Protein 1E69 (pdb70)

GO terms:
  GO:0042802 identical protein binding (F, IPI)

Radius of gyration: 83.84 Å; Cα contacts (8 Å, |Δi|>4): 3403; chains: 6; bounding box: 179×105×239 Å

Foldseek 3Di:
DAWAKKWWDFFQLAPHIAIDGFDLFEEEEEEDPQCLVCSRVQLQLVLAAHVQNGGAPAWPPGHTDQWIKMKIWGADPNRIWIKIWIQGPVGDIFIDIPRHTDDSVVVPVVFDLACTRPNHPQEDELVVLVCVLVPDCQLQVQLQVLLCLLQVHWGWGDCIWTAHHVGDIDHLVPDDPQVVLSSSVSNSLSCCVNRPHQEHEYSASCPSPDPVSLLSVLSSSLVSSVPHHYYYYYHDPSNCVSHPWYWYWDRDTSHIHIDTDDD/DAWAKKWWDQFAQAPHIDIDGFDLFEEEEEEDDPQCSVSRVQLQLVLAAHPCNRGACDFPPGHRDQKIKMKIWDADPVRIWIKIWIAGPVGDIFIDIPRHTDDSVVVPVVFDLACTRPNHPLEDELVVLVCVLVPDPQLQVQLQVLLCLLQVGWGWGDCIWTAHHVGDIDHLVPDDQQVVLSSSVSSSLSCCVNRPHQEHEYEASCPSPDPVSLLSVLSSSLVSSVPHHYYYYYNDPSNCVSHPFYKYWYADRSHIDIDTDDD/DAWAKKWWDQFAQAPHIAIDGFDLFEEEEEEDDVLPSVSRVQLQQVLAAHPCNRGAPDFPPGHTDQKIKMKIWGADPVRIWIKIWIAGPVGDIFIDIPRHTDDSVVVCVVFDLACTRPNHPQEDELVVLVCVLVPPCQLQVQLQVLLCLLQVHWGWGDCIWTAHHVGDIDHLVPDDQQVVLSSSVSSSLSCCVNRPHQEHEYEASCPSPDPVSLLSVLSSSLVSSVPHHYYYYYNDPSNCVSHPFYWYKDSDISHIHIDGDDD/DAWAKKWWDFFFQAPHIAIDGFDLFEEEEEEDCQCLVPSRVQLQLVLAARPCNRGAPAWPPGHTDQKIKMKIWGADPVRIWIKIWIAGPVGDIFIDIPRHTDDSVVVPVVFDLACTRPNHPLEDELVVLVCVLVPDCQLQVQLQVLLCLLQVHWGWGDCIWTAHHVGDIDHLVPDDPQVVLSSSVSNSLSCCVNRPHQEHEYSASCPSPDPVSLLSVLSSSLVSSVPHHYYYYYNDPSNCVSHPWYWYWDRDTSHIHIDTDDD/DAWAKKWWDQFAQAPHIAIDGFDLFEEEEEEDDQLCSVSRVQLQLVLAARPQNRGACAFPPGHTDQWIKMKIWDADPVRIWIKIWIAGPVGDIFIDIPRHTDDSVVVPVVFDLACTRPNHPLEDELVVLVCVLVPDCQQQVQLQVLLCLLQVGWGWGDCIWTAHHVGDIDHLVPDDPQVVLSSSVSNSLSCCVNRPHQEHEYEASCPSPDPVSLLSVLSSSLVSSVPHHYYYYYHDPSNCVSHPFYWYWDRDGSHIHIDGDDD/DAWAKKWWDQFEQAPHIAIDGFDLFEEEEEEDDVLCSVSRVQLQLVLAARPQNRGACAFPPGHGDQKIKMKIWGADPVRIWIKIWIAGPVGDIFIDIPRHTDDSVVVCVVFDLACTRPNHPLEDELVVLVCVLVPDVQLQVQLQVLLCLLQVHWGWGDCIWTAHHVGDIDHLVPDDPQVVLSSSVSSSLSCCVNRPHQEHEYEASCPSPDPVSLLSVLSSSLVSSVPHHYYYYYHDPSNCVSHPWYWYWGSDTVHIHIDGDDD

Nearest PDB structures (foldseek):
  1e69-assembly5_E  TM=1.002E+00  e=5.168E-57  Thermotoga maritima
  5xns-assembly1_A  TM=8.286E-01  e=1.081E-27  Pyrococcus furiosus DSM 3638
  8rok-assembly2_C  TM=8.533E-01  e=7.118E-23  Homo sapiens
  8roi-assembly1_A  TM=8.419E-01  e=3.276E-22  Homo sapiens
  5xei-assembly1_A  TM=7.764E-01  e=2.590E-22  Pyrococcus yayanosii CH1

Sequence (1578 aa):
MRLKKLYLKGFKSFGRPSLIGFSDRVTAIVGPNGSGKSNIIDAIKWVFGEKFDMIFAGSENLPPAGSAYVELVFEENGEEITVARELKRTGENTYYLNGSPVRLKDIRDRFAGTGLGVDFYSIVGQGQIDRIVNAYQRVNESFNRFISLLFFGGEGRLEISIRKPGRRDQKLSLLSGGEKALVGLALLFALMEIKPSPFYVLDEVDSPLDDYNAERFKRLLKENSKHTQFIVITHNKIVMEAADLLHGVTMVNGVSAIVPVEVMRLKKLYLKGFKSFGRPSLIGFSDRVTAIVGPNGSGKSNIIDAIKWVFGEKFDMIFAGSENLPPAGSAYVELVFEENGEEITVARELKRTGENTYYLNGSPVRLKDIRDRFAGTGLGVDFYSIVGQGQIDRIVNAYQRVNESFNRFISLLFFGGEGRLEISIRKPGRRDQKLSLLSGGEKALVGLALLFALMEIKPSPFYVLDEVDSPLDDYNAERFKRLLKENSKHTQFIVITHNKIVMEAADLLHGVTMVNGVSAIVPVEVMRLKKLYLKGFKSFGRPSLIGFSDRVTAIVGPNGSGKSNIIDAIKWVFGEKFDMIFAGSENLPPAGSAYVELVFEENGEEITVARELKRTGENTYYLNGSPVRLKDIRDRFAGTGLGVDFYSIVGQGQIDRIVNAYQRVNESFNRFISLLFFGGEGRLEISIRKPGRRDQKLSLLSGGEKALVGLALLFALMEIKPSPFYVLDEVDSPLDDYNAERFKRLLKENSKHTQFIVITHNKIVMEAADLLHGVTMVNGVSAIVPVEVMRLKKLYLKGFKSFGRPSLIGFSDRVTAIVGPNGSGKSNIIDAIKWVFGEKFDMIFAGSENLPPAGSAYVELVFEENGEEITVARELKRTGENTYYLNGSPVRLKDIRDRFAGTGLGVDFYSIVGQGQIDRIVNAYQRVNESFNRFISLLFFGGEGRLEISIRKPGRRDQKLSLLSGGEKALVGLALLFALMEIKPSPFYVLDEVDSPLDDYNAERFKRLLKENSKHTQFIVITHNKIVMEAADLLHGVTMVNGVSAIVPVEVMRLKKLYLKGFKSFGRPSLIGFSDRVTAIVGPNGSGKSNIIDAIKWVFGEKFDMIFAGSENLPPAGSAYVELVFEENGEEITVARELKRTGENTYYLNGSPVRLKDIRDRFAGTGLGVDFYSIVGQGQIDRIVNAYQRVNESFNRFISLLFFGGEGRLEISIRKPGRRDQKLSLLSGGEKALVGLALLFALMEIKPSPFYVLDEVDSPLDDYNAERFKRLLKENSKHTQFIVITHNKIVMEAADLLHGVTMVNGVSAIVPVEVMRLKKLYLKGFKSFGRPSLIGFSDRVTAIVGPNGSGKSNIIDAIKWVFGEKFDMIFAGSENLPPAGSAYVELVFEENGEEITVARELKRTGENTYYLNGSPVRLKDIRDRFAGTGLGVDFYSIVGQGQIDRIVNAYQRVNESFNRFISLLFFGGEGRLEISIRKPGRRDQKLSLLSGGEKALVGLALLFALMEIKPSPFYVLDEVDSPLDDYNAERFKRLLKENSKHTQFIVITHNKIVMEAADLLHGVTMVNGVSAIVPVEV

Organism: Thermotoga maritima (strain ATCC 43589 / DSM 3109 / JCM 10099 / NBRC 100826 / MSB8) (NCBI:txid243274)

Secondary structure (DSSP, 8-state):
-EEEEEEEESBTTB-S-EEEE--SSEEEEE--TTT-STHHHHHHHHTS----TTB---BTTBPPPSEEEEEEEEESSS-EEEEEEEEETTS-EEEEETTEEE-HHHHHHHTTTSSTTTT--SEEEHHHHHHHHT--HHHHHHHHHHHHHHHTS-EEE---EEE-TTS---BGGGS-HHHHHHHHHHHHHHHTTTS--SEEEEES--SS--HHHHHHHHHHHHHHTTTSEEEEE---TTGGGG-SEEEEEEESSS-EEEEE---/-EEEEEEEESBTTB-S-EEEE--SSEEEEE--SSTTHHHHHHHHHHTS---GGGB---BTTBPPPSEEEEEEEEESSS-EEEEEEEEETTS-EEEEETTEEE-HHHHHHHTTTSSTTTT-TTEEEHHHHHHHHT--HHHHHHHHHHHHHHHTS-EEE---EEE-TTS---BGGGS-HHHHHHHHHHHHHHHTTTS--SEEEEES--TT--HHHHHHHHHHHHHHTTTSEEEEE---TTGGGT-SEEEEEEESSS-EEE-----/-EEEEEEESSBTTB-S-EEEE--SSEEEEE--STT-THHHHHHHHHTS----TTB----SS----SEEEEEEEEESSS-EEEEEEEEETTS-EEEEETTEEE-HHHHHHHTTTSSTTTT-TTEEEHHHHHHHHT--TTHHHHHHHHHHHHHTS-EEE---EEE-TTS---BGGGS-HHHHHHHHHHHHHHHTTTS--SEEEEES--SS--HHHHHHHHHHHHHHTTTSEEEEE---TTGGGT-SEEEEE---SS---EE----/-EEEEEEEESBTTB-S-EEEE--SSEEEEE--TTTTSTHHHHHHHHTS----TTB---BTTBPPPSEEEEEEEEESSS-EEEEEEEEETTS-EEEEETTEEE-HHHHHHHTTTSSTTTT-TTEEEHHHHHHHHT--HHHHHHHHHHHHHHHTS-EEE---EEE-TTS---BGGGS-HHHHHHHHHHHHHHHTTTS--SEEEEES--TT--HHHHHHHHHHHHHHTTTSEEEEE---TTGGGT-SEEEEEEESSS-EEEEE---/-EEEEEEEESBTTB-S-EEEE--SSEEEEE--STT-TTHHHHHHHHTS---GGGB---BTTBPPPSEEEEEEEEESSS-EEEEEEEEETTS-EEEEETTEEE-HHHHHHHTTTSSTTTT-TTEEEHHHHHHHHT--HHHHHHHHHHHHHHHTS-EEE---EEE-TTS---BGGGS-HHHHHHHHHHHHHHHTTTS--SEEEEES--SS--HHHHHHHHHHHHHHTTTSEEEEE---TTGGGT-SEEEEEE--SSS-EE-----/-EEEEEEEESBTTB-S-EEEE--SSEEEEE--GGG-HHHHHHHHHHTS----TTB----SS-PPPSEEEEEEEEESSS-EEEEEEEEETTS-EEEEETTEEE-HHHHHHHTTTSSTTTT-TTEEEHHHHHHHHT--HHHHHHHHHHHHHHHTS-EEE---EEE-TTS---BGGGS-HHHHHHHHHHHHHHHTTTS--SEEEEES--SS--HHHHHHHHHHHHHHTTTSEEEEE---TTGGGT-SEEEEEE--SSS-EE-----

InterPro domains:
  IPR003395 RecF/RecN/SMC, N-terminal [PF02463] (3-1155)
  IPR010935 SMCs flexible hinge [PF06470] (513-629)
  IPR010935 SMCs flexible hinge [SM00968] (514-630)
  IPR011890 Structural maintenance of chromosomes protein, prokaryotic [MF_01894] (1-1166)
  IPR011890 Structural maintenance of chromosomes protein, prokaryotic [TIGR02168] (2-1164)
  IPR024704 Structural maintenance of chromosomes protein [PIRSF005719] (1-1166)
  IPR027417 P-loop containing nucleoside triphosphate hydrolase [G3DSA:3.40.50.300] (1-192)
  IPR027417 P-loop containing nucleoside triphosphate hydrolase [G3DSA:3.40.50.300] (985-1170)
  IPR027417 P-loop containing nucleoside triphosphate hydrolase [SSF52540] (1-270)
  IPR027417 P-loop containing nucleoside triphosphate hydrolase [SSF52540] (941-1167)
  IPR036277 SMCs flexible hinge superfamily [SSF75553] (476-679)

CATH classification: 3.40.50.300

B-factor: mean 73.91, std 15.18, range [25.63, 126.7]

Structure (mmCIF, N/CA/C/O backbone):
data_1E69
#
_entry.id   1E69
#
_cell.length_a   134.000
_cell.length_b   49.190
_cell.length_c   233.880
_cell.angle_alpha   90.00
_cell.angle_beta   94.63
_cell.angle_gamma   90.00
#
_symmetry.space_group_name_H-M   'P 1 21 1'
#
loop_
_atom_site.group_PDB
_atom_site.id
_atom_site.type_symbol
_atom_site.label_atom_id
_atom_site.label_alt_id
_atom_site.label_comp_id
_atom_site.label_asym_id
_atom_site.label_entity_id
_atom_site.label_seq_id
_atom_site.pdbx_PDB_ins_code
_atom_site.Cartn_x
_atom_site.Cartn_y
_atom_site.Cartn_z
_atom_site.occupancy
_atom_site.B_iso_or_equiv
_atom_site.auth_seq_id
_atom_site.auth_comp_id
_atom_site.auth_asym_id
_atom_site.auth_atom_id
_atom_site.pdbx_PDB_model_num
ATOM 1 N N . MET A 1 1 ? 18.071 37.094 13.743 1.00 68.95 1 MET A N 1
ATOM 2 C CA . MET A 1 1 ? 17.843 36.048 12.701 1.00 68.59 1 MET A CA 1
ATOM 3 C C . MET A 1 1 ? 16.626 35.193 13.009 1.00 68.00 1 MET A C 1
ATOM 4 O O . MET A 1 1 ? 16.447 34.730 14.133 1.00 67.33 1 MET A O 1
ATOM 9 N N . ARG A 1 2 ? 15.795 34.973 11.996 1.00 67.67 2 ARG A N 1
ATOM 10 C CA . ARG A 1 2 ? 14.596 34.169 12.171 1.00 66.29 2 ARG A CA 1
ATOM 11 C C . ARG A 1 2 ? 14.437 33.066 11.137 1.00 63.82 2 ARG A C 1
ATOM 12 O O . ARG A 1 2 ? 14.968 33.148 10.024 1.00 64.28 2 ARG A O 1
ATOM 20 N N . LEU A 1 3 ? 13.704 32.028 11.524 1.00 60.17 3 LEU A N 1
ATOM 21 C CA . LEU A 1 3 ? 13.418 30.920 10.629 1.00 56.98 3 LEU A CA 1
ATOM 22 C C . LEU A 1 3 ? 12.212 31.451 9.878 1.00 55.93 3 LEU A C 1
ATOM 23 O O . LEU A 1 3 ? 11.241 31.870 10.500 1.00 56.37 3 LEU A O 1
ATOM 28 N N . LYS A 1 4 ? 12.265 31.452 8.555 1.00 55.15 4 LYS A N 1
ATOM 29 C CA . LYS A 1 4 ? 11.145 31.972 7.788 1.00 55.56 4 LYS A CA 1
ATOM 30 C C . LYS A 1 4 ? 10.321 30.961 7.011 1.00 54.06 4 LYS A C 1
ATOM 31 O O . LYS A 1 4 ? 9.098 31.098 6.917 1.00 52.93 4 LYS A O 1
ATOM 37 N N . LYS A 1 5 ? 10.982 29.953 6.450 1.00 53.03 5 LYS A N 1
ATOM 38 C CA . LYS A 1 5 ? 10.276 28.933 5.694 1.00 51.82 5 LYS A CA 1
ATOM 39 C C . LYS A 1 5 ? 10.881 27.541 5.777 1.00 50.35 5 LYS A C 1
ATOM 40 O O . LYS A 1 5 ? 12.096 27.392 5.844 1.00 51.52 5 LYS A O 1
ATOM 46 N N . LEU A 1 6 ? 10.015 26.528 5.768 1.00 48.63 6 LEU A N 1
ATOM 47 C CA . LEU A 1 6 ? 10.421 25.117 5.791 1.00 45.83 6 LEU A CA 1
ATOM 48 C C . LEU A 1 6 ? 9.833 24.485 4.524 1.00 43.82 6 LEU A C 1
ATOM 49 O O . LEU A 1 6 ? 8.675 24.707 4.205 1.00 42.84 6 LEU A O 1
ATOM 54 N N . TYR A 1 7 ? 10.627 23.708 3.798 1.00 43.67 7 TYR A N 1
ATOM 55 C CA . TYR A 1 7 ? 10.145 23.036 2.587 1.00 43.05 7 TYR A CA 1
ATOM 56 C C . TYR A 1 7 ? 10.428 21.533 2.611 1.00 43.35 7 TYR A C 1
ATOM 57 O O . TYR A 1 7 ? 11.574 21.116 2.667 1.00 42.52 7 TYR A O 1
ATOM 66 N N . LEU A 1 8 ? 9.375 20.727 2.567 1.00 45.02 8 LEU A N 1
ATOM 67 C CA . LEU A 1 8 ? 9.512 19.279 2.586 1.00 46.38 8 LEU A CA 1
ATOM 68 C C . LEU A 1 8 ? 9.143 18.691 1.237 1.00 47.81 8 LEU A C 1
ATOM 69 O O . LEU A 1 8 ? 8.383 19.269 0.474 1.00 48.41 8 LEU A O 1
ATOM 74 N N . LYS A 1 9 ? 9.679 17.521 0.946 1.00 49.94 9 LYS A N 1
ATOM 75 C CA . LYS A 1 9 ? 9.393 16.840 -0.314 1.00 49.21 9 LYS A CA 1
ATOM 76 C C . LYS A 1 9 ? 10.083 15.476 -0.363 1.00 47.46 9 LYS A C 1
ATOM 77 O O . LYS A 1 9 ? 11.239 15.365 -0.751 1.00 45.44 9 LYS A O 1
ATOM 83 N N . GLY A 1 10 ? 9.363 14.442 0.053 1.00 47.47 10 GLY A N 1
ATOM 84 C CA . GLY A 1 10 ? 9.928 13.109 0.059 1.00 47.77 10 GLY A CA 1
ATOM 85 C C . GLY A 1 10 ? 10.578 12.750 1.380 1.00 47.52 10 GLY A C 1
ATOM 86 O O . GLY A 1 10 ? 11.333 11.770 1.446 1.00 48.82 10 GLY A O 1
ATOM 87 N N . PHE A 1 11 ? 10.287 13.529 2.423 1.00 44.70 11 PHE A N 1
ATOM 88 C CA . PHE A 1 11 ? 10.857 13.277 3.729 1.00 42.99 11 PHE A CA 1
ATOM 89 C C . PHE A 1 11 ? 9.848 12.614 4.638 1.00 44.44 11 PHE A C 1
ATOM 90 O O . PHE A 1 11 ? 8.829 13.214 4.982 1.00 45.81 11 PHE A O 1
ATOM 98 N N . LYS A 1 12 ? 10.151 11.383 5.043 1.00 44.04 12 LYS A N 1
ATOM 99 C CA . LYS A 1 12 ? 9.279 10.629 5.929 1.00 43.90 12 LYS A CA 1
ATOM 100 C C . LYS A 1 12 ? 7.823 10.696 5.464 1.00 43.38 12 LYS A C 1
ATOM 101 O O . LYS A 1 12 ? 7.559 10.542 4.280 1.00 42.48 12 LYS A O 1
ATOM 107 N N . SER A 1 13 ? 6.881 10.937 6.367 1.00 44.57 13 SER A N 1
ATOM 108 C CA . SER A 1 13 ? 5.461 10.956 5.981 1.00 45.79 13 SER A CA 1
ATOM 109 C C . SER A 1 13 ? 5.006 12.022 4.983 1.00 45.93 13 SER A C 1
ATOM 110 O O . SER A 1 13 ? 3.857 12.024 4.557 1.00 44.72 13 SER A O 1
ATOM 113 N N . PHE A 1 14 ? 5.891 12.934 4.605 1.00 47.58 14 PHE A N 1
ATOM 114 C CA . PHE A 1 14 ? 5.518 14.001 3.664 1.00 47.88 14 PHE A CA 1
ATOM 115 C C . PHE A 1 14 ? 5.845 13.624 2.231 1.00 49.41 14 PHE A C 1
ATOM 116 O O . PHE A 1 14 ? 6.913 13.942 1.706 1.00 48.62 14 PHE A O 1
ATOM 124 N N . GLY A 1 15 ? 4.906 12.952 1.590 1.00 51.40 15 GLY A N 1
ATOM 125 C CA . GLY A 1 15 ? 5.132 12.515 0.228 1.00 52.83 15 GLY A CA 1
ATOM 126 C C . GLY A 1 15 ? 4.976 13.609 -0.794 1.00 53.70 15 GLY A C 1
ATOM 127 O O . GLY A 1 15 ? 5.689 13.638 -1.788 1.00 53.81 15 GLY A O 1
ATOM 128 N N . ARG A 1 16 ? 4.034 14.511 -0.561 1.00 55.23 16 ARG A N 1
ATOM 129 C CA . ARG A 1 16 ? 3.802 15.607 -1.493 1.00 56.18 16 ARG A CA 1
ATOM 130 C C . ARG A 1 16 ? 4.529 16.842 -0.978 1.00 56.12 16 ARG A C 1
ATOM 131 O O . ARG A 1 16 ? 4.667 17.021 0.241 1.00 58.30 16 ARG A O 1
ATOM 139 N N . PRO A 1 17 ? 4.993 17.718 -1.900 1.00 53.71 17 PRO A N 1
ATOM 140 C CA . PRO A 1 17 ? 5.724 18.969 -1.647 1.00 50.81 17 PRO A CA 1
ATOM 141 C C . PRO A 1 17 ? 5.011 19.848 -0.656 1.00 48.81 17 PRO A C 1
ATOM 142 O O . PRO A 1 17 ? 3.933 20.309 -0.953 1.00 50.04 17 PRO A O 1
ATOM 146 N N . SER A 1 18 ? 5.603 20.088 0.507 1.00 46.73 18 SER A N 1
ATOM 147 C CA . SER A 1 18 ? 4.963 20.926 1.510 1.00 44.57 18 SER A CA 1
ATOM 148 C C . SER A 1 18 ? 5.748 22.207 1.758 1.00 42.62 18 SER A C 1
ATOM 149 O O . SER A 1 18 ? 6.959 22.224 1.639 1.00 40.06 18 SER A O 1
ATOM 152 N N . LEU A 1 19 ? 5.048 23.283 2.099 1.00 42.41 19 LEU A N 1
ATOM 153 C CA . LEU A 1 19 ? 5.698 24.562 2.359 1.00 42.02 19 LEU A CA 1
ATOM 154 C C . LEU A 1 19 ? 5.078 25.271 3.553 1.00 43.47 19 LEU A C 1
ATOM 155 O O . LEU A 1 19 ? 3.926 25.681 3.498 1.00 44.63 19 LEU A O 1
ATOM 160 N N . ILE A 1 20 ? 5.849 25.419 4.625 1.00 45.03 20 ILE A N 1
ATOM 161 C CA . ILE A 1 20 ? 5.384 26.079 5.846 1.00 46.44 20 ILE A CA 1
ATOM 162 C C . ILE A 1 20 ? 6.018 27.464 6.076 1.00 44.98 20 ILE A C 1
ATOM 163 O O . ILE A 1 20 ? 7.184 27.689 5.793 1.00 44.02 20 ILE A O 1
ATOM 168 N N . GLY A 1 21 ? 5.235 28.388 6.599 1.00 44.70 21 GLY A N 1
ATOM 169 C CA . GLY A 1 21 ? 5.758 29.696 6.903 1.00 45.58 21 GLY A CA 1
ATOM 170 C C . GLY A 1 21 ? 5.775 29.829 8.416 1.00 46.33 21 GLY A C 1
ATOM 171 O O . GLY A 1 21 ? 5.043 29.123 9.106 1.00 46.30 21 GLY A O 1
ATOM 172 N N . PHE A 1 22 ? 6.596 30.730 8.945 1.00 47.26 22 PHE A N 1
ATOM 173 C CA . PHE A 1 22 ? 6.671 30.916 10.391 1.00 47.85 22 PHE A CA 1
ATOM 174 C C . PHE A 1 22 ? 6.499 32.365 10.834 1.00 49.13 22 PHE A C 1
ATOM 175 O O . PHE A 1 22 ? 6.987 33.290 10.184 1.00 49.38 22 PHE A O 1
ATOM 183 N N . SER A 1 23 ? 5.814 32.552 11.953 1.00 50.87 23 SER A N 1
ATOM 184 C CA . SER A 1 23 ? 5.618 33.884 12.499 1.00 54.55 23 SER A CA 1
ATOM 185 C C . SER A 1 23 ? 6.921 34.368 13.157 1.00 56.59 23 SER A C 1
ATOM 186 O O . SER A 1 23 ? 7.770 33.560 13.545 1.00 57.81 23 SER A O 1
ATOM 189 N N . ASP A 1 24 ? 7.088 35.679 13.276 1.00 58.46 24 ASP A N 1
ATOM 190 C CA . ASP A 1 24 ? 8.289 36.223 13.894 1.00 60.41 24 ASP A CA 1
ATOM 191 C C . ASP A 1 24 ? 8.231 35.922 15.379 1.00 59.42 24 ASP A C 1
ATOM 192 O O . ASP A 1 24 ? 9.229 36.053 16.102 1.00 58.65 24 ASP A O 1
ATOM 197 N N . ARG A 1 25 ? 7.046 35.529 15.828 1.00 57.97 25 ARG A N 1
ATOM 198 C CA . ARG A 1 25 ? 6.836 35.202 17.227 1.00 57.37 25 ARG A CA 1
ATOM 199 C C . ARG A 1 25 ? 6.483 33.738 17.456 1.00 55.42 25 ARG A C 1
ATOM 200 O O . ARG A 1 25 ? 7.273 32.838 17.182 1.00 54.99 25 ARG A O 1
ATOM 208 N N . VAL A 1 26 ? 5.284 33.508 17.964 1.00 54.65 26 VAL A N 1
ATOM 209 C CA . VAL A 1 26 ? 4.806 32.154 18.237 1.00 53.88 26 VAL A CA 1
ATOM 210 C C . VAL A 1 26 ? 4.098 31.524 17.036 1.00 53.75 26 VAL A C 1
ATOM 211 O O . VAL A 1 26 ? 3.165 32.095 16.474 1.00 54.28 26 VAL A O 1
ATOM 215 N N . THR A 1 27 ? 4.555 30.351 16.628 1.00 53.32 27 THR A N 1
ATOM 216 C CA . THR A 1 27 ? 3.926 29.643 15.517 1.00 52.62 27 THR A CA 1
ATOM 217 C C . THR A 1 27 ? 3.527 28.322 16.132 1.00 52.36 27 THR A C 1
ATOM 218 O O . THR A 1 27 ? 4.343 27.668 16.764 1.00 53.00 27 THR A O 1
ATOM 222 N N . ALA A 1 28 ? 2.275 27.930 15.974 1.00 51.95 28 ALA A N 1
ATOM 223 C CA . ALA A 1 28 ? 1.821 26.689 16.575 1.00 51.06 28 ALA A CA 1
ATOM 224 C C . ALA A 1 28 ? 1.479 25.621 15.565 1.00 51.09 28 ALA A C 1
ATOM 225 O O . ALA A 1 28 ? 0.717 25.860 14.641 1.00 52.47 28 ALA A O 1
ATOM 227 N N . ILE A 1 29 ? 2.044 24.436 15.758 1.00 51.14 29 ILE A N 1
ATOM 228 C CA . ILE A 1 29 ? 1.802 23.289 14.885 1.00 50.66 29 ILE A CA 1
ATOM 229 C C . ILE A 1 29 ? 0.852 22.321 15.607 1.00 50.64 29 ILE A C 1
ATOM 230 O O . ILE A 1 29 ? 1.224 21.656 16.559 1.00 50.10 29 ILE A O 1
ATOM 235 N N . VAL A 1 30 ? -0.383 22.260 15.132 1.00 50.60 30 VAL A N 1
ATOM 236 C CA . VAL A 1 30 ? -1.400 21.442 15.745 1.00 51.44 30 VAL A CA 1
ATOM 237 C C . VAL A 1 30 ? -1.857 20.301 14.843 1.00 51.91 30 VAL A C 1
ATOM 238 O O . VAL A 1 30 ? -1.706 20.361 13.632 1.00 51.76 30 VAL A O 1
ATOM 242 N N . GLY A 1 31 ? -2.426 19.258 15.437 1.00 53.05 31 GLY A N 1
ATOM 243 C CA . GLY A 1 31 ? -2.901 18.146 14.642 1.00 53.68 31 GLY A CA 1
ATOM 244 C C . GLY A 1 31 ? -3.083 16.863 15.427 1.00 55.61 31 GLY A C 1
ATOM 245 O O . GLY A 1 31 ? -2.500 16.729 16.505 1.00 57.53 31 GLY A O 1
ATOM 246 N N . PRO A 1 32 ? -3.896 15.909 14.920 1.00 55.38 32 PRO A N 1
ATOM 247 C CA . PRO A 1 32 ? -4.194 14.609 15.521 1.00 55.55 32 PRO A CA 1
ATOM 248 C C . PRO A 1 32 ? -2.942 13.800 15.771 1.00 56.11 32 PRO A C 1
ATOM 249 O O . PRO A 1 32 ? -1.844 14.162 15.333 1.00 57.28 32 PRO A O 1
ATOM 253 N N . ASN A 1 33 ? -3.139 12.666 16.426 1.00 55.48 33 ASN A N 1
ATOM 254 C CA . ASN A 1 33 ? -2.063 11.755 16.749 1.00 55.55 33 ASN A CA 1
ATOM 255 C C . ASN A 1 33 ? -1.656 10.970 15.504 1.00 53.66 33 ASN A C 1
ATOM 256 O O . ASN A 1 33 ? -0.589 10.362 15.450 1.00 51.21 33 ASN A O 1
ATOM 261 N N . GLY A 1 34 ? -2.530 10.988 14.503 1.00 54.33 34 GLY A N 1
ATOM 262 C CA . GLY A 1 34 ? -2.259 10.294 13.248 1.00 54.50 34 GLY A CA 1
ATOM 263 C C . GLY A 1 34 ? -0.862 10.668 12.771 1.00 52.93 34 GLY A C 1
ATOM 264 O O . GLY A 1 34 ? -0.072 9.821 12.329 1.00 52.55 34 GLY A O 1
ATOM 265 N N . SER A 1 35 ? -0.559 11.960 12.830 1.00 50.32 35 SER A N 1
ATOM 266 C CA . SER A 1 35 ? 0.762 12.370 12.457 1.00 47.12 35 SER A CA 1
ATOM 267 C C . SER A 1 35 ? 1.686 12.478 13.735 1.00 46.72 35 SER A C 1
ATOM 268 O O . SER A 1 35 ? 2.895 12.198 13.636 1.00 46.58 35 SER A O 1
ATOM 271 N N . GLY A 1 36 ? 1.121 12.789 14.923 1.00 42.20 36 GLY A N 1
ATOM 272 C CA . GLY A 1 36 ? 1.944 12.945 16.098 1.00 34.04 36 GLY A CA 1
ATOM 273 C C . GLY A 1 36 ? 2.993 13.605 15.276 1.00 34.46 36 GLY A C 1
ATOM 274 O O . GLY A 1 36 ? 4.026 13.001 15.086 1.00 33.57 36 GLY A O 1
ATOM 275 N N . LYS A 1 37 ? 2.649 14.777 14.693 1.00 38.14 37 LYS A N 1
ATOM 276 C CA . LYS A 1 37 ? 3.458 15.666 13.745 1.00 38.71 37 LYS A CA 1
ATOM 277 C C . LYS A 1 37 ? 4.944 16.018 13.963 1.00 39.94 37 LYS A C 1
ATOM 278 O O . LYS A 1 37 ? 5.458 17.023 13.459 1.00 37.00 37 LYS A O 1
ATOM 284 N N . SER A 1 38 ? 5.608 15.162 14.721 1.00 41.74 38 SER A N 1
ATOM 285 C CA . SER A 1 38 ? 6.998 15.276 15.038 1.00 42.52 38 SER A CA 1
ATOM 286 C C . SER A 1 38 ? 7.845 15.338 13.776 1.00 44.07 38 SER A C 1
ATOM 287 O O . SER A 1 38 ? 8.961 15.854 13.798 1.00 44.34 38 SER A O 1
ATOM 290 N N . ASN A 1 39 ? 7.318 14.836 12.670 1.00 45.79 39 ASN A N 1
ATOM 291 C CA . ASN A 1 39 ? 8.125 14.779 11.468 1.00 47.48 39 ASN A CA 1
ATOM 292 C C . ASN A 1 39 ? 8.674 16.086 10.976 1.00 48.10 39 ASN A C 1
ATOM 293 O O . ASN A 1 39 ? 9.699 16.116 10.286 1.00 47.15 39 ASN A O 1
ATOM 298 N N . ILE A 1 40 ? 8.008 17.173 11.351 1.00 50.00 40 ILE A N 1
ATOM 299 C CA . ILE A 1 40 ? 8.449 18.508 10.958 1.00 50.33 40 ILE A CA 1
ATOM 300 C C . ILE A 1 40 ? 9.698 18.901 11.756 1.00 51.19 40 ILE A C 1
ATOM 301 O O . ILE A 1 40 ? 10.635 19.458 11.194 1.00 51.49 40 ILE A O 1
ATOM 306 N N . ILE A 1 41 ? 9.724 18.605 13.054 1.00 51.84 41 ILE A N 1
ATOM 307 C CA . ILE A 1 41 ? 10.908 18.898 13.853 1.00 52.24 41 ILE A CA 1
ATOM 308 C C . ILE A 1 41 ? 12.055 17.987 13.365 1.00 51.97 41 ILE A C 1
ATOM 309 O O . ILE A 1 41 ? 13.197 18.429 13.240 1.00 52.55 41 ILE A O 1
ATOM 314 N N . ASP A 1 42 ? 11.749 16.721 13.090 1.00 51.49 42 ASP A N 1
ATOM 315 C CA . ASP A 1 42 ? 12.761 15.783 12.610 1.00 51.36 42 ASP A CA 1
ATOM 316 C C . ASP A 1 42 ? 13.452 16.320 11.368 1.00 50.60 42 ASP A C 1
ATOM 317 O O . ASP A 1 42 ? 14.670 16.224 11.234 1.00 51.86 42 ASP A O 1
ATOM 322 N N . ALA A 1 43 ? 12.668 16.879 10.453 1.00 49.86 43 ALA A N 1
ATOM 323 C CA . ALA A 1 43 ? 13.210 17.451 9.220 1.00 48.83 43 ALA A CA 1
ATOM 324 C C . ALA A 1 43 ? 14.229 18.561 9.516 1.00 49.35 43 ALA A C 1
ATOM 325 O O . ALA A 1 43 ? 15.273 18.633 8.866 1.00 49.09 43 ALA A O 1
ATOM 327 N N . ILE A 1 44 ? 13.916 19.419 10.491 1.00 49.34 44 ILE A N 1
ATOM 328 C CA . ILE A 1 44 ? 14.798 20.504 10.896 1.00 49.07 44 ILE A CA 1
ATOM 329 C C . ILE A 1 44 ? 16.154 19.961 11.373 1.00 50.30 44 ILE A C 1
ATOM 330 O O . ILE A 1 44 ? 17.207 20.458 10.961 1.00 50.47 44 ILE A O 1
ATOM 335 N N . LYS A 1 45 ? 16.132 18.938 12.225 1.00 50.84 45 LYS A N 1
ATOM 336 C CA . LYS A 1 45 ? 17.362 18.345 12.723 1.00 51.85 45 LYS A CA 1
ATOM 337 C C . LYS A 1 45 ? 18.109 17.632 11.593 1.00 53.36 45 LYS A C 1
ATOM 338 O O . LYS A 1 45 ? 19.339 17.711 11.491 1.00 54.12 45 LYS A O 1
ATOM 344 N N . TRP A 1 46 ? 17.356 16.958 10.730 1.00 54.27 46 TRP A N 1
ATOM 345 C CA . TRP A 1 46 ? 17.926 16.233 9.600 1.00 55.07 46 TRP A CA 1
ATOM 346 C C . TRP A 1 46 ? 18.722 17.145 8.660 1.00 56.88 46 TRP A C 1
ATOM 347 O O . TRP A 1 46 ? 19.820 16.790 8.225 1.00 56.27 46 TRP A O 1
ATOM 358 N N . VAL A 1 47 ? 18.168 18.319 8.346 1.00 59.07 47 VAL A N 1
ATOM 359 C CA . VAL A 1 47 ? 18.826 19.244 7.421 1.00 60.05 47 VAL A CA 1
ATOM 360 C C . VAL A 1 47 ? 20.154 19.729 7.977 1.00 60.97 47 VAL A C 1
ATOM 361 O O . VAL A 1 47 ? 20.977 20.259 7.237 1.00 60.39 47 VAL A O 1
ATOM 365 N N . PHE A 1 48 ? 20.351 19.551 9.282 1.00 62.56 48 PHE A N 1
ATOM 366 C CA . PHE A 1 48 ? 21.609 19.921 9.920 1.00 64.58 48 PHE A CA 1
ATOM 367 C C . PHE A 1 48 ? 22.312 18.597 10.190 1.00 67.97 48 PHE A C 1
ATOM 368 O O . PHE A 1 48 ? 22.485 17.777 9.285 1.00 69.97 48 PHE A O 1
ATOM 376 N N . GLY A 1 49 ? 22.696 18.358 11.431 1.00 71.02 49 GLY A N 1
ATOM 377 C CA . GLY A 1 49 ? 23.377 17.113 11.734 1.00 73.96 49 GLY A CA 1
ATOM 378 C C . GLY A 1 49 ? 22.489 15.880 11.798 1.00 75.45 49 GLY A C 1
ATOM 379 O O . GLY A 1 49 ? 22.448 15.095 10.859 1.00 74.28 49 GLY A O 1
ATOM 380 N N . GLU A 1 50 ? 21.788 15.731 12.923 1.00 78.22 50 GLU A N 1
ATOM 381 C CA . GLU A 1 50 ? 20.900 14.604 13.224 1.00 80.44 50 GLU A CA 1
ATOM 382 C C . GLU A 1 50 ? 20.083 14.017 12.092 1.00 80.52 50 GLU A C 1
ATOM 383 O O . GLU A 1 50 ? 19.444 12.973 12.268 1.00 80.54 50 GLU A O 1
ATOM 389 N N . LYS A 1 61 ? 18.259 1.907 6.030 1.00 86.27 61 LYS A N 1
ATOM 390 C CA . LYS A 1 61 ? 18.861 3.247 6.024 1.00 86.46 61 LYS A CA 1
ATOM 391 C C . LYS A 1 61 ? 18.019 4.319 5.339 1.00 86.77 61 LYS A C 1
ATOM 392 O O . LYS A 1 61 ? 17.872 5.432 5.846 1.00 87.42 61 LYS A O 1
ATOM 398 N N . PHE A 1 62 ? 17.516 3.986 4.155 1.00 86.26 62 PHE A N 1
ATOM 399 C CA . PHE A 1 62 ? 16.691 4.891 3.364 1.00 84.95 62 PHE A CA 1
ATOM 400 C C . PHE A 1 62 ? 15.275 5.095 3.915 1.00 84.08 62 PHE A C 1
ATOM 401 O O . PHE A 1 62 ? 14.420 5.693 3.252 1.00 84.20 62 PHE A O 1
ATOM 409 N N . ASP A 1 63 ? 15.030 4.592 5.122 1.00 82.30 63 ASP A N 1
ATOM 410 C CA . ASP A 1 63 ? 13.723 4.712 5.759 1.00 79.90 63 ASP A CA 1
ATOM 411 C C . ASP A 1 63 ? 13.410 6.184 6.079 1.00 76.39 63 ASP A C 1
ATOM 412 O O . ASP A 1 63 ? 12.453 6.514 6.798 1.00 75.12 63 ASP A O 1
ATOM 417 N N . MET A 1 64 ? 14.225 7.067 5.514 1.00 72.37 64 MET A N 1
ATOM 418 C CA . MET A 1 64 ? 14.054 8.494 5.711 1.00 68.83 64 MET A CA 1
ATOM 419 C C . MET A 1 64 ? 13.444 9.100 4.439 1.00 65.81 64 MET A C 1
ATOM 420 O O . MET A 1 64 ? 13.115 10.288 4.399 1.00 65.80 64 MET A O 1
ATOM 425 N N . ILE A 1 65 ? 13.270 8.256 3.419 1.00 61.16 65 ILE A N 1
ATOM 426 C CA . ILE A 1 65 ? 12.708 8.654 2.128 1.00 55.83 65 ILE A CA 1
ATOM 427 C C . ILE A 1 65 ? 11.322 8.043 1.887 1.00 53.81 65 ILE A C 1
ATOM 428 O O . ILE A 1 65 ? 11.128 6.842 2.077 1.00 53.78 65 ILE A O 1
ATOM 433 N N . PHE A 1 66 ? 10.377 8.875 1.450 1.00 51.73 66 PHE A N 1
ATOM 434 C CA . PHE A 1 66 ? 8.985 8.462 1.164 1.00 49.74 66 PHE A CA 1
ATOM 435 C C . PHE A 1 66 ? 8.877 7.122 0.428 1.00 49.24 66 PHE A C 1
ATOM 436 O O . PHE A 1 66 ? 9.436 6.932 -0.666 1.00 47.12 66 PHE A O 1
ATOM 444 N N . ALA A 1 67 ? 8.115 6.222 1.049 1.00 49.35 67 ALA A N 1
ATOM 445 C CA . ALA A 1 67 ? 7.903 4.853 0.582 1.00 50.38 67 ALA A CA 1
ATOM 446 C C . ALA A 1 67 ? 6.895 4.585 -0.558 1.00 51.23 67 ALA A C 1
ATOM 447 O O . ALA A 1 67 ? 6.999 3.562 -1.250 1.00 52.58 67 ALA A O 1
ATOM 449 N N . GLY A 1 68 ? 5.926 5.477 -0.755 1.00 49.90 68 GLY A N 1
ATOM 450 C CA . GLY A 1 68 ? 4.940 5.257 -1.794 1.00 46.61 68 GLY A CA 1
ATOM 451 C C . GLY A 1 68 ? 3.560 5.423 -1.195 1.00 45.45 68 GLY A C 1
ATOM 452 O O . GLY A 1 68 ? 3.384 5.279 0.018 1.00 43.91 68 GLY A O 1
ATOM 453 N N . SER A 1 69 ? 2.581 5.706 -2.058 1.00 44.78 69 SER A N 1
ATOM 454 C CA . SER A 1 69 ? 1.189 5.955 -1.663 1.00 42.18 69 SER A CA 1
ATOM 455 C C . SER A 1 69 ? 0.270 5.114 -2.521 1.00 39.48 69 SER A C 1
ATOM 456 O O . SER A 1 69 ? 0.718 4.342 -3.359 1.00 35.96 69 SER A O 1
ATOM 459 N N . GLU A 1 70 ? -1.025 5.295 -2.302 1.00 39.39 70 GLU A N 1
ATOM 460 C CA . GLU A 1 70 ? -2.052 4.609 -3.068 1.00 40.81 70 GLU A CA 1
ATOM 461 C C . GLU A 1 70 ? -1.986 5.064 -4.524 1.00 40.26 70 GLU A C 1
ATOM 462 O O . GLU A 1 70 ? -2.567 4.436 -5.400 1.00 37.99 70 GLU A O 1
ATOM 468 N N . ASN A 1 71 ? -1.276 6.170 -4.763 1.00 41.96 71 ASN A N 1
ATOM 469 C CA . ASN A 1 71 ? -1.139 6.770 -6.100 1.00 42.49 71 ASN A CA 1
ATOM 470 C C . ASN A 1 71 ? 0.040 7.734 -6.216 1.00 42.15 71 ASN A C 1
ATOM 471 O O . ASN A 1 71 ? -0.062 8.779 -6.875 1.00 40.88 71 ASN A O 1
ATOM 476 N N . LEU A 1 72 ? 1.131 7.388 -5.537 1.00 43.06 72 LEU A N 1
ATOM 477 C CA . LEU A 1 72 ? 2.383 8.152 -5.551 1.00 42.60 72 LEU A CA 1
ATOM 478 C C . LEU A 1 72 ? 3.458 7.101 -5.411 1.00 43.42 72 LEU A C 1
ATOM 479 O O . LEU A 1 72 ? 3.463 6.326 -4.445 1.00 43.72 72 LEU A O 1
ATOM 484 N N . PRO A 1 73 ? 4.376 7.042 -6.373 1.00 43.48 73 PRO A N 1
ATOM 485 C CA . PRO A 1 73 ? 5.453 6.053 -6.301 1.00 44.32 73 PRO A CA 1
ATOM 486 C C . PRO A 1 73 ? 6.448 6.421 -5.205 1.00 45.75 73 PRO A C 1
ATOM 487 O O . PRO A 1 73 ? 6.441 7.566 -4.711 1.00 46.48 73 PRO A O 1
ATOM 491 N N . PRO A 1 74 ? 7.290 5.454 -4.773 1.00 46.42 74 PRO A N 1
ATOM 492 C CA . PRO A 1 74 ? 8.235 5.878 -3.738 1.00 46.30 74 PRO A CA 1
ATOM 493 C C . PRO A 1 74 ? 9.049 7.064 -4.314 1.00 46.59 74 PRO A C 1
ATOM 494 O O . PRO A 1 74 ? 9.231 7.201 -5.549 1.00 43.92 74 PRO A O 1
ATOM 498 N N . ALA A 1 75 ? 9.499 7.938 -3.423 1.00 45.77 75 ALA A N 1
ATOM 499 C CA . ALA A 1 75 ? 10.238 9.095 -3.868 1.00 45.73 75 ALA A CA 1
ATOM 500 C C . ALA A 1 75 ? 11.671 8.754 -4.220 1.00 45.45 75 ALA A C 1
ATOM 501 O O . ALA A 1 75 ? 12.285 7.855 -3.637 1.00 45.96 75 ALA A O 1
ATOM 503 N N . GLY A 1 76 ? 12.205 9.470 -5.193 1.00 44.83 76 GLY A N 1
ATOM 504 C CA . GLY A 1 76 ? 13.568 9.215 -5.573 1.00 45.66 76 GLY A CA 1
ATOM 505 C C . GLY A 1 76 ? 14.534 9.737 -4.530 1.00 47.23 76 GLY A C 1
ATOM 506 O O . GLY A 1 76 ? 15.700 9.330 -4.531 1.00 47.15 76 GLY A O 1
ATOM 507 N N . SER A 1 77 ? 14.057 10.607 -3.630 1.00 49.07 77 SER A N 1
ATOM 508 C CA . SER A 1 77 ? 14.917 11.208 -2.607 1.00 49.08 77 SER A CA 1
ATOM 509 C C . SER A 1 77 ? 14.148 11.995 -1.563 1.00 50.33 77 SER A C 1
ATOM 510 O O . SER A 1 77 ? 12.968 12.300 -1.743 1.00 51.08 77 SER A O 1
ATOM 513 N N . ALA A 1 78 ? 14.841 12.327 -0.476 1.00 50.60 78 ALA A N 1
ATOM 514 C CA . ALA A 1 78 ? 14.271 13.135 0.593 1.00 50.42 78 ALA A CA 1
ATOM 515 C C . ALA A 1 78 ? 14.893 14.521 0.381 1.00 50.45 78 ALA A C 1
ATOM 516 O O . ALA A 1 78 ? 16.090 14.626 0.153 1.00 51.47 78 ALA A O 1
ATOM 518 N N . TYR A 1 79 ? 14.091 15.578 0.426 1.00 50.01 79 TYR A N 1
ATOM 519 C CA . TYR A 1 79 ? 14.625 16.923 0.240 1.00 48.43 79 TYR A CA 1
ATOM 520 C C . TYR A 1 79 ? 14.016 17.876 1.255 1.00 48.43 79 TYR A C 1
ATOM 521 O O . TYR A 1 79 ? 12.789 18.020 1.325 1.00 48.07 79 TYR A O 1
ATOM 530 N N . VAL A 1 80 ? 14.876 18.513 2.050 1.00 47.96 80 VAL A N 1
ATOM 531 C CA . VAL A 1 80 ? 14.432 19.471 3.070 1.00 46.77 80 VAL A CA 1
ATOM 532 C C . VAL A 1 80 ? 15.182 20.786 2.896 1.00 46.05 80 VAL A C 1
ATOM 533 O O . VAL A 1 80 ? 16.366 20.793 2.574 1.00 45.35 80 VAL A O 1
ATOM 537 N N . GLU A 1 81 ? 14.483 21.898 3.103 1.00 46.56 81 GLU A N 1
ATOM 538 C CA . GLU A 1 81 ? 15.090 23.214 2.953 1.00 45.61 81 GLU A CA 1
ATOM 539 C C . GLU A 1 81 ? 14.563 24.277 3.909 1.00 45.57 81 GLU A C 1
ATOM 540 O O . GLU A 1 81 ? 13.349 24.475 4.040 1.00 45.04 81 GLU A O 1
ATOM 546 N N . LEU A 1 82 ? 15.495 24.957 4.572 1.00 45.90 82 LEU A N 1
ATOM 547 C CA . LEU A 1 82 ? 15.168 26.023 5.519 1.00 47.10 82 LEU A CA 1
ATOM 548 C C . LEU A 1 82 ? 15.601 27.390 4.982 1.00 47.93 82 LEU A C 1
ATOM 549 O O . LEU A 1 82 ? 16.628 27.502 4.305 1.00 48.00 82 LEU A O 1
ATOM 554 N N . VAL A 1 83 ? 14.819 28.427 5.274 1.00 48.60 83 VAL A N 1
ATOM 555 C CA . VAL A 1 83 ? 15.160 29.764 4.824 1.00 49.66 83 VAL A CA 1
ATOM 556 C C . VAL A 1 83 ? 15.115 30.717 5.986 1.00 51.08 83 VAL A C 1
ATOM 557 O O . VAL A 1 83 ? 14.045 30.995 6.504 1.00 51.26 83 VAL A O 1
ATOM 561 N N . PHE A 1 84 ? 16.283 31.191 6.410 1.00 53.83 84 PHE A N 1
ATOM 562 C CA . PHE A 1 84 ? 16.378 32.150 7.507 1.00 56.76 84 PHE A CA 1
ATOM 563 C C . PHE A 1 84 ? 16.573 33.535 6.902 1.00 60.52 84 PHE A C 1
ATOM 564 O O . PHE A 1 84 ? 16.830 33.664 5.705 1.00 60.42 84 PHE A O 1
ATOM 572 N N . GLU A 1 85 ? 16.435 34.566 7.731 1.00 65.85 85 GLU A N 1
ATOM 573 C CA . GLU A 1 85 ? 16.663 35.934 7.286 1.00 71.64 85 GLU A CA 1
ATOM 574 C C . GLU A 1 85 ? 17.458 36.667 8.368 1.00 73.21 85 GLU A C 1
ATOM 575 O O . GLU A 1 85 ? 17.075 36.679 9.542 1.00 71.27 85 GLU A O 1
ATOM 581 N N . GLU A 1 86 ? 18.598 37.229 7.955 1.00 75.80 86 GLU A N 1
ATOM 582 C CA . GLU A 1 86 ? 19.512 37.953 8.839 1.00 77.84 86 GLU A CA 1
ATOM 583 C C . GLU A 1 86 ? 19.111 39.427 8.900 1.00 79.37 86 GLU A C 1
ATOM 584 O O . GLU A 1 86 ? 18.114 39.780 9.536 1.00 80.55 86 GLU A O 1
ATOM 590 N N . ASN A 1 87 ? 19.886 40.284 8.242 1.00 79.96 87 ASN A N 1
ATOM 591 C CA . ASN A 1 87 ? 19.596 41.714 8.209 1.00 80.44 87 ASN A CA 1
ATOM 592 C C . ASN A 1 87 ? 18.962 41.968 6.863 1.00 80.53 87 ASN A C 1
ATOM 593 O O . ASN A 1 87 ? 19.624 42.444 5.942 1.00 81.47 87 ASN A O 1
ATOM 598 N N . GLY A 1 88 ? 17.681 41.640 6.744 1.00 80.39 88 GLY A N 1
ATOM 599 C CA . GLY A 1 88 ? 17.007 41.811 5.469 1.00 80.64 88 GLY A CA 1
ATOM 600 C C . GLY A 1 88 ? 17.642 40.872 4.449 1.00 79.92 88 GLY A C 1
ATOM 601 O O . GLY A 1 88 ? 17.374 40.947 3.247 1.00 80.05 88 GLY A O 1
ATOM 602 N N . GLU A 1 89 ? 18.501 39.989 4.950 1.00 78.77 89 GLU A N 1
ATOM 603 C CA . GLU A 1 89 ? 19.196 39.010 4.135 1.00 77.46 89 GLU A CA 1
ATOM 604 C C . GLU A 1 89 ? 18.553 37.638 4.271 1.00 76.22 89 GLU A C 1
ATOM 605 O O . GLU A 1 89 ? 17.853 37.371 5.243 1.00 76.22 89 GLU A O 1
ATOM 611 N N . GLU A 1 90 ? 18.788 36.770 3.292 1.00 74.08 90 GLU A N 1
ATOM 612 C CA . GLU A 1 90 ? 18.236 35.427 3.321 1.00 70.87 90 GLU A CA 1
ATOM 613 C C . GLU A 1 90 ? 19.346 34.393 3.299 1.00 68.42 90 GLU A C 1
ATOM 614 O O . GLU A 1 90 ? 20.241 34.446 2.467 1.00 67.90 90 GLU A O 1
ATOM 620 N N . ILE A 1 91 ? 19.284 33.459 4.237 1.00 66.14 91 ILE A N 1
ATOM 621 C CA . ILE A 1 91 ? 20.256 32.383 4.326 1.00 63.39 91 ILE A CA 1
ATOM 622 C C . ILE A 1 91 ? 19.464 31.127 4.028 1.00 61.15 91 ILE A C 1
ATOM 623 O O . ILE A 1 91 ? 18.480 30.855 4.706 1.00 59.83 91 ILE A O 1
ATOM 628 N N . THR A 1 92 ? 19.873 30.365 3.021 1.00 59.99 92 THR A N 1
ATOM 629 C CA . THR A 1 92 ? 19.147 29.146 2.677 1.00 58.21 92 THR A CA 1
ATOM 630 C C . THR A 1 92 ? 20.002 27.915 2.919 1.00 56.48 92 THR A C 1
ATOM 631 O O . THR A 1 92 ? 21.118 27.819 2.404 1.00 55.04 92 THR A O 1
ATOM 635 N N . VAL A 1 93 ? 19.475 26.984 3.713 1.00 55.20 93 VAL A N 1
ATOM 636 C CA . VAL A 1 93 ? 20.158 25.716 4.015 1.00 53.56 93 VAL A CA 1
ATOM 637 C C . VAL A 1 93 ? 19.299 24.559 3.493 1.00 53.29 93 VAL A C 1
ATOM 638 O O . VAL A 1 93 ? 18.079 24.547 3.706 1.00 53.93 93 VAL A O 1
ATOM 642 N N . ALA A 1 94 ? 19.921 23.599 2.807 1.00 52.39 94 ALA A N 1
ATOM 643 C CA . ALA A 1 94 ? 19.177 22.464 2.257 1.00 51.97 94 ALA A CA 1
ATOM 644 C C . ALA A 1 94 ? 19.979 21.191 2.229 1.00 51.51 94 ALA A C 1
ATOM 645 O O . ALA A 1 94 ? 21.199 21.228 2.200 1.00 51.44 94 ALA A O 1
ATOM 647 N N . ARG A 1 95 ? 19.283 20.060 2.236 1.00 51.99 95 ARG A N 1
ATOM 648 C CA . ARG A 1 95 ? 19.939 18.752 2.185 1.00 51.68 95 ARG A CA 1
ATOM 649 C C . ARG A 1 95 ? 19.136 17.759 1.347 1.00 52.93 95 ARG A C 1
ATOM 650 O O . ARG A 1 95 ? 17.910 17.673 1.467 1.00 52.46 95 ARG A O 1
ATOM 658 N N . GLU A 1 96 ? 19.828 17.001 0.502 1.00 54.82 96 GLU A N 1
ATOM 659 C CA . GLU A 1 96 ? 19.148 16.019 -0.338 1.00 56.41 96 GLU A CA 1
ATOM 660 C C . GLU A 1 96 ? 19.796 14.638 -0.355 1.00 55.54 96 GLU A C 1
ATOM 661 O O . GLU A 1 96 ? 20.912 14.493 -0.832 1.00 55.66 96 GLU A O 1
ATOM 667 N N . LEU A 1 97 ? 19.081 13.633 0.148 1.00 55.27 97 LEU A N 1
ATOM 668 C CA . LEU A 1 97 ? 19.568 12.258 0.172 1.00 54.64 97 LEU A CA 1
ATOM 669 C C . LEU A 1 97 ? 18.836 11.463 -0.904 1.00 55.01 97 LEU A C 1
ATOM 670 O O . LEU A 1 97 ? 17.626 11.256 -0.796 1.00 54.34 97 LEU A O 1
ATOM 675 N N . LYS A 1 98 ? 19.557 11.017 -1.933 1.00 55.94 98 LYS A N 1
ATOM 676 C CA . LYS A 1 98 ? 18.950 10.239 -3.017 1.00 57.58 98 LYS A CA 1
ATOM 677 C C . LYS A 1 98 ? 18.928 8.752 -2.699 1.00 60.93 98 LYS A C 1
ATOM 678 O O . LYS A 1 98 ? 19.714 8.273 -1.868 1.00 61.77 98 LYS A O 1
ATOM 684 N N . ARG A 1 99 ? 18.017 8.021 -3.346 1.00 63.86 99 ARG A N 1
ATOM 685 C CA . ARG A 1 99 ? 17.903 6.576 -3.123 1.00 65.97 99 ARG A CA 1
ATOM 686 C C . ARG A 1 99 ? 19.184 5.902 -3.593 1.00 67.71 99 ARG A C 1
ATOM 687 O O . ARG A 1 99 ? 19.568 4.858 -3.069 1.00 69.41 99 ARG A O 1
ATOM 695 N N . THR A 1 100 ? 19.848 6.508 -4.575 1.00 68.58 100 THR A N 1
ATOM 696 C CA . THR A 1 100 ? 21.103 5.970 -5.094 1.00 69.36 100 THR A CA 1
ATOM 697 C C . THR A 1 100 ? 22.152 5.909 -3.971 1.00 70.88 100 THR A C 1
ATOM 698 O O . THR A 1 100 ? 23.048 5.058 -3.992 1.00 72.41 100 THR A O 1
ATOM 702 N N . GLY A 1 101 ? 22.025 6.798 -2.986 1.00 71.13 101 GLY A N 1
ATOM 703 C CA . GLY A 1 101 ? 22.957 6.824 -1.869 1.00 71.19 101 GLY A CA 1
ATOM 704 C C . GLY A 1 101 ? 23.644 8.170 -1.736 1.00 71.34 101 GLY A C 1
ATOM 705 O O . GLY A 1 101 ? 24.196 8.499 -0.685 1.00 71.97 101 GLY A O 1
ATOM 706 N N . GLU A 1 102 ? 23.581 8.950 -2.810 1.00 70.97 102 GLU A N 1
ATOM 707 C CA . GLU A 1 102 ? 24.192 10.269 -2.894 1.00 70.90 102 GLU A CA 1
ATOM 708 C C . GLU A 1 102 ? 23.577 11.332 -1.974 1.00 69.84 102 GLU A C 1
ATOM 709 O O . GLU A 1 102 ? 22.524 11.883 -2.280 1.00 71.14 102 GLU A O 1
ATOM 715 N N . ASN A 1 103 ? 24.237 11.621 -0.852 1.00 67.78 103 ASN A N 1
ATOM 716 C CA . ASN A 1 103 ? 23.778 12.646 0.099 1.00 65.47 103 ASN A CA 1
ATOM 717 C C . ASN A 1 103 ? 24.519 13.976 -0.149 1.00 63.28 103 ASN A C 1
ATOM 718 O O . ASN A 1 103 ? 25.707 13.980 -0.440 1.00 64.46 103 ASN A O 1
ATOM 723 N N . THR A 1 104 ? 23.832 15.107 -0.030 1.00 60.80 104 THR A N 1
ATOM 724 C CA . THR A 1 104 ? 24.483 16.392 -0.295 1.00 58.30 104 THR A CA 1
ATOM 725 C C . THR A 1 104 ? 23.831 17.615 0.383 1.00 56.80 104 THR A C 1
ATOM 726 O O . THR A 1 104 ? 22.604 17.711 0.458 1.00 56.29 104 THR A O 1
ATOM 730 N N . TYR A 1 105 ? 24.668 18.530 0.891 1.00 55.30 105 TYR A N 1
ATOM 731 C CA . TYR A 1 105 ? 24.206 19.748 1.573 1.00 54.01 105 TYR A CA 1
ATOM 732 C C . TYR A 1 105 ? 24.376 20.975 0.709 1.00 54.69 105 TYR A C 1
ATOM 733 O O . TYR A 1 105 ? 25.218 21.002 -0.173 1.00 55.53 105 TYR A O 1
ATOM 742 N N . TYR A 1 106 ? 23.576 21.999 0.973 1.00 56.16 106 TYR A N 1
ATOM 743 C CA . TYR A 1 106 ? 23.633 23.230 0.202 1.00 56.70 106 TYR A CA 1
ATOM 744 C C . TYR A 1 106 ? 23.534 24.445 1.119 1.00 56.81 106 TYR A C 1
ATOM 745 O O . TYR A 1 106 ? 22.911 24.411 2.186 1.00 54.23 106 TYR A O 1
ATOM 754 N N . LEU A 1 107 ? 24.159 25.528 0.682 1.00 58.52 107 LEU A N 1
ATOM 755 C CA . LEU A 1 107 ? 24.125 26.786 1.410 1.00 58.97 107 LEU A CA 1
ATOM 756 C C . LEU A 1 107 ? 24.051 27.869 0.343 1.00 59.46 107 LEU A C 1
ATOM 757 O O . LEU A 1 107 ? 24.999 28.093 -0.405 1.00 59.45 107 LEU A O 1
ATOM 762 N N . ASN A 1 108 ? 22.889 28.505 0.261 1.00 60.50 108 ASN A N 1
ATOM 763 C CA . ASN A 1 108 ? 22.628 29.549 -0.717 1.00 60.77 108 ASN A CA 1
ATOM 764 C C . ASN A 1 108 ? 22.846 29.122 -2.158 1.00 61.08 108 ASN A C 1
ATOM 765 O O . ASN A 1 108 ? 23.402 29.858 -2.959 1.00 59.38 108 ASN A O 1
ATOM 770 N N . GLY A 1 109 ? 22.390 27.915 -2.470 1.00 62.88 109 GLY A N 1
ATOM 771 C CA . GLY A 1 109 ? 22.488 27.406 -3.822 1.00 64.58 109 GLY A CA 1
ATOM 772 C C . GLY A 1 109 ? 23.775 26.710 -4.189 1.00 65.22 109 GLY A C 1
ATOM 773 O O . GLY A 1 109 ? 23.907 26.203 -5.313 1.00 66.58 109 GLY A O 1
ATOM 774 N N . SER A 1 110 ? 24.726 26.666 -3.260 1.00 64.95 110 SER A N 1
ATOM 775 C CA . SER A 1 110 ? 26.000 26.021 -3.558 1.00 64.97 110 SER A CA 1
ATOM 776 C C . SER A 1 110 ? 26.273 24.769 -2.760 1.00 64.34 110 SER A C 1
ATOM 777 O O . SER A 1 110 ? 26.175 24.777 -1.535 1.00 63.32 110 SER A O 1
ATOM 780 N N . PRO A 1 111 ? 26.617 23.663 -3.449 1.00 64.17 111 PRO A N 1
ATOM 781 C CA . PRO A 1 111 ? 26.893 22.431 -2.715 1.00 64.47 111 PRO A CA 1
ATOM 782 C C . PRO A 1 111 ? 27.973 22.762 -1.712 1.00 65.22 111 PRO A C 1
ATOM 783 O O . PRO A 1 111 ? 28.886 23.527 -2.011 1.00 66.48 111 PRO A O 1
ATOM 787 N N . VAL A 1 112 ? 27.870 22.210 -0.516 1.00 65.45 112 VAL A N 1
ATOM 788 C CA . VAL A 1 112 ? 28.856 22.519 0.486 1.00 65.34 112 VAL A CA 1
ATOM 789 C C . VAL A 1 112 ? 28.958 21.421 1.531 1.00 66.25 112 VAL A C 1
ATOM 790 O O . VAL A 1 112 ? 28.070 20.588 1.671 1.00 64.63 112 VAL A O 1
ATOM 794 N N . ARG A 1 113 ? 30.077 21.427 2.242 1.00 69.21 113 ARG A N 1
ATOM 795 C CA . ARG A 1 113 ? 30.394 20.460 3.285 1.00 71.85 113 ARG A CA 1
ATOM 796 C C . ARG A 1 113 ? 29.473 20.694 4.479 1.00 70.62 113 ARG A C 1
ATOM 797 O O . ARG A 1 113 ? 29.076 21.824 4.725 1.00 69.85 113 ARG A O 1
ATOM 805 N N . LEU A 1 114 ? 29.133 19.641 5.221 1.00 70.16 114 LEU A N 1
ATOM 806 C CA . LEU A 1 114 ? 28.246 19.807 6.377 1.00 70.62 114 LEU A CA 1
ATOM 807 C C . LEU A 1 114 ? 28.861 20.797 7.365 1.00 72.20 114 LEU A C 1
ATOM 808 O O . LEU A 1 114 ? 28.171 21.653 7.921 1.00 72.33 114 LEU A O 1
ATOM 813 N N . LYS A 1 115 ? 30.164 20.673 7.583 1.00 73.80 115 LYS A N 1
ATOM 814 C CA . LYS A 1 115 ? 30.850 21.554 8.508 1.00 75.23 115 LYS A CA 1
ATOM 815 C C . LYS A 1 115 ? 30.552 23.019 8.197 1.00 75.69 115 LYS A C 1
ATOM 816 O O . LYS A 1 115 ? 30.396 23.828 9.109 1.00 75.54 115 LYS A O 1
ATOM 822 N N . ASP A 1 116 ? 30.478 23.357 6.911 1.00 75.89 116 ASP A N 1
ATOM 823 C CA . ASP A 1 116 ? 30.192 24.729 6.490 1.00 75.15 116 ASP A CA 1
ATOM 824 C C . ASP A 1 116 ? 28.833 25.226 6.983 1.00 73.98 116 ASP A C 1
ATOM 825 O O . ASP A 1 116 ? 28.681 26.405 7.298 1.00 72.78 116 ASP A O 1
ATOM 830 N N . ILE A 1 117 ? 27.849 24.325 7.036 1.00 73.17 117 ILE A N 1
ATOM 831 C CA . ILE A 1 117 ? 26.510 24.666 7.506 1.00 71.86 117 ILE A CA 1
ATOM 832 C C . ILE A 1 117 ? 26.612 24.964 8.996 1.00 71.88 117 ILE A C 1
ATOM 833 O O . ILE A 1 117 ? 26.154 26.003 9.456 1.00 71.76 117 ILE A O 1
ATOM 838 N N . ARG A 1 118 ? 27.228 24.052 9.743 1.00 72.42 118 ARG A N 1
ATOM 839 C CA . ARG A 1 118 ? 27.402 24.224 11.186 1.00 72.84 118 ARG A CA 1
ATOM 840 C C . ARG A 1 118 ? 28.071 25.546 11.534 1.00 72.63 118 ARG A C 1
ATOM 841 O O . ARG A 1 118 ? 27.643 26.257 12.443 1.00 71.85 118 ARG A O 1
ATOM 849 N N . ASP A 1 119 ? 29.142 25.854 10.814 1.00 72.82 119 ASP A N 1
ATOM 850 C CA . ASP A 1 119 ? 29.882 27.080 11.036 1.00 73.20 119 ASP A CA 1
ATOM 851 C C . ASP A 1 119 ? 28.997 28.310 10.846 1.00 72.07 119 ASP A C 1
ATOM 852 O O . ASP A 1 119 ? 28.992 29.209 11.688 1.00 72.35 119 ASP A O 1
ATOM 857 N N . ARG A 1 120 ? 28.239 28.347 9.752 1.00 70.35 120 ARG A N 1
ATOM 858 C CA . ARG A 1 120 ? 27.360 29.485 9.477 1.00 67.46 120 ARG A CA 1
ATOM 859 C C . ARG A 1 120 ? 26.357 29.756 10.595 1.00 66.49 120 ARG A C 1
ATOM 860 O O . ARG A 1 120 ? 25.830 30.856 10.700 1.00 65.77 120 ARG A O 1
ATOM 868 N N . PHE A 1 121 ? 26.087 28.749 11.421 1.00 65.90 121 PHE A N 1
ATOM 869 C CA . PHE A 1 121 ? 25.158 28.898 12.532 1.00 66.25 121 PHE A CA 1
ATOM 870 C C . PHE A 1 121 ? 25.887 28.597 13.837 1.00 69.19 121 PHE A C 1
ATOM 871 O O . PHE A 1 121 ? 25.614 27.601 14.505 1.00 70.42 121 PHE A O 1
ATOM 879 N N . ALA A 1 122 ? 26.812 29.483 14.194 1.00 71.76 122 ALA A N 1
ATOM 880 C CA . ALA A 1 122 ? 27.640 29.345 15.391 1.00 73.07 122 ALA A CA 1
ATOM 881 C C . ALA A 1 122 ? 26.925 29.280 16.745 1.00 74.03 122 ALA A C 1
ATOM 882 O O . ALA A 1 122 ? 26.727 28.202 17.305 1.00 72.83 122 ALA A O 1
ATOM 884 N N . GLY A 1 123 ? 26.558 30.441 17.279 1.00 75.22 123 GLY A N 1
ATOM 885 C CA . GLY A 1 123 ? 25.905 30.486 18.580 1.00 76.85 123 GLY A CA 1
ATOM 886 C C . GLY A 1 123 ? 24.451 30.044 18.614 1.00 77.77 123 GLY A C 1
ATOM 887 O O . GLY A 1 123 ? 23.569 30.784 19.079 1.00 78.71 123 GLY A O 1
ATOM 888 N N . THR A 1 124 ? 24.204 28.830 18.127 1.00 77.41 124 THR A N 1
ATOM 889 C CA . THR A 1 124 ? 22.865 28.249 18.070 1.00 75.67 124 THR A CA 1
ATOM 890 C C . THR A 1 124 ? 23.045 26.763 18.294 1.00 75.86 124 THR A C 1
ATOM 891 O O . THR A 1 124 ? 24.109 26.220 18.011 1.00 76.95 124 THR A O 1
ATOM 895 N N . GLY A 1 125 ? 22.027 26.092 18.806 1.00 75.73 125 GLY A N 1
ATOM 896 C CA . GLY A 1 125 ? 22.180 24.660 19.027 1.00 76.22 125 GLY A CA 1
ATOM 897 C C . GLY A 1 125 ? 22.291 23.894 17.716 1.00 76.10 125 GLY A C 1
ATOM 898 O O . GLY A 1 125 ? 22.834 22.786 17.641 1.00 74.50 125 GLY A O 1
ATOM 899 N N . LEU A 1 126 ? 21.767 24.520 16.669 1.00 76.51 126 LEU A N 1
ATOM 900 C CA . LEU A 1 126 ? 21.735 23.956 15.335 1.00 76.03 126 LEU A CA 1
ATOM 901 C C . LEU A 1 126 ? 23.041 23.310 14.910 1.00 76.47 126 LEU A C 1
ATOM 902 O O . LEU A 1 126 ? 24.088 23.946 14.932 1.00 78.01 126 LEU A O 1
ATOM 907 N N . GLY A 1 127 ? 22.966 22.038 14.532 1.00 76.63 127 GLY A N 1
ATOM 908 C CA . GLY A 1 127 ? 24.149 21.317 14.094 1.00 77.49 127 GLY A CA 1
ATOM 909 C C . GLY A 1 127 ? 24.787 20.410 15.135 1.00 77.86 127 GLY A C 1
ATOM 910 O O . GLY A 1 127 ? 24.996 19.213 14.889 1.00 77.38 127 GLY A O 1
ATOM 911 N N . VAL A 1 128 ? 25.094 20.978 16.300 1.00 78.45 128 VAL A N 1
ATOM 912 C CA . VAL A 1 128 ? 25.728 20.226 17.379 1.00 78.94 128 VAL A CA 1
ATOM 913 C C . VAL A 1 128 ? 24.762 19.467 18.302 1.00 78.65 128 VAL A C 1
ATOM 914 O O . VAL A 1 128 ? 24.292 18.376 17.957 1.00 77.47 128 VAL A O 1
ATOM 918 N N . ASP A 1 129 ? 24.463 20.049 19.462 1.00 78.98 129 ASP A N 1
ATOM 919 C CA . ASP A 1 129 ? 23.592 19.413 20.452 1.00 79.04 129 ASP A CA 1
ATOM 920 C C . ASP A 1 129 ? 22.101 19.744 20.388 1.00 77.56 129 ASP A C 1
ATOM 921 O O . ASP A 1 129 ? 21.284 19.058 21.012 1.00 76.86 129 ASP A O 1
ATOM 926 N N . PHE A 1 130 ? 21.743 20.783 19.639 1.00 76.02 130 PHE A N 1
ATOM 927 C CA . PHE A 1 130 ? 20.339 21.181 19.505 1.00 74.31 130 PHE A CA 1
ATOM 928 C C . PHE A 1 130 ? 19.650 21.489 20.838 1.00 73.30 130 PHE A C 1
ATOM 929 O O . PHE A 1 130 ? 18.734 20.779 21.240 1.00 72.78 130 PHE A O 1
ATOM 937 N N . TYR A 1 131 ? 20.072 22.541 21.527 1.00 72.59 131 TYR A N 1
ATOM 938 C CA . TYR A 1 131 ? 19.434 22.877 22.794 1.00 70.52 131 TYR A CA 1
ATOM 939 C C . TYR A 1 131 ? 18.195 23.726 22.517 1.00 70.26 131 TYR A C 1
ATOM 940 O O . TYR A 1 131 ? 17.422 24.024 23.420 1.00 69.10 131 TYR A O 1
ATOM 949 N N . SER A 1 132 ? 18.011 24.091 21.249 1.00 70.30 132 SER A N 1
ATOM 950 C CA . SER A 1 132 ? 16.879 24.905 20.817 1.00 69.35 132 SER A CA 1
ATOM 951 C C . SER A 1 132 ? 15.605 24.070 20.772 1.00 68.61 132 SER A C 1
ATOM 952 O O . SER A 1 132 ? 14.514 24.603 20.929 1.00 68.54 132 SER A O 1
ATOM 955 N N . ILE A 1 133 ? 15.752 22.765 20.539 1.00 67.78 133 ILE A N 1
ATOM 956 C CA . ILE A 1 133 ? 14.618 21.836 20.490 1.00 66.51 133 ILE A CA 1
ATOM 957 C C . ILE A 1 133 ? 14.465 21.241 21.895 1.00 66.17 133 ILE A C 1
ATOM 958 O O . ILE A 1 133 ? 15.277 20.429 22.325 1.00 65.77 133 ILE A O 1
ATOM 963 N N . VAL A 1 134 ? 13.414 21.637 22.598 1.00 66.24 134 VAL A N 1
ATOM 964 C CA . VAL A 1 134 ? 13.183 21.185 23.964 1.00 66.71 134 VAL A CA 1
ATOM 965 C C . VAL A 1 134 ? 11.876 20.430 24.159 1.00 67.61 134 VAL A C 1
ATOM 966 O O . VAL A 1 134 ? 10.827 20.867 23.718 1.00 68.08 134 VAL A O 1
ATOM 970 N N . GLY A 1 135 ? 11.944 19.299 24.841 1.00 68.88 135 GLY A N 1
ATOM 971 C CA . GLY A 1 135 ? 10.749 18.524 25.090 1.00 71.23 135 GLY A CA 1
ATOM 972 C C . GLY A 1 135 ? 10.511 18.360 26.576 1.00 73.64 135 GLY A C 1
ATOM 973 O O . GLY A 1 135 ? 11.325 18.806 27.385 1.00 74.91 135 GLY A O 1
ATOM 974 N N . GLN A 1 136 ? 9.400 17.719 26.935 1.00 75.57 136 GLN A N 1
ATOM 975 C CA . GLN A 1 136 ? 9.038 17.487 28.336 1.00 77.06 136 GLN A CA 1
ATOM 976 C C . GLN A 1 136 ? 10.197 16.882 29.119 1.00 77.86 136 GLN A C 1
ATOM 977 O O . GLN A 1 136 ? 10.338 17.113 30.315 1.00 76.42 136 GLN A O 1
ATOM 983 N N . GLY A 1 137 ? 11.022 16.106 28.423 1.00 79.97 137 GLY A N 1
ATOM 984 C CA . GLY A 1 137 ? 12.166 15.477 29.050 1.00 82.20 137 GLY A CA 1
ATOM 985 C C . GLY A 1 137 ? 13.153 16.497 29.573 1.00 83.53 137 GLY A C 1
ATOM 986 O O . GLY A 1 137 ? 13.371 16.580 30.775 1.00 83.52 137 GLY A O 1
ATOM 987 N N . GLN A 1 138 ? 13.742 17.276 28.672 1.00 85.72 138 GLN A N 1
ATOM 988 C CA . GLN A 1 138 ? 14.724 18.287 29.049 1.00 88.67 138 GLN A CA 1
ATOM 989 C C . GLN A 1 138 ? 14.224 19.215 30.147 1.00 89.85 138 GLN A C 1
ATOM 990 O O . GLN A 1 138 ? 15.010 19.708 30.954 1.00 90.13 138 GLN A O 1
ATOM 996 N N . ILE A 1 139 ? 12.922 19.468 30.169 1.00 91.24 139 ILE A N 1
ATOM 997 C CA . ILE A 1 139 ? 12.353 20.331 31.191 1.00 92.60 139 ILE A CA 1
ATOM 998 C C . ILE A 1 139 ? 12.630 19.704 32.549 1.00 95.04 139 ILE A C 1
ATOM 999 O O . ILE A 1 139 ? 13.122 20.372 33.456 1.00 95.28 139 ILE A O 1
ATOM 1004 N N . ASP A 1 140 ? 12.333 18.410 32.673 1.00 97.94 140 ASP A N 1
ATOM 1005 C CA . ASP A 1 140 ? 12.529 17.674 33.923 1.00 100.33 140 ASP A CA 1
ATOM 1006 C C . ASP A 1 140 ? 13.995 17.509 34.301 1.00 101.27 140 ASP A C 1
ATOM 1007 O O . ASP A 1 140 ? 14.352 17.623 35.466 1.00 101.20 140 ASP A O 1
ATOM 1012 N N . ARG A 1 141 ? 14.841 17.241 33.314 1.00 102.88 141 ARG A N 1
ATOM 1013 C CA . ARG A 1 141 ? 16.265 17.064 33.563 1.00 104.78 141 ARG A CA 1
ATOM 1014 C C . ARG A 1 141 ? 17.009 18.366 33.859 1.00 105.99 141 ARG A C 1
ATOM 1015 O O . ARG A 1 141 ? 18.168 18.329 34.263 1.00 107.27 141 ARG A O 1
ATOM 1023 N N . ILE A 1 142 ? 16.357 19.510 33.654 1.00 106.98 142 ILE A N 1
ATOM 1024 C CA . ILE A 1 142 ? 16.976 20.809 33.936 1.00 107.49 142 ILE A CA 1
ATOM 1025 C C . ILE A 1 142 ? 16.539 21.235 35.333 1.00 108.00 142 ILE A C 1
ATOM 1026 O O . ILE A 1 142 ? 17.255 21.941 36.031 1.00 107.82 142 ILE A O 1
ATOM 1031 N N . VAL A 1 143 ? 15.354 20.792 35.732 1.00 109.06 143 VAL A N 1
ATOM 1032 C CA . VAL A 1 143 ? 14.821 21.100 37.050 1.00 111.08 143 VAL A CA 1
ATOM 1033 C C . VAL A 1 143 ? 15.458 20.184 38.093 1.00 113.18 143 VAL A C 1
ATOM 1034 O O . VAL A 1 143 ? 15.369 20.445 39.292 1.00 113.42 143 VAL A O 1
ATOM 1038 N N . ASN A 1 144 ? 16.105 19.114 37.632 1.00 115.41 144 ASN A N 1
ATOM 1039 C CA . ASN A 1 144 ? 16.752 18.149 38.529 1.00 117.27 144 ASN A CA 1
ATOM 1040 C C . ASN A 1 144 ? 18.252 17.989 38.271 1.00 118.13 144 ASN A C 1
ATOM 1041 O O . ASN A 1 144 ? 18.826 16.935 38.556 1.00 118.70 144 ASN A O 1
ATOM 1046 N N . ALA A 1 145 ? 18.879 19.036 37.736 1.00 118.81 145 ALA A N 1
ATOM 1047 C CA . ALA A 1 145 ? 20.310 19.020 37.436 1.00 119.11 145 ALA A CA 1
ATOM 1048 C C . ALA A 1 145 ? 21.094 19.756 38.517 1.00 119.44 145 ALA A C 1
ATOM 1049 O O . ALA A 1 145 ? 22.202 19.356 38.876 1.00 120.04 145 ALA A O 1
ATOM 1051 N N . TYR A 1 167 ? 25.484 34.519 34.375 1.00 105.14 1023 TYR A N 1
ATOM 1052 C CA . TYR A 1 167 ? 24.831 33.879 35.509 1.00 106.33 1023 TYR A CA 1
ATOM 1053 C C . TYR A 1 167 ? 23.878 34.834 36.204 1.00 105.77 1023 TYR A C 1
ATOM 1054 O O . TYR A 1 167 ? 22.706 34.520 36.392 1.00 106.59 1023 TYR A O 1
ATOM 1063 N N . GLN A 1 168 ? 24.386 35.991 36.615 1.00 104.94 1024 GLN A N 1
ATOM 1064 C CA . GLN A 1 168 ? 23.543 36.973 37.288 1.00 103.33 1024 GLN A CA 1
ATOM 1065 C C . GLN A 1 168 ? 22.406 37.333 36.342 1.00 100.96 1024 GLN A C 1
ATOM 1066 O O . GLN A 1 168 ? 21.292 37.595 36.778 1.00 101.07 1024 GLN A O 1
ATOM 1072 N N . ARG A 1 169 ? 22.700 37.342 35.044 1.00 97.86 1025 ARG A N 1
ATOM 1073 C CA . ARG A 1 169 ? 21.703 37.653 34.024 1.00 94.23 1025 ARG A CA 1
ATOM 1074 C C . ARG A 1 169 ? 20.587 36.606 34.075 1.00 90.17 1025 ARG A C 1
ATOM 1075 O O . ARG A 1 169 ? 19.413 36.931 33.897 1.00 89.33 1025 ARG A O 1
ATOM 1083 N N . VAL A 1 170 ? 20.964 35.350 34.307 1.00 85.05 1026 VAL A N 1
ATOM 1084 C CA . VAL A 1 170 ? 20.004 34.258 34.389 1.00 80.47 1026 VAL A CA 1
ATOM 1085 C C . VAL A 1 170 ? 19.190 34.326 35.670 1.00 80.93 1026 VAL A C 1
ATOM 1086 O O . VAL A 1 170 ? 17.968 34.367 35.625 1.00 80.88 1026 VAL A O 1
ATOM 1090 N N . ASN A 1 171 ? 19.868 34.345 36.812 1.00 81.81 1027 ASN A N 1
ATOM 1091 C CA . ASN A 1 171 ? 19.187 34.395 38.105 1.00 82.20 1027 ASN A CA 1
ATOM 1092 C C . ASN A 1 171 ? 18.228 35.567 38.148 1.00 81.06 1027 ASN A C 1
ATOM 1093 O O . ASN A 1 171 ? 17.158 35.514 38.745 1.00 80.50 1027 ASN A O 1
ATOM 1098 N N . GLU A 1 172 ? 18.642 36.632 37.498 1.00 80.64 1028 GLU A N 1
ATOM 1099 C CA . GLU A 1 172 ? 17.882 37.860 37.451 1.00 80.89 1028 GLU A CA 1
ATOM 1100 C C . GLU A 1 172 ? 16.649 37.736 36.558 1.00 79.45 1028 GLU A C 1
ATOM 1101 O O . GLU A 1 172 ? 15.595 38.298 36.863 1.00 79.83 1028 GLU A O 1
ATOM 1107 N N . SER A 1 173 ? 16.784 37.001 35.454 1.00 77.31 1029 SER A N 1
ATOM 1108 C CA . SER A 1 173 ? 15.671 36.790 34.526 1.00 73.66 1029 SER A CA 1
ATOM 1109 C C . SER A 1 173 ? 14.678 35.824 35.123 1.00 71.00 1029 SER A C 1
ATOM 1110 O O . SER A 1 173 ? 13.480 36.009 34.987 1.00 70.56 1029 SER A O 1
ATOM 1113 N N . PHE A 1 174 ? 15.184 34.788 35.778 1.00 68.71 1030 PHE A N 1
ATOM 1114 C CA . PHE A 1 174 ? 14.328 33.800 36.404 1.00 66.67 1030 PHE A CA 1
ATOM 1115 C C . PHE A 1 174 ? 13.359 34.496 37.337 1.00 67.48 1030 PHE A C 1
ATOM 1116 O O . PHE A 1 174 ? 12.197 34.107 37.430 1.00 67.97 1030 PHE A O 1
ATOM 1124 N N . ASN A 1 175 ? 13.839 35.530 38.029 1.00 67.73 1031 ASN A N 1
ATOM 1125 C CA . ASN A 1 175 ? 12.997 36.269 38.963 1.00 67.77 1031 ASN A CA 1
ATOM 1126 C C . ASN A 1 175 ? 11.885 37.000 38.229 1.00 67.07 1031 ASN A C 1
ATOM 1127 O O . ASN A 1 175 ? 10.706 36.869 38.563 1.00 66.78 1031 ASN A O 1
ATOM 1132 N N . ARG A 1 176 ? 12.264 37.770 37.221 1.00 66.35 1032 ARG A N 1
ATOM 1133 C CA . ARG A 1 176 ? 11.291 38.529 36.457 1.00 66.09 1032 ARG A CA 1
ATOM 1134 C C . ARG A 1 176 ? 10.135 37.651 35.954 1.00 64.12 1032 ARG A C 1
ATOM 1135 O O . ARG A 1 176 ? 8.971 38.035 36.041 1.00 62.89 1032 ARG A O 1
ATOM 1143 N N . PHE A 1 177 ? 10.468 36.469 35.442 1.00 62.16 1033 PHE A N 1
ATOM 1144 C CA . PHE A 1 177 ? 9.483 35.530 34.924 1.00 60.19 1033 PHE A CA 1
ATOM 1145 C C . PHE A 1 177 ? 8.570 34.955 35.983 1.00 60.75 1033 PHE A C 1
ATOM 1146 O O . PHE A 1 177 ? 7.390 34.755 35.721 1.00 62.33 1033 PHE A O 1
ATOM 1154 N N . ILE A 1 178 ? 9.105 34.673 37.169 1.00 61.34 1034 ILE A N 1
ATOM 1155 C CA . ILE A 1 178 ? 8.293 34.121 38.256 1.00 60.85 1034 ILE A CA 1
ATOM 1156 C C . ILE A 1 178 ? 7.277 35.166 38.728 1.00 61.16 1034 ILE A C 1
ATOM 1157 O O . ILE A 1 178 ? 6.145 34.826 39.074 1.00 60.49 1034 ILE A O 1
ATOM 1162 N N . SER A 1 179 ? 7.683 36.436 38.736 1.00 62.64 1035 SER A N 1
ATOM 1163 C CA . SER A 1 179 ? 6.787 37.530 39.131 1.00 65.52 1035 SER A CA 1
ATOM 1164 C C . SER A 1 179 ? 5.665 37.648 38.107 1.00 66.43 1035 SER A C 1
ATOM 1165 O O . SER A 1 179 ? 4.487 37.791 38.463 1.00 66.98 1035 SER A O 1
ATOM 1168 N N . LEU A 1 180 ? 6.046 37.604 36.829 1.00 66.38 1036 LEU A N 1
ATOM 1169 C CA . LEU A 1 180 ? 5.090 37.684 35.732 1.00 64.64 1036 LEU A CA 1
ATOM 1170 C C . LEU A 1 180 ? 4.068 36.559 35.874 1.00 64.51 1036 LEU A C 1
ATOM 1171 O O . LEU A 1 180 ? 2.863 36.776 35.723 1.00 64.55 1036 LEU A O 1
ATOM 1176 N N . LEU A 1 181 ? 4.559 35.362 36.187 1.00 63.44 1037 LEU A N 1
ATOM 1177 C CA . LEU A 1 181 ? 3.699 34.203 36.353 1.00 63.46 1037 LEU A CA 1
ATOM 1178 C C . LEU A 1 181 ? 2.673 34.330 37.477 1.00 64.27 1037 LEU A C 1
ATOM 1179 O O . LEU A 1 181 ? 1.494 34.019 37.273 1.00 65.25 1037 LEU A O 1
ATOM 1184 N N . PHE A 1 182 ? 3.100 34.795 38.652 1.00 64.87 1038 PHE A N 1
ATOM 1185 C CA . PHE A 1 182 ? 2.182 34.902 39.792 1.00 65.53 1038 PHE A CA 1
ATOM 1186 C C . PHE A 1 182 ? 1.717 36.308 40.155 1.00 66.39 1038 PHE A C 1
ATOM 1187 O O . PHE A 1 182 ? 1.079 36.509 41.201 1.00 66.14 1038 PHE A O 1
ATOM 1195 N N . PHE A 1 183 ? 2.026 37.273 39.293 1.00 67.10 1039 PHE A N 1
ATOM 1196 C CA . PHE A 1 183 ? 1.641 38.666 39.516 1.00 67.54 1039 PHE A CA 1
ATOM 1197 C C . PHE A 1 183 ? 2.258 39.304 40.747 1.00 68.30 1039 PHE A C 1
ATOM 1198 O O . PHE A 1 183 ? 1.555 40.003 41.468 1.00 67.29 1039 PHE A O 1
ATOM 1206 N N . GLY A 1 184 ? 3.544 39.061 41.010 1.00 69.67 1040 GLY A N 1
ATOM 1207 C CA . GLY A 1 184 ? 4.152 39.702 42.164 1.00 71.00 1040 GLY A CA 1
ATOM 1208 C C . GLY A 1 184 ? 5.229 39.074 43.041 1.00 72.04 1040 GLY A C 1
ATOM 1209 O O . GLY A 1 184 ? 6.003 39.802 43.683 1.00 73.76 1040 GLY A O 1
ATOM 1210 N N . GLY A 1 185 ? 5.306 37.754 43.097 1.00 71.34 1041 GLY A N 1
ATOM 1211 C CA . GLY A 1 185 ? 6.305 37.143 43.964 1.00 70.62 1041 GLY A CA 1
ATOM 1212 C C . GLY A 1 185 ? 7.775 37.392 43.663 1.00 69.65 1041 GLY A C 1
ATOM 1213 O O . GLY A 1 185 ? 8.182 38.494 43.288 1.00 68.40 1041 GLY A O 1
ATOM 1214 N N . GLU A 1 186 ? 8.575 36.349 43.872 1.00 69.97 1042 GLU A N 1
ATOM 1215 C CA . GLU A 1 186 ? 10.011 36.375 43.609 1.00 70.32 1042 GLU A CA 1
ATOM 1216 C C . GLU A 1 186 ? 10.487 34.956 43.333 1.00 70.29 1042 GLU A C 1
ATOM 1217 O O . GLU A 1 186 ? 9.850 33.979 43.741 1.00 70.76 1042 GLU A O 1
ATOM 1223 N N . GLY A 1 187 ? 11.621 34.857 42.654 1.00 69.94 1043 GLY A N 1
ATOM 1224 C CA . GLY A 1 187 ? 12.191 33.569 42.336 1.00 70.96 1043 GLY A CA 1
ATOM 1225 C C . GLY A 1 187 ? 13.670 33.614 42.646 1.00 72.08 1043 GLY A C 1
ATOM 1226 O O . GLY A 1 187 ? 14.337 34.602 42.352 1.00 71.22 1043 GLY A O 1
ATOM 1227 N N . ARG A 1 188 ? 14.195 32.550 43.237 1.00 73.86 1044 ARG A N 1
ATOM 1228 C CA . ARG A 1 188 ? 15.604 32.523 43.578 1.00 75.81 1044 ARG A CA 1
ATOM 1229 C C . ARG A 1 188 ? 16.324 31.249 43.143 1.00 75.47 1044 ARG A C 1
ATOM 1230 O O . ARG A 1 188 ? 15.768 30.142 43.203 1.00 75.44 1044 ARG A O 1
ATOM 1238 N N . LEU A 1 189 ? 17.566 31.432 42.697 1.00 74.48 1045 LEU A N 1
ATOM 1239 C CA . LEU A 1 189 ? 18.429 30.343 42.263 1.00 73.99 1045 LEU A CA 1
ATOM 1240 C C . LEU A 1 189 ? 19.749 30.373 43.049 1.00 74.20 1045 LEU A C 1
ATOM 1241 O O . LEU A 1 189 ? 20.008 29.522 43.908 1.00 74.85 1045 LEU A O 1
ATOM 1246 N N . GLU A 1 204 ? 18.991 24.555 43.721 1.00 92.05 1060 GLU A N 1
ATOM 1247 C CA . GLU A 1 204 ? 17.856 24.835 44.601 1.00 92.20 1060 GLU A CA 1
ATOM 1248 C C . GLU A 1 204 ? 17.015 26.040 44.180 1.00 89.70 1060 GLU A C 1
ATOM 1249 O O . GLU A 1 204 ? 17.536 27.130 43.928 1.00 88.92 1060 GLU A O 1
ATOM 1255 N N . ILE A 1 205 ? 15.704 25.839 44.138 1.00 86.54 1061 ILE A N 1
ATOM 1256 C CA . ILE A 1 205 ? 14.793 26.886 43.732 1.00 83.66 1061 ILE A CA 1
ATOM 1257 C C . ILE A 1 205 ? 13.845 27.296 44.853 1.00 82.62 1061 ILE A C 1
ATOM 1258 O O . ILE A 1 205 ? 13.309 26.449 45.586 1.00 82.46 1061 ILE A O 1
ATOM 1263 N N . SER A 1 206 ? 13.663 28.611 44.979 1.00 80.51 1062 SER A N 1
ATOM 1264 C CA . SER A 1 206 ? 12.774 29.204 45.978 1.00 79.07 1062 SER A CA 1
ATOM 1265 C C . SER A 1 206 ? 11.762 30.081 45.264 1.00 77.03 1062 SER A C 1
ATOM 1266 O O . SER A 1 206 ? 12.136 30.907 44.442 1.00 77.24 1062 SER A O 1
ATOM 1269 N N . ILE A 1 207 ? 10.486 29.909 45.583 1.00 74.65 1063 ILE A N 1
ATOM 1270 C CA . ILE A 1 207 ? 9.442 30.698 44.955 1.00 71.87 1063 ILE A CA 1
ATOM 1271 C C . ILE A 1 207 ? 8.555 31.320 46.005 1.00 70.02 1063 ILE A C 1
ATOM 1272 O O . ILE A 1 207 ? 7.884 30.624 46.756 1.00 70.30 1063 ILE A O 1
ATOM 1277 N N . ARG A 1 208 ? 8.556 32.642 46.059 1.00 68.35 1064 ARG A N 1
ATOM 1278 C CA . ARG A 1 208 ? 7.732 33.340 47.027 1.00 68.61 1064 ARG A CA 1
ATOM 1279 C C . ARG A 1 208 ? 6.553 34.035 46.352 1.00 69.59 1064 ARG A C 1
ATOM 1280 O O . ARG A 1 208 ? 6.749 35.008 45.636 1.00 68.50 1064 ARG A O 1
ATOM 1288 N N . LYS A 1 209 ? 5.335 33.535 46.576 1.00 71.73 1065 LYS A N 1
ATOM 1289 C CA . LYS A 1 209 ? 4.130 34.132 45.987 1.00 73.14 1065 LYS A CA 1
ATOM 1290 C C . LYS A 1 209 ? 3.847 35.480 46.650 1.00 74.67 1065 LYS A C 1
ATOM 1291 O O . LYS A 1 209 ? 4.240 35.700 47.781 1.00 74.37 1065 LYS A O 1
ATOM 1297 N N . PRO A 1 210 ? 3.147 36.393 45.959 1.00 76.75 1066 PRO A N 1
ATOM 1298 C CA . PRO A 1 210 ? 2.817 37.728 46.481 1.00 77.96 1066 PRO A CA 1
ATOM 1299 C C . PRO A 1 210 ? 2.480 37.892 47.973 1.00 79.35 1066 PRO A C 1
ATOM 1300 O O . PRO A 1 210 ? 3.358 38.196 48.775 1.00 79.55 1066 PRO A O 1
ATOM 1304 N N . GLY A 1 211 ? 1.228 37.716 48.371 1.00 80.67 1067 GLY A N 1
ATOM 1305 C CA . GLY A 1 211 ? 0.931 37.891 49.788 1.00 81.89 1067 GLY A CA 1
ATOM 1306 C C . GLY A 1 211 ? 1.547 36.847 50.722 1.00 82.13 1067 GLY A C 1
ATOM 1307 O O . GLY A 1 211 ? 1.287 36.827 51.923 1.00 80.85 1067 GLY A O 1
ATOM 1308 N N . ARG A 1 212 ? 2.389 35.979 50.184 1.00 83.08 1068 ARG A N 1
ATOM 1309 C CA . ARG A 1 212 ? 2.959 34.930 51.004 1.00 84.50 1068 ARG A CA 1
ATOM 1310 C C . ARG A 1 212 ? 4.421 35.064 51.426 1.00 84.73 1068 ARG A C 1
ATOM 1311 O O . ARG A 1 212 ? 5.063 36.093 51.248 1.00 83.20 1068 ARG A O 1
ATOM 1319 N N . ARG A 1 213 ? 4.926 33.980 51.995 1.00 86.04 1069 ARG A N 1
ATOM 1320 C CA . ARG A 1 213 ? 6.284 33.891 52.494 1.00 87.71 1069 ARG A CA 1
ATOM 1321 C C . ARG A 1 213 ? 7.114 32.947 51.616 1.00 87.89 1069 ARG A C 1
ATOM 1322 O O . ARG A 1 213 ? 6.552 32.188 50.831 1.00 89.28 1069 ARG A O 1
ATOM 1330 N N . ASP A 1 214 ? 8.439 32.978 51.750 1.00 87.35 1070 ASP A N 1
ATOM 1331 C CA . ASP A 1 214 ? 9.308 32.120 50.940 1.00 86.65 1070 ASP A CA 1
ATOM 1332 C C . ASP A 1 214 ? 8.849 30.662 50.922 1.00 86.14 1070 ASP A C 1
ATOM 1333 O O . ASP A 1 214 ? 8.128 30.220 51.815 1.00 86.19 1070 ASP A O 1
ATOM 1338 N N . GLN A 1 215 ? 9.280 29.911 49.913 1.00 85.34 1071 GLN A N 1
ATOM 1339 C CA . GLN A 1 215 ? 8.851 28.525 49.779 1.00 85.44 1071 GLN A CA 1
ATOM 1340 C C . GLN A 1 215 ? 9.827 27.721 48.928 1.00 85.99 1071 GLN A C 1
ATOM 1341 O O . GLN A 1 215 ? 10.474 28.265 48.037 1.00 85.96 1071 GLN A O 1
ATOM 1347 N N . LYS A 1 216 ? 9.926 26.424 49.198 1.00 87.04 1072 LYS A N 1
ATOM 1348 C CA . LYS A 1 216 ? 10.815 25.543 48.437 1.00 87.91 1072 LYS A CA 1
ATOM 1349 C C . LYS A 1 216 ? 10.030 24.837 47.319 1.00 87.61 1072 LYS A C 1
ATOM 1350 O O . LYS A 1 216 ? 8.929 24.312 47.553 1.00 87.92 1072 LYS A O 1
ATOM 1356 N N . LEU A 1 217 ? 10.602 24.821 46.113 1.00 86.15 1073 LEU A N 1
ATOM 1357 C CA . LEU A 1 217 ? 9.965 24.197 44.951 1.00 84.68 1073 LEU A CA 1
ATOM 1358 C C . LEU A 1 217 ? 9.332 22.854 45.303 1.00 84.08 1073 LEU A C 1
ATOM 1359 O O . LEU A 1 217 ? 8.273 22.485 44.786 1.00 83.73 1073 LEU A O 1
ATOM 1364 N N . SER A 1 218 ? 10.003 22.145 46.202 1.00 83.55 1074 SER A N 1
ATOM 1365 C CA . SER A 1 218 ? 9.583 20.845 46.697 1.00 83.26 1074 SER A CA 1
ATOM 1366 C C . SER A 1 218 ? 8.091 20.739 47.044 1.00 82.66 1074 SER A C 1
ATOM 1367 O O . SER A 1 218 ? 7.376 19.902 46.489 1.00 82.09 1074 SER A O 1
ATOM 1370 N N . LEU A 1 219 ? 7.624 21.582 47.958 1.00 82.53 1075 LEU A N 1
ATOM 1371 C CA . LEU A 1 219 ? 6.224 21.540 48.363 1.00 83.41 1075 LEU A CA 1
ATOM 1372 C C . LEU A 1 219 ? 5.311 22.465 47.562 1.00 83.14 1075 LEU A C 1
ATOM 1373 O O . LEU A 1 219 ? 4.382 23.081 48.091 1.00 82.31 1075 LEU A O 1
ATOM 1378 N N . LEU A 1 220 ? 5.576 22.543 46.268 1.00 83.18 1076 LEU A N 1
ATOM 1379 C CA . LEU A 1 220 ? 4.771 23.364 45.385 1.00 83.52 1076 LEU A CA 1
ATOM 1380 C C . LEU A 1 220 ? 3.842 22.430 44.581 1.00 84.11 1076 LEU A C 1
ATOM 1381 O O . LEU A 1 220 ? 4.086 21.216 44.504 1.00 84.80 1076 LEU A O 1
ATOM 1386 N N . SER A 1 221 ? 2.776 22.985 44.004 1.00 83.55 1077 SER A N 1
ATOM 1387 C CA . SER A 1 221 ? 1.831 22.202 43.207 1.00 83.12 1077 SER A CA 1
ATOM 1388 C C . SER A 1 221 ? 2.541 21.431 42.095 1.00 83.23 1077 SER A C 1
ATOM 1389 O O . SER A 1 221 ? 3.683 21.728 41.761 1.00 83.90 1077 SER A O 1
ATOM 1392 N N . GLY A 1 222 ? 1.869 20.443 41.515 1.00 82.86 1078 GLY A N 1
ATOM 1393 C CA . GLY A 1 222 ? 2.485 19.682 40.442 1.00 81.23 1078 GLY A CA 1
ATOM 1394 C C . GLY A 1 222 ? 2.517 20.503 39.170 1.00 80.46 1078 GLY A C 1
ATOM 1395 O O . GLY A 1 222 ? 3.554 20.603 38.514 1.00 79.21 1078 GLY A O 1
ATOM 1396 N N . GLY A 1 223 ? 1.373 21.095 38.830 1.00 80.40 1079 GLY A N 1
ATOM 1397 C CA . GLY A 1 223 ? 1.277 21.917 37.635 1.00 79.97 1079 GLY A CA 1
ATOM 1398 C C . GLY A 1 223 ? 2.059 23.207 37.781 1.00 78.85 1079 GLY A C 1
ATOM 1399 O O . GLY A 1 223 ? 2.508 23.809 36.794 1.00 78.50 1079 GLY A O 1
ATOM 1400 N N . GLU A 1 224 ? 2.220 23.636 39.028 1.00 77.62 1080 GLU A N 1
ATOM 1401 C CA . GLU A 1 224 ? 2.965 24.848 39.313 1.00 76.53 1080 GLU A CA 1
ATOM 1402 C C . GLU A 1 224 ? 4.460 24.584 39.111 1.00 75.04 1080 GLU A C 1
ATOM 1403 O O . GLU A 1 224 ? 5.170 25.411 38.545 1.00 75.02 1080 GLU A O 1
ATOM 1409 N N . LYS A 1 225 ? 4.932 23.426 39.554 1.00 73.43 1081 LYS A N 1
ATOM 1410 C CA . LYS A 1 225 ? 6.341 23.075 39.376 1.00 72.55 1081 LYS A CA 1
ATOM 1411 C C . LYS A 1 225 ? 6.690 23.133 37.891 1.00 70.81 1081 LYS A C 1
ATOM 1412 O O . LYS A 1 225 ? 7.784 23.555 37.505 1.00 68.34 1081 LYS A O 1
ATOM 1418 N N . ALA A 1 226 ? 5.746 22.682 37.068 1.00 69.97 1082 ALA A N 1
ATOM 1419 C CA . ALA A 1 226 ? 5.915 22.664 35.620 1.00 68.43 1082 ALA A CA 1
ATOM 1420 C C . ALA A 1 226 ? 6.150 24.082 35.123 1.00 67.13 1082 ALA A C 1
ATOM 1421 O O . ALA A 1 226 ? 7.047 24.337 34.317 1.00 66.79 1082 ALA A O 1
ATOM 1423 N N . LEU A 1 227 ? 5.328 24.998 35.619 1.00 65.51 1083 LEU A N 1
ATOM 1424 C CA . LEU A 1 227 ? 5.419 26.401 35.257 1.00 64.17 1083 LEU A CA 1
ATOM 1425 C C . LEU A 1 227 ? 6.808 26.950 35.557 1.00 63.33 1083 LEU A C 1
ATOM 1426 O O . LEU A 1 227 ? 7.490 27.471 34.680 1.00 63.48 1083 LEU A O 1
ATOM 1431 N N . VAL A 1 228 ? 7.236 26.830 36.804 1.00 62.70 1084 VAL A N 1
ATOM 1432 C CA . VAL A 1 228 ? 8.554 27.331 37.172 1.00 61.39 1084 VAL A CA 1
ATOM 1433 C C . VAL A 1 228 ? 9.664 26.641 36.364 1.00 60.53 1084 VAL A C 1
ATOM 1434 O O . VAL A 1 228 ? 10.705 27.239 36.097 1.00 60.14 1084 VAL A O 1
ATOM 1438 N N . GLY A 1 229 ? 9.437 25.396 35.959 1.00 60.01 1085 GLY A N 1
ATOM 1439 C CA . GLY A 1 229 ? 10.441 24.707 35.169 1.00 59.43 1085 GLY A CA 1
ATOM 1440 C C . GLY A 1 229 ? 10.595 25.442 33.854 1.00 59.02 1085 GLY A C 1
ATOM 1441 O O . GLY A 1 229 ? 11.707 25.734 33.412 1.00 58.55 1085 GLY A O 1
ATOM 1442 N N . LEU A 1 230 ? 9.459 25.743 33.230 1.00 58.75 1086 LEU A N 1
ATOM 1443 C CA . LEU A 1 230 ? 9.440 26.470 31.968 1.00 58.55 1086 LEU A CA 1
ATOM 1444 C C . LEU A 1 230 ? 10.090 27.843 32.149 1.00 59.18 1086 LEU A C 1
ATOM 1445 O O . LEU A 1 230 ? 10.782 28.347 31.257 1.00 58.19 1086 LEU A O 1
ATOM 1450 N N . ALA A 1 231 ? 9.858 28.443 33.313 1.00 59.69 1087 ALA A N 1
ATOM 1451 C CA . ALA A 1 231 ? 10.427 29.744 33.626 1.00 59.24 1087 ALA A CA 1
ATOM 1452 C C . ALA A 1 231 ? 11.968 29.653 33.648 1.00 59.21 1087 ALA A C 1
ATOM 1453 O O . ALA A 1 231 ? 12.669 30.567 33.195 1.00 57.74 1087 ALA A O 1
ATOM 1455 N N . LEU A 1 232 ? 12.488 28.537 34.159 1.00 59.27 1088 LEU A N 1
ATOM 1456 C CA . LEU A 1 232 ? 13.928 28.338 34.231 1.00 59.21 1088 LEU A CA 1
ATOM 1457 C C . LEU A 1 232 ? 14.488 28.212 32.827 1.00 59.29 1088 LEU A C 1
ATOM 1458 O O . LEU A 1 232 ? 15.484 28.838 32.494 1.00 57.91 1088 LEU A O 1
ATOM 1463 N N . LEU A 1 233 ? 13.840 27.393 32.006 1.00 60.64 1089 LEU A N 1
ATOM 1464 C CA . LEU A 1 233 ? 14.289 27.190 30.636 1.00 61.83 1089 LEU A CA 1
ATOM 1465 C C . LEU A 1 233 ? 14.385 28.538 29.919 1.00 61.89 1089 LEU A C 1
ATOM 1466 O O . LEU A 1 233 ? 15.374 28.828 29.250 1.00 61.43 1089 LEU A O 1
ATOM 1471 N N . PHE A 1 234 ? 13.353 29.358 30.062 1.00 62.41 1090 PHE A N 1
ATOM 1472 C CA . PHE A 1 234 ? 13.333 30.666 29.425 1.00 63.64 1090 PHE A CA 1
ATOM 1473 C C . PHE A 1 234 ? 14.459 31.554 29.929 1.00 64.22 1090 PHE A C 1
ATOM 1474 O O . PHE A 1 234 ? 15.027 32.347 29.174 1.00 63.17 1090 PHE A O 1
ATOM 1482 N N . ALA A 1 235 ? 14.779 31.425 31.213 1.00 65.73 1091 ALA A N 1
ATOM 1483 C CA . ALA A 1 235 ? 15.845 32.221 31.810 1.00 65.69 1091 ALA A CA 1
ATOM 1484 C C . ALA A 1 235 ? 17.206 31.797 31.265 1.00 65.93 1091 ALA A C 1
ATOM 1485 O O . ALA A 1 235 ? 18.031 32.645 30.928 1.00 64.71 1091 ALA A O 1
ATOM 1487 N N . LEU A 1 236 ? 17.426 30.484 31.171 1.00 67.09 1092 LEU A N 1
ATOM 1488 C CA . LEU A 1 236 ? 18.682 29.930 30.665 1.00 68.00 1092 LEU A CA 1
ATOM 1489 C C . LEU A 1 236 ? 18.961 30.304 29.214 1.00 69.78 1092 LEU A C 1
ATOM 1490 O O . LEU A 1 236 ? 20.085 30.158 28.739 1.00 69.65 1092 LEU A O 1
ATOM 1495 N N . MET A 1 237 ? 17.938 30.780 28.509 1.00 72.05 1093 MET A N 1
ATOM 1496 C CA . MET A 1 237 ? 18.101 31.189 27.117 1.00 74.45 1093 MET A CA 1
ATOM 1497 C C . MET A 1 237 ? 19.051 32.385 27.049 1.00 76.80 1093 MET A C 1
ATOM 1498 O O . MET A 1 237 ? 19.406 32.857 25.961 1.00 77.24 1093 MET A O 1
ATOM 1503 N N . GLU A 1 238 ? 19.458 32.870 28.218 1.00 78.85 1094 GLU A N 1
ATOM 1504 C CA . GLU A 1 238 ? 20.350 34.017 28.296 1.00 81.09 1094 GLU A CA 1
ATOM 1505 C C . GLU A 1 238 ? 21.769 33.611 27.947 1.00 80.60 1094 GLU A C 1
ATOM 1506 O O . GLU A 1 238 ? 22.573 34.429 27.503 1.00 80.53 1094 GLU A O 1
ATOM 1512 N N . ILE A 1 239 ? 22.066 32.336 28.159 1.00 79.72 1095 ILE A N 1
ATOM 1513 C CA . ILE A 1 239 ? 23.384 31.806 27.872 1.00 79.09 1095 ILE A CA 1
ATOM 1514 C C . ILE A 1 239 ? 23.279 30.694 26.831 1.00 79.12 1095 ILE A C 1
ATOM 1515 O O . ILE A 1 239 ? 24.257 30.026 26.504 1.00 79.06 1095 ILE A O 1
ATOM 1520 N N . LYS A 1 240 ? 22.069 30.506 26.320 1.00 79.55 1096 LYS A N 1
ATOM 1521 C CA . LYS A 1 240 ? 21.793 29.517 25.285 1.00 80.16 1096 LYS A CA 1
ATOM 1522 C C . LYS A 1 240 ? 21.053 30.229 24.152 1.00 79.91 1096 LYS A C 1
ATOM 1523 O O . LYS A 1 240 ? 19.923 29.879 23.830 1.00 79.11 1096 LYS A O 1
ATOM 1529 N N . PRO A 1 241 ? 21.678 31.249 23.544 1.00 80.18 1097 PRO A N 1
ATOM 1530 C CA . PRO A 1 241 ? 21.041 31.989 22.449 1.00 79.91 1097 PRO A CA 1
ATOM 1531 C C . PRO A 1 241 ? 20.712 31.118 21.245 1.00 79.10 1097 PRO A C 1
ATOM 1532 O O . PRO A 1 241 ? 21.341 30.080 21.026 1.00 80.61 1097 PRO A O 1
ATOM 1536 N N . SER A 1 242 ? 19.725 31.549 20.465 1.00 76.49 1098 SER A N 1
ATOM 1537 C CA . SER A 1 242 ? 19.315 30.816 19.270 1.00 73.45 1098 SER A CA 1
ATOM 1538 C C . SER A 1 242 ? 18.215 31.591 18.547 1.00 71.29 1098 SER A C 1
ATOM 1539 O O . SER A 1 242 ? 17.404 32.266 19.188 1.00 72.41 1098 SER A O 1
ATOM 1542 N N . PRO A 1 243 ? 18.174 31.511 17.204 1.00 68.39 1099 PRO A N 1
ATOM 1543 C CA . PRO A 1 243 ? 17.153 32.226 16.435 1.00 66.07 1099 PRO A CA 1
ATOM 1544 C C . PRO A 1 243 ? 15.749 31.837 16.857 1.00 64.29 1099 PRO A C 1
ATOM 1545 O O . PRO A 1 243 ? 14.898 32.691 17.096 1.00 64.89 1099 PRO A O 1
ATOM 1549 N N . PHE A 1 244 ? 15.514 30.539 16.967 1.00 62.45 1100 PHE A N 1
ATOM 1550 C CA . PHE A 1 244 ? 14.209 30.038 17.374 1.00 59.75 1100 PHE A CA 1
ATOM 1551 C C . PHE A 1 244 ? 14.334 28.915 18.389 1.00 58.93 1100 PHE A C 1
ATOM 1552 O O . PHE A 1 244 ? 15.397 28.313 18.541 1.00 59.79 1100 PHE A O 1
ATOM 1560 N N . TYR A 1 245 ? 13.238 28.644 19.083 1.00 57.73 1101 TYR A N 1
ATOM 1561 C CA . TYR A 1 245 ? 13.176 27.588 20.085 1.00 56.94 1101 TYR A CA 1
ATOM 1562 C C . TYR A 1 245 ? 11.938 26.758 19.791 1.00 55.94 1101 TYR A C 1
ATOM 1563 O O . TYR A 1 245 ? 10.907 27.297 19.415 1.00 56.21 1101 TYR A O 1
ATOM 1572 N N . VAL A 1 246 ? 12.038 25.447 19.950 1.00 55.19 1102 VAL A N 1
ATOM 1573 C CA . VAL A 1 246 ? 10.905 24.566 19.686 1.00 53.94 1102 VAL A CA 1
ATOM 1574 C C . VAL A 1 246 ? 10.422 23.958 20.995 1.00 53.65 1102 VAL A C 1
ATOM 1575 O O . VAL A 1 246 ? 11.193 23.336 21.709 1.00 53.77 1102 VAL A O 1
ATOM 1579 N N . LEU A 1 247 ? 9.150 24.157 21.317 1.00 53.60 1103 LEU A N 1
ATOM 1580 C CA . LEU A 1 247 ? 8.583 23.610 22.537 1.00 54.33 1103 LEU A CA 1
ATOM 1581 C C . LEU A 1 247 ? 7.665 22.465 22.141 1.00 56.43 1103 LEU A C 1
ATOM 1582 O O . LEU A 1 247 ? 6.555 22.674 21.678 1.00 55.90 1103 LEU A O 1
ATOM 1587 N N . ASP A 1 248 ? 8.162 21.249 22.327 1.00 60.05 1104 ASP A N 1
ATOM 1588 C CA . ASP A 1 248 ? 7.463 20.026 21.968 1.00 63.32 1104 ASP A CA 1
ATOM 1589 C C . ASP A 1 248 ? 6.607 19.440 23.088 1.00 65.53 1104 ASP A C 1
ATOM 1590 O O . ASP A 1 248 ? 7.105 18.741 23.965 1.00 64.88 1104 ASP A O 1
ATOM 1595 N N . GLU A 1 249 ? 5.311 19.730 23.043 1.00 69.23 1105 GLU A N 1
ATOM 1596 C CA . GLU A 1 249 ? 4.348 19.227 24.024 1.00 71.93 1105 GLU A CA 1
ATOM 1597 C C . GLU A 1 249 ? 4.775 19.452 25.474 1.00 72.96 1105 GLU A C 1
ATOM 1598 O O . GLU A 1 249 ? 4.891 18.505 26.250 1.00 73.83 1105 GLU A O 1
ATOM 1604 N N . VAL A 1 250 ? 4.978 20.711 25.845 1.00 73.54 1106 VAL A N 1
ATOM 1605 C CA . VAL A 1 250 ? 5.419 21.040 27.193 1.00 73.21 1106 VAL A CA 1
ATOM 1606 C C . VAL A 1 250 ? 4.313 21.578 28.082 1.00 72.98 1106 VAL A C 1
ATOM 1607 O O . VAL A 1 250 ? 4.583 22.242 29.067 1.00 71.79 1106 VAL A O 1
ATOM 1611 N N . ASP A 1 251 ? 3.071 21.279 27.740 1.00 74.34 1107 ASP A N 1
ATOM 1612 C CA . ASP A 1 251 ? 1.942 21.773 28.507 1.00 76.15 1107 ASP A CA 1
ATOM 1613 C C . ASP A 1 251 ? 1.062 20.664 29.041 1.00 76.69 1107 ASP A C 1
ATOM 1614 O O . ASP A 1 251 ? -0.090 20.898 29.396 1.00 76.60 1107 ASP A O 1
ATOM 1619 N N . SER A 1 252 ? 1.595 19.454 29.097 1.00 77.81 1108 SER A N 1
ATOM 1620 C CA . SER A 1 252 ? 0.813 18.332 29.596 1.00 78.59 1108 SER A CA 1
ATOM 1621 C C . SER A 1 252 ? 0.365 18.599 31.030 1.00 77.76 1108 SER A C 1
ATOM 1622 O O . SER A 1 252 ? -0.829 18.727 31.300 1.00 77.64 1108 SER A O 1
ATOM 1625 N N . PRO A 1 253 ? 1.319 18.715 31.965 1.00 77.07 1109 PRO A N 1
ATOM 1626 C CA . PRO A 1 253 ? 0.989 18.967 33.372 1.00 76.86 1109 PRO A CA 1
ATOM 1627 C C . PRO A 1 253 ? 0.238 20.258 33.674 1.00 77.02 1109 PRO A C 1
ATOM 1628 O O . PRO A 1 253 ? -0.201 20.470 34.795 1.00 76.66 1109 PRO A O 1
ATOM 1632 N N . LEU A 1 254 ? 0.083 21.115 32.673 1.00 78.04 1110 LEU A N 1
ATOM 1633 C CA . LEU A 1 254 ? -0.616 22.384 32.849 1.00 78.57 1110 LEU A CA 1
ATOM 1634 C C . LEU A 1 254 ? -2.118 22.273 32.669 1.00 79.91 1110 LEU A C 1
ATOM 1635 O O . LEU A 1 254 ? -2.601 21.832 31.629 1.00 80.56 1110 LEU A O 1
ATOM 1640 N N . ASP A 1 255 ? -2.859 22.676 33.688 1.00 81.89 1111 ASP A N 1
ATOM 1641 C CA . ASP A 1 255 ? -4.314 22.655 33.617 1.00 84.36 1111 ASP A CA 1
ATOM 1642 C C . ASP A 1 255 ? -4.746 23.992 33.025 1.00 85.00 1111 ASP A C 1
ATOM 1643 O O . ASP A 1 255 ? -3.901 24.815 32.677 1.00 85.98 1111 ASP A O 1
ATOM 1648 N N . ASP A 1 256 ? -6.048 24.222 32.918 1.00 85.04 1112 ASP A N 1
ATOM 1649 C CA . ASP A 1 256 ? -6.523 25.467 32.339 1.00 85.72 1112 ASP A CA 1
ATOM 1650 C C . ASP A 1 256 ? -6.002 26.754 32.981 1.00 85.89 1112 ASP A C 1
ATOM 1651 O O . ASP A 1 256 ? -5.666 27.707 32.274 1.00 85.62 1112 ASP A O 1
ATOM 1656 N N . TYR A 1 257 ? -5.926 26.792 34.308 1.00 86.63 1113 TYR A N 1
ATOM 1657 C CA . TYR A 1 257 ? -5.454 27.996 34.991 1.00 86.84 1113 TYR A CA 1
ATOM 1658 C C . TYR A 1 257 ? -3.973 28.243 34.736 1.00 85.70 1113 TYR A C 1
ATOM 1659 O O . TYR A 1 257 ? -3.567 29.355 34.385 1.00 85.40 1113 TYR A O 1
ATOM 1668 N N . ASN A 1 258 ? -3.166 27.206 34.927 1.00 83.79 1114 ASN A N 1
ATOM 1669 C CA . ASN A 1 258 ? -1.738 27.321 34.706 1.00 81.67 1114 ASN A CA 1
ATOM 1670 C C . ASN A 1 258 ? -1.440 27.576 33.236 1.00 80.35 1114 ASN A C 1
ATOM 1671 O O . ASN A 1 258 ? -0.512 28.307 32.903 1.00 79.90 1114 ASN A O 1
ATOM 1676 N N . ALA A 1 259 ? -2.232 26.971 32.359 1.00 79.27 1115 ALA A N 1
ATOM 1677 C CA . ALA A 1 259 ? -2.056 27.155 30.928 1.00 77.67 1115 ALA A CA 1
ATOM 1678 C C . ALA A 1 259 ? -2.177 28.637 30.607 1.00 77.17 1115 ALA A C 1
ATOM 1679 O O . ALA A 1 259 ? -1.402 29.174 29.825 1.00 77.02 1115 ALA A O 1
ATOM 1681 N N . GLU A 1 260 ? -3.143 29.308 31.220 1.00 76.79 1116 GLU A N 1
ATOM 1682 C CA . GLU A 1 260 ? -3.318 30.727 30.965 1.00 76.55 1116 GLU A CA 1
ATOM 1683 C C . GLU A 1 260 ? -2.076 31.512 31.387 1.00 75.14 1116 GLU A C 1
ATOM 1684 O O . GLU A 1 260 ? -1.787 32.573 30.844 1.00 75.39 1116 GLU A O 1
ATOM 1690 N N . ARG A 1 261 ? -1.347 30.995 32.367 1.00 73.45 1117 ARG A N 1
ATOM 1691 C CA . ARG A 1 261 ? -0.141 31.659 32.826 1.00 71.39 1117 ARG A CA 1
ATOM 1692 C C . ARG A 1 261 ? 0.984 31.403 31.839 1.00 69.41 1117 ARG A C 1
ATOM 1693 O O . ARG A 1 261 ? 1.748 32.305 31.509 1.00 69.58 1117 ARG A O 1
ATOM 1701 N N . PHE A 1 262 ? 1.095 30.165 31.373 1.00 66.63 1118 PHE A N 1
ATOM 1702 C CA . PHE A 1 262 ? 2.133 29.830 30.419 1.00 64.32 1118 PHE A CA 1
ATOM 1703 C C . PHE A 1 262 ? 1.922 30.701 29.187 1.00 64.63 1118 PHE A C 1
ATOM 1704 O O . PHE A 1 262 ? 2.880 31.159 28.555 1.00 65.02 1118 PHE A O 1
ATOM 1712 N N . LYS A 1 263 ? 0.657 30.950 28.866 1.00 64.07 1119 LYS A N 1
ATOM 1713 C CA . LYS A 1 263 ? 0.305 31.763 27.710 1.00 63.64 1119 LYS A CA 1
ATOM 1714 C C . LYS A 1 263 ? 0.832 33.194 27.846 1.00 63.78 1119 LYS A C 1
ATOM 1715 O O . LYS A 1 263 ? 1.347 33.769 26.883 1.00 63.80 1119 LYS A O 1
ATOM 1721 N N . ARG A 1 264 ? 0.702 33.762 29.044 1.00 63.55 1120 ARG A N 1
ATOM 1722 C CA . ARG A 1 264 ? 1.150 35.123 29.307 1.00 63.19 1120 ARG A CA 1
ATOM 1723 C C . ARG A 1 264 ? 2.687 35.204 29.281 1.00 63.00 1120 ARG A C 1
ATOM 1724 O O . ARG A 1 264 ? 3.257 36.214 28.846 1.00 62.14 1120 ARG A O 1
ATOM 1732 N N . LEU A 1 265 ? 3.350 34.131 29.716 1.00 62.73 1121 LEU A N 1
ATOM 1733 C CA . LEU A 1 265 ? 4.808 34.085 29.738 1.00 62.61 1121 LEU A CA 1
ATOM 1734 C C . LEU A 1 265 ? 5.327 33.975 28.308 1.00 63.19 1121 LEU A C 1
ATOM 1735 O O . LEU A 1 265 ? 6.247 34.696 27.916 1.00 63.88 1121 LEU A O 1
ATOM 1740 N N . LEU A 1 266 ? 4.736 33.067 27.536 1.00 63.09 1122 LEU A N 1
ATOM 1741 C CA . LEU A 1 266 ? 5.128 32.865 26.147 1.00 63.04 1122 LEU A CA 1
ATOM 1742 C C . LEU A 1 266 ? 5.089 34.169 25.354 1.00 64.34 1122 LEU A C 1
ATOM 1743 O O . LEU A 1 266 ? 6.021 34.482 24.614 1.00 65.08 1122 LEU A O 1
ATOM 1748 N N . LYS A 1 267 ? 4.014 34.934 25.504 1.00 65.67 1123 LYS A N 1
ATOM 1749 C CA . LYS A 1 267 ? 3.892 36.194 24.784 1.00 67.28 1123 LYS A CA 1
ATOM 1750 C C . LYS A 1 267 ? 4.930 37.231 25.173 1.00 67.09 1123 LYS A C 1
ATOM 1751 O O . LYS A 1 267 ? 5.254 38.102 24.377 1.00 66.79 1123 LYS A O 1
ATOM 1757 N N . GLU A 1 268 ? 5.452 37.150 26.391 1.00 68.08 1124 GLU A N 1
ATOM 1758 C CA . GLU A 1 268 ? 6.469 38.101 26.813 1.00 68.96 1124 GLU A CA 1
ATOM 1759 C C . GLU A 1 268 ? 7.797 37.761 26.157 1.00 68.27 1124 GLU A C 1
ATOM 1760 O O . GLU A 1 268 ? 8.480 38.640 25.651 1.00 68.43 1124 GLU A O 1
ATOM 1766 N N . ASN A 1 269 ? 8.157 36.483 26.153 1.00 67.99 1125 ASN A N 1
ATOM 1767 C CA . ASN A 1 269 ? 9.411 36.057 25.540 1.00 67.78 1125 ASN A CA 1
ATOM 1768 C C . ASN A 1 269 ? 9.402 36.181 24.024 1.00 66.85 1125 ASN A C 1
ATOM 1769 O O . ASN A 1 269 ? 10.412 36.545 23.420 1.00 66.70 1125 ASN A O 1
ATOM 1774 N N . SER A 1 270 ? 8.262 35.875 23.417 1.00 66.26 1126 SER A N 1
ATOM 1775 C CA . SER A 1 270 ? 8.121 35.928 21.968 1.00 66.51 1126 SER A CA 1
ATOM 1776 C C . SER A 1 270 ? 8.468 37.285 21.373 1.00 67.51 1126 SER A C 1
ATOM 1777 O O . SER A 1 270 ? 8.550 37.422 20.155 1.00 67.41 1126 SER A O 1
ATOM 1780 N N . LYS A 1 271 ? 8.675 38.283 22.230 1.00 69.10 1127 LYS A N 1
ATOM 1781 C CA . LYS A 1 271 ? 9.014 39.626 21.779 1.00 70.44 1127 LYS A CA 1
ATOM 1782 C C . LYS A 1 271 ? 10.446 39.733 21.275 1.00 71.67 1127 LYS A C 1
ATOM 1783 O O . LYS A 1 271 ? 10.750 40.596 20.454 1.00 72.25 1127 LYS A O 1
ATOM 1789 N N . HIS A 1 272 ? 11.329 38.862 21.756 1.00 72.91 1128 HIS A N 1
ATOM 1790 C CA . HIS A 1 272 ? 12.721 38.919 21.324 1.00 74.18 1128 HIS A CA 1
ATOM 1791 C C . HIS A 1 272 ? 13.291 37.588 20.841 1.00 72.25 1128 HIS A C 1
ATOM 1792 O O . HIS A 1 272 ? 14.419 37.528 20.346 1.00 72.95 1128 HIS A O 1
ATOM 1799 N N . THR A 1 273 ? 12.501 36.528 20.979 1.00 69.06 1129 THR A N 1
ATOM 1800 C CA . THR A 1 273 ? 12.891 35.198 20.526 1.00 66.32 1129 THR A CA 1
ATOM 1801 C C . THR A 1 273 ? 11.651 34.605 19.892 1.00 63.30 1129 THR A C 1
ATOM 1802 O O . THR A 1 273 ? 10.546 34.894 20.347 1.00 62.42 1129 THR A O 1
ATOM 1806 N N . GLN A 1 274 ? 11.815 33.796 18.843 1.00 60.15 1130 GLN A N 1
ATOM 1807 C CA . GLN A 1 274 ? 10.649 33.199 18.196 1.00 57.19 1130 GLN A CA 1
ATOM 1808 C C . GLN A 1 274 ? 10.485 31.753 18.617 1.00 55.21 1130 GLN A C 1
ATOM 1809 O O . GLN A 1 274 ? 11.459 31.042 18.771 1.00 55.76 1130 GLN A O 1
ATOM 1815 N N . PHE A 1 275 ? 9.244 31.329 18.827 1.00 53.60 1131 PHE A N 1
ATOM 1816 C CA . PHE A 1 275 ? 8.965 29.963 19.247 1.00 51.88 1131 PHE A CA 1
ATOM 1817 C C . PHE A 1 275 ? 8.046 29.183 18.306 1.00 51.48 1131 PHE A C 1
ATOM 1818 O O . PHE A 1 275 ? 7.052 29.719 17.804 1.00 51.68 1131 PHE A O 1
ATOM 1826 N N . ILE A 1 276 ? 8.394 27.915 18.077 1.00 49.49 1132 ILE A N 1
ATOM 1827 C CA . ILE A 1 276 ? 7.602 26.994 17.263 1.00 46.79 1132 ILE A CA 1
ATOM 1828 C C . ILE A 1 276 ? 7.040 26.019 18.312 1.00 47.25 1132 ILE A C 1
ATOM 1829 O O . ILE A 1 276 ? 7.748 25.165 18.819 1.00 47.81 1132 ILE A O 1
ATOM 1834 N N . VAL A 1 277 ? 5.770 26.170 18.654 1.00 47.67 1133 VAL A N 1
ATOM 1835 C CA . VAL A 1 277 ? 5.135 25.348 19.680 1.00 48.34 1133 VAL A CA 1
ATOM 1836 C C . VAL A 1 277 ? 4.245 24.285 19.114 1.00 49.98 1133 VAL A C 1
ATOM 1837 O O . VAL A 1 277 ? 3.319 24.583 18.393 1.00 51.73 1133 VAL A O 1
ATOM 1841 N N . ILE A 1 278 ? 4.510 23.038 19.448 1.00 52.53 1134 ILE A N 1
ATOM 1842 C CA . ILE A 1 278 ? 3.650 21.965 18.979 1.00 55.85 1134 ILE A CA 1
ATOM 1843 C C . ILE A 1 278 ? 2.865 21.480 20.193 1.00 57.94 1134 ILE A C 1
ATOM 1844 O O . ILE A 1 278 ? 3.392 20.843 21.080 1.00 58.35 1134 ILE A O 1
ATOM 1849 N N . THR A 1 279 ? 1.589 21.832 20.226 1.00 61.83 1135 THR A N 1
ATOM 1850 C CA . THR A 1 279 ? 0.702 21.494 21.327 1.00 64.43 1135 THR A CA 1
ATOM 1851 C C . THR A 1 279 ? -0.686 21.146 20.830 1.00 67.39 1135 THR A C 1
ATOM 1852 O O . THR A 1 279 ? -1.044 21.441 19.694 1.00 68.48 1135 THR A O 1
ATOM 1856 N N . HIS A 1 280 ? -1.472 20.513 21.687 1.00 70.32 1136 HIS A N 1
ATOM 1857 C CA . HIS A 1 280 ? -2.837 20.177 21.335 1.00 73.35 1136 HIS A CA 1
ATOM 1858 C C . HIS A 1 280 ? -3.739 20.777 22.414 1.00 73.36 1136 HIS A C 1
ATOM 1859 O O . HIS A 1 280 ? -4.888 20.388 22.579 1.00 72.83 1136 HIS A O 1
ATOM 1866 N N . ASN A 1 281 ? -3.183 21.740 23.141 1.00 74.41 1137 ASN A N 1
ATOM 1867 C CA . ASN A 1 281 ? -3.875 22.462 24.212 1.00 75.10 1137 ASN A CA 1
ATOM 1868 C C . ASN A 1 281 ? -4.497 23.745 23.647 1.00 74.91 1137 ASN A C 1
ATOM 1869 O O . ASN A 1 281 ? -3.787 24.656 23.208 1.00 75.50 1137 ASN A O 1
ATOM 1874 N N . LYS A 1 282 ? -5.818 23.829 23.681 1.00 74.41 1138 LYS A N 1
ATOM 1875 C CA . LYS A 1 282 ? -6.502 24.984 23.125 1.00 74.96 1138 LYS A CA 1
ATOM 1876 C C . LYS A 1 282 ? -6.159 26.357 23.720 1.00 74.44 1138 LYS A C 1
ATOM 1877 O O . LYS A 1 282 ? -6.282 27.376 23.040 1.00 73.96 1138 LYS A O 1
ATOM 1883 N N . ILE A 1 283 ? -5.710 26.393 24.971 1.00 74.52 1139 ILE A N 1
ATOM 1884 C CA . ILE A 1 283 ? -5.358 27.666 25.602 1.00 73.68 1139 ILE A CA 1
ATOM 1885 C C . ILE A 1 283 ? -4.022 28.172 25.066 1.00 73.49 1139 ILE A C 1
ATOM 1886 O O . ILE A 1 283 ? -3.869 29.366 24.796 1.00 73.82 1139 ILE A O 1
ATOM 1891 N N . VAL A 1 284 ? -3.059 27.261 24.932 1.00 72.15 1140 VAL A N 1
ATOM 1892 C CA . VAL A 1 284 ? -1.736 27.612 24.444 1.00 71.08 1140 VAL A CA 1
ATOM 1893 C C . VAL A 1 284 ? -1.831 28.118 23.009 1.00 72.09 1140 VAL A C 1
ATOM 1894 O O . VAL A 1 284 ? -1.189 29.111 22.648 1.00 73.97 1140 VAL A O 1
ATOM 1898 N N . MET A 1 285 ? -2.646 27.453 22.197 1.00 71.72 1141 MET A N 1
ATOM 1899 C CA . MET A 1 285 ? -2.813 27.840 20.799 1.00 72.22 1141 MET A CA 1
ATOM 1900 C C . MET A 1 285 ? -3.221 29.298 20.650 1.00 73.75 1141 MET A C 1
ATOM 1901 O O . MET A 1 285 ? -3.102 29.880 19.578 1.00 73.39 1141 MET A O 1
ATOM 1906 N N . GLU A 1 286 ? -3.694 29.880 21.744 1.00 76.11 1142 GLU A N 1
ATOM 1907 C CA . GLU A 1 286 ? -4.115 31.274 21.786 1.00 77.86 1142 GLU A CA 1
ATOM 1908 C C . GLU A 1 286 ? -2.946 32.229 21.580 1.00 76.73 1142 GLU A C 1
ATOM 1909 O O . GLU A 1 286 ? -3.093 33.282 20.963 1.00 77.25 1142 GLU A O 1
ATOM 1915 N N . ALA A 1 287 ? -1.789 31.861 22.115 1.00 75.22 1143 ALA A N 1
ATOM 1916 C CA . ALA A 1 287 ? -0.604 32.694 22.019 1.00 74.00 1143 ALA A CA 1
ATOM 1917 C C . ALA A 1 287 ? -0.041 32.720 20.614 1.00 72.62 1143 ALA A C 1
ATOM 1918 O O . ALA A 1 287 ? 0.720 33.623 20.262 1.00 73.18 1143 ALA A O 1
ATOM 1920 N N . ALA A 1 288 ? -0.422 31.729 19.817 1.00 70.16 1144 ALA A N 1
ATOM 1921 C CA . ALA A 1 288 ? 0.056 31.622 18.446 1.00 68.33 1144 ALA A CA 1
ATOM 1922 C C . ALA A 1 288 ? -0.414 32.755 17.547 1.00 66.82 1144 ALA A C 1
ATOM 1923 O O . ALA A 1 288 ? -1.551 33.183 17.640 1.00 67.07 1144 ALA A O 1
ATOM 1925 N N . ASP A 1 289 ? 0.466 33.222 16.668 1.00 65.56 1145 ASP A N 1
ATOM 1926 C CA . ASP A 1 289 ? 0.144 34.301 15.744 1.00 64.90 1145 ASP A CA 1
ATOM 1927 C C . ASP A 1 289 ? -0.111 33.695 14.384 1.00 62.89 1145 ASP A C 1
ATOM 1928 O O . ASP A 1 289 ? -0.684 34.331 13.510 1.00 63.20 1145 ASP A O 1
ATOM 1933 N N . LEU A 1 290 ? 0.338 32.456 14.221 1.00 60.67 1146 LEU A N 1
ATOM 1934 C CA . LEU A 1 290 ? 0.168 31.691 12.989 1.00 57.94 1146 LEU A CA 1
ATOM 1935 C C . LEU A 1 290 ? -0.070 30.239 13.427 1.00 58.10 1146 LEU A C 1
ATOM 1936 O O . LEU A 1 290 ? 0.675 29.691 14.237 1.00 58.07 1146 LEU A O 1
ATOM 1941 N N . LEU A 1 291 ? -1.119 29.621 12.902 1.00 58.09 1147 LEU A N 1
ATOM 1942 C CA . LEU A 1 291 ? -1.443 28.252 13.264 1.00 57.08 1147 LEU A CA 1
ATOM 1943 C C . LEU A 1 291 ? -1.379 27.343 12.056 1.00 56.38 1147 LEU A C 1
ATOM 1944 O O . LEU A 1 291 ? -1.835 27.709 10.986 1.00 57.16 1147 LEU A O 1
ATOM 1949 N N . HIS A 1 292 ? -0.820 26.153 12.230 1.00 55.83 1148 HIS A N 1
ATOM 1950 C CA . HIS A 1 292 ? -0.710 25.183 11.143 1.00 54.78 1148 HIS A CA 1
ATOM 1951 C C . HIS A 1 292 ? -1.311 23.862 11.577 1.00 54.31 1148 HIS A C 1
ATOM 1952 O O . HIS A 1 292 ? -1.031 23.383 12.671 1.00 54.94 1148 HIS A O 1
ATOM 1959 N N . GLY A 1 293 ? -2.131 23.269 10.717 1.00 53.29 1149 GLY A N 1
ATOM 1960 C CA . GLY A 1 293 ? -2.732 21.995 11.042 1.00 50.78 1149 GLY A CA 1
ATOM 1961 C C . GLY A 1 293 ? -2.172 20.898 10.173 1.00 49.93 1149 GLY A C 1
ATOM 1962 O O . GLY A 1 293 ? -2.027 21.066 8.968 1.00 49.06 1149 GLY A O 1
ATOM 1963 N N . VAL A 1 294 ? -1.831 19.772 10.783 1.00 50.90 1150 VAL A N 1
ATOM 1964 C CA . VAL A 1 294 ? -1.307 18.641 10.017 1.00 51.92 1150 VAL A CA 1
ATOM 1965 C C . VAL A 1 294 ? -2.241 17.447 10.083 1.00 49.75 1150 VAL A C 1
ATOM 1966 O O . VAL A 1 294 ? -2.828 17.147 11.123 1.00 48.36 1150 VAL A O 1
ATOM 1970 N N . THR A 1 295 ? -2.383 16.807 8.923 1.00 48.79 1151 THR A N 1
ATOM 1971 C CA . THR A 1 295 ? -3.228 15.628 8.713 1.00 47.52 1151 THR A CA 1
ATOM 1972 C C . THR A 1 295 ? -2.576 14.657 7.732 1.00 46.28 1151 THR A C 1
ATOM 1973 O O . THR A 1 295 ? -1.869 15.063 6.820 1.00 46.37 1151 THR A O 1
ATOM 1977 N N . MET A 1 296 ? -2.827 13.374 7.923 1.00 46.50 1152 MET A N 1
ATOM 1978 C CA . MET A 1 296 ? -2.256 12.341 7.060 1.00 48.56 1152 MET A CA 1
ATOM 1979 C C . MET A 1 296 ? -3.396 11.551 6.479 1.00 48.86 1152 MET A C 1
ATOM 1980 O O . MET A 1 296 ? -4.131 10.925 7.235 1.00 49.09 1152 MET A O 1
ATOM 1985 N N . VAL A 1 297 ? -3.557 11.569 5.155 1.00 49.61 1153 VAL A N 1
ATOM 1986 C CA . VAL A 1 297 ? -4.658 10.831 4.551 1.00 50.38 1153 VAL A CA 1
ATOM 1987 C C . VAL A 1 297 ? -4.236 9.416 4.215 1.00 52.58 1153 VAL A C 1
ATOM 1988 O O . VAL A 1 297 ? -4.734 8.467 4.821 1.00 54.87 1153 VAL A O 1
ATOM 1992 N N . ASN A 1 298 ? -3.343 9.223 3.263 1.00 53.93 1154 ASN A N 1
ATOM 1993 C CA . ASN A 1 298 ? -2.940 7.853 3.047 1.00 56.51 1154 ASN A CA 1
ATOM 1994 C C . ASN A 1 298 ? -1.716 7.702 3.943 1.00 55.84 1154 ASN A C 1
ATOM 1995 O O . ASN A 1 298 ? -1.815 7.505 5.156 1.00 55.88 1154 ASN A O 1
ATOM 2000 N N . GLY A 1 299 ? -0.552 7.796 3.333 1.00 55.37 1155 GLY A N 1
ATOM 2001 C CA . GLY A 1 299 ? 0.676 7.715 4.086 1.00 54.39 1155 GLY A CA 1
ATOM 2002 C C . GLY A 1 299 ? 1.276 9.080 3.857 1.00 53.58 1155 GLY A C 1
ATOM 2003 O O . GLY A 1 299 ? 2.418 9.342 4.215 1.00 55.32 1155 GLY A O 1
ATOM 2004 N N . VAL A 1 300 ? 0.484 9.944 3.228 1.00 50.92 1156 VAL A N 1
ATOM 2005 C CA . VAL A 1 300 ? 0.889 11.302 2.925 1.00 48.53 1156 VAL A CA 1
ATOM 2006 C C . VAL A 1 300 ? 0.324 12.287 3.950 1.00 47.67 1156 VAL A C 1
ATOM 2007 O O . VAL A 1 300 ? -0.850 12.214 4.326 1.00 46.99 1156 VAL A O 1
ATOM 2011 N N . SER A 1 301 ? 1.168 13.208 4.401 1.00 46.72 1157 SER A N 1
ATOM 2012 C CA . SER A 1 301 ? 0.757 14.221 5.376 1.00 45.64 1157 SER A CA 1
ATOM 2013 C C . SER A 1 301 ? 0.574 15.583 4.667 1.00 45.50 1157 SER A C 1
ATOM 2014 O O . SER A 1 301 ? 1.080 15.792 3.557 1.00 45.84 1157 SER A O 1
ATOM 2017 N N . ALA A 1 302 ? -0.144 16.501 5.306 1.00 44.43 1158 ALA A N 1
ATOM 2018 C CA . ALA A 1 302 ? -0.359 17.813 4.731 1.00 45.68 1158 ALA A CA 1
ATOM 2019 C C . ALA A 1 302 ? -0.496 18.903 5.806 1.00 48.06 1158 ALA A C 1
ATOM 2020 O O . ALA A 1 302 ? -1.091 18.671 6.864 1.00 48.64 1158 ALA A O 1
ATOM 2022 N N . ILE A 1 303 ? 0.065 20.087 5.527 1.00 49.14 1159 ILE A N 1
ATOM 2023 C CA . ILE A 1 303 ? 0.026 21.220 6.453 1.00 48.97 1159 ILE A CA 1
ATOM 2024 C C . ILE A 1 303 ? -0.770 22.355 5.829 1.00 50.86 1159 ILE A C 1
ATOM 2025 O O . ILE A 1 303 ? -0.523 22.765 4.698 1.00 51.85 1159 ILE A O 1
ATOM 2030 N N . VAL A 1 304 ? -1.692 22.906 6.594 1.00 52.78 1160 VAL A N 1
ATOM 2031 C CA . VAL A 1 304 ? -2.517 23.985 6.098 1.00 54.19 1160 VAL A CA 1
ATOM 2032 C C . VAL A 1 304 ? -2.842 24.990 7.192 1.00 56.70 1160 VAL A C 1
ATOM 2033 O O . VAL A 1 304 ? -3.561 24.668 8.145 1.00 56.88 1160 VAL A O 1
ATOM 2037 N N . PRO A 1 305 ? -2.292 26.212 7.091 1.00 58.09 1161 PRO A N 1
ATOM 2038 C CA . PRO A 1 305 ? -2.594 27.222 8.111 1.00 60.07 1161 PRO A CA 1
ATOM 2039 C C . PRO A 1 305 ? -4.116 27.336 8.278 1.00 63.57 1161 PRO A C 1
ATOM 2040 O O . PRO A 1 305 ? -4.834 27.612 7.313 1.00 62.78 1161 PRO A O 1
ATOM 2044 N N . VAL A 1 306 ? -4.590 27.087 9.499 1.00 68.29 1162 VAL A N 1
ATOM 2045 C CA . VAL A 1 306 ? -6.013 27.123 9.820 1.00 74.03 1162 VAL A CA 1
ATOM 2046 C C . VAL A 1 306 ? -6.323 28.300 10.700 1.00 79.18 1162 VAL A C 1
ATOM 2047 O O . VAL A 1 306 ? -5.442 29.104 10.979 1.00 78.64 1162 VAL A O 1
ATOM 2051 N N . GLU A 1 307 ? -7.565 28.391 11.171 1.00 87.58 1163 GLU A N 1
ATOM 2052 C CA . GLU A 1 307 ? -7.912 29.528 12.004 1.00 95.62 1163 GLU A CA 1
ATOM 2053 C C . GLU A 1 307 ? -8.585 29.188 13.337 1.00 98.86 1163 GLU A C 1
ATOM 2054 O O . GLU A 1 307 ? -9.561 28.440 13.384 1.00 100.12 1163 GLU A O 1
ATOM 2060 N N . VAL A 1 308 ? -8.059 29.750 14.423 1.00 102.19 1164 VAL A N 1
ATOM 2061 C CA . VAL A 1 308 ? -8.615 29.511 15.755 1.00 105.56 1164 VAL A CA 1
ATOM 2062 C C . VAL A 1 308 ? -10.031 30.102 15.883 1.00 106.74 1164 VAL A C 1
ATOM 2063 O O . VAL A 1 308 ? -10.396 30.974 15.062 1.00 106.93 1164 VAL A O 1
ATOM 2067 N N . MET B 1 1 ? -11.576 48.777 49.693 1.00 71.12 1 MET B N 1
ATOM 2068 C CA . MET B 1 1 ? -10.172 48.300 49.552 1.00 70.74 1 MET B CA 1
ATOM 2069 C C . MET B 1 1 ? -9.451 48.265 50.892 1.00 70.53 1 MET B C 1
ATOM 2070 O O . MET B 1 1 ? -9.538 49.195 51.685 1.00 71.18 1 MET B O 1
ATOM 2075 N N . ARG B 1 2 ? -8.725 47.189 51.139 1.00 69.79 2 ARG B N 1
ATOM 2076 C CA . ARG B 1 2 ? -8.012 47.056 52.391 1.00 69.63 2 ARG B CA 1
ATOM 2077 C C . ARG B 1 2 ? -6.556 46.671 52.208 1.00 68.21 2 ARG B C 1
ATOM 2078 O O . ARG B 1 2 ? -6.168 46.081 51.201 1.00 67.15 2 ARG B O 1
ATOM 2086 N N . LEU B 1 3 ? -5.750 47.022 53.204 1.00 66.72 3 LEU B N 1
ATOM 2087 C CA . LEU B 1 3 ? -4.342 46.675 53.213 1.00 64.33 3 LEU B CA 1
ATOM 2088 C C . LEU B 1 3 ? -4.392 45.274 53.818 1.00 63.98 3 LEU B C 1
ATOM 2089 O O . LEU B 1 3 ? -4.983 45.080 54.889 1.00 63.41 3 LEU B O 1
ATOM 2094 N N . LYS B 1 4 ? -3.803 44.297 53.138 1.00 62.99 4 LYS B N 1
ATOM 2095 C CA . LYS B 1 4 ? -3.843 42.933 53.643 1.00 61.88 4 LYS B CA 1
ATOM 2096 C C . LYS B 1 4 ? -2.535 42.360 54.140 1.00 60.55 4 LYS B C 1
ATOM 2097 O O . LYS B 1 4 ? -2.529 41.589 55.113 1.00 60.16 4 LYS B O 1
ATOM 2103 N N . LYS B 1 5 ? -1.432 42.723 53.483 1.00 58.23 5 LYS B N 1
ATOM 2104 C CA . LYS B 1 5 ? -0.126 42.223 53.885 1.00 56.15 5 LYS B CA 1
ATOM 2105 C C . LYS B 1 5 ? 1.019 43.191 53.627 1.00 55.97 5 LYS B C 1
ATOM 2106 O O . LYS B 1 5 ? 1.004 43.936 52.642 1.00 56.29 5 LYS B O 1
ATOM 2112 N N . LEU B 1 6 ? 2.003 43.175 54.536 1.00 55.20 6 LEU B N 1
ATOM 2113 C CA . LEU B 1 6 ? 3.213 44.005 54.454 1.00 52.42 6 LEU B CA 1
ATOM 2114 C C . LEU B 1 6 ? 4.373 43.021 54.485 1.00 52.36 6 LEU B C 1
ATOM 2115 O O . LEU B 1 6 ? 4.354 42.081 55.274 1.00 53.57 6 LEU B O 1
ATOM 2120 N N . TYR B 1 7 ? 5.366 43.215 53.622 1.00 52.09 7 TYR B N 1
ATOM 2121 C CA . TYR B 1 7 ? 6.529 42.331 53.588 1.00 51.27 7 TYR B CA 1
ATOM 2122 C C . TYR B 1 7 ? 7.806 43.148 53.596 1.00 51.86 7 TYR B C 1
ATOM 2123 O O . TYR B 1 7 ? 8.028 43.988 52.723 1.00 51.07 7 TYR B O 1
ATOM 2132 N N . LEU B 1 8 ? 8.643 42.889 54.593 1.00 53.04 8 LEU B N 1
ATOM 2133 C CA . LEU B 1 8 ? 9.913 43.582 54.741 1.00 53.76 8 LEU B CA 1
ATOM 2134 C C . LEU B 1 8 ? 11.073 42.640 54.506 1.00 55.02 8 LEU B C 1
ATOM 2135 O O . LEU B 1 8 ? 10.949 41.432 54.721 1.00 56.00 8 LEU B O 1
ATOM 2140 N N . LYS B 1 9 ? 12.204 43.195 54.082 1.00 55.87 9 LYS B N 1
ATOM 2141 C CA . LYS B 1 9 ? 13.399 42.395 53.831 1.00 56.62 9 LYS B CA 1
ATOM 2142 C C . LYS B 1 9 ? 14.565 43.302 53.453 1.00 56.99 9 LYS B C 1
ATOM 2143 O O . LYS B 1 9 ? 14.726 43.680 52.283 1.00 57.92 9 LYS B O 1
ATOM 2149 N N . GLY B 1 10 ? 15.363 43.664 54.458 1.00 56.01 10 GLY B N 1
ATOM 2150 C CA . GLY B 1 10 ? 16.517 44.509 54.224 1.00 53.90 10 GLY B CA 1
ATOM 2151 C C . GLY B 1 10 ? 16.168 45.971 54.333 1.00 53.20 10 GLY B C 1
ATOM 2152 O O . GLY B 1 10 ? 16.905 46.828 53.838 1.00 53.98 10 GLY B O 1
ATOM 2153 N N . PHE B 1 11 ? 15.043 46.268 54.974 1.00 51.57 11 PHE B N 1
ATOM 2154 C CA . PHE B 1 11 ? 14.629 47.659 55.124 1.00 51.35 11 PHE B CA 1
ATOM 2155 C C . PHE B 1 11 ? 14.859 48.131 56.545 1.00 52.60 11 PHE B C 1
ATOM 2156 O O . PHE B 1 11 ? 14.217 47.639 57.488 1.00 54.04 11 PHE B O 1
ATOM 2164 N N . LYS B 1 12 ? 15.761 49.100 56.689 1.00 52.41 12 LYS B N 1
ATOM 2165 C CA . LYS B 1 12 ? 16.100 49.649 57.996 1.00 51.54 12 LYS B CA 1
ATOM 2166 C C . LYS B 1 12 ? 16.365 48.546 59.025 1.00 51.90 12 LYS B C 1
ATOM 2167 O O . LYS B 1 12 ? 17.074 47.574 58.729 1.00 52.26 12 LYS B O 1
ATOM 2173 N N . SER B 1 13 ? 15.788 48.656 60.214 1.00 51.94 13 SER B N 1
ATOM 2174 C CA . SER B 1 13 ? 16.067 47.656 61.241 1.00 53.47 13 SER B CA 1
ATOM 2175 C C . SER B 1 13 ? 15.627 46.218 60.992 1.00 53.57 13 SER B C 1
ATOM 2176 O O . SER B 1 13 ? 15.914 45.337 61.812 1.00 52.78 13 SER B O 1
ATOM 2179 N N . PHE B 1 14 ? 14.935 45.973 59.883 1.00 54.56 14 PHE B N 1
ATOM 2180 C CA . PHE B 1 14 ? 14.464 44.619 59.575 1.00 55.54 14 PHE B CA 1
ATOM 2181 C C . PHE B 1 14 ? 15.431 43.883 58.659 1.00 56.53 14 PHE B C 1
ATOM 2182 O O . PHE B 1 14 ? 15.339 43.975 57.431 1.00 58.49 14 PHE B O 1
ATOM 2190 N N . GLY B 1 15 ? 16.352 43.148 59.267 1.00 56.82 15 GLY B N 1
ATOM 2191 C CA . GLY B 1 15 ? 17.350 42.439 58.494 1.00 57.98 15 GLY B CA 1
ATOM 2192 C C . GLY B 1 15 ? 16.862 41.122 57.963 1.00 58.78 15 GLY B C 1
ATOM 2193 O O . GLY B 1 15 ? 17.287 40.692 56.902 1.00 58.53 15 GLY B O 1
ATOM 2194 N N . ARG B 1 16 ? 15.974 40.474 58.706 1.00 60.79 16 ARG B N 1
ATOM 2195 C CA . ARG B 1 16 ? 15.431 39.185 58.289 1.00 62.34 16 ARG B CA 1
ATOM 2196 C C . ARG B 1 16 ? 14.051 39.409 57.688 1.00 62.41 16 ARG B C 1
ATOM 2197 O O . ARG B 1 16 ? 13.340 40.340 58.088 1.00 62.04 16 ARG B O 1
ATOM 2205 N N . PRO B 1 17 ? 13.658 38.557 56.715 1.00 62.13 17 PRO B N 1
ATOM 2206 C CA . PRO B 1 17 ? 12.378 38.600 55.999 1.00 60.88 17 PRO B CA 1
ATOM 2207 C C . PRO B 1 17 ? 11.197 38.600 56.944 1.00 60.39 17 PRO B C 1
ATOM 2208 O O . PRO B 1 17 ? 10.965 37.605 57.635 1.00 59.92 17 PRO B O 1
ATOM 2212 N N . SER B 1 18 ? 10.446 39.700 56.968 1.00 59.51 18 SER B N 1
ATOM 2213 C CA . SER B 1 18 ? 9.284 39.802 57.847 1.00 59.29 18 SER B CA 1
ATOM 2214 C C . SER B 1 18 ? 7.963 39.867 57.091 1.00 58.34 18 SER B C 1
ATOM 2215 O O . SER B 1 18 ? 7.880 40.468 56.017 1.00 57.83 18 SER B O 1
ATOM 2218 N N . LEU B 1 19 ? 6.927 39.260 57.666 1.00 57.54 19 LEU B N 1
ATOM 2219 C CA . LEU B 1 19 ? 5.615 39.229 57.028 1.00 57.36 19 LEU B CA 1
ATOM 2220 C C . LEU B 1 19 ? 4.498 39.538 58.018 1.00 57.69 19 LEU B C 1
ATOM 2221 O O . LEU B 1 19 ? 4.243 38.761 58.935 1.00 57.52 19 LEU B O 1
ATOM 2226 N N . ILE B 1 20 ? 3.826 40.670 57.817 1.00 58.68 20 ILE B N 1
ATOM 2227 C CA . ILE B 1 20 ? 2.717 41.093 58.678 1.00 59.61 20 ILE B CA 1
ATOM 2228 C C . ILE B 1 20 ? 1.334 41.004 57.996 1.00 60.28 20 ILE B C 1
ATOM 2229 O O . ILE B 1 20 ? 1.186 41.319 56.814 1.00 59.71 20 ILE B O 1
ATOM 2234 N N . GLY B 1 21 ? 0.330 40.573 58.754 1.00 60.49 21 GLY B N 1
ATOM 2235 C CA . GLY B 1 21 ? -1.017 40.505 58.225 1.00 61.08 21 GLY B CA 1
ATOM 2236 C C . GLY B 1 21 ? -1.821 41.607 58.907 1.00 62.09 21 GLY B C 1
ATOM 2237 O O . GLY B 1 21 ? -1.450 42.076 59.984 1.00 62.10 21 GLY B O 1
ATOM 2238 N N . PHE B 1 22 ? -2.922 42.033 58.300 1.00 62.53 22 PHE B N 1
ATOM 2239 C CA . PHE B 1 22 ? -3.745 43.081 58.898 1.00 63.13 22 PHE B CA 1
ATOM 2240 C C . PHE B 1 22 ? -5.225 42.708 58.996 1.00 65.22 22 PHE B C 1
ATOM 2241 O O . PHE B 1 22 ? -5.794 42.068 58.098 1.00 65.40 22 PHE B O 1
ATOM 2249 N N . SER B 1 23 ? -5.849 43.130 60.090 1.00 66.98 23 SER B N 1
ATOM 2250 C CA . SER B 1 23 ? -7.268 42.877 60.298 1.00 68.40 23 SER B CA 1
ATOM 2251 C C . SER B 1 23 ? -8.064 43.834 59.424 1.00 68.76 23 SER B C 1
ATOM 2252 O O . SER B 1 23 ? -7.576 44.900 59.047 1.00 67.44 23 SER B O 1
ATOM 2255 N N . ASP B 1 24 ? -9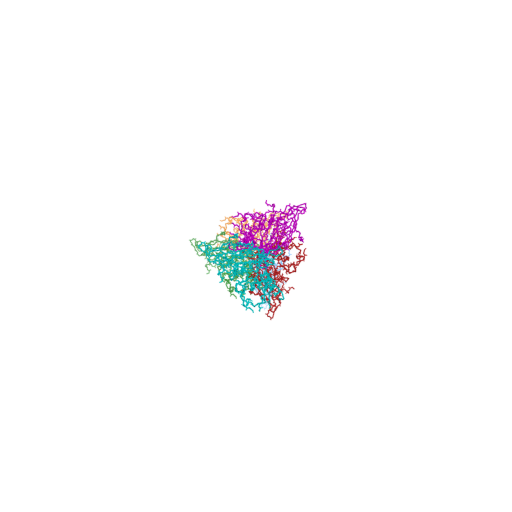.291 43.451 59.107 1.00 70.09 24 ASP B N 1
ATOM 2256 C CA . ASP B 1 24 ? -10.149 44.299 58.291 1.00 71.78 24 ASP B CA 1
ATOM 2257 C C . ASP B 1 24 ? -10.541 45.505 59.115 1.00 71.07 24 ASP B C 1
ATOM 2258 O O . ASP B 1 24 ? -11.041 46.499 58.594 1.00 69.70 24 ASP B O 1
ATOM 2263 N N . ARG B 1 25 ? -10.314 45.400 60.418 1.00 71.19 25 ARG B N 1
ATOM 2264 C CA . ARG B 1 25 ? -10.641 46.478 61.333 1.00 71.31 25 ARG B CA 1
ATOM 2265 C C . ARG B 1 25 ? -9.416 47.057 62.016 1.00 70.55 25 ARG B C 1
ATOM 2266 O O . ARG B 1 25 ? -8.535 47.618 61.369 1.00 71.32 25 ARG B O 1
ATOM 2274 N N . VAL B 1 26 ? -9.361 46.912 63.334 1.00 69.32 26 VAL B N 1
ATOM 2275 C CA . VAL B 1 26 ? -8.247 47.439 64.104 1.00 68.01 26 VAL B CA 1
ATOM 2276 C C . VAL B 1 26 ? -7.102 46.449 64.248 1.00 66.91 26 VAL B C 1
ATOM 2277 O O . VAL B 1 26 ? -7.298 45.313 64.691 1.00 65.47 26 VAL B O 1
ATOM 2281 N N . THR B 1 27 ? -5.908 46.890 63.859 1.00 66.15 27 THR B N 1
ATOM 2282 C CA . THR B 1 27 ? -4.710 46.070 63.982 1.00 65.08 27 THR B CA 1
ATOM 2283 C C . THR B 1 27 ? -3.789 46.923 64.838 1.00 64.53 27 THR B C 1
ATOM 2284 O O . THR B 1 27 ? -3.552 48.092 64.519 1.00 63.32 27 THR B O 1
ATOM 2288 N N . ALA B 1 28 ? -3.288 46.350 65.928 1.00 64.55 28 ALA B N 1
ATOM 2289 C CA . ALA B 1 28 ? -2.397 47.079 66.821 1.00 63.97 28 ALA B CA 1
ATOM 2290 C C . ALA B 1 28 ? -0.963 46.567 66.788 1.00 64.73 28 ALA B C 1
ATOM 2291 O O . ALA B 1 28 ? -0.699 45.360 66.930 1.00 64.64 28 ALA B O 1
ATOM 2293 N N . ILE B 1 29 ? -0.041 47.503 66.592 1.00 65.60 29 ILE B N 1
ATOM 2294 C CA . ILE B 1 29 ? 1.381 47.194 66.567 1.00 66.51 29 ILE B CA 1
ATOM 2295 C C . ILE B 1 29 ? 1.972 47.676 67.893 1.00 67.53 29 ILE B C 1
ATOM 2296 O O . ILE B 1 29 ? 2.044 48.876 68.161 1.00 66.78 29 ILE B O 1
ATOM 2301 N N . VAL B 1 30 ? 2.381 46.723 68.721 1.00 68.47 30 VAL B N 1
ATOM 2302 C CA . VAL B 1 30 ? 2.915 47.027 70.036 1.00 70.29 30 VAL B CA 1
ATOM 2303 C C . VAL B 1 30 ? 4.367 46.604 70.201 1.00 71.76 30 VAL B C 1
ATOM 2304 O O . VAL B 1 30 ? 4.848 45.717 69.491 1.00 72.50 30 VAL B O 1
ATOM 2308 N N . GLY B 1 31 ? 5.060 47.229 71.150 1.00 72.77 31 GLY B N 1
ATOM 2309 C CA . GLY B 1 31 ? 6.440 46.859 71.402 1.00 73.90 31 GLY B CA 1
ATOM 2310 C C . GLY B 1 31 ? 7.254 47.900 72.147 1.00 75.00 31 GLY B C 1
ATOM 2311 O O . GLY B 1 31 ? 6.877 49.076 72.160 1.00 74.01 31 GLY B O 1
ATOM 2312 N N . PRO B 1 32 ? 8.377 47.487 72.788 1.00 76.06 32 PRO B N 1
ATOM 2313 C CA . PRO B 1 32 ? 9.308 48.326 73.555 1.00 76.53 32 PRO B CA 1
ATOM 2314 C C . PRO B 1 32 ? 9.740 49.553 72.765 1.00 78.16 32 PRO B C 1
ATOM 2315 O O . PRO B 1 32 ? 9.477 49.640 71.566 1.00 80.04 32 PRO B O 1
ATOM 2319 N N . ASN B 1 33 ? 10.430 50.482 73.422 1.00 79.71 33 ASN B N 1
ATOM 2320 C CA . ASN B 1 33 ? 10.864 51.721 72.772 1.00 82.03 33 ASN B CA 1
ATOM 2321 C C . ASN B 1 33 ? 11.741 51.560 71.513 1.00 82.31 33 ASN B C 1
ATOM 2322 O O . ASN B 1 33 ? 11.442 52.150 70.455 1.00 82.24 33 ASN B O 1
ATOM 2327 N N . GLY B 1 34 ? 12.822 50.784 71.619 1.00 81.68 34 GLY B N 1
ATOM 2328 C CA . GLY B 1 34 ? 13.679 50.579 70.459 1.00 80.86 34 GLY B CA 1
ATOM 2329 C C . GLY B 1 34 ? 12.862 49.893 69.383 1.00 80.38 34 GLY B C 1
ATOM 2330 O O . GLY B 1 34 ? 12.141 50.558 68.624 1.00 80.69 34 GLY B O 1
ATOM 2331 N N . SER B 1 35 ? 12.977 48.563 69.341 1.00 79.45 35 SER B N 1
ATOM 2332 C CA . SER B 1 35 ? 12.243 47.689 68.414 1.00 77.81 35 SER B CA 1
ATOM 2333 C C . SER B 1 35 ? 12.134 48.111 66.942 1.00 76.59 35 SER B C 1
ATOM 2334 O O . SER B 1 35 ? 12.529 47.356 66.053 1.00 75.95 35 SER B O 1
ATOM 2337 N N . GLY B 1 36 ? 11.575 49.296 66.688 1.00 75.16 36 GLY B N 1
ATOM 2338 C CA . GLY B 1 36 ? 11.429 49.775 65.322 1.00 72.48 36 GLY B CA 1
ATOM 2339 C C . GLY B 1 36 ? 10.002 49.635 64.822 1.00 71.14 36 GLY B C 1
ATOM 2340 O O . GLY B 1 36 ? 9.771 49.376 63.635 1.00 70.29 36 GLY B O 1
ATOM 2341 N N . LYS B 1 37 ? 9.047 49.781 65.741 1.00 69.81 37 LYS B N 1
ATOM 2342 C CA . LYS B 1 37 ? 7.622 49.697 65.417 1.00 68.15 37 LYS B CA 1
ATOM 2343 C C . LYS B 1 37 ? 7.327 50.765 64.345 1.00 68.49 37 LYS B C 1
ATOM 2344 O O . LYS B 1 37 ? 6.583 50.527 63.383 1.00 69.01 37 LYS B O 1
ATOM 2350 N N . SER B 1 38 ? 7.940 51.935 64.511 1.00 68.67 38 SER B N 1
ATOM 2351 C CA . SER B 1 38 ? 7.759 53.047 63.584 1.00 68.61 38 SER B CA 1
ATOM 2352 C C . SER B 1 38 ? 8.421 52.788 62.239 1.00 67.55 38 SER B C 1
ATOM 2353 O O . SER B 1 38 ? 8.088 53.449 61.260 1.00 67.60 38 SER B O 1
ATOM 2356 N N . ASN B 1 39 ? 9.378 51.860 62.194 1.00 66.35 39 ASN B N 1
ATOM 2357 C CA . ASN B 1 39 ? 10.033 51.529 60.928 1.00 64.90 39 ASN B CA 1
ATOM 2358 C C . ASN B 1 39 ? 9.021 50.883 59.991 1.00 64.02 39 ASN B C 1
ATOM 2359 O O . ASN B 1 39 ? 9.179 50.932 58.766 1.00 63.18 39 ASN B O 1
ATOM 2364 N N . ILE B 1 40 ? 7.978 50.286 60.573 1.00 62.90 40 ILE B N 1
ATOM 2365 C CA . ILE B 1 40 ? 6.926 49.656 59.787 1.00 61.00 40 ILE B CA 1
ATOM 2366 C C . ILE B 1 40 ? 6.122 50.722 59.022 1.00 60.92 40 ILE B C 1
ATOM 2367 O O . ILE B 1 40 ? 5.837 50.551 57.843 1.00 60.90 40 ILE B O 1
ATOM 2372 N N . ILE B 1 41 ? 5.769 51.825 59.675 1.00 60.67 41 ILE B N 1
ATOM 2373 C CA . ILE B 1 41 ? 5.056 52.896 58.986 1.00 60.75 41 ILE B CA 1
ATOM 2374 C C . ILE B 1 41 ? 5.996 53.492 57.923 1.00 61.46 41 ILE B C 1
ATOM 2375 O O . ILE B 1 41 ? 5.579 53.781 56.808 1.00 61.20 41 ILE B O 1
ATOM 2380 N N . ASP B 1 42 ? 7.267 53.671 58.272 1.00 63.02 42 ASP B N 1
ATOM 2381 C CA . ASP B 1 42 ? 8.242 54.228 57.338 1.00 63.70 42 ASP B CA 1
ATOM 2382 C C . ASP B 1 42 ? 8.273 53.415 56.057 1.00 62.46 42 ASP B C 1
ATOM 2383 O O . ASP B 1 42 ? 8.327 53.972 54.958 1.00 61.53 42 ASP B O 1
ATOM 2388 N N . ALA B 1 43 ? 8.244 52.095 56.209 1.00 61.13 43 ALA B N 1
ATOM 2389 C CA . ALA B 1 43 ? 8.265 51.203 55.064 1.00 60.09 43 ALA B CA 1
ATOM 2390 C C . ALA B 1 43 ? 7.084 51.494 54.151 1.00 59.93 43 ALA B C 1
ATOM 2391 O O . ALA B 1 43 ? 7.238 51.538 52.942 1.00 61.47 43 ALA B O 1
ATOM 2393 N N . ILE B 1 44 ? 5.910 51.701 54.736 1.00 59.96 44 ILE B N 1
ATOM 2394 C CA . ILE B 1 44 ? 4.698 51.993 53.975 1.00 59.94 44 ILE B CA 1
ATOM 2395 C C . ILE B 1 44 ? 4.851 53.263 53.132 1.00 61.89 44 ILE B C 1
ATOM 2396 O O . ILE B 1 44 ? 4.497 53.281 51.948 1.00 63.03 44 ILE B O 1
ATOM 2401 N N . LYS B 1 45 ? 5.379 54.326 53.729 1.00 62.82 45 LYS B N 1
ATOM 2402 C CA . LYS B 1 45 ? 5.576 55.569 52.991 1.00 63.53 45 LYS B CA 1
ATOM 2403 C C . LYS B 1 45 ? 6.680 55.399 51.940 1.00 63.75 45 LYS B C 1
ATOM 2404 O O . LYS B 1 45 ? 6.593 55.948 50.840 1.00 63.46 45 LYS B O 1
ATOM 2410 N N . TRP B 1 46 ? 7.710 54.626 52.280 1.00 63.92 46 TRP B N 1
ATOM 2411 C CA . TRP B 1 46 ? 8.829 54.380 51.369 1.00 64.64 46 TRP B CA 1
ATOM 2412 C C . TRP B 1 46 ? 8.384 53.694 50.069 1.00 65.74 46 TRP B C 1
ATOM 2413 O O . TRP B 1 46 ? 8.803 54.086 48.973 1.00 65.85 46 TRP B O 1
ATOM 2424 N N . VAL B 1 47 ? 7.538 52.671 50.193 1.00 66.60 47 VAL B N 1
ATOM 2425 C CA . VAL B 1 47 ? 7.072 51.922 49.026 1.00 67.18 47 VAL B CA 1
ATOM 2426 C C . VAL B 1 47 ? 6.272 52.802 48.074 1.00 67.52 47 VAL B C 1
ATOM 2427 O O . VAL B 1 47 ? 6.040 52.427 46.931 1.00 66.77 47 VAL B O 1
ATOM 2431 N N . PHE B 1 48 ? 5.835 53.961 48.559 1.00 68.65 48 PHE B N 1
ATOM 2432 C CA . PHE B 1 48 ? 5.131 54.920 47.719 1.00 70.26 48 PHE B CA 1
ATOM 2433 C C . PHE B 1 48 ? 6.142 56.056 47.468 1.00 73.20 48 PHE B C 1
ATOM 2434 O O . PHE B 1 48 ? 7.270 55.809 47.016 1.00 72.84 48 PHE B O 1
ATOM 2442 N N . GLY B 1 49 ? 5.755 57.290 47.776 1.00 76.24 49 GLY B N 1
ATOM 2443 C CA . GLY B 1 49 ? 6.659 58.413 47.570 1.00 79.52 49 GLY B CA 1
ATOM 2444 C C . GLY B 1 49 ? 7.792 58.534 48.585 1.00 81.44 49 GLY B C 1
ATOM 2445 O O . GLY B 1 49 ? 8.923 58.139 48.306 1.00 81.71 49 GLY B O 1
ATOM 2446 N N . GLU B 1 50 ? 7.472 59.080 49.759 1.00 83.15 50 GLU B N 1
ATOM 2447 C CA . GLU B 1 50 ? 8.413 59.314 50.862 1.00 85.17 50 GLU B CA 1
ATOM 2448 C C . GLU B 1 50 ? 9.513 58.295 51.109 1.00 84.97 50 GLU B C 1
ATOM 2449 O O . GLU B 1 50 ? 10.416 58.552 51.910 1.00 84.59 50 GLU B O 1
ATOM 2455 N N . LYS B 1 61 ? 22.795 57.892 51.291 1.00 89.09 61 LYS B N 1
ATOM 2456 C CA . LYS B 1 61 ? 21.632 57.426 50.531 1.00 88.95 61 LYS B CA 1
ATOM 2457 C C . LYS B 1 61 ? 21.169 56.009 50.874 1.00 89.03 61 LYS B C 1
ATOM 2458 O O . LYS B 1 61 ? 20.041 55.803 51.338 1.00 89.48 61 LYS B O 1
ATOM 2464 N N . PHE B 1 62 ? 22.038 55.033 50.631 1.00 88.44 62 PHE B N 1
ATOM 2465 C CA . PHE B 1 62 ? 21.714 53.641 50.904 1.00 88.00 62 PHE B CA 1
ATOM 2466 C C . PHE B 1 62 ? 21.635 53.323 52.397 1.00 87.43 62 PHE B C 1
ATOM 2467 O O . PHE B 1 62 ? 21.751 52.160 52.792 1.00 87.53 62 PHE B O 1
ATOM 2475 N N . ASP B 1 63 ? 21.444 54.352 53.227 1.00 86.58 63 ASP B N 1
ATOM 2476 C CA . ASP B 1 63 ? 21.328 54.158 54.679 1.00 84.74 63 ASP B CA 1
ATOM 2477 C C . ASP B 1 63 ? 19.892 53.771 55.060 1.00 81.72 63 ASP B C 1
ATOM 2478 O O . ASP B 1 63 ? 19.606 53.447 56.218 1.00 80.48 63 ASP B O 1
ATOM 2483 N N . MET B 1 64 ? 19.002 53.814 54.067 1.00 78.11 64 MET B N 1
ATOM 2484 C CA . MET B 1 64 ? 17.609 53.425 54.246 1.00 74.47 64 MET B CA 1
ATOM 2485 C C . MET B 1 64 ? 17.604 51.896 54.158 1.00 72.17 64 MET B C 1
ATOM 2486 O O . MET B 1 64 ? 16.654 51.231 54.564 1.00 71.11 64 MET B O 1
ATOM 2491 N N . ILE B 1 65 ? 18.693 51.359 53.613 1.00 69.76 65 ILE B N 1
ATOM 2492 C CA . ILE B 1 65 ? 18.885 49.928 53.479 1.00 67.72 65 ILE B CA 1
ATOM 2493 C C . ILE B 1 65 ? 19.598 49.421 54.728 1.00 68.25 65 ILE B C 1
ATOM 2494 O O . ILE B 1 65 ? 20.610 49.993 55.157 1.00 67.96 65 ILE B O 1
ATOM 2499 N N . PHE B 1 66 ? 19.064 48.343 55.297 1.00 68.34 66 PHE B N 1
ATOM 2500 C CA . PHE B 1 66 ? 19.634 47.678 56.470 1.00 67.81 66 PHE B CA 1
ATOM 2501 C C . PHE B 1 66 ? 21.150 47.601 56.320 1.00 68.53 66 PHE B C 1
ATOM 2502 O O . PHE B 1 66 ? 21.659 47.084 55.313 1.00 68.67 66 PHE B O 1
ATOM 2510 N N . ALA B 1 67 ? 21.865 48.100 57.328 1.00 68.82 67 ALA B N 1
ATOM 2511 C CA . ALA B 1 67 ? 23.322 48.110 57.298 1.00 67.74 67 ALA B CA 1
ATOM 2512 C C . ALA B 1 67 ? 24.004 46.927 57.975 1.00 67.25 67 ALA B C 1
ATOM 2513 O O . ALA B 1 67 ? 25.130 46.601 57.633 1.00 68.13 67 ALA B O 1
ATOM 2515 N N . GLY B 1 68 ? 23.358 46.280 58.932 1.00 66.89 68 GLY B N 1
ATOM 2516 C CA . GLY B 1 68 ? 24.028 45.148 59.541 1.00 68.11 68 GLY B CA 1
ATOM 2517 C C . GLY B 1 68 ? 23.751 44.850 61.005 1.00 69.24 68 GLY B C 1
ATOM 2518 O O . GLY B 1 68 ? 23.193 45.668 61.754 1.00 69.76 68 GLY B O 1
ATOM 2519 N N . SER B 1 69 ? 24.151 43.648 61.408 1.00 69.19 69 SER B N 1
ATOM 2520 C CA . SER B 1 69 ? 23.971 43.189 62.773 1.00 69.50 69 SER B CA 1
ATOM 2521 C C . SER B 1 69 ? 25.226 42.456 63.222 1.00 70.13 69 SER B C 1
ATOM 2522 O O . SER B 1 69 ? 26.131 42.202 62.425 1.00 69.59 69 SER B O 1
ATOM 2525 N N . GLU B 1 70 ? 25.261 42.126 64.508 1.00 71.09 70 GLU B N 1
ATOM 2526 C CA . GLU B 1 70 ? 26.361 41.400 65.122 1.00 71.93 70 GLU B CA 1
ATOM 2527 C C . GLU B 1 70 ? 26.674 40.115 64.323 1.00 70.69 70 GLU B C 1
ATOM 2528 O O . GLU B 1 70 ? 27.725 39.492 64.497 1.00 70.43 70 GLU B O 1
ATOM 2534 N N . ASN B 1 71 ? 25.759 39.724 63.441 1.00 69.43 71 ASN B N 1
ATOM 2535 C CA . ASN B 1 71 ? 25.965 38.549 62.589 1.00 68.28 71 ASN B CA 1
ATOM 2536 C C . ASN B 1 71 ? 24.962 38.466 61.425 1.00 66.62 71 ASN B C 1
ATOM 2537 O O . ASN B 1 71 ? 24.336 37.432 61.176 1.00 65.66 71 ASN B O 1
ATOM 2542 N N . LEU B 1 72 ? 24.825 39.591 60.730 1.00 64.93 72 LEU B N 1
ATOM 2543 C CA . LEU B 1 72 ? 23.965 39.722 59.566 1.00 63.20 72 LEU B CA 1
ATOM 2544 C C . LEU B 1 72 ? 24.657 40.718 58.675 1.00 62.75 72 LEU B C 1
ATOM 2545 O O . LEU B 1 72 ? 24.654 41.928 58.943 1.00 62.99 72 LEU B O 1
ATOM 2550 N N . PRO B 1 73 ? 25.283 40.229 57.603 1.00 61.95 73 PRO B N 1
ATOM 2551 C CA . PRO B 1 73 ? 25.976 41.147 56.694 1.00 62.27 73 PRO B CA 1
ATOM 2552 C C . PRO B 1 73 ? 25.062 42.253 56.175 1.00 62.67 73 PRO B C 1
ATOM 2553 O O . PRO B 1 73 ? 23.838 42.109 56.168 1.00 63.47 73 PRO B O 1
ATOM 2557 N N . PRO B 1 74 ? 25.634 43.391 55.764 1.00 63.04 74 PRO B N 1
ATOM 2558 C CA . PRO B 1 74 ? 24.693 44.398 55.271 1.00 63.95 74 PRO B CA 1
ATOM 2559 C C . PRO B 1 74 ? 23.848 43.837 54.115 1.00 64.89 74 PRO B C 1
ATOM 2560 O O . PRO B 1 74 ? 24.350 43.152 53.210 1.00 64.80 74 PRO B O 1
ATOM 2564 N N . ALA B 1 75 ? 22.549 44.105 54.183 1.00 65.69 75 ALA B N 1
ATOM 2565 C CA . ALA B 1 75 ? 21.610 43.648 53.171 1.00 65.32 75 ALA B CA 1
ATOM 2566 C C . ALA B 1 75 ? 22.014 44.193 51.804 1.00 64.77 75 ALA B C 1
ATOM 2567 O O . ALA B 1 75 ? 22.503 45.334 51.699 1.00 64.85 75 ALA B O 1
ATOM 2569 N N . GLY B 1 76 ? 21.804 43.373 50.771 1.00 63.11 76 GLY B N 1
ATOM 2570 C CA . GLY B 1 76 ? 22.141 43.769 49.414 1.00 61.84 76 GLY B CA 1
ATOM 2571 C C . GLY B 1 76 ? 21.242 44.872 48.886 1.00 61.14 76 GLY B C 1
ATOM 2572 O O . GLY B 1 76 ? 21.668 45.758 48.124 1.00 60.73 76 GLY B O 1
ATOM 2573 N N . SER B 1 77 ? 19.988 44.826 49.319 1.00 61.11 77 SER B N 1
ATOM 2574 C CA . SER B 1 77 ? 18.975 45.797 48.915 1.00 60.13 77 SER B CA 1
ATOM 2575 C C . SER B 1 77 ? 17.854 45.862 49.933 1.00 59.07 77 SER B C 1
ATOM 2576 O O . SER B 1 77 ? 17.708 44.976 50.778 1.00 58.54 77 SER B O 1
ATOM 2579 N N . ALA B 1 78 ? 17.057 46.918 49.829 1.00 58.60 78 ALA B N 1
ATOM 2580 C CA . ALA B 1 78 ? 15.902 47.102 50.695 1.00 58.74 78 ALA B CA 1
ATOM 2581 C C . ALA B 1 78 ? 14.724 46.681 49.825 1.00 58.58 78 ALA B C 1
ATOM 2582 O O . ALA B 1 78 ? 14.638 47.091 48.668 1.00 59.21 78 ALA B O 1
ATOM 2584 N N . TYR B 1 79 ? 13.831 45.857 50.357 1.00 57.87 79 TYR B N 1
ATOM 2585 C CA . TYR B 1 79 ? 12.684 45.407 49.572 1.00 58.62 79 TYR B CA 1
ATOM 2586 C C . TYR B 1 79 ? 11.413 45.479 50.413 1.00 58.52 79 TYR B C 1
ATOM 2587 O O . TYR B 1 79 ? 11.329 44.867 51.490 1.00 59.45 79 TYR B O 1
ATOM 2596 N N . VAL B 1 80 ? 10.428 46.228 49.932 1.00 57.07 80 VAL B N 1
ATOM 2597 C CA . VAL B 1 80 ? 9.171 46.356 50.658 1.00 56.14 80 VAL B CA 1
ATOM 2598 C C . VAL B 1 80 ? 8.022 46.028 49.716 1.00 56.51 80 VAL B C 1
ATOM 2599 O O . VAL B 1 80 ? 8.078 46.346 48.530 1.00 56.97 80 VAL B O 1
ATOM 2603 N N . GLU B 1 81 ? 6.981 45.390 50.245 1.00 56.73 81 GLU B N 1
ATOM 2604 C CA . GLU B 1 81 ? 5.829 45.023 49.432 1.00 56.17 81 GLU B CA 1
ATOM 2605 C C . GLU B 1 81 ? 4.490 45.031 50.169 1.00 55.44 81 GLU B C 1
ATOM 2606 O O . GLU B 1 81 ? 4.343 44.445 51.237 1.00 55.53 81 GLU B O 1
ATOM 2612 N N . LEU B 1 82 ? 3.510 45.695 49.572 1.00 54.89 82 LEU B N 1
ATOM 2613 C CA . LEU B 1 82 ? 2.175 45.769 50.138 1.00 54.07 82 LEU B CA 1
ATOM 2614 C C . LEU B 1 82 ? 1.186 44.994 49.263 1.00 54.70 82 LEU B C 1
ATOM 2615 O O . LEU B 1 82 ? 1.342 44.923 48.044 1.00 53.59 82 LEU B O 1
ATOM 2620 N N . VAL B 1 83 ? 0.171 44.410 49.886 1.00 55.79 83 VAL B N 1
ATOM 2621 C CA . VAL B 1 83 ? -0.833 43.681 49.132 1.00 57.50 83 VAL B CA 1
ATOM 2622 C C . VAL B 1 83 ? -2.216 44.118 49.569 1.00 59.52 83 VAL B C 1
ATOM 2623 O O . VAL B 1 83 ? -2.629 43.836 50.696 1.00 59.71 83 VAL B O 1
ATOM 2627 N N . PHE B 1 84 ? -2.913 44.827 48.680 1.00 61.89 84 PHE B N 1
ATOM 2628 C CA . PHE B 1 84 ? -4.269 45.288 48.952 1.00 64.84 84 PHE B CA 1
ATOM 2629 C C . PHE B 1 84 ? -5.233 44.333 48.260 1.00 68.06 84 PHE B C 1
ATOM 2630 O O . PHE B 1 84 ? -4.829 43.496 47.453 1.00 67.14 84 PHE B O 1
ATOM 2638 N N . GLU B 1 85 ? -6.511 44.460 48.593 1.00 73.36 85 GLU B N 1
ATOM 2639 C CA . GLU B 1 85 ? -7.550 43.660 47.955 1.00 77.77 85 GLU B CA 1
ATOM 2640 C C . GLU B 1 85 ? -8.745 44.579 47.663 1.00 78.23 85 GLU B C 1
ATOM 2641 O O . GLU B 1 85 ? -9.236 45.292 48.543 1.00 77.11 85 GLU B O 1
ATOM 2647 N N . GLU B 1 86 ? -9.157 44.591 46.396 1.00 79.61 86 GLU B N 1
ATOM 2648 C CA . GLU B 1 86 ? -10.261 45.417 45.923 1.00 81.16 86 GLU B CA 1
ATOM 2649 C C . GLU B 1 86 ? -11.566 44.635 46.032 1.00 82.54 86 GLU B C 1
ATOM 2650 O O . GLU B 1 86 ? -12.109 44.446 47.124 1.00 84.41 86 GLU B O 1
ATOM 2656 N N . ASN B 1 87 ? -12.077 44.180 44.899 1.00 83.00 87 ASN B N 1
ATOM 2657 C CA . ASN B 1 87 ? -13.314 43.424 44.905 1.00 83.55 87 ASN B CA 1
ATOM 2658 C C . ASN B 1 87 ? -12.890 41.982 44.761 1.00 83.30 87 ASN B C 1
ATOM 2659 O O . ASN B 1 87 ? -12.941 41.426 43.670 1.00 84.31 87 ASN B O 1
ATOM 2664 N N . GLY B 1 88 ? -12.457 41.378 45.860 1.00 82.30 88 GLY B N 1
ATOM 2665 C CA . GLY B 1 88 ? -12.002 40.002 45.795 1.00 81.63 88 GLY B CA 1
ATOM 2666 C C . GLY B 1 88 ? -10.752 39.959 44.938 1.00 81.26 88 GLY B C 1
ATOM 2667 O O . GLY B 1 88 ? -10.233 38.894 44.609 1.00 81.23 88 GLY B O 1
ATOM 2668 N N . GLU B 1 89 ? -10.269 41.143 44.576 1.00 81.15 89 GLU B N 1
ATOM 2669 C CA . GLU B 1 89 ? -9.074 41.289 43.757 1.00 81.47 89 GLU B CA 1
ATOM 2670 C C . GLU B 1 89 ? -7.850 41.609 44.606 1.00 80.35 89 GLU B C 1
ATOM 2671 O O . GLU B 1 89 ? -7.984 42.070 45.739 1.00 81.80 89 GLU B O 1
ATOM 2677 N N . GLU B 1 90 ? -6.658 41.370 44.065 1.00 77.45 90 GLU B N 1
ATOM 2678 C CA . GLU B 1 90 ? -5.434 41.682 44.794 1.00 74.44 90 GLU B CA 1
ATOM 2679 C C . GLU B 1 90 ? -4.569 42.660 44.028 1.00 72.15 90 GLU B C 1
ATOM 2680 O O . GLU B 1 90 ? -4.257 42.443 42.865 1.00 71.80 90 GLU B O 1
ATOM 2686 N N . ILE B 1 91 ? -4.191 43.747 44.686 1.00 70.30 91 ILE B N 1
ATOM 2687 C CA . ILE B 1 91 ? -3.340 44.761 44.073 1.00 68.51 91 ILE B CA 1
ATOM 2688 C C . ILE B 1 91 ? -2.031 44.680 44.837 1.00 67.40 91 ILE B C 1
ATOM 2689 O O . ILE B 1 91 ? -2.026 44.816 46.060 1.00 67.93 91 ILE B O 1
ATOM 2694 N N . THR B 1 92 ? -0.928 44.451 44.128 1.00 65.80 92 THR B N 1
ATOM 2695 C CA . THR B 1 92 ? 0.381 44.339 44.773 1.00 62.49 92 THR B CA 1
ATOM 2696 C C . THR B 1 92 ? 1.327 45.471 44.374 1.00 61.10 92 THR B C 1
ATOM 2697 O O . THR B 1 92 ? 1.598 45.691 43.194 1.00 60.07 92 THR B O 1
ATOM 2701 N N . VAL B 1 93 ? 1.816 46.190 45.377 1.00 60.18 93 VAL B N 1
ATOM 2702 C CA . VAL B 1 93 ? 2.748 47.280 45.158 1.00 59.83 93 VAL B CA 1
ATOM 2703 C C . VAL B 1 93 ? 4.072 46.927 45.845 1.00 59.11 93 VAL B C 1
ATOM 2704 O O . VAL B 1 93 ? 4.080 46.436 46.972 1.00 58.63 93 VAL B O 1
ATOM 2708 N N . ALA B 1 94 ? 5.189 47.160 45.159 1.00 58.40 94 ALA B N 1
ATOM 2709 C CA . ALA B 1 94 ? 6.496 46.856 45.724 1.00 57.48 94 ALA B CA 1
ATOM 2710 C C . ALA B 1 94 ? 7.584 47.787 45.210 1.00 57.82 94 ALA B C 1
ATOM 2711 O O . ALA B 1 94 ? 7.474 48.354 44.120 1.00 57.98 94 ALA B O 1
ATOM 2713 N N . ARG B 1 95 ? 8.634 47.941 46.013 1.00 58.11 95 ARG B N 1
ATOM 2714 C CA . ARG B 1 95 ? 9.763 48.779 45.647 1.00 57.93 95 ARG B CA 1
ATOM 2715 C C . ARG B 1 95 ? 11.075 48.144 46.097 1.00 58.72 95 ARG B C 1
ATOM 2716 O O . ARG B 1 95 ? 11.169 47.616 47.211 1.00 58.32 95 ARG B O 1
ATOM 2724 N N . GLU B 1 96 ? 12.084 48.185 45.227 1.00 60.25 96 GLU B N 1
ATOM 2725 C CA . GLU B 1 96 ? 13.391 47.626 45.566 1.00 62.24 96 GLU B CA 1
ATOM 2726 C C . GLU B 1 96 ? 14.572 48.547 45.237 1.00 62.75 96 GLU B C 1
ATOM 2727 O O . GLU B 1 96 ? 14.806 48.881 44.072 1.00 63.10 96 GLU B O 1
ATOM 2733 N N . LEU B 1 97 ? 15.316 48.947 46.269 1.00 63.40 97 LEU B N 1
ATOM 2734 C CA . LEU B 1 97 ? 16.483 49.816 46.098 1.00 63.64 97 LEU B CA 1
ATOM 2735 C C . LEU B 1 97 ? 17.728 48.968 46.330 1.00 64.15 97 LEU B C 1
ATOM 2736 O O . LEU B 1 97 ? 17.948 48.485 47.439 1.00 64.67 97 LEU B O 1
ATOM 2741 N N . LYS B 1 98 ? 18.535 48.779 45.293 1.00 64.87 98 LYS B N 1
ATOM 2742 C CA . LYS B 1 98 ? 19.749 47.979 45.426 1.00 67.01 98 LYS B CA 1
ATOM 2743 C C . LYS B 1 98 ? 20.934 48.825 45.860 1.00 69.34 98 LYS B C 1
ATOM 2744 O O . LYS B 1 98 ? 20.945 50.046 45.657 1.00 70.42 98 LYS B O 1
ATOM 2750 N N . ARG B 1 99 ? 21.931 48.179 46.467 1.00 71.19 99 ARG B N 1
ATOM 2751 C CA . ARG B 1 99 ? 23.133 48.889 46.909 1.00 72.60 99 ARG B CA 1
ATOM 2752 C C . ARG B 1 99 ? 23.843 49.496 45.686 1.00 73.71 99 ARG B C 1
ATOM 2753 O O . ARG B 1 99 ? 24.484 50.545 45.781 1.00 73.54 99 ARG B O 1
ATOM 2761 N N . THR B 1 100 ? 23.713 48.832 44.539 1.00 74.81 100 THR B N 1
ATOM 2762 C CA . THR B 1 100 ? 24.326 49.308 43.307 1.00 76.55 100 THR B CA 1
ATOM 2763 C C . THR B 1 100 ? 23.800 50.714 42.962 1.00 78.07 100 THR B C 1
ATOM 2764 O O . THR B 1 100 ? 24.509 51.508 42.328 1.00 79.60 100 THR B O 1
ATOM 2768 N N . GLY B 1 101 ? 22.567 51.014 43.391 1.00 78.15 101 GLY B N 1
ATOM 2769 C CA . GLY B 1 101 ? 21.956 52.316 43.131 1.00 77.38 101 GLY B CA 1
ATOM 2770 C C . GLY B 1 101 ? 20.646 52.204 42.367 1.00 76.92 101 GLY B C 1
ATOM 2771 O O . GLY B 1 101 ? 19.838 53.138 42.333 1.00 76.17 101 GLY B O 1
ATOM 2772 N N . GLU B 1 102 ? 20.448 51.035 41.765 1.00 76.74 102 GLU B N 1
ATOM 2773 C CA . GLU B 1 102 ? 19.273 50.712 40.968 1.00 77.19 102 GLU B CA 1
ATOM 2774 C C . GLU B 1 102 ? 17.951 50.621 41.753 1.00 76.30 102 GLU B C 1
ATOM 2775 O O . GLU B 1 102 ? 17.666 49.615 42.408 1.00 75.88 102 GLU B O 1
ATOM 2781 N N . ASN B 1 103 ? 17.142 51.678 41.670 1.00 75.53 103 ASN B N 1
ATOM 2782 C CA . ASN B 1 103 ? 15.835 51.737 42.349 1.00 73.44 103 ASN B CA 1
ATOM 2783 C C . ASN B 1 103 ? 14.722 51.353 41.362 1.00 70.48 103 ASN B C 1
ATOM 2784 O O . ASN B 1 103 ? 14.770 51.723 40.191 1.00 69.96 103 ASN B O 1
ATOM 2789 N N . THR B 1 104 ? 13.715 50.624 41.827 1.00 67.48 104 THR B N 1
ATOM 2790 C CA . THR B 1 104 ? 12.639 50.204 40.929 1.00 64.64 104 THR B CA 1
ATOM 2791 C C . THR B 1 104 ? 11.294 49.863 41.616 1.00 63.86 104 THR B C 1
ATOM 2792 O O . THR B 1 104 ? 11.255 49.220 42.674 1.00 63.66 104 THR B O 1
ATOM 2796 N N . TYR B 1 105 ? 10.193 50.311 41.008 1.00 62.50 105 TYR B N 1
ATOM 2797 C CA . TYR B 1 105 ? 8.854 50.059 41.540 1.00 61.30 105 TYR B CA 1
ATOM 2798 C C . TYR B 1 105 ? 8.145 48.960 40.755 1.00 62.04 105 TYR B C 1
ATOM 2799 O O . TYR B 1 105 ? 8.462 48.709 39.596 1.00 61.40 105 TYR B O 1
ATOM 2808 N N . TYR B 1 106 ? 7.178 48.309 41.393 1.00 63.42 106 TYR B N 1
ATOM 2809 C CA . TYR B 1 106 ? 6.414 47.240 40.752 1.00 64.50 106 TYR B CA 1
ATOM 2810 C C . TYR B 1 106 ? 4.921 47.350 41.044 1.00 64.60 106 TYR B C 1
ATOM 2811 O O . TYR B 1 106 ? 4.506 47.839 42.097 1.00 64.80 106 TYR B O 1
ATOM 2820 N N . LEU B 1 107 ? 4.115 46.886 40.102 1.00 64.51 107 LEU B N 1
ATOM 2821 C CA . LEU B 1 107 ? 2.677 46.897 40.277 1.00 64.15 107 LEU B CA 1
ATOM 2822 C C . LEU B 1 107 ? 2.205 45.594 39.655 1.00 63.78 107 LEU B C 1
ATOM 2823 O O . LEU B 1 107 ? 2.290 45.399 38.445 1.00 62.31 107 LEU B O 1
ATOM 2828 N N . ASN B 1 108 ? 1.750 44.692 40.516 1.00 64.18 108 ASN B N 1
ATOM 2829 C CA . ASN B 1 108 ? 1.277 43.380 40.114 1.00 64.91 108 ASN B CA 1
ATOM 2830 C C . ASN B 1 108 ? 2.284 42.573 39.322 1.00 66.01 108 ASN B C 1
ATOM 2831 O O . ASN B 1 108 ? 1.939 41.909 38.356 1.00 67.24 108 ASN B O 1
ATOM 2836 N N . GLY B 1 109 ? 3.538 42.634 39.747 1.00 66.78 109 GLY B N 1
ATOM 2837 C CA . GLY B 1 109 ? 4.584 41.873 39.095 1.00 66.84 109 GLY B CA 1
ATOM 2838 C C . GLY B 1 109 ? 5.282 42.554 37.938 1.00 67.56 109 GLY B C 1
ATOM 2839 O O . GLY B 1 109 ? 6.239 42.003 37.391 1.00 68.61 109 GLY B O 1
ATOM 2840 N N . SER B 1 110 ? 4.840 43.749 37.564 1.00 67.19 110 SER B N 1
ATOM 2841 C CA . SER B 1 110 ? 5.470 44.418 36.436 1.00 67.16 110 SER B CA 1
ATOM 2842 C C . SER B 1 110 ? 6.183 45.700 36.806 1.00 66.59 110 SER B C 1
ATOM 2843 O O . SER B 1 110 ? 5.629 46.548 37.505 1.00 67.09 110 SER B O 1
ATOM 2846 N N . PRO B 1 111 ? 7.433 45.856 36.350 1.00 65.88 111 PRO B N 1
ATOM 2847 C CA . PRO B 1 111 ? 8.167 47.079 36.668 1.00 65.99 111 PRO B CA 1
ATOM 2848 C C . PRO B 1 111 ? 7.342 48.242 36.159 1.00 66.50 111 PRO B C 1
ATOM 2849 O O . PRO B 1 111 ? 6.740 48.166 35.096 1.00 66.56 111 PRO B O 1
ATOM 2853 N N . VAL B 1 112 ? 7.292 49.317 36.921 1.00 67.67 112 VAL B N 1
ATOM 2854 C CA . VAL B 1 112 ? 6.486 50.434 36.502 1.00 69.52 112 VAL B CA 1
ATOM 2855 C C . VAL B 1 112 ? 6.965 51.747 37.097 1.00 71.80 112 VAL B C 1
ATOM 2856 O O . VAL B 1 112 ? 7.681 51.762 38.091 1.00 72.73 112 VAL B O 1
ATOM 2860 N N . ARG B 1 113 ? 6.568 52.844 36.464 1.00 74.55 113 ARG B N 1
ATOM 2861 C CA . ARG B 1 113 ? 6.933 54.191 36.878 1.00 77.90 113 ARG B CA 1
ATOM 2862 C C . ARG B 1 113 ? 6.268 54.513 38.228 1.00 77.67 113 ARG B C 1
ATOM 2863 O O . ARG B 1 113 ? 5.183 54.006 38.512 1.00 77.81 113 ARG B O 1
ATOM 2871 N N . LEU B 1 114 ? 6.905 55.339 39.060 1.00 77.31 114 LEU B N 1
ATOM 2872 C CA . LEU B 1 114 ? 6.316 55.667 40.361 1.00 77.54 114 LEU B CA 1
ATOM 2873 C C . LEU B 1 114 ? 4.942 56.293 40.146 1.00 78.66 114 LEU B C 1
ATOM 2874 O O . LEU B 1 114 ? 3.984 55.976 40.859 1.00 77.66 114 LEU B O 1
ATOM 2879 N N . LYS B 1 115 ? 4.854 57.180 39.155 1.00 80.66 115 LYS B N 1
ATOM 2880 C CA . LYS B 1 115 ? 3.599 57.858 38.854 1.00 82.08 115 LYS B CA 1
ATOM 2881 C C . LYS B 1 115 ? 2.461 56.838 38.698 1.00 82.00 115 LYS B C 1
ATOM 2882 O O . LYS B 1 115 ? 1.332 57.084 39.122 1.00 82.86 115 LYS B O 1
ATOM 2888 N N . ASP B 1 116 ? 2.764 55.693 38.099 1.00 80.74 116 ASP B N 1
ATOM 2889 C CA . ASP B 1 116 ? 1.763 54.658 37.903 1.00 79.87 116 ASP B CA 1
ATOM 2890 C C . ASP B 1 116 ? 1.206 54.134 39.220 1.00 78.94 116 ASP B C 1
ATOM 2891 O O . ASP B 1 116 ? 0.029 53.785 39.306 1.00 79.49 116 ASP B O 1
ATOM 2896 N N . ILE B 1 117 ? 2.054 54.066 40.242 1.00 77.89 117 ILE B N 1
ATOM 2897 C CA . ILE B 1 117 ? 1.619 53.595 41.553 1.00 76.51 117 ILE B CA 1
ATOM 2898 C C . ILE B 1 117 ? 0.667 54.637 42.125 1.00 76.29 117 ILE B C 1
ATOM 2899 O O . ILE B 1 117 ? -0.437 54.299 42.563 1.00 74.90 117 ILE B O 1
ATOM 2904 N N . ARG B 1 118 ? 1.103 55.900 42.101 1.00 76.97 118 ARG B N 1
ATOM 2905 C CA . ARG B 1 118 ? 0.308 57.021 42.613 1.00 78.48 118 ARG B CA 1
ATOM 2906 C C . ARG B 1 118 ? -1.083 57.079 42.003 1.00 78.79 118 ARG B C 1
ATOM 2907 O O . ARG B 1 118 ? -2.080 57.293 42.710 1.00 79.95 118 ARG B O 1
ATOM 2915 N N . ASP B 1 119 ? -1.133 56.910 40.683 1.00 78.33 119 ASP B N 1
ATOM 2916 C CA . ASP B 1 119 ? -2.384 56.939 39.942 1.00 77.68 119 ASP B CA 1
ATOM 2917 C C . ASP B 1 119 ? -3.320 55.822 40.393 1.00 76.51 119 ASP B C 1
ATOM 2918 O O . ASP B 1 119 ? -4.495 56.070 40.661 1.00 76.78 119 ASP B O 1
ATOM 2923 N N . ARG B 1 120 ? -2.801 54.602 40.501 1.00 74.56 120 ARG B N 1
ATOM 2924 C CA . ARG B 1 120 ? -3.621 53.475 40.924 1.00 72.64 120 ARG B CA 1
ATOM 2925 C C . ARG B 1 120 ? -4.297 53.711 42.282 1.00 72.93 120 ARG B C 1
ATOM 2926 O O . ARG B 1 120 ? -5.311 53.085 42.589 1.00 73.37 120 ARG B O 1
ATOM 2934 N N . PHE B 1 121 ? -3.740 54.606 43.094 1.00 72.57 121 PHE B N 1
ATOM 2935 C CA . PHE B 1 121 ? -4.315 54.918 44.403 1.00 72.58 121 PHE B CA 1
ATOM 2936 C C . PHE B 1 121 ? -4.693 56.409 44.465 1.00 74.20 121 PHE B C 1
ATOM 2937 O O . PHE B 1 121 ? -4.075 57.204 45.186 1.00 74.79 121 PHE B O 1
ATOM 2945 N N . ALA B 1 122 ? -5.729 56.764 43.706 1.00 75.38 122 ALA B N 1
ATOM 2946 C CA . ALA B 1 122 ? -6.204 58.138 43.600 1.00 76.74 122 ALA B CA 1
ATOM 2947 C C . ALA B 1 122 ? -6.701 58.806 44.882 1.00 78.15 122 ALA B C 1
ATOM 2948 O O . ALA B 1 122 ? -5.973 59.576 45.520 1.00 78.47 122 ALA B O 1
ATOM 2950 N N . GLY B 1 123 ? -7.946 58.523 45.248 1.00 79.34 123 GLY B N 1
ATOM 2951 C CA . GLY B 1 123 ? -8.528 59.138 46.432 1.00 80.94 123 GLY B CA 1
ATOM 2952 C C . GLY B 1 123 ? -8.024 58.627 47.764 1.00 82.09 123 GLY B C 1
ATOM 2953 O O . GLY B 1 123 ? -8.819 58.226 48.624 1.00 82.72 123 GLY B O 1
ATOM 2954 N N . THR B 1 124 ? -6.705 58.653 47.939 1.00 82.66 124 THR B N 1
ATOM 2955 C CA . THR B 1 124 ? -6.063 58.185 49.166 1.00 82.49 124 THR B CA 1
ATOM 2956 C C . THR B 1 124 ? -4.856 59.079 49.377 1.00 82.60 124 THR B C 1
ATOM 2957 O O . THR B 1 124 ? -4.352 59.660 48.416 1.00 82.74 124 THR B O 1
ATOM 2961 N N . GLY B 1 125 ? -4.395 59.197 50.620 1.00 82.76 125 GLY B N 1
ATOM 2962 C CA . GLY B 1 125 ? -3.235 60.037 50.880 1.00 83.68 125 GLY B CA 1
ATOM 2963 C C . GLY B 1 125 ? -1.973 59.443 50.276 1.00 83.44 125 GLY B C 1
ATOM 2964 O O . GLY B 1 125 ? -1.000 60.148 49.968 1.00 83.24 125 GLY B O 1
ATOM 2965 N N . LEU B 1 126 ? -2.015 58.127 50.096 1.00 82.72 126 LEU B N 1
ATOM 2966 C CA . LEU B 1 126 ? -0.912 57.360 49.551 1.00 81.90 126 LEU B CA 1
ATOM 2967 C C . LEU B 1 126 ? -0.256 57.976 48.322 1.00 82.08 126 LEU B C 1
ATOM 2968 O O . LEU B 1 126 ? -0.913 58.234 47.311 1.00 81.51 126 LEU B O 1
ATOM 2973 N N . GLY B 1 127 ? 1.049 58.212 48.431 1.00 82.62 127 GLY B N 1
ATOM 2974 C CA . GLY B 1 127 ? 1.806 58.787 47.333 1.00 83.55 127 GLY B CA 1
ATOM 2975 C C . GLY B 1 127 ? 2.106 60.272 47.459 1.00 84.20 127 GLY B C 1
ATOM 2976 O O . GLY B 1 127 ? 3.268 60.698 47.381 1.00 83.78 127 GLY B O 1
ATOM 2977 N N . VAL B 1 128 ? 1.056 61.063 47.658 1.00 84.62 128 VAL B N 1
ATOM 2978 C CA . VAL B 1 128 ? 1.195 62.510 47.773 1.00 84.92 128 VAL B CA 1
ATOM 2979 C C . VAL B 1 128 ? 1.520 63.029 49.180 1.00 85.21 128 VAL B C 1
ATOM 2980 O O . VAL B 1 128 ? 2.675 62.975 49.615 1.00 85.29 128 VAL B O 1
ATOM 2984 N N . ASP B 1 129 ? 0.503 63.519 49.888 1.00 85.51 129 ASP B N 1
ATOM 2985 C CA . ASP B 1 129 ? 0.682 64.085 51.224 1.00 85.49 129 ASP B CA 1
ATOM 2986 C C . ASP B 1 129 ? 0.509 63.131 52.410 1.00 84.40 129 ASP B C 1
ATOM 2987 O O . ASP B 1 129 ? 0.864 63.476 53.534 1.00 84.76 129 ASP B O 1
ATOM 2992 N N . PHE B 1 130 ? -0.029 61.941 52.171 1.00 83.16 130 PHE B N 1
ATOM 2993 C CA . PHE B 1 130 ? -0.215 60.961 53.248 1.00 81.84 130 PHE B CA 1
ATOM 2994 C C . PHE B 1 130 ? -1.027 61.479 54.430 1.00 80.93 130 PHE B C 1
ATOM 2995 O O . PHE B 1 130 ? -0.496 61.612 55.540 1.00 80.94 130 PHE B O 1
ATOM 3003 N N . TYR B 1 131 ? -2.304 61.771 54.212 1.00 79.60 131 TYR B N 1
ATOM 3004 C CA . TYR B 1 131 ? -3.124 62.249 55.312 1.00 78.35 131 TYR B CA 1
ATOM 3005 C C . TYR B 1 131 ? -3.659 61.048 56.098 1.00 78.63 131 TYR B C 1
ATOM 3006 O O . TYR B 1 131 ? -4.263 61.206 57.158 1.00 79.12 131 TYR B O 1
ATOM 3015 N N . SER B 1 132 ? -3.399 59.847 55.581 1.00 78.37 132 SER B N 1
ATOM 3016 C CA . SER B 1 132 ? -3.835 58.602 56.214 1.00 77.59 132 SER B CA 1
ATOM 3017 C C . SER B 1 132 ? -2.975 58.285 57.437 1.00 77.00 132 SER B C 1
ATOM 3018 O O . SER B 1 132 ? -3.428 57.603 58.364 1.00 77.08 132 SER B O 1
ATOM 3021 N N . ILE B 1 133 ? -1.728 58.763 57.423 1.00 75.98 133 ILE B N 1
ATOM 3022 C CA . ILE B 1 133 ? -0.798 58.545 58.533 1.00 74.51 133 ILE B CA 1
ATOM 3023 C C . ILE B 1 133 ? -0.929 59.772 59.426 1.00 74.05 133 ILE B C 1
ATOM 3024 O O . ILE B 1 133 ? -0.555 60.871 59.036 1.00 73.11 133 ILE B O 1
ATOM 3029 N N . VAL B 1 134 ? -1.476 59.580 60.618 1.00 74.67 134 VAL B N 1
ATOM 3030 C CA . VAL B 1 134 ? -1.677 60.680 61.553 1.00 75.32 134 VAL B CA 1
ATOM 3031 C C . VAL B 1 134 ? -1.003 60.465 62.910 1.00 76.95 134 VAL B C 1
ATOM 3032 O O . VAL B 1 134 ? -1.118 59.397 63.525 1.00 77.15 134 VAL B O 1
ATOM 3036 N N . GLY B 1 135 ? -0.311 61.500 63.378 1.00 78.64 135 GLY B N 1
ATOM 3037 C CA . GLY B 1 135 ? 0.366 61.423 64.660 1.00 80.36 135 GLY B CA 1
ATOM 3038 C C . GLY B 1 135 ? -0.128 62.496 65.613 1.00 81.44 135 GLY B C 1
ATOM 3039 O O . GLY B 1 135 ? -0.945 63.343 65.238 1.00 80.61 135 GLY B O 1
ATOM 3040 N N . GLN B 1 136 ? 0.371 62.455 66.847 1.00 82.97 136 GLN B N 1
ATOM 3041 C CA . GLN B 1 136 ? -0.002 63.416 67.881 1.00 84.18 136 GLN B CA 1
ATOM 3042 C C . GLN B 1 136 ? 0.096 64.850 67.368 1.00 84.85 136 GLN B C 1
ATOM 3043 O O . GLN B 1 136 ? -0.652 65.727 67.793 1.00 83.92 136 GLN B O 1
ATOM 3049 N N . GLY B 1 137 ? 1.027 65.075 66.447 1.00 86.76 137 GLY B N 1
ATOM 3050 C CA . GLY B 1 137 ? 1.210 66.398 65.883 1.00 88.49 137 GLY B CA 1
ATOM 3051 C C . GLY B 1 137 ? -0.004 66.881 65.113 1.00 90.18 137 GLY B C 1
ATOM 3052 O O . GLY B 1 137 ? -0.631 67.863 65.503 1.00 89.50 137 GLY B O 1
ATOM 3053 N N . GLN B 1 138 ? -0.337 66.187 64.023 1.00 92.83 138 GLN B N 1
ATOM 3054 C CA . GLN B 1 138 ? -1.484 66.546 63.177 1.00 94.87 138 GLN B CA 1
ATOM 3055 C C . GLN B 1 138 ? -2.760 66.721 63.988 1.00 95.81 138 GLN B C 1
ATOM 3056 O O . GLN B 1 138 ? -3.612 67.534 63.631 1.00 95.28 138 GLN B O 1
ATOM 3062 N N . ILE B 1 139 ? -2.898 65.950 65.065 1.00 97.20 139 ILE B N 1
ATOM 3063 C CA . ILE B 1 139 ? -4.075 66.055 65.919 1.00 98.58 139 ILE B CA 1
ATOM 3064 C C . ILE B 1 139 ? -4.157 67.483 66.455 1.00 100.14 139 ILE B C 1
ATOM 3065 O O . ILE B 1 139 ? -5.201 68.135 66.366 1.00 99.77 139 ILE B O 1
ATOM 3070 N N . ASP B 1 140 ? -3.037 67.967 66.991 1.00 102.21 140 ASP B N 1
ATOM 3071 C CA . ASP B 1 140 ? -2.959 69.310 67.561 1.00 103.62 140 ASP B CA 1
ATOM 3072 C C . ASP B 1 140 ? -3.094 70.409 66.519 1.00 104.56 140 ASP B C 1
ATOM 3073 O O . ASP B 1 140 ? -3.743 71.419 66.763 1.00 104.00 140 ASP B O 1
ATOM 3078 N N . ARG B 1 141 ? -2.481 70.208 65.358 1.00 106.55 141 ARG B N 1
ATOM 3079 C CA . ARG B 1 141 ? -2.541 71.195 64.286 1.00 108.88 141 ARG B CA 1
ATOM 3080 C C . ARG B 1 141 ? -3.889 71.250 63.560 1.00 109.87 141 ARG B C 1
ATOM 3081 O O . ARG B 1 141 ? -4.136 72.166 62.776 1.00 109.67 141 ARG B O 1
ATOM 3089 N N . ILE B 1 142 ? -4.757 70.273 63.813 1.00 111.32 142 ILE B N 1
ATOM 3090 C CA . ILE B 1 142 ? -6.083 70.256 63.193 1.00 112.71 142 ILE B CA 1
ATOM 3091 C C . ILE B 1 142 ? -7.053 70.908 64.174 1.00 113.77 142 ILE B C 1
ATOM 3092 O O . ILE B 1 142 ? -8.052 71.506 63.772 1.00 114.12 142 ILE B O 1
ATOM 3097 N N . VAL B 1 143 ? -6.741 70.789 65.464 1.00 114.74 143 VAL B N 1
ATOM 3098 C CA . VAL B 1 143 ? -7.559 71.373 66.522 1.00 115.80 143 VAL B CA 1
ATOM 3099 C C . VAL B 1 143 ? -7.266 72.865 66.646 1.00 117.51 143 VAL B C 1
ATOM 3100 O O . VAL B 1 143 ? -8.024 73.604 67.280 1.00 117.67 143 VAL B O 1
ATOM 3104 N N . ASN B 1 144 ? -6.166 73.304 66.033 1.00 119.47 144 ASN B N 1
ATOM 3105 C CA . ASN B 1 144 ? -5.763 74.713 66.075 1.00 121.31 144 ASN B CA 1
ATOM 3106 C C . ASN B 1 144 ? -5.622 75.344 64.683 1.00 121.96 144 ASN B C 1
ATOM 3107 O O . ASN B 1 144 ? -4.859 76.299 64.499 1.00 121.99 144 ASN B O 1
ATOM 3112 N N . ALA B 1 145 ? -6.362 74.812 63.711 1.00 122.56 145 ALA B N 1
ATOM 3113 C CA . ALA B 1 145 ? -6.328 75.320 62.340 1.00 123.07 145 ALA B CA 1
ATOM 3114 C C . ALA B 1 145 ? -7.523 76.233 62.060 1.00 123.52 145 ALA B C 1
ATOM 3115 O O . ALA B 1 145 ? -7.412 77.229 61.340 1.00 123.97 145 ALA B O 1
ATOM 3117 N N . TYR B 1 167 ? -19.178 69.114 53.772 1.00 109.96 1023 TYR B N 1
ATOM 3118 C CA . TYR B 1 167 ? -19.075 69.901 54.996 1.00 111.08 1023 TYR B CA 1
ATOM 3119 C C . TYR B 1 167 ? -20.151 69.547 56.026 1.00 110.76 1023 TYR B C 1
ATOM 3120 O O . TYR B 1 167 ? -19.831 69.139 57.146 1.00 111.18 1023 TYR B O 1
ATOM 3129 N N . GLN B 1 168 ? -21.419 69.759 55.663 1.00 110.30 1024 GLN B N 1
ATOM 3130 C CA . GLN B 1 168 ? -22.548 69.461 56.550 1.00 108.87 1024 GLN B CA 1
ATOM 3131 C C . GLN B 1 168 ? -22.321 68.084 57.171 1.00 107.23 1024 GLN B C 1
ATOM 3132 O O . GLN B 1 168 ? -22.687 67.836 58.322 1.00 106.86 1024 GLN B O 1
ATOM 3138 N N . ARG B 1 169 ? -21.709 67.199 56.384 1.00 104.41 1025 ARG B N 1
ATOM 3139 C CA . ARG B 1 169 ? -21.404 65.840 56.800 1.00 101.67 1025 ARG B CA 1
ATOM 3140 C C . ARG B 1 169 ? -20.290 65.808 57.840 1.00 100.19 1025 ARG B C 1
ATOM 3141 O O . ARG B 1 169 ? -20.288 64.952 58.728 1.00 100.33 1025 ARG B O 1
ATOM 3149 N N . VAL B 1 170 ? -19.333 66.725 57.725 1.00 97.72 1026 VAL B N 1
ATOM 3150 C CA . VAL B 1 170 ? -18.235 66.784 58.685 1.00 95.23 1026 VAL B CA 1
ATOM 3151 C C . VAL B 1 170 ? -18.797 67.189 60.046 1.00 94.66 1026 VAL B C 1
ATOM 3152 O O . VAL B 1 170 ? -18.548 66.538 61.066 1.00 93.96 1026 VAL B O 1
ATOM 3156 N N . ASN B 1 171 ? -19.567 68.270 60.038 1.00 93.94 1027 ASN B N 1
ATOM 3157 C CA . ASN B 1 171 ? -20.180 68.802 61.241 1.00 93.34 1027 ASN B CA 1
ATOM 3158 C C . ASN B 1 171 ? -21.182 67.791 61.790 1.00 91.90 1027 ASN B C 1
ATOM 3159 O O . ASN B 1 171 ? -21.276 67.566 63.002 1.00 91.59 1027 ASN B O 1
ATOM 3164 N N . GLU B 1 172 ? -21.910 67.159 60.879 1.00 90.28 1028 GLU B N 1
ATOM 3165 C CA . GLU B 1 172 ? -22.922 66.181 61.250 1.00 88.28 1028 GLU B CA 1
ATOM 3166 C C . GLU B 1 172 ? -22.308 64.939 61.895 1.00 85.84 1028 GLU B C 1
ATOM 3167 O O . GLU B 1 172 ? -22.857 64.416 62.867 1.00 85.50 1028 GLU B O 1
ATOM 3173 N N . SER B 1 173 ? -21.169 64.482 61.361 1.00 83.18 1029 SER B N 1
ATOM 3174 C CA . SER B 1 173 ? -20.467 63.299 61.882 1.00 79.94 1029 SER B CA 1
ATOM 3175 C C . SER B 1 173 ? -19.769 63.629 63.185 1.00 77.19 1029 SER B C 1
ATOM 3176 O O . SER B 1 173 ? -19.680 62.801 64.092 1.00 76.25 1029 SER B O 1
ATOM 3179 N N . PHE B 1 174 ? -19.263 64.848 63.263 1.00 74.55 1030 PHE B N 1
ATOM 3180 C CA . PHE B 1 174 ? -18.585 65.292 64.463 1.00 72.65 1030 PHE B CA 1
ATOM 3181 C C . PHE B 1 174 ? -19.546 65.166 65.640 1.00 71.59 1030 PHE B C 1
ATOM 3182 O O . PHE B 1 174 ? -19.166 64.717 66.729 1.00 70.09 1030 PHE B O 1
ATOM 3190 N N . ASN B 1 175 ? -20.797 65.556 65.409 1.00 71.20 1031 ASN B N 1
ATOM 3191 C CA . ASN B 1 175 ? -21.809 65.496 66.454 1.00 71.98 1031 ASN B CA 1
ATOM 3192 C C . ASN B 1 175 ? -22.034 64.067 66.928 1.00 72.04 1031 ASN B C 1
ATOM 3193 O O . ASN B 1 175 ? -21.961 63.787 68.127 1.00 71.09 1031 ASN B O 1
ATOM 3198 N N . ARG B 1 176 ? -22.312 63.171 65.981 1.00 72.51 1032 ARG B N 1
ATOM 3199 C CA . ARG B 1 176 ? -22.557 61.765 66.294 1.00 72.92 1032 ARG B CA 1
ATOM 3200 C C . ARG B 1 176 ? -21.459 61.152 67.184 1.00 71.31 1032 ARG B C 1
ATOM 3201 O O . ARG B 1 176 ? -21.752 60.416 68.134 1.00 69.97 1032 ARG B O 1
ATOM 3209 N N . PHE B 1 177 ? -20.202 61.473 66.874 1.00 69.88 1033 PHE B N 1
ATOM 3210 C CA . PHE B 1 177 ? -19.053 60.962 67.623 1.00 68.65 1033 PHE B CA 1
ATOM 3211 C C . PHE B 1 177 ? -18.934 61.541 69.025 1.00 67.96 1033 PHE B C 1
ATOM 3212 O O . PHE B 1 177 ? -18.539 60.842 69.959 1.00 66.61 1033 PHE B O 1
ATOM 3220 N N . ILE B 1 178 ? -19.254 62.823 69.167 1.00 67.80 1034 ILE B N 1
ATOM 3221 C CA . ILE B 1 178 ? -19.191 63.457 70.473 1.00 67.77 1034 ILE B CA 1
ATOM 3222 C C . ILE B 1 178 ? -20.248 62.828 71.385 1.00 68.60 1034 ILE B C 1
ATOM 3223 O O . ILE B 1 178 ? -19.993 62.609 72.570 1.00 68.37 1034 ILE B O 1
ATOM 3228 N N . SER B 1 179 ? -21.428 62.535 70.830 1.00 69.39 1035 SER B N 1
ATOM 3229 C CA . SER B 1 179 ? -22.509 61.906 71.601 1.00 70.39 1035 SER B CA 1
ATOM 3230 C C . SER B 1 179 ? -22.058 60.518 72.049 1.00 70.32 1035 SER B C 1
ATOM 3231 O O . SER B 1 179 ? -22.236 60.129 73.203 1.00 70.01 1035 SER B O 1
ATOM 3234 N N . LEU B 1 180 ? -21.485 59.770 71.113 1.00 70.47 1036 LEU B N 1
ATOM 3235 C CA . LEU B 1 180 ? -20.995 58.432 71.400 1.00 70.00 1036 LEU B CA 1
ATOM 3236 C C . LEU B 1 180 ? -19.970 58.481 72.530 1.00 69.75 1036 LEU B C 1
ATOM 3237 O O . LEU B 1 180 ? -19.978 57.635 73.426 1.00 69.74 1036 LEU B O 1
ATOM 3242 N N . LEU B 1 181 ? -19.092 59.481 72.481 1.00 68.99 1037 LEU B N 1
ATOM 3243 C CA . LEU B 1 181 ? -18.052 59.645 73.489 1.00 68.36 1037 LEU B CA 1
ATOM 3244 C C . LEU B 1 181 ? -18.562 59.890 74.905 1.00 69.45 1037 LEU B C 1
ATOM 3245 O O . LEU B 1 181 ? -18.080 59.265 75.855 1.00 68.54 1037 LEU B O 1
ATOM 3250 N N . PHE B 1 182 ? -19.538 60.788 75.045 1.00 71.38 1038 PHE B N 1
ATOM 3251 C CA . PHE B 1 182 ? -20.089 61.130 76.364 1.00 72.18 1038 PHE B CA 1
ATOM 3252 C C . PHE B 1 182 ? -21.484 60.568 76.684 1.00 71.87 1038 PHE B C 1
ATOM 3253 O O . PHE B 1 182 ? -22.087 60.924 77.700 1.00 72.14 1038 PHE B O 1
ATOM 3261 N N . PHE B 1 183 ? -21.989 59.696 75.822 1.00 71.23 1039 PHE B N 1
ATOM 3262 C CA . PHE B 1 183 ? -23.298 59.103 76.019 1.00 70.90 1039 PHE B CA 1
ATOM 3263 C C . PHE B 1 183 ? -24.468 60.077 75.963 1.00 71.20 1039 PHE B C 1
ATOM 3264 O O . PHE B 1 183 ? -25.385 59.958 76.778 1.00 71.79 1039 PHE B O 1
ATOM 3272 N N . GLY B 1 184 ? -24.450 61.045 75.043 1.00 70.80 1040 GLY B N 1
ATOM 3273 C CA . GLY B 1 184 ? -25.599 61.922 74.959 1.00 71.06 1040 GLY B CA 1
ATOM 3274 C C . GLY B 1 184 ? -25.498 63.369 74.556 1.00 71.80 1040 GLY B C 1
ATOM 3275 O O . GLY B 1 184 ? -26.484 63.928 74.061 1.00 73.11 1040 GLY B O 1
ATOM 3276 N N . GLY B 1 185 ? -24.341 63.985 74.751 1.00 71.26 1041 GLY B N 1
ATOM 3277 C CA . GLY B 1 185 ? -24.221 65.397 74.421 1.00 72.42 1041 GLY B CA 1
ATOM 3278 C C . GLY B 1 185 ? -24.462 65.841 72.986 1.00 72.50 1041 GLY B C 1
ATOM 3279 O O . GLY B 1 185 ? -25.328 65.309 72.283 1.00 73.00 1041 GLY B O 1
ATOM 3280 N N . GLU B 1 186 ? -23.706 66.858 72.578 1.00 72.31 1042 GLU B N 1
ATOM 3281 C CA . GLU B 1 186 ? -23.753 67.404 71.229 1.00 73.43 1042 GLU B CA 1
ATOM 3282 C C . GLU B 1 186 ? -22.393 68.015 70.928 1.00 74.37 1042 GLU B C 1
ATOM 3283 O O . GLU B 1 186 ? -21.647 68.369 71.842 1.00 74.94 1042 GLU B O 1
ATOM 3289 N N . GLY B 1 187 ? -22.079 68.140 69.644 1.00 75.15 1043 GLY B N 1
ATOM 3290 C CA . GLY B 1 187 ? -20.820 68.729 69.234 1.00 75.42 1043 GLY B CA 1
ATOM 3291 C C . GLY B 1 187 ? -21.125 69.701 68.117 1.00 77.05 1043 GLY B C 1
ATOM 3292 O O . GLY B 1 187 ? -21.939 69.396 67.238 1.00 77.22 1043 GLY B O 1
ATOM 3293 N N . ARG B 1 188 ? -20.490 70.870 68.138 1.00 78.72 1044 ARG B N 1
ATOM 3294 C CA . ARG B 1 188 ? -20.732 71.868 67.100 1.00 80.44 1044 ARG B CA 1
ATOM 3295 C C . ARG B 1 188 ? -19.468 72.446 66.471 1.00 79.94 1044 ARG B C 1
ATOM 3296 O O . ARG B 1 188 ? -18.464 72.678 67.153 1.00 79.49 1044 ARG B O 1
ATOM 3304 N N . LEU B 1 189 ? -19.536 72.658 65.157 1.00 79.83 1045 LEU B N 1
ATOM 3305 C CA . LEU B 1 189 ? -18.433 73.226 64.380 1.00 79.81 1045 LEU B CA 1
ATOM 3306 C C . LEU B 1 189 ? -18.905 74.473 63.611 1.00 79.46 1045 LEU B C 1
ATOM 3307 O O . LEU B 1 189 ? -18.538 75.609 63.937 1.00 79.45 1045 LEU B O 1
ATOM 3312 N N . GLU B 1 204 ? -13.995 77.015 65.585 1.00 96.09 1060 GLU B N 1
ATOM 3313 C CA . GLU B 1 204 ? -14.549 76.998 66.944 1.00 96.48 1060 GLU B CA 1
ATOM 3314 C C . GLU B 1 204 ? -15.373 75.756 67.270 1.00 95.00 1060 GLU B C 1
ATOM 3315 O O . GLU B 1 204 ? -16.299 75.392 66.536 1.00 94.93 1060 GLU B O 1
ATOM 3321 N N . ILE B 1 205 ? -15.045 75.131 68.398 1.00 92.86 1061 ILE B N 1
ATOM 3322 C CA . ILE B 1 205 ? -15.717 73.914 68.832 1.00 89.99 1061 ILE B CA 1
ATOM 3323 C C . ILE B 1 205 ? -16.509 74.083 70.124 1.00 88.71 1061 ILE B C 1
ATOM 3324 O O . ILE B 1 205 ? -16.035 74.683 71.100 1.00 87.77 1061 ILE B O 1
ATOM 3329 N N . SER B 1 206 ? -17.727 73.546 70.104 1.00 87.29 1062 SER B N 1
ATOM 3330 C CA . SER B 1 206 ? -18.639 73.590 71.247 1.00 85.53 1062 SER B CA 1
ATOM 3331 C C . SER B 1 206 ? -19.020 72.167 71.600 1.00 83.13 1062 SER B C 1
ATOM 3332 O O . SER B 1 206 ? -19.405 71.385 70.730 1.00 82.73 1062 SER B O 1
ATOM 3335 N N . ILE B 1 207 ? -18.917 71.838 72.878 1.00 80.64 1063 ILE B N 1
ATOM 3336 C CA . ILE B 1 207 ? -19.254 70.508 73.342 1.00 79.02 1063 ILE B CA 1
ATOM 3337 C C . ILE B 1 207 ? -20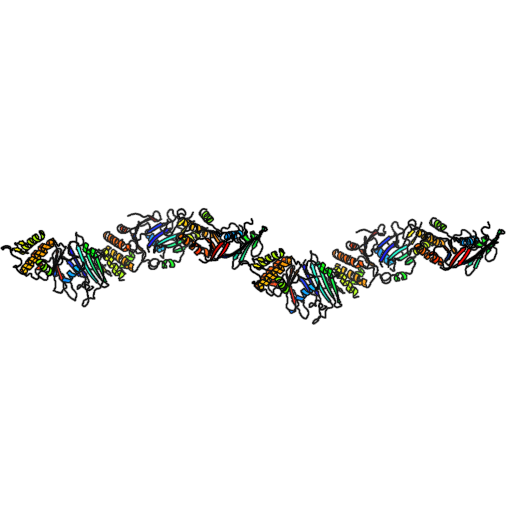.204 70.574 74.513 1.00 78.12 1063 ILE B C 1
ATOM 3338 O O . ILE B 1 207 ? -19.854 71.066 75.580 1.00 78.80 1063 ILE B O 1
ATOM 3343 N N . ARG B 1 208 ? -21.411 70.069 74.317 1.00 77.11 1064 ARG B N 1
ATOM 3344 C CA . ARG B 1 208 ? -22.404 70.074 75.381 1.00 76.07 1064 ARG B CA 1
ATOM 3345 C C . ARG B 1 208 ? -22.617 68.674 75.945 1.00 75.43 1064 ARG B C 1
ATOM 3346 O O . ARG B 1 208 ? -23.171 67.820 75.269 1.00 74.67 1064 ARG B O 1
ATOM 3354 N N . LYS B 1 209 ? -22.171 68.438 77.176 1.00 75.93 1065 LYS B N 1
ATOM 3355 C CA . LYS B 1 209 ? -22.355 67.131 77.807 1.00 76.87 1065 LYS B CA 1
ATOM 3356 C C . LYS B 1 209 ? -23.837 66.913 78.134 1.00 77.99 1065 LYS B C 1
ATOM 3357 O O . LYS B 1 209 ? -24.594 67.881 78.248 1.00 77.97 1065 LYS B O 1
ATOM 3363 N N . PRO B 1 210 ? -24.268 65.641 78.303 1.00 78.88 1066 PRO B N 1
ATOM 3364 C CA . PRO B 1 210 ? -25.663 65.287 78.609 1.00 79.93 1066 PRO B CA 1
ATOM 3365 C C . PRO B 1 210 ? -26.452 66.171 79.578 1.00 81.05 1066 PRO B C 1
ATOM 3366 O O . PRO B 1 210 ? -27.142 67.098 79.139 1.00 83.02 1066 PRO B O 1
ATOM 3370 N N . GLY B 1 211 ? -26.378 65.899 80.876 1.00 81.22 1067 GLY B N 1
ATOM 3371 C CA . GLY B 1 211 ? -27.127 66.725 81.813 1.00 82.83 1067 GLY B CA 1
ATOM 3372 C C . GLY B 1 211 ? -26.666 68.179 81.933 1.00 84.22 1067 GLY B C 1
ATOM 3373 O O . GLY B 1 211 ? -27.146 68.916 82.797 1.00 83.82 1067 GLY B O 1
ATOM 3374 N N . ARG B 1 212 ? -25.755 68.606 81.061 1.00 85.67 1068 ARG B N 1
ATOM 3375 C CA . ARG B 1 212 ? -25.233 69.963 81.123 1.00 86.49 1068 ARG B CA 1
ATOM 3376 C C . ARG B 1 212 ? -25.645 70.960 80.044 1.00 87.16 1068 ARG B C 1
ATOM 3377 O O . ARG B 1 212 ? -26.520 70.698 79.210 1.00 87.09 1068 ARG B O 1
ATOM 3385 N N . ARG B 1 213 ? -24.982 72.112 80.085 1.00 87.99 1069 ARG B N 1
ATOM 3386 C CA . ARG B 1 213 ? -25.229 73.213 79.171 1.00 89.44 1069 ARG B CA 1
ATOM 3387 C C . ARG B 1 213 ? -24.064 73.382 78.192 1.00 89.65 1069 ARG B C 1
ATOM 3388 O O . ARG B 1 213 ? -22.978 72.846 78.427 1.00 89.55 1069 ARG B O 1
ATOM 3396 N N . ASP B 1 214 ? -24.279 74.124 77.106 1.00 90.01 1070 ASP B N 1
ATOM 3397 C CA . ASP B 1 214 ? -23.226 74.320 76.107 1.00 91.17 1070 ASP B CA 1
ATOM 3398 C C . ASP B 1 214 ? -21.879 74.680 76.748 1.00 91.22 1070 ASP B C 1
ATOM 3399 O O . ASP B 1 214 ? -21.833 75.147 77.882 1.00 91.50 1070 ASP B O 1
ATOM 3404 N N . GLN B 1 215 ? -20.785 74.473 76.019 1.00 91.49 1071 GLN B N 1
ATOM 3405 C CA . GLN B 1 215 ? -19.451 74.749 76.555 1.00 91.63 1071 GLN B CA 1
ATOM 3406 C C . GLN B 1 215 ? -18.412 74.956 75.442 1.00 92.34 1071 GLN B C 1
ATOM 3407 O O . GLN B 1 215 ? -18.536 74.388 74.352 1.00 93.09 1071 GLN B O 1
ATOM 3413 N N . LYS B 1 216 ? -17.389 75.763 75.718 1.00 92.58 1072 LYS B N 1
ATOM 3414 C CA . LYS B 1 216 ? -16.329 76.019 74.736 1.00 92.85 1072 LYS B CA 1
ATOM 3415 C C . LYS B 1 216 ? -15.154 75.071 74.973 1.00 92.03 1072 LYS B C 1
ATOM 3416 O O . LYS B 1 216 ? -14.702 74.902 76.108 1.00 91.35 1072 LYS B O 1
ATOM 3422 N N . LEU B 1 217 ? -14.668 74.456 73.899 1.00 91.55 1073 LEU B N 1
ATOM 3423 C CA . LEU B 1 217 ? -13.554 73.513 73.990 1.00 92.07 1073 LEU B CA 1
ATOM 3424 C C . LEU B 1 217 ? -12.462 74.027 74.934 1.00 92.76 1073 LEU B C 1
ATOM 3425 O O . LEU B 1 217 ? -11.796 73.246 75.640 1.00 93.11 1073 LEU B O 1
ATOM 3430 N N . SER B 1 218 ? -12.301 75.350 74.933 1.00 92.68 1074 SER B N 1
ATOM 3431 C CA . SER B 1 218 ? -11.315 76.058 75.746 1.00 92.08 1074 SER B CA 1
ATOM 3432 C C . SER B 1 218 ? -11.240 75.599 77.209 1.00 91.38 1074 SER B C 1
ATOM 3433 O O . SER B 1 218 ? -10.189 75.152 77.681 1.00 91.52 1074 SER B O 1
ATOM 3436 N N . LEU B 1 219 ? -12.356 75.707 77.921 1.00 90.53 1075 LEU B N 1
ATOM 3437 C CA . LEU B 1 219 ? -12.389 75.320 79.326 1.00 90.39 1075 LEU B CA 1
ATOM 3438 C C . LEU B 1 219 ? -12.767 73.860 79.565 1.00 89.86 1075 LEU B C 1
ATOM 3439 O O . LEU B 1 219 ? -13.460 73.526 80.531 1.00 89.35 1075 LEU B O 1
ATOM 3444 N N . LEU B 1 220 ? -12.292 72.991 78.683 1.00 89.31 1076 LEU B N 1
ATOM 3445 C CA . LEU B 1 220 ? -12.564 71.568 78.802 1.00 88.95 1076 LEU B CA 1
ATOM 3446 C C . LEU B 1 220 ? -11.309 70.882 79.377 1.00 88.50 1076 LEU B C 1
ATOM 3447 O O . LEU B 1 220 ? -10.210 71.455 79.349 1.00 88.55 1076 LEU B O 1
ATOM 3452 N N . SER B 1 221 ? -11.474 69.675 79.916 1.00 87.20 1077 SER B N 1
ATOM 3453 C CA . SER B 1 221 ? -10.349 68.935 80.479 1.00 86.52 1077 SER B CA 1
ATOM 3454 C C . SER B 1 221 ? -9.214 68.795 79.458 1.00 87.13 1077 SER B C 1
ATOM 3455 O O . SER B 1 221 ? -9.399 69.045 78.271 1.00 87.40 1077 SER B O 1
ATOM 3458 N N . GLY B 1 222 ? -8.035 68.399 79.919 1.00 87.42 1078 GLY B N 1
ATOM 3459 C CA . GLY B 1 222 ? -6.930 68.224 78.996 1.00 87.67 1078 GLY B CA 1
ATOM 3460 C C . GLY B 1 222 ? -7.088 66.932 78.205 1.00 87.87 1078 GLY B C 1
ATOM 3461 O O . GLY B 1 222 ? -6.992 66.920 76.972 1.00 88.40 1078 GLY B O 1
ATOM 3462 N N . GLY B 1 223 ? -7.331 65.835 78.918 1.00 87.51 1079 GLY B N 1
ATOM 3463 C CA . GLY B 1 223 ? -7.504 64.553 78.262 1.00 87.23 1079 GLY B CA 1
ATOM 3464 C C . GLY B 1 223 ? -8.783 64.530 77.446 1.00 86.97 1079 GLY B C 1
ATOM 3465 O O . GLY B 1 223 ? -8.915 63.771 76.481 1.00 87.31 1079 GLY B O 1
ATOM 3466 N N . GLU B 1 224 ? -9.735 65.367 77.839 1.00 86.49 1080 GLU B N 1
ATOM 3467 C CA . GLU B 1 224 ? -11.005 65.441 77.137 1.00 86.57 1080 GLU B CA 1
ATOM 3468 C C . GLU B 1 224 ? -10.800 66.161 75.799 1.00 85.62 1080 GLU B C 1
ATOM 3469 O O . GLU B 1 224 ? -11.346 65.739 74.771 1.00 86.05 1080 GLU B O 1
ATOM 3475 N N . LYS B 1 225 ? -10.005 67.232 75.807 1.00 83.84 1081 LYS B N 1
ATOM 3476 C CA . LYS B 1 225 ? -9.718 67.977 74.575 1.00 81.94 1081 LYS B CA 1
ATOM 3477 C C . LYS B 1 225 ? -9.121 67.012 73.549 1.00 80.13 1081 LYS B C 1
ATOM 3478 O O . LYS B 1 225 ? -9.404 67.095 72.347 1.00 79.07 1081 LYS B O 1
ATOM 3484 N N . ALA B 1 226 ? -8.285 66.103 74.044 1.00 77.88 1082 ALA B N 1
ATOM 3485 C CA . ALA B 1 226 ? -7.636 65.111 73.200 1.00 76.29 1082 ALA B CA 1
ATOM 3486 C C . ALA B 1 226 ? -8.699 64.266 72.501 1.00 75.21 1082 ALA B C 1
ATOM 3487 O O . ALA B 1 226 ? -8.640 64.025 71.284 1.00 74.55 1082 ALA B O 1
ATOM 3489 N N . LEU B 1 227 ? -9.671 63.826 73.293 1.00 73.24 1083 LEU B N 1
ATOM 3490 C CA . LEU B 1 227 ? -10.760 63.007 72.803 1.00 71.11 1083 LEU B CA 1
ATOM 3491 C C . LEU B 1 227 ? -11.486 63.717 71.670 1.00 70.24 1083 LEU B C 1
ATOM 3492 O O . LEU B 1 227 ? -11.587 63.189 70.563 1.00 70.78 1083 LEU B O 1
ATOM 3497 N N . VAL B 1 228 ? -11.980 64.921 71.934 1.00 69.26 1084 VAL B N 1
ATOM 3498 C CA . VAL B 1 228 ? -12.697 65.659 70.901 1.00 68.77 1084 VAL B CA 1
ATOM 3499 C C . VAL B 1 228 ? -11.826 65.893 69.659 1.00 69.03 1084 VAL B C 1
ATOM 3500 O O . VAL B 1 228 ? -12.341 65.970 68.532 1.00 68.93 1084 VAL B O 1
ATOM 3504 N N . GLY B 1 229 ? -10.511 65.981 69.861 1.00 69.07 1085 GLY B N 1
ATOM 3505 C CA . GLY B 1 229 ? -9.608 66.177 68.734 1.00 68.32 1085 GLY B CA 1
ATOM 3506 C C . GLY B 1 229 ? -9.692 64.960 67.834 1.00 67.39 1085 GLY B C 1
ATOM 3507 O O . GLY B 1 229 ? -9.854 65.065 66.615 1.00 65.91 1085 GLY B O 1
ATOM 3508 N N . LEU B 1 230 ? -9.585 63.792 68.458 1.00 67.60 1086 LEU B N 1
ATOM 3509 C CA . LEU B 1 230 ? -9.669 62.526 67.743 1.00 68.28 1086 LEU B CA 1
ATOM 3510 C C . LEU B 1 230 ? -11.007 62.443 67.047 1.00 68.35 1086 LEU B C 1
ATOM 3511 O O . LEU B 1 230 ? -11.109 61.919 65.938 1.00 68.67 1086 LEU B O 1
ATOM 3516 N N . ALA B 1 231 ? -12.030 62.968 67.712 1.00 68.53 1087 ALA B N 1
ATOM 3517 C CA . ALA B 1 231 ? -13.377 62.964 67.167 1.00 69.80 1087 ALA B CA 1
ATOM 3518 C C . ALA B 1 231 ? -13.426 63.779 65.874 1.00 69.87 1087 ALA B C 1
ATOM 3519 O O . ALA B 1 231 ? -14.095 63.398 64.902 1.00 69.07 1087 ALA B O 1
ATOM 3521 N N . LEU B 1 232 ? -12.706 64.898 65.865 1.00 70.29 1088 LEU B N 1
ATOM 3522 C CA . LEU B 1 232 ? -12.671 65.763 64.692 1.00 71.09 1088 LEU B CA 1
ATOM 3523 C C . LEU B 1 232 ? -11.957 65.046 63.539 1.00 71.93 1088 LEU B C 1
ATOM 3524 O O . LEU B 1 232 ? -12.423 65.057 62.390 1.00 71.68 1088 LEU B O 1
ATOM 3529 N N . LEU B 1 233 ? -10.822 64.424 63.851 1.00 72.21 1089 LEU B N 1
ATOM 3530 C CA . LEU B 1 233 ? -10.063 63.707 62.842 1.00 72.66 1089 LEU B CA 1
ATOM 3531 C C . LEU B 1 233 ? -10.963 62.669 62.169 1.00 73.29 1089 LEU B C 1
ATOM 3532 O O . LEU B 1 233 ? -11.017 62.583 60.935 1.00 73.53 1089 LEU B O 1
ATOM 3537 N N . PHE B 1 234 ? -11.663 61.883 62.985 1.00 73.64 1090 PHE B N 1
ATOM 3538 C CA . PHE B 1 234 ? -12.558 60.849 62.471 1.00 74.25 1090 PHE B CA 1
ATOM 3539 C C . PHE B 1 234 ? -13.654 61.439 61.584 1.00 74.82 1090 PHE B C 1
ATOM 3540 O O . PHE B 1 234 ? -14.046 60.844 60.574 1.00 74.44 1090 PHE B O 1
ATOM 3548 N N . ALA B 1 235 ? -14.139 62.616 61.962 1.00 75.83 1091 ALA B N 1
ATOM 3549 C CA . ALA B 1 235 ? -15.188 63.283 61.204 1.00 76.83 1091 ALA B CA 1
ATOM 3550 C C . ALA B 1 235 ? -14.660 63.740 59.844 1.00 77.60 1091 ALA B C 1
ATOM 3551 O O . ALA B 1 235 ? -15.331 63.574 58.815 1.00 78.37 1091 ALA B O 1
ATOM 3553 N N . LEU B 1 236 ? -13.457 64.309 59.845 1.00 77.81 1092 LEU B N 1
ATOM 3554 C CA . LEU B 1 236 ? -12.840 64.801 58.620 1.00 78.30 1092 LEU B CA 1
ATOM 3555 C C . LEU B 1 236 ? -12.548 63.696 57.614 1.00 79.26 1092 LEU B C 1
ATOM 3556 O O . LEU B 1 236 ? -12.287 63.972 56.444 1.00 79.33 1092 LEU B O 1
ATOM 3561 N N . MET B 1 237 ? -12.589 62.447 58.065 1.00 80.46 1093 MET B N 1
ATOM 3562 C CA . MET B 1 237 ? -12.352 61.317 57.175 1.00 82.15 1093 MET B CA 1
ATOM 3563 C C . MET B 1 237 ? -13.457 61.243 56.119 1.00 83.41 1093 MET B C 1
ATOM 3564 O O . MET B 1 237 ? -13.397 60.428 55.198 1.00 84.11 1093 MET B O 1
ATOM 3569 N N . GLU B 1 238 ? -14.466 62.097 56.262 1.00 84.84 1094 GLU B N 1
ATOM 3570 C CA . GLU B 1 238 ? -15.588 62.130 55.334 1.00 85.86 1094 GLU B CA 1
ATOM 3571 C C . GLU B 1 238 ? -15.173 62.762 54.015 1.00 85.53 1094 GLU B C 1
ATOM 3572 O O . GLU B 1 238 ? -15.759 62.490 52.968 1.00 85.51 1094 GLU B O 1
ATOM 3578 N N . ILE B 1 239 ? -14.162 63.617 54.077 1.00 85.46 1095 ILE B N 1
ATOM 3579 C CA . ILE B 1 239 ? -13.662 64.296 52.891 1.00 86.17 1095 ILE B CA 1
ATOM 3580 C C . ILE B 1 239 ? -12.192 63.926 52.645 1.00 86.62 1095 ILE B C 1
ATOM 3581 O O . ILE B 1 239 ? -11.546 64.437 51.727 1.00 86.86 1095 ILE B O 1
ATOM 3586 N N . LYS B 1 240 ? -11.682 63.026 53.483 1.00 86.59 1096 LYS B N 1
ATOM 3587 C CA . LYS B 1 240 ? -10.316 62.523 53.386 1.00 85.81 1096 LYS B CA 1
ATOM 3588 C C . LYS B 1 240 ? -10.394 60.989 53.338 1.00 85.64 1096 LYS B C 1
ATOM 3589 O O . LYS B 1 240 ? -9.862 60.306 54.218 1.00 85.57 1096 LYS B O 1
ATOM 3595 N N . PRO B 1 241 ? -11.073 60.428 52.320 1.00 85.22 1097 PRO B N 1
ATOM 3596 C CA . PRO B 1 241 ? -11.193 58.972 52.210 1.00 85.06 1097 PRO B CA 1
ATOM 3597 C C . PRO B 1 241 ? -9.844 58.266 52.060 1.00 84.86 1097 PRO B C 1
ATOM 3598 O O . PRO B 1 241 ? -8.866 58.866 51.608 1.00 85.13 1097 PRO B O 1
ATOM 3602 N N . SER B 1 242 ? -9.804 56.991 52.444 1.00 83.50 1098 SER B N 1
ATOM 3603 C CA . SER B 1 242 ? -8.592 56.191 52.346 1.00 81.36 1098 SER B CA 1
ATOM 3604 C C . SER B 1 242 ? -8.894 54.778 52.812 1.00 80.19 1098 SER B C 1
ATOM 3605 O O . SER B 1 242 ? -9.741 54.569 53.687 1.00 80.90 1098 SER B O 1
ATOM 3608 N N . PRO B 1 243 ? -8.209 53.784 52.229 1.00 78.54 1099 PRO B N 1
ATOM 3609 C CA . PRO B 1 243 ? -8.424 52.385 52.607 1.00 76.93 1099 PRO B CA 1
ATOM 3610 C C . PRO B 1 243 ? -8.146 52.149 54.085 1.00 75.05 1099 PRO B C 1
ATOM 3611 O O . PRO B 1 243 ? -8.933 51.499 54.783 1.00 75.39 1099 PRO B O 1
ATOM 3615 N N . PHE B 1 244 ? -7.025 52.683 54.557 1.00 72.56 1100 PHE B N 1
ATOM 3616 C CA . PHE B 1 244 ? -6.665 52.525 55.952 1.00 70.49 1100 PHE B CA 1
ATOM 3617 C C . PHE B 1 244 ? -6.130 53.829 56.518 1.00 69.80 1100 PHE B C 1
ATOM 3618 O O . PHE B 1 244 ? -5.758 54.740 55.771 1.00 69.15 1100 PHE B O 1
ATOM 3626 N N . TYR B 1 245 ? -6.114 53.903 57.845 1.00 69.20 1101 TYR B N 1
ATOM 3627 C CA . TYR B 1 245 ? -5.621 55.061 58.576 1.00 67.93 1101 TYR B CA 1
ATOM 3628 C C . TYR B 1 245 ? -4.647 54.563 59.639 1.00 67.04 1101 TYR B C 1
ATOM 3629 O O . TYR B 1 245 ? -4.876 53.518 60.259 1.00 66.48 1101 TYR B O 1
ATOM 3638 N N . VAL B 1 246 ? -3.555 55.293 59.846 1.00 66.63 1102 VAL B N 1
ATOM 3639 C CA . VAL B 1 246 ? -2.576 54.898 60.859 1.00 67.33 1102 VAL B CA 1
ATOM 3640 C C . VAL B 1 246 ? -2.599 55.892 62.004 1.00 67.50 1102 VAL B C 1
ATOM 3641 O O . VAL B 1 246 ? -2.467 57.090 61.797 1.00 67.80 1102 VAL B O 1
ATOM 3645 N N . LEU B 1 247 ? -2.799 55.391 63.212 1.00 68.25 1103 LEU B N 1
ATOM 3646 C CA . LEU B 1 247 ? -2.825 56.246 64.384 1.00 69.58 1103 LEU B CA 1
ATOM 3647 C C . LEU B 1 247 ? -1.544 55.963 65.165 1.00 71.72 1103 LEU B C 1
ATOM 3648 O O . LEU B 1 247 ? -1.416 54.938 65.851 1.00 71.71 1103 LEU B O 1
ATOM 3653 N N . ASP B 1 248 ? -0.593 56.882 65.035 1.00 73.78 1104 ASP B N 1
ATOM 3654 C CA . ASP B 1 248 ? 0.708 56.762 65.679 1.00 77.01 1104 ASP B CA 1
ATOM 3655 C C . ASP B 1 248 ? 0.797 57.394 67.074 1.00 78.99 1104 ASP B C 1
ATOM 3656 O O . ASP B 1 248 ? 1.003 58.616 67.192 1.00 79.72 1104 ASP B O 1
ATOM 3661 N N . GLU B 1 249 ? 0.654 56.570 68.119 1.00 80.12 1105 GLU B N 1
ATOM 3662 C CA . GLU B 1 249 ? 0.729 57.043 69.512 1.00 81.58 1105 GLU B CA 1
ATOM 3663 C C . GLU B 1 249 ? -0.147 58.272 69.811 1.00 82.29 1105 GLU B C 1
ATOM 3664 O O . GLU B 1 249 ? 0.351 59.318 70.245 1.00 82.15 1105 GLU B O 1
ATOM 3670 N N . VAL B 1 250 ? -1.454 58.131 69.602 1.00 82.81 1106 VAL B N 1
ATOM 3671 C CA . VAL B 1 250 ? -2.381 59.237 69.814 1.00 82.80 1106 VAL B CA 1
ATOM 3672 C C . VAL B 1 250 ? -3.178 59.121 71.100 1.00 83.45 1106 VAL B C 1
ATOM 3673 O O . VAL B 1 250 ? -4.240 59.731 71.236 1.00 82.36 1106 VAL B O 1
ATOM 3677 N N . ASP B 1 251 ? -2.657 58.351 72.047 1.00 84.94 1107 ASP B N 1
ATOM 3678 C CA . ASP B 1 251 ? -3.347 58.127 73.313 1.00 86.90 1107 ASP B CA 1
ATOM 3679 C C . ASP B 1 251 ? -2.539 58.547 74.532 1.00 86.89 1107 ASP B C 1
ATOM 3680 O O . ASP B 1 251 ? -2.834 58.138 75.661 1.00 86.65 1107 ASP B O 1
ATOM 3685 N N . SER B 1 252 ? -1.516 59.358 74.309 1.00 87.01 1108 SER B N 1
ATOM 3686 C CA . SER B 1 252 ? -0.684 59.806 75.412 1.00 86.78 1108 SER B CA 1
ATOM 3687 C C . SER B 1 252 ? -1.524 60.557 76.444 1.00 85.54 1108 SER B C 1
ATOM 3688 O O . SER B 1 252 ? -1.646 60.117 77.587 1.00 85.72 1108 SER B O 1
ATOM 3691 N N . PRO B 1 253 ? -2.142 61.683 76.044 1.00 84.43 1109 PRO B N 1
ATOM 3692 C CA . PRO B 1 253 ? -2.962 62.472 76.974 1.00 84.48 1109 PRO B CA 1
ATOM 3693 C C . PRO B 1 253 ? -4.196 61.771 77.545 1.00 84.43 1109 PRO B C 1
ATOM 3694 O O . PRO B 1 253 ? -4.880 62.314 78.419 1.00 84.29 1109 PRO B O 1
ATOM 3698 N N . LEU B 1 254 ? -4.469 60.566 77.060 1.00 84.85 1110 LEU B N 1
ATOM 3699 C CA . LEU B 1 254 ? -5.628 59.802 77.513 1.00 85.64 1110 LEU B CA 1
ATOM 3700 C C . LEU B 1 254 ? -5.339 58.947 78.726 1.00 86.21 1110 LEU B C 1
ATOM 3701 O O . LEU B 1 254 ? -4.446 58.105 78.705 1.00 85.35 1110 LEU B O 1
ATOM 3706 N N . ASP B 1 255 ? -6.110 59.167 79.784 1.00 88.21 1111 ASP B N 1
ATOM 3707 C CA . ASP B 1 255 ? -5.961 58.391 81.008 1.00 90.32 1111 ASP B CA 1
ATOM 3708 C C . ASP B 1 255 ? -6.846 57.166 80.860 1.00 91.05 1111 ASP B C 1
ATOM 3709 O O . ASP B 1 255 ? -7.480 56.988 79.824 1.00 92.15 1111 ASP B O 1
ATOM 3714 N N . ASP B 1 256 ? -6.908 56.330 81.886 1.00 91.60 1112 ASP B N 1
ATOM 3715 C CA . ASP B 1 256 ? -7.726 55.128 81.804 1.00 92.98 1112 ASP B CA 1
ATOM 3716 C C . ASP B 1 256 ? -9.205 55.322 81.461 1.00 93.49 1112 ASP B C 1
ATOM 3717 O O . ASP B 1 256 ? -9.778 54.531 80.702 1.00 92.92 1112 ASP B O 1
ATOM 3722 N N . TYR B 1 257 ? -9.829 56.360 82.013 1.00 94.33 1113 TYR B N 1
ATOM 3723 C CA . TYR B 1 257 ? -11.243 56.598 81.739 1.00 94.79 1113 TYR B CA 1
ATOM 3724 C C . TYR B 1 257 ? -11.453 57.069 80.307 1.00 93.25 1113 TYR B C 1
ATOM 3725 O O . TYR B 1 257 ? -12.325 56.553 79.602 1.00 92.96 1113 TYR B O 1
ATOM 3734 N N . ASN B 1 258 ? -10.665 58.054 79.885 1.00 91.29 1114 ASN B N 1
ATOM 3735 C CA . ASN B 1 258 ? -10.779 58.571 78.530 1.00 90.33 1114 ASN B CA 1
ATOM 3736 C C . ASN B 1 258 ? -10.381 57.514 77.517 1.00 88.98 1114 ASN B C 1
ATOM 3737 O O . ASN B 1 258 ? -10.952 57.438 76.428 1.00 88.37 1114 ASN B O 1
ATOM 3742 N N . ALA B 1 259 ? -9.399 56.696 77.885 1.00 87.85 1115 ALA B N 1
ATOM 3743 C CA . ALA B 1 259 ? -8.929 55.625 77.016 1.00 86.70 1115 ALA B CA 1
ATOM 3744 C C . ALA B 1 259 ? -10.087 54.694 76.687 1.00 86.24 1115 ALA B C 1
ATOM 3745 O O . ALA B 1 259 ? -10.248 54.273 75.541 1.00 85.77 1115 ALA B O 1
ATOM 3747 N N . GLU B 1 260 ? -10.894 54.375 77.696 1.00 85.93 1116 GLU B N 1
ATOM 3748 C CA . GLU B 1 260 ? -12.041 53.498 77.491 1.00 85.37 1116 GLU B CA 1
ATOM 3749 C C . GLU B 1 260 ? -13.032 54.113 76.492 1.00 84.42 1116 GLU B C 1
ATOM 3750 O O . GLU B 1 260 ? -13.761 53.395 75.804 1.00 83.82 1116 GLU B O 1
ATOM 3756 N N . ARG B 1 261 ? -13.064 55.444 76.426 1.00 83.11 1117 ARG B N 1
ATOM 3757 C CA . ARG B 1 261 ? -13.949 56.142 75.500 1.00 80.99 1117 ARG B CA 1
ATOM 3758 C C . ARG B 1 261 ? -13.361 56.068 74.100 1.00 79.07 1117 ARG B C 1
ATOM 3759 O O . ARG B 1 261 ? -14.068 55.799 73.131 1.00 79.13 1117 ARG B O 1
ATOM 3767 N N . PHE B 1 262 ? -12.063 56.314 73.991 1.00 76.63 1118 PHE B N 1
ATOM 3768 C CA . PHE B 1 262 ? -11.415 56.249 72.693 1.00 74.55 1118 PHE B CA 1
ATOM 3769 C C . PHE B 1 262 ? -11.614 54.837 72.133 1.00 74.04 1118 PHE B C 1
ATOM 3770 O O . PHE B 1 262 ? -11.797 54.647 70.926 1.00 74.41 1118 PHE B O 1
ATOM 3778 N N . LYS B 1 263 ? -11.603 53.852 73.025 1.00 72.29 1119 LYS B N 1
ATOM 3779 C CA . LYS B 1 263 ? -11.777 52.459 72.632 1.00 70.94 1119 LYS B CA 1
ATOM 3780 C C . LYS B 1 263 ? -13.138 52.221 71.992 1.00 70.70 1119 LYS B C 1
ATOM 3781 O O . LYS B 1 263 ? -13.245 51.515 70.987 1.00 70.02 1119 LYS B O 1
ATOM 3787 N N . ARG B 1 264 ? -14.174 52.812 72.585 1.00 70.87 1120 ARG B N 1
ATOM 3788 C CA . ARG B 1 264 ? -15.541 52.666 72.093 1.00 70.57 1120 ARG B CA 1
ATOM 3789 C C . ARG B 1 264 ? -15.718 53.412 70.748 1.00 70.00 1120 ARG B C 1
ATOM 3790 O O . ARG B 1 264 ? -16.481 52.964 69.879 1.00 69.48 1120 ARG B O 1
ATOM 3798 N N . LEU B 1 265 ? -14.995 54.524 70.569 1.00 68.59 1121 LEU B N 1
ATOM 3799 C CA . LEU B 1 265 ? -15.075 55.302 69.332 1.00 67.77 1121 LEU B CA 1
ATOM 3800 C C . LEU B 1 265 ? -14.381 54.524 68.217 1.00 67.72 1121 LEU B C 1
ATOM 3801 O O . LEU B 1 265 ? -14.906 54.373 67.115 1.00 67.71 1121 LEU B O 1
ATOM 3806 N N . LEU B 1 266 ? -13.187 54.031 68.513 1.00 67.42 1122 LEU B N 1
ATOM 3807 C CA . LEU B 1 266 ? -12.422 53.273 67.537 1.00 67.37 1122 LEU B CA 1
ATOM 3808 C C . LEU B 1 266 ? -13.242 52.124 66.964 1.00 69.13 1122 LEU B C 1
ATOM 3809 O O . LEU B 1 266 ? -13.285 51.940 65.749 1.00 69.60 1122 LEU B O 1
ATOM 3814 N N . LYS B 1 267 ? -13.893 51.353 67.832 1.00 71.10 1123 LYS B N 1
ATOM 3815 C CA . LYS B 1 267 ? -14.685 50.218 67.373 1.00 73.46 1123 LYS B CA 1
ATOM 3816 C C . LYS B 1 267 ? -15.868 50.595 66.492 1.00 74.78 1123 LYS B C 1
ATOM 3817 O O . LYS B 1 267 ? -16.322 49.781 65.687 1.00 75.44 1123 LYS B O 1
ATOM 3823 N N . GLU B 1 268 ? -16.373 51.815 66.636 1.00 75.72 1124 GLU B N 1
ATOM 3824 C CA . GLU B 1 268 ? -17.489 52.248 65.807 1.00 76.25 1124 GLU B CA 1
ATOM 3825 C C . GLU B 1 268 ? -16.998 52.604 64.410 1.00 75.83 1124 GLU B C 1
ATOM 3826 O O . GLU B 1 268 ? -17.637 52.256 63.422 1.00 76.58 1124 GLU B O 1
ATOM 3832 N N . ASN B 1 269 ? -15.866 53.295 64.322 1.00 75.62 1125 ASN B N 1
ATOM 3833 C CA . ASN B 1 269 ? -15.311 53.673 63.020 1.00 76.60 1125 ASN B CA 1
ATOM 3834 C C . ASN B 1 269 ? -14.734 52.473 62.262 1.00 77.18 1125 ASN B C 1
ATOM 3835 O O . ASN B 1 269 ? -14.828 52.398 61.029 1.00 77.32 1125 ASN B O 1
ATOM 3840 N N . SER B 1 270 ? -14.136 51.544 63.008 1.00 77.25 1126 SER B N 1
ATOM 3841 C CA . SER B 1 270 ? -13.520 50.344 62.432 1.00 76.99 1126 SER B CA 1
ATOM 3842 C C . SER B 1 270 ? -14.488 49.506 61.603 1.00 76.81 1126 SER B C 1
ATOM 3843 O O . SER B 1 270 ? -14.083 48.569 60.917 1.00 76.95 1126 SER B O 1
ATOM 3846 N N . LYS B 1 271 ? -15.767 49.851 61.671 1.00 76.82 1127 LYS B N 1
ATOM 3847 C CA . LYS B 1 271 ? -16.786 49.132 60.936 1.00 77.20 1127 LYS B CA 1
ATOM 3848 C C . LYS B 1 271 ? -16.757 49.433 59.450 1.00 77.54 1127 LYS B C 1
ATOM 3849 O O . LYS B 1 271 ? -17.169 48.603 58.646 1.00 78.18 1127 LYS B O 1
ATOM 3855 N N . HIS B 1 272 ? -16.265 50.608 59.075 1.00 78.32 1128 HIS B N 1
ATOM 3856 C CA . HIS B 1 272 ? -16.232 50.965 57.660 1.00 79.97 1128 HIS B CA 1
ATOM 3857 C C . HIS B 1 272 ? -14.884 51.465 57.151 1.00 79.09 1128 HIS B C 1
ATOM 3858 O O . HIS B 1 272 ? -14.713 51.738 55.956 1.00 78.74 1128 HIS B O 1
ATOM 3865 N N . THR B 1 273 ? -13.929 51.572 58.070 1.00 77.67 1129 THR B N 1
ATOM 3866 C CA . THR B 1 273 ? -12.567 52.000 57.746 1.00 75.16 1129 THR B CA 1
ATOM 3867 C C . THR B 1 273 ? -11.667 51.138 58.611 1.00 73.39 1129 THR B C 1
ATOM 3868 O O . THR B 1 273 ? -12.052 50.784 59.732 1.00 73.48 1129 THR B O 1
ATOM 3872 N N . GLN B 1 274 ? -10.488 50.785 58.103 1.00 70.03 1130 GLN B N 1
ATOM 3873 C CA . GLN B 1 274 ? -9.591 49.961 58.891 1.00 66.84 1130 GLN B CA 1
ATOM 3874 C C . GLN B 1 274 ? -8.483 50.814 59.472 1.00 65.58 1130 GLN B C 1
ATOM 3875 O O . GLN B 1 274 ? -8.007 51.742 58.831 1.00 65.36 1130 GLN B O 1
ATOM 3881 N N . PHE B 1 275 ? -8.095 50.511 60.703 1.00 64.99 1131 PHE B N 1
ATOM 3882 C CA . PHE B 1 275 ? -7.047 51.270 61.373 1.00 64.50 1131 PHE B CA 1
ATOM 3883 C C . PHE B 1 275 ? -5.856 50.435 61.822 1.00 64.37 1131 PHE B C 1
ATOM 3884 O O . PHE B 1 275 ? -6.016 49.313 62.327 1.00 64.62 1131 PHE B O 1
ATOM 3892 N N . ILE B 1 276 ? -4.662 50.998 61.639 1.00 63.93 1132 ILE B N 1
ATOM 3893 C CA . ILE B 1 276 ? -3.423 50.365 62.089 1.00 63.14 1132 ILE B CA 1
ATOM 3894 C C . ILE B 1 276 ? -2.978 51.288 63.231 1.00 63.73 1132 ILE B C 1
ATOM 3895 O O . ILE B 1 276 ? -2.486 52.396 62.987 1.00 62.76 1132 ILE B O 1
ATOM 3900 N N . VAL B 1 277 ? -3.198 50.836 64.469 1.00 64.73 1133 VAL B N 1
ATOM 3901 C CA . VAL B 1 277 ? -2.866 51.604 65.674 1.00 65.13 1133 VAL B CA 1
ATOM 3902 C C . VAL B 1 277 ? -1.584 51.158 66.352 1.00 67.00 1133 VAL B C 1
ATOM 3903 O O . VAL B 1 277 ? -1.445 49.986 66.734 1.00 66.83 1133 VAL B O 1
ATOM 3907 N N . ILE B 1 278 ? -0.648 52.090 66.501 1.00 68.75 1134 ILE B N 1
ATOM 3908 C CA . ILE B 1 278 ? 0.600 51.777 67.185 1.00 70.45 1134 ILE B CA 1
ATOM 3909 C C . ILE B 1 278 ? 0.523 52.488 68.538 1.00 71.43 1134 ILE B C 1
ATOM 3910 O O . ILE B 1 278 ? 0.614 53.717 68.631 1.00 71.48 1134 ILE B O 1
ATOM 3915 N N . THR B 1 279 ? 0.308 51.691 69.578 1.00 72.53 1135 THR B N 1
ATOM 3916 C CA . THR B 1 279 ? 0.178 52.195 70.932 1.00 75.24 1135 THR B CA 1
ATOM 3917 C C . THR B 1 279 ? 0.802 51.241 71.949 1.00 77.42 1135 THR B C 1
ATOM 3918 O O . THR B 1 279 ? 1.022 50.061 71.663 1.00 77.60 1135 THR B O 1
ATOM 3922 N N . HIS B 1 280 ? 1.086 51.763 73.140 1.00 80.09 1136 HIS B N 1
ATOM 3923 C CA . HIS B 1 280 ? 1.652 50.957 74.220 1.00 82.26 1136 HIS B CA 1
ATOM 3924 C C . HIS B 1 280 ? 0.685 51.039 75.406 1.00 82.00 1136 HIS B C 1
ATOM 3925 O O . HIS B 1 280 ? 1.029 50.692 76.538 1.00 81.80 1136 HIS B O 1
ATOM 3932 N N . ASN B 1 281 ? -0.532 51.503 75.111 1.00 81.70 1137 ASN B N 1
ATOM 3933 C CA . ASN B 1 281 ? -1.610 51.645 76.090 1.00 81.29 1137 ASN B CA 1
ATOM 3934 C C . ASN B 1 281 ? -2.447 50.367 76.127 1.00 81.23 1137 ASN B C 1
ATOM 3935 O O . ASN B 1 281 ? -3.108 50.017 75.149 1.00 80.73 1137 ASN B O 1
ATOM 3940 N N . LYS B 1 282 ? -2.435 49.687 77.266 1.00 81.68 1138 LYS B N 1
ATOM 3941 C CA . LYS B 1 282 ? -3.156 48.435 77.401 1.00 82.60 1138 LYS B CA 1
ATOM 3942 C C . LYS B 1 282 ? -4.674 48.473 77.172 1.00 82.64 1138 LYS B C 1
ATOM 3943 O O . LYS B 1 282 ? -5.275 47.458 76.800 1.00 82.41 1138 LYS B O 1
ATOM 3949 N N . ILE B 1 283 ? -5.298 49.631 77.375 1.00 82.99 1139 ILE B N 1
ATOM 3950 C CA . ILE B 1 283 ? -6.749 49.749 77.160 1.00 83.25 1139 ILE B CA 1
ATOM 3951 C C . ILE B 1 283 ? -7.066 49.804 75.656 1.00 82.61 1139 ILE B C 1
ATOM 3952 O O . ILE B 1 283 ? -7.994 49.149 75.181 1.00 82.67 1139 ILE B O 1
ATOM 3957 N N . VAL B 1 284 ? -6.295 50.596 74.917 1.00 81.33 1140 VAL B N 1
ATOM 3958 C CA . VAL B 1 284 ? -6.501 50.738 73.485 1.00 79.69 1140 VAL B CA 1
ATOM 3959 C C . VAL B 1 284 ? -6.303 49.387 72.802 1.00 79.71 1140 VAL B C 1
ATOM 3960 O O . VAL B 1 284 ? -7.097 48.984 71.954 1.00 79.01 1140 VAL B O 1
ATOM 3964 N N . MET B 1 285 ? -5.255 48.676 73.193 1.00 80.09 1141 MET B N 1
ATOM 3965 C CA . MET B 1 285 ? -4.956 47.376 72.607 1.00 81.57 1141 MET B CA 1
ATOM 3966 C C . MET B 1 285 ? -6.161 46.447 72.642 1.00 82.68 1141 MET B C 1
ATOM 3967 O O . MET B 1 285 ? -6.206 45.441 71.937 1.00 83.00 1141 MET B O 1
ATOM 3972 N N . GLU B 1 286 ? -7.137 46.801 73.467 1.00 84.33 1142 GLU B N 1
ATOM 3973 C CA . GLU B 1 286 ? -8.353 46.011 73.618 1.00 86.38 1142 GLU B CA 1
ATOM 3974 C C . GLU B 1 286 ? -9.200 46.034 72.353 1.00 85.28 1142 GLU B C 1
ATOM 3975 O O . GLU B 1 286 ? -9.837 45.035 71.998 1.00 85.11 1142 GLU B O 1
ATOM 3981 N N . ALA B 1 287 ? -9.208 47.181 71.678 1.00 83.89 1143 ALA B N 1
ATOM 3982 C CA . ALA B 1 287 ? -9.992 47.353 70.454 1.00 82.33 1143 ALA B CA 1
ATOM 3983 C C . ALA B 1 287 ? -9.413 46.560 69.276 1.00 81.10 1143 ALA B C 1
ATOM 3984 O O . ALA B 1 287 ? -10.104 46.279 68.297 1.00 80.97 1143 ALA B O 1
ATOM 3986 N N . ALA B 1 288 ? -8.144 46.195 69.386 1.00 79.27 1144 ALA B N 1
ATOM 3987 C CA . ALA B 1 288 ? -7.470 45.458 68.335 1.00 77.15 1144 ALA B CA 1
ATOM 3988 C C . ALA B 1 288 ? -8.062 44.083 68.137 1.00 76.01 1144 ALA B C 1
ATOM 3989 O O . ALA B 1 288 ? -8.443 43.425 69.099 1.00 75.16 1144 ALA B O 1
ATOM 3991 N N . ASP B 1 289 ? -8.125 43.655 66.880 1.00 76.11 1145 ASP B N 1
ATOM 3992 C CA . ASP B 1 289 ? -8.654 42.337 66.525 1.00 76.15 1145 ASP B CA 1
ATOM 3993 C C . ASP B 1 289 ? -7.485 41.446 66.179 1.00 74.90 1145 ASP B C 1
ATOM 3994 O O . ASP B 1 289 ? -7.620 40.221 66.118 1.00 74.98 1145 ASP B O 1
ATOM 3999 N N . LEU B 1 290 ? -6.343 42.083 65.931 1.00 73.16 1146 LEU B N 1
ATOM 4000 C CA . LEU B 1 290 ? -5.103 41.387 65.610 1.00 71.46 1146 LEU B CA 1
ATOM 4001 C C . LEU B 1 290 ? -3.993 42.203 66.267 1.00 71.18 1146 LEU B C 1
ATOM 4002 O O . LEU B 1 290 ? -3.934 43.423 66.108 1.00 70.71 1146 LEU B O 1
ATOM 4007 N N . LEU B 1 291 ? -3.128 41.529 67.017 1.00 71.32 1147 LEU B N 1
ATOM 4008 C CA . LEU B 1 291 ? -2.043 42.209 67.707 1.00 71.96 1147 LEU B CA 1
ATOM 4009 C C . LEU B 1 291 ? -0.677 41.723 67.229 1.00 71.75 1147 LEU B C 1
ATOM 4010 O O . LEU B 1 291 ? -0.462 40.515 67.046 1.00 71.66 1147 LEU B O 1
ATOM 4015 N N . HIS B 1 292 ? 0.244 42.665 67.028 1.00 71.36 1148 HIS B N 1
ATOM 4016 C CA . HIS B 1 292 ? 1.599 42.331 66.586 1.00 70.95 1148 HIS B CA 1
ATOM 4017 C C . HIS B 1 292 ? 2.627 42.905 67.536 1.00 71.14 1148 HIS B C 1
ATOM 4018 O O . HIS B 1 292 ? 2.542 44.081 67.914 1.00 70.95 1148 HIS B O 1
ATOM 4025 N N . GLY B 1 293 ? 3.596 42.074 67.920 1.00 70.97 1149 GLY B N 1
ATOM 4026 C CA . GLY B 1 293 ? 4.643 42.529 68.817 1.00 70.82 1149 GLY B CA 1
ATOM 4027 C C . GLY B 1 293 ? 5.984 42.629 68.112 1.00 71.08 1149 GLY B C 1
ATOM 4028 O O . GLY B 1 293 ? 6.397 41.695 67.416 1.00 70.62 1149 GLY B O 1
ATOM 4029 N N . VAL B 1 294 ? 6.657 43.767 68.268 1.00 71.63 1150 VAL B N 1
ATOM 4030 C CA . VAL B 1 294 ? 7.972 43.962 67.659 1.00 73.15 1150 VAL B CA 1
ATOM 4031 C C . VAL B 1 294 ? 9.045 44.082 68.740 1.00 74.50 1150 VAL B C 1
ATOM 4032 O O . VAL B 1 294 ? 8.882 44.799 69.730 1.00 74.90 1150 VAL B O 1
ATOM 4036 N N . THR B 1 295 ? 10.137 43.354 68.559 1.00 75.86 1151 THR B N 1
ATOM 4037 C CA . THR B 1 295 ? 11.222 43.378 69.523 1.00 76.75 1151 THR B CA 1
ATOM 4038 C C . THR B 1 295 ? 12.511 43.739 68.801 1.00 78.11 1151 THR B C 1
ATOM 4039 O O . THR B 1 295 ? 12.513 43.994 67.594 1.00 78.49 1151 THR B O 1
ATOM 4043 N N . MET B 1 296 ? 13.606 43.771 69.548 1.00 79.68 1152 MET B N 1
ATOM 4044 C CA . MET B 1 296 ? 14.911 44.083 68.981 1.00 80.62 1152 MET B CA 1
ATOM 4045 C C . MET B 1 296 ? 15.938 43.235 69.713 1.00 81.59 1152 MET B C 1
ATOM 4046 O O . MET B 1 296 ? 16.055 43.311 70.935 1.00 81.23 1152 MET B O 1
ATOM 4051 N N . VAL B 1 297 ? 16.662 42.405 68.972 1.00 83.32 1153 VAL B N 1
ATOM 4052 C CA . VAL B 1 297 ? 17.658 41.549 69.597 1.00 85.17 1153 VAL B CA 1
ATOM 4053 C C . VAL B 1 297 ? 19.066 42.119 69.386 1.00 86.40 1153 VAL B C 1
ATOM 4054 O O . VAL B 1 297 ? 19.356 43.233 69.837 1.00 87.11 1153 VAL B O 1
ATOM 4058 N N . ASN B 1 298 ? 19.946 41.388 68.709 1.00 87.46 1154 ASN B N 1
ATOM 4059 C CA . ASN B 1 298 ? 21.307 41.889 68.507 1.00 88.05 1154 ASN B CA 1
ATOM 4060 C C . ASN B 1 298 ? 21.369 43.145 67.593 1.00 86.85 1154 ASN B C 1
ATOM 4061 O O . ASN B 1 298 ? 22.360 43.362 66.890 1.00 87.31 1154 ASN B O 1
ATOM 4066 N N . GLY B 1 299 ? 20.325 43.980 67.627 1.00 84.38 1155 GLY B N 1
ATOM 4067 C CA . GLY B 1 299 ? 20.288 45.179 66.795 1.00 81.89 1155 GLY B CA 1
ATOM 4068 C C . GLY B 1 299 ? 19.319 45.022 65.630 1.00 80.82 1155 GLY B C 1
ATOM 4069 O O . GLY B 1 299 ? 19.090 45.953 64.836 1.00 79.30 1155 GLY B O 1
ATOM 4070 N N . VAL B 1 300 ? 18.746 43.818 65.547 1.00 80.18 1156 VAL B N 1
ATOM 4071 C CA . VAL B 1 300 ? 17.780 43.445 64.508 1.00 78.09 1156 VAL B CA 1
ATOM 4072 C C . VAL B 1 300 ? 16.334 43.364 65.010 1.00 76.96 1156 VAL B C 1
ATOM 4073 O O . VAL B 1 300 ? 16.049 42.828 66.097 1.00 75.80 1156 VAL B O 1
ATOM 4077 N N . SER B 1 301 ? 15.430 43.896 64.191 1.00 75.55 1157 SER B N 1
ATOM 4078 C CA . SER B 1 301 ? 14.009 43.894 64.497 1.00 73.83 1157 SER B CA 1
ATOM 4079 C C . SER B 1 301 ? 13.321 42.605 64.075 1.00 74.10 1157 SER B C 1
ATOM 4080 O O . SER B 1 301 ? 13.555 42.065 62.981 1.00 73.37 1157 SER B O 1
ATOM 4083 N N . ALA B 1 302 ? 12.471 42.119 64.966 1.00 74.67 1158 ALA B N 1
ATOM 4084 C CA . ALA B 1 302 ? 11.713 40.912 64.725 1.00 76.31 1158 ALA B CA 1
ATOM 4085 C C . ALA B 1 302 ? 10.267 41.265 64.996 1.00 77.73 1158 ALA B C 1
ATOM 4086 O O . ALA B 1 302 ? 9.978 42.336 65.524 1.00 76.73 1158 ALA B O 1
ATOM 4088 N N . ILE B 1 303 ? 9.367 40.365 64.615 1.00 80.76 1159 ILE B N 1
ATOM 4089 C CA . ILE B 1 303 ? 7.931 40.538 64.820 1.00 83.27 1159 ILE B CA 1
ATOM 4090 C C . ILE B 1 303 ? 7.395 39.183 65.230 1.00 86.67 1159 ILE B C 1
ATOM 4091 O O . ILE B 1 303 ? 7.655 38.197 64.548 1.00 87.17 1159 ILE B O 1
ATOM 4096 N N . VAL B 1 304 ? 6.684 39.117 66.351 1.00 91.50 1160 VAL B N 1
ATOM 4097 C CA . VAL B 1 304 ? 6.104 37.848 66.792 1.00 96.91 1160 VAL B CA 1
ATOM 4098 C C . VAL B 1 304 ? 4.820 38.111 67.543 1.00 101.23 1160 VAL B C 1
ATOM 4099 O O . VAL B 1 304 ? 4.849 38.344 68.756 1.00 101.26 1160 VAL B O 1
ATOM 4103 N N . PRO B 1 305 ? 3.669 38.059 66.833 1.00 105.87 1161 PRO B N 1
ATOM 4104 C CA . PRO B 1 305 ? 2.364 38.308 67.466 1.00 109.14 1161 PRO B CA 1
ATOM 4105 C C . PRO B 1 305 ? 2.211 37.763 68.896 1.00 111.54 1161 PRO B C 1
ATOM 4106 O O . PRO B 1 305 ? 2.603 36.623 69.210 1.00 111.31 1161 PRO B O 1
ATOM 4110 N N . VAL B 1 306 ? 1.666 38.629 69.754 1.00 113.97 1162 VAL B N 1
ATOM 4111 C CA . VAL B 1 306 ? 1.429 38.334 71.160 1.00 116.12 1162 VAL B CA 1
ATOM 4112 C C . VAL B 1 306 ? -0.065 38.489 71.459 1.00 117.97 1162 VAL B C 1
ATOM 4113 O O . VAL B 1 306 ? -0.680 39.501 71.101 1.00 117.81 1162 VAL B O 1
ATOM 4117 N N . GLU B 1 307 ? -0.639 37.467 72.096 1.00 119.99 1163 GLU B N 1
ATOM 4118 C CA . GLU B 1 307 ? -2.064 37.444 72.454 1.00 122.28 1163 GLU B CA 1
ATOM 4119 C C . GLU B 1 307 ? -2.335 38.238 73.742 1.00 123.64 1163 GLU B C 1
ATOM 4120 O O . GLU B 1 307 ? -1.623 38.066 74.743 1.00 124.15 1163 GLU B O 1
ATOM 4126 N N . VAL B 1 308 ? -3.362 39.096 73.714 1.00 124.49 1164 VAL B N 1
ATOM 4127 C CA . VAL B 1 308 ? -3.722 39.921 74.877 1.00 125.13 1164 VAL B CA 1
ATOM 4128 C C . VAL B 1 308 ? -4.213 39.050 76.053 1.00 125.76 1164 VAL B C 1
ATOM 4129 O O . VAL B 1 308 ? -4.580 37.868 75.813 1.00 125.37 1164 VAL B O 1
ATOM 4133 N N . MET C 1 1 ? -34.863 53.445 89.935 1.00 73.79 1 MET C N 1
ATOM 4134 C CA . MET C 1 1 ? -34.535 54.392 88.824 1.00 74.27 1 MET C CA 1
ATOM 4135 C C . MET C 1 1 ? -35.234 55.732 88.996 1.00 74.19 1 MET C C 1
ATOM 4136 O O . MET C 1 1 ? -36.432 55.783 89.285 1.00 73.91 1 MET C O 1
ATOM 4141 N N . ARG C 1 2 ? -34.483 56.815 88.800 1.00 74.13 2 ARG C N 1
ATOM 4142 C CA . ARG C 1 2 ? -35.031 58.164 88.943 1.00 73.92 2 ARG C CA 1
ATOM 4143 C C . ARG C 1 2 ? -34.760 59.091 87.775 1.00 72.06 2 ARG C C 1
ATOM 4144 O O . ARG C 1 2 ? -33.758 58.941 87.069 1.00 72.29 2 ARG C O 1
ATOM 4152 N N . LEU C 1 3 ? -35.668 60.047 87.581 1.00 69.38 3 LEU C N 1
ATOM 4153 C CA . LEU C 1 3 ? -35.516 61.045 86.533 1.00 66.67 3 LEU C CA 1
ATOM 4154 C C . LEU C 1 3 ? -34.585 62.050 87.206 1.00 65.27 3 LEU C C 1
ATOM 4155 O O . LEU C 1 3 ? -34.861 62.500 88.317 1.00 64.78 3 LEU C O 1
ATOM 4160 N N . LYS C 1 4 ? -33.474 62.380 86.560 1.00 63.92 4 LYS C N 1
ATOM 4161 C CA . LYS C 1 4 ? -32.536 63.308 87.159 1.00 63.50 4 LYS C CA 1
ATOM 4162 C C . LYS C 1 4 ? -32.410 64.661 86.499 1.00 63.15 4 LYS C C 1
ATOM 4163 O O . LYS C 1 4 ? -32.222 65.666 87.194 1.00 64.52 4 LYS C O 1
ATOM 4169 N N . LYS C 1 5 ? -32.514 64.706 85.173 1.00 61.22 5 LYS C N 1
ATOM 4170 C CA . LYS C 1 5 ? -32.425 65.981 84.469 1.00 58.52 5 LYS C CA 1
ATOM 4171 C C . LYS C 1 5 ? -33.265 66.074 83.206 1.00 56.27 5 LYS C C 1
ATOM 4172 O O . LYS C 1 5 ? -33.445 65.092 82.508 1.00 56.89 5 LYS C O 1
ATOM 4178 N N . LEU C 1 6 ? -33.790 67.264 82.933 1.00 53.87 6 LEU C N 1
ATOM 4179 C CA . LEU C 1 6 ? -34.576 67.516 81.734 1.00 52.28 6 LEU C CA 1
ATOM 4180 C C . LEU C 1 6 ? -33.864 68.654 81.019 1.00 52.38 6 LEU C C 1
ATOM 4181 O O . LEU C 1 6 ? -33.492 69.628 81.658 1.00 52.28 6 LEU C O 1
ATOM 4186 N N . TYR C 1 7 ? -33.669 68.539 79.707 1.00 52.40 7 TYR C N 1
ATOM 4187 C CA . TYR C 1 7 ? -33.009 69.594 78.938 1.00 52.37 7 TYR C CA 1
ATOM 4188 C C . TYR C 1 7 ? -33.863 70.009 77.741 1.00 53.03 7 TYR C C 1
ATOM 4189 O O . TYR C 1 7 ? -34.204 69.191 76.900 1.00 54.11 7 TYR C O 1
ATOM 4198 N N . LEU C 1 8 ? -34.214 71.285 77.669 1.00 53.65 8 LEU C N 1
ATOM 4199 C CA . LEU C 1 8 ? -35.018 71.788 76.563 1.00 54.74 8 LEU C CA 1
ATOM 4200 C C . LEU C 1 8 ? -34.189 72.700 75.676 1.00 55.33 8 LEU C C 1
ATOM 4201 O O . LEU C 1 8 ? -33.148 73.190 76.106 1.00 56.42 8 LEU C O 1
ATOM 4206 N N . LYS C 1 9 ? -34.649 72.929 74.447 1.00 54.84 9 LYS C N 1
ATOM 4207 C CA . LYS C 1 9 ? -33.936 73.792 73.512 1.00 54.97 9 LYS C CA 1
ATOM 4208 C C . LYS C 1 9 ? -34.643 73.807 72.153 1.00 54.12 9 LYS C C 1
ATOM 4209 O O . LYS C 1 9 ? -34.423 72.961 71.300 1.00 55.28 9 LYS C O 1
ATOM 4215 N N . GLY C 1 10 ? -35.510 74.780 71.956 1.00 53.44 10 GLY C N 1
ATOM 4216 C CA . GLY C 1 10 ? -36.216 74.874 70.696 1.00 52.34 10 GLY C CA 1
ATOM 4217 C C . GLY C 1 10 ? -37.534 74.128 70.724 1.00 52.97 10 GLY C C 1
ATOM 4218 O O . GLY C 1 10 ? -38.162 73.935 69.676 1.00 52.42 10 GLY C O 1
ATOM 4219 N N . PHE C 1 11 ? -37.963 73.714 71.917 1.00 53.18 11 PHE C N 1
ATOM 4220 C CA . PHE C 1 11 ? -39.217 72.977 72.068 1.00 52.94 11 PHE C CA 1
ATOM 4221 C C . PHE C 1 11 ? -40.348 73.854 72.560 1.00 53.80 11 PHE C C 1
ATOM 4222 O O . PHE C 1 11 ? -40.328 74.314 73.706 1.00 54.42 11 PHE C O 1
ATOM 4230 N N . LYS C 1 12 ? -41.347 74.052 71.703 1.00 55.22 12 LYS C N 1
ATOM 4231 C CA . LYS C 1 12 ? -42.512 74.891 72.020 1.00 57.13 12 LYS C CA 1
ATOM 4232 C C . LYS C 1 12 ? -42.114 76.261 72.602 1.00 59.00 12 LYS C C 1
ATOM 4233 O O . LYS C 1 12 ? -41.220 76.935 72.062 1.00 61.07 12 LYS C O 1
ATOM 4239 N N . SER C 1 13 ? -42.741 76.687 73.691 1.00 59.73 13 SER C N 1
ATOM 4240 C CA . SER C 1 13 ? -42.399 77.994 74.255 1.00 60.57 13 SER C CA 1
ATOM 4241 C C . SER C 1 13 ? -40.959 78.164 74.787 1.00 60.70 13 SER C C 1
ATOM 4242 O O . SER C 1 13 ? -40.580 79.264 75.180 1.00 61.30 13 SER C O 1
ATOM 4245 N N . PHE C 1 14 ? -40.157 77.107 74.815 1.00 60.64 14 PHE C N 1
ATOM 4246 C CA . PHE C 1 14 ? -38.794 77.251 75.316 1.00 62.12 14 PHE C CA 1
ATOM 4247 C C . PHE C 1 14 ? -37.793 77.545 74.207 1.00 63.82 14 PHE C C 1
ATOM 4248 O O . PHE C 1 14 ? -37.209 76.628 73.634 1.00 65.33 14 PHE C O 1
ATOM 4256 N N . GLY C 1 15 ? -37.593 78.826 73.916 1.00 64.65 15 GLY C N 1
ATOM 4257 C CA . GLY C 1 15 ? -36.669 79.210 72.867 1.00 65.01 15 GLY C CA 1
ATOM 4258 C C . GLY C 1 15 ? -35.214 79.148 73.294 1.00 66.16 15 GLY C C 1
ATOM 4259 O O . GLY C 1 15 ? -34.341 78.850 72.482 1.00 67.91 15 GLY C O 1
ATOM 4260 N N . ARG C 1 16 ? -34.927 79.429 74.558 1.00 65.99 16 ARG C N 1
ATOM 4261 C CA . ARG C 1 16 ? -33.543 79.389 75.009 1.00 65.80 16 ARG C CA 1
ATOM 4262 C C . ARG C 1 16 ? -33.307 78.091 75.749 1.00 63.92 16 ARG C C 1
ATOM 4263 O O . ARG C 1 16 ? -34.233 77.524 76.341 1.00 63.37 16 ARG C O 1
ATOM 4271 N N . PRO C 1 17 ? -32.060 77.603 75.724 1.00 62.51 17 PRO C N 1
ATOM 4272 C CA . PRO C 1 17 ? -31.604 76.365 76.368 1.00 62.11 17 PRO C CA 1
ATOM 4273 C C . PRO C 1 17 ? -31.940 76.315 77.850 1.00 60.78 17 PRO C C 1
ATOM 4274 O O . PRO C 1 17 ? -31.369 77.074 78.619 1.00 61.38 17 PRO C O 1
ATOM 4278 N N . SER C 1 18 ? -32.835 75.412 78.247 1.00 59.41 18 SER C N 1
ATOM 4279 C CA . SER C 1 18 ? -33.229 75.271 79.647 1.00 57.82 18 SER C CA 1
ATOM 4280 C C . SER C 1 18 ? -32.760 73.953 80.270 1.00 57.12 18 SER C C 1
ATOM 4281 O O . SER C 1 18 ? -32.718 72.919 79.609 1.00 57.51 18 SER C O 1
ATOM 4284 N N . LEU C 1 19 ? -32.419 73.987 81.548 1.00 56.25 19 LEU C N 1
ATOM 4285 C CA . LEU C 1 19 ? -31.939 72.789 82.218 1.00 57.39 19 LEU C CA 1
ATOM 4286 C C . LEU C 1 19 ? -32.567 72.646 83.603 1.00 58.95 19 LEU C C 1
ATOM 4287 O O . LEU C 1 19 ? -32.300 73.452 84.489 1.00 60.10 19 LEU C O 1
ATOM 4292 N N . ILE C 1 20 ? -33.388 71.611 83.791 1.00 60.40 20 ILE C N 1
ATOM 4293 C CA . ILE C 1 20 ? -34.073 71.358 85.070 1.00 60.29 20 ILE C CA 1
ATOM 4294 C C . ILE C 1 20 ? -33.520 70.147 85.833 1.00 60.25 20 ILE C C 1
ATOM 4295 O O . ILE C 1 20 ? -33.174 69.125 85.238 1.00 60.83 20 ILE C O 1
ATOM 4300 N N . GLY C 1 21 ? -33.448 70.270 87.152 1.00 59.60 21 GLY C N 1
ATOM 4301 C CA . GLY C 1 21 ? -32.985 69.165 87.968 1.00 60.19 21 GLY C CA 1
ATOM 4302 C C . GLY C 1 21 ? -34.191 68.647 88.733 1.00 60.76 21 GLY C C 1
ATOM 4303 O O . GLY C 1 21 ? -35.175 69.375 88.898 1.00 59.81 21 GLY C O 1
ATOM 4304 N N . PHE C 1 22 ? -34.136 67.402 89.199 1.00 61.46 22 PHE C N 1
ATOM 4305 C CA . PHE C 1 22 ? -35.263 66.838 89.948 1.00 62.37 22 PHE C CA 1
ATOM 4306 C C . PHE C 1 22 ? -34.851 66.203 91.276 1.00 63.42 22 PHE C C 1
ATOM 4307 O O . PHE C 1 22 ? -33.793 65.573 91.383 1.00 63.34 22 PHE C O 1
ATOM 4315 N N . SER C 1 23 ? -35.702 66.369 92.281 1.00 64.84 23 SER C N 1
ATOM 4316 C CA . SER C 1 23 ? -35.453 65.806 93.602 1.00 67.19 23 SER C CA 1
ATOM 4317 C C . SER C 1 23 ? -35.760 64.317 93.560 1.00 68.61 23 SER C C 1
ATOM 4318 O O . SER C 1 23 ? -36.561 63.874 92.738 1.00 69.29 23 SER C O 1
ATOM 4321 N N . ASP C 1 24 ? -35.126 63.548 94.442 1.00 70.06 24 ASP C N 1
ATOM 4322 C CA . ASP C 1 24 ? -35.372 62.111 94.506 1.00 71.66 24 ASP C CA 1
ATOM 4323 C C . ASP C 1 24 ? -36.785 61.887 95.005 1.00 71.40 24 ASP C C 1
ATOM 4324 O O . ASP C 1 24 ? -37.335 60.791 94.900 1.00 71.20 24 ASP C O 1
ATOM 4329 N N . ARG C 1 25 ? -37.363 62.947 95.559 1.00 71.34 25 ARG C N 1
ATOM 4330 C CA . ARG C 1 25 ? -38.714 62.899 96.086 1.00 70.61 25 ARG C CA 1
ATOM 4331 C C . ARG C 1 25 ? -39.673 63.831 95.348 1.00 69.12 25 ARG C C 1
ATOM 4332 O O . ARG C 1 25 ? -39.899 63.692 94.142 1.00 70.02 25 ARG C O 1
ATOM 4340 N N . VAL C 1 26 ? -40.234 64.782 96.078 1.00 66.25 26 VAL C N 1
ATOM 4341 C CA . VAL C 1 26 ? -41.171 65.706 95.484 1.00 64.32 26 VAL C CA 1
ATOM 4342 C C . VAL C 1 26 ? -40.492 66.906 94.845 1.00 63.90 26 VAL C C 1
ATOM 4343 O O . VAL C 1 26 ? -39.681 67.569 95.481 1.00 64.67 26 VAL C O 1
ATOM 4347 N N . THR C 1 27 ? -40.812 67.171 93.582 1.00 62.67 27 THR C N 1
ATOM 4348 C CA . THR C 1 27 ? -40.271 68.325 92.877 1.00 61.17 27 THR C CA 1
ATOM 4349 C C . THR C 1 27 ? -41.515 69.071 92.424 1.00 61.20 27 THR C C 1
ATOM 4350 O O . THR C 1 27 ? -42.420 68.480 91.828 1.00 60.25 27 THR C O 1
ATOM 4354 N N . ALA C 1 28 ? -41.580 70.364 92.721 1.00 61.78 28 ALA C N 1
ATOM 4355 C CA . ALA C 1 28 ? -42.749 71.150 92.341 1.00 61.08 28 ALA C CA 1
ATOM 4356 C C . ALA C 1 28 ? -42.441 72.197 91.283 1.00 61.07 28 ALA C C 1
ATOM 4357 O O . ALA C 1 28 ? -41.486 72.966 91.396 1.00 60.01 28 ALA C O 1
ATOM 4359 N N . ILE C 1 29 ? -43.260 72.202 90.243 1.00 61.85 29 ILE C N 1
ATOM 4360 C CA . ILE C 1 29 ? -43.108 73.141 89.159 1.00 63.54 29 ILE C CA 1
ATOM 4361 C C . ILE C 1 29 ? -44.239 74.134 89.300 1.00 65.19 29 ILE C C 1
ATOM 4362 O O . ILE C 1 29 ? -45.409 73.791 89.105 1.00 64.48 29 ILE C O 1
ATOM 4367 N N . VAL C 1 30 ? -43.869 75.367 89.646 1.00 67.63 30 VAL C N 1
ATOM 4368 C CA . VAL C 1 30 ? -44.831 76.451 89.877 1.00 68.25 30 VAL C CA 1
ATOM 4369 C C . VAL C 1 30 ? -44.690 77.597 88.894 1.00 68.51 30 VAL C C 1
ATOM 4370 O O . VAL C 1 30 ? -43.627 77.794 88.306 1.00 68.33 30 VAL C O 1
ATOM 4374 N N . GLY C 1 31 ? -45.765 78.358 88.726 1.00 69.83 31 GLY C N 1
ATOM 4375 C CA . GLY C 1 31 ? -45.710 79.494 87.820 1.00 72.94 31 GLY C CA 1
ATOM 4376 C C . GLY C 1 31 ? -47.057 80.007 87.325 1.00 74.89 31 GLY C C 1
ATOM 4377 O O . GLY C 1 31 ? -48.049 79.257 87.349 1.00 75.57 31 GLY C O 1
ATOM 4378 N N . PRO C 1 32 ? -47.123 81.288 86.874 1.00 75.65 32 PRO C N 1
ATOM 4379 C CA . PRO C 1 32 ? -48.321 81.968 86.352 1.00 76.49 32 PRO C CA 1
ATOM 4380 C C . PRO C 1 32 ? -49.024 81.149 85.289 1.00 78.17 32 PRO C C 1
ATOM 4381 O O . PRO C 1 32 ? -48.489 80.146 84.821 1.00 78.90 32 PRO C O 1
ATOM 4385 N N . ASN C 1 33 ? -50.202 81.590 84.869 1.00 80.35 33 ASN C N 1
ATOM 4386 C CA . ASN C 1 33 ? -50.937 80.822 83.871 1.00 83.30 33 ASN C CA 1
ATOM 4387 C C . ASN C 1 33 ? -50.280 80.759 82.482 1.00 84.45 33 ASN C C 1
ATOM 4388 O O . ASN C 1 33 ? -49.841 79.687 82.038 1.00 85.49 33 ASN C O 1
ATOM 4393 N N . GLY C 1 34 ? -50.199 81.896 81.800 1.00 85.09 34 GLY C N 1
ATOM 4394 C CA . GLY C 1 34 ? -49.612 81.909 80.467 1.00 85.10 34 GLY C CA 1
ATOM 4395 C C . GLY C 1 34 ? -48.183 81.412 80.297 1.00 84.75 34 GLY C C 1
ATOM 4396 O O . GLY C 1 34 ? -47.739 81.192 79.169 1.00 84.34 34 GLY C O 1
ATOM 4397 N N . SER C 1 35 ? -47.463 81.226 81.401 1.00 84.71 35 SER C N 1
ATOM 4398 C CA . SER C 1 35 ? -46.066 80.780 81.344 1.00 84.30 35 SER C CA 1
ATOM 4399 C C . SER C 1 35 ? -45.826 79.505 80.519 1.00 83.28 35 SER C C 1
ATOM 4400 O O . SER C 1 35 ? -44.837 79.423 79.771 1.00 82.70 35 SER C O 1
ATOM 4403 N N . GLY C 1 36 ? -46.722 78.521 80.654 1.00 81.68 36 GLY C N 1
ATOM 4404 C CA . GLY C 1 36 ? -46.580 77.277 79.905 1.00 78.45 36 GLY C CA 1
ATOM 4405 C C . GLY C 1 36 ? -45.862 76.190 80.680 1.00 75.76 36 GLY C C 1
ATOM 4406 O O . GLY C 1 36 ? -45.043 75.445 80.137 1.00 75.35 36 GLY C O 1
ATOM 4407 N N . LYS C 1 37 ? -46.158 76.122 81.972 1.00 73.12 37 LYS C N 1
ATOM 4408 C CA . LYS C 1 37 ? -45.579 75.122 82.860 1.00 69.20 37 LYS C CA 1
ATOM 4409 C C . LYS C 1 37 ? -45.851 73.732 82.232 1.00 68.79 37 LYS C C 1
ATOM 4410 O O . LYS C 1 37 ? -45.002 72.830 82.276 1.00 68.09 37 LYS C O 1
ATOM 4416 N N . SER C 1 38 ? -47.027 73.604 81.610 1.00 68.17 38 SER C N 1
ATOM 4417 C CA . SER C 1 38 ? -47.478 72.369 80.959 1.00 67.83 38 SER C CA 1
ATOM 4418 C C . SER C 1 38 ? -46.562 71.891 79.822 1.00 67.09 38 SER C C 1
ATOM 4419 O O . SER C 1 38 ? -46.516 70.698 79.505 1.00 66.65 38 SER C O 1
ATOM 4422 N N . ASN C 1 39 ? -45.846 72.819 79.200 1.00 65.83 39 ASN C N 1
ATOM 4423 C CA . ASN C 1 39 ? -44.947 72.453 78.118 1.00 63.53 39 ASN C CA 1
ATOM 4424 C C . ASN C 1 39 ? -43.840 71.535 78.594 1.00 62.62 39 ASN C C 1
ATOM 4425 O O . ASN C 1 39 ? -43.270 70.793 77.805 1.00 62.78 39 ASN C O 1
ATOM 4430 N N . ILE C 1 40 ? -43.534 71.578 79.884 1.00 62.01 40 ILE C N 1
ATOM 4431 C CA . ILE C 1 40 ? -42.494 70.720 80.418 1.00 62.11 40 ILE C CA 1
ATOM 4432 C C . ILE C 1 40 ? -42.939 69.257 80.396 1.00 62.33 40 ILE C C 1
ATOM 4433 O O . ILE C 1 40 ? -42.160 68.375 80.028 1.00 62.82 40 ILE C O 1
ATOM 4438 N N . ILE C 1 41 ? -44.187 68.992 80.770 1.00 62.30 41 ILE C N 1
ATOM 4439 C CA . ILE C 1 41 ? -44.701 67.620 80.725 1.00 62.56 41 ILE C CA 1
ATOM 4440 C C . ILE C 1 41 ? -44.799 67.186 79.247 1.00 62.54 41 ILE C C 1
ATOM 4441 O O . ILE C 1 41 ? -44.468 66.051 78.900 1.00 62.72 41 ILE C O 1
ATOM 4446 N N . ASP C 1 42 ? -45.246 68.088 78.379 1.00 61.85 42 ASP C N 1
ATOM 4447 C CA . ASP C 1 42 ? -45.354 67.758 76.964 1.00 62.15 42 ASP C CA 1
ATOM 4448 C C . ASP C 1 42 ? -44.017 67.282 76.422 1.00 60.99 42 ASP C C 1
ATOM 4449 O O . ASP C 1 42 ? -43.956 66.345 75.640 1.00 60.43 42 ASP C O 1
ATOM 4454 N N . ALA C 1 43 ? -42.946 67.942 76.839 1.00 60.52 43 ALA C N 1
ATOM 4455 C CA . ALA C 1 43 ? -41.603 67.586 76.392 1.00 60.75 43 ALA C CA 1
ATOM 4456 C C . ALA C 1 43 ? -41.270 66.145 76.782 1.00 60.61 43 ALA C C 1
ATOM 4457 O O . ALA C 1 43 ? -40.679 65.401 75.998 1.00 61.42 43 ALA C O 1
ATOM 4459 N N . ILE C 1 44 ? -41.642 65.760 77.999 1.00 59.19 44 ILE C N 1
ATOM 4460 C CA . ILE C 1 44 ? -41.394 64.412 78.484 1.00 57.77 44 ILE C CA 1
ATOM 4461 C C . ILE C 1 44 ? -42.094 63.372 77.603 1.00 57.56 44 ILE C C 1
ATOM 4462 O O . ILE C 1 44 ? -41.504 62.352 77.236 1.00 56.53 44 ILE C O 1
ATOM 4467 N N . LYS C 1 45 ? -43.351 63.632 77.259 1.00 57.58 45 LYS C N 1
ATOM 4468 C CA . LYS C 1 45 ? -44.103 62.712 76.416 1.00 58.13 45 LYS C CA 1
ATOM 4469 C C . LYS C 1 45 ? -43.556 62.704 74.993 1.00 58.26 45 LYS C C 1
ATOM 4470 O O . LYS C 1 45 ? -43.499 61.656 74.353 1.00 59.65 45 LYS C O 1
ATOM 4476 N N . TRP C 1 46 ? -43.139 63.871 74.510 1.00 57.61 46 TRP C N 1
ATOM 4477 C CA . TRP C 1 46 ? -42.582 64.012 73.162 1.00 56.56 46 TRP C CA 1
ATOM 4478 C C . TRP C 1 46 ? -41.279 63.216 72.977 1.00 57.82 46 TRP C C 1
ATOM 4479 O O . TRP C 1 46 ? -41.073 62.573 71.942 1.00 58.69 46 TRP C O 1
ATOM 4490 N N . VAL C 1 47 ? -40.397 63.261 73.971 1.00 58.40 47 VAL C N 1
ATOM 4491 C CA . VAL C 1 47 ? -39.130 62.551 73.864 1.00 59.64 47 VAL C CA 1
ATOM 4492 C C . VAL C 1 47 ? -39.351 61.053 73.778 1.00 60.64 47 VAL C C 1
ATOM 4493 O O . VAL C 1 47 ? -38.441 60.319 73.407 1.00 60.64 47 VAL C O 1
ATOM 4497 N N . PHE C 1 48 ? -40.549 60.600 74.142 1.00 62.15 48 PHE C N 1
ATOM 4498 C CA . PHE C 1 48 ? -40.896 59.189 74.024 1.00 64.58 48 PHE C CA 1
ATOM 4499 C C . PHE C 1 48 ? -41.864 59.092 72.829 1.00 67.37 48 PHE C C 1
ATOM 4500 O O . PHE C 1 48 ? -41.562 59.571 71.726 1.00 67.32 48 PHE C O 1
ATOM 4508 N N . GLY C 1 49 ? -43.029 58.497 73.039 1.00 70.34 49 GLY C N 1
ATOM 4509 C CA . GLY C 1 49 ? -43.983 58.380 71.952 1.00 74.43 49 GLY C CA 1
ATOM 4510 C C . GLY C 1 49 ? -44.689 59.672 71.564 1.00 77.28 49 GLY C C 1
ATOM 4511 O O . GLY C 1 49 ? -44.304 60.317 70.585 1.00 76.55 49 GLY C O 1
ATOM 4512 N N . GLU C 1 50 ? -45.718 60.031 72.340 1.00 80.57 50 GLU C N 1
ATOM 4513 C CA . GLU C 1 50 ? -46.564 61.222 72.143 1.00 83.30 50 GLU C CA 1
ATOM 4514 C C . GLU C 1 50 ? -45.898 62.499 71.644 1.00 83.90 50 GLU C C 1
ATOM 4515 O O . GLU C 1 50 ? -46.588 63.466 71.295 1.00 84.28 50 GLU C O 1
ATOM 4521 N N . LYS C 1 61 ? -47.682 69.041 62.775 1.00 74.62 61 LYS C N 1
ATOM 4522 C CA . LYS C 1 61 ? -46.663 68.149 63.340 1.00 75.34 61 LYS C CA 1
ATOM 4523 C C . LYS C 1 61 ? -45.330 68.850 63.686 1.00 75.74 61 LYS C C 1
ATOM 4524 O O . LYS C 1 61 ? -44.541 68.364 64.511 1.00 75.02 61 LYS C O 1
ATOM 4530 N N . PHE C 1 62 ? -45.092 69.992 63.046 1.00 76.08 62 PHE C N 1
ATOM 4531 C CA . PHE C 1 62 ? -43.874 70.762 63.252 1.00 76.24 62 PHE C CA 1
ATOM 4532 C C . PHE C 1 62 ? -44.119 71.984 64.143 1.00 78.16 62 PHE C C 1
ATOM 4533 O O . PHE C 1 62 ? -43.381 72.982 64.113 1.00 78.55 62 PHE C O 1
ATOM 4541 N N . ASP C 1 63 ? -45.166 71.882 64.950 1.00 80.02 63 ASP C N 1
ATOM 4542 C CA . ASP C 1 63 ? -45.535 72.941 65.867 1.00 82.23 63 ASP C CA 1
ATOM 4543 C C . ASP C 1 63 ? -44.821 72.700 67.173 1.00 82.80 63 ASP C C 1
ATOM 4544 O O . ASP C 1 63 ? -45.108 73.328 68.182 1.00 83.08 63 ASP C O 1
ATOM 4549 N N . MET C 1 64 ? -43.889 71.763 67.143 1.00 84.09 64 MET C N 1
ATOM 4550 C CA . MET C 1 64 ? -43.107 71.444 68.318 1.00 85.56 64 MET C CA 1
ATOM 4551 C C . MET C 1 64 ? -41.959 72.412 68.295 1.00 85.63 64 MET C C 1
ATOM 4552 O O . MET C 1 64 ? -41.420 72.809 69.334 1.00 85.35 64 MET C O 1
ATOM 4557 N N . ILE C 1 65 ? -41.604 72.805 67.081 1.00 85.36 65 ILE C N 1
ATOM 4558 C CA . ILE C 1 65 ? -40.494 73.697 66.908 1.00 85.63 65 ILE C CA 1
ATOM 4559 C C . ILE C 1 65 ? -40.876 75.138 67.176 1.00 86.30 65 ILE C C 1
ATOM 4560 O O . ILE C 1 65 ? -41.910 75.631 66.711 1.00 86.00 65 ILE C O 1
ATOM 4565 N N . PHE C 1 66 ? -40.023 75.788 67.961 1.00 87.22 66 PHE C N 1
ATOM 4566 C CA . PHE C 1 66 ? -40.174 77.178 68.344 1.00 88.49 66 PHE C CA 1
ATOM 4567 C C . PHE C 1 66 ? -40.479 78.043 67.118 1.00 90.24 66 PHE C C 1
ATOM 4568 O O . PHE C 1 66 ? -39.722 78.031 66.144 1.00 90.31 66 PHE C O 1
ATOM 4576 N N . ALA C 1 67 ? -41.565 78.814 67.184 1.00 92.06 67 ALA C N 1
ATOM 4577 C CA . ALA C 1 67 ? -41.995 79.658 66.067 1.00 93.63 67 ALA C CA 1
ATOM 4578 C C . ALA C 1 67 ? -41.370 81.055 65.920 1.00 95.21 67 ALA C C 1
ATOM 4579 O O . ALA C 1 67 ? -41.155 81.511 64.793 1.00 95.61 67 ALA C O 1
ATOM 4581 N N . GLY C 1 68 ? -41.096 81.742 67.030 1.00 96.50 68 GLY C N 1
ATOM 4582 C CA . GLY C 1 68 ? -40.503 83.074 66.938 1.00 97.90 68 GLY C CA 1
ATOM 4583 C C . GLY C 1 68 ? -40.992 84.080 67.975 1.00 98.80 68 GLY C C 1
ATOM 4584 O O . GLY C 1 68 ? -42.120 83.970 68.464 1.00 98.09 68 GLY C O 1
ATOM 4585 N N . SER C 1 69 ? -40.154 85.069 68.303 1.00 99.58 69 SER C N 1
ATOM 4586 C CA . SER C 1 69 ? -40.507 86.082 69.302 1.00 100.22 69 SER C CA 1
ATOM 4587 C C . SER C 1 69 ? -39.983 87.497 68.995 1.00 101.16 69 SER C C 1
ATOM 4588 O O . SER C 1 69 ? -39.696 87.828 67.840 1.00 101.09 69 SER C O 1
ATOM 4591 N N . GLU C 1 70 ? -39.872 88.321 70.043 1.00 102.06 70 GLU C N 1
ATOM 4592 C CA . GLU C 1 70 ? -39.381 89.702 69.935 1.00 102.52 70 GLU C CA 1
ATOM 4593 C C . GLU C 1 70 ? -38.038 89.758 69.230 1.00 102.02 70 GLU C C 1
ATOM 4594 O O . GLU C 1 70 ? -37.854 90.545 68.303 1.00 102.63 70 GLU C O 1
ATOM 4600 N N . ASN C 1 71 ? -37.091 88.945 69.693 1.00 100.78 71 ASN C N 1
ATOM 4601 C CA . ASN C 1 71 ? -35.771 88.904 69.075 1.00 99.91 71 ASN C CA 1
ATOM 4602 C C . ASN C 1 71 ? -35.328 87.464 68.804 1.00 97.74 71 ASN C C 1
ATOM 4603 O O . ASN C 1 71 ? -34.153 87.192 68.527 1.00 98.45 71 ASN C O 1
ATOM 4608 N N . LEU C 1 72 ? -36.287 86.543 68.866 1.00 93.96 72 LEU C N 1
ATOM 4609 C CA . LEU C 1 72 ? -35.989 85.151 68.600 1.00 89.53 72 LEU C CA 1
ATOM 4610 C C . LEU C 1 72 ? -36.553 84.706 67.267 1.00 87.71 72 LEU C C 1
ATOM 4611 O O . LEU C 1 72 ? -37.765 84.774 67.032 1.00 87.03 72 LEU C O 1
ATOM 4616 N N . PRO C 1 73 ? -35.664 84.259 66.362 1.00 86.06 73 PRO C N 1
ATOM 4617 C CA . PRO C 1 73 ? -35.997 83.774 65.016 1.00 84.77 73 PRO C CA 1
ATOM 4618 C C . PRO C 1 73 ? -36.480 82.319 65.144 1.00 84.12 73 PRO C C 1
ATOM 4619 O O . PRO C 1 73 ? -35.906 81.545 65.933 1.00 85.00 73 PRO C O 1
ATOM 4623 N N . PRO C 1 74 ? -37.529 81.924 64.386 1.00 81.94 74 PRO C N 1
ATOM 4624 C CA . PRO C 1 74 ? -38.016 80.535 64.486 1.00 79.78 74 PRO C CA 1
ATOM 4625 C C . PRO C 1 74 ? -36.842 79.558 64.627 1.00 77.70 74 PRO C C 1
ATOM 4626 O O . PRO C 1 74 ? -35.789 79.767 64.013 1.00 78.08 74 PRO C O 1
ATOM 4630 N N . ALA C 1 75 ? -37.007 78.510 65.435 1.00 74.90 75 ALA C N 1
ATOM 4631 C CA . ALA C 1 75 ? -35.916 77.557 65.666 1.00 72.04 75 ALA C CA 1
ATOM 4632 C C . ALA C 1 75 ? -35.729 76.509 64.575 1.00 69.73 75 ALA C C 1
ATOM 4633 O O . ALA C 1 75 ? -36.691 76.039 63.971 1.00 68.08 75 ALA C O 1
ATOM 4635 N N . GLY C 1 76 ? -34.473 76.153 64.328 1.00 67.60 76 GLY C N 1
ATOM 4636 C CA . GLY C 1 76 ? -34.182 75.155 63.318 1.00 65.72 76 GLY C CA 1
ATOM 4637 C C . GLY C 1 76 ? -34.641 73.763 63.734 1.00 64.79 76 GLY C C 1
ATOM 4638 O O . GLY C 1 76 ? -35.028 72.946 62.889 1.00 64.21 76 GLY C O 1
ATOM 4639 N N . SER C 1 77 ? -34.590 73.480 65.037 1.00 63.39 77 SER C N 1
ATOM 4640 C CA . SER C 1 77 ? -35.027 72.181 65.528 1.00 60.86 77 SER C CA 1
ATOM 4641 C C . SER C 1 77 ? -35.470 72.198 66.988 1.00 59.69 77 SER C C 1
ATOM 4642 O O . SER C 1 77 ? -35.134 73.101 67.754 1.00 59.27 77 SER C O 1
ATOM 4645 N N . ALA C 1 78 ? -36.235 71.177 67.357 1.00 58.08 78 ALA C N 1
ATOM 4646 C CA . ALA C 1 78 ? -36.698 71.004 68.722 1.00 56.99 78 ALA C CA 1
ATOM 4647 C C . ALA C 1 78 ? -35.771 69.925 69.294 1.00 56.66 78 ALA C C 1
ATOM 4648 O O . ALA C 1 78 ? -35.516 68.925 68.635 1.00 58.86 78 ALA C O 1
ATOM 4650 N N . TYR C 1 79 ? -35.239 70.121 70.492 1.00 55.87 79 TYR C N 1
ATOM 4651 C CA . TYR C 1 79 ? -34.347 69.122 71.074 1.00 55.63 79 TYR C CA 1
ATOM 4652 C C . TYR C 1 79 ? -34.685 68.916 72.546 1.00 56.04 79 TYR C C 1
ATOM 4653 O O . TYR C 1 79 ? -34.674 69.865 73.332 1.00 57.32 79 TYR C O 1
ATOM 4662 N N . VAL C 1 80 ? -34.995 67.677 72.919 1.00 55.27 80 VAL C N 1
ATOM 4663 C CA . VAL C 1 80 ? -35.336 67.356 74.301 1.00 53.28 80 VAL C CA 1
ATOM 4664 C C . VAL C 1 80 ? -34.479 66.207 74.783 1.00 52.34 80 VAL C C 1
ATOM 4665 O O . VAL C 1 80 ? -34.173 65.305 74.029 1.00 52.22 80 VAL C O 1
ATOM 4669 N N . GLU C 1 81 ? -34.097 66.241 76.050 1.00 52.19 81 GLU C N 1
ATOM 4670 C CA . GLU C 1 81 ? -33.249 65.202 76.600 1.00 52.62 81 GLU C CA 1
ATOM 4671 C C . GLU C 1 81 ? -33.493 64.919 78.082 1.00 52.67 81 GLU C C 1
ATOM 4672 O O . GLU C 1 81 ? -33.548 65.832 78.901 1.00 52.79 81 GLU C O 1
ATOM 4678 N N . LEU C 1 82 ? -33.634 63.637 78.411 1.00 52.71 82 LEU C N 1
ATOM 4679 C CA . LEU C 1 82 ? -33.864 63.191 79.776 1.00 52.23 82 LEU C CA 1
ATOM 4680 C C . LEU C 1 82 ? -32.682 62.385 80.255 1.00 53.35 82 LEU C C 1
ATOM 4681 O O . LEU C 1 82 ? -32.027 61.728 79.466 1.00 55.42 82 LEU C O 1
ATOM 4686 N N . VAL C 1 83 ? -32.401 62.434 81.547 1.00 55.08 83 VAL C N 1
ATOM 4687 C CA . VAL C 1 83 ? -31.287 61.670 82.095 1.00 57.91 83 VAL C CA 1
ATOM 4688 C C . VAL C 1 83 ? -31.724 60.963 83.358 1.00 60.28 83 VAL C C 1
ATOM 4689 O O . VAL C 1 83 ? -31.953 61.607 84.382 1.00 61.06 83 VAL C O 1
ATOM 4693 N N . PHE C 1 84 ? -31.853 59.642 83.274 1.00 63.00 84 PHE C N 1
ATOM 4694 C CA . PHE C 1 84 ? -32.247 58.831 84.421 1.00 65.12 84 PHE C CA 1
ATOM 4695 C C . PHE C 1 84 ? -30.987 58.252 85.031 1.00 68.83 84 PHE C C 1
ATOM 4696 O O . PHE C 1 84 ? -29.899 58.375 84.470 1.00 69.72 84 PHE C O 1
ATOM 4704 N N . GLU C 1 85 ? -31.133 57.636 86.194 1.00 73.77 85 GLU C N 1
ATOM 4705 C CA . GLU C 1 85 ? -30.007 56.973 86.834 1.00 79.58 85 GLU C CA 1
ATOM 4706 C C . GLU C 1 85 ? -30.527 55.661 87.432 1.00 81.09 85 GLU C C 1
ATOM 4707 O O . GLU C 1 85 ? -31.525 55.640 88.164 1.00 81.10 85 GLU C O 1
ATOM 4713 N N . GLU C 1 86 ? -29.872 54.561 87.059 1.00 83.09 86 GLU C N 1
ATOM 4714 C CA . GLU C 1 86 ? -30.250 53.224 87.512 1.00 84.71 86 GLU C CA 1
ATOM 4715 C C . GLU C 1 86 ? -29.500 52.892 88.803 1.00 85.76 86 GLU C C 1
ATOM 4716 O O . GLU C 1 86 ? -29.824 53.414 89.877 1.00 86.66 86 GLU C O 1
ATOM 4722 N N . ASN C 1 87 ? -28.498 52.026 88.698 1.00 85.90 87 ASN C N 1
ATOM 4723 C CA . ASN C 1 87 ? -27.706 51.641 89.858 1.00 85.81 87 ASN C CA 1
ATOM 4724 C C . ASN C 1 87 ? -26.430 52.445 89.767 1.00 85.63 87 ASN C C 1
ATOM 4725 O O . ASN C 1 87 ? -25.397 51.923 89.357 1.00 85.79 87 ASN C O 1
ATOM 4730 N N . GLY C 1 88 ? -26.509 53.720 90.142 1.00 85.39 88 GLY C N 1
ATOM 4731 C CA . GLY C 1 88 ? -25.346 54.584 90.050 1.00 84.66 88 GLY C CA 1
ATOM 4732 C C . GLY C 1 88 ? -25.009 54.753 88.578 1.00 84.42 88 GLY C C 1
ATOM 4733 O O . GLY C 1 88 ? -23.970 55.306 88.213 1.00 84.13 88 GLY C O 1
ATOM 4734 N N . GLU C 1 89 ? -25.908 54.261 87.731 1.00 84.21 89 GLU C N 1
ATOM 4735 C CA . GLU C 1 89 ? -25.752 54.330 86.285 1.00 83.97 89 GLU C CA 1
ATOM 4736 C C . GLU C 1 89 ? -26.580 55.459 85.697 1.00 82.45 89 GLU C C 1
ATOM 4737 O O . GLU C 1 89 ? -27.524 55.928 86.326 1.00 83.00 89 GLU C O 1
ATOM 4743 N N . GLU C 1 90 ? -26.225 55.898 84.496 1.00 80.23 90 GLU C N 1
ATOM 4744 C CA . GLU C 1 90 ? -26.971 56.959 83.841 1.00 78.25 90 GLU C CA 1
ATOM 4745 C C . GLU C 1 90 ? -27.515 56.487 82.513 1.00 75.82 90 GLU C C 1
ATOM 4746 O O . GLU C 1 90 ? -26.786 55.941 81.687 1.00 75.54 90 GLU C O 1
ATOM 4752 N N . ILE C 1 91 ? -28.811 56.694 82.323 1.00 73.04 91 ILE C N 1
ATOM 4753 C CA . ILE C 1 91 ? -29.483 56.330 81.087 1.00 69.91 91 ILE C CA 1
ATOM 4754 C C . ILE C 1 91 ? -29.896 57.657 80.458 1.00 67.90 91 ILE C C 1
ATOM 4755 O O . ILE C 1 91 ? -30.593 58.445 81.090 1.00 67.26 91 ILE C O 1
ATOM 4760 N N . THR C 1 92 ? -29.466 57.915 79.229 1.00 65.72 92 THR C N 1
ATOM 4761 C CA . THR C 1 92 ? -29.822 59.168 78.573 1.00 63.84 92 THR C CA 1
ATOM 4762 C C . THR C 1 92 ? -30.703 58.950 77.348 1.00 61.59 92 THR C C 1
ATOM 4763 O O . THR C 1 92 ? -30.336 58.218 76.438 1.00 62.73 92 THR C O 1
ATOM 4767 N N . VAL C 1 93 ? -31.866 59.585 77.333 1.00 58.42 93 VAL C N 1
ATOM 4768 C CA . VAL C 1 93 ? -32.783 59.474 76.210 1.00 56.28 93 VAL C CA 1
ATOM 4769 C C . VAL C 1 93 ? -32.946 60.855 75.585 1.00 55.37 93 VAL C C 1
ATOM 4770 O O . VAL C 1 93 ? -33.080 61.837 76.302 1.00 56.01 93 VAL C O 1
ATOM 4774 N N . ALA C 1 94 ? -32.928 60.940 74.259 1.00 53.58 94 ALA C N 1
ATOM 4775 C CA . ALA C 1 94 ? -33.083 62.230 73.595 1.00 52.69 94 ALA C CA 1
ATOM 4776 C C . ALA C 1 94 ? -33.748 62.131 72.220 1.00 52.07 94 ALA C C 1
ATOM 4777 O O . ALA C 1 94 ? -33.703 61.098 71.570 1.00 53.45 94 ALA C O 1
ATOM 4779 N N . ARG C 1 95 ? -34.368 63.218 71.783 1.00 50.91 95 ARG C N 1
ATOM 4780 C CA . ARG C 1 95 ? -35.025 63.252 70.488 1.00 51.01 95 ARG C CA 1
ATOM 4781 C C . ARG C 1 95 ? -34.876 64.624 69.829 1.00 53.43 95 ARG C C 1
ATOM 4782 O O . ARG C 1 95 ? -35.056 65.657 70.472 1.00 53.08 95 ARG C O 1
ATOM 4790 N N . GLU C 1 96 ? -34.567 64.637 68.536 1.00 56.37 96 GLU C N 1
ATOM 4791 C CA . GLU C 1 96 ? -34.390 65.892 67.818 1.00 58.18 96 GLU C CA 1
ATOM 4792 C C . GLU C 1 96 ? -35.109 65.925 66.483 1.00 58.24 96 GLU C C 1
ATOM 4793 O O . GLU C 1 96 ? -34.829 65.130 65.591 1.00 58.03 96 GLU C O 1
ATOM 4799 N N . LEU C 1 97 ? -36.036 66.863 66.353 1.00 58.89 97 LEU C N 1
ATOM 4800 C CA . LEU C 1 97 ? -36.804 67.024 65.124 1.00 59.83 97 LEU C CA 1
ATOM 4801 C C . LEU C 1 97 ? -36.327 68.298 64.433 1.00 60.89 97 LEU C C 1
ATOM 4802 O O . LEU C 1 97 ? -36.503 69.394 64.969 1.00 61.89 97 LEU C O 1
ATOM 4807 N N . LYS C 1 98 ? -35.727 68.159 63.253 1.00 61.53 98 LYS C N 1
ATOM 4808 C CA . LYS C 1 98 ? -35.232 69.318 62.519 1.00 62.81 98 LYS C CA 1
ATOM 4809 C C . LYS C 1 98 ? -36.318 69.907 61.641 1.00 64.58 98 LYS C C 1
ATOM 4810 O O . LYS C 1 98 ? -37.288 69.233 61.311 1.00 64.06 98 LYS C O 1
ATOM 4816 N N . ARG C 1 99 ? -36.171 71.181 61.290 1.00 67.16 99 ARG C N 1
ATOM 4817 C CA . ARG C 1 99 ? -37.149 71.848 60.437 1.00 68.52 99 ARG C CA 1
ATOM 4818 C C . ARG C 1 99 ? -37.159 71.171 59.062 1.00 69.16 99 ARG C C 1
ATOM 4819 O O . ARG C 1 99 ? -38.204 71.107 58.405 1.00 67.71 99 ARG C O 1
ATOM 4827 N N . THR C 1 100 ? -35.994 70.662 58.647 1.00 69.97 100 THR C N 1
ATOM 4828 C CA . THR C 1 100 ? -35.841 69.982 57.359 1.00 69.88 100 THR C CA 1
ATOM 4829 C C . THR C 1 100 ? -36.816 68.795 57.260 1.00 69.57 100 THR C C 1
ATOM 4830 O O . THR C 1 100 ? -37.268 68.441 56.174 1.00 68.46 100 THR C O 1
ATOM 4834 N N . GLY C 1 101 ? -37.148 68.200 58.406 1.00 69.72 101 GLY C N 1
ATOM 4835 C CA . GLY C 1 101 ? -38.062 67.062 58.444 1.00 68.52 101 GLY C CA 1
ATOM 4836 C C . GLY C 1 101 ? -37.473 65.825 59.125 1.00 67.92 101 GLY C C 1
ATOM 4837 O O . GLY C 1 101 ? -38.199 64.909 59.535 1.00 66.12 101 GLY C O 1
ATOM 4838 N N . GLU C 1 102 ? -36.145 65.832 59.249 1.00 68.03 102 GLU C N 1
ATOM 4839 C CA . GLU C 1 102 ? -35.342 64.766 59.848 1.00 68.00 102 GLU C CA 1
ATOM 4840 C C . GLU C 1 102 ? -35.504 64.566 61.352 1.00 67.47 102 GLU C C 1
ATOM 4841 O O . GLU C 1 102 ? -34.893 65.273 62.143 1.00 68.47 102 GLU C O 1
ATOM 4847 N N . ASN C 1 103 ? -36.310 63.582 61.741 1.00 67.25 103 ASN C N 1
ATOM 4848 C CA . ASN C 1 103 ? -36.551 63.266 63.155 1.00 65.90 103 ASN C CA 1
ATOM 4849 C C . ASN C 1 103 ? -35.636 62.126 63.575 1.00 64.02 103 ASN C C 1
ATOM 4850 O O . ASN C 1 103 ? -35.400 61.207 62.798 1.00 63.90 103 ASN C O 1
ATOM 4855 N N . THR C 1 104 ? -35.126 62.169 64.803 1.00 62.19 104 THR C N 1
ATOM 4856 C CA . THR C 1 104 ? -34.216 61.118 65.262 1.00 60.11 104 THR C CA 1
ATOM 4857 C C . THR C 1 104 ? -34.124 60.934 66.794 1.00 59.19 104 THR C C 1
ATOM 4858 O O . THR C 1 104 ? -34.087 61.916 67.541 1.00 59.81 104 THR C O 1
ATOM 4862 N N . TYR C 1 105 ? -34.100 59.676 67.257 1.00 57.56 105 TYR C N 1
ATOM 4863 C CA . TYR C 1 105 ? -34.010 59.369 68.699 1.00 55.59 105 TYR C CA 1
ATOM 4864 C C . TYR C 1 105 ? -32.616 58.929 69.091 1.00 56.02 105 TYR C C 1
ATOM 4865 O O . TYR C 1 105 ? -31.864 58.445 68.252 1.00 56.89 105 TYR C O 1
ATOM 4874 N N . TYR C 1 106 ? -32.269 59.096 70.364 1.00 56.94 106 TYR C N 1
ATOM 4875 C CA . TYR C 1 106 ? -30.944 58.706 70.859 1.00 58.87 106 TYR C CA 1
ATOM 4876 C C . TYR C 1 106 ? -31.024 57.996 72.197 1.00 59.51 106 TYR C C 1
ATOM 4877 O O . TYR C 1 106 ? -31.898 58.271 73.012 1.00 59.50 106 TYR C O 1
ATOM 4886 N N . LEU C 1 107 ? -30.095 57.081 72.425 1.00 60.76 107 LEU C N 1
ATOM 4887 C CA . LEU C 1 107 ? -30.053 56.354 73.677 1.00 62.06 107 LEU C CA 1
ATOM 4888 C C . LEU C 1 107 ? -28.580 56.218 74.002 1.00 63.17 107 LEU C C 1
ATOM 4889 O O . LEU C 1 107 ? -27.850 55.498 73.330 1.00 63.95 107 LEU C O 1
ATOM 4894 N N . ASN C 1 108 ? -28.150 56.948 75.024 1.00 64.63 108 ASN C N 1
ATOM 4895 C CA . ASN C 1 108 ? -26.757 56.964 75.464 1.00 65.57 108 ASN C CA 1
ATOM 4896 C C . ASN C 1 108 ? -25.785 57.394 74.376 1.00 65.25 108 ASN C C 1
ATOM 4897 O O . ASN C 1 108 ? -24.708 56.828 74.231 1.00 64.04 108 ASN C O 1
ATOM 4902 N N . GLY C 1 109 ? -26.192 58.403 73.613 1.00 66.00 109 GLY C N 1
ATOM 4903 C CA . GLY C 1 109 ? -25.347 58.937 72.562 1.00 67.26 109 GLY C CA 1
ATOM 4904 C C . GLY C 1 109 ? -25.413 58.262 71.206 1.00 67.99 109 GLY C C 1
ATOM 4905 O O . GLY C 1 109 ? -24.765 58.713 70.247 1.00 68.62 109 GLY C O 1
ATOM 4906 N N . SER C 1 110 ? -26.199 57.196 71.102 1.00 67.08 110 SER C N 1
ATOM 4907 C CA . SER C 1 110 ? -26.286 56.481 69.844 1.00 65.37 110 SER C CA 1
ATOM 4908 C C . SER C 1 110 ? -27.638 56.583 69.191 1.00 64.94 110 SER C C 1
ATOM 4909 O O . SER C 1 110 ? -28.655 56.354 69.831 1.00 65.20 110 SER C O 1
ATOM 4912 N N . PRO C 1 111 ? -27.670 56.950 67.901 1.00 65.14 111 PRO C N 1
ATOM 4913 C CA . PRO C 1 111 ? -28.955 57.054 67.217 1.00 65.29 111 PRO C CA 1
ATOM 4914 C C . PRO C 1 111 ? -29.624 55.693 67.335 1.00 65.82 111 PRO C C 1
ATOM 4915 O O . PRO C 1 111 ? -28.964 54.656 67.237 1.00 65.88 111 PRO C O 1
ATOM 4919 N N . VAL C 1 112 ? -30.929 55.692 67.560 1.00 65.95 112 VAL C N 1
ATOM 4920 C CA . VAL C 1 112 ? -31.620 54.443 67.735 1.00 65.73 112 VAL C CA 1
ATOM 4921 C C . VAL C 1 112 ? -33.099 54.541 67.389 1.00 66.90 112 VAL C C 1
ATOM 4922 O O . VAL C 1 112 ? -33.674 55.616 67.351 1.00 66.81 112 VAL C O 1
ATOM 4926 N N . ARG C 1 113 ? -33.696 53.391 67.119 1.00 69.67 113 ARG C N 1
ATOM 4927 C CA . ARG C 1 113 ? -35.098 53.271 66.748 1.00 72.22 113 ARG C CA 1
ATOM 4928 C C . ARG C 1 113 ? -35.966 53.638 67.951 1.00 71.50 113 ARG C C 1
ATOM 4929 O O . ARG C 1 113 ? -35.553 53.437 69.087 1.00 71.27 113 ARG C O 1
ATOM 4937 N N . LEU C 1 114 ? -37.160 54.181 67.717 1.00 71.58 114 LEU C N 1
ATOM 4938 C CA . LEU C 1 114 ? -38.029 54.562 68.839 1.00 71.45 114 LEU C CA 1
ATOM 4939 C C . LEU C 1 114 ? -38.333 53.329 69.677 1.00 72.75 114 LEU C C 1
ATOM 4940 O O . LEU C 1 114 ? -38.349 53.395 70.904 1.00 72.88 114 LEU C O 1
ATOM 4945 N N . LYS C 1 115 ? -38.573 52.208 69.004 1.00 74.57 115 LYS C N 1
ATOM 4946 C CA . LYS C 1 115 ? -38.884 50.966 69.687 1.00 76.40 115 LYS C CA 1
ATOM 4947 C C . LYS C 1 115 ? -37.823 50.638 70.734 1.00 76.60 115 LYS C C 1
ATOM 4948 O O . LYS C 1 115 ? -38.140 50.106 71.794 1.00 77.35 115 LYS C O 1
ATOM 4954 N N . ASP C 1 116 ? -36.566 50.952 70.440 1.00 76.49 116 ASP C N 1
ATOM 4955 C CA . ASP C 1 116 ? -35.468 50.692 71.378 1.00 76.87 116 ASP C CA 1
ATOM 4956 C C . ASP C 1 116 ? -35.601 51.487 72.683 1.00 76.09 116 ASP C C 1
ATOM 4957 O O . ASP C 1 116 ? -35.219 51.010 73.756 1.00 75.19 116 ASP C O 1
ATOM 4962 N N . ILE C 1 117 ? -36.128 52.707 72.584 1.00 75.91 117 ILE C N 1
ATOM 4963 C CA . ILE C 1 117 ? -36.335 53.549 73.758 1.00 74.99 117 ILE C CA 1
ATOM 4964 C C . ILE C 1 117 ? -37.436 52.906 74.600 1.00 74.58 117 ILE C C 1
ATOM 4965 O O . ILE C 1 117 ? -37.249 52.675 75.794 1.00 74.28 117 ILE C O 1
ATOM 4970 N N . ARG C 1 118 ? -38.576 52.616 73.968 1.00 74.07 118 ARG C N 1
ATOM 4971 C CA . ARG C 1 118 ? -39.704 51.988 74.653 1.00 74.75 118 ARG C CA 1
ATOM 4972 C C . ARG C 1 118 ? -39.293 50.728 75.410 1.00 75.26 118 ARG C C 1
ATOM 4973 O O . ARG C 1 118 ? -39.691 50.522 76.556 1.00 75.36 118 ARG C O 1
ATOM 4981 N N . ASP C 1 119 ? -38.510 49.881 74.745 1.00 75.63 119 ASP C N 1
ATOM 4982 C CA . ASP C 1 119 ? -38.040 48.634 75.325 1.00 75.07 119 ASP C CA 1
ATOM 4983 C C . ASP C 1 119 ? -37.208 48.895 76.568 1.00 73.38 119 ASP C C 1
ATOM 4984 O O . ASP C 1 119 ? -37.423 48.271 77.598 1.00 73.95 119 ASP C O 1
ATOM 4989 N N . ARG C 1 120 ? -36.274 49.832 76.485 1.00 71.63 120 ARG C N 1
ATOM 4990 C CA . ARG C 1 120 ? -35.424 50.137 77.630 1.00 69.95 120 ARG C CA 1
ATOM 4991 C C . ARG C 1 120 ? -36.211 50.542 78.875 1.00 69.88 120 ARG C C 1
ATOM 4992 O O . ARG C 1 120 ? -35.708 50.437 79.996 1.00 68.84 120 ARG C O 1
ATOM 5000 N N . PHE C 1 121 ? -37.441 51.009 78.677 1.00 70.03 121 PHE C N 1
ATOM 5001 C CA . PHE C 1 121 ? -38.297 51.417 79.792 1.00 70.70 121 PHE C CA 1
ATOM 5002 C C . PHE C 1 121 ? -39.575 50.564 79.801 1.00 72.73 121 PHE C C 1
ATOM 5003 O O . PHE C 1 121 ? -40.681 51.059 79.528 1.00 73.01 121 PHE C O 1
ATOM 5011 N N . ALA C 1 122 ? -39.403 49.283 80.139 1.00 74.19 122 ALA C N 1
ATOM 5012 C CA . ALA C 1 122 ? -40.484 48.299 80.160 1.00 74.88 122 ALA C CA 1
ATOM 5013 C C . ALA C 1 122 ? -41.642 48.555 81.122 1.00 75.49 122 ALA C C 1
ATOM 5014 O O . ALA C 1 122 ? -42.694 49.035 80.711 1.00 76.11 122 ALA C O 1
ATOM 5016 N N . GLY C 1 123 ? -41.457 48.225 82.395 1.00 75.88 123 GLY C N 1
ATOM 5017 C CA . GLY C 1 123 ? -42.533 48.404 83.363 1.00 76.98 123 GLY C CA 1
ATOM 5018 C C . GLY C 1 123 ? -42.812 49.823 83.820 1.00 77.31 123 GLY C C 1
ATOM 5019 O O . GLY C 1 123 ? -42.843 50.103 85.019 1.00 77.72 123 GLY C O 1
ATOM 5020 N N . THR C 1 124 ? -43.026 50.717 82.860 1.00 77.45 124 THR C N 1
ATOM 5021 C CA . THR C 1 124 ? -43.300 52.131 83.120 1.00 76.11 124 THR C CA 1
ATOM 5022 C C . THR C 1 124 ? -44.294 52.588 82.058 1.00 76.93 124 THR C C 1
ATOM 5023 O O . THR C 1 124 ? -44.356 52.002 80.972 1.00 78.27 124 THR C O 1
ATOM 5027 N N . GLY C 1 125 ? -45.075 53.620 82.345 1.00 76.80 125 GLY C N 1
ATOM 5028 C CA . GLY C 1 125 ? -46.040 54.064 81.347 1.00 77.95 125 GLY C CA 1
ATOM 5029 C C . GLY C 1 125 ? -45.361 54.672 80.131 1.00 78.61 125 GLY C C 1
ATOM 5030 O O . GLY C 1 125 ? -45.922 54.735 79.026 1.00 78.04 125 GLY C O 1
ATOM 5031 N N . LEU C 1 126 ? -44.127 55.114 80.355 1.00 78.80 126 LEU C N 1
ATOM 5032 C CA . LEU C 1 126 ? -43.308 55.764 79.344 1.00 78.68 126 LEU C CA 1
ATOM 5033 C C . LEU C 1 126 ? -43.294 55.056 77.999 1.00 79.51 126 LEU C C 1
ATOM 5034 O O . LEU C 1 126 ? -42.937 53.881 77.905 1.00 81.15 126 LEU C O 1
ATOM 5039 N N . GLY C 1 127 ? -43.690 55.784 76.960 1.00 79.97 127 GLY C N 1
ATOM 5040 C CA . GLY C 1 127 ? -43.701 55.226 75.619 1.00 80.64 127 GLY C CA 1
ATOM 5041 C C . GLY C 1 127 ? -45.069 54.801 75.114 1.00 81.37 127 GLY C C 1
ATOM 5042 O O . GLY C 1 127 ? -45.501 55.224 74.033 1.00 81.07 127 GLY C O 1
ATOM 5043 N N . VAL C 1 128 ? -45.755 53.972 75.901 1.00 81.89 128 VAL C N 1
ATOM 5044 C CA . VAL C 1 128 ? -47.071 53.462 75.528 1.00 82.31 128 VAL C CA 1
ATOM 5045 C C . VAL C 1 128 ? -48.252 54.359 75.914 1.00 82.60 128 VAL C C 1
ATOM 5046 O O . VAL C 1 128 ? -48.548 55.332 75.216 1.00 82.27 128 VAL C O 1
ATOM 5050 N N . ASP C 1 129 ? -48.914 54.032 77.022 1.00 83.36 129 ASP C N 1
ATOM 5051 C CA . ASP C 1 129 ? -50.083 54.776 77.481 1.00 83.32 129 ASP C CA 1
ATOM 5052 C C . ASP C 1 129 ? -49.826 55.906 78.485 1.00 82.43 129 ASP C C 1
ATOM 5053 O O . ASP C 1 129 ? -50.719 56.728 78.729 1.00 82.53 129 ASP C O 1
ATOM 5058 N N . PHE C 1 130 ? -48.623 55.955 79.060 1.00 80.43 130 PHE C N 1
ATOM 5059 C CA . PHE C 1 130 ? -48.279 57.002 80.028 1.00 78.30 130 PHE C CA 1
ATOM 5060 C C . PHE C 1 130 ? -49.229 57.092 81.223 1.00 77.80 130 PHE C C 1
ATOM 5061 O O . PHE C 1 130 ? -49.937 58.090 81.382 1.00 77.75 130 PHE C O 1
ATOM 5069 N N . TYR C 1 131 ? -49.256 56.066 82.067 1.00 76.57 131 TYR C N 1
ATOM 5070 C CA . TYR C 1 131 ? -50.135 56.117 83.226 1.00 75.37 131 TYR C CA 1
ATOM 5071 C C . TYR C 1 131 ? -49.439 56.881 84.358 1.00 75.87 131 TYR C C 1
ATOM 5072 O O . TYR C 1 131 ? -50.039 57.167 85.394 1.00 75.60 131 TYR C O 1
ATOM 5081 N N . SER C 1 132 ? -48.173 57.230 84.129 1.00 76.16 132 SER C N 1
ATOM 5082 C CA . SER C 1 132 ? -47.360 57.963 85.100 1.00 75.44 132 SER C CA 1
ATOM 5083 C C . SER C 1 132 ? -47.763 59.432 85.136 1.00 74.51 132 SER C C 1
ATOM 5084 O O . SER C 1 132 ? -47.575 60.100 86.153 1.00 75.13 132 SER C O 1
ATOM 5087 N N . ILE C 1 133 ? -48.291 59.938 84.021 1.00 72.67 133 ILE C N 1
ATOM 5088 C CA . ILE C 1 133 ? -48.738 61.329 83.943 1.00 70.97 133 ILE C CA 1
ATOM 5089 C C . ILE C 1 133 ? -50.231 61.310 84.269 1.00 71.18 133 ILE C C 1
ATOM 5090 O O . ILE C 1 133 ? -51.035 60.800 83.493 1.00 71.03 133 ILE C O 1
ATOM 5095 N N . VAL C 1 134 ? -50.598 61.861 85.421 1.00 72.10 134 VAL C N 1
ATOM 5096 C CA . VAL C 1 134 ? -51.992 61.870 85.854 1.00 73.84 134 VAL C CA 1
ATOM 5097 C C . VAL C 1 134 ? -52.553 63.259 86.104 1.00 75.10 134 VAL C C 1
ATOM 5098 O O . VAL C 1 134 ? -51.937 64.064 86.795 1.00 75.59 134 VAL C O 1
ATOM 5102 N N . GLY C 1 135 ? -53.734 63.525 85.555 1.00 76.38 135 GLY C N 1
ATOM 5103 C CA . GLY C 1 135 ? -54.367 64.817 85.745 1.00 77.92 135 GLY C CA 1
ATOM 5104 C C . GLY C 1 135 ? -55.709 64.680 86.442 1.00 80.09 135 GLY C C 1
ATOM 5105 O O . GLY C 1 135 ? -56.165 63.568 86.726 1.00 80.14 135 GLY C O 1
ATOM 5106 N N . GLN C 1 136 ? -56.345 65.817 86.719 1.00 82.50 136 GLN C N 1
ATOM 5107 C CA . GLN C 1 136 ? -57.649 65.849 87.385 1.00 84.21 136 GLN C CA 1
ATOM 5108 C C . GLN C 1 136 ? -58.643 64.917 86.692 1.00 84.62 136 GLN C C 1
ATOM 5109 O O . GLN C 1 136 ? -59.534 64.355 87.326 1.00 84.37 136 GLN C O 1
ATOM 5115 N N . GLY C 1 137 ? -58.476 64.759 85.385 1.00 85.54 137 GLY C N 1
ATOM 5116 C CA . GLY C 1 137 ? -59.355 63.893 84.631 1.00 87.19 137 GLY C CA 1
ATOM 5117 C C . GLY C 1 137 ? -59.255 62.456 85.093 1.00 88.64 137 GLY C C 1
ATOM 5118 O O . GLY C 1 137 ? -60.222 61.910 85.611 1.00 89.26 137 GLY C O 1
ATOM 5119 N N . GLN C 1 138 ? -58.086 61.847 84.913 1.00 90.22 138 GLN C N 1
ATOM 5120 C CA . GLN C 1 138 ? -57.862 60.455 85.305 1.00 91.92 138 GLN C CA 1
ATOM 5121 C C . GLN C 1 138 ? -58.297 60.174 86.738 1.00 92.95 138 GLN C C 1
ATOM 5122 O O . GLN C 1 138 ? -58.748 59.071 87.051 1.00 93.03 138 GLN C O 1
ATOM 5128 N N . ILE C 1 139 ? -58.149 61.164 87.611 1.00 93.89 139 ILE C N 1
ATOM 5129 C CA . ILE C 1 139 ? -58.542 60.984 88.996 1.00 95.75 139 ILE C CA 1
ATOM 5130 C C . ILE C 1 139 ? -60.026 60.656 89.034 1.00 97.55 139 ILE C C 1
ATOM 5131 O O . ILE C 1 139 ? -60.444 59.698 89.682 1.00 98.22 139 ILE C O 1
ATOM 5136 N N . ASP C 1 140 ? -60.816 61.449 88.318 1.00 99.73 140 ASP C N 1
ATOM 5137 C CA . ASP C 1 140 ? -62.265 61.263 88.273 1.00 101.77 140 ASP C CA 1
ATOM 5138 C C . ASP C 1 140 ? -62.689 59.972 87.563 1.00 102.71 140 ASP C C 1
ATOM 5139 O O . ASP C 1 140 ? -63.624 59.299 87.998 1.00 102.79 140 ASP C O 1
ATOM 5144 N N . ARG C 1 141 ? -62.000 59.629 86.479 1.00 104.08 141 ARG C N 1
ATOM 5145 C CA . ARG C 1 141 ? -62.323 58.428 85.718 1.00 106.03 141 ARG C CA 1
ATOM 5146 C C . ARG C 1 141 ? -61.884 57.125 86.379 1.00 106.86 141 ARG C C 1
ATOM 5147 O O . ARG C 1 141 ? -62.251 56.045 85.921 1.00 106.92 141 ARG C O 1
ATOM 5155 N N . ILE C 1 142 ? -61.094 57.227 87.447 1.00 107.83 142 ILE C N 1
ATOM 5156 C CA . ILE C 1 142 ? -60.640 56.047 88.184 1.00 108.70 142 ILE C CA 1
ATOM 5157 C C . ILE C 1 142 ? -61.592 55.848 89.369 1.00 109.84 142 ILE C C 1
ATOM 5158 O O . ILE C 1 142 ? -61.811 54.727 89.830 1.00 110.01 142 ILE C O 1
ATOM 5163 N N . VAL C 1 143 ? -62.154 56.952 89.851 1.00 110.89 143 VAL C N 1
ATOM 5164 C CA . VAL C 1 143 ? -63.096 56.925 90.960 1.00 112.32 143 VAL C CA 1
ATOM 5165 C C . VAL C 1 143 ? -64.470 56.505 90.446 1.00 114.43 143 VAL C C 1
ATOM 5166 O O . VAL C 1 143 ? -65.348 56.141 91.229 1.00 115.19 143 VAL C O 1
ATOM 5170 N N . ASN C 1 144 ? -64.652 56.551 89.127 1.00 116.30 144 ASN C N 1
ATOM 5171 C CA . ASN C 1 144 ? -65.929 56.183 88.512 1.00 118.04 144 ASN C CA 1
ATOM 5172 C C . ASN C 1 144 ? -65.807 55.054 87.489 1.00 118.82 144 ASN C C 1
ATOM 5173 O O . ASN C 1 144 ? -66.610 54.962 86.558 1.00 118.51 144 ASN C O 1
ATOM 5178 N N . ALA C 1 145 ? -64.805 54.196 87.670 1.00 120.09 145 ALA C N 1
ATOM 5179 C CA . ALA C 1 145 ? -64.577 53.063 86.771 1.00 121.09 145 ALA C CA 1
ATOM 5180 C C . ALA C 1 145 ? -65.108 51.764 87.385 1.00 121.68 145 ALA C C 1
ATOM 5181 O O . ALA C 1 145 ? -65.650 50.901 86.688 1.00 122.28 145 ALA C O 1
ATOM 5183 N N . TYR C 1 167 ? -53.694 42.547 93.759 1.00 108.01 1023 TYR C N 1
ATOM 5184 C CA . TYR C 1 167 ? -54.994 43.070 94.171 1.00 109.63 1023 TYR C CA 1
ATOM 5185 C C . TYR C 1 167 ? -55.123 43.333 95.678 1.00 109.60 1023 TYR C C 1
ATOM 5186 O O . TYR C 1 167 ? -55.388 44.463 96.089 1.00 109.93 1023 TYR C O 1
ATOM 5195 N N . GLN C 1 168 ? -54.992 42.301 96.511 1.00 109.62 1024 GLN C N 1
ATOM 5196 C CA . GLN C 1 168 ? -55.115 42.511 97.957 1.00 108.43 1024 GLN C CA 1
ATOM 5197 C C . GLN C 1 168 ? -54.013 43.463 98.419 1.00 106.40 1024 GLN C C 1
ATOM 5198 O O . GLN C 1 168 ? -53.804 43.647 99.619 1.00 106.21 1024 GLN C O 1
ATOM 5204 N N . ARG C 1 169 ? -53.294 44.035 97.456 1.00 102.91 1025 ARG C N 1
ATOM 5205 C CA . ARG C 1 169 ? -52.223 44.972 97.741 1.00 99.56 1025 ARG C CA 1
ATOM 5206 C C . ARG C 1 169 ? -52.751 46.370 97.427 1.00 96.88 1025 ARG C C 1
ATOM 5207 O O . ARG C 1 169 ? -52.289 47.353 98.001 1.00 96.90 1025 ARG C O 1
ATOM 5215 N N . VAL C 1 170 ? -53.721 46.451 96.515 1.00 93.55 1026 VAL C N 1
ATOM 5216 C CA . VAL C 1 170 ? -54.335 47.731 96.155 1.00 90.02 1026 VAL C CA 1
ATOM 5217 C C . VAL C 1 170 ? -55.431 48.024 97.173 1.00 89.17 1026 VAL C C 1
ATOM 5218 O O . VAL C 1 170 ? -55.756 49.184 97.438 1.00 89.00 1026 VAL C O 1
ATOM 5222 N N . ASN C 1 171 ? -55.999 46.969 97.748 1.00 87.53 1027 ASN C N 1
ATOM 5223 C CA . ASN C 1 171 ? -57.038 47.159 98.746 1.00 86.15 1027 ASN C CA 1
ATOM 5224 C C . ASN C 1 171 ? -56.364 47.302 100.097 1.00 84.97 1027 ASN C C 1
ATOM 5225 O O . ASN C 1 171 ? -56.861 47.991 100.971 1.00 85.01 1027 ASN C O 1
ATOM 5230 N N . GLU C 1 172 ? -55.211 46.671 100.258 1.00 84.55 1028 GLU C N 1
ATOM 5231 C CA . GLU C 1 172 ? -54.487 46.735 101.520 1.00 84.17 1028 GLU C CA 1
ATOM 5232 C C . GLU C 1 172 ? -53.772 48.082 101.670 1.00 81.51 1028 GLU C C 1
ATOM 5233 O O . GLU C 1 172 ? -53.722 48.648 102.760 1.00 80.75 1028 GLU C O 1
ATOM 5239 N N . SER C 1 173 ? -53.228 48.594 100.570 1.00 79.33 1029 SER C N 1
ATOM 5240 C CA . SER C 1 173 ? -52.531 49.877 100.585 1.00 77.48 1029 SER C CA 1
ATOM 5241 C C . SER C 1 173 ? -53.541 50.999 100.686 1.00 75.73 1029 SER C C 1
ATOM 5242 O O . SER C 1 173 ? -53.307 52.005 101.353 1.00 75.22 1029 SER C O 1
ATOM 5245 N N . PHE C 1 174 ? -54.668 50.822 100.009 1.00 74.55 1030 PHE C N 1
ATOM 5246 C CA . PHE C 1 174 ? -55.724 51.821 100.030 1.00 73.26 1030 PHE C CA 1
ATOM 5247 C C . PHE C 1 174 ? -56.114 52.098 101.478 1.00 73.04 1030 PHE C C 1
ATOM 5248 O O . PHE C 1 174 ? -56.313 53.244 101.872 1.00 73.82 1030 PHE C O 1
ATOM 5256 N N . ASN C 1 175 ? -56.212 51.038 102.270 1.00 73.14 1031 ASN C N 1
ATOM 5257 C CA . ASN C 1 175 ? -56.571 51.171 103.675 1.00 72.85 1031 ASN C CA 1
ATOM 5258 C C . ASN C 1 175 ? -55.517 51.994 104.428 1.00 73.40 1031 ASN C C 1
ATOM 5259 O O . ASN C 1 175 ? -55.845 52.982 105.094 1.00 74.23 1031 ASN C O 1
ATOM 5264 N N . ARG C 1 176 ? -54.253 51.592 104.317 1.00 72.62 1032 ARG C N 1
ATOM 5265 C CA . ARG C 1 176 ? -53.180 52.296 105.002 1.00 72.16 1032 ARG C CA 1
ATOM 5266 C C . ARG C 1 176 ? -53.228 53.817 104.757 1.00 70.72 1032 ARG C C 1
ATOM 5267 O O . ARG C 1 176 ? -53.082 54.623 105.691 1.00 69.97 1032 ARG C O 1
ATOM 5275 N N . PHE C 1 177 ? -53.452 54.197 103.502 1.00 68.47 1033 PHE C N 1
ATOM 5276 C CA . PHE C 1 177 ? -53.502 55.600 103.112 1.00 66.44 1033 PHE C CA 1
ATOM 5277 C C . PHE C 1 177 ? -54.696 56.348 103.660 1.00 64.91 1033 PHE C C 1
ATOM 5278 O O . PHE C 1 177 ? -54.583 57.529 103.992 1.00 65.06 1033 PHE C O 1
ATOM 5286 N N . ILE C 1 178 ? -55.840 55.676 103.741 1.00 63.09 1034 ILE C N 1
ATOM 5287 C CA . ILE C 1 178 ? -57.037 56.319 104.260 1.00 62.39 1034 ILE C CA 1
ATOM 5288 C C . ILE C 1 178 ? -56.838 56.598 105.749 1.00 62.60 1034 ILE C C 1
ATOM 5289 O O . ILE C 1 178 ? -57.243 57.648 106.239 1.00 62.25 1034 ILE C O 1
ATOM 5294 N N . SER C 1 179 ? -56.194 55.670 106.458 1.00 63.17 1035 SER C N 1
ATOM 5295 C CA . SER C 1 179 ? -55.919 55.838 107.886 1.00 63.97 1035 SER C CA 1
ATOM 5296 C C . SER C 1 179 ? -54.982 57.017 108.071 1.00 65.12 1035 SER C C 1
ATOM 5297 O O . SER C 1 179 ? -55.177 57.860 108.939 1.00 65.86 1035 SER C O 1
ATOM 5300 N N . LEU C 1 180 ? -53.942 57.056 107.253 1.00 66.82 1036 LEU C N 1
ATOM 5301 C CA . LEU C 1 180 ? -52.977 58.142 107.310 1.00 68.02 1036 LEU C CA 1
ATOM 5302 C C . LEU C 1 180 ? -53.698 59.483 107.118 1.00 67.63 1036 LEU C C 1
ATOM 5303 O O . LEU C 1 180 ? -53.446 60.453 107.839 1.00 67.51 1036 LEU C O 1
ATOM 5308 N N . LEU C 1 181 ? -54.612 59.517 106.156 1.00 67.11 1037 LEU C N 1
ATOM 5309 C CA . LEU C 1 181 ? -55.361 60.727 105.852 1.00 67.32 1037 LEU C CA 1
ATOM 5310 C C . LEU C 1 181 ? -56.237 61.251 106.985 1.00 67.78 1037 LEU C C 1
ATOM 5311 O O . LEU C 1 181 ? -56.243 62.453 107.255 1.00 68.29 1037 LEU C O 1
ATOM 5316 N N . PHE C 1 182 ? -56.968 60.362 107.651 1.00 68.15 1038 PHE C N 1
ATOM 5317 C CA . PHE C 1 182 ? -57.864 60.783 108.728 1.00 68.61 1038 PHE C CA 1
ATOM 5318 C C . PHE C 1 182 ? -57.398 60.439 110.146 1.00 69.30 1038 PHE C C 1
ATOM 5319 O O . PHE C 1 182 ? -58.152 60.597 111.115 1.00 69.64 1038 PHE C O 1
ATOM 5327 N N . PHE C 1 183 ? -56.156 59.982 110.264 1.00 69.32 1039 PHE C N 1
ATOM 5328 C CA . PHE C 1 183 ? -55.596 59.610 111.556 1.00 69.46 1039 PHE C CA 1
ATOM 5329 C C . PHE C 1 183 ? -56.310 58.460 112.262 1.00 69.64 1039 PHE C C 1
ATOM 5330 O O . PHE C 1 183 ? -56.544 58.543 113.467 1.00 69.84 1039 PHE C O 1
ATOM 5338 N N . GLY C 1 184 ? -56.675 57.399 111.540 1.00 69.87 1040 GLY C N 1
ATOM 5339 C CA . GLY C 1 184 ? -57.304 56.283 112.226 1.00 70.81 1040 GLY C CA 1
ATOM 5340 C C . GLY C 1 184 ? -58.394 55.409 111.629 1.00 71.45 1040 GLY C C 1
ATOM 5341 O O . GLY C 1 184 ? -58.551 54.255 112.055 1.00 72.15 1040 GLY C O 1
ATOM 5342 N N . GLY C 1 185 ? -59.157 55.917 110.671 1.00 70.86 1041 GLY C N 1
ATOM 5343 C CA . GLY C 1 185 ? -60.228 55.103 110.113 1.00 70.23 1041 GLY C CA 1
ATOM 5344 C C . GLY C 1 185 ? -59.848 53.829 109.367 1.00 69.58 1041 GLY C C 1
ATOM 5345 O O . GLY C 1 185 ? -58.917 53.110 109.748 1.00 68.76 1041 GLY C O 1
ATOM 5346 N N . GLU C 1 186 ? -60.608 53.548 108.308 1.00 69.26 1042 GLU C N 1
ATOM 5347 C CA . GLU C 1 186 ? -60.393 52.393 107.442 1.00 68.86 1042 GLU C CA 1
ATOM 5348 C C . GLU C 1 186 ? -60.909 52.716 106.046 1.00 69.07 1042 GLU C C 1
ATOM 5349 O O . GLU C 1 186 ? -61.758 53.594 105.868 1.00 68.73 1042 GLU C O 1
ATOM 5355 N N . GLY C 1 187 ? -60.399 51.985 105.063 1.00 69.65 1043 GLY C N 1
ATOM 5356 C CA . GLY C 1 187 ? -60.821 52.167 103.688 1.00 70.42 1043 GLY C CA 1
ATOM 5357 C C . GLY C 1 187 ? -61.070 50.800 103.084 1.00 71.43 1043 GLY C C 1
ATOM 5358 O O . GLY C 1 187 ? -60.279 49.877 103.297 1.00 71.47 1043 GLY C O 1
ATOM 5359 N N . ARG C 1 188 ? -62.160 50.654 102.339 1.00 72.45 1044 ARG C N 1
ATOM 5360 C CA . ARG C 1 188 ? -62.480 49.366 101.736 1.00 73.88 1044 ARG C CA 1
ATOM 5361 C C . ARG C 1 188 ? -62.807 49.437 100.247 1.00 73.21 1044 ARG C C 1
ATOM 5362 O O . ARG C 1 188 ? -63.436 50.383 99.784 1.00 72.82 1044 ARG C O 1
ATOM 5370 N N . LEU C 1 189 ? -62.352 48.426 99.507 1.00 72.57 1045 LEU C N 1
ATOM 5371 C CA . LEU C 1 189 ? -62.582 48.306 98.069 1.00 70.93 1045 LEU C CA 1
ATOM 5372 C C . LEU C 1 189 ? -63.216 46.943 97.765 1.00 70.88 1045 LEU C C 1
ATOM 5373 O O . LEU C 1 189 ? -64.394 46.848 97.403 1.00 70.80 1045 LEU C O 1
ATOM 5378 N N . GLU C 1 204 ? -66.877 49.983 94.347 1.00 89.85 1060 GLU C N 1
ATOM 5379 C CA . GLU C 1 204 ? -67.479 50.597 95.530 1.00 90.33 1060 GLU C CA 1
ATOM 5380 C C . GLU C 1 204 ? -66.485 50.893 96.642 1.00 88.60 1060 GLU C C 1
ATOM 5381 O O . GLU C 1 204 ? -65.725 50.014 97.068 1.00 88.57 1060 GLU C O 1
ATOM 5387 N N . ILE C 1 205 ? -66.524 52.131 97.129 1.00 86.34 1061 ILE C N 1
ATOM 5388 C CA . ILE C 1 205 ? -65.623 52.569 98.183 1.00 84.49 1061 ILE C CA 1
ATOM 5389 C C . ILE C 1 205 ? -66.320 52.883 99.510 1.00 83.62 1061 ILE C C 1
ATOM 5390 O O . ILE C 1 205 ? -67.373 53.531 99.541 1.00 82.94 1061 ILE C O 1
ATOM 5395 N N . SER C 1 206 ? -65.718 52.400 100.598 1.00 82.33 1062 SER C N 1
ATOM 5396 C CA . SER C 1 206 ? -66.234 52.605 101.949 1.00 81.44 1062 SER C CA 1
ATOM 5397 C C . SER C 1 206 ? -65.152 53.260 102.780 1.00 79.11 1062 SER C C 1
ATOM 5398 O O . SER C 1 206 ? -64.013 52.791 102.805 1.00 79.21 1062 SER C O 1
ATOM 5401 N N . ILE C 1 207 ? -65.511 54.336 103.467 1.00 76.36 1063 ILE C N 1
ATOM 5402 C CA . ILE C 1 207 ? -64.557 55.041 104.299 1.00 74.15 1063 ILE C CA 1
ATOM 5403 C C . ILE C 1 207 ? -65.102 55.220 105.699 1.00 72.64 1063 ILE C C 1
ATOM 5404 O O . ILE C 1 207 ? -66.124 55.867 105.898 1.00 71.91 1063 ILE C O 1
ATOM 5409 N N . ARG C 1 208 ? -64.418 54.633 106.672 1.00 71.26 1064 ARG C N 1
ATOM 5410 C CA . ARG C 1 208 ? -64.850 54.757 108.055 1.00 70.57 1064 ARG C CA 1
ATOM 5411 C C . ARG C 1 208 ? -63.881 55.637 108.837 1.00 70.42 1064 ARG C C 1
ATOM 5412 O O . ARG C 1 208 ? -62.740 55.241 109.057 1.00 69.12 1064 ARG C O 1
ATOM 5420 N N . LYS C 1 209 ? -64.335 56.828 109.243 1.00 70.98 1065 LYS C N 1
ATOM 5421 C CA . LYS C 1 209 ? -63.499 57.750 110.016 1.00 71.63 1065 LYS C CA 1
ATOM 5422 C C . LYS C 1 209 ? -63.349 57.218 111.434 1.00 72.28 1065 LYS C C 1
ATOM 5423 O O . LYS C 1 209 ? -64.208 56.476 111.901 1.00 73.48 1065 LYS C O 1
ATOM 5429 N N . PRO C 1 210 ? -62.266 57.595 112.141 1.00 72.18 1066 PRO C N 1
ATOM 5430 C CA . PRO C 1 210 ? -61.998 57.146 113.515 1.00 72.39 1066 PRO C CA 1
ATOM 5431 C C . PRO C 1 210 ? -63.179 56.974 114.479 1.00 72.94 1066 PRO C C 1
ATOM 5432 O O . PRO C 1 210 ? -63.739 55.883 114.582 1.00 74.26 1066 PRO C O 1
ATOM 5436 N N . GLY C 1 211 ? -63.578 58.017 115.188 1.00 72.54 1067 GLY C N 1
ATOM 5437 C CA . GLY C 1 211 ? -64.680 57.832 116.117 1.00 74.33 1067 GLY C CA 1
ATOM 5438 C C . GLY C 1 211 ? -66.028 57.518 115.491 1.00 76.03 1067 GLY C C 1
ATOM 5439 O O . GLY C 1 211 ? -67.049 57.466 116.174 1.00 76.35 1067 GLY C O 1
ATOM 5440 N N . ARG C 1 212 ? -66.047 57.282 114.189 1.00 78.35 1068 ARG C N 1
ATOM 5441 C CA . ARG C 1 212 ? -67.303 57.019 113.511 1.00 80.11 1068 ARG C CA 1
ATOM 5442 C C . ARG C 1 212 ? -67.587 55.604 113.021 1.00 80.77 1068 ARG C C 1
ATOM 5443 O O . ARG C 1 212 ? -66.846 54.658 113.296 1.00 79.80 1068 ARG C O 1
ATOM 5451 N N . ARG C 1 213 ? -68.681 55.498 112.273 1.00 82.34 1069 ARG C N 1
ATOM 5452 C CA . ARG C 1 213 ? -69.167 54.244 111.713 1.00 85.05 1069 ARG C CA 1
ATOM 5453 C C . ARG C 1 213 ? -68.940 54.188 110.201 1.00 85.78 1069 ARG C C 1
ATOM 5454 O O . ARG C 1 213 ? -68.699 55.218 109.580 1.00 85.58 1069 ARG C O 1
ATOM 5462 N N . ASP C 1 214 ? -69.033 52.998 109.607 1.00 86.93 1070 ASP C N 1
ATOM 5463 C CA . ASP C 1 214 ? -68.809 52.849 108.163 1.00 87.72 1070 ASP C CA 1
ATOM 5464 C C . ASP C 1 214 ? -69.569 53.903 107.353 1.00 86.67 1070 ASP C C 1
ATOM 5465 O O . ASP C 1 214 ? -70.537 54.471 107.836 1.00 86.53 1070 ASP C O 1
ATOM 5470 N N . GLN C 1 215 ? -69.138 54.154 106.120 1.00 86.24 1071 GLN C N 1
ATOM 5471 C CA . GLN C 1 215 ? -69.767 55.181 105.286 1.00 85.86 1071 GLN C CA 1
ATOM 5472 C C . GLN C 1 215 ? -69.495 54.962 103.796 1.00 85.94 1071 GLN C C 1
ATOM 5473 O O . GLN C 1 215 ? -68.439 54.450 103.421 1.00 86.06 1071 GLN C O 1
ATOM 5479 N N . LYS C 1 216 ? -70.437 55.364 102.947 1.00 85.86 1072 LYS C N 1
ATOM 5480 C CA . LYS C 1 216 ? -70.276 55.210 101.500 1.00 86.02 1072 LYS C CA 1
ATOM 5481 C C . LYS C 1 216 ? -69.702 56.490 100.898 1.00 85.15 1072 LYS C C 1
ATOM 5482 O O . LYS C 1 216 ? -70.163 57.586 101.208 1.00 85.28 1072 LYS C O 1
ATOM 5488 N N . LEU C 1 217 ? -68.698 56.348 100.036 1.00 84.12 1073 LEU C N 1
ATOM 5489 C CA . LEU C 1 217 ? -68.045 57.495 99.396 1.00 82.99 1073 LEU C CA 1
ATOM 5490 C C . LEU C 1 217 ? -69.050 58.533 98.919 1.00 82.38 1073 LEU C C 1
ATOM 5491 O O . LEU C 1 217 ? -68.791 59.734 98.936 1.00 81.26 1073 LEU C O 1
ATOM 5496 N N . SER C 1 218 ? -70.203 58.033 98.495 1.00 82.51 1074 SER C N 1
ATOM 5497 C CA . SER C 1 218 ? -71.310 58.835 97.994 1.00 81.92 1074 SER C CA 1
ATOM 5498 C C . SER C 1 218 ? -71.649 60.062 98.852 1.00 81.50 1074 SER C C 1
ATOM 5499 O O . SER C 1 218 ? -71.632 61.191 98.368 1.00 81.17 1074 SER C O 1
ATOM 5502 N N . LEU C 1 219 ? -71.958 59.840 100.125 1.00 81.09 1075 LEU C N 1
ATOM 5503 C CA . LEU C 1 219 ? -72.323 60.929 101.017 1.00 79.61 1075 LEU C CA 1
ATOM 5504 C C . LEU C 1 219 ? -71.145 61.519 101.777 1.00 78.55 1075 LEU C C 1
ATOM 5505 O O . LEU C 1 219 ? -71.258 61.908 102.935 1.00 78.52 1075 LEU C O 1
ATOM 5510 N N . LEU C 1 220 ? -70.010 61.600 101.106 1.00 77.51 1076 LEU C N 1
ATOM 5511 C CA . LEU C 1 220 ? -68.827 62.161 101.719 1.00 77.35 1076 LEU C CA 1
ATOM 5512 C C . LEU C 1 220 ? -68.655 63.580 101.175 1.00 77.70 1076 LEU C C 1
ATOM 5513 O O . LEU C 1 220 ? -69.260 63.934 100.169 1.00 77.07 1076 LEU C O 1
ATOM 5518 N N . SER C 1 221 ? -67.849 64.393 101.852 1.00 78.68 1077 SER C N 1
ATOM 5519 C CA . SER C 1 221 ? -67.590 65.773 101.423 1.00 79.00 1077 SER C CA 1
ATOM 5520 C C . SER C 1 221 ? -67.069 65.832 99.986 1.00 79.14 1077 SER C C 1
ATOM 5521 O O . SER C 1 221 ? -66.653 64.822 99.431 1.00 79.94 1077 SER C O 1
ATOM 5524 N N . GLY C 1 222 ? -67.088 67.014 99.383 1.00 78.78 1078 GLY C N 1
ATOM 5525 C CA . GLY C 1 222 ? -66.592 67.133 98.024 1.00 78.23 1078 GLY C CA 1
ATOM 5526 C C . GLY C 1 222 ? -65.073 67.077 97.991 1.00 77.85 1078 GLY C C 1
ATOM 5527 O O . GLY C 1 222 ? -64.477 66.327 97.218 1.00 78.19 1078 GLY C O 1
ATOM 5528 N N . GLY C 1 223 ? -64.443 67.882 98.837 1.00 77.64 1079 GLY C N 1
ATOM 5529 C CA . GLY C 1 223 ? -62.994 67.912 98.893 1.00 76.74 1079 GLY C CA 1
ATOM 5530 C C . GLY C 1 223 ? -62.438 66.640 99.503 1.00 76.42 1079 GLY C C 1
ATOM 5531 O O . GLY C 1 223 ? -61.284 66.269 99.274 1.00 75.41 1079 GLY C O 1
ATOM 5532 N N . GLU C 1 224 ? -63.263 65.971 100.298 1.00 76.40 1080 GLU C N 1
ATOM 5533 C CA . GLU C 1 224 ? -62.850 64.730 100.923 1.00 76.23 1080 GLU C CA 1
ATOM 5534 C C . GLU C 1 224 ? -62.839 63.639 99.849 1.00 75.62 1080 GLU C C 1
ATOM 5535 O O . GLU C 1 224 ? -61.906 62.838 99.798 1.00 76.17 1080 GLU C O 1
ATOM 5541 N N . LYS C 1 225 ? -63.858 63.621 98.983 1.00 73.92 1081 LYS C N 1
ATOM 5542 C CA . LYS C 1 225 ? -63.927 62.643 97.895 1.00 72.30 1081 LYS C CA 1
ATOM 5543 C C . LYS C 1 225 ? -62.644 62.736 97.079 1.00 71.41 1081 LYS C C 1
ATOM 5544 O O . LYS C 1 225 ? -62.080 61.728 96.655 1.00 72.21 1081 LYS C O 1
ATOM 5550 N N . ALA C 1 226 ? -62.194 63.963 96.858 1.00 69.61 1082 ALA C N 1
ATOM 5551 C CA . ALA C 1 226 ? -60.976 64.209 96.099 1.00 68.94 1082 ALA C CA 1
ATOM 5552 C C . ALA C 1 226 ? -59.775 63.514 96.749 1.00 67.79 1082 ALA C C 1
ATOM 5553 O O . ALA C 1 226 ? -58.948 62.886 96.081 1.00 67.35 1082 ALA C O 1
ATOM 5555 N N . LEU C 1 227 ? -59.693 63.650 98.064 1.00 66.38 1083 LEU C N 1
ATOM 5556 C CA . LEU C 1 227 ? -58.627 63.056 98.836 1.00 64.70 1083 LEU C CA 1
ATOM 5557 C C . LEU C 1 227 ? -58.614 61.553 98.641 1.00 63.76 1083 LEU C C 1
ATOM 5558 O O . LEU C 1 227 ? -57.598 60.989 98.248 1.00 63.67 1083 LEU C O 1
ATOM 5563 N N . VAL C 1 228 ? -59.742 60.902 98.904 1.00 62.44 1084 VAL C N 1
ATOM 5564 C CA . VAL C 1 228 ? -59.806 59.452 98.753 1.00 62.64 1084 VAL C CA 1
ATOM 5565 C C . VAL C 1 228 ? -59.504 59.011 97.314 1.00 62.59 1084 VAL C C 1
ATOM 5566 O O . VAL C 1 228 ? -58.989 57.911 97.076 1.00 62.03 1084 VAL C O 1
ATOM 5570 N N . GLY C 1 229 ? -59.807 59.873 96.354 1.00 62.57 1085 GLY C N 1
ATOM 5571 C CA . GLY C 1 229 ? -59.517 59.532 94.976 1.00 63.57 1085 GLY C CA 1
ATOM 5572 C C . GLY C 1 229 ? -58.007 59.446 94.829 1.00 64.18 1085 GLY C C 1
ATOM 5573 O O . GLY C 1 229 ? -57.466 58.492 94.261 1.00 64.19 1085 GLY C O 1
ATOM 5574 N N . LEU C 1 230 ? -57.323 60.457 95.353 1.00 64.27 1086 LEU C N 1
ATOM 5575 C CA . LEU C 1 230 ? -55.874 60.495 95.308 1.00 64.83 1086 LEU C CA 1
ATOM 5576 C C . LEU C 1 230 ? -55.314 59.276 96.042 1.00 65.06 1086 LEU C C 1
ATOM 5577 O O . LEU C 1 230 ? -54.294 58.703 95.655 1.00 65.80 1086 LEU C O 1
ATOM 5582 N N . ALA C 1 231 ? -55.986 58.887 97.113 1.00 64.88 1087 ALA C N 1
ATOM 5583 C CA . ALA C 1 231 ? -55.550 57.737 97.881 1.00 65.99 1087 ALA C CA 1
ATOM 5584 C C . ALA C 1 231 ? -55.631 56.479 97.017 1.00 67.44 1087 ALA C C 1
ATOM 5585 O O . ALA C 1 231 ? -54.774 55.592 97.110 1.00 68.90 1087 ALA C O 1
ATOM 5587 N N . LEU C 1 232 ? -56.658 56.400 96.172 1.00 67.62 1088 LEU C N 1
ATOM 5588 C CA . LEU C 1 232 ? -56.828 55.235 95.303 1.00 66.98 1088 LEU C CA 1
ATOM 5589 C C . LEU C 1 232 ? -55.706 55.200 94.266 1.00 66.95 1088 LEU C C 1
ATOM 5590 O O . LEU C 1 232 ? -55.080 54.158 94.053 1.00 66.54 1088 LEU C O 1
ATOM 5595 N N . LEU C 1 233 ? -55.457 56.344 93.628 1.00 66.45 1089 LEU C N 1
ATOM 5596 C CA . LEU C 1 233 ? -54.406 56.439 92.623 1.00 67.15 1089 LEU C CA 1
ATOM 5597 C C . LEU C 1 233 ? -53.089 55.933 93.202 1.00 68.80 1089 LEU C C 1
ATOM 5598 O O . LEU C 1 233 ? -52.399 55.113 92.585 1.00 69.86 1089 LEU C O 1
ATOM 5603 N N . PHE C 1 234 ? -52.743 56.427 94.386 1.00 69.82 1090 PHE C N 1
ATOM 5604 C CA . PHE C 1 234 ? -51.512 56.030 95.059 1.00 71.28 1090 PHE C CA 1
ATOM 5605 C C . PHE C 1 234 ? -51.466 54.526 95.336 1.00 71.82 1090 PHE C C 1
ATOM 5606 O O . PHE C 1 234 ? -50.401 53.890 95.263 1.00 71.57 1090 PHE C O 1
ATOM 5614 N N . ALA C 1 235 ? -52.626 53.964 95.660 1.00 71.67 1091 ALA C N 1
ATOM 5615 C CA . ALA C 1 235 ? -52.714 52.547 95.946 1.00 72.20 1091 ALA C CA 1
ATOM 5616 C C . ALA C 1 235 ? -52.500 51.742 94.666 1.00 72.48 1091 ALA C C 1
ATOM 5617 O O . ALA C 1 235 ? -51.775 50.746 94.666 1.00 72.94 1091 ALA C O 1
ATOM 5619 N N . LEU C 1 236 ? -53.124 52.185 93.577 1.00 72.32 1092 LEU C N 1
ATOM 5620 C CA . LEU C 1 236 ? -53.003 51.500 92.300 1.00 73.21 1092 LEU C CA 1
ATOM 5621 C C . LEU C 1 236 ? -51.580 51.495 91.760 1.00 75.44 1092 LEU C C 1
ATOM 5622 O O . LEU C 1 236 ? -51.262 50.740 90.845 1.00 76.35 1092 LEU C O 1
ATOM 5627 N N . MET C 1 237 ? -50.717 52.335 92.318 1.00 77.34 1093 MET C N 1
ATOM 5628 C CA . MET C 1 237 ? -49.326 52.380 91.880 1.00 78.75 1093 MET C CA 1
ATOM 5629 C C . MET C 1 237 ? -48.636 51.053 92.197 1.00 79.87 1093 MET C C 1
ATOM 5630 O O . MET C 1 237 ? -47.486 50.832 91.813 1.00 80.03 1093 MET C O 1
ATOM 5635 N N . GLU C 1 238 ? -49.344 50.174 92.900 1.00 81.45 1094 GLU C N 1
ATOM 5636 C CA . GLU C 1 238 ? -48.798 48.875 93.275 1.00 84.09 1094 GLU C CA 1
ATOM 5637 C C . GLU C 1 238 ? -48.731 47.945 92.075 1.00 84.14 1094 GLU C C 1
ATOM 5638 O O . GLU C 1 238 ? -47.912 47.033 92.025 1.00 84.64 1094 GLU C O 1
ATOM 5644 N N . ILE C 1 239 ? -49.608 48.181 91.110 1.00 84.09 1095 ILE C N 1
ATOM 5645 C CA . ILE C 1 239 ? -49.652 47.370 89.908 1.00 84.43 1095 ILE C CA 1
ATOM 5646 C C . ILE C 1 239 ? -49.367 48.237 88.673 1.00 85.32 1095 ILE C C 1
ATOM 5647 O O . ILE C 1 239 ? -49.437 47.771 87.534 1.00 85.95 1095 ILE C O 1
ATOM 5652 N N . LYS C 1 240 ? -49.041 49.503 88.923 1.00 85.45 1096 LYS C N 1
ATOM 5653 C CA . LYS C 1 240 ? -48.698 50.466 87.876 1.00 85.26 1096 LYS C CA 1
ATOM 5654 C C . LYS C 1 240 ? -47.338 51.091 88.244 1.00 85.25 1096 LYS C C 1
ATOM 5655 O O . LYS C 1 240 ? -47.230 52.312 88.420 1.00 84.97 1096 LYS C O 1
ATOM 5661 N N . PRO C 1 241 ? -46.286 50.260 88.380 1.00 84.40 1097 PRO C N 1
ATOM 5662 C CA . PRO C 1 241 ? -44.958 50.778 88.732 1.00 83.66 1097 PRO C CA 1
ATOM 5663 C C . PRO C 1 241 ? -44.416 51.783 87.721 1.00 82.90 1097 PRO C C 1
ATOM 5664 O O . PRO C 1 241 ? -44.808 51.782 86.550 1.00 82.83 1097 PRO C O 1
ATOM 5668 N N . SER C 1 242 ? -43.516 52.641 88.193 1.00 81.77 1098 SER C N 1
ATOM 5669 C CA . SER C 1 242 ? -42.898 53.663 87.352 1.00 79.95 1098 SER C CA 1
ATOM 5670 C C . SER C 1 242 ? -41.856 54.438 88.166 1.00 78.38 1098 SER C C 1
ATOM 5671 O O . SER C 1 242 ? -42.001 54.610 89.383 1.00 78.66 1098 SER C O 1
ATOM 5674 N N . PRO C 1 243 ? -40.781 54.905 87.503 1.00 76.59 1099 PRO C N 1
ATOM 5675 C CA . PRO C 1 243 ? -39.736 55.656 88.201 1.00 74.37 1099 PRO C CA 1
ATOM 5676 C C . PRO C 1 243 ? -40.314 56.906 88.852 1.00 71.98 1099 PRO C C 1
ATOM 5677 O O . PRO C 1 243 ? -40.080 57.168 90.033 1.00 71.23 1099 PRO C O 1
ATOM 5681 N N . PHE C 1 244 ? -41.088 57.661 88.080 1.00 69.22 1100 PHE C N 1
ATOM 5682 C CA . PHE C 1 244 ? -41.683 58.878 88.589 1.00 66.75 1100 PHE C CA 1
ATOM 5683 C C . PHE C 1 244 ? -43.130 58.998 88.189 1.00 66.82 1100 PHE C C 1
ATOM 5684 O O . PHE C 1 244 ? -43.581 58.329 87.261 1.00 67.86 1100 PHE C O 1
ATOM 5692 N N . TYR C 1 245 ? -43.852 59.856 88.896 1.00 66.60 1101 TYR C N 1
ATOM 5693 C CA . TYR C 1 245 ? -45.261 60.102 88.627 1.00 67.45 1101 TYR C CA 1
ATOM 5694 C C . TYR C 1 245 ? -45.449 61.613 88.527 1.00 67.46 1101 TYR C C 1
ATOM 5695 O O . TYR C 1 245 ? -44.804 62.369 89.255 1.00 68.17 1101 TYR C O 1
ATOM 5704 N N . VAL C 1 246 ? -46.310 62.063 87.620 1.00 66.96 1102 VAL C N 1
ATOM 5705 C CA . VAL C 1 246 ? -46.559 63.496 87.473 1.00 66.27 1102 VAL C CA 1
ATOM 5706 C C . VAL C 1 246 ? -47.987 63.816 87.897 1.00 66.70 1102 VAL C C 1
ATOM 5707 O O . VAL C 1 246 ? -48.945 63.230 87.384 1.00 67.14 1102 VAL C O 1
ATOM 5711 N N . LEU C 1 247 ? -48.126 64.733 88.849 1.00 66.91 1103 LEU C N 1
ATOM 5712 C CA . LEU C 1 247 ? -49.441 65.129 89.339 1.00 66.73 1103 LEU C CA 1
ATOM 5713 C C . LEU C 1 247 ? -49.714 66.533 88.811 1.00 67.62 1103 LEU C C 1
ATOM 5714 O O . LEU C 1 247 ? -49.194 67.517 89.319 1.00 67.04 1103 LEU C O 1
ATOM 5719 N N . ASP C 1 248 ? -50.531 66.592 87.769 1.00 69.69 1104 ASP C N 1
ATOM 5720 C CA . ASP C 1 248 ? -50.878 67.825 87.094 1.00 73.11 1104 ASP C CA 1
ATOM 5721 C C . ASP C 1 248 ? -52.128 68.512 87.645 1.00 75.27 1104 ASP C C 1
ATOM 5722 O O . ASP C 1 248 ? -53.255 68.166 87.269 1.00 75.59 1104 ASP C O 1
ATOM 5727 N N . GLU C 1 249 ? -51.923 69.491 88.528 1.00 77.56 1105 GLU C N 1
ATOM 5728 C CA . GLU C 1 249 ? -53.024 70.258 89.119 1.00 79.52 1105 GLU C CA 1
ATOM 5729 C C . GLU C 1 249 ? -54.132 69.387 89.710 1.00 80.18 1105 GLU C C 1
ATOM 5730 O O . GLU C 1 249 ? -55.296 69.479 89.304 1.00 80.11 1105 GLU C O 1
ATOM 5736 N N . VAL C 1 250 ? -53.775 68.561 90.688 1.00 81.12 1106 VAL C N 1
ATOM 5737 C CA . VAL C 1 250 ? -54.745 67.660 91.305 1.00 82.29 1106 VAL C CA 1
ATOM 5738 C C . VAL C 1 250 ? -55.202 68.114 92.686 1.00 82.82 1106 VAL C C 1
ATOM 5739 O O . VAL C 1 250 ? -55.688 67.308 93.485 1.00 81.94 1106 VAL C O 1
ATOM 5743 N N . ASP C 1 251 ? -55.055 69.405 92.957 1.00 83.69 1107 ASP C N 1
ATOM 5744 C CA . ASP C 1 251 ? -55.420 69.955 94.254 1.00 84.55 1107 ASP C CA 1
ATOM 5745 C C . ASP C 1 251 ? -56.457 71.066 94.163 1.00 84.73 1107 ASP C C 1
ATOM 5746 O O . ASP C 1 251 ? -56.613 71.855 95.098 1.00 84.90 1107 ASP C O 1
ATOM 5751 N N . SER C 1 252 ? -57.162 71.140 93.041 1.00 84.76 1108 SER C N 1
ATOM 5752 C CA . SER C 1 252 ? -58.179 72.172 92.883 1.00 84.70 1108 SER C CA 1
ATOM 5753 C C . SER C 1 252 ? -59.258 72.029 93.962 1.00 84.45 1108 SER C C 1
ATOM 5754 O O . SER C 1 252 ? -59.440 72.933 94.784 1.00 84.63 1108 SER C O 1
ATOM 5757 N N . PRO C 1 253 ? -59.973 70.882 93.993 1.00 83.53 1109 PRO C N 1
ATOM 5758 C CA . PRO C 1 253 ? -61.028 70.663 94.990 1.00 83.31 1109 PRO C CA 1
ATOM 5759 C C . PRO C 1 253 ? -60.580 70.648 96.454 1.00 83.50 1109 PRO C C 1
ATOM 5760 O O . PRO C 1 253 ? -61.413 70.611 97.364 1.00 83.08 1109 PRO C O 1
ATOM 5764 N N . LEU C 1 254 ? -59.270 70.684 96.678 1.00 84.08 1110 LEU C N 1
ATOM 5765 C CA . LEU C 1 254 ? -58.719 70.666 98.029 1.00 84.75 1110 LEU C CA 1
ATOM 5766 C C . LEU C 1 254 ? -58.617 72.043 98.657 1.00 85.82 1110 LEU C C 1
ATOM 5767 O O . LEU C 1 254 ? -57.982 72.942 98.107 1.00 85.28 1110 LEU C O 1
ATOM 5772 N N . ASP C 1 255 ? -59.250 72.204 99.812 1.00 87.45 1111 ASP C N 1
ATOM 5773 C CA . ASP C 1 255 ? -59.192 73.467 100.535 1.00 89.13 1111 ASP C CA 1
ATOM 5774 C C . ASP C 1 255 ? -57.970 73.390 101.443 1.00 89.53 1111 ASP C C 1
ATOM 5775 O O . ASP C 1 255 ? -57.245 72.400 101.419 1.00 89.56 1111 ASP C O 1
ATOM 5780 N N . ASP C 1 256 ? -57.749 74.417 102.252 1.00 90.06 1112 A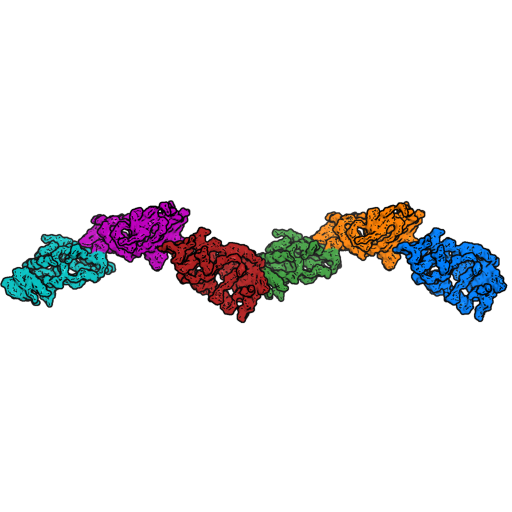SP C N 1
ATOM 5781 C CA . ASP C 1 256 ? -56.584 74.435 103.127 1.00 90.60 1112 ASP C CA 1
ATOM 5782 C C . ASP C 1 256 ? -56.453 73.260 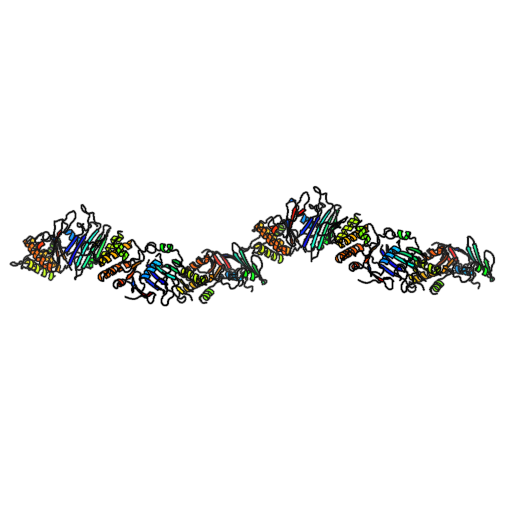104.081 1.00 90.61 1112 ASP C C 1
ATOM 5783 O O . ASP C 1 256 ? -55.339 72.783 104.312 1.00 90.80 1112 ASP C O 1
ATOM 5788 N N . TYR C 1 257 ? -57.567 72.792 104.640 1.00 90.52 1113 TYR C N 1
ATOM 5789 C CA . TYR C 1 257 ? -57.497 71.676 105.578 1.00 90.76 1113 TYR C CA 1
ATOM 5790 C C . TYR C 1 257 ? -57.159 70.379 104.864 1.00 89.34 1113 TYR C C 1
ATOM 5791 O O . TYR C 1 257 ? -56.264 69.640 105.279 1.00 89.41 1113 TYR C O 1
ATOM 5800 N N . ASN C 1 258 ? -57.883 70.099 103.792 1.00 87.69 1114 ASN C N 1
ATOM 5801 C CA . ASN C 1 258 ? -57.631 68.887 103.038 1.00 86.65 1114 ASN C CA 1
ATOM 5802 C C . ASN C 1 258 ? -56.249 68.929 102.398 1.00 85.59 1114 ASN C C 1
ATOM 5803 O O . ASN C 1 258 ? -55.564 67.916 102.317 1.00 85.49 1114 ASN C O 1
ATOM 5808 N N . ALA C 1 259 ? -55.842 70.106 101.942 1.00 84.39 1115 ALA C N 1
ATOM 5809 C CA . ALA C 1 259 ? -54.535 70.263 101.328 1.00 82.28 1115 ALA C CA 1
ATOM 5810 C C . ALA C 1 259 ? -53.463 69.800 102.304 1.00 81.02 1115 ALA C C 1
ATOM 5811 O O . ALA C 1 259 ? -52.513 69.137 101.917 1.00 80.04 1115 ALA C O 1
ATOM 5813 N N . GLU C 1 260 ? -53.619 70.142 103.576 1.00 80.71 1116 GLU C N 1
ATOM 5814 C CA . GLU C 1 260 ? -52.636 69.745 104.572 1.00 80.87 1116 GLU C CA 1
ATOM 5815 C C . GLU C 1 260 ? -52.549 68.224 104.676 1.00 79.88 1116 GLU C C 1
ATOM 5816 O O . GLU C 1 260 ? -51.497 67.672 105.026 1.00 78.79 1116 GLU C O 1
ATOM 5822 N N . ARG C 1 261 ? -53.662 67.553 104.379 1.00 78.91 1117 ARG C N 1
ATOM 5823 C CA . ARG C 1 261 ? -53.721 66.090 104.420 1.00 77.03 1117 ARG C CA 1
ATOM 5824 C C . ARG C 1 261 ? -53.029 65.507 103.194 1.00 75.03 1117 ARG C C 1
ATOM 5825 O O . ARG C 1 261 ? -52.272 64.547 103.294 1.00 74.09 1117 ARG C O 1
ATOM 5833 N N . PHE C 1 262 ? -53.305 66.087 102.033 1.00 73.01 1118 PHE C N 1
ATOM 5834 C CA . PHE C 1 262 ? -52.684 65.629 100.804 1.00 70.91 1118 PHE C CA 1
ATOM 5835 C C . PHE C 1 262 ? -51.176 65.780 100.945 1.00 70.08 1118 PHE C C 1
ATOM 5836 O O . PHE C 1 262 ? -50.411 64.985 100.412 1.00 69.95 1118 PHE C O 1
ATOM 5844 N N . LYS C 1 263 ? -50.763 66.808 101.678 1.00 69.70 1119 LYS C N 1
ATOM 5845 C CA . LYS C 1 263 ? -49.353 67.090 101.909 1.00 69.00 1119 LYS C CA 1
ATOM 5846 C C . LYS C 1 263 ? -48.705 65.974 102.708 1.00 68.25 1119 LYS C C 1
ATOM 5847 O O . LYS C 1 263 ? -47.595 65.554 102.405 1.00 67.61 1119 LYS C O 1
ATOM 5853 N N . ARG C 1 264 ? -49.405 65.503 103.735 1.00 68.45 1120 ARG C N 1
ATOM 5854 C CA . ARG C 1 264 ? -48.898 64.434 104.593 1.00 68.66 1120 ARG C CA 1
ATOM 5855 C C . ARG C 1 264 ? -48.855 63.089 103.841 1.00 68.13 1120 ARG C C 1
ATOM 5856 O O . ARG C 1 264 ? -47.975 62.262 104.084 1.00 67.76 1120 ARG C O 1
ATOM 5864 N N . LEU C 1 265 ? -49.794 62.882 102.918 1.00 67.54 1121 LEU C N 1
ATOM 5865 C CA . LEU C 1 265 ? -49.841 61.651 102.132 1.00 66.71 1121 LEU C CA 1
ATOM 5866 C C . LEU C 1 265 ? -48.690 61.661 101.124 1.00 66.58 1121 LEU C C 1
ATOM 5867 O O . LEU C 1 265 ? -47.971 60.680 100.974 1.00 66.70 1121 LEU C O 1
ATOM 5872 N N . LEU C 1 266 ? -48.527 62.781 100.430 1.00 67.25 1122 LEU C N 1
ATOM 5873 C CA . LEU C 1 266 ? -47.468 62.926 99.439 1.00 67.49 1122 LEU C CA 1
ATOM 5874 C C . LEU C 1 266 ? -46.103 62.597 100.028 1.00 67.85 1122 LEU C C 1
ATOM 5875 O O . LEU C 1 266 ? -45.313 61.892 99.414 1.00 67.09 1122 LEU C O 1
ATOM 5880 N N . LYS C 1 267 ? -45.824 63.105 101.222 1.00 69.71 1123 LYS C N 1
ATOM 5881 C CA . LYS C 1 267 ? -44.529 62.857 101.847 1.00 72.14 1123 LYS C CA 1
ATOM 5882 C C . LYS C 1 267 ? -44.300 61.404 102.213 1.00 72.48 1123 LYS C C 1
ATOM 5883 O O . LYS C 1 267 ? -43.158 60.957 102.277 1.00 73.02 1123 LYS C O 1
ATOM 5889 N N . GLU C 1 268 ? -45.374 60.662 102.453 1.00 72.56 1124 GLU C N 1
ATOM 5890 C CA . GLU C 1 268 ? -45.229 59.255 102.789 1.00 72.72 1124 GLU C CA 1
ATOM 5891 C C . GLU C 1 268 ? -44.865 58.457 101.541 1.00 72.41 1124 GLU C C 1
ATOM 5892 O O . GLU C 1 268 ? -43.957 57.633 101.572 1.00 71.62 1124 GLU C O 1
ATOM 5898 N N . ASN C 1 269 ? -45.568 58.704 100.441 1.00 72.85 1125 ASN C N 1
ATOM 5899 C CA . ASN C 1 269 ? -45.285 58.002 99.191 1.00 73.80 1125 ASN C CA 1
ATOM 5900 C C . ASN C 1 269 ? -43.933 58.376 98.586 1.00 74.34 1125 ASN C C 1
ATOM 5901 O O . ASN C 1 269 ? -43.236 57.520 98.045 1.00 73.82 1125 ASN C O 1
ATOM 5906 N N . SER C 1 270 ? -43.573 59.656 98.678 1.00 75.16 1126 SER C N 1
ATOM 5907 C CA . SER C 1 270 ? -42.315 60.173 98.134 1.00 75.19 1126 SER C CA 1
ATOM 5908 C C . SER C 1 270 ? -41.081 59.430 98.653 1.00 75.97 1126 SER C C 1
ATOM 5909 O O . SER C 1 270 ? -39.967 59.635 98.171 1.00 75.87 1126 SER C O 1
ATOM 5912 N N . LYS C 1 271 ? -41.283 58.568 99.636 1.00 77.14 1127 LYS C N 1
ATOM 5913 C CA . LYS C 1 271 ? -40.185 57.815 100.213 1.00 79.13 1127 LYS C CA 1
ATOM 5914 C C . LYS C 1 271 ? -39.701 56.679 99.311 1.00 80.58 1127 LYS C C 1
ATOM 5915 O O . LYS C 1 271 ? -38.543 56.255 99.406 1.00 81.12 1127 LYS C O 1
ATOM 5921 N N . HIS C 1 272 ? -40.579 56.181 98.441 1.00 81.52 1128 HIS C N 1
ATOM 5922 C CA . HIS C 1 272 ? -40.210 55.082 97.543 1.00 81.36 1128 HIS C CA 1
ATOM 5923 C C . HIS C 1 272 ? -40.533 55.310 96.067 1.00 79.94 1128 HIS C C 1
ATOM 5924 O O . HIS C 1 272 ? -40.199 54.482 95.212 1.00 80.36 1128 HIS C O 1
ATOM 5931 N N . THR C 1 273 ? -41.179 56.439 95.781 1.00 77.74 1129 THR C N 1
ATOM 5932 C CA . THR C 1 273 ? -41.541 56.844 94.418 1.00 74.17 1129 THR C CA 1
ATOM 5933 C C . THR C 1 273 ? -41.309 58.353 94.354 1.00 71.94 1129 THR C C 1
ATOM 5934 O O . THR C 1 273 ? -41.547 59.054 95.339 1.00 72.73 1129 THR C O 1
ATOM 5938 N N . GLN C 1 274 ? -40.837 58.858 93.219 1.00 68.64 1130 GLN C N 1
ATOM 5939 C CA . GLN C 1 274 ? -40.605 60.290 93.112 1.00 64.95 1130 GLN C CA 1
ATOM 5940 C C . GLN C 1 274 ? -41.741 60.958 92.345 1.00 63.47 1130 GLN C C 1
ATOM 5941 O O . GLN C 1 274 ? -42.257 60.407 91.368 1.00 63.34 1130 GLN C O 1
ATOM 5947 N N . PHE C 1 275 ? -42.149 62.137 92.803 1.00 62.07 1131 PHE C N 1
ATOM 5948 C CA . PHE C 1 275 ? -43.238 62.850 92.147 1.00 61.10 1131 PHE C CA 1
ATOM 5949 C C . PHE C 1 275 ? -42.848 64.221 91.609 1.00 60.21 1131 PHE C C 1
ATOM 5950 O O . PHE C 1 275 ? -42.056 64.936 92.227 1.00 60.39 1131 PHE C O 1
ATOM 5958 N N . ILE C 1 276 ? -43.398 64.567 90.447 1.00 58.97 1132 ILE C N 1
ATOM 5959 C CA . ILE C 1 276 ? -43.182 65.873 89.846 1.00 58.88 1132 ILE C CA 1
ATOM 5960 C C . ILE C 1 276 ? -44.575 66.497 89.925 1.00 60.02 1132 ILE C C 1
ATOM 5961 O O . ILE C 1 276 ? -45.464 66.139 89.143 1.00 61.10 1132 ILE C O 1
ATOM 5966 N N . VAL C 1 277 ? -44.771 67.401 90.889 1.00 60.66 1133 VAL C N 1
ATOM 5967 C CA . VAL C 1 277 ? -46.069 68.049 91.112 1.00 60.62 1133 VAL C CA 1
ATOM 5968 C C . VAL C 1 277 ? -46.161 69.452 90.545 1.00 62.23 1133 VAL C C 1
ATOM 5969 O O . VAL C 1 277 ? -45.356 70.315 90.893 1.00 63.22 1133 VAL C O 1
ATOM 5973 N N . ILE C 1 278 ? -47.135 69.687 89.674 1.00 63.40 1134 ILE C N 1
ATOM 5974 C CA . ILE C 1 278 ? -47.307 71.016 89.124 1.00 65.22 1134 ILE C CA 1
ATOM 5975 C C . ILE C 1 278 ? -48.581 71.542 89.762 1.00 66.63 1134 ILE C C 1
ATOM 5976 O O . ILE C 1 278 ? -49.686 71.091 89.474 1.00 65.65 1134 ILE C O 1
ATOM 5981 N N . THR C 1 279 ? -48.395 72.482 90.676 1.00 70.05 1135 THR C N 1
ATOM 5982 C CA . THR C 1 279 ? -49.495 73.088 91.413 1.00 73.42 1135 THR C CA 1
ATOM 5983 C C . THR C 1 279 ? -49.233 74.562 91.687 1.00 75.94 1135 THR C C 1
ATOM 5984 O O . THR C 1 279 ? -48.089 75.022 91.630 1.00 76.49 1135 THR C O 1
ATOM 5988 N N . HIS C 1 280 ? -50.298 75.297 91.994 1.00 78.94 1136 HIS C N 1
ATOM 5989 C CA . HIS C 1 280 ? -50.180 76.719 92.324 1.00 81.44 1136 HIS C CA 1
ATOM 5990 C C . HIS C 1 280 ? -50.740 76.922 93.742 1.00 80.82 1136 HIS C C 1
ATOM 5991 O O . HIS C 1 280 ? -51.050 78.036 94.160 1.00 80.53 1136 HIS C O 1
ATOM 5998 N N . ASN C 1 281 ? -50.863 75.810 94.462 1.00 81.22 1137 ASN C N 1
ATOM 5999 C CA . ASN C 1 281 ? -51.366 75.772 95.835 1.00 81.19 1137 ASN C CA 1
ATOM 6000 C C . ASN C 1 281 ? -50.181 75.873 96.801 1.00 81.70 1137 ASN C C 1
ATOM 6001 O O . ASN C 1 281 ? -49.321 74.993 96.855 1.00 81.24 1137 ASN C O 1
ATOM 6006 N N . LYS C 1 282 ? -50.150 76.948 97.577 1.00 82.83 1138 LYS C N 1
ATOM 6007 C CA . LYS C 1 282 ? -49.058 77.182 98.514 1.00 83.70 1138 LYS C CA 1
ATOM 6008 C C . LYS C 1 282 ? -48.824 76.115 99.602 1.00 83.02 1138 LYS C C 1
ATOM 6009 O O . LYS C 1 282 ? -47.699 75.966 100.099 1.00 81.01 1138 LYS C O 1
ATOM 6015 N N . ILE C 1 283 ? -49.867 75.371 99.967 1.00 83.15 1139 ILE C N 1
ATOM 6016 C CA . ILE C 1 283 ? -49.721 74.329 100.987 1.00 83.29 1139 ILE C CA 1
ATOM 6017 C C . ILE C 1 283 ? -49.016 73.107 100.401 1.00 83.60 1139 ILE C C 1
ATOM 6018 O O . ILE C 1 283 ? -48.140 72.523 101.039 1.00 84.17 1139 ILE C O 1
ATOM 6023 N N . VAL C 1 284 ? -49.417 72.713 99.193 1.00 83.01 1140 VAL C N 1
ATOM 6024 C CA . VAL C 1 284 ? -48.822 71.560 98.526 1.00 81.45 1140 VAL C CA 1
ATOM 6025 C C . VAL C 1 284 ? -47.337 71.821 98.297 1.00 81.34 1140 VAL C C 1
ATOM 6026 O O . VAL C 1 284 ? -46.508 70.951 98.556 1.00 80.50 1140 VAL C O 1
ATOM 6030 N N . MET C 1 285 ? -47.009 73.028 97.830 1.00 81.79 1141 MET C N 1
ATOM 6031 C CA . MET C 1 285 ? -45.620 73.407 97.555 1.00 83.21 1141 MET C CA 1
ATOM 6032 C C . MET C 1 285 ? -44.711 73.151 98.744 1.00 84.26 1141 MET C C 1
ATOM 6033 O O . MET C 1 285 ? -43.489 73.127 98.617 1.00 84.24 1141 MET C O 1
ATOM 6038 N N . GLU C 1 286 ? -45.328 72.944 99.901 1.00 86.20 1142 GLU C N 1
ATOM 6039 C CA . GLU C 1 286 ? -44.608 72.687 101.146 1.00 87.64 1142 GLU C CA 1
ATOM 6040 C C . GLU C 1 286 ? -43.910 71.336 101.126 1.00 86.00 1142 GLU C C 1
ATOM 6041 O O . GLU C 1 286 ? -42.811 71.184 101.662 1.00 85.24 1142 GLU C O 1
ATOM 6047 N N . ALA C 1 287 ? -44.567 70.357 100.512 1.00 84.78 1143 ALA C N 1
ATOM 6048 C CA . ALA C 1 287 ? -44.032 69.001 100.428 1.00 83.35 1143 ALA C CA 1
ATOM 6049 C C . ALA C 1 287 ? -42.835 68.914 99.488 1.00 81.89 1143 ALA C C 1
ATOM 6050 O O . ALA C 1 287 ? -42.031 67.981 99.580 1.00 81.70 1143 ALA C O 1
ATOM 6052 N N . ALA C 1 288 ? -42.721 69.887 98.590 1.00 79.93 1144 ALA C N 1
ATOM 6053 C CA . ALA C 1 288 ? -41.627 69.912 97.627 1.00 78.73 1144 ALA C CA 1
ATOM 6054 C C . ALA C 1 288 ? -40.256 70.061 98.293 1.00 77.49 1144 ALA C C 1
ATOM 6055 O O . ALA C 1 288 ? -40.105 70.789 99.271 1.00 77.86 1144 ALA C O 1
ATOM 6057 N N . ASP C 1 289 ? -39.261 69.365 97.749 1.00 75.95 1145 ASP C N 1
ATOM 6058 C CA . ASP C 1 289 ? -37.899 69.413 98.265 1.00 74.33 1145 ASP C CA 1
ATOM 6059 C C . ASP C 1 289 ? -37.075 70.269 97.326 1.00 72.28 1145 ASP C C 1
ATOM 6060 O O . ASP C 1 289 ? -35.963 70.675 97.645 1.00 72.02 1145 ASP C O 1
ATOM 6065 N N . LEU C 1 290 ? -37.638 70.522 96.152 1.00 70.16 1146 LEU C N 1
ATOM 6066 C CA . LEU C 1 290 ? -36.993 71.337 95.140 1.00 68.31 1146 LEU C CA 1
ATOM 6067 C C . LEU C 1 290 ? -38.135 72.053 94.438 1.00 67.59 1146 LEU C C 1
ATOM 6068 O O . LEU C 1 290 ? -39.130 71.440 94.051 1.00 66.47 1146 LEU C O 1
ATOM 6073 N N . LEU C 1 291 ? -37.999 73.360 94.289 1.00 67.39 1147 LEU C N 1
ATOM 6074 C CA . LEU C 1 291 ? -39.035 74.135 93.649 1.00 67.50 1147 LEU C CA 1
ATOM 6075 C C . LEU C 1 291 ? -38.510 74.828 92.392 1.00 67.18 1147 LEU C C 1
ATOM 6076 O O . LEU C 1 291 ? -37.386 75.333 92.369 1.00 66.41 1147 LEU C O 1
ATOM 6081 N N . HIS C 1 292 ? -39.327 74.842 91.345 1.00 67.60 1148 HIS C N 1
ATOM 6082 C CA . HIS C 1 292 ? -38.951 75.488 90.089 1.00 68.60 1148 HIS C CA 1
ATOM 6083 C C . HIS C 1 292 ? -40.033 76.461 89.646 1.00 68.04 1148 HIS C C 1
ATOM 6084 O O . HIS C 1 292 ? -41.227 76.144 89.666 1.00 66.27 1148 HIS C O 1
ATOM 6091 N N . GLY C 1 293 ? -39.601 77.646 89.236 1.00 68.09 1149 GLY C N 1
ATOM 6092 C CA . GLY C 1 293 ? -40.550 78.637 88.781 1.00 69.04 1149 GLY C CA 1
ATOM 6093 C C . GLY C 1 293 ? -40.419 78.894 87.298 1.00 69.76 1149 GLY C C 1
ATOM 6094 O O . GLY C 1 293 ? -39.308 79.036 86.781 1.00 69.39 1149 GLY C O 1
ATOM 6095 N N . VAL C 1 294 ? -41.549 78.942 86.605 1.00 71.27 1150 VAL C N 1
ATOM 6096 C CA . VAL C 1 294 ? -41.535 79.201 85.172 1.00 74.65 1150 VAL C CA 1
ATOM 6097 C C . VAL C 1 294 ? -42.252 80.506 84.856 1.00 76.38 1150 VAL C C 1
ATOM 6098 O O . VAL C 1 294 ? -43.330 80.784 85.390 1.00 75.96 1150 VAL C O 1
ATOM 6102 N N . THR C 1 295 ? -41.632 81.292 83.975 1.00 79.59 1151 THR C N 1
ATOM 6103 C CA . THR C 1 295 ? -42.130 82.615 83.583 1.00 81.45 1151 THR C CA 1
ATOM 6104 C C . THR C 1 295 ? -41.971 82.895 82.090 1.00 82.32 1151 THR C C 1
ATOM 6105 O O . THR C 1 295 ? -40.851 82.943 81.575 1.00 81.79 1151 THR C O 1
ATOM 6109 N N . MET C 1 296 ? -43.082 83.097 81.394 1.00 83.88 1152 MET C N 1
ATOM 6110 C CA . MET C 1 296 ? -43.007 83.391 79.967 1.00 86.62 1152 MET C CA 1
ATOM 6111 C C . MET C 1 296 ? -42.762 84.885 79.747 1.00 88.50 1152 MET C C 1
ATOM 6112 O O . MET C 1 296 ? -43.711 85.668 79.696 1.00 88.75 1152 MET C O 1
ATOM 6117 N N . VAL C 1 297 ? -41.495 85.286 79.619 1.00 90.66 1153 VAL C N 1
ATOM 6118 C CA . VAL C 1 297 ? -41.187 86.700 79.404 1.00 91.71 1153 VAL C CA 1
ATOM 6119 C C . VAL C 1 297 ? -41.854 87.182 78.125 1.00 92.54 1153 VAL C C 1
ATOM 6120 O O . VAL C 1 297 ? -43.072 87.345 78.103 1.00 93.58 1153 VAL C O 1
ATOM 6124 N N . ASN C 1 298 ? -41.096 87.390 77.051 1.00 92.80 1154 ASN C N 1
ATOM 6125 C CA . ASN C 1 298 ? -41.731 87.883 75.830 1.00 93.70 1154 ASN C CA 1
ATOM 6126 C C . ASN C 1 298 ? -42.670 86.866 75.158 1.00 92.58 1154 ASN C C 1
ATOM 6127 O O . ASN C 1 298 ? -43.882 86.861 75.404 1.00 92.42 1154 ASN C O 1
ATOM 6132 N N . GLY C 1 299 ? -42.118 86.040 74.277 1.00 91.07 1155 GLY C N 1
ATOM 6133 C CA . GLY C 1 299 ? -42.911 85.009 73.634 1.00 88.01 1155 GLY C CA 1
ATOM 6134 C C . GLY C 1 299 ? -42.364 83.734 74.241 1.00 85.82 1155 GLY C C 1
ATOM 6135 O O . GLY C 1 299 ? -43.050 82.727 74.390 1.00 85.01 1155 GLY C O 1
ATOM 6136 N N . VAL C 1 300 ? -41.094 83.826 74.622 1.00 84.07 1156 VAL C N 1
ATOM 6137 C CA . VAL C 1 300 ? -40.353 82.736 75.223 1.00 82.98 1156 VAL C CA 1
ATOM 6138 C C . VAL C 1 300 ? -40.761 82.479 76.677 1.00 82.13 1156 VAL C C 1
ATOM 6139 O O . VAL C 1 300 ? -41.552 83.229 77.256 1.00 81.69 1156 VAL C O 1
ATOM 6143 N N . SER C 1 301 ? -40.203 81.405 77.240 1.00 81.24 1157 SER C N 1
ATOM 6144 C CA . SER C 1 301 ? -40.431 80.970 78.616 1.00 80.18 1157 SER C CA 1
ATOM 6145 C C . SER C 1 301 ? -39.064 80.768 79.246 1.00 80.78 1157 SER C C 1
ATOM 6146 O O . SER C 1 301 ? -38.045 80.929 78.577 1.00 81.49 1157 SER C O 1
ATOM 6149 N N . ALA C 1 302 ? -39.032 80.426 80.529 1.00 81.32 1158 ALA C N 1
ATOM 6150 C CA . ALA C 1 302 ? -37.763 80.183 81.207 1.00 82.53 1158 ALA C CA 1
ATOM 6151 C C . ALA C 1 302 ? -37.994 79.772 82.640 1.00 84.41 1158 ALA C C 1
ATOM 6152 O O . ALA C 1 302 ? -39.082 79.956 83.186 1.00 83.80 1158 ALA C O 1
ATOM 6154 N N . ILE C 1 303 ? -36.953 79.209 83.239 1.00 87.82 1159 ILE C N 1
ATOM 6155 C CA . ILE C 1 303 ? -36.992 78.718 84.615 1.00 92.27 1159 ILE C CA 1
ATOM 6156 C C . ILE C 1 303 ? -36.032 79.504 85.513 1.00 95.79 1159 ILE C C 1
ATOM 6157 O O . ILE C 1 303 ? -34.964 79.930 85.071 1.00 96.56 1159 ILE C O 1
ATOM 6162 N N . VAL C 1 304 ? -36.430 79.716 86.763 1.00 100.07 1160 VAL C N 1
ATOM 6163 C CA . VAL C 1 304 ? -35.582 80.390 87.749 1.00 104.43 1160 VAL C CA 1
ATOM 6164 C C . VAL C 1 304 ? -35.897 79.722 89.077 1.00 108.08 1160 VAL C C 1
ATOM 6165 O O . VAL C 1 304 ? -37.039 79.786 89.557 1.00 108.66 1160 VAL C O 1
ATOM 6169 N N . PRO C 1 305 ? -34.900 79.042 89.678 1.00 111.30 1161 PRO C N 1
ATOM 6170 C CA . PRO C 1 305 ? -35.185 78.392 90.962 1.00 113.22 1161 PRO C CA 1
ATOM 6171 C C . PRO C 1 305 ? -35.636 79.415 92.016 1.00 115.00 1161 PRO C C 1
ATOM 6172 O O . PRO C 1 305 ? -34.897 80.355 92.342 1.00 115.63 1161 PRO C O 1
ATOM 6176 N N . VAL C 1 306 ? -36.863 79.252 92.510 1.00 116.54 1162 VAL C N 1
ATOM 6177 C CA . VAL C 1 306 ? -37.395 80.142 93.542 1.00 117.75 1162 VAL C CA 1
ATOM 6178 C C . VAL C 1 306 ? -37.401 79.365 94.867 1.00 119.58 1162 VAL C C 1
ATOM 6179 O O . VAL C 1 306 ? -37.503 78.135 94.870 1.00 119.62 1162 VAL C O 1
ATOM 6183 N N . GLU C 1 307 ? -37.260 80.082 95.981 1.00 121.32 1163 GLU C N 1
ATOM 6184 C CA . GLU C 1 307 ? -37.258 79.473 97.316 1.00 123.21 1163 GLU C CA 1
ATOM 6185 C C . GLU C 1 307 ? -38.556 79.822 98.063 1.00 124.42 1163 GLU C C 1
ATOM 6186 O O . GLU C 1 307 ? -38.977 80.988 98.064 1.00 124.51 1163 GLU C O 1
ATOM 6192 N N . VAL C 1 308 ? -39.178 78.815 98.691 1.00 125.46 1164 VAL C N 1
ATOM 6193 C CA . VAL C 1 308 ? -40.431 79.006 99.445 1.00 126.17 1164 VAL C CA 1
ATOM 6194 C C . VAL C 1 308 ? -40.213 79.882 100.696 1.00 126.70 1164 VAL C C 1
ATOM 6195 O O . VAL C 1 308 ? -39.038 80.022 101.135 1.00 126.63 1164 VAL C O 1
ATOM 6199 N N . MET D 1 1 ? -57.162 64.134 130.009 1.00 73.37 1 MET D N 1
ATOM 6200 C CA . MET D 1 1 ? -57.478 63.173 128.920 1.00 72.98 1 MET D CA 1
ATOM 6201 C C . MET D 1 1 ? -58.686 62.320 129.237 1.00 73.18 1 MET D C 1
ATOM 6202 O O . MET D 1 1 ? -58.801 61.764 130.332 1.00 73.31 1 MET D O 1
ATOM 6207 N N . ARG D 1 2 ? -59.582 62.197 128.264 1.00 73.43 2 ARG D N 1
ATOM 6208 C CA . ARG D 1 2 ? -60.785 61.398 128.455 1.00 73.25 2 ARG D CA 1
ATOM 6209 C C . ARG D 1 2 ? -61.016 60.367 127.361 1.00 70.83 2 ARG D C 1
ATOM 6210 O O . ARG D 1 2 ? -60.530 60.507 126.240 1.00 70.34 2 ARG D O 1
ATOM 6218 N N . LEU D 1 3 ? -61.754 59.320 127.709 1.00 68.37 3 LEU D N 1
ATOM 6219 C CA . LEU D 1 3 ? -62.108 58.275 126.759 1.00 65.34 3 LEU D CA 1
ATOM 6220 C C . LEU D 1 3 ? -63.353 58.871 126.126 1.00 63.76 3 LEU D C 1
ATOM 6221 O O . LEU D 1 3 ? -64.287 59.259 126.835 1.00 63.75 3 LEU D O 1
ATOM 6226 N N . LYS D 1 4 ? -63.378 58.962 124.805 1.00 62.31 4 LYS D N 1
ATOM 6227 C CA . LYS D 1 4 ? -64.539 59.552 124.161 1.00 61.98 4 LYS D CA 1
ATOM 6228 C C . LYS D 1 4 ? -65.434 58.609 123.374 1.00 60.45 4 LYS D C 1
ATOM 6229 O O . LYS D 1 4 ? -66.658 58.775 123.363 1.00 59.38 4 LYS D O 1
ATOM 6235 N N . LYS D 1 5 ? -64.832 57.619 122.726 1.00 59.64 5 LYS D N 1
ATOM 6236 C CA . LYS D 1 5 ? -65.608 56.676 121.942 1.00 58.10 5 LYS D CA 1
ATOM 6237 C C . LYS D 1 5 ? -65.006 55.291 121.894 1.00 57.22 5 LYS D C 1
ATOM 6238 O O . LYS D 1 5 ? -63.782 55.137 121.894 1.00 56.48 5 LYS D O 1
ATOM 6244 N N . LEU D 1 6 ? -65.892 54.292 121.861 1.00 57.04 6 LEU D N 1
ATOM 6245 C CA . LEU D 1 6 ? -65.532 52.870 121.763 1.00 56.02 6 LEU D CA 1
ATOM 6246 C C . LEU D 1 6 ? -66.230 52.330 120.510 1.00 54.83 6 LEU D C 1
ATOM 6247 O O . LEU D 1 6 ? -67.424 52.570 120.308 1.00 53.09 6 LEU D O 1
ATOM 6252 N N . TYR D 1 7 ? -65.490 51.611 119.672 1.00 54.44 7 TYR D N 1
ATOM 6253 C CA . TYR D 1 7 ? -66.062 51.031 118.453 1.00 53.96 7 TYR D CA 1
ATOM 6254 C C . TYR D 1 7 ? -65.814 49.516 118.366 1.00 54.34 7 TYR D C 1
ATOM 6255 O O . TYR D 1 7 ? -64.665 49.047 118.358 1.00 53.58 7 TYR D O 1
ATOM 6264 N N . LEU D 1 8 ? -66.901 48.757 118.302 1.00 54.50 8 LEU D N 1
ATOM 6265 C CA . LEU D 1 8 ? -66.804 47.313 118.226 1.00 56.46 8 LEU D CA 1
ATOM 6266 C C . LEU D 1 8 ? -67.247 46.813 116.863 1.00 58.24 8 LEU D C 1
ATOM 6267 O O . LEU D 1 8 ? -68.023 47.478 116.176 1.00 58.45 8 LEU D O 1
ATOM 6272 N N . LYS D 1 9 ? -66.758 45.638 116.474 1.00 59.75 9 LYS D N 1
ATOM 6273 C CA . LYS D 1 9 ? -67.115 45.050 115.189 1.00 59.75 9 LYS D CA 1
ATOM 6274 C C . LYS D 1 9 ? -66.429 43.704 115.027 1.00 58.82 9 LYS D C 1
ATOM 6275 O O . LYS D 1 9 ? -65.264 43.629 114.617 1.00 58.07 9 LYS D O 1
ATOM 6281 N N . GLY D 1 10 ? -67.166 42.648 115.365 1.00 58.52 10 GLY D N 1
ATOM 6282 C CA . GLY D 1 10 ? -66.643 41.294 115.265 1.00 58.12 10 GLY D CA 1
ATOM 6283 C C . GLY D 1 10 ? -65.908 40.840 116.517 1.00 57.64 10 GLY D C 1
ATOM 6284 O O . GLY D 1 10 ? -65.138 39.875 116.474 1.00 58.53 10 GLY D O 1
ATOM 6285 N N . PHE D 1 11 ? -66.142 41.532 117.633 1.00 56.04 11 PHE D N 1
ATOM 6286 C CA . PHE D 1 11 ? -65.492 41.194 118.893 1.00 53.23 11 PHE D CA 1
ATOM 6287 C C . PHE D 1 11 ? -66.449 40.505 119.832 1.00 52.00 11 PHE D C 1
ATOM 6288 O O . PHE D 1 11 ? -67.420 41.088 120.294 1.00 50.45 11 PHE D O 1
ATOM 6296 N N . LYS D 1 12 ? -66.139 39.254 120.128 1.00 52.91 12 LYS D N 1
ATOM 6297 C CA . LYS D 1 12 ? -66.967 38.432 121.001 1.00 53.49 12 LYS D CA 1
ATOM 6298 C C . LYS D 1 12 ? -68.445 38.539 120.630 1.00 53.66 12 LYS D C 1
ATOM 6299 O O . LYS D 1 12 ? -68.783 38.458 119.447 1.00 54.23 12 LYS D O 1
ATOM 6305 N N . SER D 1 13 ? -69.329 38.728 121.605 1.00 54.23 13 SER D N 1
ATOM 6306 C CA . SER D 1 13 ? -70.769 38.791 121.301 1.00 54.65 13 SER D CA 1
ATOM 6307 C C . SER D 1 13 ? -71.250 39.956 120.415 1.00 55.16 13 SER D C 1
ATOM 6308 O O . SER D 1 13 ? -72.422 40.021 120.076 1.00 54.91 13 SER D O 1
ATOM 6311 N N . PHE D 1 14 ? -70.367 40.872 120.034 1.00 56.49 14 PHE D N 1
ATOM 6312 C CA . PHE D 1 14 ? -70.786 41.990 119.192 1.00 58.00 14 PHE D CA 1
ATOM 6313 C C . PHE D 1 14 ? -70.542 41.693 117.727 1.00 60.27 14 PHE D C 1
ATOM 6314 O O . PHE D 1 14 ? -69.477 42.009 117.186 1.00 60.91 14 PHE D O 1
ATOM 6322 N N . GLY D 1 15 ? -71.538 41.088 117.087 1.00 62.05 15 GLY D N 1
ATOM 6323 C CA . GLY D 1 15 ? -71.419 40.739 115.680 1.00 62.78 15 GLY D CA 1
ATOM 6324 C C . GLY D 1 15 ? -71.614 41.913 114.741 1.00 63.03 15 GLY D C 1
ATOM 6325 O O . GLY D 1 15 ? -70.961 41.982 113.698 1.00 62.65 15 GLY D O 1
ATOM 6326 N N . ARG D 1 16 ? -72.512 42.830 115.102 1.00 63.36 16 ARG D N 1
ATOM 6327 C CA . ARG D 1 16 ? -72.775 44.002 114.273 1.00 63.15 16 ARG D CA 1
ATOM 6328 C C . ARG D 1 16 ? -71.975 45.183 114.813 1.00 62.49 16 ARG D C 1
ATOM 6329 O O . ARG D 1 16 ? -71.711 45.270 116.023 1.00 62.66 16 ARG D O 1
ATOM 6337 N N . PRO D 1 17 ? -71.570 46.105 113.921 1.00 61.16 17 PRO D N 1
ATOM 6338 C CA . PRO D 1 17 ? -70.789 47.311 114.229 1.00 60.23 17 PRO D CA 1
ATOM 6339 C C . PRO D 1 17 ? -71.439 48.129 115.332 1.00 59.53 17 PRO D C 1
ATOM 6340 O O . PRO D 1 17 ? -72.542 48.608 115.155 1.00 60.84 17 PRO D O 1
ATOM 6344 N N . SER D 1 18 ? -70.766 48.291 116.463 1.00 58.28 18 SER D N 1
ATOM 6345 C CA . SER D 1 18 ? -71.327 49.061 117.562 1.00 56.25 18 SER D CA 1
ATOM 6346 C C . SER D 1 18 ? -70.503 50.311 117.851 1.00 55.17 18 SER D C 1
ATOM 6347 O O . SER D 1 18 ? -69.282 50.315 117.692 1.00 53.30 18 SER D O 1
ATOM 6350 N N . LEU D 1 19 ? -71.171 51.372 118.285 1.00 55.27 19 LEU D N 1
ATOM 6351 C CA . LEU D 1 19 ? -70.475 52.614 118.588 1.00 56.15 19 LEU D CA 1
ATOM 6352 C C . LEU D 1 19 ? -71.013 53.228 119.888 1.00 57.13 19 LEU D C 1
ATOM 6353 O O . LEU D 1 19 ? -72.186 53.610 119.954 1.00 57.71 19 LEU D O 1
ATOM 6358 N N . ILE D 1 20 ? -70.151 53.316 120.908 1.00 57.71 20 ILE D N 1
ATOM 6359 C CA . ILE D 1 20 ? -70.512 53.892 122.213 1.00 57.95 20 ILE D CA 1
ATOM 6360 C C . ILE D 1 20 ? -69.837 55.241 122.501 1.00 57.99 20 ILE D C 1
ATOM 6361 O O . ILE D 1 20 ? -68.666 55.444 122.189 1.00 57.72 20 ILE D O 1
ATOM 6366 N N . GLY D 1 21 ? -70.583 56.157 123.107 1.00 58.49 21 GLY D N 1
ATOM 6367 C CA . GLY D 1 21 ? -70.022 57.449 123.462 1.00 58.96 21 GLY D CA 1
ATOM 6368 C C . GLY D 1 21 ? -69.886 57.483 124.976 1.00 59.32 21 GLY D C 1
ATOM 6369 O O . GLY D 1 21 ? -70.563 56.716 125.662 1.00 60.71 21 GLY D O 1
ATOM 6370 N N . PHE D 1 22 ? -69.025 58.344 125.510 1.00 58.50 22 PHE D N 1
ATOM 6371 C CA . PHE D 1 22 ? -68.858 58.419 126.958 1.00 58.30 22 PHE D CA 1
ATOM 6372 C C . PHE D 1 22 ? -68.978 59.834 127.510 1.00 59.52 22 PHE D C 1
ATOM 6373 O O . PHE D 1 22 ? -68.521 60.794 126.896 1.00 59.70 22 PHE D O 1
ATOM 6381 N N . SER D 1 23 ? -69.596 59.957 128.677 1.00 61.11 23 SER D N 1
ATOM 6382 C CA . SER D 1 23 ? -69.750 61.250 129.328 1.00 63.49 23 SER D CA 1
ATOM 6383 C C . SER D 1 23 ? -68.408 61.639 129.939 1.00 65.45 23 SER D C 1
ATOM 6384 O O . SER D 1 23 ? -67.587 60.767 130.240 1.00 66.65 23 SER D O 1
ATOM 6387 N N . ASP D 1 24 ? -68.181 62.939 130.119 1.00 67.53 24 ASP D N 1
ATOM 6388 C CA . ASP D 1 24 ? -66.931 63.420 130.716 1.00 69.25 24 ASP D CA 1
ATOM 6389 C C . ASP D 1 24 ? -66.912 63.019 132.180 1.00 68.44 24 ASP D C 1
ATOM 6390 O O . ASP D 1 24 ? -65.869 63.060 132.840 1.00 69.16 24 ASP D O 1
ATOM 6395 N N . ARG D 1 25 ? -68.082 62.629 132.674 1.00 66.30 25 ARG D N 1
ATOM 6396 C CA . ARG D 1 25 ? -68.229 62.211 134.047 1.00 64.88 25 ARG D CA 1
ATOM 6397 C C . ARG D 1 25 ? -68.616 60.743 134.162 1.00 63.80 25 ARG D C 1
ATOM 6398 O O . ARG D 1 25 ? -67.878 59.853 133.718 1.00 63.70 25 ARG D O 1
ATOM 6406 N N . VAL D 1 26 ? -69.779 60.499 134.761 1.00 62.02 26 VAL D N 1
ATOM 6407 C CA . VAL D 1 26 ? -70.281 59.142 134.960 1.00 59.85 26 VAL D CA 1
ATOM 6408 C C . VAL D 1 26 ? -71.059 58.611 133.762 1.00 58.86 26 VAL D C 1
ATOM 6409 O O . VAL D 1 26 ? -71.992 59.240 133.290 1.00 57.90 26 VAL D O 1
ATOM 6413 N N . THR D 1 27 ? -70.656 57.453 133.263 1.00 58.33 27 THR D N 1
ATOM 6414 C CA . THR D 1 27 ? -71.352 56.828 132.151 1.00 57.88 27 THR D CA 1
ATOM 6415 C C . THR D 1 27 ? -71.734 55.475 132.701 1.00 57.26 27 THR D C 1
ATOM 6416 O O . THR D 1 27 ? -70.886 54.762 133.223 1.00 56.97 27 THR D O 1
ATOM 6420 N N . ALA D 1 28 ? -73.003 55.118 132.597 1.00 57.34 28 ALA D N 1
ATOM 6421 C CA . ALA D 1 28 ? -73.443 53.836 133.128 1.00 58.14 28 ALA D CA 1
ATOM 6422 C C . ALA D 1 28 ? -73.853 52.848 132.051 1.00 58.52 28 ALA D C 1
ATOM 6423 O O . ALA D 1 28 ? -74.638 53.169 131.161 1.00 58.98 28 ALA D O 1
ATOM 6425 N N . ILE D 1 29 ? -73.316 51.640 132.146 1.00 58.44 29 ILE D N 1
ATOM 6426 C CA . ILE D 1 29 ? -73.629 50.580 131.201 1.00 57.74 29 ILE D CA 1
ATOM 6427 C C . ILE D 1 29 ? -74.546 49.582 131.903 1.00 57.65 29 ILE D C 1
ATOM 6428 O O . ILE D 1 29 ? -74.118 48.826 132.768 1.00 56.93 29 ILE D O 1
ATOM 6433 N N . VAL D 1 30 ? -75.814 49.592 131.511 1.00 58.26 30 VAL D N 1
ATOM 6434 C CA . VAL D 1 30 ? -76.815 48.737 132.119 1.00 60.12 30 VAL D CA 1
ATOM 6435 C C . VAL D 1 30 ? -77.345 47.651 131.197 1.00 60.76 30 VAL D C 1
ATOM 6436 O O . VAL D 1 30 ? -77.233 47.762 129.990 1.00 61.91 30 VAL D O 1
ATOM 6440 N N . GLY D 1 31 ? -77.926 46.602 131.771 1.00 61.76 31 GLY D N 1
ATOM 6441 C CA . GLY D 1 31 ? -78.475 45.539 130.956 1.00 63.70 31 GLY D CA 1
ATOM 6442 C C . GLY D 1 31 ? -78.621 44.192 131.639 1.00 65.91 31 GLY D C 1
ATOM 6443 O O . GLY D 1 31 ? -77.933 43.908 132.616 1.00 66.47 31 GLY D O 1
ATOM 6444 N N . PRO D 1 32 ? -79.527 43.337 131.138 1.00 67.32 32 PRO D N 1
ATOM 6445 C CA . PRO D 1 32 ? -79.783 42.001 131.675 1.00 67.79 32 PRO D CA 1
ATOM 6446 C C . PRO D 1 32 ? -78.498 41.213 131.854 1.00 68.39 32 PRO D C 1
ATOM 6447 O O . PRO D 1 32 ? -77.444 41.545 131.309 1.00 68.38 32 PRO D O 1
ATOM 6451 N N . ASN D 1 33 ? -78.609 40.166 132.643 1.00 69.50 33 ASN D N 1
ATOM 6452 C CA . ASN D 1 33 ? -77.504 39.289 132.925 1.00 70.28 33 ASN D CA 1
ATOM 6453 C C . ASN D 1 33 ? -77.078 38.631 131.615 1.00 69.69 33 ASN D C 1
ATOM 6454 O O . ASN D 1 33 ? -75.895 38.343 131.417 1.00 69.84 33 ASN D O 1
ATOM 6459 N N . GLY D 1 34 ? -78.063 38.406 130.736 1.00 69.49 34 GLY D N 1
ATOM 6460 C CA . GLY D 1 34 ? -77.849 37.785 129.429 1.00 68.62 34 GLY D CA 1
ATOM 6461 C C . GLY D 1 34 ? -76.500 38.072 128.795 1.00 67.57 34 GLY D C 1
ATOM 6462 O O . GLY D 1 34 ? -75.923 37.233 128.088 1.00 68.09 34 GLY D O 1
ATOM 6463 N N . SER D 1 35 ? -76.012 39.284 129.022 1.00 65.67 35 SER D N 1
ATOM 6464 C CA . SER D 1 35 ? -74.710 39.677 128.525 1.00 63.37 35 SER D CA 1
ATOM 6465 C C . SER D 1 35 ? -73.790 39.885 129.779 1.00 62.58 35 SER D C 1
ATOM 6466 O O . SER D 1 35 ? -72.561 39.714 129.708 1.00 62.18 35 SER D O 1
ATOM 6469 N N . GLY D 1 36 ? -74.393 40.169 130.938 1.00 60.36 36 GLY D N 1
ATOM 6470 C CA . GLY D 1 36 ? -73.585 40.441 132.098 1.00 56.85 36 GLY D CA 1
ATOM 6471 C C . GLY D 1 36 ? -72.663 41.376 131.365 1.00 57.12 36 GLY D C 1
ATOM 6472 O O . GLY D 1 36 ? -71.472 41.131 131.338 1.00 56.95 36 GLY D O 1
ATOM 6473 N N . LYS D 1 37 ? -73.264 42.372 130.686 1.00 58.41 37 LYS D N 1
ATOM 6474 C CA . LYS D 1 37 ? -72.631 43.442 129.840 1.00 59.20 37 LYS D CA 1
ATOM 6475 C C . LYS D 1 37 ? -71.169 43.285 129.368 1.00 60.32 37 LYS D C 1
ATOM 6476 O O . LYS D 1 37 ? -70.874 43.359 128.158 1.00 60.30 37 LYS D O 1
ATOM 6482 N N . SER D 1 38 ? -70.305 43.118 130.379 1.00 60.90 38 SER D N 1
ATOM 6483 C CA . SER D 1 38 ? -68.847 42.904 130.390 1.00 61.04 38 SER D CA 1
ATOM 6484 C C . SER D 1 38 ? -67.965 42.782 129.156 1.00 61.77 38 SER D C 1
ATOM 6485 O O . SER D 1 38 ? -66.763 43.049 129.236 1.00 62.32 38 SER D O 1
ATOM 6488 N N . ASN D 1 39 ? -68.510 42.325 128.040 1.00 61.62 39 ASN D N 1
ATOM 6489 C CA . ASN D 1 39 ? -67.699 42.197 126.848 1.00 60.67 39 ASN D CA 1
ATOM 6490 C C . ASN D 1 39 ? -67.127 43.541 126.442 1.00 60.16 39 ASN D C 1
ATOM 6491 O O . ASN D 1 39 ? -66.107 43.621 125.757 1.00 59.60 39 ASN D O 1
ATOM 6496 N N . ILE D 1 40 ? -67.779 44.603 126.893 1.00 60.04 40 ILE D N 1
ATOM 6497 C CA . ILE D 1 40 ? -67.329 45.945 126.579 1.00 59.97 40 ILE D CA 1
ATOM 6498 C C . ILE D 1 40 ? -66.023 46.260 127.310 1.00 60.25 40 ILE D C 1
ATOM 6499 O O . ILE D 1 40 ? -65.103 46.833 126.725 1.00 60.44 40 ILE D O 1
ATOM 6504 N N . ILE D 1 41 ? -65.924 45.879 128.578 1.00 60.73 41 ILE D N 1
ATOM 6505 C CA . ILE D 1 41 ? -64.685 46.109 129.319 1.00 61.78 41 ILE D CA 1
ATOM 6506 C C . ILE D 1 41 ? -63.589 45.213 128.714 1.00 62.39 41 ILE D C 1
ATOM 6507 O O . ILE D 1 41 ? -62.442 45.642 128.559 1.00 62.97 41 ILE D O 1
ATOM 6512 N N . ASP D 1 42 ? -63.942 43.975 128.365 1.00 61.95 42 ASP D N 1
ATOM 6513 C CA . ASP D 1 42 ? -62.975 43.059 127.777 1.00 61.40 42 ASP D CA 1
ATOM 6514 C C . ASP D 1 42 ? -62.342 43.673 126.541 1.00 61.05 42 ASP D C 1
ATOM 6515 O O . ASP D 1 42 ? -61.129 43.555 126.321 1.00 60.43 42 ASP D O 1
ATOM 6520 N N . ALA D 1 43 ? -63.173 44.332 125.740 1.00 60.73 43 ALA D N 1
ATOM 6521 C CA . ALA D 1 43 ? -62.710 44.963 124.513 1.00 61.47 43 ALA D CA 1
ATOM 6522 C C . ALA D 1 43 ? -61.649 46.019 124.819 1.00 62.00 43 ALA D C 1
ATOM 6523 O O . ALA D 1 43 ? -60.641 46.128 124.110 1.00 62.34 43 ALA D O 1
ATOM 6525 N N . ILE D 1 44 ? -61.877 46.794 125.877 1.00 62.12 44 ILE D N 1
ATOM 6526 C CA . ILE D 1 44 ? -60.937 47.840 126.291 1.00 62.12 44 ILE D CA 1
ATOM 6527 C C . ILE D 1 44 ? -59.565 47.258 126.654 1.00 63.11 44 ILE D C 1
ATOM 6528 O O . ILE D 1 44 ? -58.534 47.799 126.256 1.00 63.92 44 ILE D O 1
ATOM 6533 N N . LYS D 1 45 ? -59.550 46.160 127.408 1.00 63.09 45 LYS D N 1
ATOM 6534 C CA . LYS D 1 45 ? -58.292 45.522 127.781 1.00 62.97 45 LYS D CA 1
ATOM 6535 C C . LYS D 1 45 ? -57.645 44.854 126.562 1.00 63.61 45 LYS D C 1
ATOM 6536 O O . LYS D 1 45 ? -56.422 44.898 126.395 1.00 62.86 45 LYS D O 1
ATOM 6542 N N . TRP D 1 46 ? -58.472 44.252 125.709 1.00 64.21 46 TRP D N 1
ATOM 6543 C CA . TRP D 1 46 ? -57.994 43.598 124.488 1.00 65.26 46 TRP D CA 1
ATOM 6544 C C . TRP D 1 46 ? -57.233 44.575 123.562 1.00 66.70 46 TRP D C 1
ATOM 6545 O O . TRP D 1 46 ? -56.156 44.247 123.060 1.00 66.58 46 TRP D O 1
ATOM 6556 N N . VAL D 1 47 ? -57.794 45.767 123.334 1.00 68.21 47 VAL D N 1
ATOM 6557 C CA . VAL D 1 47 ? -57.168 46.750 122.444 1.00 68.59 47 VAL D CA 1
ATOM 6558 C C . VAL D 1 47 ? -55.791 47.181 122.963 1.00 68.66 47 VAL D C 1
ATOM 6559 O O . VAL D 1 47 ? -54.988 47.743 122.221 1.00 67.69 47 VAL D O 1
ATOM 6563 N N . PHE D 1 48 ? -55.530 46.921 124.241 1.00 69.77 48 PHE D N 1
ATOM 6564 C CA . PHE D 1 48 ? -54.230 47.225 124.816 1.00 72.01 48 PHE D CA 1
ATOM 6565 C C . PHE D 1 48 ? -53.545 45.865 124.956 1.00 75.40 48 PHE D C 1
ATOM 6566 O O . PHE D 1 48 ? -53.457 45.103 123.992 1.00 76.44 48 PHE D O 1
ATOM 6574 N N . GLY D 1 49 ? -53.078 45.541 126.152 1.00 78.61 49 GLY D N 1
ATOM 6575 C CA . GLY D 1 49 ? -52.413 44.262 126.336 1.00 81.78 49 GLY D CA 1
ATOM 6576 C C . GLY D 1 49 ? -53.333 43.046 126.376 1.00 83.57 49 GLY D C 1
ATOM 6577 O O . GLY D 1 49 ? -53.455 42.322 125.384 1.00 82.64 49 GLY D O 1
ATOM 6578 N N . GLU D 1 50 ? -53.970 42.838 127.532 1.00 85.69 50 GLU D N 1
ATOM 6579 C CA . GLU D 1 50 ? -54.877 41.718 127.803 1.00 87.48 50 GLU D CA 1
ATOM 6580 C C . GLU D 1 50 ? -55.783 41.236 126.678 1.00 87.85 50 GLU D C 1
ATOM 6581 O O . GLU D 1 50 ? -56.417 40.176 126.796 1.00 88.03 50 GLU D O 1
ATOM 6587 N N . LYS D 1 61 ? -57.812 30.370 120.252 1.00 96.62 61 LYS D N 1
ATOM 6588 C CA . LYS D 1 61 ? -57.234 31.630 119.779 1.00 97.76 61 LYS D CA 1
ATOM 6589 C C . LYS D 1 61 ? -58.277 32.500 119.104 1.00 97.57 61 LYS D C 1
ATOM 6590 O O . LYS D 1 61 ? -58.529 33.628 119.519 1.00 98.05 61 LYS D O 1
ATOM 6596 N N . PHE D 1 62 ? -58.869 31.964 118.045 1.00 97.36 62 PHE D N 1
ATOM 6597 C CA . PHE D 1 62 ? -59.886 32.676 117.296 1.00 97.41 62 PHE D CA 1
ATOM 6598 C C . PHE D 1 62 ? -61.245 32.705 117.993 1.00 96.61 62 PHE D C 1
ATOM 6599 O O . PHE D 1 62 ? -62.272 33.022 117.370 1.00 97.33 62 PHE D O 1
ATOM 6607 N N . ASP D 1 63 ? -61.257 32.370 119.283 1.00 94.53 63 ASP D N 1
ATOM 6608 C CA . ASP D 1 63 ? -62.502 32.388 120.044 1.00 92.01 63 ASP D CA 1
ATOM 6609 C C . ASP D 1 63 ? -62.689 33.773 120.672 1.00 89.52 63 ASP D C 1
ATOM 6610 O O . ASP D 1 63 ? -63.435 33.951 121.637 1.00 89.19 63 ASP D O 1
ATOM 6615 N N . MET D 1 64 ? -62.002 34.758 120.100 1.00 86.56 64 MET D N 1
ATOM 6616 C CA . MET D 1 64 ? -62.110 36.126 120.571 1.00 83.11 64 MET D CA 1
ATOM 6617 C C . MET D 1 64 ? -62.927 36.856 119.506 1.00 80.06 64 MET D C 1
ATOM 6618 O O . MET D 1 64 ? -63.418 37.967 119.721 1.00 79.82 64 MET D O 1
ATOM 6623 N N . ILE D 1 65 ? -63.088 36.192 118.363 1.00 76.32 65 ILE D N 1
ATOM 6624 C CA . ILE D 1 65 ? -63.851 36.727 117.246 1.00 72.25 65 ILE D CA 1
ATOM 6625 C C . ILE D 1 65 ? -65.245 36.118 117.210 1.00 70.53 65 ILE D C 1
ATOM 6626 O O . ILE D 1 65 ? -65.441 34.963 117.598 1.00 69.07 65 ILE D O 1
ATOM 6631 N N . PHE D 1 66 ? -66.192 36.919 116.723 1.00 69.79 66 PHE D N 1
ATOM 6632 C CA . PHE D 1 66 ? -67.609 36.565 116.574 1.00 69.29 66 PHE D CA 1
ATOM 6633 C C . PHE D 1 66 ? -67.775 35.239 115.812 1.00 69.58 66 PHE D C 1
ATOM 6634 O O . PHE D 1 66 ? -67.369 35.125 114.646 1.00 69.19 66 PHE D O 1
ATOM 6642 N N . ALA D 1 67 ? -68.399 34.261 116.476 1.00 69.49 67 ALA D N 1
ATOM 6643 C CA . ALA D 1 67 ? -68.599 32.905 115.940 1.00 69.48 67 ALA D CA 1
ATOM 6644 C C . ALA D 1 67 ? -69.723 32.612 114.926 1.00 69.34 67 ALA D C 1
ATOM 6645 O O . ALA D 1 67 ? -69.613 31.685 114.119 1.00 70.56 67 ALA D O 1
ATOM 6647 N N . GLY D 1 68 ? -70.806 33.370 114.963 1.00 68.59 68 GLY D N 1
ATOM 6648 C CA . GLY D 1 68 ? -71.890 33.097 114.044 1.00 67.74 68 GLY D CA 1
ATOM 6649 C C . GLY D 1 68 ? -73.219 33.483 114.660 1.00 67.62 68 GLY D C 1
ATOM 6650 O O . GLY D 1 68 ? -73.294 33.865 115.831 1.00 66.91 68 GLY D O 1
ATOM 6651 N N . SER D 1 69 ? -74.283 33.361 113.879 1.00 67.12 69 SER D N 1
ATOM 6652 C CA . SER D 1 69 ? -75.594 33.754 114.359 1.00 65.73 69 SER D CA 1
ATOM 6653 C C . SER D 1 69 ? -76.689 33.109 113.524 1.00 65.14 69 SER D C 1
ATOM 6654 O O . SER D 1 69 ? -76.445 32.586 112.438 1.00 64.30 69 SER D O 1
ATOM 6657 N N . GLU D 1 70 ? -77.902 33.150 114.056 1.00 65.60 70 GLU D N 1
ATOM 6658 C CA . GLU D 1 70 ? -79.078 32.619 113.384 1.00 65.62 70 GLU D CA 1
ATOM 6659 C C . GLU D 1 70 ? -79.054 33.074 111.922 1.00 64.58 70 GLU D C 1
ATOM 6660 O O . GLU D 1 70 ? -79.631 32.422 111.055 1.00 63.33 70 GLU D O 1
ATOM 6666 N N . ASN D 1 71 ? -78.366 34.189 111.661 1.00 64.45 71 ASN D N 1
ATOM 6667 C CA . ASN D 1 71 ? -78.291 34.771 110.319 1.00 64.10 71 ASN D CA 1
ATOM 6668 C C . ASN D 1 71 ? -77.065 35.640 110.023 1.00 63.44 71 ASN D C 1
ATOM 6669 O O . ASN D 1 71 ? -77.123 36.514 109.153 1.00 62.29 71 ASN D O 1
ATOM 6674 N N . LEU D 1 72 ? -75.975 35.428 110.757 1.00 63.88 72 LEU D N 1
ATOM 6675 C CA . LEU D 1 72 ? -74.724 36.175 110.533 1.00 63.76 72 LEU D CA 1
ATOM 6676 C C . LEU D 1 72 ? -73.558 35.181 110.514 1.00 64.93 72 LEU D C 1
ATOM 6677 O O . LEU D 1 72 ? -73.399 34.359 111.429 1.00 64.73 72 LEU D O 1
ATOM 6682 N N . PRO D 1 73 ? -72.726 35.235 109.464 1.00 65.97 73 PRO D N 1
ATOM 6683 C CA . PRO D 1 73 ? -71.599 34.298 109.410 1.00 67.13 73 PRO D CA 1
ATOM 6684 C C . PRO D 1 73 ? -70.532 34.686 110.429 1.00 68.77 73 PRO D C 1
ATOM 6685 O O . PRO D 1 73 ? -70.487 35.836 110.890 1.00 69.58 73 PRO D O 1
ATOM 6689 N N . PRO D 1 74 ? -69.662 33.737 110.805 1.00 69.29 74 PRO D N 1
ATOM 6690 C CA . PRO D 1 74 ? -68.630 34.112 111.773 1.00 70.08 74 PRO D CA 1
ATOM 6691 C C . PRO D 1 74 ? -67.883 35.270 111.117 1.00 70.46 74 PRO D C 1
ATOM 6692 O O . PRO D 1 74 ? -67.789 35.326 109.887 1.00 70.19 74 PRO D O 1
ATOM 6696 N N . ALA D 1 75 ? -67.372 36.195 111.922 1.00 70.81 75 ALA D N 1
ATOM 6697 C CA . ALA D 1 75 ? -66.676 37.353 111.375 1.00 71.04 75 ALA D CA 1
ATOM 6698 C C . ALA D 1 75 ? -65.300 37.025 110.819 1.00 70.85 75 ALA D C 1
ATOM 6699 O O . ALA D 1 75 ? -64.668 36.021 111.193 1.00 70.52 75 ALA D O 1
ATOM 6701 N N . GLY D 1 76 ? -64.836 37.880 109.916 1.00 69.89 76 GLY D N 1
ATOM 6702 C CA . GLY D 1 76 ? -63.528 37.658 109.343 1.00 69.13 76 GLY D CA 1
ATOM 6703 C C . GLY D 1 76 ? -62.457 38.059 110.337 1.00 68.46 76 GLY D C 1
ATOM 6704 O O . GLY D 1 76 ? -61.358 37.495 110.345 1.00 68.73 76 GLY D O 1
ATOM 6705 N N . SER D 1 77 ? -62.790 39.022 111.197 1.00 67.01 77 SER D N 1
ATOM 6706 C CA . SER D 1 77 ? -61.840 39.528 112.182 1.00 64.84 77 SER D CA 1
ATOM 6707 C C . SER D 1 77 ? -62.530 40.241 113.331 1.00 63.91 77 SER D C 1
ATOM 6708 O O . SER D 1 77 ? -63.716 40.572 113.255 1.00 63.33 77 SER D O 1
ATOM 6711 N N . ALA D 1 78 ? -61.766 40.481 114.394 1.00 62.78 78 ALA D N 1
ATOM 6712 C CA . ALA D 1 78 ? -62.255 41.215 115.550 1.00 61.36 78 ALA D CA 1
ATOM 6713 C C . ALA D 1 78 ? -61.613 42.594 115.385 1.00 61.63 78 ALA D C 1
ATOM 6714 O O . ALA D 1 78 ? -60.419 42.689 115.104 1.00 61.59 78 ALA D O 1
ATOM 6716 N N . TYR D 1 79 ? -62.397 43.659 115.526 1.00 62.08 79 TYR D N 1
ATOM 6717 C CA . TYR D 1 79 ? -61.855 45.013 115.400 1.00 61.80 79 TYR D CA 1
ATOM 6718 C C . TYR D 1 79 ? -62.363 45.910 116.539 1.00 62.12 79 TYR D C 1
ATOM 6719 O O . TYR D 1 79 ? -63.582 46.079 116.720 1.00 62.08 79 TYR D O 1
ATOM 6728 N N . VAL D 1 80 ? -61.431 46.468 117.313 1.00 61.17 80 VAL D N 1
ATOM 6729 C CA . VAL D 1 80 ? -61.800 47.354 118.413 1.00 60.98 80 VAL D CA 1
ATOM 6730 C C . VAL D 1 80 ? -61.044 48.670 118.296 1.00 61.24 80 VAL D C 1
ATOM 6731 O O . VAL D 1 80 ? -59.870 48.690 117.915 1.00 61.40 80 VAL D O 1
ATOM 6735 N N . GLU D 1 81 ? -61.720 49.767 118.626 1.00 60.55 81 GLU D N 1
ATOM 6736 C CA . GLU D 1 81 ? -61.099 51.076 118.538 1.00 59.89 81 GLU D CA 1
ATOM 6737 C C . GLU D 1 81 ? -61.552 52.076 119.612 1.00 59.91 81 GLU D C 1
ATOM 6738 O O . GLU D 1 81 ? -62.754 52.252 119.874 1.00 59.21 81 GLU D O 1
ATOM 6744 N N . LEU D 1 82 ? -60.563 52.729 120.224 1.00 58.88 82 LEU D N 1
ATOM 6745 C CA . LEU D 1 82 ? -60.805 53.724 121.253 1.00 57.29 82 LEU D CA 1
ATOM 6746 C C . LEU D 1 82 ? -60.374 55.104 120.777 1.00 57.55 82 LEU D C 1
ATOM 6747 O O . LEU D 1 82 ? -59.407 55.243 120.034 1.00 56.70 82 LEU D O 1
ATOM 6752 N N . VAL D 1 83 ? -61.099 56.129 121.201 1.00 59.27 83 VAL D N 1
ATOM 6753 C CA . VAL D 1 83 ? -60.742 57.486 120.822 1.00 60.05 83 VAL D CA 1
ATOM 6754 C C . VAL D 1 83 ? -60.708 58.370 122.051 1.00 61.32 83 VAL D C 1
ATOM 6755 O O . VAL D 1 83 ? -61.754 58.644 122.664 1.00 60.83 83 VAL D O 1
ATOM 6759 N N . PHE D 1 84 ? -59.499 58.790 122.420 1.00 62.28 84 PHE D N 1
ATOM 6760 C CA . PHE D 1 84 ? -59.320 59.671 123.564 1.00 64.65 84 PHE D CA 1
ATOM 6761 C C . PHE D 1 84 ? -59.153 61.093 123.041 1.00 67.53 84 PHE D C 1
ATOM 6762 O O . PHE D 1 84 ? -59.012 61.303 121.835 1.00 66.79 84 PHE D O 1
ATOM 6770 N N . GLU D 1 85 ? -59.189 62.059 123.954 1.00 71.94 85 GLU D N 1
ATOM 6771 C CA . GLU D 1 85 ? -58.971 63.447 123.596 1.00 76.91 85 GLU D CA 1
ATOM 6772 C C . GLU D 1 85 ? -58.101 64.078 124.681 1.00 77.21 85 GLU D C 1
ATOM 6773 O O . GLU D 1 85 ? -58.404 63.997 125.872 1.00 76.35 85 GLU D O 1
ATOM 6779 N N . GLU D 1 86 ? -56.986 64.658 124.242 1.00 78.90 86 GLU D N 1
ATOM 6780 C CA . GLU D 1 86 ? -56.012 65.305 125.119 1.00 80.86 86 GLU D CA 1
ATOM 6781 C C . GLU 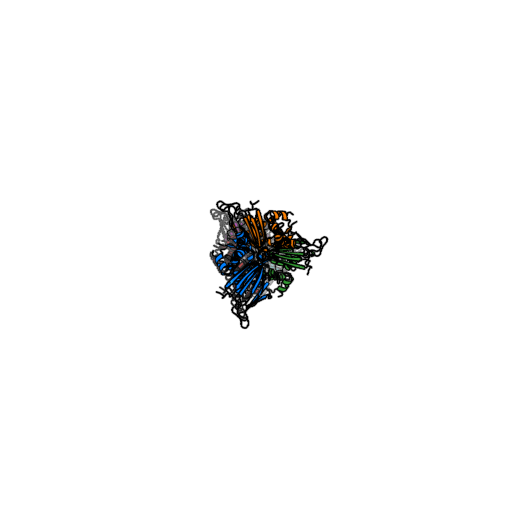D 1 86 ? -56.374 66.781 125.299 1.00 81.69 86 GLU D C 1
ATOM 6782 O O . GLU D 1 86 ? -57.325 67.116 126.017 1.00 82.28 86 GLU D O 1
ATOM 6788 N N . ASN D 1 87 ? -55.614 67.659 124.649 1.00 81.79 87 ASN D N 1
ATOM 6789 C CA . ASN D 1 87 ? -55.867 69.090 124.727 1.00 82.27 87 ASN D CA 1
ATOM 6790 C C . ASN D 1 87 ? -56.587 69.467 123.450 1.00 81.94 87 ASN D C 1
ATOM 6791 O O . ASN D 1 87 ? -55.981 70.013 122.528 1.00 82.24 87 ASN D O 1
ATOM 6796 N N . GLY D 1 88 ? -57.881 69.171 123.393 1.00 81.45 88 GLY D N 1
ATOM 6797 C CA . GLY D 1 88 ? -58.634 69.457 122.187 1.00 82.07 88 GLY D CA 1
ATOM 6798 C C . GLY D 1 88 ? -58.092 68.575 121.070 1.00 82.42 88 GLY D C 1
ATOM 6799 O O . GLY D 1 88 ? -58.439 68.730 119.900 1.00 82.66 88 GLY D O 1
ATOM 6800 N N . GLU D 1 89 ? -57.222 67.643 121.448 1.00 82.25 89 GLU D N 1
ATOM 6801 C CA . GLU D 1 89 ? -56.604 66.712 120.517 1.00 81.52 89 GLU D CA 1
ATOM 6802 C C . GLU D 1 89 ? -57.278 65.351 120.576 1.00 80.37 89 GLU D C 1
ATOM 6803 O O . GLU D 1 89 ? -57.957 65.041 121.549 1.00 81.45 89 GLU D O 1
ATOM 6809 N N . GLU D 1 90 ? -57.101 64.543 119.533 1.00 77.89 90 GLU D N 1
ATOM 6810 C CA . GLU D 1 90 ? -57.677 63.203 119.507 1.00 75.07 90 GLU D CA 1
ATOM 6811 C C . GLU D 1 90 ? -56.596 62.143 119.354 1.00 72.90 90 GLU D C 1
ATOM 6812 O O . GLU D 1 90 ? -55.749 62.228 118.472 1.00 73.29 90 GLU D O 1
ATOM 6818 N N . ILE D 1 91 ? -56.619 61.153 120.237 1.00 70.56 91 ILE D N 1
ATOM 6819 C CA . ILE D 1 91 ? -55.658 60.056 120.199 1.00 67.88 91 ILE D CA 1
ATOM 6820 C C . ILE D 1 91 ? -56.494 58.824 119.868 1.00 66.75 91 ILE D C 1
ATOM 6821 O O . ILE D 1 91 ? -57.450 58.504 120.580 1.00 66.24 91 ILE D O 1
ATOM 6826 N N . THR D 1 92 ? -56.152 58.133 118.788 1.00 65.84 92 THR D N 1
ATOM 6827 C CA . THR D 1 92 ? -56.926 56.960 118.400 1.00 64.47 92 THR D CA 1
ATOM 6828 C C . THR D 1 92 ? -56.091 55.694 118.498 1.00 62.71 92 THR D C 1
ATOM 6829 O O . THR D 1 92 ? -55.018 55.606 117.907 1.00 61.99 92 THR D O 1
ATOM 6833 N N . VAL D 1 93 ? -56.591 54.721 119.254 1.00 61.65 93 VAL D N 1
ATOM 6834 C CA . VAL D 1 93 ? -55.918 53.433 119.426 1.00 60.57 93 VAL D CA 1
ATOM 6835 C C . VAL D 1 93 ? -56.827 52.320 118.903 1.00 61.06 93 VAL D C 1
ATOM 6836 O O . VAL D 1 93 ? -58.029 52.290 119.204 1.00 60.69 93 VAL D O 1
ATOM 6840 N N . ALA D 1 94 ? -56.261 51.404 118.120 1.00 61.01 94 ALA D N 1
ATOM 6841 C CA . ALA D 1 94 ? -57.065 50.318 117.567 1.00 61.49 94 ALA D CA 1
ATOM 6842 C C . ALA D 1 94 ? -56.272 49.032 117.386 1.00 61.92 94 ALA D C 1
ATOM 6843 O O . ALA D 1 94 ? -55.038 49.043 117.287 1.00 62.03 94 ALA D O 1
ATOM 6845 N N . ARG D 1 95 ? -57.000 47.918 117.347 1.00 62.04 95 ARG D N 1
ATOM 6846 C CA . ARG D 1 95 ? -56.390 46.608 117.160 1.00 61.16 95 ARG D CA 1
ATOM 6847 C C . ARG D 1 95 ? -57.284 45.690 116.322 1.00 62.16 95 ARG D C 1
ATOM 6848 O O . ARG D 1 95 ? -58.498 45.613 116.543 1.00 60.88 95 ARG D O 1
ATOM 6856 N N . GLU D 1 96 ? -56.671 44.999 115.361 1.00 64.05 96 GLU D N 1
ATOM 6857 C CA . GLU D 1 96 ? -57.406 44.087 114.495 1.00 65.78 96 GLU D CA 1
ATOM 6858 C C . GLU D 1 96 ? -56.772 42.706 114.364 1.00 66.07 96 GLU D C 1
ATOM 6859 O O . GLU D 1 96 ? -55.647 42.578 113.873 1.00 66.90 96 GLU D O 1
ATOM 6865 N N . LEU D 1 97 ? -57.507 41.681 114.795 1.00 65.57 97 LEU D N 1
ATOM 6866 C CA . LEU D 1 97 ? -57.046 40.304 114.705 1.00 65.73 97 LEU D CA 1
ATOM 6867 C C . LEU D 1 97 ? -57.869 39.603 113.624 1.00 66.76 97 LEU D C 1
ATOM 6868 O O . LEU D 1 97 ? -59.077 39.416 113.785 1.00 66.26 97 LEU D O 1
ATOM 6873 N N . LYS D 1 98 ? -57.214 39.221 112.528 1.00 67.97 98 LYS D N 1
ATOM 6874 C CA . LYS D 1 98 ? -57.884 38.527 111.431 1.00 68.98 98 LYS D CA 1
ATOM 6875 C C . LYS D 1 98 ? -57.910 37.017 111.661 1.00 70.90 98 LYS D C 1
ATOM 6876 O O . LYS D 1 98 ? -57.096 36.474 112.418 1.00 71.43 98 LYS D O 1
ATOM 6882 N N . ARG D 1 99 ? -58.860 36.343 111.017 1.00 73.01 99 ARG D N 1
ATOM 6883 C CA . ARG D 1 99 ? -58.984 34.888 111.142 1.00 74.94 99 ARG D CA 1
ATOM 6884 C C . ARG D 1 99 ? -57.743 34.216 110.547 1.00 75.90 99 ARG D C 1
ATOM 6885 O O . ARG D 1 99 ? -57.365 33.108 110.950 1.00 76.15 99 ARG D O 1
ATOM 6893 N N . THR D 1 100 ? -57.113 34.894 109.586 1.00 76.45 100 THR D N 1
ATOM 6894 C CA . THR D 1 100 ? -55.910 34.369 108.945 1.00 76.80 100 THR D CA 1
ATOM 6895 C C . THR D 1 100 ? -54.805 34.191 110.001 1.00 77.72 100 THR D C 1
ATOM 6896 O O . THR D 1 100 ? -53.952 33.303 109.880 1.00 78.66 100 THR D O 1
ATOM 6900 N N . GLY D 1 101 ? -54.847 35.025 111.044 1.00 77.89 101 GLY D N 1
ATOM 6901 C CA . GLY D 1 101 ? -53.866 34.959 112.116 1.00 77.26 101 GLY D CA 1
ATOM 6902 C C . GLY D 1 101 ? -53.150 36.282 112.294 1.00 77.30 101 GLY D C 1
ATOM 6903 O O . GLY D 1 101 ? -52.524 36.527 113.325 1.00 77.56 101 GLY D O 1
ATOM 6904 N N . GLU D 1 102 ? -53.264 37.133 111.278 1.00 77.30 102 GLU D N 1
ATOM 6905 C CA . GLU D 1 102 ? -52.638 38.451 111.240 1.00 78.20 102 GLU D CA 1
ATOM 6906 C C . GLU D 1 102 ? -53.176 39.472 112.266 1.00 77.63 102 GLU D C 1
ATOM 6907 O O . GLU D 1 102 ? -54.222 40.085 112.060 1.00 77.04 102 GLU D O 1
ATOM 6913 N N . ASN D 1 103 ? -52.443 39.654 113.365 1.00 77.10 103 ASN D N 1
ATOM 6914 C CA . ASN D 1 103 ? -52.810 40.609 114.416 1.00 76.15 103 ASN D CA 1
ATOM 6915 C C . ASN D 1 103 ? -52.048 41.937 114.202 1.00 75.08 103 ASN D C 1
ATOM 6916 O O . ASN D 1 103 ? -50.866 41.926 113.835 1.00 75.72 103 ASN D O 1
ATOM 6921 N N . THR D 1 104 ? -52.705 43.074 114.440 1.00 72.52 104 THR D N 1
ATOM 6922 C CA . THR D 1 104 ? -52.047 44.363 114.228 1.00 70.34 104 THR D CA 1
ATOM 6923 C C . THR D 1 104 ? -52.638 45.548 115.034 1.00 69.17 104 THR D C 1
ATOM 6924 O O . THR D 1 104 ? -53.859 45.670 115.178 1.00 68.94 104 THR D O 1
ATOM 6928 N N . TYR D 1 105 ? -51.755 46.404 115.564 1.00 67.07 105 TYR D N 1
ATOM 6929 C CA . TYR D 1 105 ? -52.160 47.575 116.346 1.00 64.51 105 TYR D CA 1
ATOM 6930 C C . TYR D 1 105 ? -52.020 48.860 115.548 1.00 64.65 105 TYR D C 1
ATOM 6931 O O . TYR D 1 105 ? -51.239 48.939 114.602 1.00 64.55 105 TYR D O 1
ATOM 6940 N N . TYR D 1 106 ? -52.776 49.874 115.941 1.00 65.59 106 TYR D N 1
ATOM 6941 C CA . TYR D 1 106 ? -52.729 51.157 115.255 1.00 66.71 106 TYR D CA 1
ATOM 6942 C C . TYR D 1 106 ? -52.742 52.306 116.261 1.00 66.98 106 TYR D C 1
ATOM 6943 O O . TYR D 1 106 ? -53.302 52.198 117.363 1.00 65.95 106 TYR D O 1
ATOM 6952 N N . LEU D 1 107 ? -52.119 53.409 115.861 1.00 67.64 107 LEU D N 1
ATOM 6953 C CA . LEU D 1 107 ? -52.077 54.619 116.669 1.00 67.30 107 LEU D CA 1
ATOM 6954 C C . LEU D 1 107 ? -52.200 55.772 115.680 1.00 67.67 107 LEU D C 1
ATOM 6955 O O . LEU D 1 107 ? -51.293 56.038 114.891 1.00 67.17 107 LEU D O 1
ATOM 6960 N N . ASN D 1 108 ? -53.357 56.426 115.716 1.00 68.76 108 ASN D N 1
ATOM 6961 C CA . ASN D 1 108 ? -53.664 57.543 114.835 1.00 69.27 108 ASN D CA 1
ATOM 6962 C C . ASN D 1 108 ? -53.558 57.210 113.364 1.00 68.84 108 ASN D C 1
ATOM 6963 O O . ASN D 1 108 ? -53.048 58.004 112.575 1.00 68.14 108 ASN D O 1
ATOM 6968 N N . GLY D 1 109 ? -54.053 56.026 113.013 1.00 69.24 109 GLY D N 1
ATOM 6969 C CA . GLY D 1 109 ? -54.058 55.588 111.633 1.00 70.70 109 GLY D CA 1
ATOM 6970 C C . GLY D 1 109 ? -52.803 54.908 111.134 1.00 71.71 109 GLY D C 1
ATOM 6971 O O . GLY D 1 109 ? -52.758 54.484 109.979 1.00 73.14 109 GLY D O 1
ATOM 6972 N N . SER D 1 110 ? -51.786 54.785 111.981 1.00 71.97 110 SER D N 1
ATOM 6973 C CA . SER D 1 110 ? -50.545 54.155 111.538 1.00 72.67 110 SER D CA 1
ATOM 6974 C C . SER D 1 110 ? -50.254 52.848 112.237 1.00 73.09 110 SER D C 1
ATOM 6975 O O . SER D 1 110 ? -50.319 52.773 113.462 1.00 72.52 110 SER D O 1
ATOM 6978 N N . PRO D 1 111 ? -49.944 51.786 111.463 1.00 73.88 111 PRO D N 1
ATOM 6979 C CA . PRO D 1 111 ? -49.641 50.493 112.087 1.00 73.29 111 PRO D CA 1
ATOM 6980 C C . PRO D 1 111 ? -48.473 50.727 113.032 1.00 72.84 111 PRO D C 1
ATOM 6981 O O . PRO D 1 111 ? -47.546 51.465 112.711 1.00 72.32 111 PRO D O 1
ATOM 6985 N N . VAL D 1 112 ? -48.518 50.109 114.200 1.00 72.75 112 VAL D N 1
ATOM 6986 C CA . VAL D 1 112 ? -47.474 50.345 115.164 1.00 72.63 112 VAL D CA 1
ATOM 6987 C C . VAL D 1 112 ? -47.341 49.198 116.140 1.00 73.89 112 VAL D C 1
ATOM 6988 O O . VAL D 1 112 ? -48.256 48.403 116.328 1.00 73.07 112 VAL D O 1
ATOM 6992 N N . ARG D 1 113 ? -46.171 49.124 116.754 1.00 77.22 113 ARG D N 1
ATOM 6993 C CA . ARG D 1 113 ? -45.829 48.086 117.720 1.00 81.04 113 ARG D CA 1
ATOM 6994 C C . ARG D 1 113 ? -46.696 48.239 118.975 1.00 81.05 113 ARG D C 1
ATOM 6995 O O . ARG D 1 113 ? -47.095 49.359 119.307 1.00 80.93 113 ARG D O 1
ATOM 7003 N N . LEU D 1 114 ? -46.991 47.134 119.672 1.00 80.80 114 LEU D N 1
ATOM 7004 C CA . LEU D 1 114 ? -47.819 47.221 120.884 1.00 80.68 114 LEU D CA 1
ATOM 7005 C C . LEU D 1 114 ? -47.136 48.130 121.910 1.00 81.72 114 LEU D C 1
ATOM 7006 O O . LEU D 1 114 ? -47.792 48.944 122.571 1.00 81.99 114 LEU D O 1
ATOM 7011 N N . LYS D 1 115 ? -45.819 47.989 122.038 1.00 82.63 115 LYS D N 1
ATOM 7012 C CA . LYS D 1 115 ? -45.057 48.799 122.983 1.00 82.68 115 LYS D CA 1
ATOM 7013 C C . LYS D 1 115 ? -45.323 50.285 122.789 1.00 81.83 115 LYS D C 1
ATOM 7014 O O . LYS D 1 115 ? -45.364 51.033 123.756 1.00 81.08 115 LYS D O 1
ATOM 7020 N N . ASP D 1 116 ? -45.491 50.704 121.537 1.00 81.66 116 ASP D N 1
ATOM 7021 C CA . ASP D 1 116 ? -45.770 52.106 121.220 1.00 82.30 116 ASP D CA 1
ATOM 7022 C C . ASP D 1 116 ? -47.095 52.593 121.824 1.00 81.18 116 ASP D C 1
ATOM 7023 O O . ASP D 1 116 ? -47.207 53.749 122.233 1.00 80.61 116 ASP D O 1
ATOM 7028 N N . ILE D 1 117 ? -48.096 51.715 121.861 1.00 80.26 117 ILE D N 1
ATOM 7029 C CA . ILE D 1 117 ? -49.390 52.053 122.446 1.00 79.51 117 ILE D CA 1
ATOM 7030 C C . ILE D 1 117 ? -49.185 52.250 123.955 1.00 79.86 117 ILE D C 1
ATOM 7031 O O . ILE D 1 117 ? -49.592 53.274 124.524 1.00 79.18 117 ILE D O 1
ATOM 7036 N N . ARG D 1 118 ? -48.545 51.268 124.592 1.00 80.09 118 ARG D N 1
ATOM 7037 C CA . ARG D 1 118 ? -48.271 51.319 126.028 1.00 80.51 118 ARG D CA 1
ATOM 7038 C C . ARG D 1 118 ? -47.559 52.602 126.427 1.00 80.69 118 ARG D C 1
ATOM 7039 O O . ARG D 1 118 ? -47.913 53.250 127.416 1.00 80.83 118 ARG D O 1
ATOM 7047 N N . ASP D 1 119 ? -46.535 52.950 125.656 1.00 80.40 119 ASP D N 1
ATOM 7048 C CA . ASP D 1 119 ? -45.755 54.145 125.915 1.00 79.93 119 ASP D CA 1
ATOM 7049 C C . ASP D 1 119 ? -46.617 55.402 125.865 1.00 78.50 119 ASP D C 1
ATOM 7050 O O . ASP D 1 119 ? -46.553 56.240 126.768 1.00 78.44 119 ASP D O 1
ATOM 7055 N N . ARG D 1 120 ? -47.436 55.527 124.822 1.00 76.27 120 ARG D N 1
ATOM 7056 C CA . ARG D 1 120 ? -48.298 56.694 124.679 1.00 73.38 120 ARG D CA 1
ATOM 7057 C C . ARG D 1 120 ? -49.216 56.909 125.889 1.00 72.93 120 ARG D C 1
ATOM 7058 O O . ARG D 1 120 ? -49.678 58.027 126.130 1.00 71.95 120 ARG D O 1
ATOM 7066 N N . PHE D 1 121 ? -49.481 55.843 126.643 1.00 72.47 121 PHE D N 1
ATOM 7067 C CA . PHE D 1 121 ? -50.332 55.934 127.832 1.00 72.17 121 PHE D CA 1
ATOM 7068 C C . PHE D 1 121 ? -49.530 55.531 129.075 1.00 73.67 121 PHE D C 1
ATOM 7069 O O . PHE D 1 121 ? -49.779 54.491 129.690 1.00 73.77 121 PHE D O 1
ATOM 7077 N N . ALA D 1 122 ? -48.573 56.383 129.436 1.00 75.61 122 ALA D N 1
ATOM 7078 C CA . ALA D 1 122 ? -47.676 56.157 130.566 1.00 77.18 122 ALA D CA 1
ATOM 7079 C C . ALA D 1 122 ? -48.313 56.018 131.953 1.00 78.78 122 ALA D C 1
ATOM 7080 O O . ALA D 1 122 ? -48.489 54.904 132.463 1.00 79.73 122 ALA D O 1
ATOM 7082 N N . GLY D 1 123 ? -48.641 57.147 132.572 1.00 79.60 123 GLY D N 1
ATOM 7083 C CA . GLY D 1 123 ? -49.218 57.111 133.908 1.00 80.71 123 GLY D CA 1
ATOM 7084 C C . GLY D 1 123 ? -50.667 56.675 134.003 1.00 81.40 123 GLY D C 1
ATOM 7085 O O . GLY D 1 123 ? -51.506 57.382 134.569 1.00 81.98 123 GLY D O 1
ATOM 7086 N N . THR D 1 124 ? -50.955 55.499 133.459 1.00 81.90 124 THR D N 1
ATOM 7087 C CA . THR D 1 124 ? -52.304 54.936 133.458 1.00 81.89 124 THR D CA 1
ATOM 7088 C C . THR D 1 124 ? -52.141 53.423 133.572 1.00 81.80 124 THR D C 1
ATOM 7089 O O . THR D 1 124 ? -51.097 52.878 133.204 1.00 82.18 124 THR D O 1
ATOM 7093 N N . GLY D 1 125 ? -53.154 52.737 134.084 1.00 81.41 125 GLY D N 1
ATOM 7094 C CA . GLY D 1 125 ? -53.036 51.294 134.200 1.00 81.11 125 GLY D CA 1
ATOM 7095 C C . GLY D 1 125 ? -52.998 50.631 132.837 1.00 80.61 125 GLY D C 1
ATOM 7096 O O . GLY D 1 125 ? -52.459 49.535 132.664 1.00 79.98 125 GLY D O 1
ATOM 7097 N N . LEU D 1 126 ? -53.572 51.332 131.864 1.00 80.80 126 LEU D N 1
ATOM 7098 C CA . LEU D 1 126 ? -53.681 50.868 130.488 1.00 80.15 126 LEU D CA 1
ATOM 7099 C C . LEU D 1 126 ? -52.411 50.240 129.932 1.00 80.61 126 LEU D C 1
ATOM 7100 O O . LEU D 1 126 ? -51.348 50.865 129.913 1.00 80.77 126 LEU D O 1
ATOM 7105 N N . GLY D 1 127 ? -52.540 48.988 129.497 1.00 81.18 127 GLY D N 1
ATOM 7106 C CA . GLY D 1 127 ? -51.414 48.270 128.928 1.00 82.38 127 GLY D CA 1
ATOM 7107 C C . GLY D 1 127 ? -50.736 47.282 129.862 1.00 82.94 127 GLY D C 1
ATOM 7108 O O . GLY D 1 127 ? -50.569 46.102 129.516 1.00 83.32 127 GLY D O 1
ATOM 7109 N N . VAL D 1 128 ? -50.348 47.758 131.046 1.00 82.91 128 VAL D N 1
ATOM 7110 C CA . VAL D 1 128 ? -49.659 46.921 132.030 1.00 82.63 128 VAL D CA 1
ATOM 7111 C C . VAL D 1 128 ? -50.574 46.116 132.951 1.00 82.65 128 VAL D C 1
ATOM 7112 O O . VAL D 1 128 ? -51.073 45.060 132.564 1.00 82.44 128 VAL D O 1
ATOM 7116 N N . ASP D 1 129 ? -50.798 46.625 134.161 1.00 83.57 129 ASP D N 1
ATOM 7117 C CA . ASP D 1 129 ? -51.621 45.943 135.158 1.00 83.98 129 ASP D CA 1
ATOM 7118 C C . ASP D 1 129 ? -53.107 46.313 135.207 1.00 82.97 129 ASP D C 1
ATOM 7119 O O . ASP D 1 129 ? -53.900 45.600 135.829 1.00 83.23 129 ASP D O 1
ATOM 7124 N N . PHE D 1 130 ? -53.486 47.410 134.559 1.00 81.25 130 PHE D N 1
ATOM 7125 C CA . PHE D 1 130 ? -54.887 47.837 134.532 1.00 80.02 130 PHE D CA 1
ATOM 7126 C C . PHE D 1 130 ? -55.503 48.069 135.912 1.00 79.17 130 PHE D C 1
ATOM 7127 O O . PHE D 1 130 ? -56.448 47.378 136.304 1.00 79.24 130 PHE D O 1
ATOM 7135 N N . TYR D 1 131 ? -54.988 49.039 136.654 1.00 77.93 131 TYR D N 1
ATOM 7136 C CA . TYR D 1 131 ? -55.557 49.312 137.968 1.00 76.77 131 TYR D CA 1
ATOM 7137 C C . TYR D 1 131 ? -56.793 50.216 137.831 1.00 76.72 131 TYR D C 1
ATOM 7138 O O . TYR D 1 131 ? -57.486 50.494 138.810 1.00 76.49 131 TYR D O 1
ATOM 7147 N N . SER D 1 132 ? -57.063 50.659 136.604 1.00 76.11 132 SER D N 1
ATOM 7148 C CA . SER D 1 132 ? -58.203 51.520 136.308 1.00 75.08 132 SER D CA 1
ATOM 7149 C C . SER D 1 132 ? -59.502 50.705 136.280 1.00 74.94 132 SER D C 1
ATOM 7150 O O . SER D 1 132 ? -60.587 51.248 136.524 1.00 74.09 132 SER D O 1
ATOM 7153 N N . ILE D 1 133 ? -59.383 49.412 135.955 1.00 74.29 133 ILE D N 1
ATOM 7154 C CA . ILE D 1 133 ? -60.530 48.496 135.909 1.00 72.82 133 ILE D CA 1
ATOM 7155 C C . ILE D 1 133 ? -60.598 47.832 137.290 1.00 72.26 133 ILE D C 1
ATOM 7156 O O . ILE D 1 133 ? -59.729 47.035 137.647 1.00 72.25 133 ILE D O 1
ATOM 7161 N N . VAL D 1 134 ? -61.626 48.170 138.062 1.00 71.82 134 VAL D N 1
ATOM 7162 C CA . VAL D 1 134 ? -61.788 47.643 139.412 1.00 72.05 134 VAL D CA 1
ATOM 7163 C C . VAL D 1 134 ? -63.100 46.920 139.643 1.00 72.70 134 VAL D C 1
ATOM 7164 O O . VAL D 1 134 ? -64.170 47.429 139.313 1.00 72.53 134 VAL D O 1
ATOM 7168 N N . GLY D 1 135 ? -63.010 45.738 140.239 1.00 73.90 135 GLY D N 1
ATOM 7169 C CA . GLY D 1 135 ? -64.202 44.965 140.518 1.00 76.23 135 GLY D CA 1
ATOM 7170 C C . GLY D 1 135 ? -64.354 44.690 141.998 1.00 77.61 135 GLY D C 1
ATOM 7171 O O . GLY D 1 135 ? -63.489 45.054 142.793 1.00 76.59 135 GLY D O 1
ATOM 7172 N N . GLN D 1 136 ? -65.460 44.047 142.362 1.00 80.02 136 GLN D N 1
ATOM 7173 C CA . GLN D 1 136 ? -65.746 43.701 143.754 1.00 82.72 136 GLN D CA 1
ATOM 7174 C C . GLN D 1 136 ? -64.557 43.017 144.419 1.00 83.67 136 GLN D C 1
ATOM 7175 O O . GLN D 1 136 ? -64.357 43.139 145.630 1.00 82.41 136 GLN D O 1
ATOM 7181 N N . GLY D 1 137 ? -63.781 42.293 143.614 1.00 85.48 137 GLY D N 1
ATOM 7182 C CA . GLY D 1 137 ? -62.614 41.597 144.120 1.00 87.13 137 GLY D CA 1
ATOM 7183 C C . GLY D 1 137 ? -61.569 42.551 144.664 1.00 88.35 137 GLY D C 1
ATOM 7184 O O . GLY D 1 137 ? -61.280 42.537 145.857 1.00 87.91 137 GLY D O 1
ATOM 7185 N N . GLN D 1 138 ? -61.011 43.386 143.790 1.00 90.21 138 GLN D N 1
ATOM 7186 C CA . GLN D 1 138 ? -59.983 44.348 144.183 1.00 92.29 138 GLN D CA 1
ATOM 7187 C C . GLN D 1 138 ? -60.410 45.201 145.363 1.00 93.37 138 GLN D C 1
ATOM 7188 O O . GLN D 1 138 ? -59.572 45.624 146.154 1.00 93.42 138 GLN D O 1
ATOM 7194 N N . ILE D 1 139 ? -61.707 45.473 145.475 1.00 94.50 139 ILE D N 1
ATOM 7195 C CA . ILE D 1 139 ? -62.206 46.268 146.587 1.00 95.85 139 ILE D CA 1
ATOM 7196 C C . ILE D 1 139 ? -61.863 45.543 147.880 1.00 98.05 139 ILE D C 1
ATOM 7197 O O . ILE D 1 139 ? -61.292 46.129 148.796 1.00 98.39 139 ILE D O 1
ATOM 7202 N N . ASP D 1 140 ? -62.196 44.255 147.939 1.00 100.79 140 ASP D N 1
ATOM 7203 C CA . ASP D 1 140 ? -61.940 43.437 149.124 1.00 102.91 140 ASP D CA 1
ATOM 7204 C C . ASP D 1 140 ? -60.448 43.221 149.407 1.00 104.42 140 ASP D C 1
ATOM 7205 O O . ASP D 1 140 ? -60.025 43.243 150.560 1.00 104.44 140 ASP D O 1
ATOM 7210 N N . ARG D 1 141 ? -59.658 43.015 148.355 1.00 106.11 141 ARG D N 1
ATOM 7211 C CA . ARG D 1 141 ? -58.224 42.791 148.501 1.00 107.74 141 ARG D CA 1
ATOM 7212 C C . ARG D 1 141 ? -57.426 44.045 148.839 1.00 108.83 141 ARG D C 1
ATOM 7213 O O . ARG D 1 141 ? -56.245 43.954 149.164 1.00 109.32 141 ARG D O 1
ATOM 7221 N N . ILE D 1 142 ? -58.061 45.213 148.759 1.00 110.09 142 ILE D N 1
ATOM 7222 C CA . ILE D 1 142 ? -57.391 46.476 149.089 1.00 111.06 142 ILE D CA 1
ATOM 7223 C C . ILE D 1 142 ? -57.732 46.814 150.540 1.00 111.89 142 ILE D C 1
ATOM 7224 O O . ILE D 1 142 ? -56.958 47.460 151.241 1.00 111.47 142 ILE D O 1
ATOM 7229 N N . VAL D 1 143 ? -58.904 46.366 150.976 1.00 113.16 143 VAL D N 1
ATOM 7230 C CA . VAL D 1 143 ? -59.363 46.592 152.340 1.00 114.67 143 VAL D CA 1
ATOM 7231 C C . VAL D 1 143 ? -58.687 45.589 153.272 1.00 116.06 143 VAL D C 1
ATOM 7232 O O . VAL D 1 143 ? -58.692 45.769 154.487 1.00 116.23 143 VAL D O 1
ATOM 7236 N N . ASN D 1 144 ? -58.103 44.536 152.695 1.00 117.57 144 ASN D N 1
ATOM 7237 C CA . ASN D 1 144 ? -57.428 43.490 153.474 1.00 118.90 144 ASN D CA 1
ATOM 7238 C C . ASN D 1 144 ? -55.949 43.321 153.111 1.00 119.61 144 ASN D C 1
ATOM 7239 O O . ASN D 1 144 ? -55.385 42.236 153.274 1.00 119.96 144 ASN D O 1
ATOM 7244 N N . ALA D 1 145 ? -55.328 44.396 152.628 1.00 120.47 145 ALA D N 1
ATOM 7245 C CA . ALA D 1 145 ? -53.915 44.378 152.244 1.00 120.81 145 ALA D CA 1
ATOM 7246 C C . ALA D 1 145 ? -53.053 45.029 153.325 1.00 120.91 145 ALA D C 1
ATOM 7247 O O . ALA D 1 145 ? -51.934 44.592 153.591 1.00 121.21 145 ALA D O 1
ATOM 7249 N N . TYR D 1 167 ? -48.581 60.005 149.962 1.00 109.56 1023 TYR D N 1
ATOM 7250 C CA . TYR D 1 167 ? -49.189 59.303 151.087 1.00 111.42 1023 TYR D CA 1
ATOM 7251 C C . TYR D 1 167 ? -50.103 60.205 151.920 1.00 111.71 1023 TYR D C 1
ATOM 7252 O O . TYR D 1 167 ? -51.281 59.892 152.115 1.00 112.55 1023 TYR D O 1
ATOM 7261 N N . GLN D 1 168 ? -49.554 61.304 152.438 1.00 112.03 1024 GLN D N 1
ATOM 7262 C CA . GLN D 1 168 ? -50.328 62.236 153.267 1.00 111.22 1024 GLN D CA 1
ATOM 7263 C C . GLN D 1 168 ? -51.598 62.588 152.517 1.00 109.75 1024 GLN D C 1
ATOM 7264 O O . GLN D 1 168 ? -52.709 62.381 153.011 1.00 109.14 1024 GLN D O 1
ATOM 7270 N N . ARG D 1 169 ? -51.406 63.117 151.313 1.00 107.71 1025 ARG D N 1
ATOM 7271 C CA . ARG D 1 169 ? -52.500 63.502 150.431 1.00 105.46 1025 ARG D CA 1
ATOM 7272 C C . ARG D 1 169 ? -53.563 62.390 150.369 1.00 103.13 1025 ARG D C 1
ATOM 7273 O O . ARG D 1 169 ? -54.758 62.672 150.302 1.00 102.64 1025 ARG D O 1
ATOM 7281 N N . VAL D 1 170 ? -53.125 61.131 150.384 1.00 100.28 1026 VAL D N 1
ATOM 7282 C CA . VAL D 1 170 ? -54.051 60.003 150.347 1.00 97.42 1026 VAL D CA 1
ATOM 7283 C C . VAL D 1 170 ? -54.812 59.859 151.661 1.00 97.17 1026 VAL D C 1
ATOM 7284 O O . VAL D 1 170 ? -56.042 59.844 151.663 1.00 96.83 1026 VAL D O 1
ATOM 7288 N N . ASN D 1 171 ? -54.091 59.750 152.777 1.00 96.56 1027 ASN D N 1
ATOM 7289 C CA . ASN D 1 171 ? -54.751 59.609 154.074 1.00 95.44 1027 ASN D CA 1
ATOM 7290 C C . ASN D 1 171 ? -55.598 60.855 154.330 1.00 93.66 1027 ASN D C 1
ATOM 7291 O O . ASN D 1 171 ? -56.545 60.839 155.117 1.00 93.26 1027 ASN D O 1
ATOM 7296 N N . GLU D 1 172 ? -55.249 61.928 153.635 1.00 91.60 1028 GLU D N 1
ATOM 7297 C CA . GLU D 1 172 ? -55.945 63.199 153.749 1.00 89.77 1028 GLU D CA 1
ATOM 7298 C C . GLU D 1 172 ? -57.232 63.186 152.921 1.00 87.63 1028 GLU D C 1
ATOM 7299 O O . GLU D 1 172 ? -58.240 63.765 153.330 1.00 87.21 1028 GLU D O 1
ATOM 7305 N N . SER D 1 173 ? -57.189 62.530 151.757 1.00 85.04 1029 SER D N 1
ATOM 7306 C CA . SER D 1 173 ? -58.357 62.421 150.875 1.00 81.21 1029 SER D CA 1
ATOM 7307 C C . SER D 1 173 ? -59.342 61.414 151.442 1.00 78.92 1029 SER D C 1
ATOM 7308 O O . SER D 1 173 ? -60.549 61.603 151.346 1.00 78.59 1029 SER D O 1
ATOM 7311 N N . PHE D 1 174 ? -58.816 60.340 152.024 1.00 76.25 1030 PHE D N 1
ATOM 7312 C CA . PHE D 1 174 ? -59.652 59.309 152.615 1.00 73.78 1030 PHE D CA 1
ATOM 7313 C C . PHE D 1 174 ? -60.562 59.955 153.645 1.00 73.62 1030 PHE D C 1
ATOM 7314 O O . PHE D 1 174 ? -61.733 59.612 153.757 1.00 73.68 1030 PHE D O 1
ATOM 7322 N N . ASN D 1 175 ? -60.015 60.898 154.401 1.00 73.87 1031 ASN D N 1
ATOM 7323 C CA . ASN D 1 175 ? -60.793 61.581 155.423 1.00 74.42 1031 ASN D CA 1
ATOM 7324 C C . ASN D 1 175 ? -61.925 62.387 154.790 1.00 74.40 1031 ASN D C 1
ATOM 7325 O O . ASN D 1 175 ? -63.091 62.240 155.170 1.00 74.68 1031 ASN D O 1
ATOM 7330 N N . ARG D 1 176 ? -61.579 63.239 153.827 1.00 73.73 1032 ARG D N 1
ATOM 7331 C CA . ARG D 1 176 ? -62.576 64.070 153.162 1.00 72.84 1032 ARG D CA 1
ATOM 7332 C C . ARG D 1 176 ? -63.774 63.247 152.668 1.00 70.69 1032 ARG D C 1
ATOM 7333 O O . ARG D 1 176 ? -64.925 63.650 152.843 1.00 70.74 1032 ARG D O 1
ATOM 7341 N N . PHE D 1 177 ? -63.495 62.091 152.069 1.00 67.70 1033 PHE D N 1
ATOM 7342 C CA . PHE D 1 177 ? -64.531 61.211 151.546 1.00 64.85 1033 PHE D CA 1
ATOM 7343 C C . PHE D 1 177 ? -65.392 60.581 152.617 1.00 64.59 1033 PHE D C 1
ATOM 7344 O O . PHE D 1 177 ? -66.595 60.421 152.427 1.00 65.50 1033 PHE D O 1
ATOM 7352 N N . ILE D 1 178 ? -64.786 60.212 153.742 1.00 64.43 1034 ILE D N 1
ATOM 7353 C CA . ILE D 1 178 ? -65.539 59.599 154.834 1.00 63.64 1034 ILE D CA 1
ATOM 7354 C C . ILE D 1 178 ? -66.514 60.625 155.413 1.00 63.50 1034 ILE D C 1
ATOM 7355 O O . ILE D 1 178 ? -67.649 60.293 155.746 1.00 62.22 1034 ILE D O 1
ATOM 7360 N N . SER D 1 179 ? -66.069 61.875 155.516 1.00 65.07 1035 SER D N 1
ATOM 7361 C CA . SER D 1 179 ? -66.915 62.962 156.025 1.00 66.83 1035 SER D CA 1
ATOM 7362 C C . SER D 1 179 ? -68.092 63.174 155.078 1.00 67.16 1035 SER D C 1
ATOM 7363 O O . SER D 1 179 ? -69.232 63.346 155.514 1.00 66.79 1035 SER D O 1
ATOM 7366 N N . LEU D 1 180 ? -67.793 63.180 153.780 1.00 67.16 1036 LEU D N 1
ATOM 7367 C CA . LEU D 1 180 ? -68.808 63.354 152.753 1.00 66.60 1036 LEU D CA 1
ATOM 7368 C C . LEU D 1 180 ? -69.847 62.248 152.848 1.00 65.97 1036 LEU D C 1
ATOM 7369 O O . LEU D 1 180 ? -71.044 62.498 152.716 1.00 66.11 1036 LEU D O 1
ATOM 7374 N N . LEU D 1 181 ? -69.378 61.027 153.084 1.00 65.10 1037 LEU D N 1
ATOM 7375 C CA . LEU D 1 181 ? -70.256 59.866 153.212 1.00 64.92 1037 LEU D CA 1
ATOM 7376 C C . LEU D 1 181 ? -71.225 59.905 154.400 1.00 65.18 1037 LEU D C 1
ATOM 7377 O O . LEU D 1 181 ? -72.402 59.595 154.237 1.00 65.31 1037 LEU D O 1
ATOM 7382 N N . PHE D 1 182 ? -70.743 60.288 155.583 1.00 65.33 1038 PHE D N 1
ATOM 7383 C CA . PHE D 1 182 ? -71.590 60.331 156.779 1.00 65.81 1038 PHE D CA 1
ATOM 7384 C C . PHE D 1 182 ? -72.002 61.717 157.269 1.00 66.94 1038 PHE D C 1
ATOM 7385 O O . PHE D 1 182 ? -72.597 61.858 158.344 1.00 65.62 1038 PHE D O 1
ATOM 7393 N N . PHE D 1 183 ? -71.689 62.736 156.479 1.00 68.57 1039 PHE D N 1
ATOM 7394 C CA . PHE D 1 183 ? -72.023 64.106 156.825 1.00 69.95 1039 PHE D CA 1
ATOM 7395 C C . PHE D 1 183 ? -71.320 64.645 158.069 1.00 71.60 1039 PHE D C 1
ATOM 7396 O O . PHE D 1 183 ? -71.966 65.297 158.900 1.00 71.96 1039 PHE D O 1
ATOM 7404 N N . GLY D 1 184 ? -70.019 64.380 158.226 1.00 72.83 1040 GLY D N 1
ATOM 7405 C CA . GLY D 1 184 ? -69.340 64.939 159.385 1.00 73.35 1040 GLY D CA 1
ATOM 7406 C C . GLY D 1 184 ? -68.224 64.236 160.135 1.00 73.81 1040 GLY D C 1
ATOM 7407 O O . GLY D 1 184 ? -67.380 64.912 160.743 1.00 74.54 1040 GLY D O 1
ATOM 7408 N N . GLY D 1 185 ? -68.194 62.908 160.120 1.00 72.96 1041 GLY D N 1
ATOM 7409 C CA . GLY D 1 185 ? -67.152 62.219 160.865 1.00 72.41 1041 GLY D CA 1
ATOM 7410 C C . GLY D 1 185 ? -65.698 62.472 160.472 1.00 72.43 1041 GLY D C 1
ATOM 7411 O O . GLY D 1 185 ? -65.300 63.590 160.109 1.00 71.30 1041 GLY D O 1
ATOM 7412 N N . GLU D 1 186 ? -64.900 61.410 160.581 1.00 72.53 1042 GLU D N 1
ATOM 7413 C CA . GLU D 1 186 ? -63.484 61.426 160.225 1.00 73.10 1042 GLU D CA 1
ATOM 7414 C C . GLU D 1 186 ? -63.058 60.018 159.812 1.00 73.44 1042 GLU D C 1
ATOM 7415 O O . GLU D 1 186 ? -63.706 59.025 160.164 1.00 72.76 1042 GLU D O 1
ATOM 7421 N N . GLY D 1 187 ? -61.956 59.946 159.075 1.00 73.88 1043 GLY D N 1
ATOM 7422 C CA . GLY D 1 187 ? -61.437 58.671 158.627 1.00 74.61 1043 GLY D CA 1
ATOM 7423 C C . GLY D 1 187 ? -59.943 58.679 158.843 1.00 75.61 1043 GLY D C 1
ATOM 7424 O O . GLY D 1 187 ? -59.274 59.677 158.563 1.00 75.11 1043 GLY D O 1
ATOM 7425 N N . ARG D 1 188 ? -59.407 57.572 159.342 1.00 77.00 1044 ARG D N 1
ATOM 7426 C CA . ARG D 1 188 ? -57.978 57.496 159.593 1.00 78.54 1044 ARG D CA 1
ATOM 7427 C C . ARG D 1 188 ? -57.303 56.248 159.022 1.00 78.36 1044 ARG D C 1
ATOM 7428 O O . ARG D 1 188 ? -57.873 55.147 159.035 1.00 78.20 1044 ARG D O 1
ATOM 7436 N N . LEU D 1 189 ? -56.089 56.445 158.507 1.00 78.17 1045 LEU D N 1
ATOM 7437 C CA . LEU D 1 189 ? -55.274 55.363 157.949 1.00 78.68 1045 LEU D CA 1
ATOM 7438 C C . LEU D 1 189 ? -53.904 55.291 158.653 1.00 79.19 1045 LEU D C 1
ATOM 7439 O O . LEU D 1 189 ? -53.617 54.362 159.428 1.00 79.27 1045 LEU D O 1
ATOM 7444 N N . GLU D 1 204 ? -54.752 49.496 158.969 1.00 91.85 1060 GLU D N 1
ATOM 7445 C CA . GLU D 1 204 ? -55.828 49.713 159.931 1.00 91.90 1060 GLU D CA 1
ATOM 7446 C C . GLU D 1 204 ? -56.670 50.949 159.644 1.00 90.11 1060 GLU D C 1
ATOM 7447 O O . GLU D 1 204 ? -56.146 52.047 159.437 1.00 89.69 1060 GLU D O 1
ATOM 7453 N N . ILE D 1 205 ? -57.983 50.764 159.667 1.00 87.85 1061 ILE D N 1
ATOM 7454 C CA . ILE D 1 205 ? -58.903 51.853 159.394 1.00 86.03 1061 ILE D CA 1
ATOM 7455 C C . ILE D 1 205 ? -59.783 52.216 160.590 1.00 84.40 1061 ILE D C 1
ATOM 7456 O O . ILE D 1 205 ? -60.315 51.339 161.282 1.00 83.96 1061 ILE D O 1
ATOM 7461 N N . SER D 1 206 ? -59.915 53.520 160.823 1.00 82.45 1062 SER D N 1
ATOM 7462 C CA . SER D 1 206 ? -60.735 54.055 161.905 1.00 81.26 1062 SER D CA 1
ATOM 7463 C C . SER D 1 206 ? -61.759 55.001 161.313 1.00 79.81 1062 SER D C 1
ATOM 7464 O O . SER D 1 206 ? -61.412 55.883 160.526 1.00 79.66 1062 SER D O 1
ATOM 7467 N N . ILE D 1 207 ? -63.017 54.822 161.698 1.00 77.98 1063 ILE D N 1
ATOM 7468 C CA . ILE D 1 207 ? -64.092 55.662 161.200 1.00 75.66 1063 ILE D CA 1
ATOM 7469 C C . ILE D 1 207 ? -64.913 56.225 162.344 1.00 74.93 1063 ILE D C 1
ATOM 7470 O O . ILE D 1 207 ? -65.568 55.488 163.075 1.00 75.29 1063 ILE D O 1
ATOM 7475 N N . ARG D 1 208 ? -64.876 57.539 162.502 1.00 73.72 1064 ARG D N 1
ATOM 7476 C CA . ARG D 1 208 ? -65.642 58.169 163.563 1.00 73.01 1064 ARG D CA 1
ATOM 7477 C C . ARG D 1 208 ? -66.847 58.926 163.002 1.00 73.58 1064 ARG D C 1
ATOM 7478 O O . ARG D 1 208 ? -66.681 59.958 162.344 1.00 73.51 1064 ARG D O 1
ATOM 7486 N N . LYS D 1 209 ? -68.053 58.414 163.249 1.00 73.23 1065 LYS D N 1
ATOM 7487 C CA . LYS D 1 209 ? -69.261 59.080 162.781 1.00 74.63 1065 LYS D CA 1
ATOM 7488 C C . LYS D 1 209 ? -69.487 60.376 163.552 1.00 76.97 1065 LYS D C 1
ATOM 7489 O O . LYS D 1 209 ? -69.032 60.503 164.684 1.00 77.99 1065 LYS D O 1
ATOM 7495 N N . PRO D 1 210 ? -70.212 61.349 162.961 1.00 78.71 1066 PRO D N 1
ATOM 7496 C CA . PRO D 1 210 ? -70.487 62.642 163.603 1.00 79.79 1066 PRO D CA 1
ATOM 7497 C C . PRO D 1 210 ? -70.735 62.676 165.120 1.00 80.81 1066 PRO D C 1
ATOM 7498 O O . PRO D 1 210 ? -69.799 62.859 165.900 1.00 81.68 1066 PRO D O 1
ATOM 7502 N N . GLY D 1 211 ? -71.971 62.505 165.561 1.00 80.77 1067 GLY D N 1
ATOM 7503 C CA . GLY D 1 211 ? -72.198 62.577 166.994 1.00 81.45 1067 GLY D CA 1
ATOM 7504 C C . GLY D 1 211 ? -71.531 61.481 167.801 1.00 81.65 1067 GLY D C 1
ATOM 7505 O O . GLY D 1 211 ? -71.716 61.389 169.006 1.00 80.67 1067 GLY D O 1
ATOM 7506 N N . ARG D 1 212 ? -70.732 60.651 167.151 1.00 82.80 1068 ARG D N 1
ATOM 7507 C CA . ARG D 1 212 ? -70.108 59.554 167.865 1.00 85.00 1068 ARG D CA 1
ATOM 7508 C C . ARG D 1 212 ? -68.622 59.624 168.198 1.00 86.13 1068 ARG D C 1
ATOM 7509 O O . ARG D 1 212 ? -67.956 60.642 168.014 1.00 86.09 1068 ARG D O 1
ATOM 7517 N 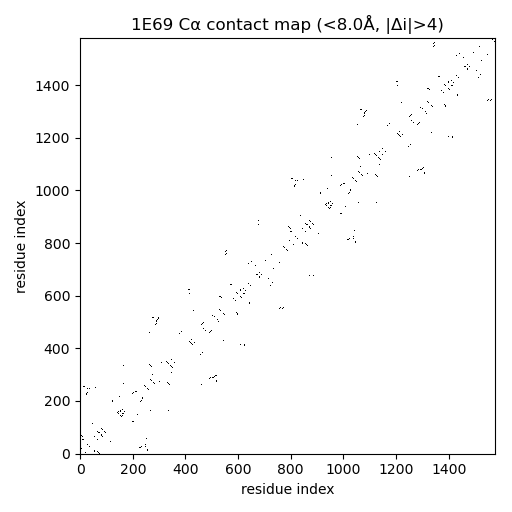N . ARG D 1 213 ? -68.119 58.501 168.690 1.00 87.74 1069 ARG D N 1
ATOM 7518 C CA . ARG D 1 213 ? -66.733 58.361 169.104 1.00 90.47 1069 ARG D CA 1
ATOM 7519 C C . ARG D 1 213 ? -65.976 57.474 168.123 1.00 91.01 1069 ARG D C 1
ATOM 7520 O O . ARG D 1 213 ? -66.596 56.777 167.325 1.00 91.94 1069 ARG D O 1
ATOM 7528 N N . ASP D 1 214 ? -64.644 57.478 168.191 1.00 91.45 1070 ASP D N 1
ATOM 7529 C CA . ASP D 1 214 ? -63.838 56.667 167.270 1.00 90.89 1070 ASP D CA 1
ATOM 7530 C C . ASP D 1 214 ? -64.332 55.228 167.170 1.00 89.67 1070 ASP D C 1
ATOM 7531 O O . ASP D 1 214 ? -65.022 54.740 168.062 1.00 89.11 1070 ASP D O 1
ATOM 7536 N N . GLN D 1 215 ? -63.972 54.546 166.089 1.00 88.93 1071 GLN D N 1
ATOM 7537 C CA . GLN D 1 215 ? -64.437 53.178 165.877 1.00 88.40 1071 GLN D CA 1
ATOM 7538 C C . GLN D 1 215 ? -63.528 52.417 164.908 1.00 88.40 1071 GLN D C 1
ATOM 7539 O O . GLN D 1 215 ? -62.921 53.013 164.015 1.00 87.62 1071 GLN D O 1
ATOM 7545 N N . LYS D 1 216 ? -63.442 51.099 165.083 1.00 89.18 1072 LYS D N 1
ATOM 7546 C CA . LYS D 1 216 ? -62.613 50.251 164.215 1.00 89.55 1072 LYS D CA 1
ATOM 7547 C C . LYS D 1 216 ? -63.467 49.639 163.107 1.00 89.33 1072 LYS D C 1
ATOM 7548 O O . LYS D 1 216 ? -64.552 49.105 163.370 1.00 88.84 1072 LYS D O 1
ATOM 7554 N N . LEU D 1 217 ? -62.970 49.714 161.874 1.00 88.95 1073 LEU D N 1
ATOM 7555 C CA . LEU D 1 217 ? -63.685 49.195 160.712 1.00 89.01 1073 LEU D CA 1
ATOM 7556 C C . LEU D 1 217 ? -64.318 47.839 160.997 1.00 89.67 1073 LEU D C 1
ATOM 7557 O O . LEU D 1 217 ? -65.401 47.513 160.491 1.00 90.61 1073 LEU D O 1
ATOM 7562 N N . SER D 1 218 ? -63.624 47.066 161.824 1.00 89.88 1074 SER D N 1
ATOM 7563 C CA . SER D 1 218 ? -64.045 45.734 162.243 1.00 89.71 1074 SER D CA 1
ATOM 7564 C C . SER D 1 218 ? -65.526 45.629 162.652 1.00 89.33 1074 SER D C 1
ATOM 7565 O O . SER D 1 218 ? -66.294 44.866 162.046 1.00 89.16 1074 SER D O 1
ATOM 7568 N N . LEU D 1 219 ? -65.922 46.391 163.672 1.00 88.25 1075 LEU D N 1
ATOM 7569 C CA . LEU D 1 219 ? -67.300 46.347 164.155 1.00 87.84 1075 LEU D CA 1
ATOM 7570 C C . LEU D 1 219 ? -68.242 47.326 163.461 1.00 86.74 1075 LEU D C 1
ATOM 7571 O O . LEU D 1 219 ? -69.140 47.896 164.081 1.00 86.41 1075 LEU D O 1
ATOM 7576 N N . LEU D 1 220 ? -68.043 47.496 162.160 1.00 85.68 1076 LEU D N 1
ATOM 7577 C CA . LEU D 1 220 ? -68.872 48.393 161.378 1.00 84.69 1076 LEU D CA 1
ATOM 7578 C C . LEU D 1 220 ? -69.853 47.542 160.575 1.00 84.32 1076 LEU D C 1
ATOM 7579 O O . LEU D 1 220 ? -69.631 46.347 160.390 1.00 84.35 1076 LEU D O 1
ATOM 7584 N N . SER D 1 221 ? -70.939 48.154 160.111 1.00 83.97 1077 SER D N 1
ATOM 7585 C CA . SER D 1 221 ? -71.953 47.448 159.323 1.00 83.37 1077 SER D CA 1
ATOM 7586 C C . SER D 1 221 ? -71.319 46.735 158.135 1.00 83.53 1077 SER D C 1
ATOM 7587 O O . SER D 1 221 ? -70.171 46.986 157.794 1.00 83.65 1077 SER D O 1
ATOM 7590 N N . GLY D 1 222 ? -72.060 45.837 157.503 1.00 83.87 1078 GLY D N 1
ATOM 7591 C CA . GLY D 1 222 ? -71.512 45.144 156.351 1.00 84.10 1078 GLY D CA 1
ATOM 7592 C C . GLY D 1 222 ? -71.526 46.045 155.122 1.00 84.20 1078 GLY D C 1
ATOM 7593 O O . GLY D 1 222 ? -70.524 46.169 154.404 1.00 82.80 1078 GLY D O 1
ATOM 7594 N N . GLY D 1 223 ? -72.676 46.676 154.883 1.00 84.38 1079 GLY D N 1
ATOM 7595 C CA . GLY D 1 223 ? -72.817 47.570 153.748 1.00 83.88 1079 GLY D CA 1
ATOM 7596 C C . GLY D 1 223 ? -72.004 48.832 153.951 1.00 83.46 1079 GLY D C 1
ATOM 7597 O O . GLY D 1 223 ? -71.595 49.493 152.989 1.00 83.18 1079 GLY D O 1
ATOM 7598 N N . GLU D 1 224 ? -71.771 49.171 155.214 1.00 83.01 1080 GLU D N 1
ATOM 7599 C CA . GLU D 1 224 ? -70.992 50.355 155.542 1.00 82.94 1080 GLU D CA 1
ATOM 7600 C C . GLU D 1 224 ? -69.516 50.084 155.231 1.00 81.55 1080 GLU D C 1
ATOM 7601 O O . GLU D 1 224 ? -68.823 50.938 154.686 1.00 80.89 1080 GLU D O 1
ATOM 7607 N N . LYS D 1 225 ? -69.046 48.885 155.560 1.00 80.80 1081 LYS D N 1
ATOM 7608 C CA . LYS D 1 225 ? -67.659 48.508 155.282 1.00 80.68 1081 LYS D CA 1
ATOM 7609 C C . LYS D 1 225 ? -67.393 48.668 153.790 1.00 79.65 1081 LYS D C 1
ATOM 7610 O O . LYS D 1 225 ? -66.313 49.099 153.370 1.00 78.26 1081 LYS D O 1
ATOM 7616 N N . ALA D 1 226 ? -68.392 48.290 152.996 1.00 78.66 1082 ALA D N 1
ATOM 7617 C CA . ALA D 1 226 ? -68.306 48.381 151.544 1.00 76.70 1082 ALA D CA 1
ATOM 7618 C C . ALA D 1 226 ? -68.066 49.836 151.130 1.00 75.09 1082 ALA D C 1
ATOM 7619 O O . ALA D 1 226 ? -67.197 50.139 150.303 1.00 73.73 1082 ALA D O 1
ATOM 7621 N N . LEU D 1 227 ? -68.851 50.728 151.723 1.00 72.65 1083 LEU D N 1
ATOM 7622 C CA . LEU D 1 227 ? -68.748 52.142 151.445 1.00 70.52 1083 LEU D CA 1
ATOM 7623 C C . LEU D 1 227 ? -67.327 52.632 151.700 1.00 69.55 1083 LEU D C 1
ATOM 7624 O O . LEU D 1 227 ? -66.678 53.178 150.814 1.00 68.83 1083 LEU D O 1
ATOM 7629 N N . VAL D 1 228 ? -66.834 52.426 152.914 1.00 69.64 1084 VAL D N 1
ATOM 7630 C CA . VAL D 1 228 ? -65.484 52.878 153.256 1.00 68.80 1084 VAL D CA 1
ATOM 7631 C C . VAL D 1 228 ? -64.426 52.256 152.343 1.00 67.42 1084 VAL D C 1
ATOM 7632 O O . VAL D 1 228 ? -63.392 52.872 152.071 1.00 65.13 1084 VAL D O 1
ATOM 7636 N N . GLY D 1 229 ? -64.698 51.043 151.865 1.00 67.42 1085 GLY D N 1
ATOM 7637 C CA . GLY D 1 229 ? -63.769 50.389 150.962 1.00 66.82 1085 GLY D CA 1
ATOM 7638 C C . GLY D 1 229 ? -63.694 51.218 149.689 1.00 66.22 1085 GLY D C 1
ATOM 7639 O O . GLY D 1 229 ? -62.608 51.516 149.181 1.00 65.20 1085 GLY D O 1
ATOM 7640 N N . LEU D 1 230 ? -64.863 51.596 149.175 1.00 65.37 1086 LEU D N 1
ATOM 7641 C CA . LEU D 1 230 ? -64.940 52.409 147.966 1.00 64.75 1086 LEU D CA 1
ATOM 7642 C C . LEU D 1 230 ? -64.243 53.739 148.205 1.00 64.71 1086 LEU D C 1
ATOM 7643 O O . LEU D 1 230 ? -63.589 54.284 147.310 1.00 63.75 1086 LEU D O 1
ATOM 7648 N N . ALA D 1 231 ? -64.395 54.252 149.424 1.00 65.28 1087 ALA D N 1
ATOM 7649 C CA . ALA D 1 231 ? -63.790 55.514 149.814 1.00 65.10 1087 ALA D CA 1
ATOM 7650 C C . ALA D 1 231 ? -62.265 55.403 149.742 1.00 66.08 1087 ALA D C 1
ATOM 7651 O O . ALA D 1 231 ? -61.585 56.348 149.332 1.00 66.50 1087 ALA D O 1
ATOM 7653 N N . LEU D 1 232 ? -61.727 54.248 150.136 1.00 66.61 1088 LEU D N 1
ATOM 7654 C CA . LEU D 1 232 ? -60.279 54.029 150.094 1.00 66.08 1088 LEU D CA 1
ATOM 7655 C C . LEU D 1 232 ? -59.806 53.983 148.638 1.00 66.04 1088 LEU D C 1
ATOM 7656 O O . LEU D 1 232 ? -58.809 54.607 148.285 1.00 64.82 1088 LEU D O 1
ATOM 7661 N N . LEU D 1 233 ? -60.527 53.239 147.800 1.00 66.83 1089 LEU D N 1
ATOM 7662 C CA . LEU D 1 233 ? -60.169 53.122 146.393 1.00 67.81 1089 LEU D CA 1
ATOM 7663 C C . LEU D 1 233 ? -60.066 54.513 145.782 1.00 68.51 1089 LEU D C 1
ATOM 7664 O O . LEU D 1 233 ? -59.090 54.832 145.100 1.00 69.01 1089 LEU D O 1
ATOM 7669 N N . PHE D 1 234 ? -61.082 55.336 146.025 1.00 68.77 1090 PHE D N 1
ATOM 7670 C CA . PHE D 1 234 ? -61.108 56.695 145.496 1.00 69.29 1090 PHE D CA 1
ATOM 7671 C C . PHE D 1 234 ? -59.928 57.522 145.989 1.00 69.87 1090 PHE D C 1
ATOM 7672 O O . PHE D 1 234 ? -59.369 58.332 145.247 1.00 69.42 1090 PHE D O 1
ATOM 7680 N N . ALA D 1 235 ? -59.550 57.313 147.245 1.00 71.35 1091 ALA D N 1
ATOM 7681 C CA . ALA D 1 235 ? -58.432 58.037 147.838 1.00 72.10 1091 ALA D CA 1
ATOM 7682 C C . ALA D 1 235 ? -57.110 57.624 147.180 1.00 73.32 1091 ALA D C 1
ATOM 7683 O O . ALA D 1 235 ? -56.285 58.476 146.840 1.00 72.76 1091 ALA D O 1
ATOM 7685 N N . LEU D 1 236 ? -56.922 56.316 146.995 1.00 74.81 1092 LEU D N 1
ATOM 7686 C CA . LEU D 1 236 ? -55.712 55.781 146.375 1.00 75.97 1092 LEU D CA 1
ATOM 7687 C C . LEU D 1 236 ? -55.514 56.262 144.936 1.00 78.13 1092 LEU D C 1
ATOM 7688 O O . LEU D 1 236 ? -54.418 56.141 144.390 1.00 78.33 1092 LEU D O 1
ATOM 7693 N N . MET D 1 237 ? -56.571 56.799 144.324 1.00 80.16 1093 MET D N 1
ATOM 7694 C CA . MET D 1 237 ? -56.484 57.309 142.955 1.00 81.79 1093 MET D CA 1
ATOM 7695 C C . MET D 1 237 ? -55.523 58.490 142.912 1.00 82.59 1093 MET D C 1
ATOM 7696 O O . MET D 1 237 ? -55.226 59.028 141.840 1.00 82.47 1093 MET D O 1
ATOM 7701 N N . GLU D 1 238 ? -55.043 58.888 144.087 1.00 83.45 1094 GLU D N 1
ATOM 7702 C CA . GLU D 1 238 ? -54.115 60.007 144.193 1.00 84.87 1094 GLU D CA 1
ATOM 7703 C C . GLU D 1 238 ? -52.722 59.609 143.727 1.00 84.33 1094 GLU D C 1
ATOM 7704 O O . GLU D 1 238 ? -51.933 60.449 143.287 1.00 83.48 1094 GLU D O 1
ATOM 7710 N N . ILE D 1 239 ? -52.429 58.318 143.834 1.00 84.38 1095 ILE D N 1
ATOM 7711 C CA . ILE D 1 239 ? -51.136 57.786 143.427 1.00 84.34 1095 ILE D CA 1
ATOM 7712 C C . ILE D 1 239 ? -51.315 56.760 142.295 1.00 84.43 1095 ILE D C 1
ATOM 7713 O O . ILE D 1 239 ? -50.358 56.140 141.827 1.00 84.06 1095 ILE D O 1
ATOM 7718 N N . LYS D 1 240 ? -52.564 56.601 141.867 1.00 84.32 1096 LYS D N 1
ATOM 7719 C CA . LYS D 1 240 ? -52.924 55.699 140.783 1.00 84.27 1096 LYS D CA 1
ATOM 7720 C C . LYS D 1 240 ? -53.721 56.507 139.751 1.00 84.05 1096 LYS D C 1
ATOM 7721 O O . LYS D 1 240 ? -54.892 56.208 139.493 1.00 83.93 1096 LYS D O 1
ATOM 7727 N N . PRO D 1 241 ? -53.106 57.555 139.165 1.00 83.61 1097 PRO D N 1
ATOM 7728 C CA . PRO D 1 241 ? -53.785 58.387 138.166 1.00 82.96 1097 PRO D CA 1
ATOM 7729 C C . PRO D 1 241 ? -54.189 57.611 136.912 1.00 82.55 1097 PRO D C 1
ATOM 7730 O O . PRO D 1 241 ? -53.589 56.573 136.575 1.00 82.55 1097 PRO D O 1
ATOM 7734 N N . SER D 1 242 ? -55.206 58.125 136.221 1.00 81.04 1098 SER D N 1
ATOM 7735 C CA . SER D 1 242 ? -55.704 57.492 135.003 1.00 79.32 1098 SER D CA 1
ATOM 7736 C C . SER D 1 242 ? -56.841 58.342 134.435 1.00 77.63 1098 SER D C 1
ATOM 7737 O O . SER D 1 242 ? -57.578 58.988 135.188 1.00 77.35 1098 SER D O 1
ATOM 7740 N N . PRO D 1 243 ? -56.995 58.356 133.097 1.00 75.94 1099 PRO D N 1
ATOM 7741 C CA . PRO D 1 243 ? -58.053 59.135 132.435 1.00 73.73 1099 PRO D CA 1
ATOM 7742 C C . PRO D 1 243 ? -59.442 58.729 132.905 1.00 71.61 1099 PRO D C 1
ATOM 7743 O O . PRO D 1 243 ? -60.277 59.572 133.223 1.00 71.56 1099 PRO D O 1
ATOM 7747 N N . PHE D 1 244 ? -59.684 57.427 132.950 1.00 69.32 1100 PHE D N 1
ATOM 7748 C CA . PHE D 1 244 ? -60.969 56.926 133.389 1.00 66.91 1100 PHE D CA 1
ATOM 7749 C C . PHE D 1 244 ? -60.793 55.726 134.308 1.00 66.57 1100 PHE D C 1
ATOM 7750 O O . PHE D 1 244 ? -59.732 55.101 134.337 1.00 66.93 1100 PHE D O 1
ATOM 7758 N N . TYR D 1 245 ? -61.845 55.416 135.057 1.00 66.02 1101 TYR D N 1
ATOM 7759 C CA . TYR D 1 245 ? -61.864 54.292 135.983 1.00 65.31 1101 TYR D CA 1
ATOM 7760 C C . TYR D 1 245 ? -63.137 53.499 135.710 1.00 65.47 1101 TYR D C 1
ATOM 7761 O O . TYR D 1 245 ? -64.191 54.073 135.434 1.00 65.33 1101 TYR D O 1
ATOM 7770 N N . VAL D 1 246 ? -63.045 52.180 135.774 1.00 65.34 1102 VAL D N 1
ATOM 7771 C CA . VAL D 1 246 ? -64.219 51.356 135.527 1.00 65.03 1102 VAL D CA 1
ATOM 7772 C C . VAL D 1 246 ? -64.630 50.674 136.826 1.00 65.27 1102 VAL D C 1
ATOM 7773 O O . VAL D 1 246 ? -63.830 50.009 137.471 1.00 65.69 1102 VAL D O 1
ATOM 7777 N N . LEU D 1 247 ? -65.880 50.863 137.216 1.00 65.66 1103 LEU D N 1
ATOM 7778 C CA . LEU D 1 247 ? -66.391 50.249 138.425 1.00 66.61 1103 LEU D CA 1
ATOM 7779 C C . LEU D 1 247 ? -67.340 49.128 138.003 1.00 69.14 1103 LEU D C 1
ATOM 7780 O O . LEU D 1 247 ? -68.484 49.376 137.614 1.00 69.69 1103 LEU D O 1
ATOM 7785 N N . ASP D 1 248 ? -66.844 47.896 138.079 1.00 71.86 1104 ASP D N 1
ATOM 7786 C CA . ASP D 1 248 ? -67.604 46.716 137.683 1.00 75.47 1104 ASP D CA 1
ATOM 7787 C C . ASP D 1 248 ? -68.431 46.062 138.804 1.00 77.38 1104 ASP D C 1
ATOM 7788 O O . ASP D 1 248 ? -67.902 45.277 139.605 1.00 77.76 1104 ASP D O 1
ATOM 7793 N N . GLU D 1 249 ? -69.725 46.384 138.848 1.00 79.13 1105 GLU D N 1
ATOM 7794 C CA . GLU D 1 249 ? -70.641 45.825 139.845 1.00 80.95 1105 GLU D CA 1
ATOM 7795 C C . GLU D 1 249 ? -70.122 45.942 141.282 1.00 82.05 1105 GLU D C 1
ATOM 7796 O O . GLU D 1 249 ? -69.968 44.932 141.983 1.00 83.51 1105 GLU D O 1
ATOM 7802 N N . VAL D 1 250 ? -69.875 47.171 141.728 1.00 81.81 1106 VAL D N 1
ATOM 7803 C CA . VAL D 1 250 ? -69.345 47.392 143.067 1.00 81.90 1106 VAL D CA 1
ATOM 7804 C C . VAL D 1 250 ? -70.382 47.883 144.074 1.00 82.67 1106 VAL D C 1
ATOM 7805 O O . VAL D 1 250 ? -70.038 48.474 145.098 1.00 81.82 1106 VAL D O 1
ATOM 7809 N N . ASP D 1 251 ? -71.650 47.622 143.790 1.00 84.26 1107 ASP D N 1
ATOM 7810 C CA . ASP D 1 251 ? -72.730 48.076 144.657 1.00 85.85 1107 ASP D CA 1
ATOM 7811 C C . ASP D 1 251 ? -73.600 46.941 145.173 1.00 85.95 1107 ASP D C 1
ATOM 7812 O O . ASP D 1 251 ? -74.715 47.170 145.646 1.00 85.95 1107 ASP D O 1
ATOM 7817 N N . SER D 1 252 ? -73.102 45.715 145.079 1.00 85.96 1108 SER D N 1
ATOM 7818 C CA . SER D 1 252 ? -73.874 44.572 145.543 1.00 85.24 1108 SER D CA 1
ATOM 7819 C C . SER D 1 252 ? -74.227 44.737 147.022 1.00 84.72 1108 SER D C 1
ATOM 7820 O O . SER D 1 252 ? -75.403 44.860 147.372 1.00 84.15 1108 SER D O 1
ATOM 7823 N N . PRO D 1 253 ? -73.210 44.775 147.906 1.00 84.26 1109 PRO D N 1
ATOM 7824 C CA . PRO D 1 253 ? -73.453 44.926 149.347 1.00 84.07 1109 PRO D CA 1
ATOM 7825 C C . PRO D 1 253 ? -74.158 46.217 149.778 1.00 84.60 1109 PRO D C 1
ATOM 7826 O O . PRO D 1 253 ? -74.520 46.369 150.947 1.00 84.67 1109 PRO D O 1
ATOM 7830 N N . LEU D 1 254 ? -74.362 47.134 148.835 1.00 84.97 1110 LEU D N 1
ATOM 7831 C CA . LEU D 1 254 ? -75.015 48.405 149.132 1.00 85.15 1110 LEU D CA 1
ATOM 7832 C C . LEU D 1 254 ? -76.528 48.343 149.050 1.00 85.68 1110 LEU D C 1
ATOM 7833 O O . LEU D 1 254 ? -77.083 47.980 148.022 1.00 85.74 1110 LEU D O 1
ATOM 7838 N N . ASP D 1 255 ? -77.196 48.698 150.137 1.00 86.88 1111 ASP D N 1
ATOM 7839 C CA . ASP D 1 255 ? -78.648 48.706 150.150 1.00 88.47 1111 ASP D CA 1
ATOM 7840 C C . ASP D 1 255 ? -79.069 50.093 149.682 1.00 88.47 1111 ASP D C 1
ATOM 7841 O O . ASP D 1 255 ? -78.216 50.915 149.351 1.00 88.44 1111 ASP D O 1
ATOM 7846 N N . ASP D 1 256 ? -80.371 50.360 149.664 1.00 88.54 1112 ASP D N 1
ATOM 7847 C CA . ASP D 1 256 ? -80.865 51.657 149.219 1.00 88.80 1112 ASP D CA 1
ATOM 7848 C C . ASP D 1 256 ? -80.296 52.883 149.933 1.00 88.80 1112 ASP D C 1
ATOM 7849 O O . ASP D 1 256 ? -80.015 53.900 149.293 1.00 88.43 1112 ASP D O 1
ATOM 7854 N N . TYR D 1 257 ? -80.123 52.802 151.250 1.00 88.97 1113 TYR D N 1
ATOM 7855 C CA . TYR D 1 257 ? -79.596 53.944 151.988 1.00 88.84 1113 TYR D CA 1
ATOM 7856 C C . TYR D 1 257 ? -78.130 54.166 151.671 1.00 87.74 1113 TYR D C 1
ATOM 7857 O O . TYR D 1 257 ? -77.710 55.292 151.400 1.00 87.49 1113 TYR D O 1
ATOM 7866 N N . ASN D 1 258 ? -77.349 53.094 151.719 1.00 86.07 1114 ASN D N 1
ATOM 7867 C CA . ASN D 1 258 ? -75.935 53.209 151.422 1.00 85.11 1114 ASN D CA 1
ATOM 7868 C C . ASN D 1 258 ? -75.725 53.567 149.960 1.00 83.74 1114 ASN D C 1
ATOM 7869 O O . ASN D 1 258 ? -74.805 54.317 149.623 1.00 84.06 1114 ASN D O 1
ATOM 7874 N N . ALA D 1 259 ? -76.580 53.036 149.094 1.00 81.32 1115 ALA D N 1
ATOM 7875 C CA . ALA D 1 259 ? -76.488 53.329 147.675 1.00 79.57 1115 ALA D CA 1
ATOM 7876 C C . ALA D 1 259 ? -76.588 54.835 147.460 1.00 79.06 1115 ALA D C 1
ATOM 7877 O O . ALA D 1 259 ? -75.848 55.412 146.672 1.00 78.79 1115 ALA D O 1
ATOM 7879 N N . GLU D 1 260 ? -77.504 55.478 148.165 1.00 78.97 1116 GLU D N 1
ATOM 7880 C CA . GLU D 1 260 ? -77.650 56.914 148.021 1.00 79.72 1116 GLU D CA 1
ATOM 7881 C C . GLU D 1 260 ? -76.368 57.647 148.420 1.00 78.54 1116 GLU D C 1
ATOM 7882 O O . GLU D 1 260 ? -76.103 58.745 147.934 1.00 78.98 1116 GLU D O 1
ATOM 7888 N N . ARG D 1 261 ? -75.585 57.049 149.318 1.00 77.00 1117 ARG D N 1
ATOM 7889 C CA . ARG D 1 261 ? -74.331 57.654 149.764 1.00 74.94 1117 ARG D CA 1
ATOM 7890 C C . ARG D 1 261 ? -73.270 57.467 148.695 1.00 72.37 1117 ARG D C 1
ATOM 7891 O O . ARG D 1 261 ? -72.523 58.385 148.378 1.00 71.42 1117 ARG D O 1
ATOM 7899 N N . PHE D 1 262 ? -73.206 56.266 148.141 1.00 70.22 1118 PHE D N 1
ATOM 7900 C CA . PHE D 1 262 ? -72.244 55.984 147.092 1.00 67.83 1118 PHE D CA 1
ATOM 7901 C C . PHE D 1 262 ? -72.506 56.932 145.935 1.00 67.15 1118 PHE D C 1
ATOM 7902 O O . PHE D 1 262 ? -71.578 57.385 145.267 1.00 67.29 1118 PHE D O 1
ATOM 7910 N N . LYS D 1 263 ? -73.784 57.233 145.713 1.00 66.09 1119 LYS D N 1
ATOM 7911 C CA . LYS D 1 263 ? -74.200 58.126 144.641 1.00 64.73 1119 LYS D CA 1
ATOM 7912 C C . LYS D 1 263 ? -73.633 59.527 144.849 1.00 64.78 1119 LYS D C 1
ATOM 7913 O O . LYS D 1 263 ? -73.159 60.157 143.903 1.00 64.52 1119 LYS D O 1
ATOM 7919 N N . ARG D 1 264 ? -73.674 60.008 146.089 1.00 65.06 1120 ARG D N 1
ATOM 7920 C CA . ARG D 1 264 ? -73.171 61.342 146.419 1.00 65.66 1120 ARG D CA 1
ATOM 7921 C C . ARG D 1 264 ? -71.641 61.400 146.312 1.00 65.35 1120 ARG D C 1
ATOM 7922 O O . ARG D 1 264 ? -71.074 62.435 145.935 1.00 64.71 1120 ARG D O 1
ATOM 7930 N N . LEU D 1 265 ? -70.981 60.283 146.625 1.00 64.64 1121 LEU D N 1
ATOM 7931 C CA . LEU D 1 265 ? -69.524 60.211 146.552 1.00 64.73 1121 LEU D CA 1
ATOM 7932 C C . LEU D 1 265 ? -69.089 60.204 145.088 1.00 65.62 1121 LEU D C 1
ATOM 7933 O O . LEU D 1 265 ? -68.176 60.936 144.692 1.00 65.22 1121 LEU D O 1
ATOM 7938 N N . LEU D 1 266 ? -69.748 59.364 144.291 1.00 66.37 1122 LEU D N 1
ATOM 7939 C CA . LEU D 1 266 ? -69.451 59.247 142.867 1.00 66.00 1122 LEU D CA 1
ATOM 7940 C C . LEU D 1 266 ? -69.503 60.608 142.174 1.00 67.64 1122 LEU D C 1
ATOM 7941 O O . LEU D 1 266 ? -68.611 60.950 141.401 1.00 67.99 1122 LEU D O 1
ATOM 7946 N N . LYS D 1 267 ? -70.546 61.385 142.457 1.00 69.13 1123 LYS D N 1
ATOM 7947 C CA . LYS D 1 267 ? -70.693 62.692 141.842 1.00 71.23 1123 LYS D CA 1
ATOM 7948 C C . LYS D 1 267 ? -69.598 63.686 142.214 1.00 71.76 1123 LYS D C 1
ATOM 7949 O O . LYS D 1 267 ? -69.268 64.584 141.438 1.00 71.72 1123 LYS D O 1
ATOM 7955 N N . GLU D 1 268 ? -69.024 63.528 143.397 1.00 72.56 1124 GLU D N 1
ATOM 7956 C CA . GLU D 1 268 ? -67.968 64.427 143.813 1.00 72.64 1124 GLU D CA 1
ATOM 7957 C C . GLU D 1 268 ? -66.689 64.116 143.054 1.00 71.48 1124 GLU D C 1
ATOM 7958 O O . GLU D 1 268 ? -66.016 65.022 142.577 1.00 70.19 1124 GLU D O 1
ATOM 7964 N N . ASN D 1 269 ? -66.358 62.834 142.937 1.00 71.96 1125 ASN D N 1
ATOM 7965 C CA . ASN D 1 269 ? -65.139 62.427 142.238 1.00 73.38 1125 ASN D CA 1
ATOM 7966 C C . ASN D 1 269 ? -65.230 62.661 140.736 1.00 73.90 1125 ASN D C 1
ATOM 7967 O O . ASN D 1 269 ? -64.245 63.063 140.099 1.00 73.99 1125 ASN D O 1
ATOM 7972 N N . SER D 1 270 ? -66.415 62.410 140.178 1.00 74.22 1126 SER D N 1
ATOM 7973 C CA . SER D 1 270 ? -66.655 62.564 138.743 1.00 73.91 1126 SER D CA 1
ATOM 7974 C C . SER D 1 270 ? -66.306 63.952 138.226 1.00 74.43 1126 SER D C 1
ATOM 7975 O O . SER D 1 270 ? -66.282 64.177 137.021 1.00 74.94 1126 SER D O 1
ATOM 7978 N N . LYS D 1 271 ? -66.034 64.881 139.135 1.00 75.21 1127 LYS D N 1
ATOM 7979 C CA . LYS D 1 271 ? -65.695 66.244 138.755 1.00 75.54 1127 LYS D CA 1
ATOM 7980 C C . LYS D 1 271 ? -64.293 66.373 138.177 1.00 75.89 1127 LYS D C 1
ATOM 7981 O O . LYS D 1 271 ? -64.021 67.304 137.414 1.00 75.22 1127 LYS D O 1
ATOM 7987 N N . HIS D 1 272 ? -63.404 65.444 138.532 1.00 76.88 1128 HIS D N 1
ATOM 7988 C CA . HIS D 1 272 ? -62.032 65.512 138.037 1.00 78.08 1128 HIS D CA 1
ATOM 7989 C C . HIS D 1 272 ? -61.516 64.221 137.436 1.00 76.38 1128 HIS D C 1
ATOM 7990 O O . HIS D 1 272 ? -60.411 64.176 136.898 1.00 76.66 1128 HIS D O 1
ATOM 7997 N N . THR D 1 273 ? -62.332 63.179 137.522 1.00 74.11 1129 THR D N 1
ATOM 7998 C CA . THR D 1 273 ? -62.003 61.880 136.952 1.00 71.87 1129 THR D CA 1
ATOM 7999 C C . THR D 1 273 ? -63.298 61.362 136.344 1.00 69.78 1129 THR D C 1
ATOM 8000 O O . THR D 1 273 ? -64.381 61.641 136.862 1.00 69.28 1129 THR D O 1
ATOM 8004 N N . GLN D 1 274 ? -63.208 60.629 135.240 1.00 66.82 1130 GLN D N 1
ATOM 8005 C CA . GLN D 1 274 ? -64.421 60.102 134.641 1.00 62.84 1130 GLN D CA 1
ATOM 8006 C C . GLN D 1 274 ? -64.573 58.617 134.973 1.00 61.41 1130 GLN D C 1
ATOM 8007 O O . GLN D 1 274 ? -63.595 57.871 135.011 1.00 61.03 1130 GLN D O 1
ATOM 8013 N N . PHE D 1 275 ? -65.806 58.197 135.233 1.00 60.22 1131 PHE D N 1
ATOM 8014 C CA . PHE D 1 275 ? -66.083 56.804 135.568 1.00 59.12 1131 PHE D CA 1
ATOM 8015 C C . PHE D 1 275 ? -67.065 56.101 134.627 1.00 58.26 1131 PHE D C 1
ATOM 8016 O O . PHE D 1 275 ? -68.060 56.678 134.194 1.00 57.67 1131 PHE D O 1
ATOM 8024 N N . ILE D 1 276 ? -66.766 54.844 134.316 1.00 57.32 1132 ILE D N 1
ATOM 8025 C CA . ILE D 1 276 ? -67.634 54.019 133.490 1.00 55.72 1132 ILE D CA 1
ATOM 8026 C C . ILE D 1 276 ? -68.133 52.980 134.503 1.00 55.81 1132 ILE D C 1
ATOM 8027 O O . ILE D 1 276 ? -67.400 52.077 134.890 1.00 56.16 1132 ILE D O 1
ATOM 8032 N N . VAL D 1 277 ? -69.371 53.138 134.951 1.00 55.49 1133 VAL D N 1
ATOM 8033 C CA . VAL D 1 277 ? -69.963 52.250 135.937 1.00 55.38 1133 VAL D CA 1
ATOM 8034 C C . VAL D 1 277 ? -70.912 51.254 135.327 1.00 57.53 1133 VAL D C 1
ATOM 8035 O O . VAL D 1 277 ? -71.865 51.646 134.663 1.00 58.07 1133 VAL D O 1
ATOM 8039 N N . ILE D 1 278 ? -70.660 49.968 135.553 1.00 60.27 1134 ILE D N 1
ATOM 8040 C CA . ILE D 1 278 ? -71.561 48.930 135.062 1.00 63.32 1134 ILE D CA 1
ATOM 8041 C C . ILE D 1 278 ? -72.286 48.368 136.292 1.00 64.92 1134 ILE D C 1
ATOM 8042 O O . ILE D 1 278 ? -71.712 47.659 137.106 1.00 65.35 1134 ILE D O 1
ATOM 8047 N N . THR D 1 279 ? -73.553 48.743 136.426 1.00 68.09 1135 THR D N 1
ATOM 8048 C CA . THR D 1 279 ? -74.396 48.347 137.549 1.00 70.59 1135 THR D CA 1
ATOM 8049 C C . THR D 1 279 ? -75.831 48.060 137.106 1.00 73.49 1135 THR D C 1
ATOM 8050 O O . THR D 1 279 ? -76.262 48.446 136.011 1.00 73.08 1135 THR D O 1
ATOM 8054 N N . HIS D 1 280 ? -76.570 47.371 137.964 1.00 76.19 1136 HIS D N 1
ATOM 8055 C CA . HIS D 1 280 ? -77.960 47.080 137.668 1.00 79.26 1136 HIS D CA 1
ATOM 8056 C C . HIS D 1 280 ? -78.781 47.652 138.831 1.00 79.05 1136 HIS D C 1
ATOM 8057 O O . HIS D 1 280 ? -79.952 47.322 139.015 1.00 79.61 1136 HIS D O 1
ATOM 8064 N N . ASN D 1 281 ? -78.136 48.524 139.607 1.00 78.65 1137 ASN D N 1
ATOM 8065 C CA . ASN D 1 281 ? -78.755 49.186 140.754 1.00 78.23 1137 ASN D CA 1
ATOM 8066 C C . ASN D 1 281 ? -79.384 50.505 140.314 1.00 77.54 1137 ASN D C 1
ATOM 8067 O O . ASN D 1 281 ? -78.690 51.425 139.894 1.00 76.95 1137 ASN D O 1
ATOM 8072 N N . LYS D 1 282 ? -80.697 50.603 140.435 1.00 77.64 1138 LYS D N 1
ATOM 8073 C CA . LYS D 1 282 ? -81.395 51.801 140.014 1.00 79.11 1138 LYS D CA 1
ATOM 8074 C C . LYS D 1 282 ? -80.987 53.119 140.691 1.00 79.26 1138 LYS D C 1
ATOM 8075 O O . LYS D 1 282 ? -81.120 54.190 140.091 1.00 79.57 1138 LYS D O 1
ATOM 8081 N N . ILE D 1 283 ? -80.475 53.059 141.918 1.00 79.14 1139 ILE D N 1
ATOM 8082 C CA . ILE D 1 283 ? -80.054 54.282 142.610 1.00 78.29 1139 ILE D CA 1
ATOM 8083 C C . ILE D 1 283 ? -78.734 54.811 142.042 1.00 77.61 1139 ILE D C 1
ATOM 8084 O O . ILE D 1 283 ? -78.565 56.015 141.861 1.00 77.77 1139 ILE D O 1
ATOM 8089 N N . VAL D 1 284 ? -77.795 53.907 141.780 1.00 76.63 1140 VAL D N 1
ATOM 8090 C CA . VAL D 1 284 ? -76.496 54.287 141.241 1.00 75.66 1140 VAL D CA 1
ATOM 8091 C C . VAL D 1 284 ? -76.667 54.911 139.858 1.00 75.75 1140 VAL D C 1
ATOM 8092 O O . VAL D 1 284 ? -76.067 55.937 139.550 1.00 74.84 1140 VAL D O 1
ATOM 8096 N N . MET D 1 285 ? -77.506 54.292 139.035 1.00 76.53 1141 MET D N 1
ATOM 8097 C CA . MET D 1 285 ? -77.761 54.774 137.682 1.00 77.55 1141 MET D CA 1
ATOM 8098 C C . MET D 1 285 ? -78.147 56.244 137.671 1.00 78.52 1141 MET D C 1
ATOM 8099 O O . MET D 1 285 ? -78.094 56.902 136.637 1.00 78.76 1141 MET D O 1
ATOM 8104 N N . GLU D 1 286 ? -78.530 56.753 138.833 1.00 80.12 1142 GLU D N 1
ATOM 8105 C CA . GLU D 1 286 ? -78.937 58.146 138.991 1.00 81.27 1142 GLU D CA 1
ATOM 8106 C C . GLU D 1 286 ? -77.767 59.100 138.791 1.00 79.18 1142 GLU D C 1
ATOM 8107 O O . GLU D 1 286 ? -77.933 60.207 138.288 1.00 77.67 1142 GLU D O 1
ATOM 8113 N N . ALA D 1 287 ? -76.586 58.661 139.202 1.00 78.13 1143 ALA D N 1
ATOM 8114 C CA . ALA D 1 287 ? -75.384 59.476 139.097 1.00 77.45 1143 ALA D CA 1
ATOM 8115 C C . ALA D 1 287 ? -74.899 59.592 137.665 1.00 76.85 1143 ALA D C 1
ATOM 8116 O O . ALA D 1 287 ? -74.148 60.510 137.332 1.00 76.39 1143 ALA D O 1
ATOM 8118 N N . ALA D 1 288 ? -75.331 58.654 136.826 1.00 76.29 1144 ALA D N 1
ATOM 8119 C CA . ALA D 1 288 ? -74.950 58.632 135.415 1.00 75.04 1144 ALA D CA 1
ATOM 8120 C C . ALA D 1 288 ? -75.480 59.846 134.638 1.00 74.45 1144 ALA D C 1
ATOM 8121 O O . ALA D 1 288 ? -76.610 60.289 134.849 1.00 74.34 1144 ALA D O 1
ATOM 8123 N N . ASP D 1 289 ? -74.653 60.370 133.736 1.00 73.91 1145 ASP D N 1
ATOM 8124 C CA . ASP D 1 289 ? -75.006 61.526 132.909 1.00 73.19 1145 ASP D CA 1
ATOM 8125 C C . ASP D 1 289 ? -75.344 61.018 131.517 1.00 71.70 1145 ASP D C 1
ATOM 8126 O O . ASP D 1 289 ? -75.925 61.733 130.700 1.00 72.32 1145 ASP D O 1
ATOM 8131 N N . LEU D 1 290 ? -74.950 59.776 131.256 1.00 69.40 1146 LEU D N 1
ATOM 8132 C CA . LEU D 1 290 ? -75.198 59.107 129.986 1.00 66.60 1146 LEU D CA 1
ATOM 8133 C C . LEU D 1 290 ? -75.431 57.633 130.330 1.00 66.55 1146 LEU D C 1
ATOM 8134 O O . LEU D 1 290 ? -74.629 57.004 131.028 1.00 66.47 1146 LEU D O 1
ATOM 8139 N N . LEU D 1 291 ? -76.538 57.089 129.846 1.00 66.10 1147 LEU D N 1
ATOM 8140 C CA . LEU D 1 291 ? -76.871 55.704 130.118 1.00 65.69 1147 LEU D CA 1
ATOM 8141 C C . LEU D 1 291 ? -76.888 54.870 128.835 1.00 65.33 1147 LEU D C 1
ATOM 8142 O O . LEU D 1 291 ? -77.380 55.320 127.803 1.00 65.36 1147 LEU D O 1
ATOM 8147 N N . HIS D 1 292 ? -76.343 53.658 128.905 1.00 65.00 1148 HIS D N 1
ATOM 8148 C CA . HIS D 1 292 ? -76.308 52.748 127.758 1.00 64.16 1148 HIS D CA 1
ATOM 8149 C C . HIS D 1 292 ? -76.920 51.402 128.123 1.00 64.56 1148 HIS D C 1
ATOM 8150 O O . HIS D 1 292 ? -76.580 50.818 129.156 1.00 65.49 1148 HIS D O 1
ATOM 8157 N N . GLY D 1 293 ? -77.820 50.917 127.272 1.00 64.00 1149 GLY D N 1
ATOM 8158 C CA . GLY D 1 293 ? -78.453 49.638 127.515 1.00 63.09 1149 GLY D CA 1
ATOM 8159 C C . GLY D 1 293 ? -77.952 48.583 126.549 1.00 63.30 1149 GLY D C 1
ATOM 8160 O O . GLY D 1 293 ? -77.882 48.822 125.344 1.00 62.50 1149 GLY D O 1
ATOM 8161 N N . VAL D 1 294 ? -77.581 47.419 127.075 1.00 63.85 1150 VAL D N 1
ATOM 8162 C CA . VAL D 1 294 ? -77.109 46.329 126.237 1.00 64.48 1150 VAL D CA 1
ATOM 8163 C C . VAL D 1 294 ? -78.050 45.142 126.335 1.00 64.63 1150 VAL D C 1
ATOM 8164 O O . VAL D 1 294 ? -78.549 44.804 127.407 1.00 63.98 1150 VAL D O 1
ATOM 8168 N N . THR D 1 295 ? -78.298 44.524 125.191 1.00 65.15 1151 THR D N 1
ATOM 8169 C CA . THR D 1 295 ? -79.171 43.375 125.117 1.00 65.42 1151 THR D CA 1
ATOM 8170 C C . THR D 1 295 ? -78.669 42.519 123.980 1.00 66.30 1151 THR D C 1
ATOM 8171 O O . THR D 1 295 ? -78.316 43.020 122.914 1.00 66.92 1151 THR D O 1
ATOM 8175 N N . MET D 1 296 ? -78.616 41.222 124.229 1.00 67.75 1152 MET D N 1
ATOM 8176 C CA . MET D 1 296 ? -78.171 40.260 123.237 1.00 68.80 1152 MET D CA 1
ATOM 8177 C C . MET D 1 296 ? -79.420 39.533 122.795 1.00 70.07 1152 MET D C 1
ATOM 8178 O O . MET D 1 296 ? -80.285 39.234 123.621 1.00 70.05 1152 MET D O 1
ATOM 8183 N N . VAL D 1 297 ? -79.539 39.258 121.503 1.00 71.34 1153 VAL D N 1
ATOM 8184 C CA . VAL D 1 297 ? -80.717 38.549 121.039 1.00 73.01 1153 VAL D CA 1
ATOM 8185 C C . VAL D 1 297 ? -80.330 37.113 120.664 1.00 74.94 1153 VAL D C 1
ATOM 8186 O O . VAL D 1 297 ? -80.609 36.192 121.441 1.00 76.60 1153 VAL D O 1
ATOM 8190 N N . ASN D 1 298 ? -79.705 36.876 119.515 1.00 75.42 1154 ASN D N 1
ATOM 8191 C CA . ASN D 1 298 ? -79.305 35.501 119.261 1.00 76.10 1154 ASN D CA 1
ATOM 8192 C C . ASN D 1 298 ? -78.034 35.366 120.088 1.00 75.21 1154 ASN D C 1
ATOM 8193 O O . ASN D 1 298 ? -78.083 35.167 121.306 1.00 75.56 1154 ASN D O 1
ATOM 8198 N N . GLY D 1 299 ? -76.896 35.494 119.423 1.00 74.16 1155 GLY D N 1
ATOM 8199 C CA . GLY D 1 299 ? -75.625 35.410 120.107 1.00 72.56 1155 GLY D CA 1
ATOM 8200 C C . GLY D 1 299 ? -74.945 36.732 119.851 1.00 72.24 1155 GLY D C 1
ATOM 8201 O O . GLY D 1 299 ? -73.724 36.858 119.992 1.00 73.21 1155 GLY D O 1
ATOM 8202 N N . VAL D 1 300 ? -75.753 37.717 119.454 1.00 70.88 1156 VAL D N 1
ATOM 8203 C CA . VAL D 1 300 ? -75.263 39.058 119.156 1.00 68.94 1156 VAL D CA 1
ATOM 8204 C C . VAL D 1 300 ? -75.892 40.103 120.077 1.00 68.59 1156 VAL D C 1
ATOM 8205 O O . VAL D 1 300 ? -77.115 40.167 120.241 1.00 68.73 1156 VAL D O 1
ATOM 8209 N N . SER D 1 301 ? -75.019 40.903 120.690 1.00 69.08 1157 SER D N 1
ATOM 8210 C CA . SER D 1 301 ? -75.386 41.980 121.620 1.00 68.20 1157 SER D CA 1
ATOM 8211 C C . SER D 1 301 ? -75.491 43.311 120.860 1.00 67.35 1157 SER D C 1
ATOM 8212 O O . SER D 1 301 ? -74.762 43.550 119.890 1.00 66.56 1157 SER D O 1
ATOM 8215 N N . ALA D 1 302 ? -76.402 44.169 121.309 1.00 67.04 1158 ALA D N 1
ATOM 8216 C CA . ALA D 1 302 ? -76.601 45.471 120.694 1.00 67.66 1158 ALA D CA 1
ATOM 8217 C C . ALA D 1 302 ? -76.705 46.539 121.781 1.00 67.95 1158 ALA D C 1
ATOM 8218 O O . ALA D 1 302 ? -77.424 46.365 122.762 1.00 66.86 1158 ALA D O 1
ATOM 8220 N N . ILE D 1 303 ? -75.988 47.643 121.606 1.00 69.22 1159 ILE D N 1
ATOM 8221 C CA . ILE D 1 303 ? -75.996 48.707 122.601 1.00 71.13 1159 ILE D CA 1
ATOM 8222 C C . ILE D 1 303 ? -76.796 49.876 122.110 1.00 72.28 1159 ILE D C 1
ATOM 8223 O O . ILE D 1 303 ? -76.512 50.423 121.054 1.00 72.43 1159 ILE D O 1
ATOM 8228 N N . VAL D 1 304 ? -77.780 50.277 122.895 1.00 74.85 1160 VAL D N 1
ATOM 8229 C CA . VAL D 1 304 ? -78.635 51.378 122.499 1.00 78.45 1160 VAL D CA 1
ATOM 8230 C C . VAL D 1 304 ? -78.959 52.283 123.662 1.00 81.85 1160 VAL D C 1
ATOM 8231 O O . VAL D 1 304 ? -79.617 51.852 124.607 1.00 83.03 1160 VAL D O 1
ATOM 8235 N N . PRO D 1 305 ? -78.519 53.555 123.611 1.00 85.10 1161 PRO D N 1
ATOM 8236 C CA . PRO D 1 305 ? -78.813 54.478 124.721 1.00 87.51 1161 PRO D CA 1
ATOM 8237 C C . PRO D 1 305 ? -80.296 54.545 125.140 1.00 89.31 1161 PRO D C 1
ATOM 8238 O O . PRO D 1 305 ? -81.207 54.564 124.302 1.00 88.85 1161 PRO D O 1
ATOM 8242 N N . VAL D 1 306 ? -80.511 54.547 126.455 1.00 91.69 1162 VAL D N 1
ATOM 8243 C CA . VAL D 1 306 ? -81.844 54.587 127.038 1.00 94.57 1162 VAL D CA 1
ATOM 8244 C C . VAL D 1 306 ? -81.961 55.777 127.953 1.00 98.36 1162 VAL D C 1
ATOM 8245 O O . VAL D 1 306 ? -80.972 56.455 128.224 1.00 98.19 1162 VAL D O 1
ATOM 8249 N N . GLU D 1 307 ? -83.169 56.020 128.447 1.00 103.76 1163 GLU D N 1
ATOM 8250 C CA . GLU D 1 307 ? -83.384 57.151 129.338 1.00 109.21 1163 GLU D CA 1
ATOM 8251 C C . GLU D 1 307 ? -83.986 56.738 130.685 1.00 111.81 1163 GLU D C 1
ATOM 8252 O O . GLU D 1 307 ? -84.975 55.999 130.730 1.00 112.65 1163 GLU D O 1
ATOM 8258 N N . VAL D 1 308 ? -83.386 57.222 131.776 1.00 114.36 1164 VAL D N 1
ATOM 8259 C CA . VAL D 1 308 ? -83.855 56.905 133.133 1.00 116.81 1164 VAL D CA 1
ATOM 8260 C C . VAL D 1 308 ? -85.239 57.523 133.412 1.00 117.60 1164 VAL D C 1
ATOM 8261 O O . VAL D 1 308 ? -85.621 58.471 132.687 1.00 117.77 1164 VAL D O 1
ATOM 8265 N N . MET E 1 1 ? -85.593 71.602 167.748 1.00 76.50 1 MET E N 1
ATOM 8266 C CA . MET E 1 1 ? -84.152 71.277 167.567 1.00 76.23 1 MET E CA 1
ATOM 8267 C C . MET E 1 1 ? -83.412 71.220 168.898 1.00 76.62 1 MET E C 1
ATOM 8268 O O . MET E 1 1 ? -83.534 72.113 169.743 1.00 76.56 1 MET E O 1
ATOM 8273 N N . ARG E 1 2 ? -82.622 70.169 169.072 1.00 76.42 2 ARG E N 1
ATOM 8274 C CA . ARG E 1 2 ? -81.875 69.991 170.301 1.00 75.31 2 ARG E CA 1
ATOM 8275 C C . ARG E 1 2 ? -80.398 69.715 170.074 1.00 73.88 2 ARG E C 1
ATOM 8276 O O . ARG E 1 2 ? -79.989 69.226 169.014 1.00 74.30 2 ARG E O 1
ATOM 8284 N N . LEU E 1 3 ? -79.597 70.045 171.083 1.00 71.08 3 LEU E N 1
ATOM 8285 C CA . LEU E 1 3 ? -78.171 69.776 171.051 1.00 67.45 3 LEU E CA 1
ATOM 8286 C C . LEU E 1 3 ? -78.120 68.323 171.539 1.00 66.32 3 LEU E C 1
ATOM 8287 O O . LEU E 1 3 ? -78.673 67.992 172.595 1.00 65.39 3 LEU E O 1
ATOM 8292 N N . LYS E 1 4 ? -77.485 67.448 170.774 1.00 64.97 4 LYS E N 1
ATOM 8293 C CA . LYS E 1 4 ? -77.441 66.054 171.171 1.00 64.36 4 LYS E CA 1
ATOM 8294 C C . LYS E 1 4 ? -76.091 65.526 171.623 1.00 63.11 4 LYS E C 1
ATOM 8295 O O . LYS E 1 4 ? -76.023 64.694 172.539 1.00 62.55 4 LYS E O 1
ATOM 8301 N N . LYS E 1 5 ? -75.024 66.001 170.984 1.00 60.96 5 LYS E N 1
ATOM 8302 C CA . LYS E 1 5 ? -73.690 65.546 171.330 1.00 58.37 5 LYS E CA 1
ATOM 8303 C C . LYS E 1 5 ? -72.600 66.596 171.129 1.00 58.06 5 LYS E C 1
ATOM 8304 O O . LYS E 1 5 ? -72.674 67.413 170.202 1.00 57.67 5 LYS E O 1
ATOM 8310 N N . LEU E 1 6 ? -71.602 66.566 172.023 1.00 57.32 6 LEU E N 1
ATOM 8311 C CA . LEU E 1 6 ? -70.450 67.467 171.991 1.00 55.11 6 LEU E CA 1
ATOM 8312 C C . LEU E 1 6 ? -69.231 66.565 171.914 1.00 54.13 6 LEU E C 1
ATOM 8313 O O . LEU E 1 6 ? -69.159 65.572 172.637 1.00 55.18 6 LEU E O 1
ATOM 8318 N N . TYR E 1 7 ? -68.288 66.887 171.034 1.00 52.63 7 TYR E N 1
ATOM 8319 C CA . TYR E 1 7 ? -67.065 66.094 170.906 1.00 52.31 7 TYR E CA 1
ATOM 8320 C C . TYR E 1 7 ? -65.819 66.979 170.986 1.00 53.19 7 TYR E C 1
ATOM 8321 O O . TYR E 1 7 ? -65.639 67.903 170.193 1.00 52.11 7 TYR E O 1
ATOM 8330 N N . LEU E 1 8 ? -64.962 66.692 171.960 1.00 54.56 8 LEU E N 1
ATOM 8331 C CA . LEU E 1 8 ? -63.741 67.453 172.155 1.00 55.19 8 LEU E CA 1
ATOM 8332 C C . LEU E 1 8 ? -62.533 66.607 171.828 1.00 55.93 8 LEU E C 1
ATOM 8333 O O . LEU E 1 8 ? -62.598 65.379 171.921 1.00 55.95 8 LEU E O 1
ATOM 8338 N N . LYS E 1 9 ? -61.432 67.261 171.452 1.00 56.28 9 LYS E N 1
ATOM 8339 C CA . LYS E 1 9 ? -60.193 66.555 171.126 1.00 56.87 9 LYS E CA 1
ATOM 8340 C C . LYS E 1 9 ? -59.086 67.547 170.804 1.00 56.13 9 LYS E C 1
ATOM 8341 O O . LYS E 1 9 ? -58.956 68.021 169.680 1.00 56.19 9 LYS E O 1
ATOM 8347 N N . GLY E 1 10 ? -58.292 67.872 171.812 1.00 55.90 10 GLY E N 1
ATOM 8348 C CA . GLY E 1 10 ? -57.211 68.819 171.609 1.00 54.69 10 GLY E CA 1
ATOM 8349 C C . GLY E 1 10 ? -57.641 70.254 171.860 1.00 53.34 10 GLY E C 1
ATOM 8350 O O . GLY E 1 10 ? -56.943 71.195 171.463 1.00 53.93 10 GLY E O 1
ATOM 8351 N N . PHE E 1 11 ? -58.783 70.433 172.523 1.00 51.51 11 PHE E N 1
ATOM 8352 C CA . PHE E 1 11 ? -59.278 71.777 172.816 1.00 50.63 11 PHE E CA 1
ATOM 8353 C C . PHE E 1 11 ? -59.039 72.158 174.273 1.00 50.34 11 PHE E C 1
ATOM 8354 O O . PHE E 1 11 ? -59.599 71.552 175.192 1.00 49.55 11 PHE E O 1
ATOM 8362 N N . LYS E 1 12 ? -58.217 73.181 174.469 1.00 50.38 12 LYS E N 1
ATOM 8363 C CA . LYS E 1 12 ? -57.879 73.640 175.807 1.00 50.59 12 LYS E CA 1
ATOM 8364 C C . LYS E 1 12 ? -57.524 72.474 176.742 1.00 51.60 12 LYS E C 1
ATOM 8365 O O . LYS E 1 12 ? -56.772 71.572 176.356 1.00 51.83 12 LYS E O 1
ATOM 8371 N N . SER E 1 13 ? -58.063 72.465 177.954 1.00 52.54 13 SER E N 1
ATOM 8372 C CA . SER E 1 13 ? -57.719 71.404 178.899 1.00 53.45 13 SER E CA 1
ATOM 8373 C C . SER E 1 13 ? -58.107 69.964 178.531 1.00 53.71 13 SER E C 1
ATOM 8374 O O . SER E 1 13 ? -57.795 69.036 179.279 1.00 52.72 13 SER E O 1
ATOM 8377 N N . PHE E 1 14 ? -58.782 69.768 177.399 1.00 54.98 14 PHE E N 1
ATOM 8378 C CA . PHE E 1 14 ? -59.186 68.415 176.995 1.00 55.33 14 PHE E CA 1
ATOM 8379 C C . PHE E 1 14 ? -58.210 67.808 176.010 1.00 56.73 14 PHE E C 1
ATOM 8380 O O . PHE E 1 14 ? -58.380 67.928 174.800 1.00 56.35 14 PHE E O 1
ATOM 8388 N N . GLY E 1 15 ? -57.192 67.146 176.548 1.00 58.87 15 GLY E N 1
ATOM 8389 C CA . GLY E 1 15 ? -56.176 66.524 175.718 1.00 60.84 15 GLY E CA 1
ATOM 8390 C C . GLY E 1 15 ? -56.595 65.198 175.112 1.00 61.72 15 GLY E C 1
ATOM 8391 O O . GLY E 1 15 ? -56.159 64.863 174.013 1.00 62.29 15 GLY E O 1
ATOM 8392 N N . ARG E 1 16 ? -57.420 64.437 175.825 1.00 62.33 16 ARG E N 1
ATOM 8393 C CA . ARG E 1 16 ? -57.890 63.156 175.315 1.00 63.68 16 ARG E CA 1
ATOM 8394 C C . ARG E 1 16 ? -59.289 63.337 174.739 1.00 63.26 16 ARG E C 1
ATOM 8395 O O . ARG E 1 16 ? -60.045 64.197 175.192 1.00 62.76 16 ARG E O 1
ATOM 8403 N N . PRO E 1 17 ? -59.647 62.526 173.725 1.00 63.33 17 PRO E N 1
ATOM 8404 C CA . PRO E 1 17 ? -60.942 62.545 173.031 1.00 63.35 17 PRO E CA 1
ATOM 8405 C C . PRO E 1 17 ? -62.122 62.397 173.988 1.00 63.52 17 PRO E C 1
ATOM 8406 O O . PRO E 1 17 ? -62.304 61.340 174.591 1.00 63.05 17 PRO E O 1
ATOM 8410 N N . SER E 1 18 ? -62.932 63.442 174.112 1.00 64.04 18 SER E N 1
ATOM 8411 C CA . SER E 1 18 ? -64.084 63.403 175.011 1.00 65.36 18 SER E CA 1
ATOM 8412 C C . SER E 1 18 ? -65.409 63.439 174.258 1.00 65.66 18 SER E C 1
ATOM 8413 O O . SER E 1 18 ? -65.525 64.108 173.222 1.00 66.23 18 SER E O 1
ATOM 8416 N N . LEU E 1 19 ? -66.411 62.734 174.789 1.00 64.96 19 LEU E N 1
ATOM 8417 C CA . LEU E 1 19 ? -67.726 62.670 174.147 1.00 63.70 19 LEU E CA 1
ATOM 8418 C C . LEU E 1 19 ? -68.845 62.834 175.155 1.00 63.94 19 LEU E C 1
ATOM 8419 O O . LEU E 1 19 ? -69.047 61.957 175.991 1.00 64.21 19 LEU E O 1
ATOM 8424 N N . ILE E 1 20 ? -69.577 63.944 175.061 1.00 64.59 20 ILE E N 1
ATOM 8425 C CA . ILE E 1 20 ? -70.696 64.232 175.976 1.00 65.13 20 ILE E CA 1
ATOM 8426 C C . ILE E 1 20 ? -72.091 64.121 175.323 1.00 65.39 20 ILE E C 1
ATOM 8427 O O . ILE E 1 20 ? -72.295 64.542 174.181 1.00 65.06 20 ILE E O 1
ATOM 8432 N N . GLY E 1 21 ? -73.045 63.572 176.069 1.00 65.41 21 GLY E N 1
ATOM 8433 C CA . GLY E 1 21 ? -74.401 63.447 175.570 1.00 65.87 21 GLY E CA 1
ATOM 8434 C C . GLY E 1 21 ? -75.263 64.432 176.332 1.00 66.12 21 GLY E C 1
ATOM 8435 O O . GLY E 1 21 ? -74.905 64.823 177.441 1.00 66.76 21 GLY E O 1
ATOM 8436 N N . PHE E 1 22 ? -76.392 64.840 175.760 1.00 66.10 22 PHE E N 1
ATOM 8437 C CA . PHE E 1 22 ? -77.268 65.798 176.434 1.00 65.52 22 PHE E CA 1
ATOM 8438 C C . PHE E 1 22 ? -78.709 65.325 176.525 1.00 66.43 22 PHE E C 1
ATOM 8439 O O . PHE E 1 22 ? -79.236 64.708 175.596 1.00 66.20 22 PHE E O 1
ATOM 8447 N N . SER E 1 23 ? -79.342 65.629 177.653 1.00 67.85 23 SER E N 1
ATOM 8448 C CA . SER E 1 23 ? -80.735 65.269 177.871 1.00 69.51 23 SER E CA 1
ATOM 8449 C C . SER E 1 23 ? -81.605 66.235 177.074 1.00 71.08 23 SER E C 1
ATOM 8450 O O . SER E 1 23 ? -81.175 67.359 176.767 1.00 71.44 23 SER E O 1
ATOM 8453 N N . ASP E 1 24 ? -82.820 65.803 176.736 1.00 72.19 24 ASP E N 1
ATOM 8454 C CA . ASP E 1 24 ? -83.743 66.653 175.989 1.00 73.25 24 ASP E CA 1
ATOM 8455 C C . ASP E 1 24 ? -84.190 67.778 176.909 1.00 72.47 24 ASP E C 1
ATOM 8456 O O . ASP E 1 24 ? -84.732 68.792 176.470 1.00 71.92 24 ASP E O 1
ATOM 8461 N N . ARG E 1 25 ? -83.944 67.585 178.199 1.00 71.56 25 ARG E N 1
ATOM 8462 C CA . ARG E 1 25 ? -84.315 68.567 179.201 1.00 70.51 25 ARG E CA 1
ATOM 8463 C C . ARG E 1 25 ? -83.119 69.190 179.906 1.00 68.59 25 ARG E C 1
ATOM 8464 O O . ARG E 1 25 ? -82.301 69.876 179.291 1.00 68.93 25 ARG E O 1
ATOM 8472 N N . VAL E 1 26 ? -83.025 68.947 181.206 1.00 66.04 26 VAL E N 1
ATOM 8473 C CA . VAL E 1 26 ? -81.938 69.500 181.996 1.00 64.49 26 VAL E CA 1
ATOM 8474 C C . VAL E 1 26 ? -80.733 68.587 182.057 1.00 63.22 26 VAL E C 1
ATOM 8475 O O . VAL E 1 26 ? -80.853 67.425 182.422 1.00 63.33 26 VAL E O 1
ATOM 8479 N N . THR E 1 27 ? -79.572 69.114 181.692 1.00 62.22 27 THR E N 1
ATOM 8480 C CA . THR E 1 27 ? -78.342 68.337 181.748 1.00 61.45 27 THR E CA 1
ATOM 8481 C C . THR E 1 27 ? -77.458 69.155 182.652 1.00 60.63 27 THR E C 1
ATOM 8482 O O . THR E 1 27 ? -77.297 70.358 182.439 1.00 60.00 27 THR E O 1
ATOM 8486 N N . ALA E 1 28 ? -76.903 68.522 183.677 1.00 60.86 28 ALA E N 1
ATOM 8487 C CA . ALA E 1 28 ? -76.040 69.248 184.605 1.00 61.78 28 ALA E CA 1
ATOM 8488 C C . ALA E 1 28 ? -74.565 68.836 184.538 1.00 62.33 28 ALA E C 1
ATOM 8489 O O . ALA E 1 28 ? -74.220 67.643 184.602 1.00 61.75 28 ALA E O 1
ATOM 8491 N N . ILE E 1 29 ? -73.705 69.843 184.404 1.00 62.97 29 ILE E N 1
ATOM 8492 C CA . ILE E 1 29 ? -72.263 69.641 184.339 1.00 63.74 29 ILE E CA 1
ATOM 8493 C C . ILE E 1 29 ? -71.679 70.059 185.685 1.00 64.88 29 ILE E C 1
ATOM 8494 O O . ILE E 1 29 ? -71.642 71.238 186.034 1.00 64.10 29 ILE E O 1
ATOM 8499 N N . VAL E 1 30 ? -71.229 69.067 186.440 1.00 66.56 30 VAL E N 1
ATOM 8500 C CA . VAL E 1 30 ? -70.689 69.297 187.768 1.00 68.85 30 VAL E CA 1
ATOM 8501 C C . VAL E 1 30 ? -69.208 68.945 187.893 1.00 70.55 30 VAL E C 1
ATOM 8502 O O . VAL E 1 30 ? -68.676 68.138 187.122 1.00 71.56 30 VAL E O 1
ATOM 8506 N N . GLY E 1 31 ? -68.546 69.538 188.882 1.00 71.42 31 GLY E N 1
ATOM 8507 C CA . GLY E 1 31 ? -67.146 69.234 189.096 1.00 72.36 31 GLY E CA 1
ATOM 8508 C C . GLY E 1 31 ? -66.385 70.279 189.897 1.00 73.83 31 GLY E C 1
ATOM 8509 O O . GLY E 1 31 ? -66.834 71.432 189.998 1.00 73.40 31 GLY E O 1
ATOM 8510 N N . PRO E 1 32 ? -65.224 69.897 190.489 1.00 74.54 32 PRO E N 1
ATOM 8511 C CA . PRO E 1 32 ? -64.328 70.736 191.297 1.00 74.86 32 PRO E CA 1
ATOM 8512 C C . PRO E 1 32 ? -63.937 72.013 190.568 1.00 76.64 32 PRO E C 1
ATOM 8513 O O . PRO E 1 32 ? -64.219 72.171 189.381 1.00 78.28 32 PRO E O 1
ATOM 8517 N N . ASN E 1 33 ? -63.243 72.911 191.249 1.00 77.77 33 ASN E N 1
ATOM 8518 C CA . ASN E 1 33 ? -62.853 74.150 190.600 1.00 79.48 33 ASN E CA 1
ATOM 8519 C C . ASN E 1 33 ? -61.914 73.920 189.403 1.00 80.30 33 ASN E C 1
ATOM 8520 O O . ASN E 1 33 ? -62.252 74.259 188.255 1.00 80.56 33 ASN E O 1
ATOM 8525 N N . GLY E 1 34 ? -60.746 73.336 189.672 1.00 80.63 34 GLY E N 1
ATOM 8526 C CA . GLY E 1 34 ? -59.771 73.080 188.618 1.00 81.05 34 GLY E CA 1
ATOM 8527 C C . GLY E 1 34 ? -60.395 72.475 187.381 1.00 81.36 34 GLY E C 1
ATOM 8528 O O . GLY E 1 34 ? -60.777 73.199 186.467 1.00 81.68 34 GLY E O 1
ATOM 8529 N N . SER E 1 35 ? -60.494 71.144 187.382 1.00 81.65 35 SER E N 1
ATOM 8530 C CA . SER E 1 35 ? -61.083 70.322 186.311 1.00 80.58 35 SER E CA 1
ATOM 8531 C C . SER E 1 35 ? -61.295 70.923 184.911 1.00 80.12 35 SER E C 1
ATOM 8532 O O . SER E 1 35 ? -60.964 70.287 183.902 1.00 80.28 35 SER E O 1
ATOM 8535 N N . GLY E 1 36 ? -61.863 72.124 184.838 1.00 78.98 36 GLY E N 1
ATOM 8536 C CA . GLY E 1 36 ? -62.077 72.743 183.543 1.00 77.05 36 GLY E CA 1
ATOM 8537 C C . GLY E 1 36 ? -63.504 72.581 183.080 1.00 75.70 36 GLY E C 1
ATOM 8538 O O . GLY E 1 36 ? -63.770 72.239 181.922 1.00 75.35 36 GLY E O 1
ATOM 8539 N N . LYS E 1 37 ? -64.424 72.820 184.010 1.00 74.40 37 LYS E N 1
ATOM 8540 C CA . LYS E 1 37 ? -65.854 72.719 183.738 1.00 71.90 37 LYS E CA 1
ATOM 8541 C C . LYS E 1 37 ? -66.163 73.699 182.592 1.00 71.85 37 LYS E C 1
ATOM 8542 O O . LYS E 1 37 ? -66.578 73.288 181.506 1.00 72.26 37 LYS E O 1
ATOM 8548 N N . SER E 1 38 ? -65.907 74.983 182.841 1.00 71.13 38 SER E N 1
ATOM 8549 C CA . SER E 1 38 ? -66.152 76.072 181.891 1.00 70.67 38 SER E CA 1
ATOM 8550 C C . SER E 1 38 ? -65.566 75.932 180.484 1.00 69.54 38 SER E C 1
ATOM 8551 O O . SER E 1 38 ? -65.966 76.661 179.577 1.00 69.83 38 SER E O 1
ATOM 8554 N N . ASN E 1 39 ? -64.599 75.042 180.299 1.00 67.58 39 ASN E N 1
ATOM 8555 C CA . ASN E 1 39 ? -64.007 74.861 178.978 1.00 66.08 39 ASN E CA 1
ATOM 8556 C C . ASN E 1 39 ? -65.000 74.240 177.999 1.00 64.49 39 ASN E C 1
ATOM 8557 O O . ASN E 1 39 ? -64.869 74.384 176.783 1.00 64.84 39 ASN E O 1
ATOM 8562 N N . ILE E 1 40 ? -66.003 73.558 178.536 1.00 62.47 40 ILE E N 1
ATOM 8563 C CA . ILE E 1 40 ? -67.016 72.934 177.702 1.00 59.56 40 ILE E CA 1
ATOM 8564 C C . ILE E 1 40 ? -67.876 73.993 177.022 1.00 58.95 40 ILE E C 1
ATOM 8565 O O . ILE E 1 40 ? -68.159 73.875 175.837 1.00 58.60 40 ILE E O 1
ATOM 8570 N N . ILE E 1 41 ? -68.279 75.031 177.755 1.00 58.92 41 ILE E N 1
ATOM 8571 C CA . ILE E 1 41 ? -69.065 76.115 177.163 1.00 58.58 41 ILE E CA 1
ATOM 8572 C C . ILE E 1 41 ? -68.179 76.861 176.168 1.00 59.55 41 ILE E C 1
ATOM 8573 O O . ILE E 1 41 ? -68.635 77.245 175.107 1.00 60.49 41 ILE E O 1
ATOM 8578 N N . ASP E 1 42 ? -66.911 77.065 176.504 1.00 60.99 42 ASP E N 1
ATOM 8579 C CA . ASP E 1 42 ? -66.001 77.761 175.598 1.00 62.81 42 ASP E CA 1
ATOM 8580 C C . ASP E 1 42 ? -65.927 77.067 174.249 1.00 61.99 42 ASP E C 1
ATOM 8581 O O . ASP E 1 42 ? -65.865 77.723 173.208 1.00 61.63 42 ASP E O 1
ATOM 8586 N N . ALA E 1 43 ? -65.920 75.736 174.280 1.00 61.28 43 ALA E N 1
ATOM 8587 C CA . ALA E 1 43 ? -65.857 74.934 173.060 1.00 60.87 43 ALA E CA 1
ATOM 8588 C C . ALA E 1 43 ? -67.067 75.220 172.169 1.00 60.29 43 ALA E C 1
ATOM 8589 O O . ALA E 1 43 ? -66.931 75.382 170.954 1.00 60.50 43 ALA E O 1
ATOM 8591 N N . ILE E 1 44 ? -68.246 75.284 172.782 1.00 59.34 44 ILE E N 1
ATOM 8592 C CA . ILE E 1 44 ? -69.491 75.567 172.071 1.00 58.03 44 ILE E CA 1
ATOM 8593 C C . ILE E 1 44 ? -69.414 76.911 171.340 1.00 58.23 44 ILE E C 1
ATOM 8594 O O . ILE E 1 44 ? -69.772 76.997 170.175 1.00 58.37 44 ILE E O 1
ATOM 8599 N N . LYS E 1 45 ? -68.949 77.956 172.015 1.00 58.76 45 LYS E N 1
ATOM 8600 C CA . LYS E 1 45 ? -68.813 79.266 171.386 1.00 59.81 45 LYS E CA 1
ATOM 8601 C C . LYS E 1 45 ? -67.714 79.248 170.323 1.00 61.39 45 LYS E C 1
ATOM 8602 O O . LYS E 1 45 ? -67.832 79.900 169.288 1.00 62.37 45 LYS E O 1
ATOM 8608 N N . TRP E 1 46 ? -66.648 78.491 170.576 1.00 62.28 46 TRP E N 1
ATOM 8609 C CA . TRP E 1 46 ? -65.529 78.388 169.641 1.00 61.66 46 TRP E CA 1
ATOM 8610 C C . TRP E 1 46 ? -65.949 77.766 168.306 1.00 62.52 46 TRP E C 1
ATOM 8611 O O . TRP E 1 46 ? -65.563 78.251 167.238 1.00 62.33 46 TRP E O 1
ATOM 8622 N N . VAL E 1 47 ? -66.737 76.695 168.366 1.00 63.88 47 VAL E N 1
ATOM 8623 C CA . VAL E 1 47 ? -67.163 76.012 167.145 1.00 65.98 47 VAL E CA 1
ATOM 8624 C C . VAL E 1 47 ? -68.025 76.919 166.268 1.00 66.54 47 VAL E C 1
ATOM 8625 O O . VAL E 1 47 ? -68.233 76.640 165.092 1.00 66.22 47 VAL E O 1
ATOM 8629 N N . PHE E 1 48 ? -68.537 77.997 166.850 1.00 68.01 48 PHE E N 1
ATOM 8630 C CA . PHE E 1 48 ? -69.305 78.971 166.089 1.00 70.51 48 PHE E CA 1
ATOM 8631 C C . PHE E 1 48 ? -68.365 80.178 165.915 1.00 73.46 48 PHE E C 1
ATOM 8632 O O . PHE E 1 48 ? -67.232 80.031 165.439 1.00 73.62 48 PHE E O 1
ATOM 8640 N N . GLY E 1 49 ? -68.816 81.365 166.310 1.00 76.75 49 GLY E N 1
ATOM 8641 C CA . GLY E 1 49 ? -67.977 82.548 166.173 1.00 79.89 49 GLY E CA 1
ATOM 8642 C C . GLY E 1 49 ? -66.835 82.658 167.176 1.00 81.67 49 GLY E C 1
ATOM 8643 O O . GLY E 1 49 ? -65.689 82.354 166.853 1.00 80.81 49 GLY E O 1
ATOM 8644 N N . GLU E 1 50 ? -67.175 83.094 168.391 1.00 83.89 50 GLU E N 1
ATOM 8645 C CA . GLU E 1 50 ? -66.246 83.296 169.510 1.00 85.97 50 GLU E CA 1
ATOM 8646 C C . GLU E 1 50 ? -65.106 82.304 169.691 1.00 85.69 50 GLU E C 1
ATOM 8647 O O . GLU E 1 50 ? -64.210 82.532 170.515 1.00 85.18 50 GLU E O 1
ATOM 8653 N N . LYS E 1 61 ? -51.914 82.948 169.640 1.00 88.47 61 LYS E N 1
ATOM 8654 C CA . LYS E 1 61 ? -52.880 82.397 168.688 1.00 88.32 61 LYS E CA 1
ATOM 8655 C C . LYS E 1 61 ? -53.281 80.974 168.992 1.00 87.73 61 LYS E C 1
ATOM 8656 O O . LYS E 1 61 ? -54.380 80.710 169.483 1.00 88.11 61 LYS E O 1
ATOM 8662 N N . PHE E 1 62 ? -52.384 80.052 168.665 1.00 86.65 62 PHE E N 1
ATOM 8663 C CA . PHE E 1 62 ? -52.648 78.642 168.884 1.00 85.89 62 PHE E CA 1
ATOM 8664 C C . PHE E 1 62 ? -52.826 78.226 170.339 1.00 84.82 62 PHE E C 1
ATOM 8665 O O . PHE E 1 62 ? -52.871 77.025 170.620 1.00 85.63 62 PHE E O 1
ATOM 8673 N N . ASP E 1 63 ? -52.939 79.179 171.266 1.00 82.61 63 ASP E N 1
ATOM 8674 C CA . ASP E 1 63 ? -53.102 78.782 172.661 1.00 80.36 63 ASP E CA 1
ATOM 8675 C C . ASP E 1 63 ? -54.513 78.309 173.034 1.00 77.48 63 ASP E C 1
ATOM 8676 O O . ASP E 1 63 ? -54.859 78.187 174.204 1.00 77.33 63 ASP E O 1
ATOM 8681 N N . MET E 1 64 ? -55.314 78.008 172.021 1.00 74.12 64 MET E N 1
ATOM 8682 C CA . MET E 1 64 ? -56.659 77.499 172.241 1.00 70.80 64 MET E CA 1
ATOM 8683 C C . MET E 1 64 ? -56.531 75.969 172.141 1.00 69.82 64 MET E C 1
ATOM 8684 O O . MET E 1 64 ? -57.372 75.211 172.631 1.00 69.16 64 MET E O 1
ATOM 8689 N N . ILE E 1 65 ? -55.447 75.535 171.502 1.00 69.05 65 ILE E N 1
ATOM 8690 C CA . ILE E 1 65 ? -55.136 74.119 171.305 1.00 68.12 65 ILE E CA 1
ATOM 8691 C C . ILE E 1 65 ? -54.446 73.554 172.540 1.00 68.36 65 ILE E C 1
ATOM 8692 O O . ILE E 1 65 ? -53.613 74.223 173.148 1.00 68.73 65 ILE E O 1
ATOM 8697 N N . PHE E 1 66 ? -54.780 72.314 172.884 1.00 68.61 66 PHE E N 1
ATOM 8698 C CA . PHE E 1 66 ? -54.177 71.617 174.018 1.00 68.66 66 PHE E CA 1
ATOM 8699 C C . PHE E 1 66 ? -52.655 71.687 173.881 1.00 70.44 66 PHE E C 1
ATOM 8700 O O . PHE E 1 66 ? -52.095 71.297 172.844 1.00 71.25 66 PHE E O 1
ATOM 8708 N N . ALA E 1 67 ? -51.985 72.164 174.927 1.00 70.95 67 ALA E N 1
ATOM 8709 C CA . ALA E 1 67 ? -50.537 72.316 174.883 1.00 70.51 67 ALA E CA 1
ATOM 8710 C C . ALA E 1 67 ? -49.722 71.184 175.500 1.00 71.23 67 ALA E C 1
ATOM 8711 O O . ALA E 1 67 ? -48.539 71.367 175.778 1.00 72.08 67 ALA E O 1
ATOM 8713 N N . GLY E 1 68 ? -50.335 70.019 175.705 1.00 71.75 68 GLY E N 1
ATOM 8714 C CA . GLY E 1 68 ? -49.610 68.897 176.289 1.00 72.00 68 GLY E CA 1
ATOM 8715 C C . GLY E 1 68 ? -49.702 68.817 177.812 1.00 72.68 68 GLY E C 1
ATOM 8716 O O . GLY E 1 68 ? -50.026 69.810 178.487 1.00 71.28 68 GLY E O 1
ATOM 8717 N N . SER E 1 69 ? -49.407 67.633 178.357 1.00 72.95 69 SER E N 1
ATOM 8718 C CA . SER E 1 69 ? -49.461 67.403 179.799 1.00 73.16 69 SER E CA 1
ATOM 8719 C C . SER E 1 69 ? -48.243 66.597 180.248 1.00 74.25 69 SER E C 1
ATOM 8720 O O . SER E 1 69 ? -47.321 66.373 179.465 1.00 73.87 69 SER E O 1
ATOM 8723 N N . GLU E 1 70 ? -48.257 66.161 181.507 1.00 75.83 70 GLU E N 1
ATOM 8724 C CA . GLU E 1 70 ? -47.176 65.358 182.083 1.00 77.58 70 GLU E CA 1
ATOM 8725 C C . GLU E 1 70 ? -46.632 64.376 181.051 1.00 76.53 70 GLU E C 1
ATOM 8726 O O . GLU E 1 70 ? -45.430 64.353 180.772 1.00 76.88 70 GLU E O 1
ATOM 8732 N N . ASN E 1 71 ? -47.519 63.558 180.493 1.00 75.11 71 ASN E N 1
ATOM 8733 C CA . ASN E 1 71 ? -47.118 62.603 179.483 1.00 73.99 71 ASN E CA 1
ATOM 8734 C C . ASN E 1 71 ? -48.117 62.492 178.320 1.00 71.61 71 ASN E C 1
ATOM 8735 O O . ASN E 1 71 ? -48.581 61.410 177.938 1.00 70.23 71 ASN E O 1
ATOM 8740 N N . LEU E 1 72 ? -48.430 63.665 177.776 1.00 69.28 72 LEU E N 1
ATOM 8741 C CA . LEU E 1 72 ? -49.289 63.819 176.614 1.00 67.36 72 LEU E CA 1
ATOM 8742 C C . LEU E 1 72 ? -48.711 64.997 175.841 1.00 65.91 72 LEU E C 1
ATOM 8743 O O . LEU E 1 72 ? -48.691 66.131 176.332 1.00 65.20 72 LEU E O 1
ATOM 8748 N N . PRO E 1 73 ? -48.223 64.736 174.620 1.00 64.85 73 PRO E N 1
ATOM 8749 C CA . PRO E 1 73 ? -47.629 65.764 173.758 1.00 65.03 73 PRO E CA 1
ATOM 8750 C C . PRO E 1 73 ? -48.646 66.798 173.342 1.00 66.30 73 PRO E C 1
ATOM 8751 O O . PRO E 1 73 ? -49.835 66.508 173.285 1.00 67.01 73 PRO E O 1
ATOM 8755 N N . PRO E 1 74 ? -48.202 68.029 173.053 1.00 68.00 74 PRO E N 1
ATOM 8756 C CA . PRO E 1 74 ? -49.205 69.022 172.640 1.00 69.26 74 PRO E CA 1
ATOM 8757 C C . PRO E 1 74 ? -49.945 68.538 171.371 1.00 70.42 74 PRO E C 1
ATOM 8758 O O . PRO E 1 74 ? -49.327 67.991 170.432 1.00 70.68 74 PRO E O 1
ATOM 8762 N N . ALA E 1 75 ? -51.270 68.716 171.365 1.00 70.31 75 ALA E N 1
ATOM 8763 C CA . ALA E 1 75 ? -52.108 68.274 170.251 1.00 69.09 75 ALA E CA 1
ATOM 8764 C C . ALA E 1 75 ? -51.766 68.946 168.930 1.00 68.37 75 ALA E C 1
ATOM 8765 O O . ALA E 1 75 ? -51.362 70.124 168.886 1.00 67.17 75 ALA E O 1
ATOM 8767 N N . GLY E 1 76 ? -51.929 68.175 167.856 1.00 67.76 76 GLY E N 1
ATOM 8768 C CA . GLY E 1 76 ? -51.651 68.675 166.520 1.00 67.96 76 GLY E CA 1
ATOM 8769 C C . GLY E 1 76 ? -52.683 69.674 166.017 1.00 67.61 76 GLY E C 1
ATOM 8770 O O . GLY E 1 76 ? -52.477 70.338 164.992 1.00 68.42 76 GLY E O 1
ATOM 8771 N N . SER E 1 77 ? -53.789 69.784 166.752 1.00 66.51 77 SER E N 1
ATOM 8772 C CA . SER E 1 77 ? -54.884 70.683 166.410 1.00 64.59 77 SER E CA 1
ATOM 8773 C C . SER E 1 77 ? -55.999 70.590 167.439 1.00 64.03 77 SER E C 1
ATOM 8774 O O . SER E 1 77 ? -56.082 69.625 168.205 1.00 63.90 77 SER E O 1
ATOM 8777 N N . ALA E 1 78 ? -56.862 71.599 167.432 1.00 63.33 78 ALA E N 1
ATOM 8778 C CA . ALA E 1 78 ? -58.017 71.633 168.315 1.00 63.47 78 ALA E CA 1
ATOM 8779 C C . ALA E 1 78 ? -59.183 71.200 167.421 1.00 63.47 78 ALA E C 1
ATOM 8780 O O . ALA E 1 78 ? -59.310 71.680 166.295 1.00 63.91 78 ALA E O 1
ATOM 8782 N N . TYR E 1 79 ? -60.019 70.285 167.902 1.00 62.81 79 TYR E N 1
ATOM 8783 C CA . TYR E 1 79 ? -61.153 69.831 167.114 1.00 61.67 79 TYR E CA 1
ATOM 8784 C C . TYR E 1 79 ? -62.403 69.764 167.968 1.00 61.41 79 TYR E C 1
ATOM 8785 O O . TYR E 1 79 ? -62.434 69.049 168.973 1.00 62.91 79 TYR E O 1
ATOM 8794 N N . VAL E 1 80 ? -63.432 70.513 167.584 1.00 60.53 80 VAL E N 1
ATOM 8795 C CA . VAL E 1 80 ? -64.695 70.493 168.324 1.00 60.05 80 VAL E CA 1
ATOM 8796 C C . VAL E 1 80 ? -65.845 70.176 167.371 1.00 59.39 80 VAL E C 1
ATOM 8797 O O . VAL E 1 80 ? -65.829 70.594 166.218 1.00 58.84 80 VAL E O 1
ATOM 8801 N N . GLU E 1 81 ? -66.838 69.436 167.859 1.00 59.26 81 GLU E N 1
ATOM 8802 C CA . GLU E 1 81 ? -67.980 69.053 167.033 1.00 58.57 81 GLU E CA 1
ATOM 8803 C C . GLU E 1 81 ? -69.313 68.918 167.777 1.00 58.22 81 GLU E C 1
ATOM 8804 O O . GLU E 1 81 ? -69.409 68.257 168.815 1.00 59.35 81 GLU E O 1
ATOM 8810 N N . LEU E 1 82 ? -70.345 69.545 167.225 1.00 57.56 82 LEU E N 1
ATOM 8811 C CA . LEU E 1 82 ? -71.681 69.506 167.808 1.00 56.85 82 LEU E CA 1
ATOM 8812 C C . LEU E 1 82 ? -72.641 68.754 166.900 1.00 56.57 82 LEU E C 1
ATOM 8813 O O . LEU E 1 82 ? -72.520 68.792 165.680 1.00 55.68 82 LEU E O 1
ATOM 8818 N N . VAL E 1 83 ? -73.603 68.067 167.493 1.00 57.27 83 VAL E N 1
ATOM 8819 C CA . VAL E 1 83 ? -74.567 67.338 166.695 1.00 58.20 83 VAL E CA 1
ATOM 8820 C C . VAL E 1 83 ? -75.961 67.646 167.185 1.00 60.51 83 VAL E C 1
ATOM 8821 O O . VAL E 1 83 ? -76.342 67.258 168.290 1.00 60.93 83 VAL E O 1
ATOM 8825 N N . PHE E 1 84 ? -76.711 68.374 166.363 1.00 63.47 84 PHE E N 1
ATOM 8826 C CA . PHE E 1 84 ? -78.090 68.726 166.679 1.00 65.98 84 PHE E CA 1
ATOM 8827 C C . PHE E 1 84 ? -78.995 67.764 165.924 1.00 69.55 84 PHE E C 1
ATOM 8828 O O . PHE E 1 84 ? -78.542 67.010 165.059 1.00 69.04 84 PHE E O 1
ATOM 8836 N N . GLU E 1 85 ? -80.276 67.784 166.272 1.00 74.89 85 GLU E N 1
ATOM 8837 C CA . GLU E 1 85 ? -81.271 66.965 165.590 1.00 79.95 85 GLU E CA 1
ATOM 8838 C C . GLU E 1 85 ? -82.524 67.830 165.393 1.00 81.38 85 GLU E C 1
ATOM 8839 O O . GLU E 1 85 ? -83.051 68.439 166.338 1.00 80.71 85 GLU E O 1
ATOM 8845 N N . GLU E 1 86 ? -82.953 67.922 164.133 1.00 83.27 86 GLU E N 1
ATOM 8846 C CA . GLU E 1 86 ? -84.117 68.717 163.742 1.00 84.25 86 GLU E CA 1
ATOM 8847 C C . GLU E 1 86 ? -85.373 67.852 163.814 1.00 85.56 86 GLU E C 1
ATOM 8848 O O . GLU E 1 86 ? -85.887 67.566 164.899 1.00 86.28 86 GLU E O 1
ATOM 8854 N N . ASN E 1 87 ? -85.864 67.433 162.657 1.00 86.40 87 ASN E N 1
ATOM 8855 C CA . ASN E 1 87 ? -87.048 66.595 162.612 1.00 87.42 87 ASN E CA 1
ATOM 8856 C C . ASN E 1 87 ? -86.541 65.192 162.351 1.00 87.81 87 ASN E C 1
ATOM 8857 O O . ASN E 1 87 ? -86.585 64.716 161.214 1.00 89.10 87 ASN E O 1
ATOM 8862 N N . GLY E 1 88 ? -86.045 64.535 163.400 1.00 87.34 88 GLY E N 1
ATOM 8863 C CA . GLY E 1 88 ? -85.505 63.196 163.236 1.00 86.54 88 GLY E CA 1
ATOM 8864 C C . GLY E 1 88 ? -84.275 63.292 162.348 1.00 86.15 88 GLY E C 1
ATOM 8865 O O . GLY E 1 88 ? -83.715 62.291 161.906 1.00 85.17 88 GLY E O 1
ATOM 8866 N N . GLU E 1 89 ? -83.869 64.532 162.088 1.00 86.16 89 GLU E N 1
ATOM 8867 C CA . GLU E 1 89 ? -82.710 64.834 161.258 1.00 85.75 89 GLU E CA 1
ATOM 8868 C C . GLU E 1 89 ? -81.504 65.180 162.111 1.00 84.28 89 GLU E C 1
ATOM 8869 O O . GLU E 1 89 ? -81.653 65.555 163.275 1.00 85.26 89 GLU E O 1
ATOM 8875 N N . GLU E 1 90 ? -80.312 65.053 161.537 1.00 81.27 90 GLU E N 1
ATOM 8876 C CA . GLU E 1 90 ? -79.096 65.381 162.264 1.00 78.50 90 GLU E CA 1
ATOM 8877 C C . GLU E 1 90 ? -78.313 66.473 161.557 1.00 75.95 90 GLU E C 1
ATOM 8878 O O . GLU E 1 90 ? -78.038 66.382 160.365 1.00 75.78 90 GLU E O 1
ATOM 8884 N N . ILE E 1 91 ? -77.967 67.514 162.301 1.00 73.29 91 ILE E N 1
ATOM 8885 C CA . ILE E 1 91 ? -77.188 68.621 161.758 1.00 70.80 91 ILE E CA 1
ATOM 8886 C C . ILE E 1 91 ? -75.861 68.547 162.499 1.00 69.42 91 ILE E C 1
ATOM 8887 O O . ILE E 1 91 ? -75.839 68.563 163.730 1.00 69.71 91 ILE E O 1
ATOM 8892 N N . THR E 1 92 ? -74.758 68.459 161.762 1.00 67.52 92 THR E N 1
ATOM 8893 C CA . THR E 1 92 ? -73.441 68.371 162.387 1.00 65.30 92 THR E CA 1
ATOM 8894 C C . THR E 1 92 ? -72.572 69.586 162.072 1.00 63.42 92 THR E C 1
ATOM 8895 O O . THR E 1 92 ? -72.334 69.918 160.915 1.00 62.40 92 THR E O 1
ATOM 8899 N N . VAL E 1 93 ? -72.106 70.253 163.118 1.00 62.73 93 VAL E N 1
ATOM 8900 C CA . VAL E 1 93 ? -71.242 71.427 162.968 1.00 62.22 93 VAL E CA 1
ATOM 8901 C C . VAL E 1 93 ? -69.885 71.124 163.619 1.00 61.40 93 VAL E C 1
ATOM 8902 O O . VAL E 1 93 ? -69.822 70.579 164.723 1.00 62.39 93 VAL E O 1
ATOM 8906 N N . ALA E 1 94 ? -68.802 71.473 162.939 1.00 59.64 94 ALA E N 1
ATOM 8907 C CA . ALA E 1 94 ? -67.479 71.208 163.472 1.00 57.98 94 ALA E CA 1
ATOM 8908 C C . ALA E 1 94 ? -66.462 72.246 163.028 1.00 58.04 94 ALA E C 1
ATOM 8909 O O . ALA E 1 94 ? -66.641 72.924 162.010 1.00 58.27 94 ALA E O 1
ATOM 8911 N N . ARG E 1 95 ? -65.394 72.375 163.809 1.00 58.11 95 ARG E N 1
ATOM 8912 C CA . ARG E 1 95 ? -64.323 73.314 163.497 1.00 58.09 95 ARG E CA 1
ATOM 8913 C C . ARG E 1 95 ? -62.964 72.751 163.896 1.00 59.38 95 ARG E C 1
ATOM 8914 O O . ARG E 1 95 ? -62.814 72.199 164.986 1.00 60.30 95 ARG E O 1
ATOM 8922 N N . GLU E 1 96 ? -61.974 72.899 163.017 1.00 61.08 96 GLU E N 1
ATOM 8923 C CA . GLU E 1 96 ? -60.636 72.390 163.298 1.00 62.76 96 GLU E CA 1
ATOM 8924 C C . GLU E 1 96 ? -59.516 73.388 163.022 1.00 62.71 96 GLU E C 1
ATOM 8925 O O . GLU E 1 96 ? -59.318 73.806 161.880 1.00 63.28 96 GLU E O 1
ATOM 8931 N N . LEU E 1 97 ? -58.785 73.758 164.074 1.00 62.57 97 LEU E N 1
ATOM 8932 C CA . LEU E 1 97 ? -57.672 74.700 163.959 1.00 62.19 97 LEU E CA 1
ATOM 8933 C C . LEU E 1 97 ? -56.378 73.926 164.121 1.00 62.99 97 LEU E C 1
ATOM 8934 O O . LEU E 1 97 ? -56.098 73.413 165.201 1.00 63.13 97 LEU E O 1
ATOM 8939 N N . LYS E 1 98 ? -55.588 73.845 163.057 1.00 64.54 98 LYS E N 1
ATOM 8940 C CA . LYS E 1 98 ? -54.319 73.125 163.109 1.00 66.46 98 LYS E CA 1
ATOM 8941 C C . LYS E 1 98 ? -53.184 74.015 163.597 1.00 68.38 98 LYS E C 1
ATOM 8942 O O . LYS E 1 98 ? -53.275 75.239 163.518 1.00 68.53 98 LYS E O 1
ATOM 8948 N N . ARG E 1 99 ? -52.122 73.394 164.112 1.00 70.63 99 ARG E N 1
ATOM 8949 C CA . ARG E 1 99 ? -50.968 74.140 164.607 1.00 72.94 99 ARG E CA 1
ATOM 8950 C C . ARG E 1 99 ? -50.302 74.880 163.445 1.00 74.67 99 ARG E C 1
ATOM 8951 O O . ARG E 1 99 ? -49.691 75.947 163.633 1.00 75.12 99 ARG E O 1
ATOM 8959 N N . THR E 1 100 ? -50.433 74.312 162.245 1.00 75.77 100 THR E N 1
ATOM 8960 C CA . THR E 1 100 ? -49.867 74.915 161.041 1.00 76.74 100 THR E CA 1
ATOM 8961 C C . THR E 1 100 ? -50.487 76.306 160.800 1.00 77.25 100 THR E C 1
ATOM 8962 O O . THR E 1 100 ? -49.844 77.192 160.246 1.00 78.19 100 THR E O 1
ATOM 8966 N N . GLY E 1 101 ? -51.732 76.496 161.235 1.00 77.65 101 GLY E N 1
ATOM 8967 C CA . GLY E 1 101 ? -52.404 77.778 161.062 1.00 77.99 101 GLY E CA 1
ATOM 8968 C C . GLY E 1 101 ? -53.728 77.641 160.322 1.00 78.14 101 GLY E C 1
ATOM 8969 O O . GLY E 1 101 ? -54.598 78.521 160.360 1.00 78.16 101 GLY E O 1
ATOM 8970 N N . GLU E 1 102 ? -53.868 76.503 159.655 1.00 78.09 102 GLU E N 1
ATOM 8971 C CA . GLU E 1 102 ? -55.038 76.160 158.864 1.00 78.40 102 GLU E CA 1
ATOM 8972 C C . GLU E 1 102 ? -56.342 75.929 159.656 1.00 77.84 102 GLU E C 1
ATOM 8973 O O . GLU E 1 102 ? -56.570 74.837 160.199 1.00 78.16 102 GLU E O 1
ATOM 8979 N N . ASN E 1 103 ? -57.201 76.950 159.702 1.00 75.85 103 ASN E N 1
ATOM 8980 C CA . ASN E 1 103 ? -58.494 76.861 160.398 1.00 72.66 103 ASN E CA 1
ATOM 8981 C C . ASN E 1 103 ? -59.593 76.498 159.389 1.00 70.60 103 ASN E C 1
ATOM 8982 O O . ASN E 1 103 ? -59.581 76.983 158.256 1.00 70.38 103 ASN E O 1
ATOM 8987 N N . THR E 1 104 ? -60.546 75.661 159.789 1.00 68.21 104 THR E N 1
ATOM 8988 C CA . THR E 1 104 ? -61.610 75.253 158.862 1.00 66.06 104 THR E CA 1
ATOM 8989 C C . THR E 1 104 ? -62.927 74.794 159.531 1.00 65.62 104 THR E C 1
ATOM 8990 O O . THR E 1 104 ? -62.897 74.089 160.547 1.00 65.30 104 THR E O 1
ATOM 8994 N N . TYR E 1 105 ? -64.072 75.217 158.969 1.00 64.24 105 TYR E N 1
ATOM 8995 C CA . TYR E 1 105 ? -65.396 74.848 159.499 1.00 62.97 105 TYR E CA 1
ATOM 8996 C C . TYR E 1 105 ? -66.061 73.770 158.659 1.00 64.31 105 TYR E C 1
ATOM 8997 O O . TYR E 1 105 ? -65.765 73.632 157.477 1.00 65.27 105 TYR E O 1
ATOM 9006 N N . TYR E 1 106 ? -66.966 73.010 159.267 1.00 65.24 106 TYR E N 1
ATOM 9007 C CA . TYR E 1 106 ? -67.665 71.943 158.554 1.00 66.83 106 TYR E CA 1
ATOM 9008 C C . TYR E 1 106 ? -69.157 71.949 158.869 1.00 67.34 106 TYR E C 1
ATOM 9009 O O . TYR E 1 106 ? -69.580 72.347 159.959 1.00 67.29 106 TYR E O 1
ATOM 9018 N N . LEU E 1 107 ? -69.953 71.500 157.903 1.00 67.48 107 LEU E N 1
ATOM 9019 C CA . LEU E 1 107 ? -71.392 71.412 158.078 1.00 66.15 107 LEU E CA 1
ATOM 9020 C C . LEU E 1 107 ? -71.797 70.143 157.357 1.00 65.50 107 LEU E C 1
ATOM 9021 O O . LEU E 1 107 ? -71.725 70.061 156.142 1.00 64.73 107 LEU E O 1
ATOM 9026 N N . ASN E 1 108 ? -72.187 69.142 158.134 1.00 66.50 108 ASN E N 1
ATOM 9027 C CA . ASN E 1 108 ? -72.576 67.836 157.619 1.00 67.33 108 ASN E CA 1
ATOM 9028 C C . ASN E 1 108 ? -71.519 67.170 156.749 1.00 67.80 108 ASN E C 1
ATOM 9029 O O . ASN E 1 108 ? -71.823 66.599 155.702 1.00 67.28 108 ASN E O 1
ATOM 9034 N N . GLY E 1 109 ? -70.273 67.243 157.204 1.00 69.16 109 GLY E N 1
ATOM 9035 C CA . GLY E 1 109 ? -69.172 66.613 156.500 1.00 69.85 109 GLY E CA 1
ATOM 9036 C C . GLY E 1 109 ? -68.547 67.409 155.378 1.00 70.60 109 GLY E C 1
ATOM 9037 O O . GLY E 1 109 ? -67.587 66.942 154.751 1.00 71.66 109 GLY E O 1
ATOM 9038 N N . SER E 1 110 ? -69.059 68.607 155.119 1.00 69.72 110 SER E N 1
ATOM 9039 C CA . SER E 1 110 ? -68.510 69.399 154.029 1.00 69.23 110 SER E CA 1
ATOM 9040 C C . SER E 1 110 ? -67.859 70.688 154.478 1.00 68.12 110 SER E C 1
ATOM 9041 O O . SER E 1 110 ? -68.438 71.448 155.247 1.00 68.11 110 SER E O 1
ATOM 9044 N N . PRO E 1 111 ? -66.631 70.947 154.009 1.00 67.33 111 PRO E N 1
ATOM 9045 C CA . PRO E 1 111 ? -65.967 72.186 154.409 1.00 67.51 111 PRO E CA 1
ATOM 9046 C C . PRO E 1 111 ? -66.871 73.324 153.998 1.00 67.57 111 PRO E C 1
ATOM 9047 O O . PRO E 1 111 ? -67.478 73.288 152.939 1.00 67.45 111 PRO E O 1
ATOM 9051 N N . VAL E 1 112 ? -66.980 74.329 154.843 1.00 68.56 112 VAL E N 1
ATOM 9052 C CA . VAL E 1 112 ? -67.857 75.423 154.528 1.00 70.21 112 VAL E CA 1
ATOM 9053 C C . VAL E 1 112 ? -67.450 76.709 155.225 1.00 72.68 112 VAL E C 1
ATOM 9054 O O . VAL E 1 112 ? -66.723 76.692 156.215 1.00 74.51 112 VAL E O 1
ATOM 9058 N N . ARG E 1 113 ? -67.921 77.824 154.687 1.00 74.98 113 ARG E N 1
ATOM 9059 C CA . ARG E 1 113 ? -67.625 79.155 155.203 1.00 77.56 113 ARG E CA 1
ATOM 9060 C C . ARG E 1 113 ? -68.294 79.333 156.565 1.00 76.54 113 ARG E C 1
ATOM 9061 O O . ARG E 1 113 ? -69.328 78.718 156.821 1.00 74.67 113 ARG E O 1
ATOM 9069 N N . LEU E 1 114 ? -67.711 80.162 157.435 1.00 76.35 114 LEU E N 1
ATOM 9070 C CA . LEU E 1 114 ? -68.284 80.369 158.771 1.00 77.04 114 LEU E CA 1
ATOM 9071 C C . LEU E 1 114 ? -69.690 80.915 158.628 1.00 78.37 114 LEU E C 1
ATOM 9072 O O . LEU E 1 114 ? -70.611 80.492 159.335 1.00 78.20 114 LEU E O 1
ATOM 9077 N N . LYS E 1 115 ? -69.849 81.859 157.707 1.00 80.10 115 LYS E N 1
ATOM 9078 C CA . LYS E 1 115 ? -71.153 82.469 157.475 1.00 81.32 115 LYS E CA 1
ATOM 9079 C C . LYS E 1 115 ? -72.237 81.406 157.245 1.00 80.61 115 LYS E C 1
ATOM 9080 O O . LYS E 1 115 ? -73.373 81.567 157.678 1.00 80.51 115 LYS E O 1
ATOM 9086 N N . ASP E 1 116 ? -71.879 80.324 156.565 1.00 79.98 116 ASP E N 1
ATOM 9087 C CA . ASP E 1 116 ? -72.823 79.248 156.296 1.00 80.18 116 ASP E CA 1
ATOM 9088 C C . ASP E 1 116 ? -73.328 78.583 157.576 1.00 79.68 116 ASP E C 1
ATOM 9089 O O . ASP E 1 116 ? -74.475 78.139 157.641 1.00 78.69 116 ASP E O 1
ATOM 9094 N N . ILE E 1 117 ? -72.462 78.499 158.584 1.00 80.07 117 ILE E N 1
ATOM 9095 C CA . ILE E 1 117 ? -72.836 77.900 159.863 1.00 80.11 117 ILE E CA 1
ATOM 9096 C C . ILE E 1 117 ? -73.833 78.840 160.540 1.00 79.59 117 ILE E C 1
ATOM 9097 O O . ILE E 1 117 ? -74.901 78.406 160.997 1.00 78.98 117 ILE E O 1
ATOM 9102 N N . ARG E 1 118 ? -73.476 80.125 160.593 1.00 79.10 118 ARG E N 1
ATOM 9103 C CA . ARG E 1 118 ? -74.331 81.144 161.203 1.00 79.53 118 ARG E CA 1
ATOM 9104 C C . ARG E 1 118 ? -75.733 81.143 160.603 1.00 79.68 118 ARG E C 1
ATOM 9105 O O . ARG E 1 118 ? -76.743 81.197 161.320 1.00 80.29 118 ARG E O 1
ATOM 9113 N N . ASP E 1 119 ? -75.785 81.098 159.277 1.00 79.23 119 ASP E N 1
ATOM 9114 C CA . ASP E 1 119 ? -77.049 81.095 158.562 1.00 78.08 119 ASP E CA 1
ATOM 9115 C C . ASP E 1 119 ? -77.908 79.898 158.949 1.00 76.08 119 ASP E C 1
ATOM 9116 O O . ASP E 1 119 ? -79.084 80.058 159.255 1.00 75.65 119 ASP E O 1
ATOM 9121 N N . ARG E 1 120 ? -77.314 78.707 158.960 1.00 74.03 120 ARG E N 1
ATOM 9122 C CA . ARG E 1 120 ? -78.055 77.502 159.304 1.00 71.93 120 ARG E CA 1
ATOM 9123 C C . ARG E 1 120 ? -78.715 77.590 160.674 1.00 71.78 120 ARG E C 1
ATOM 9124 O O . ARG E 1 120 ? -79.681 76.884 160.941 1.00 71.13 120 ARG E O 1
ATOM 9132 N N . PHE E 1 121 ? -78.197 78.455 161.540 1.00 71.95 121 PHE E N 1
ATOM 9133 C CA . PHE E 1 121 ? -78.765 78.626 162.878 1.00 73.37 121 PHE E CA 1
ATOM 9134 C C . PHE E 1 121 ? -79.243 80.066 163.059 1.00 75.85 121 PHE E C 1
ATOM 9135 O O . PHE E 1 121 ? -78.681 80.832 163.850 1.00 77.24 121 PHE E O 1
ATOM 9143 N N . ALA E 1 122 ? -80.300 80.417 162.330 1.00 77.78 122 ALA E N 1
ATOM 9144 C CA . ALA E 1 122 ? -80.865 81.769 162.340 1.00 79.01 122 ALA E CA 1
ATOM 9145 C C . ALA E 1 122 ? -81.383 82.331 163.672 1.00 79.82 122 ALA E C 1
ATOM 9146 O O . ALA E 1 122 ? -80.693 83.114 164.334 1.00 79.65 122 ALA E O 1
ATOM 9148 N N . GLY E 1 123 ? -82.604 81.952 164.047 1.00 80.55 123 GLY E N 1
ATOM 9149 C CA . GLY E 1 123 ? -83.200 82.460 165.278 1.00 81.63 123 GLY E CA 1
ATOM 9150 C C . GLY E 1 123 ? -82.660 81.876 166.573 1.00 82.65 123 GLY E C 1
ATOM 9151 O O . GLY E 1 123 ? -83.421 81.398 167.427 1.00 83.30 123 GLY E O 1
ATOM 9152 N N . THR E 1 124 ? -81.338 81.929 166.720 1.00 82.82 124 THR E N 1
ATOM 9153 C CA . THR E 1 124 ? -80.638 81.407 167.894 1.00 81.44 124 THR E CA 1
ATOM 9154 C C . THR E 1 124 ? -79.475 82.354 168.157 1.00 81.96 124 THR E C 1
ATOM 9155 O O . THR E 1 124 ? -78.996 83.016 167.230 1.00 82.61 124 THR E O 1
ATOM 9159 N N . GLY E 1 125 ? -79.018 82.433 169.401 1.00 81.57 125 GLY E N 1
ATOM 9160 C CA . GLY E 1 125 ? -77.902 83.324 169.690 1.00 81.54 125 GLY E CA 1
ATOM 9161 C C . GLY E 1 125 ? -76.616 82.846 169.028 1.00 81.17 125 GLY E C 1
ATOM 9162 O O . GLY E 1 125 ? -75.701 83.632 168.734 1.00 80.67 125 GLY E O 1
ATOM 9163 N N . LEU E 1 126 ? -76.568 81.539 168.783 1.00 79.85 126 LEU E N 1
ATOM 9164 C CA . LEU E 1 126 ? -75.426 80.882 168.172 1.00 78.72 126 LEU E CA 1
ATOM 9165 C C . LEU E 1 126 ? -74.832 81.630 166.987 1.00 79.52 126 LEU E C 1
ATOM 9166 O O . LEU E 1 126 ? -75.517 81.927 166.009 1.00 80.35 126 LEU E O 1
ATOM 9171 N N . GLY E 1 127 ? -73.545 81.937 167.088 1.00 80.21 127 GLY E N 1
ATOM 9172 C CA . GLY E 1 127 ? -72.862 82.638 166.017 1.00 80.53 127 GLY E CA 1
ATOM 9173 C C . GLY E 1 127 ? -72.667 84.125 166.247 1.00 80.70 127 GLY E C 1
ATOM 9174 O O . GLY E 1 127 ? -71.540 84.625 166.184 1.00 80.43 127 GLY E O 1
ATOM 9175 N N . VAL E 1 128 ? -73.760 84.830 166.524 1.00 81.14 128 VAL E N 1
ATOM 9176 C CA . VAL E 1 128 ? -73.704 86.272 166.739 1.00 81.97 128 VAL E CA 1
ATOM 9177 C C . VAL E 1 128 ? -73.389 86.719 168.164 1.00 82.14 128 VAL E C 1
ATOM 9178 O O . VAL E 1 128 ? -72.224 86.734 168.563 1.00 82.31 128 VAL E O 1
ATOM 9182 N N . ASP E 1 129 ? -74.419 87.075 168.928 1.00 82.33 129 ASP E N 1
ATOM 9183 C CA . ASP E 1 129 ? -74.246 87.555 170.303 1.00 82.65 129 ASP E CA 1
ATOM 9184 C C . ASP E 1 129 ? -74.338 86.518 171.428 1.00 81.15 129 ASP E C 1
ATOM 9185 O O . ASP E 1 129 ? -73.990 86.819 172.573 1.00 80.81 129 ASP E O 1
ATOM 9190 N N . PHE E 1 130 ? -74.802 85.312 171.109 1.00 79.65 130 PHE E N 1
ATOM 9191 C CA . PHE E 1 130 ? -74.924 84.235 172.100 1.00 78.36 130 PHE E CA 1
ATOM 9192 C C . PHE E 1 130 ? -75.745 84.615 173.329 1.00 77.70 130 PHE E C 1
ATOM 9193 O O . PHE E 1 130 ? -75.206 84.705 174.433 1.00 78.56 130 PHE E O 1
ATOM 9201 N N . TYR E 1 131 ? -77.040 84.836 173.158 1.00 76.45 131 TYR E N 1
ATOM 9202 C CA . TYR E 1 131 ? -77.866 85.187 174.302 1.00 74.93 131 TYR E CA 1
ATOM 9203 C C . TYR E 1 131 ? -78.310 83.905 175.006 1.00 73.62 131 TYR E C 1
ATOM 9204 O O . TYR E 1 131 ? -78.893 83.943 176.086 1.00 72.64 131 TYR E O 1
ATOM 9213 N N . SER E 1 132 ? -77.997 82.769 174.388 1.00 73.02 132 SER E N 1
ATOM 9214 C CA . SER E 1 132 ? -78.350 81.459 174.924 1.00 72.94 132 SER E CA 1
ATOM 9215 C C . SER E 1 132 ? -77.456 81.106 176.114 1.00 72.51 132 SER E C 1
ATOM 9216 O O . SER E 1 132 ? -77.859 80.347 176.994 1.00 72.71 132 SER E O 1
ATOM 9219 N N . ILE E 1 133 ? -76.234 81.642 176.121 1.00 72.33 133 ILE E N 1
ATOM 9220 C CA . ILE E 1 133 ? -75.266 81.397 177.195 1.00 71.48 133 ILE E CA 1
ATOM 9221 C C . ILE E 1 133 ? -75.454 82.544 178.180 1.00 71.63 133 ILE E C 1
ATOM 9222 O O . ILE E 1 133 ? -75.129 83.689 177.872 1.00 71.05 133 ILE E O 1
ATOM 9227 N N . VAL E 1 134 ? -75.986 82.237 179.359 1.00 72.50 134 VAL E N 1
ATOM 9228 C CA . VAL E 1 134 ? -76.239 83.254 180.374 1.00 73.23 134 VAL E CA 1
ATOM 9229 C C . VAL E 1 134 ? -75.540 82.991 181.704 1.00 74.84 134 VAL E C 1
ATOM 9230 O O . VAL E 1 134 ? -75.615 81.886 182.254 1.00 75.67 134 VAL E O 1
ATOM 9234 N N . GLY E 1 135 ? -74.882 84.023 182.227 1.00 75.70 135 GLY E N 1
ATOM 9235 C CA . GLY E 1 135 ? -74.186 83.899 183.494 1.00 76.65 135 GLY E CA 1
ATOM 9236 C C . GLY E 1 135 ? -74.727 84.865 184.525 1.00 77.57 135 GLY E C 1
ATOM 9237 O O . GLY E 1 135 ? -75.584 85.696 184.220 1.00 76.80 135 GLY E O 1
ATOM 9238 N N . GLN E 1 136 ? -74.222 84.753 185.749 1.00 79.82 136 GLN E N 1
ATOM 9239 C CA . GLN E 1 136 ? -74.643 85.612 186.860 1.00 82.20 136 GLN E CA 1
ATOM 9240 C C . GLN E 1 136 ? -74.633 87.088 186.465 1.00 82.96 136 GLN E C 1
ATOM 9241 O O . GLN E 1 136 ? -75.408 87.893 186.981 1.00 81.44 136 GLN E O 1
ATOM 9247 N N . GLY E 1 137 ? -73.744 87.429 185.542 1.00 84.82 137 GLY E N 1
ATOM 9248 C CA . GLY E 1 137 ? -73.645 88.797 185.089 1.00 87.22 137 GLY E CA 1
ATOM 9249 C C . GLY E 1 137 ? -74.894 89.248 184.363 1.00 89.28 137 GLY E C 1
ATOM 9250 O O . GLY E 1 137 ? -75.568 90.171 184.816 1.00 89.56 137 GLY E O 1
ATOM 9251 N N . GLN E 1 138 ? -75.208 88.596 183.242 1.00 91.29 138 GLN E N 1
ATOM 9252 C CA . GLN E 1 138 ? -76.379 88.954 182.441 1.00 92.90 138 GLN E CA 1
ATOM 9253 C C . GLN E 1 138 ? -77.643 88.997 183.280 1.00 93.08 138 GLN E C 1
ATOM 9254 O O . GLN E 1 138 ? -78.538 89.794 183.008 1.00 92.61 138 GLN E O 1
ATOM 9260 N N . ILE E 1 139 ? -77.720 88.136 184.291 1.00 93.46 139 ILE E N 1
ATOM 9261 C CA . ILE E 1 139 ? -78.885 88.116 185.161 1.00 94.94 139 ILE E CA 1
ATOM 9262 C C . ILE E 1 139 ? -79.043 89.489 185.800 1.00 97.19 139 ILE E C 1
ATOM 9263 O O . ILE E 1 139 ? -80.123 90.074 185.770 1.00 97.00 139 ILE E O 1
ATOM 9268 N N . ASP E 1 140 ? -77.952 90.005 186.361 1.00 100.28 140 ASP E N 1
ATOM 9269 C CA . ASP E 1 140 ? -77.953 91.309 187.024 1.00 102.86 140 ASP E CA 1
ATOM 9270 C C . ASP E 1 140 ? -78.164 92.473 186.063 1.00 104.87 140 ASP E C 1
ATOM 9271 O O . ASP E 1 140 ? -78.856 93.433 186.392 1.00 105.36 140 ASP E O 1
ATOM 9276 N N . ARG E 1 141 ? -77.569 92.389 184.876 1.00 107.30 141 ARG E N 1
ATOM 9277 C CA . ARG E 1 141 ? -77.701 93.451 183.882 1.00 109.77 141 ARG E CA 1
ATOM 9278 C C . ARG E 1 141 ? -79.060 93.486 183.176 1.00 110.76 141 ARG E C 1
ATOM 9279 O O . ARG E 1 141 ? -79.367 94.443 182.463 1.00 111.28 141 ARG E O 1
ATOM 9287 N N . ILE E 1 142 ? -79.866 92.444 183.367 1.00 111.78 142 ILE E N 1
ATOM 9288 C CA . ILE E 1 142 ? -81.198 92.390 182.765 1.00 112.74 142 ILE E CA 1
ATOM 9289 C C . ILE E 1 142 ? -82.186 92.909 183.805 1.00 113.57 142 ILE E C 1
ATOM 9290 O O . ILE E 1 142 ? -83.221 93.481 183.460 1.00 114.18 142 ILE E O 1
ATOM 9295 N N . VAL E 1 143 ? -81.854 92.708 185.078 1.00 114.32 143 VAL E N 1
ATOM 9296 C CA . VAL E 1 143 ? -82.689 93.165 186.187 1.00 115.06 143 VAL E CA 1
ATOM 9297 C C . VAL E 1 143 ? -82.481 94.664 186.413 1.00 116.43 143 VAL E C 1
ATOM 9298 O O . VAL E 1 143 ? -83.277 95.312 187.098 1.00 116.63 143 VAL E O 1
ATOM 9302 N N . ASN E 1 144 ? -81.413 95.210 185.828 1.00 117.58 144 ASN E N 1
ATOM 9303 C CA . ASN E 1 144 ? -81.094 96.632 185.974 1.00 118.76 144 ASN E CA 1
ATOM 9304 C C . ASN E 1 144 ? -81.007 97.379 184.640 1.00 119.07 144 ASN E C 1
ATOM 9305 O O . ASN E 1 144 ? -80.305 98.388 184.529 1.00 118.47 144 ASN E O 1
ATOM 9310 N N . ALA E 1 145 ? -81.726 96.879 183.636 1.00 119.87 145 ALA E N 1
ATOM 9311 C CA . ALA E 1 145 ? -81.748 97.487 182.304 1.00 120.44 145 ALA E CA 1
ATOM 9312 C C . ALA E 1 145 ? -83.008 98.337 182.108 1.00 120.75 145 ALA E C 1
ATOM 9313 O O . ALA E 1 145 ? -82.973 99.396 181.473 1.00 120.72 145 ALA E O 1
ATOM 9315 N N . TYR E 1 167 ? -94.331 91.122 173.424 1.00 111.39 1023 TYR E N 1
ATOM 9316 C CA . TYR E 1 167 ? -94.252 91.826 174.704 1.00 112.61 1023 TYR E CA 1
ATOM 9317 C C . TYR E 1 167 ? -95.279 91.271 175.698 1.00 112.11 1023 TYR E C 1
ATOM 9318 O O . TYR E 1 167 ? -94.929 90.886 176.818 1.00 112.05 1023 TYR E O 1
ATOM 9327 N N . GLN E 1 168 ? -96.546 91.230 175.295 1.00 111.97 1024 GLN E N 1
ATOM 9328 C CA . GLN E 1 168 ? -97.585 90.708 176.173 1.00 110.83 1024 GLN E CA 1
ATOM 9329 C C . GLN E 1 168 ? -97.287 89.243 176.469 1.00 109.09 1024 GLN E C 1
ATOM 9330 O O . GLN E 1 168 ? -97.589 88.752 177.551 1.00 108.72 1024 GLN E O 1
ATOM 9336 N N . ARG E 1 169 ? -96.674 88.556 175.510 1.00 106.39 1025 ARG E N 1
ATOM 9337 C CA . ARG E 1 169 ? -96.328 87.155 175.689 1.00 103.98 1025 ARG E CA 1
ATOM 9338 C C . ARG E 1 169 ? -95.295 87.043 176.805 1.00 102.10 1025 ARG E C 1
ATOM 9339 O O . ARG E 1 169 ? -95.243 86.042 177.511 1.00 101.37 1025 ARG E O 1
ATOM 9347 N N . VAL E 1 170 ? -94.475 88.080 176.956 1.00 100.05 1026 VAL E N 1
ATOM 9348 C CA . VAL E 1 170 ? -93.440 88.109 177.986 1.00 97.78 1026 VAL E CA 1
ATOM 9349 C C . VAL E 1 170 ? -94.022 88.457 179.347 1.00 97.37 1026 VAL E C 1
ATOM 9350 O O . VAL E 1 170 ? -94.005 87.633 180.257 1.00 97.20 1026 VAL E O 1
ATOM 9354 N N . ASN E 1 171 ? -94.529 89.682 179.481 1.00 96.74 1027 ASN E N 1
ATOM 9355 C CA . ASN E 1 171 ? -95.112 90.153 180.744 1.00 96.01 1027 ASN E CA 1
ATOM 9356 C C . ASN E 1 171 ? -96.133 89.134 181.276 1.00 94.92 1027 ASN E C 1
ATOM 9357 O O . ASN E 1 171 ? -96.339 89.003 182.488 1.00 95.07 1027 ASN E O 1
ATOM 9362 N N . GLU E 1 172 ? -96.759 88.412 180.353 1.00 92.91 1028 GLU E N 1
ATOM 9363 C CA . GLU E 1 172 ? -97.757 87.402 180.689 1.00 90.70 1028 GLU E CA 1
ATOM 9364 C C . GLU E 1 172 ? -97.084 86.136 181.222 1.00 87.66 1028 GLU E C 1
ATOM 9365 O O . GLU E 1 172 ? -97.604 85.476 182.121 1.00 87.20 1028 GLU E O 1
ATOM 9371 N N . SER E 1 173 ? -95.928 85.798 180.660 1.00 84.72 1029 SER E N 1
ATOM 9372 C CA . SER E 1 173 ? -95.171 84.622 181.104 1.00 81.77 1029 SER E CA 1
ATOM 9373 C C . SER E 1 173 ? -94.475 84.901 182.424 1.00 79.51 1029 SER E C 1
ATOM 9374 O O . SER E 1 173 ? -94.363 84.019 183.272 1.00 78.29 1029 SER E O 1
ATOM 9377 N N . PHE E 1 174 ? -93.986 86.130 182.576 1.00 76.92 1030 PHE E N 1
ATOM 9378 C CA . PHE E 1 174 ? -93.313 86.542 183.796 1.00 74.04 1030 PHE E CA 1
ATOM 9379 C C . PHE E 1 174 ? -94.260 86.279 184.974 1.00 73.61 1030 PHE E C 1
ATOM 9380 O O . PHE E 1 174 ? -93.843 85.774 186.019 1.00 72.29 1030 PHE E O 1
ATOM 9388 N N . ASN E 1 175 ? -95.539 86.610 184.788 1.00 73.29 1031 ASN E N 1
ATOM 9389 C CA . ASN E 1 175 ? -96.537 86.421 185.834 1.00 73.15 1031 ASN E CA 1
ATOM 9390 C C . ASN E 1 175 ? -96.679 84.946 186.187 1.00 72.93 1031 ASN E C 1
ATOM 9391 O O . ASN E 1 175 ? -96.611 84.566 187.359 1.00 72.66 1031 ASN E O 1
ATOM 9396 N N . ARG E 1 176 ? -96.876 84.115 185.169 1.00 72.39 1032 ARG E N 1
ATOM 9397 C CA . ARG E 1 176 ? -97.044 82.685 185.389 1.00 71.61 1032 ARG E CA 1
ATOM 9398 C C . ARG E 1 176 ? -95.912 82.098 186.229 1.00 69.95 1032 ARG E C 1
ATOM 9399 O O . ARG E 1 176 ? -96.144 81.308 187.151 1.00 69.32 1032 ARG E O 1
ATOM 9407 N N . PHE E 1 177 ? -94.687 82.500 185.915 1.00 68.29 1033 PHE E N 1
ATOM 9408 C CA . PHE E 1 177 ? -93.512 82.006 186.621 1.00 66.70 1033 PHE E CA 1
ATOM 9409 C C . PHE E 1 177 ? -93.413 82.480 188.061 1.00 66.07 1033 PHE E C 1
ATOM 9410 O O . PHE E 1 177 ? -92.989 81.731 188.934 1.00 66.10 1033 PHE E O 1
ATOM 9418 N N . ILE E 1 178 ? -93.780 83.729 188.308 1.00 65.43 1034 ILE E N 1
ATOM 9419 C CA . ILE E 1 178 ? -93.730 84.255 189.658 1.00 65.75 1034 ILE E CA 1
ATOM 9420 C C . ILE E 1 178 ? -94.735 83.493 190.526 1.00 66.86 1034 ILE E C 1
ATOM 9421 O O . ILE E 1 178 ? -94.442 83.196 191.683 1.00 66.69 1034 ILE E O 1
ATOM 9426 N N . SER E 1 179 ? -95.912 83.182 189.973 1.00 67.89 1035 SER E N 1
ATOM 9427 C CA . SER E 1 179 ? -96.939 82.441 190.714 1.00 68.96 1035 SER E CA 1
ATOM 9428 C C . SER E 1 179 ? -96.406 81.052 191.028 1.00 68.76 1035 SER E C 1
ATOM 9429 O O . SER E 1 179 ? -96.566 80.552 192.140 1.00 69.10 1035 SER E O 1
ATOM 9432 N N . LEU E 1 180 ? -95.782 80.429 190.033 1.00 67.89 1036 LEU E N 1
ATOM 9433 C CA . LEU E 1 180 ? -95.227 79.106 190.212 1.00 67.26 1036 LEU E CA 1
ATOM 9434 C C . LEU E 1 180 ? -94.207 79.135 191.341 1.00 67.20 1036 LEU E C 1
ATOM 9435 O O . LEU E 1 180 ? -94.165 78.231 192.178 1.00 67.06 1036 LEU E O 1
ATOM 9440 N N . LEU E 1 181 ? -93.396 80.187 191.368 1.00 67.02 1037 LEU E N 1
ATOM 9441 C CA . LEU E 1 181 ? -92.357 80.340 192.387 1.00 67.44 1037 LEU E CA 1
ATOM 9442 C C . LEU E 1 181 ? -92.847 80.464 193.830 1.00 68.06 1037 LEU E C 1
ATOM 9443 O O . LEU E 1 181 ? -92.297 79.833 194.738 1.00 67.49 1037 LEU E O 1
ATOM 9448 N N . PHE E 1 182 ? -93.877 81.274 194.045 1.00 69.24 1038 PHE E N 1
ATOM 9449 C CA . PHE E 1 182 ? -94.408 81.480 195.395 1.00 70.08 1038 PHE E CA 1
ATOM 9450 C C . PHE E 1 182 ? -95.751 80.808 195.688 1.00 70.55 1038 PHE E C 1
ATOM 9451 O O . PHE E 1 182 ? -96.347 81.038 196.738 1.00 70.45 1038 PHE E O 1
ATOM 9459 N N . PHE E 1 183 ? -96.223 79.983 194.762 1.00 71.03 1039 PHE E N 1
ATOM 9460 C CA . PHE E 1 183 ? -97.488 79.286 194.931 1.00 71.31 1039 PHE E CA 1
ATOM 9461 C C . PHE E 1 183 ? -98.708 80.186 194.965 1.00 71.81 1039 PHE E C 1
ATOM 9462 O O . PHE E 1 183 ? -99.582 79.977 195.813 1.00 72.23 1039 PHE E O 1
ATOM 9470 N N . GLY E 1 184 ? -98.773 81.192 194.088 1.00 72.04 1040 GLY E N 1
ATOM 9471 C CA . GLY E 1 184 ? -99.966 82.019 194.079 1.00 73.58 1040 GLY E CA 1
ATOM 9472 C C . GLY E 1 184 ? -99.974 83.505 193.792 1.00 73.57 1040 GLY E C 1
ATOM 9473 O O . GLY E 1 184 ? -101.002 84.039 193.358 1.00 74.58 1040 GLY E O 1
ATOM 9474 N N . GLY E 1 185 ? -98.863 84.182 194.022 1.00 72.87 1041 GLY E N 1
ATOM 9475 C CA . GLY E 1 185 ? -98.853 85.615 193.796 1.00 73.30 1041 GLY E CA 1
ATOM 9476 C C . GLY E 1 185 ? -99.103 86.108 192.384 1.00 72.75 1041 GLY E C 1
ATOM 9477 O O . GLY E 1 185 ? -99.887 85.529 191.629 1.00 71.76 1041 GLY E O 1
ATOM 9478 N N . GLU E 1 186 ? -98.441 87.214 192.054 1.00 73.08 1042 GLU E N 1
ATOM 9479 C CA . GLU E 1 186 ? -98.522 87.832 190.737 1.00 74.25 1042 GLU E CA 1
ATOM 9480 C C . GLU E 1 186 ? -97.209 88.551 190.475 1.00 75.77 1042 GLU E C 1
ATOM 9481 O O . GLU E 1 186 ? -96.481 88.905 191.414 1.00 76.55 1042 GLU E O 1
ATOM 9487 N N . GLY E 1 187 ? -96.923 88.773 189.194 1.00 77.06 1043 GLY E N 1
ATOM 9488 C CA . GLY E 1 187 ? -95.718 89.472 188.780 1.00 77.80 1043 GLY E CA 1
ATOM 9489 C C . GLY E 1 187 ? -96.095 90.513 187.736 1.00 78.82 1043 GLY E C 1
ATOM 9490 O O . GLY E 1 187 ? -96.879 90.232 186.826 1.00 77.64 1043 GLY E O 1
ATOM 9491 N N . ARG E 1 188 ? -95.545 91.718 187.860 1.00 80.92 1044 ARG E N 1
ATOM 9492 C CA . ARG E 1 188 ? -95.856 92.788 186.916 1.00 82.99 1044 ARG E CA 1
ATOM 9493 C C . ARG E 1 188 ? -94.628 93.491 186.326 1.00 82.68 1044 ARG E C 1
ATOM 9494 O O . ARG E 1 188 ? -93.633 93.739 187.025 1.00 82.72 1044 ARG E O 1
ATOM 9502 N N . LEU E 1 189 ? -94.719 93.800 185.031 1.00 81.85 1045 LEU E N 1
ATOM 9503 C CA . LEU E 1 189 ? -93.664 94.495 184.291 1.00 80.60 1045 LEU E CA 1
ATOM 9504 C C . LEU E 1 189 ? -94.220 95.767 183.619 1.00 80.15 1045 LEU E C 1
ATOM 9505 O O . LEU E 1 189 ? -93.913 96.905 184.009 1.00 79.08 1045 LEU E O 1
ATOM 9510 N N . GLU E 1 204 ? -89.469 98.447 185.720 1.00 94.42 1060 GLU E N 1
ATOM 9511 C CA . GLU E 1 204 ? -89.985 98.300 187.079 1.00 94.90 1060 GLU E CA 1
ATOM 9512 C C . GLU E 1 204 ? -90.714 96.983 187.317 1.00 93.15 1060 GLU E C 1
ATOM 9513 O O . GLU E 1 204 ? -91.597 96.599 186.553 1.00 92.85 1060 GLU E O 1
ATOM 9519 N N . ILE E 1 205 ? -90.350 96.310 188.402 1.00 91.31 1061 ILE E N 1
ATOM 9520 C CA . ILE E 1 205 ? -90.946 95.028 188.742 1.00 89.35 1061 ILE E CA 1
ATOM 9521 C C . ILE E 1 205 ? -91.743 95.063 190.049 1.00 88.56 1061 ILE E C 1
ATOM 9522 O O . ILE E 1 205 ? -91.294 95.632 191.059 1.00 88.46 1061 ILE E O 1
ATOM 9527 N N . SER E 1 206 ? -92.933 94.458 190.006 1.00 87.17 1062 SER E N 1
ATOM 9528 C CA . SER E 1 206 ? -93.826 94.356 191.163 1.00 85.48 1062 SER E CA 1
ATOM 9529 C C . SER E 1 206 ? -94.111 92.890 191.428 1.00 83.91 1062 SER E C 1
ATOM 9530 O O . SER E 1 206 ? -94.470 92.148 190.515 1.00 83.73 1062 SER E O 1
ATOM 9533 N N . ILE E 1 207 ? -93.948 92.473 192.677 1.00 81.79 1063 ILE E N 1
ATOM 9534 C CA . ILE E 1 207 ? -94.195 91.090 193.039 1.00 79.80 1063 ILE E CA 1
ATOM 9535 C C . ILE E 1 207 ? -95.133 91.018 194.221 1.00 78.69 1063 ILE E C 1
ATOM 9536 O O . ILE E 1 207 ? -94.801 91.475 195.317 1.00 78.56 1063 ILE E O 1
ATOM 9541 N N . ARG E 1 208 ? -96.310 90.446 193.993 1.00 77.35 1064 ARG E N 1
ATOM 9542 C CA . ARG E 1 208 ? -97.293 90.312 195.059 1.00 76.23 1064 ARG E CA 1
ATOM 9543 C C . ARG E 1 208 ? -97.416 88.855 195.511 1.00 75.47 1064 ARG E C 1
ATOM 9544 O O . ARG E 1 208 ? -97.909 88.022 194.760 1.00 73.82 1064 ARG E O 1
ATOM 9552 N N . LYS E 1 209 ? -96.950 88.556 196.727 1.00 75.74 1065 LYS E N 1
ATOM 9553 C CA . LYS E 1 209 ? -97.035 87.199 197.272 1.00 76.25 1065 LYS E CA 1
ATOM 9554 C C . LYS E 1 209 ? -98.501 86.867 197.592 1.00 77.00 1065 LYS E C 1
ATOM 9555 O O . LYS E 1 209 ? -99.311 87.773 197.809 1.00 76.87 1065 LYS E O 1
ATOM 9561 N N . PRO E 1 210 ? -98.859 85.567 197.629 1.00 77.10 1066 PRO E N 1
ATOM 9562 C CA . PRO E 1 210 ? -100.226 85.112 197.916 1.00 77.64 1066 PRO E CA 1
ATOM 9563 C C . PRO E 1 210 ? -101.052 85.867 198.974 1.00 78.65 1066 PRO E C 1
ATOM 9564 O O . PRO E 1 210 ? -101.808 86.772 198.636 1.00 78.73 1066 PRO E O 1
ATOM 9568 N N . GLY E 1 211 ? -100.937 85.514 200.247 1.00 79.77 1067 GLY E N 1
ATOM 9569 C CA . GLY E 1 211 ? -101.738 86.227 201.232 1.00 82.26 1067 GLY E CA 1
ATOM 9570 C C . GLY E 1 211 ? -101.373 87.698 201.433 1.00 83.94 1067 GLY E C 1
ATOM 9571 O O . GLY E 1 211 ? -101.910 88.374 202.317 1.00 83.49 1067 GLY E O 1
ATOM 9572 N N . ARG E 1 212 ? -100.475 88.216 200.601 1.00 85.33 1068 ARG E N 1
ATOM 9573 C CA . ARG E 1 212 ? -100.033 89.589 200.767 1.00 85.96 1068 ARG E CA 1
ATOM 9574 C C . ARG E 1 212 ? -100.527 90.629 199.771 1.00 85.71 1068 ARG E C 1
ATOM 9575 O O . ARG E 1 212 ? -101.397 90.378 198.941 1.00 83.86 1068 ARG E O 1
ATOM 9583 N N . ARG E 1 213 ? -99.943 91.814 199.892 1.00 87.08 1069 ARG E N 1
ATOM 9584 C CA . ARG E 1 213 ? -100.273 92.972 199.082 1.00 88.12 1069 ARG E CA 1
ATOM 9585 C C . ARG E 1 213 ? -99.131 93.276 198.118 1.00 88.74 1069 ARG E C 1
ATOM 9586 O O . ARG E 1 213 ? -98.024 92.760 198.292 1.00 89.29 1069 ARG E O 1
ATOM 9594 N N . ASP E 1 214 ? -99.385 94.119 197.117 1.00 89.35 1070 ASP E N 1
ATOM 9595 C CA . ASP E 1 214 ? -98.354 94.451 196.123 1.00 90.35 1070 ASP E CA 1
ATOM 9596 C C . ASP E 1 214 ? -97.025 94.851 196.759 1.00 90.65 1070 ASP E C 1
ATOM 9597 O O . ASP E 1 214 ? -96.995 95.266 197.912 1.00 91.76 1070 ASP E O 1
ATOM 9602 N N . GLN E 1 215 ? -95.930 94.741 196.007 1.00 90.61 1071 GLN E N 1
ATOM 9603 C CA . GLN E 1 215 ? -94.602 95.049 196.550 1.00 90.52 1071 GLN E CA 1
ATOM 9604 C C . GLN E 1 215 ? -93.606 95.400 195.440 1.00 90.99 1071 GLN E C 1
ATOM 9605 O O . GLN E 1 215 ? -93.727 94.916 194.309 1.00 91.14 1071 GLN E O 1
ATOM 9611 N N . LYS E 1 216 ? -92.623 96.238 195.766 1.00 91.19 1072 LYS E N 1
ATOM 9612 C CA . LYS E 1 216 ? -91.595 96.636 194.800 1.00 91.54 1072 LYS E CA 1
ATOM 9613 C C . LYS E 1 216 ? -90.356 95.757 194.967 1.00 91.03 1072 LYS E C 1
ATOM 9614 O O . LYS E 1 216 ? -89.875 95.558 196.087 1.00 91.44 1072 LYS E O 1
ATOM 9620 N N . LEU E 1 217 ? -89.842 95.238 193.854 1.00 89.81 1073 LEU E N 1
ATOM 9621 C CA . LEU E 1 217 ? -88.669 94.360 193.871 1.00 88.98 1073 LEU E CA 1
ATOM 9622 C C . LEU E 1 217 ? -87.593 94.868 194.835 1.00 88.73 1073 LEU E C 1
ATOM 9623 O O . LEU E 1 217 ? -86.879 94.085 195.475 1.00 88.10 1073 LEU E O 1
ATOM 9628 N N . SER E 1 218 ? -87.512 96.192 194.927 1.00 88.44 1074 SER E N 1
ATOM 9629 C CA . SER E 1 218 ? -86.565 96.901 195.770 1.00 87.68 1074 SER E CA 1
ATOM 9630 C C . SER E 1 218 ? -86.441 96.344 197.184 1.00 86.69 1074 SER E C 1
ATOM 9631 O O . SER E 1 218 ? -85.356 95.943 197.605 1.00 85.95 1074 SER E O 1
ATOM 9634 N N . LEU E 1 219 ? -87.553 96.323 197.914 1.00 86.39 1075 LEU E N 1
ATOM 9635 C CA . LEU E 1 219 ? -87.547 95.833 199.291 1.00 86.46 1075 LEU E CA 1
ATOM 9636 C C . LEU E 1 219 ? -87.833 94.341 199.425 1.00 85.67 1075 LEU E C 1
ATOM 9637 O O . LEU E 1 219 ? -88.492 93.890 200.361 1.00 84.96 1075 LEU E O 1
ATOM 9642 N N . LEU E 1 220 ? -87.306 93.575 198.485 1.00 85.18 1076 LEU E N 1
ATOM 9643 C CA . LEU E 1 220 ? -87.495 92.143 198.504 1.00 85.42 1076 LEU E CA 1
ATOM 9644 C C . LEU E 1 220 ? -86.191 91.508 199.002 1.00 85.28 1076 LEU E C 1
ATOM 9645 O O . LEU E 1 220 ? -85.140 92.158 198.994 1.00 84.58 1076 LEU E O 1
ATOM 9650 N N . SER E 1 221 ? -86.266 90.253 199.447 1.00 85.01 1077 SER E N 1
ATOM 9651 C CA . SER E 1 221 ? -85.095 89.522 199.937 1.00 84.37 1077 SER E CA 1
ATOM 9652 C C . SER E 1 221 ? -83.976 89.525 198.899 1.00 84.66 1077 SER E C 1
ATOM 9653 O O . SER E 1 221 ? -84.199 89.842 197.733 1.00 84.95 1077 SER E O 1
ATOM 9656 N N . GLY E 1 222 ? -82.767 89.180 199.323 1.00 84.75 1078 GLY E N 1
ATOM 9657 C CA . GLY E 1 222 ? -81.664 89.147 198.382 1.00 84.50 1078 GLY E CA 1
ATOM 9658 C C . GLY E 1 222 ? -81.754 87.914 197.500 1.00 84.48 1078 GLY E C 1
ATOM 9659 O O . GLY E 1 222 ? -81.652 88.003 196.271 1.00 84.47 1078 GLY E O 1
ATOM 9660 N N . GLY E 1 223 ? -81.946 86.759 198.134 1.00 84.25 1079 GLY E N 1
ATOM 9661 C CA . GLY E 1 223 ? -82.048 85.509 197.401 1.00 84.06 1079 GLY E CA 1
ATOM 9662 C C . GLY E 1 223 ? -83.335 85.451 196.607 1.00 83.73 1079 GLY E C 1
ATOM 9663 O O . GLY E 1 223 ? -83.440 84.731 195.609 1.00 83.99 1079 GLY E O 1
ATOM 9664 N N . GLU E 1 224 ? -84.322 86.215 197.058 1.00 82.93 1080 GLU E N 1
ATOM 9665 C CA . GLU E 1 224 ? -85.601 86.260 196.376 1.00 82.24 1080 GLU E CA 1
ATOM 9666 C C . GLU E 1 224 ? -85.447 87.088 195.102 1.00 80.72 1080 GLU E C 1
ATOM 9667 O O . GLU E 1 224 ? -85.979 86.712 194.054 1.00 81.59 1080 GLU E O 1
ATOM 9673 N N . LYS E 1 225 ? -84.712 88.197 195.181 1.00 78.54 1081 LYS E N 1
ATOM 9674 C CA . LYS E 1 225 ? -84.492 89.042 194.004 1.00 77.13 1081 LYS E CA 1
ATOM 9675 C C . LYS E 1 225 ? -83.861 88.194 192.904 1.00 75.90 1081 LYS E C 1
ATOM 9676 O O . LYS E 1 225 ? -84.179 88.341 191.720 1.00 75.81 1081 LYS E O 1
ATOM 9682 N N . ALA E 1 226 ? -82.957 87.308 193.310 1.00 74.37 1082 ALA E N 1
ATOM 9683 C CA . ALA E 1 226 ? -82.264 86.424 192.382 1.00 72.57 1082 ALA E CA 1
ATOM 9684 C C . ALA E 1 226 ? -83.283 85.574 191.641 1.00 71.59 1082 ALA E C 1
ATOM 9685 O O . ALA E 1 226 ? -83.232 85.444 190.418 1.00 71.73 1082 ALA E O 1
ATOM 9687 N N . LEU E 1 227 ? -84.209 85.001 192.402 1.00 70.20 1083 LEU E N 1
ATOM 9688 C CA . LEU E 1 227 ? -85.266 84.159 191.861 1.00 68.43 1083 LEU E CA 1
ATOM 9689 C C . LEU E 1 227 ? -86.062 84.897 190.782 1.00 67.77 1083 LEU E C 1
ATOM 9690 O O . LEU E 1 227 ? -86.177 84.419 189.651 1.00 66.56 1083 LEU E O 1
ATOM 9695 N N . VAL E 1 228 ? -86.608 86.062 191.129 1.00 67.00 1084 VAL E N 1
ATOM 9696 C CA . VAL E 1 228 ? -87.389 86.836 190.165 1.00 66.89 1084 VAL E CA 1
ATOM 9697 C C . VAL E 1 228 ? -86.554 87.231 188.939 1.00 67.12 1084 VAL E C 1
ATOM 9698 O O . VAL E 1 228 ? -87.092 87.389 187.833 1.00 66.25 1084 VAL E O 1
ATOM 9702 N N . GLY E 1 229 ? -85.243 87.377 189.132 1.00 67.05 1085 GLY E N 1
ATOM 9703 C CA . GLY E 1 229 ? -84.375 87.718 188.017 1.00 66.87 1085 GLY E CA 1
ATOM 9704 C C . GLY E 1 229 ? -84.385 86.558 187.035 1.00 67.12 1085 GLY E C 1
ATOM 9705 O O . GLY E 1 229 ? -84.562 86.732 185.823 1.00 66.36 1085 GLY E O 1
ATOM 9706 N N . LEU E 1 230 ? -84.192 85.358 187.571 1.00 67.10 1086 LEU E N 1
ATOM 9707 C CA . LEU E 1 230 ? -84.215 84.144 186.767 1.00 67.62 1086 LEU E CA 1
ATOM 9708 C C . LEU E 1 230 ? -85.573 84.018 186.072 1.00 68.37 1086 LEU E C 1
ATOM 9709 O O . LEU E 1 230 ? -85.664 83.566 184.929 1.00 68.26 1086 LEU E O 1
ATOM 9714 N N . ALA E 1 231 ? -86.627 84.416 186.781 1.00 69.12 1087 ALA E N 1
ATOM 9715 C CA . ALA E 1 231 ? -87.980 84.357 186.247 1.00 69.00 1087 ALA E CA 1
ATOM 9716 C C . ALA E 1 231 ? -88.091 85.271 185.025 1.00 68.98 1087 ALA E C 1
ATOM 9717 O O . ALA E 1 231 ? -88.746 84.923 184.033 1.00 68.97 1087 ALA E O 1
ATOM 9719 N N . LEU E 1 232 ? -87.440 86.432 185.094 1.00 68.55 1088 LEU E N 1
ATOM 9720 C CA . LEU E 1 232 ? -87.485 87.382 183.989 1.00 68.51 1088 LEU E CA 1
ATOM 9721 C C . LEU E 1 232 ? -86.752 86.800 182.791 1.00 69.33 1088 LEU E C 1
ATOM 9722 O O . LEU E 1 232 ? -87.243 86.869 181.663 1.00 69.48 1088 LEU E O 1
ATOM 9727 N N . LEU E 1 233 ? -85.575 86.230 183.038 1.00 69.92 1089 LEU E N 1
ATOM 9728 C CA . LEU E 1 233 ? -84.789 85.646 181.961 1.00 70.80 1089 LEU E CA 1
ATOM 9729 C C . LEU E 1 233 ? -85.620 84.593 181.219 1.00 71.03 1089 LEU E C 1
ATOM 9730 O O . LEU E 1 233 ? -85.669 84.567 179.984 1.00 70.82 1089 LEU E O 1
ATOM 9735 N N . PHE E 1 234 ? -86.270 83.723 181.982 1.00 71.72 1090 PHE E N 1
ATOM 9736 C CA . PHE E 1 234 ? -87.092 82.671 181.403 1.00 72.62 1090 PHE E CA 1
ATOM 9737 C C . PHE E 1 234 ? -88.227 83.255 180.572 1.00 73.41 1090 PHE E C 1
ATOM 9738 O O . PHE E 1 234 ? -88.581 82.717 179.517 1.00 72.67 1090 PHE E O 1
ATOM 9746 N N . ALA E 1 235 ? -88.790 84.359 181.051 1.00 74.43 1091 ALA E N 1
ATOM 9747 C CA . ALA E 1 235 ? -89.889 85.011 180.355 1.00 75.93 1091 ALA E CA 1
ATOM 9748 C C . ALA E 1 235 ? -89.420 85.603 179.030 1.00 76.98 1091 ALA E C 1
ATOM 9749 O O . ALA E 1 235 ? -90.091 85.465 178.001 1.00 77.45 1091 ALA E O 1
ATOM 9751 N N . LEU E 1 236 ? -88.265 86.259 179.061 1.00 77.97 1092 LEU E N 1
ATOM 9752 C CA . LEU E 1 236 ? -87.700 86.880 177.867 1.00 78.78 1092 LEU E CA 1
ATOM 9753 C C . LEU E 1 236 ? -87.340 85.868 176.780 1.00 79.80 1092 LEU E C 1
ATOM 9754 O O . LEU E 1 236 ? -87.096 86.247 175.634 1.00 79.53 1092 LEU E O 1
ATOM 9759 N N . MET E 1 237 ? -87.300 84.588 177.139 1.00 81.44 1093 MET E N 1
ATOM 9760 C CA . MET E 1 237 ? -86.998 83.543 176.166 1.00 83.75 1093 MET E CA 1
ATOM 9761 C C . MET E 1 237 ? -88.116 83.462 175.119 1.00 85.03 1093 MET E C 1
ATOM 9762 O O . MET E 1 237 ? -88.034 82.706 174.144 1.00 84.44 1093 MET E O 1
ATOM 9767 N N . GLU E 1 238 ? -89.168 84.243 175.337 1.00 86.83 1094 GLU E N 1
ATOM 9768 C CA . GLU E 1 238 ? -90.303 84.271 174.428 1.00 88.54 1094 GLU E CA 1
ATOM 9769 C C . GLU E 1 238 ? -89.942 85.016 173.146 1.00 88.39 1094 GLU E C 1
ATOM 9770 O O . GLU E 1 238 ? -90.517 84.755 172.086 1.00 88.53 1094 GLU E O 1
ATOM 9776 N N . ILE E 1 239 ? -88.992 85.947 173.261 1.00 87.88 1095 ILE E N 1
ATOM 9777 C CA . ILE E 1 239 ? -88.535 86.751 172.130 1.00 87.04 1095 ILE E CA 1
ATOM 9778 C C . ILE E 1 239 ? -87.046 86.498 171.846 1.00 87.15 1095 ILE E C 1
ATOM 9779 O O . ILE E 1 239 ? -86.440 87.123 170.972 1.00 87.60 1095 ILE E O 1
ATOM 9784 N N . LYS E 1 240 ? -86.472 85.565 172.599 1.00 86.54 1096 LYS E N 1
ATOM 9785 C CA . LYS E 1 240 ? -85.081 85.166 172.446 1.00 85.80 1096 LYS E CA 1
ATOM 9786 C C . LYS E 1 240 ? -85.060 83.640 172.289 1.00 86.04 1096 LYS E C 1
ATOM 9787 O O . LYS E 1 240 ? -84.458 82.931 173.099 1.00 85.90 1096 LYS E O 1
ATOM 9793 N N . PRO E 1 241 ? -85.729 83.110 171.250 1.00 86.05 1097 PRO E N 1
ATOM 9794 C CA . PRO E 1 241 ? -85.758 81.656 171.039 1.00 85.64 1097 PRO E CA 1
ATOM 9795 C C . PRO E 1 241 ? -84.379 81.048 170.807 1.00 84.81 1097 PRO E C 1
ATOM 9796 O O . PRO E 1 241 ? -83.453 81.726 170.359 1.00 84.73 1097 PRO E O 1
ATOM 9800 N N . SER E 1 242 ? -84.259 79.760 171.108 1.00 83.55 1098 SER E N 1
ATOM 9801 C CA . SER E 1 242 ? -83.003 79.039 170.935 1.00 81.32 1098 SER E CA 1
ATOM 9802 C C . SER E 1 242 ? -83.205 77.572 171.296 1.00 79.41 1098 SER E C 1
ATOM 9803 O O . SER E 1 242 ? -84.024 77.239 172.159 1.00 79.63 1098 SER E O 1
ATOM 9806 N N . PRO E 1 243 ? -82.458 76.671 170.638 1.00 77.76 1099 PRO E N 1
ATOM 9807 C CA . PRO E 1 243 ? -82.582 75.236 170.912 1.00 76.83 1099 PRO E CA 1
ATOM 9808 C C . PRO E 1 243 ? -82.277 74.912 172.365 1.00 75.49 1099 PRO E C 1
ATOM 9809 O O . PRO E 1 243 ? -83.026 74.194 173.026 1.00 76.25 1099 PRO E O 1
ATOM 9813 N N . PHE E 1 244 ? -81.178 75.457 172.866 1.00 73.95 1100 PHE E N 1
ATOM 9814 C CA . PHE E 1 244 ? -80.795 75.217 174.248 1.00 71.91 1100 PHE E CA 1
ATOM 9815 C C . PHE E 1 244 ? -80.323 76.502 174.917 1.00 70.91 1100 PHE E C 1
ATOM 9816 O O . PHE E 1 244 ? -79.977 77.484 174.250 1.00 70.59 1100 PHE E O 1
ATOM 9824 N N . TYR E 1 245 ? -80.320 76.480 176.242 1.00 70.34 1101 TYR E N 1
ATOM 9825 C CA . TYR E 1 245 ? -79.878 77.613 177.039 1.00 70.21 1101 TYR E CA 1
ATOM 9826 C C . TYR E 1 245 ? -78.855 77.089 178.043 1.00 69.90 1101 TYR E C 1
ATOM 9827 O O . TYR E 1 245 ? -79.002 75.979 178.565 1.00 68.82 1101 TYR E O 1
ATOM 9836 N N . VAL E 1 246 ? -77.814 77.877 178.300 1.00 70.17 1102 VAL E N 1
ATOM 9837 C CA . VAL E 1 246 ? -76.783 77.484 179.258 1.00 70.14 1102 VAL E CA 1
ATOM 9838 C C . VAL E 1 246 ? -76.837 78.392 180.476 1.00 70.29 1102 VAL E C 1
ATOM 9839 O O . VAL E 1 246 ? -76.744 79.614 180.358 1.00 69.52 1102 VAL E O 1
ATOM 9843 N N . LEU E 1 247 ? -77.012 77.787 181.645 1.00 70.63 1103 LEU E N 1
ATOM 9844 C CA . LEU E 1 247 ? -77.070 78.544 182.885 1.00 71.09 1103 LEU E CA 1
ATOM 9845 C C . LEU E 1 247 ? -75.767 78.269 183.632 1.00 72.98 1103 LEU E C 1
ATOM 9846 O O . LEU E 1 247 ? -75.576 77.197 184.230 1.00 72.71 1103 LEU E O 1
ATOM 9851 N N . ASP E 1 248 ? -74.872 79.253 183.574 1.00 74.57 1104 ASP E N 1
ATOM 9852 C CA . ASP E 1 248 ? -73.549 79.167 184.184 1.00 76.52 1104 ASP E CA 1
ATOM 9853 C C . ASP E 1 248 ? -73.483 79.700 185.618 1.00 77.77 1104 ASP E C 1
ATOM 9854 O O . ASP E 1 248 ? -73.357 80.913 185.828 1.00 78.30 1104 ASP E O 1
ATOM 9859 N N . GLU E 1 249 ? -73.565 78.796 186.596 1.00 78.70 1105 GLU E N 1
ATOM 9860 C CA . GLU E 1 249 ? -73.495 79.176 188.010 1.00 80.50 1105 GLU E CA 1
ATOM 9861 C C . GLU E 1 249 ? -74.445 80.315 188.394 1.00 81.27 1105 GLU E C 1
ATOM 9862 O O . GLU E 1 249 ? -74.008 81.361 188.892 1.00 81.44 1105 GLU E O 1
ATOM 9868 N N . VAL E 1 250 ? -75.742 80.109 188.187 1.00 81.67 1106 VAL E N 1
ATOM 9869 C CA . VAL E 1 250 ? -76.723 81.141 188.494 1.00 81.60 1106 VAL E CA 1
ATOM 9870 C C . VAL E 1 250 ? -77.483 80.905 189.796 1.00 82.01 1106 VAL E C 1
ATOM 9871 O O . VAL E 1 250 ? -78.548 81.478 190.011 1.00 81.20 1106 VAL E O 1
ATOM 9875 N N . ASP E 1 251 ? -76.921 80.078 190.669 1.00 83.11 1107 ASP E N 1
ATOM 9876 C CA . ASP E 1 251 ? -77.567 79.730 191.933 1.00 84.29 1107 ASP E CA 1
ATOM 9877 C C . ASP E 1 251 ? -76.765 80.104 193.166 1.00 84.65 1107 ASP E C 1
ATOM 9878 O O . ASP E 1 251 ? -77.013 79.576 194.256 1.00 84.02 1107 ASP E O 1
ATOM 9883 N N . SER E 1 252 ? -75.803 81.005 193.003 1.00 85.46 1108 SER E N 1
ATOM 9884 C CA . SER E 1 252 ? -74.977 81.426 194.128 1.00 85.11 1108 SER E CA 1
ATOM 9885 C C . SER E 1 252 ? -75.852 82.046 195.217 1.00 84.58 1108 SER E C 1
ATOM 9886 O O . SER E 1 252 ? -75.947 81.513 196.324 1.00 84.42 1108 SER E O 1
ATOM 9889 N N . PRO E 1 253 ? -76.533 83.164 194.907 1.00 83.99 1109 PRO E N 1
ATOM 9890 C CA . PRO E 1 253 ? -77.391 83.824 195.896 1.00 84.13 1109 PRO E CA 1
ATOM 9891 C C . PRO E 1 253 ? -78.575 83.005 196.418 1.00 84.52 1109 PRO E C 1
ATOM 9892 O O . PRO E 1 253 ? -79.282 83.435 197.325 1.00 84.62 1109 PRO E O 1
ATOM 9896 N N . LEU E 1 254 ? -78.785 81.823 195.853 1.00 85.31 1110 LEU E N 1
ATOM 9897 C CA . LEU E 1 254 ? -79.892 80.963 196.264 1.00 85.75 1110 LEU E CA 1
ATOM 9898 C C . LEU E 1 254 ? -79.530 80.044 197.409 1.00 86.62 1110 LEU E C 1
ATOM 9899 O O . LEU E 1 254 ? -78.582 79.269 197.308 1.00 86.93 1110 LEU E O 1
ATOM 9904 N N . ASP E 1 255 ? -80.291 80.128 198.496 1.00 87.81 1111 ASP E N 1
ATOM 9905 C CA . ASP E 1 255 ? -80.069 79.265 199.655 1.00 88.59 1111 ASP E CA 1
ATOM 9906 C C . ASP E 1 255 ? -80.889 78.008 199.432 1.00 88.20 1111 ASP E C 1
ATOM 9907 O O . ASP E 1 255 ? -81.532 77.872 198.393 1.00 89.12 1111 ASP E O 1
ATOM 9912 N N . ASP E 1 256 ? -80.891 77.098 200.396 1.00 87.86 1112 ASP E N 1
ATOM 9913 C CA . ASP E 1 256 ? -81.636 75.852 200.232 1.00 88.70 1112 ASP E CA 1
ATOM 9914 C C . ASP E 1 256 ? -83.120 75.975 199.918 1.00 89.19 1112 ASP E C 1
ATOM 9915 O O . ASP E 1 256 ? -83.645 75.203 199.116 1.00 89.18 1112 ASP E O 1
ATOM 9920 N N . TYR E 1 257 ? -83.800 76.931 200.545 1.00 90.35 1113 TYR E N 1
ATOM 9921 C CA . TYR E 1 257 ? -85.230 77.110 200.301 1.00 90.70 1113 TYR E CA 1
ATOM 9922 C C . TYR E 1 257 ? -85.490 77.672 198.911 1.00 89.71 1113 TYR E C 1
ATOM 9923 O O . TYR E 1 257 ? -86.341 77.161 198.178 1.00 89.80 1113 TYR E O 1
ATOM 9932 N N . ASN E 1 258 ? -84.769 78.731 198.557 1.00 88.29 1114 ASN E N 1
ATOM 9933 C CA . ASN E 1 258 ? -84.932 79.334 197.249 1.00 88.00 1114 ASN E CA 1
ATOM 9934 C C . ASN E 1 258 ? -84.478 78.377 196.155 1.00 87.65 1114 ASN E C 1
ATOM 9935 O O . ASN E 1 258 ? -85.064 78.339 195.068 1.00 88.50 1114 ASN E O 1
ATOM 9940 N N . ALA E 1 259 ? -83.439 77.600 196.445 1.00 86.30 1115 ALA E N 1
ATOM 9941 C CA . ALA E 1 259 ? -82.926 76.630 195.486 1.00 85.21 1115 ALA E CA 1
ATOM 9942 C C . ALA E 1 259 ? -84.030 75.652 195.112 1.00 84.88 1115 ALA E C 1
ATOM 9943 O O . ALA E 1 259 ? -84.184 75.292 193.947 1.00 85.77 1115 ALA E O 1
ATOM 9945 N N . GLU E 1 260 ? -84.806 75.224 196.102 1.00 84.19 1116 GLU E N 1
ATOM 9946 C CA . GLU E 1 260 ? -85.892 74.293 195.842 1.00 83.64 1116 GLU E CA 1
ATOM 9947 C C . GLU E 1 260 ? -86.914 74.923 194.902 1.00 82.57 1116 GLU E C 1
ATOM 9948 O O . GLU E 1 260 ? -87.580 74.220 194.144 1.00 83.54 1116 GLU E O 1
ATOM 9954 N N . ARG E 1 261 ? -87.042 76.245 194.956 1.00 80.55 1117 ARG E N 1
ATOM 9955 C CA . ARG E 1 261 ? -87.974 76.945 194.090 1.00 79.18 1117 ARG E CA 1
ATOM 9956 C C . ARG E 1 261 ? -87.408 77.012 192.682 1.00 77.81 1117 ARG E C 1
ATOM 9957 O O . ARG E 1 261 ? -88.117 76.781 191.701 1.00 78.51 1117 ARG E O 1
ATOM 9965 N N . PHE E 1 262 ? -86.127 77.337 192.579 1.00 75.76 1118 PHE E N 1
ATOM 9966 C CA . PHE E 1 262 ? -85.494 77.413 191.276 1.00 74.15 1118 PHE E CA 1
ATOM 9967 C C . PHE E 1 262 ? -85.619 76.046 190.614 1.00 73.57 1118 PHE E C 1
ATOM 9968 O O . PHE E 1 262 ? -85.797 75.946 189.396 1.00 74.95 1118 PHE E O 1
ATOM 9976 N N . LYS E 1 263 ? -85.549 74.998 191.429 1.00 71.61 1119 LYS E N 1
ATOM 9977 C CA . LYS E 1 263 ? -85.647 73.631 190.937 1.00 70.71 1119 LYS E CA 1
ATOM 9978 C C . LYS E 1 263 ? -87.009 73.349 190.306 1.00 70.91 1119 LYS E C 1
ATOM 9979 O O . LYS E 1 263 ? -87.101 72.691 189.263 1.00 71.65 1119 LYS E O 1
ATOM 9985 N N . ARG E 1 264 ? -88.065 73.846 190.941 1.00 70.51 1120 ARG E N 1
ATOM 9986 C CA . ARG E 1 264 ? -89.418 73.647 190.441 1.00 70.42 1120 ARG E CA 1
ATOM 9987 C C . ARG E 1 264 ? -89.651 74.482 189.162 1.00 69.18 1120 ARG E C 1
ATOM 9988 O O . ARG E 1 264 ? -90.380 74.055 188.261 1.00 68.99 1120 ARG E O 1
ATOM 9996 N N . LEU E 1 265 ? -89.013 75.651 189.075 1.00 67.68 1121 LEU E N 1
ATOM 9997 C CA . LEU E 1 265 ? -89.155 76.511 187.905 1.00 67.96 1121 LEU E CA 1
ATOM 9998 C C . LEU E 1 265 ? -88.443 75.861 186.717 1.00 68.99 1121 LEU E C 1
ATOM 9999 O O . LEU E 1 265 ? -88.989 75.777 185.614 1.00 70.33 1121 LEU E O 1
ATOM 10004 N N . LEU E 1 266 ? -87.218 75.402 186.950 1.00 69.10 1122 LEU E N 1
ATOM 10005 C CA . LEU E 1 266 ? -86.420 74.760 185.906 1.00 68.94 1122 LEU E CA 1
ATOM 10006 C C . LEU E 1 266 ? -87.165 73.600 185.248 1.00 69.87 1122 LEU E C 1
ATOM 10007 O O . LEU E 1 266 ? -87.188 73.482 184.022 1.00 70.54 1122 LEU E O 1
ATOM 10012 N N . LYS E 1 267 ? -87.777 72.748 186.060 1.00 71.18 1123 LYS E N 1
ATOM 10013 C CA . LYS E 1 267 ? -88.500 71.605 185.528 1.00 73.13 1123 LYS E CA 1
ATOM 10014 C C . LYS E 1 267 ? -89.709 71.976 184.688 1.00 73.06 1123 LYS E C 1
ATOM 10015 O O . LYS E 1 267 ? -90.118 71.210 183.817 1.00 73.23 1123 LYS E O 1
ATOM 10021 N N . GLU E 1 268 ? -90.284 73.143 184.943 1.00 73.18 1124 GLU E N 1
ATOM 10022 C CA . GLU E 1 268 ? -91.432 73.575 184.166 1.00 74.07 1124 GLU E CA 1
ATOM 10023 C C . GLU E 1 268 ? -90.981 74.048 182.787 1.00 73.38 1124 GLU E C 1
ATOM 10024 O O . GLU E 1 268 ? -91.598 73.710 181.780 1.00 73.72 1124 GLU E O 1
ATOM 10030 N N . ASN E 1 269 ? -89.901 74.821 182.740 1.00 73.07 1125 ASN E N 1
ATOM 10031 C CA . ASN E 1 269 ? -89.396 75.323 181.472 1.00 74.00 1125 ASN E CA 1
ATOM 10032 C C . ASN E 1 269 ? -88.773 74.226 180.637 1.00 75.19 1125 ASN E C 1
ATOM 10033 O O . ASN E 1 269 ? -88.911 74.230 179.412 1.00 77.09 1125 ASN E O 1
ATOM 10038 N N . SER E 1 270 ? -88.093 73.289 181.298 1.00 75.51 1126 SER E N 1
ATOM 10039 C CA . SER E 1 270 ? -87.422 72.172 180.619 1.00 75.84 1126 SER E CA 1
ATOM 10040 C C . SER E 1 270 ? -88.338 71.327 179.730 1.00 76.14 1126 SER E C 1
ATOM 10041 O O . SER E 1 270 ? -87.866 70.475 178.969 1.00 75.90 1126 SER E O 1
ATOM 10044 N N . LYS E 1 271 ? -89.643 71.571 179.830 1.00 76.67 1127 LYS E N 1
ATOM 10045 C CA . LYS E 1 271 ? -90.633 70.845 179.046 1.00 77.05 1127 LYS E CA 1
ATOM 10046 C C . LYS E 1 271 ? -90.661 71.257 177.586 1.00 77.83 1127 LYS E C 1
ATOM 10047 O O . LYS E 1 271 ? -91.081 70.472 176.736 1.00 77.68 1127 LYS E O 1
ATOM 10053 N N . HIS E 1 272 ? -90.221 72.478 177.291 1.00 78.71 1128 HIS E N 1
ATOM 10054 C CA . HIS E 1 272 ? -90.226 72.954 175.913 1.00 80.55 1128 HIS E CA 1
ATOM 10055 C C . HIS E 1 272 ? -88.911 73.563 175.430 1.00 79.33 1128 HIS E C 1
ATOM 10056 O O . HIS E 1 272 ? -88.762 73.915 174.253 1.00 79.65 1128 HIS E O 1
ATOM 10063 N N . THR E 1 273 ? -87.958 73.670 176.346 1.00 77.44 1129 THR E N 1
ATOM 10064 C CA . THR E 1 273 ? -86.634 74.207 176.046 1.00 75.88 1129 THR E CA 1
ATOM 10065 C C . THR E 1 273 ? -85.665 73.330 176.819 1.00 73.46 1129 THR E C 1
ATOM 10066 O O . THR E 1 273 ? -86.001 72.856 177.904 1.00 73.12 1129 THR E O 1
ATOM 10070 N N . GLN E 1 274 ? -84.477 73.091 176.274 1.00 70.56 1130 GLN E N 1
ATOM 10071 C CA . GLN E 1 274 ? -83.512 72.271 176.997 1.00 67.46 1130 GLN E CA 1
ATOM 10072 C C . GLN E 1 274 ? -82.432 73.147 177.631 1.00 65.83 1130 GLN E C 1
ATOM 10073 O O . GLN E 1 274 ? -81.976 74.132 177.043 1.00 64.64 1130 GLN E O 1
ATOM 10079 N N . PHE E 1 275 ? -82.040 72.790 178.847 1.00 64.65 1131 PHE E N 1
ATOM 10080 C CA . PHE E 1 275 ? -81.031 73.560 179.552 1.00 64.44 1131 PHE E CA 1
ATOM 10081 C C . PHE E 1 275 ? -79.784 72.764 179.918 1.00 63.97 1131 PHE E C 1
ATOM 10082 O O . PHE E 1 275 ? -79.873 71.592 180.305 1.00 63.87 1131 PHE E O 1
ATOM 10090 N N . ILE E 1 276 ? -78.627 73.415 179.787 1.00 63.07 1132 ILE E N 1
ATOM 10091 C CA . ILE E 1 276 ? -77.343 72.828 180.172 1.00 62.06 1132 ILE E CA 1
ATOM 10092 C C . ILE E 1 276 ? -76.950 73.690 181.380 1.00 62.98 1132 ILE E C 1
ATOM 10093 O O . ILE E 1 276 ? -76.551 74.858 181.235 1.00 62.38 1132 ILE E O 1
ATOM 10098 N N . VAL E 1 277 ? -77.111 73.123 182.574 1.00 63.92 1133 VAL E N 1
ATOM 10099 C CA . VAL E 1 277 ? -76.809 73.835 183.813 1.00 64.57 1133 VAL E CA 1
ATOM 10100 C C . VAL E 1 277 ? -75.493 73.412 184.428 1.00 66.99 1133 VAL E C 1
ATOM 10101 O O . VAL E 1 277 ? -75.275 72.215 184.693 1.00 66.29 1133 VAL E O 1
ATOM 10105 N N . ILE E 1 278 ? -74.617 74.393 184.652 1.00 69.03 1134 ILE E N 1
ATOM 10106 C CA . ILE E 1 278 ? -73.338 74.119 185.298 1.00 70.08 1134 ILE E CA 1
ATOM 10107 C C . ILE E 1 278 ? -73.429 74.737 186.699 1.00 70.60 1134 ILE E C 1
ATOM 10108 O O . ILE E 1 278 ? -73.414 75.960 186.882 1.00 68.45 1134 ILE E O 1
ATOM 10113 N N . THR E 1 279 ? -73.578 73.848 187.675 1.00 72.67 1135 THR E N 1
ATOM 10114 C CA . THR E 1 279 ? -73.718 74.227 189.071 1.00 75.75 1135 THR E CA 1
ATOM 10115 C C . THR E 1 279 ? -73.024 73.235 190.009 1.00 78.00 1135 THR E C 1
ATOM 10116 O O . THR E 1 279 ? -72.748 72.087 189.639 1.00 78.12 1135 THR E O 1
ATOM 10120 N N . HIS E 1 280 ? -72.754 73.687 191.229 1.00 80.23 1136 HIS E N 1
ATOM 10121 C CA . HIS E 1 280 ? -72.132 72.834 192.233 1.00 82.91 1136 HIS E CA 1
ATOM 10122 C C . HIS E 1 280 ? -73.086 72.756 193.433 1.00 83.00 1136 HIS E C 1
ATOM 10123 O O . HIS E 1 280 ? -72.713 72.328 194.522 1.00 83.01 1136 HIS E O 1
ATOM 10130 N N . ASN E 1 281 ? -74.326 73.179 193.202 1.00 83.13 1137 ASN E N 1
ATOM 10131 C CA . ASN E 1 281 ? -75.385 73.178 194.210 1.00 82.78 1137 ASN E CA 1
ATOM 10132 C C . ASN E 1 281 ? -76.143 71.851 194.156 1.00 82.51 1137 ASN E C 1
ATOM 10133 O O . ASN E 1 281 ? -76.798 71.533 193.160 1.00 82.83 1137 ASN E O 1
ATOM 10138 N N . LYS E 1 282 ? -76.073 71.087 195.237 1.00 82.17 1138 LYS E N 1
ATOM 10139 C CA . LYS E 1 282 ? -76.721 69.785 195.279 1.00 81.83 1138 LYS E CA 1
ATOM 10140 C C . LYS E 1 282 ? -78.235 69.759 195.070 1.00 81.40 1138 LYS E C 1
ATOM 10141 O O . LYS E 1 282 ? -78.776 68.746 194.626 1.00 80.78 1138 LYS E O 1
ATOM 10147 N N . ILE E 1 283 ? -78.920 70.862 195.366 1.00 81.41 1139 ILE E N 1
ATOM 10148 C CA . ILE E 1 283 ? -80.372 70.903 195.173 1.00 82.00 1139 ILE E CA 1
ATOM 10149 C C . ILE E 1 283 ? -80.716 71.051 193.684 1.00 81.89 1139 ILE E C 1
ATOM 10150 O O . ILE E 1 283 ? -81.619 70.378 193.170 1.00 82.35 1139 ILE E O 1
ATOM 10155 N N . VAL E 1 284 ? -79.998 71.942 193.001 1.00 80.46 1140 VAL E N 1
ATOM 10156 C CA . VAL E 1 284 ? -80.231 72.184 191.588 1.00 78.85 1140 VAL E CA 1
ATOM 10157 C C . VAL E 1 284 ? -79.979 70.906 190.796 1.00 79.16 1140 VAL E C 1
ATOM 10158 O O . VAL E 1 284 ? -80.764 70.540 189.918 1.00 78.71 1140 VAL E O 1
ATOM 10162 N N . MET E 1 285 ? -78.895 70.218 191.131 1.00 80.00 1141 MET E N 1
ATOM 10163 C CA . MET E 1 285 ? -78.526 68.980 190.454 1.00 81.87 1141 MET E CA 1
ATOM 10164 C C . MET E 1 285 ? -79.671 67.971 190.430 1.00 83.18 1141 MET E C 1
ATOM 10165 O O . MET E 1 285 ? -79.661 67.005 189.656 1.00 83.43 1141 MET E O 1
ATOM 10170 N N . GLU E 1 286 ? -80.663 68.213 191.279 1.00 84.62 1142 GLU E N 1
ATOM 10171 C CA . GLU E 1 286 ? -81.836 67.351 191.385 1.00 86.11 1142 GLU E CA 1
ATOM 10172 C C . GLU E 1 286 ? -82.704 67.415 190.130 1.00 85.06 1142 GLU E C 1
ATOM 10173 O O . GLU E 1 286 ? -83.290 66.410 189.711 1.00 84.91 1142 GLU E O 1
ATOM 10179 N N . ALA E 1 287 ? -82.786 68.606 189.545 1.00 83.53 1143 ALA E N 1
ATOM 10180 C CA . ALA E 1 287 ? -83.587 68.828 188.350 1.00 82.01 1143 ALA E CA 1
ATOM 10181 C C . ALA E 1 287 ? -82.978 68.156 187.125 1.00 81.41 1143 ALA E C 1
ATOM 10182 O O . ALA E 1 287 ? -83.670 67.892 186.135 1.00 82.24 1143 ALA E O 1
ATOM 10184 N N . ALA E 1 288 ? -81.684 67.868 187.195 1.00 79.65 1144 ALA E N 1
ATOM 10185 C CA . ALA E 1 288 ? -80.988 67.238 186.084 1.00 78.19 1144 ALA E CA 1
ATOM 10186 C C . ALA E 1 288 ? -81.487 65.829 185.775 1.00 76.95 1144 ALA E C 1
ATOM 10187 O O . ALA E 1 288 ? -81.784 65.057 186.676 1.00 76.40 1144 ALA E O 1
ATOM 10189 N N . ASP E 1 289 ? -81.567 65.503 184.491 1.00 76.48 1145 ASP E N 1
ATOM 10190 C CA . ASP E 1 289 ? -82.011 64.189 184.040 1.00 76.53 1145 ASP E CA 1
ATOM 10191 C C . ASP E 1 289 ? -80.789 63.397 183.605 1.00 75.59 1145 ASP E C 1
ATOM 10192 O O . ASP E 1 289 ? -80.841 62.174 183.435 1.00 75.37 1145 ASP E O 1
ATOM 10197 N N . LEU E 1 290 ? -79.695 64.125 183.401 1.00 74.37 1146 LEU E N 1
ATOM 10198 C CA . LEU E 1 290 ? -78.419 63.548 183.003 1.00 72.98 1146 LEU E CA 1
ATOM 10199 C C . LEU E 1 290 ? -77.357 64.383 183.718 1.00 72.87 1146 LEU E C 1
ATOM 10200 O O . LEU E 1 290 ? -77.372 65.623 183.649 1.00 71.79 1146 LEU E O 1
ATOM 10205 N N . LEU E 1 291 ? -76.449 63.702 184.414 1.00 72.72 1147 LEU E N 1
ATOM 10206 C CA . LEU E 1 291 ? -75.392 64.387 185.143 1.00 72.66 1147 LEU E CA 1
ATOM 10207 C C . LEU E 1 291 ? -74.009 64.023 184.592 1.00 72.50 1147 LEU E C 1
ATOM 10208 O O . LEU E 1 291 ? -73.738 62.854 184.270 1.00 72.67 1147 LEU E O 1
ATOM 10213 N N . HIS E 1 292 ? -73.143 65.028 184.475 1.00 71.71 1148 HIS E N 1
ATOM 10214 C CA . HIS E 1 292 ? -71.784 64.810 183.985 1.00 71.32 1148 HIS E CA 1
ATOM 10215 C C . HIS E 1 292 ? -70.766 65.376 184.962 1.00 71.43 1148 HIS E C 1
ATOM 10216 O O . HIS E 1 292 ? -70.908 66.515 185.431 1.00 71.17 1148 HIS E O 1
ATOM 10223 N N . GLY E 1 293 ? -69.744 64.579 185.266 1.00 71.17 1149 GLY E N 1
ATOM 10224 C CA . GLY E 1 293 ? -68.711 65.040 186.173 1.00 71.56 1149 GLY E CA 1
ATOM 10225 C C . GLY E 1 293 ? -67.400 65.295 185.449 1.00 71.64 1149 GLY E C 1
ATOM 10226 O O . GLY E 1 293 ? -66.967 64.482 184.629 1.00 71.40 1149 GLY E O 1
ATOM 10227 N N . VAL E 1 294 ? -66.772 66.431 185.727 1.00 72.12 1150 VAL E N 1
ATOM 10228 C CA . VAL E 1 294 ? -65.492 66.739 185.099 1.00 73.83 1150 VAL E CA 1
ATOM 10229 C C . VAL E 1 294 ? -64.382 66.828 186.142 1.00 74.88 1150 VAL E C 1
ATOM 10230 O O . VAL E 1 294 ? -64.545 67.419 187.214 1.00 74.69 1150 VAL E O 1
ATOM 10234 N N . THR E 1 295 ? -63.261 66.197 185.828 1.00 76.46 1151 THR E N 1
ATOM 10235 C CA . THR E 1 295 ? -62.122 66.200 186.721 1.00 78.74 1151 THR E CA 1
ATOM 10236 C C . THR E 1 295 ? -60.846 66.367 185.908 1.00 80.97 1151 THR E C 1
ATOM 10237 O O . THR E 1 295 ? -60.748 65.913 184.757 1.00 81.20 1151 THR E O 1
ATOM 10241 N N . MET E 1 296 ? -59.877 67.039 186.518 1.00 83.19 1152 MET E N 1
ATOM 10242 C CA . MET E 1 296 ? -58.591 67.286 185.890 1.00 85.00 1152 MET E CA 1
ATOM 10243 C C . MET E 1 296 ? -57.569 66.407 186.584 1.00 86.10 1152 MET E C 1
ATOM 10244 O O . MET E 1 296 ? -57.194 66.678 187.721 1.00 86.24 1152 MET E O 1
ATOM 10249 N N . VAL E 1 297 ? -57.149 65.341 185.907 1.00 87.83 1153 VAL E N 1
ATOM 10250 C CA . VAL E 1 297 ? -56.161 64.418 186.458 1.00 89.52 1153 VAL E CA 1
ATOM 10251 C C . VAL E 1 297 ? -54.828 65.163 186.527 1.00 91.02 1153 VAL E C 1
ATOM 10252 O O . VAL E 1 297 ? -54.663 66.078 187.335 1.00 92.25 1153 VAL E O 1
ATOM 10256 N N . ASN E 1 298 ? -53.867 64.774 185.701 1.00 92.07 1154 ASN E N 1
ATOM 10257 C CA . ASN E 1 298 ? -52.594 65.483 185.682 1.00 92.75 1154 ASN E CA 1
ATOM 10258 C C . ASN E 1 298 ? -52.939 66.881 185.129 1.00 91.71 1154 ASN E C 1
ATOM 10259 O O . ASN E 1 298 ? -53.555 67.701 185.817 1.00 91.22 1154 ASN E O 1
ATOM 10264 N N . GLY E 1 299 ? -52.565 67.146 183.884 1.00 90.98 1155 GLY E N 1
ATOM 10265 C CA . GLY E 1 299 ? -52.880 68.436 183.295 1.00 90.84 1155 GLY E CA 1
ATOM 10266 C C . GLY E 1 299 ? -54.086 68.365 182.368 1.00 90.21 1155 GLY E C 1
ATOM 10267 O O . GLY E 1 299 ? -54.613 69.398 181.921 1.00 89.92 1155 GLY E O 1
ATOM 10268 N N . VAL E 1 300 ? -54.519 67.138 182.080 1.00 89.21 1156 VAL E N 1
ATOM 10269 C CA . VAL E 1 300 ? -55.656 66.910 181.200 1.00 88.41 1156 VAL E CA 1
ATOM 10270 C C . VAL E 1 300 ? -56.973 67.041 181.959 1.00 87.91 1156 VAL E C 1
ATOM 10271 O O . VAL E 1 300 ? -56.988 67.265 183.174 1.00 87.89 1156 VAL E O 1
ATOM 10275 N N . SER E 1 301 ? -58.074 66.921 181.220 1.00 86.95 1157 SER E N 1
ATOM 10276 C CA . SER E 1 301 ? -59.413 66.974 181.787 1.00 85.13 1157 SER E CA 1
ATOM 10277 C C . SER E 1 301 ? -60.075 65.677 181.396 1.00 85.70 1157 SER E C 1
ATOM 10278 O O . SER E 1 301 ? -59.595 64.960 180.515 1.00 85.31 1157 SER E O 1
ATOM 10281 N N . ALA E 1 302 ? -61.176 65.375 182.064 1.00 87.19 1158 ALA E N 1
ATOM 10282 C CA . ALA E 1 302 ? -61.930 64.169 181.776 1.00 89.29 1158 ALA E CA 1
ATOM 10283 C C . ALA E 1 302 ? -63.402 64.377 182.152 1.00 90.80 1158 ALA E C 1
ATOM 10284 O O . ALA E 1 302 ? -63.739 65.221 182.999 1.00 90.78 1158 ALA E O 1
ATOM 10286 N N . ILE E 1 303 ? -64.281 63.625 181.501 1.00 92.44 1159 ILE E N 1
ATOM 10287 C CA . ILE E 1 303 ? -65.696 63.731 181.787 1.00 94.66 1159 ILE E CA 1
ATOM 10288 C C . ILE E 1 303 ? -66.255 62.344 181.920 1.00 96.98 1159 ILE E C 1
ATOM 10289 O O . ILE E 1 303 ? -66.509 61.676 180.917 1.00 97.22 1159 ILE E O 1
ATOM 10294 N N . VAL E 1 304 ? -66.437 61.910 183.162 1.00 100.35 1160 VAL E N 1
ATOM 10295 C CA . VAL E 1 304 ? -66.985 60.591 183.427 1.00 103.85 1160 VAL E CA 1
ATOM 10296 C C . VAL E 1 304 ? -68.298 60.687 184.191 1.00 107.08 1160 VAL E C 1
ATOM 10297 O O . VAL E 1 304 ? -68.314 61.089 185.365 1.00 107.21 1160 VAL E O 1
ATOM 10301 N N . PRO E 1 305 ? -69.424 60.323 183.531 1.00 110.18 1161 PRO E N 1
ATOM 10302 C CA . PRO E 1 305 ? -70.708 60.397 184.230 1.00 111.93 1161 PRO E CA 1
ATOM 10303 C C . PRO E 1 305 ? -70.705 59.765 185.628 1.00 113.43 1161 PRO E C 1
ATOM 10304 O O . PRO E 1 305 ? -70.026 58.757 185.903 1.00 112.69 1161 PRO E O 1
ATOM 10308 N N . VAL E 1 306 ? -71.453 60.430 186.501 1.00 115.31 1162 VAL E N 1
ATOM 10309 C CA . VAL E 1 306 ? -71.636 60.042 187.886 1.00 116.95 1162 VAL E CA 1
ATOM 10310 C C . VAL E 1 306 ? -73.150 60.087 188.125 1.00 119.10 1162 VAL E C 1
ATOM 10311 O O . VAL E 1 306 ? -73.884 60.753 187.384 1.00 119.61 1162 VAL E O 1
ATOM 10315 N N . GLU E 1 307 ? -73.604 59.374 189.151 1.00 120.92 1163 GLU E N 1
ATOM 10316 C CA . GLU E 1 307 ? -75.026 59.284 189.505 1.00 122.91 1163 GLU E CA 1
ATOM 10317 C C . GLU E 1 307 ? -75.324 59.975 190.854 1.00 123.99 1163 GLU E C 1
ATOM 10318 O O . GLU E 1 307 ? -74.576 59.793 191.827 1.00 124.15 1163 GLU E O 1
ATOM 10324 N N . VAL E 1 308 ? -76.410 60.758 190.907 1.00 124.78 1164 VAL E N 1
ATOM 10325 C CA . VAL E 1 308 ? -76.809 61.473 192.132 1.00 124.94 1164 VAL E CA 1
ATOM 10326 C C . VAL E 1 308 ? -77.248 60.499 193.245 1.00 125.20 1164 VAL E C 1
ATOM 10327 O O . VAL E 1 308 ? -77.564 59.324 192.928 1.00 125.17 1164 VAL E O 1
ATOM 10331 N N . MET F 1 1 ? -110.076 73.946 208.843 1.00 70.21 1 MET F N 1
ATOM 10332 C CA . MET F 1 1 ? -109.693 74.847 207.720 1.00 70.46 1 MET F CA 1
ATOM 10333 C C . MET F 1 1 ? -110.409 76.182 207.797 1.00 70.57 1 MET F C 1
ATOM 10334 O O . MET F 1 1 ? -111.614 76.227 208.036 1.00 72.58 1 MET F O 1
ATOM 10339 N N . ARG F 1 2 ? -109.674 77.267 207.580 1.00 69.84 2 ARG F N 1
ATOM 10340 C CA . ARG F 1 2 ? -110.272 78.593 207.637 1.00 70.11 2 ARG F CA 1
ATOM 10341 C C . ARG F 1 2 ? -109.967 79.458 206.437 1.00 68.21 2 ARG F C 1
ATOM 10342 O O . ARG F 1 2 ? -108.968 79.253 205.754 1.00 67.86 2 ARG F O 1
ATOM 10350 N N . LEU F 1 3 ? -110.850 80.419 206.180 1.00 66.05 3 LEU F N 1
ATOM 10351 C CA . LEU F 1 3 ? -110.655 81.366 205.093 1.00 63.62 3 LEU F CA 1
ATOM 10352 C C . LEU F 1 3 ? -109.790 82.422 205.779 1.00 62.27 3 LEU F C 1
ATOM 10353 O O . LEU F 1 3 ? -110.145 82.916 206.855 1.00 60.78 3 LEU F O 1
ATOM 10358 N N . LYS F 1 4 ? -108.651 82.752 205.181 1.00 60.64 4 LYS F N 1
ATOM 10359 C CA . LYS F 1 4 ? -107.765 83.729 205.786 1.00 59.02 4 LYS F CA 1
ATOM 10360 C C . LYS F 1 4 ? -107.641 85.060 205.071 1.00 57.42 4 LYS F C 1
ATOM 10361 O O . LYS F 1 4 ? -107.550 86.103 205.718 1.00 56.60 4 LYS F O 1
ATOM 10367 N N . LYS F 1 5 ? -107.646 85.038 203.745 1.00 55.83 5 LYS F N 1
ATOM 10368 C CA . LYS F 1 5 ? -107.537 86.274 202.996 1.00 55.18 5 LYS F CA 1
ATOM 10369 C C . LYS F 1 5 ? -108.286 86.282 201.680 1.00 55.11 5 LYS F C 1
ATOM 10370 O O . LYS F 1 5 ? -108.398 85.250 201.014 1.00 56.29 5 LYS F O 1
ATOM 10376 N N . LEU F 1 6 ? -108.801 87.457 201.316 1.00 53.68 6 LEU F N 1
ATOM 10377 C CA . LEU F 1 6 ? -109.528 87.644 200.062 1.00 53.40 6 LEU F CA 1
ATOM 10378 C C . LEU F 1 6 ? -108.789 88.754 199.339 1.00 53.79 6 LEU F C 1
ATOM 10379 O O . LEU F 1 6 ? -108.418 89.737 199.968 1.00 54.35 6 LEU F O 1
ATOM 10384 N N . TYR F 1 7 ? -108.568 88.602 198.034 1.00 53.60 7 TYR F N 1
ATOM 10385 C CA . TYR F 1 7 ? -107.889 89.627 197.259 1.00 52.41 7 TYR F CA 1
ATOM 10386 C C . TYR F 1 7 ? -108.684 89.926 196.003 1.00 52.13 7 TYR F C 1
ATOM 10387 O O . TYR F 1 7 ? -108.972 89.041 195.217 1.00 51.57 7 TYR F O 1
ATOM 10396 N N . LEU F 1 8 ? -109.040 91.188 195.829 1.00 53.28 8 LEU F N 1
ATOM 10397 C CA . LEU F 1 8 ? -109.777 91.642 194.657 1.00 54.10 8 LEU F CA 1
ATOM 10398 C C . LEU F 1 8 ? -108.925 92.546 193.801 1.00 55.34 8 LEU F C 1
ATOM 10399 O O . LEU F 1 8 ? -107.959 93.136 194.285 1.00 57.83 8 LEU F O 1
ATOM 10404 N N . LYS F 1 9 ? -109.291 92.673 192.532 1.00 55.70 9 LYS F N 1
ATOM 10405 C CA . LYS F 1 9 ? -108.539 93.525 191.619 1.00 56.85 9 LYS F CA 1
ATOM 10406 C C . LYS F 1 9 ? -109.172 93.479 190.232 1.00 55.85 9 LYS F C 1
ATOM 10407 O O . LYS F 1 9 ? -108.899 92.598 189.414 1.00 57.28 9 LYS F O 1
ATOM 10413 N N . GLY F 1 10 ? -110.039 94.436 189.971 1.00 54.60 10 GLY F N 1
ATOM 10414 C CA . GLY F 1 10 ? -110.676 94.481 188.672 1.00 54.30 10 GLY F CA 1
ATOM 10415 C C . GLY F 1 10 ? -111.986 93.726 188.639 1.00 53.37 10 GLY F C 1
ATOM 10416 O O . GLY F 1 10 ? -112.552 93.492 187.569 1.00 52.58 10 GLY F O 1
ATOM 10417 N N . PHE F 1 11 ? -112.479 93.354 189.813 1.00 52.99 11 PHE F N 1
ATOM 10418 C CA . PHE F 1 11 ? -113.732 92.603 189.899 1.00 52.02 11 PHE F CA 1
ATOM 10419 C C . PHE F 1 11 ? -114.903 93.488 190.281 1.00 53.24 11 PHE F C 1
ATOM 10420 O O . PHE F 1 11 ? -114.946 94.041 191.391 1.00 53.93 11 PHE F O 1
ATOM 10428 N N . LYS F 1 12 ? -115.861 93.605 189.368 1.00 53.68 12 LYS F N 1
ATOM 10429 C CA . LYS F 1 12 ? -117.040 94.436 189.587 1.00 54.59 12 LYS F CA 1
ATOM 10430 C C . LYS F 1 12 ? -116.700 95.829 190.139 1.00 56.70 12 LYS F C 1
ATOM 10431 O O . LYS F 1 12 ? -115.799 96.477 189.619 1.00 60.97 12 LYS F O 1
ATOM 10437 N N . SER F 1 13 ? -117.377 96.303 191.181 1.00 56.49 13 SER F N 1
ATOM 10438 C CA . SER F 1 13 ? -117.073 97.641 191.693 1.00 56.86 13 SER F CA 1
ATOM 10439 C C . SER F 1 13 ? -115.675 97.856 192.304 1.00 57.47 13 SER F C 1
ATOM 10440 O O . SER F 1 13 ? -115.336 98.974 192.684 1.00 58.32 13 SER F O 1
ATOM 10443 N N . PHE F 1 14 ? -114.862 96.810 192.411 1.00 57.72 14 PHE F N 1
ATOM 10444 C CA . PHE F 1 14 ? -113.531 96.990 192.973 1.00 58.94 14 PHE F CA 1
ATOM 10445 C C . PHE F 1 14 ? -112.477 97.245 191.895 1.00 60.81 14 PHE F C 1
ATOM 10446 O O . PHE F 1 14 ? -111.878 96.301 191.367 1.00 61.33 14 PHE F O 1
ATOM 10454 N N . GLY F 1 15 ? -112.259 98.527 191.586 1.00 62.10 15 GLY F N 1
ATOM 10455 C CA . GLY F 1 15 ? -111.293 98.912 190.573 1.00 62.30 15 GLY F CA 1
ATOM 10456 C C . GLY F 1 15 ? -109.870 98.895 191.076 1.00 63.27 15 GLY F C 1
ATOM 10457 O O . GLY F 1 15 ? -108.956 98.591 190.317 1.00 64.88 15 GLY F O 1
ATOM 10458 N N . ARG F 1 16 ? -109.669 99.215 192.348 1.00 63.59 16 ARG F N 1
ATOM 10459 C CA . ARG F 1 16 ? -108.321 99.214 192.898 1.00 64.94 16 ARG F CA 1
ATOM 10460 C C . ARG F 1 16 ? -108.088 97.944 193.706 1.00 63.50 16 ARG F C 1
ATOM 10461 O O . ARG F 1 16 ? -109.018 97.392 194.297 1.00 62.07 16 ARG F O 1
ATOM 10469 N N . PRO F 1 17 ? -106.833 97.470 193.742 1.00 62.82 17 PRO F N 1
ATOM 10470 C CA . PRO F 1 17 ? -106.426 96.263 194.465 1.00 62.44 17 PRO F CA 1
ATOM 10471 C C . PRO F 1 17 ? -106.866 96.310 195.919 1.00 61.19 17 PRO F C 1
ATOM 10472 O O . PRO F 1 17 ? -106.413 97.175 196.672 1.00 61.02 17 PRO F O 1
ATOM 10476 N N . SER F 1 18 ? -107.739 95.384 196.312 1.00 59.26 18 SER F N 1
ATOM 10477 C CA . SER F 1 18 ? -108.209 95.313 197.693 1.00 57.73 18 SER F CA 1
ATOM 10478 C C . SER F 1 18 ? -107.777 94.040 198.415 1.00 57.74 18 SER F C 1
ATOM 10479 O O . SER F 1 18 ? -107.693 92.972 197.809 1.00 58.92 18 SER F O 1
ATOM 10482 N N . LEU F 1 19 ? -107.501 94.147 199.710 1.00 57.35 19 LEU F N 1
ATOM 10483 C CA . LEU F 1 19 ? -107.048 92.983 200.469 1.00 58.19 19 LEU F CA 1
ATOM 10484 C C . LEU F 1 19 ? -107.770 92.902 201.814 1.00 58.15 19 LEU F C 1
ATOM 10485 O O . LEU F 1 19 ? -107.617 93.777 202.655 1.00 58.63 19 LEU F O 1
ATOM 10490 N N . ILE F 1 20 ? -108.552 91.844 202.013 1.00 58.12 20 ILE F N 1
ATOM 10491 C CA . ILE F 1 20 ? -109.309 91.646 203.254 1.00 57.83 20 ILE F CA 1
ATOM 10492 C C . ILE F 1 20 ? -108.801 90.464 204.083 1.00 58.94 20 ILE F C 1
ATOM 10493 O O . ILE F 1 20 ? -108.447 89.409 203.536 1.00 60.35 20 ILE F O 1
ATOM 10498 N N . GLY F 1 21 ? -108.784 90.639 205.402 1.00 58.40 21 GLY F N 1
ATOM 10499 C CA . GLY F 1 21 ? -108.349 89.574 206.285 1.00 58.13 21 GLY F CA 1
ATOM 10500 C C . GLY F 1 21 ? -109.569 89.092 207.036 1.00 58.15 21 GLY F C 1
ATOM 10501 O O . GLY F 1 21 ? -110.534 89.836 207.180 1.00 57.72 21 GLY F O 1
ATOM 10502 N N . PHE F 1 22 ? -109.539 87.859 207.523 1.00 58.74 22 PHE F N 1
ATOM 10503 C CA . PHE F 1 22 ? -110.681 87.315 208.251 1.00 59.04 22 PHE F CA 1
ATOM 10504 C C . PHE F 1 22 ? -110.331 86.749 209.618 1.00 60.22 22 PHE F C 1
ATOM 10505 O O . PHE F 1 22 ? -109.274 86.140 209.812 1.00 60.43 22 PHE F O 1
ATOM 10513 N N . SER F 1 23 ? -111.240 86.944 210.564 1.00 62.00 23 SER F N 1
ATOM 10514 C CA . SER F 1 23 ? -111.057 86.439 211.919 1.00 63.56 23 SER F CA 1
ATOM 10515 C C . SER F 1 23 ? -111.336 84.942 211.932 1.00 64.46 23 SER F C 1
ATOM 10516 O O . SER F 1 23 ? -112.053 84.431 211.079 1.00 64.68 23 SER F O 1
ATOM 10519 N N . ASP F 1 24 ? -110.764 84.239 212.894 1.00 66.23 24 ASP F N 1
ATOM 10520 C CA . ASP F 1 24 ? -110.990 82.809 213.005 1.00 68.46 24 ASP F CA 1
ATOM 10521 C C . ASP F 1 24 ? -112.419 82.588 213.452 1.00 68.12 24 ASP F C 1
ATOM 10522 O O . ASP F 1 24 ? -112.943 81.472 213.402 1.00 68.28 24 ASP F O 1
ATOM 10527 N N . ARG F 1 25 ? -113.042 83.663 213.909 1.00 67.23 25 ARG F N 1
ATOM 10528 C CA . ARG F 1 25 ? -114.417 83.599 214.363 1.00 66.12 25 ARG F CA 1
ATOM 10529 C C . ARG F 1 25 ? -115.344 84.473 213.525 1.00 65.01 25 ARG F C 1
ATOM 10530 O O . ARG F 1 25 ? -115.511 84.251 212.318 1.00 64.62 25 ARG F O 1
ATOM 10538 N N . VAL F 1 26 ? -115.937 85.477 214.167 1.00 62.79 26 VAL F N 1
ATOM 10539 C CA . VAL F 1 26 ? -116.856 86.364 213.480 1.00 60.08 26 VAL F CA 1
ATOM 10540 C C . VAL F 1 26 ? -116.161 87.539 212.832 1.00 58.76 26 VAL F C 1
ATOM 10541 O O . VAL F 1 26 ? -115.412 88.242 213.479 1.00 58.94 26 VAL F O 1
ATOM 10545 N N . THR F 1 27 ? -116.401 87.732 211.544 1.00 58.17 27 THR F N 1
ATOM 10546 C CA . THR F 1 27 ? -115.839 88.861 210.819 1.00 58.11 27 THR F CA 1
ATOM 10547 C C . THR F 1 27 ? -117.063 89.570 210.269 1.00 58.32 27 THR F C 1
ATOM 10548 O O . THR F 1 27 ? -117.912 88.940 209.643 1.00 58.52 27 THR F O 1
ATOM 10552 N N . ALA F 1 28 ? -117.170 90.871 210.510 1.00 58.30 28 ALA F N 1
ATOM 10553 C CA . ALA F 1 28 ? -118.319 91.615 210.032 1.00 57.61 28 ALA F CA 1
ATOM 10554 C C . ALA F 1 28 ? -117.974 92.610 208.937 1.00 57.76 28 ALA F C 1
ATOM 10555 O O . ALA F 1 28 ? -117.048 93.408 209.074 1.00 57.25 28 ALA F O 1
ATOM 10557 N N . ILE F 1 29 ? -118.734 92.546 207.851 1.00 58.12 29 ILE F N 1
ATOM 10558 C CA . ILE F 1 29 ? -118.553 93.441 206.727 1.00 58.63 29 ILE F CA 1
ATOM 10559 C C . ILE F 1 29 ? -119.699 94.429 206.760 1.00 59.98 29 ILE F C 1
ATOM 10560 O O . ILE F 1 29 ? -120.845 94.059 206.507 1.00 58.49 29 ILE F O 1
ATOM 10565 N N . VAL F 1 30 ? -119.369 95.685 207.082 1.00 62.71 30 VAL F N 1
ATOM 10566 C CA . VAL F 1 30 ? -120.347 96.767 207.212 1.00 63.67 30 VAL F CA 1
ATOM 10567 C C . VAL F 1 30 ? -120.171 97.877 206.191 1.00 64.54 30 VAL F C 1
ATOM 10568 O O . VAL F 1 30 ? -119.065 98.089 205.672 1.00 64.76 30 VAL F O 1
ATOM 10572 N N . GLY F 1 31 ? -121.258 98.594 205.919 1.00 65.76 31 GLY F N 1
ATOM 10573 C CA . GLY F 1 31 ? -121.178 99.699 204.979 1.00 69.67 31 GLY F CA 1
A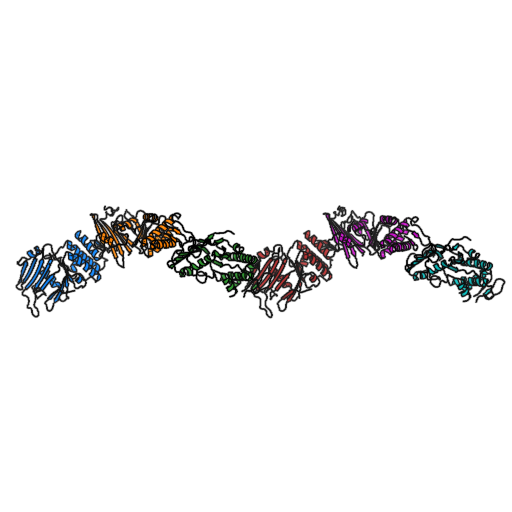TOM 10574 C C . GLY F 1 31 ? -122.500 100.178 204.402 1.00 72.23 31 GLY F C 1
ATOM 10575 O O . GLY F 1 31 ? -123.480 99.419 204.401 1.00 71.71 31 GLY F O 1
ATOM 10576 N N . PRO F 1 32 ? -122.559 101.444 203.914 1.00 74.80 32 PRO F N 1
ATOM 10577 C CA . PRO F 1 32 ? -123.752 102.066 203.313 1.00 75.87 32 PRO F CA 1
ATOM 10578 C C . PRO F 1 32 ? -124.408 101.074 202.348 1.00 76.89 32 PRO F C 1
ATOM 10579 O O . PRO F 1 32 ? -123.737 100.231 201.766 1.00 77.21 32 PRO F O 1
ATOM 10583 N N . ASN F 1 33 ? -125.725 101.138 202.220 1.00 78.58 33 ASN F N 1
ATOM 10584 C CA . ASN F 1 33 ? -126.456 100.176 201.394 1.00 81.27 33 ASN F CA 1
ATOM 10585 C C . ASN F 1 33 ? -125.909 99.713 200.020 1.00 81.21 33 ASN F C 1
ATOM 10586 O O . ASN F 1 33 ? -125.660 98.513 199.825 1.00 82.28 33 ASN F O 1
ATOM 10591 N N . GLY F 1 34 ? -125.726 100.631 199.068 1.00 79.85 34 GLY F N 1
ATOM 10592 C CA . GLY F 1 34 ? -125.258 100.222 197.749 1.00 77.39 34 GLY F CA 1
ATOM 10593 C C . GLY F 1 34 ? -123.761 100.289 197.560 1.00 75.53 34 GLY F C 1
ATOM 10594 O O . GLY F 1 34 ? -123.268 100.351 196.437 1.00 74.98 34 GLY F O 1
ATOM 10595 N N . SER F 1 35 ? -123.040 100.265 198.671 1.00 74.33 35 SER F N 1
ATOM 10596 C CA . SER F 1 35 ? -121.587 100.346 198.667 1.00 73.27 35 SER F CA 1
ATOM 10597 C C . SER F 1 35 ? -120.915 99.182 197.962 1.00 72.37 35 SER F C 1
ATOM 10598 O O . SER F 1 35 ? -119.730 99.253 197.615 1.00 71.13 35 SER F O 1
ATOM 10601 N N . GLY F 1 36 ? -121.671 98.104 197.770 1.00 71.80 36 GLY F N 1
ATOM 10602 C CA . GLY F 1 36 ? -121.121 96.933 197.107 1.00 69.17 36 GLY F CA 1
ATOM 10603 C C . GLY F 1 36 ? -120.644 95.873 198.075 1.00 66.51 36 GLY F C 1
ATOM 10604 O O . GLY F 1 36 ? -119.863 94.997 197.705 1.00 65.54 36 GLY F O 1
ATOM 10605 N N . LYS F 1 37 ? -121.098 95.980 199.323 1.00 65.05 37 LYS F N 1
ATOM 10606 C CA . LYS F 1 37 ? -120.763 95.017 200.374 1.00 62.50 37 LYS F CA 1
ATOM 10607 C C . LYS F 1 37 ? -120.947 93.591 199.788 1.00 62.92 37 LYS F C 1
ATOM 10608 O O . LYS F 1 37 ? -120.080 92.723 199.951 1.00 62.50 37 LYS F O 1
ATOM 10614 N N . SER F 1 38 ? -122.057 93.388 199.070 1.00 63.03 38 SER F N 1
ATOM 10615 C CA . SER F 1 38 ? -122.396 92.111 198.442 1.00 63.05 38 SER F CA 1
ATOM 10616 C C . SER F 1 38 ? -121.436 91.683 197.324 1.00 63.15 38 SER F C 1
ATOM 10617 O O . SER F 1 38 ? -121.358 90.504 196.989 1.00 63.49 38 SER F O 1
ATOM 10620 N N . ASN F 1 39 ? -120.725 92.627 196.718 1.00 63.17 39 ASN F N 1
ATOM 10621 C CA . ASN F 1 39 ? -119.789 92.250 195.669 1.00 62.68 39 ASN F CA 1
ATOM 10622 C C . ASN F 1 39 ? -118.695 91.365 196.235 1.00 61.70 39 ASN F C 1
ATOM 10623 O O . ASN F 1 39 ? -118.080 90.601 195.504 1.00 62.32 39 ASN F O 1
ATOM 10628 N N . ILE F 1 40 ? -118.457 91.466 197.539 1.00 60.57 40 ILE F N 1
ATOM 10629 C CA . ILE F 1 40 ? -117.424 90.658 198.164 1.00 60.19 40 ILE F CA 1
ATOM 10630 C C . ILE F 1 40 ? -117.836 89.185 198.188 1.00 59.86 40 ILE F C 1
ATOM 10631 O O . ILE F 1 40 ? -117.018 88.301 197.911 1.00 60.00 40 ILE F O 1
ATOM 10636 N N . ILE F 1 41 ? -119.103 88.919 198.497 1.00 59.33 41 ILE F N 1
ATOM 10637 C CA . ILE F 1 41 ? -119.607 87.541 198.497 1.00 58.60 41 ILE F CA 1
ATOM 10638 C C . ILE F 1 41 ? -119.627 87.028 197.048 1.00 58.03 41 ILE F C 1
ATOM 10639 O O . ILE F 1 41 ? -119.272 85.884 196.784 1.00 57.14 41 ILE F O 1
ATOM 10644 N N . ASP F 1 42 ? -120.043 87.877 196.113 1.00 57.92 42 ASP F N 1
ATOM 10645 C CA . ASP F 1 42 ? -120.068 87.490 194.713 1.00 58.65 42 ASP F CA 1
ATOM 10646 C C . ASP F 1 42 ? -118.694 87.003 194.248 1.00 58.09 42 ASP F C 1
ATOM 10647 O O . ASP F 1 42 ? -118.594 86.020 193.512 1.00 56.83 42 ASP F O 1
ATOM 10652 N N . ALA F 1 43 ? -117.645 87.702 194.681 1.00 57.60 43 ALA F N 1
ATOM 10653 C CA . ALA F 1 43 ? -116.267 87.361 194.334 1.00 56.42 43 ALA F CA 1
ATOM 10654 C C . ALA F 1 43 ? -115.938 85.950 194.804 1.00 55.74 43 ALA F C 1
ATOM 10655 O O . ALA F 1 43 ? -115.301 85.188 194.084 1.00 55.64 43 ALA F O 1
ATOM 10657 N N . ILE F 1 44 ? -116.372 85.613 196.017 1.00 54.72 44 ILE F N 1
ATOM 10658 C CA . ILE F 1 44 ? -116.137 84.290 196.583 1.00 53.85 44 ILE F CA 1
ATOM 10659 C C . ILE F 1 44 ? -116.773 83.196 195.724 1.00 54.22 44 ILE F C 1
ATOM 10660 O O . ILE F 1 44 ? -116.142 82.181 195.431 1.00 54.21 44 ILE F O 1
ATOM 10665 N N . LYS F 1 45 ? -118.019 83.402 195.315 1.00 54.12 45 LYS F N 1
ATOM 10666 C CA . LYS F 1 45 ? -118.691 82.425 194.476 1.00 54.30 45 LYS F CA 1
ATOM 10667 C C . LYS F 1 45 ? -118.049 82.375 193.091 1.00 55.01 45 LYS F C 1
ATOM 10668 O O . LYS F 1 45 ? -117.889 81.302 192.515 1.00 55.05 45 LYS F O 1
ATOM 10674 N N . TRP F 1 46 ? -117.662 83.537 192.568 1.00 55.05 46 TRP F N 1
ATOM 10675 C CA . TRP F 1 46 ? -117.032 83.627 191.248 1.00 53.71 46 TRP F CA 1
ATOM 10676 C C . TRP F 1 46 ? -115.740 82.826 191.163 1.00 54.29 46 TRP F C 1
ATOM 10677 O O . TRP F 1 46 ? -115.511 82.136 190.183 1.00 54.07 46 TRP F O 1
ATOM 10688 N N . VAL F 1 47 ? -114.900 82.921 192.186 1.00 56.13 47 VAL F N 1
ATOM 10689 C CA . VAL F 1 47 ? -113.619 82.228 192.172 1.00 59.50 47 VAL F CA 1
ATOM 10690 C C . VAL F 1 47 ? -113.806 80.719 192.151 1.00 61.46 47 VAL F C 1
ATOM 10691 O O . VAL F 1 47 ? -112.866 79.973 191.869 1.00 61.26 47 VAL F O 1
ATOM 10695 N N . PHE F 1 48 ? -115.014 80.266 192.470 1.00 63.61 48 PHE F N 1
ATOM 10696 C CA . PHE F 1 48 ? -115.316 78.842 192.406 1.00 65.64 48 PHE F CA 1
ATOM 10697 C C . PHE F 1 48 ? -116.202 78.668 191.170 1.00 68.84 48 PHE F C 1
ATOM 10698 O O . PHE F 1 48 ? -115.822 79.065 190.062 1.00 68.81 48 PHE F O 1
ATOM 10706 N N . GLY F 1 49 ? -117.385 78.094 191.345 1.00 72.61 49 GLY F N 1
ATOM 10707 C CA . GLY F 1 49 ? -118.281 77.917 190.209 1.00 76.86 49 GLY F CA 1
ATOM 10708 C C . GLY F 1 49 ? -119.000 79.174 189.716 1.00 78.85 49 GLY F C 1
ATOM 10709 O O . GLY F 1 49 ? -118.599 79.769 188.713 1.00 78.04 49 GLY F O 1
ATOM 10710 N N . GLU F 1 50 ? -120.059 79.560 190.434 1.00 81.06 50 GLU F N 1
ATOM 10711 C CA . GLU F 1 50 ? -120.899 80.722 190.127 1.00 83.87 50 GLU F CA 1
ATOM 10712 C C . GLU F 1 50 ? -120.211 81.976 189.589 1.00 84.82 50 GLU F C 1
ATOM 10713 O O . GLU F 1 50 ? -120.879 82.927 189.157 1.00 85.39 50 GLU F O 1
ATOM 10719 N N . LYS F 1 61 ? -121.244 87.978 179.450 1.00 70.60 61 LYS F N 1
ATOM 10720 C CA . LYS F 1 61 ? -120.124 87.143 179.895 1.00 71.15 61 LYS F CA 1
ATOM 10721 C C . LYS F 1 61 ? -118.991 87.890 180.622 1.00 71.74 61 LYS F C 1
ATOM 10722 O O . LYS F 1 61 ? -118.476 87.417 181.645 1.00 71.91 61 LYS F O 1
ATOM 10728 N N . PHE F 1 62 ? -118.583 89.040 180.084 1.00 71.42 62 PHE F N 1
ATOM 10729 C CA . PHE F 1 62 ? -117.507 89.816 180.703 1.00 69.80 62 PHE F CA 1
ATOM 10730 C C . PHE F 1 62 ? -118.013 90.903 181.657 1.00 70.35 62 PHE F C 1
ATOM 10731 O O . PHE F 1 62 ? -117.225 91.720 182.152 1.00 69.19 62 PHE F O 1
ATOM 10739 N N . ASP F 1 63 ? -119.318 90.905 181.927 1.00 71.38 63 ASP F N 1
ATOM 10740 C CA . ASP F 1 63 ? -119.906 91.894 182.825 1.00 73.58 63 ASP F CA 1
ATOM 10741 C C . ASP F 1 63 ? -119.200 91.913 184.174 1.00 73.50 63 ASP F C 1
ATOM 10742 O O . ASP F 1 63 ? -119.052 92.962 184.806 1.00 74.33 63 ASP F O 1
ATOM 10747 N N . MET F 1 64 ? -118.760 90.742 184.607 1.00 72.86 64 MET F N 1
ATOM 10748 C CA . MET F 1 64 ? -118.081 90.610 185.880 1.00 72.47 64 MET F CA 1
ATOM 10749 C C . MET F 1 64 ? -116.853 91.511 186.029 1.00 72.47 64 MET F C 1
ATOM 10750 O O . MET F 1 64 ? -116.475 91.860 187.156 1.00 72.71 64 MET F O 1
ATOM 10755 N N . ILE F 1 65 ? -116.233 91.887 184.909 1.00 71.64 65 ILE F N 1
ATOM 10756 C CA . ILE F 1 65 ? -115.052 92.743 184.954 1.00 71.23 65 ILE F CA 1
ATOM 10757 C C . ILE F 1 65 ? -115.476 94.194 185.083 1.00 71.89 65 ILE F C 1
ATOM 10758 O O . ILE F 1 65 ? -116.497 94.595 184.519 1.00 71.44 65 ILE F O 1
ATOM 10763 N N . PHE F 1 66 ? -114.675 94.964 185.821 1.00 73.25 66 PHE F N 1
ATOM 10764 C CA . PHE F 1 66 ? -114.885 96.401 186.080 1.00 74.61 66 PHE F CA 1
ATOM 10765 C C . PHE F 1 66 ? -115.145 97.169 184.771 1.00 75.17 66 PHE F C 1
ATOM 10766 O O . PHE F 1 66 ? -114.348 97.086 183.827 1.00 75.14 66 PHE F O 1
ATOM 10774 N N . ALA F 1 67 ? -116.245 97.920 184.719 1.00 75.08 67 ALA F N 1
ATOM 10775 C CA . ALA F 1 67 ? -116.598 98.672 183.517 1.00 76.30 67 ALA F CA 1
ATOM 10776 C C . ALA F 1 67 ? -115.941 100.045 183.438 1.00 78.19 67 ALA F C 1
ATOM 10777 O O . ALA F 1 67 ? -115.931 100.674 182.375 1.00 78.34 67 ALA F O 1
ATOM 10779 N N . GLY F 1 68 ? -115.398 100.502 184.563 1.00 79.90 68 GLY F N 1
ATOM 10780 C CA . GLY F 1 68 ? -114.752 101.799 184.612 1.00 81.91 68 GLY F CA 1
ATOM 10781 C C . GLY F 1 68 ? -115.528 102.766 185.488 1.00 84.29 68 GLY F C 1
ATOM 10782 O O . GLY F 1 68 ? -116.691 102.513 185.822 1.00 84.21 68 GLY F O 1
ATOM 10783 N N . SER F 1 69 ? -114.882 103.868 185.866 1.00 86.41 69 SER F N 1
ATOM 10784 C CA . SER F 1 69 ? -115.493 104.907 186.706 1.00 88.24 69 SER F CA 1
ATOM 10785 C C . SER F 1 69 ? -115.314 106.240 186.012 1.00 89.20 69 SER F C 1
ATOM 10786 O O . SER F 1 69 ? -115.157 106.295 184.789 1.00 89.41 69 SER F O 1
ATOM 10789 N N . GLU F 1 70 ? -115.313 107.307 186.809 1.00 90.17 70 GLU F N 1
ATOM 10790 C CA . GLU F 1 70 ? -115.125 108.664 186.299 1.00 91.04 70 GLU F CA 1
ATOM 10791 C C . GLU F 1 70 ? -113.671 108.922 185.899 1.00 90.31 70 GLU F C 1
ATOM 10792 O O . GLU F 1 70 ? -113.407 109.677 184.968 1.00 89.79 70 GLU F O 1
ATOM 10798 N N . ASN F 1 71 ? -112.733 108.302 186.610 1.00 89.82 71 ASN F N 1
ATOM 10799 C CA . ASN F 1 71 ? -111.314 108.469 186.305 1.00 89.54 71 ASN F CA 1
ATOM 10800 C C . ASN F 1 71 ? -110.600 107.112 186.258 1.00 87.93 71 ASN F C 1
ATOM 10801 O O . ASN F 1 71 ? -109.357 107.024 186.257 1.00 88.39 71 ASN F O 1
ATOM 10806 N N . LEU F 1 72 ? -111.401 106.051 186.227 1.00 84.44 72 LEU F N 1
ATOM 10807 C CA . LEU F 1 72 ? -110.856 104.714 186.123 1.00 80.25 72 LEU F CA 1
ATOM 10808 C C . LEU F 1 72 ? -111.302 104.139 184.788 1.00 77.74 72 LEU F C 1
ATOM 10809 O O . LEU F 1 72 ? -112.471 104.259 184.395 1.00 77.19 72 LEU F O 1
ATOM 10814 N N . PRO F 1 73 ? -110.353 103.562 184.042 1.00 75.00 73 PRO F N 1
ATOM 10815 C CA . PRO F 1 73 ? -110.616 102.952 182.736 1.00 73.48 73 PRO F CA 1
ATOM 10816 C C . PRO F 1 73 ? -111.109 101.510 182.914 1.00 72.62 73 PRO F C 1
ATOM 10817 O O . PRO F 1 73 ? -110.682 100.812 183.855 1.00 73.51 73 PRO F O 1
ATOM 10821 N N . PRO F 1 74 ? -112.025 101.042 182.036 1.00 70.33 74 PRO F N 1
ATOM 10822 C CA . PRO F 1 74 ? -112.484 99.659 182.211 1.00 68.59 74 PRO F CA 1
ATOM 10823 C C . PRO F 1 74 ? -111.262 98.722 182.278 1.00 66.99 74 PRO F C 1
ATOM 10824 O O . PRO F 1 74 ? -110.323 98.848 181.477 1.00 66.88 74 PRO F O 1
ATOM 10828 N N . ALA F 1 75 ? -111.276 97.804 183.246 1.00 64.50 75 ALA F N 1
ATOM 10829 C CA . ALA F 1 75 ? -110.157 96.888 183.477 1.00 62.33 75 ALA F CA 1
ATOM 10830 C C . ALA F 1 75 ? -109.811 95.840 182.422 1.00 60.87 75 ALA F C 1
ATOM 10831 O O . ALA F 1 75 ? -110.645 95.393 181.638 1.00 59.50 75 ALA F O 1
ATOM 10833 N N . GLY F 1 76 ? -108.547 95.445 182.420 1.00 59.96 76 GLY F N 1
ATOM 10834 C CA . GLY F 1 76 ? -108.115 94.444 181.469 1.00 60.18 76 GLY F CA 1
ATOM 10835 C C . GLY F 1 76 ? -108.619 93.073 181.873 1.00 59.92 76 GLY F C 1
ATOM 10836 O O . GLY F 1 76 ? -108.927 92.232 181.031 1.00 59.25 76 GLY F O 1
ATOM 10837 N N . SER F 1 77 ? -108.705 92.845 183.179 1.00 59.60 77 SER F N 1
ATOM 10838 C CA . SER F 1 77 ? -109.163 91.566 183.670 1.00 57.54 77 SER F CA 1
ATOM 10839 C C . SER F 1 77 ? -109.673 91.657 185.088 1.00 57.29 77 SER F C 1
ATOM 10840 O O . SER F 1 77 ? -109.374 92.609 185.812 1.00 57.42 77 SER F O 1
ATOM 10843 N N . ALA F 1 78 ? -110.444 90.642 185.472 1.00 56.49 78 ALA F N 1
ATOM 10844 C CA . ALA F 1 78 ? -110.987 90.518 186.816 1.00 54.73 78 ALA F CA 1
ATOM 10845 C C . ALA F 1 78 ? -110.080 89.489 187.481 1.00 54.35 78 ALA F C 1
ATOM 10846 O O . ALA F 1 78 ? -109.784 88.461 186.878 1.00 56.40 78 ALA F O 1
ATOM 10848 N N . TYR F 1 79 ? -109.608 89.756 188.692 1.00 53.32 79 TYR F N 1
ATOM 10849 C CA . TYR F 1 79 ? -108.739 88.795 189.368 1.00 53.51 79 TYR F CA 1
ATOM 10850 C C . TYR F 1 79 ? -109.188 88.626 190.821 1.00 53.47 79 TYR F C 1
ATOM 10851 O O . TYR F 1 79 ? -109.280 89.609 191.565 1.00 54.64 79 TYR F O 1
ATOM 10860 N N . VAL F 1 80 ? -109.490 87.393 191.222 1.00 52.37 80 VAL F N 1
ATOM 10861 C CA . VAL F 1 80 ? -109.903 87.132 192.601 1.00 52.16 80 VAL F CA 1
ATOM 10862 C C . VAL F 1 80 ? -109.071 86.018 193.186 1.00 52.61 80 VAL F C 1
ATOM 10863 O O . VAL F 1 80 ? -108.754 85.063 192.498 1.00 53.30 80 VAL F O 1
ATOM 10867 N N . GLU F 1 81 ? -108.722 86.138 194.461 1.00 53.74 81 GLU F N 1
ATOM 10868 C CA . GLU F 1 81 ? -107.905 85.127 195.118 1.00 54.33 81 GLU F CA 1
ATOM 10869 C C . GLU F 1 81 ? -108.235 84.903 196.603 1.00 54.80 81 GLU F C 1
ATOM 10870 O O . GLU F 1 81 ? -108.360 85.848 197.383 1.00 54.29 81 GLU F O 1
ATOM 10876 N N . LEU F 1 82 ? -108.381 83.636 196.979 1.00 55.29 82 LEU F N 1
ATOM 10877 C CA . LEU F 1 82 ? -108.673 83.259 198.358 1.00 55.04 82 LEU F CA 1
ATOM 10878 C C . LEU F 1 82 ? -107.503 82.486 198.950 1.00 55.46 82 LEU F C 1
ATOM 10879 O O . LEU F 1 82 ? -106.812 81.750 198.243 1.00 56.53 82 LEU F O 1
ATOM 10884 N N . VAL F 1 83 ? -107.275 82.647 200.245 1.00 55.11 83 VAL F N 1
ATOM 10885 C CA . VAL F 1 83 ? -106.200 81.915 200.888 1.00 56.38 83 VAL F CA 1
ATOM 10886 C C . VAL F 1 83 ? -106.702 81.235 202.143 1.00 58.15 83 VAL F C 1
ATOM 10887 O O . VAL F 1 83 ? -107.024 81.904 203.113 1.00 58.46 83 VAL F O 1
ATOM 10891 N N . PHE F 1 84 ? -106.788 79.905 202.108 1.00 60.76 84 PHE F N 1
ATOM 10892 C CA . PHE F 1 84 ? -107.239 79.132 203.257 1.00 63.37 84 PHE F CA 1
ATOM 10893 C C . PHE F 1 84 ? -106.002 78.590 203.956 1.00 67.03 84 PHE F C 1
ATOM 10894 O O . PHE F 1 84 ? -104.890 78.690 203.442 1.00 66.46 84 PHE F O 1
ATOM 10902 N N . GLU F 1 85 ? -106.205 78.031 205.141 1.00 72.28 85 GLU F N 1
ATOM 10903 C CA . GLU F 1 85 ? -105.124 77.412 205.880 1.00 77.52 85 GLU F CA 1
ATOM 10904 C C . GLU F 1 85 ? -105.661 76.127 206.512 1.00 78.76 85 GLU F C 1
ATOM 10905 O O . GLU F 1 85 ? -106.693 76.127 207.195 1.00 78.08 85 GLU F O 1
ATOM 10911 N N . GLU F 1 86 ? -104.971 75.025 206.223 1.00 81.07 86 GLU F N 1
ATOM 10912 C CA . GLU F 1 86 ? -105.343 73.701 206.716 1.00 83.72 86 GLU F CA 1
ATOM 10913 C C . GLU F 1 86 ? -104.662 73.434 208.060 1.00 84.92 86 GLU F C 1
ATOM 10914 O O . GLU F 1 86 ? -105.061 73.993 209.095 1.00 86.94 86 GLU F O 1
ATOM 10920 N N . ASN F 1 87 ? -103.642 72.580 208.049 1.00 84.41 87 ASN F N 1
ATOM 10921 C CA . ASN F 1 87 ? -102.927 72.253 209.276 1.00 83.80 87 ASN F CA 1
ATOM 10922 C C . ASN F 1 87 ? -101.662 73.065 209.214 1.00 83.39 87 ASN F C 1
ATOM 10923 O O . ASN F 1 87 ? -100.612 72.545 208.855 1.00 83.07 87 ASN F O 1
ATOM 10928 N N . GLY F 1 88 ? -101.764 74.346 209.553 1.00 83.48 88 GLY F N 1
ATOM 10929 C CA . GLY F 1 88 ? -100.598 75.211 209.477 1.00 83.94 88 GLY F CA 1
ATOM 10930 C C . GLY F 1 88 ? -100.170 75.337 208.018 1.00 84.31 88 GLY F C 1
ATOM 10931 O O . GLY F 1 88 ? -99.113 75.890 207.696 1.00 83.06 88 GLY F O 1
ATOM 10932 N N . GLU F 1 89 ? -101.019 74.812 207.134 1.00 85.03 89 GLU F N 1
ATOM 10933 C CA . GLU F 1 89 ? -100.796 74.821 205.690 1.00 84.05 89 GLU F CA 1
ATOM 10934 C C . GLU F 1 89 ? -101.602 75.915 205.006 1.00 81.63 89 GLU F C 1
ATOM 10935 O O . GLU F 1 89 ? -102.596 76.390 205.553 1.00 82.09 89 GLU F O 1
ATOM 10941 N N . GLU F 1 90 ? -101.176 76.312 203.812 1.00 78.28 90 GLU F N 1
ATOM 10942 C CA . GLU F 1 90 ? -101.899 77.328 203.056 1.00 75.21 90 GLU F CA 1
ATOM 10943 C C . GLU F 1 90 ? -102.384 76.810 201.714 1.00 72.47 90 GLU F C 1
ATOM 10944 O O . GLU F 1 90 ? -101.604 76.285 200.932 1.00 72.29 90 GLU F O 1
ATOM 10950 N N . ILE F 1 91 ? -103.678 76.953 201.458 1.00 69.77 91 ILE F N 1
ATOM 10951 C CA . ILE F 1 91 ? -104.263 76.513 200.198 1.00 66.55 91 ILE F CA 1
ATOM 10952 C C . ILE F 1 91 ? -104.648 77.803 199.495 1.00 65.14 91 ILE F C 1
ATOM 10953 O O . ILE F 1 91 ? -105.371 78.613 200.061 1.00 65.30 91 ILE F O 1
ATOM 10958 N N . THR F 1 92 ? -104.166 78.014 198.278 1.00 63.76 92 THR F N 1
ATOM 10959 C CA . THR F 1 92 ? -104.502 79.245 197.551 1.00 62.96 92 THR F CA 1
ATOM 10960 C C . THR F 1 92 ? -105.311 78.980 196.276 1.00 62.07 92 THR F C 1
ATOM 10961 O O . THR F 1 92 ? -104.872 78.246 195.390 1.00 63.55 92 THR F O 1
ATOM 10965 N N . VAL F 1 93 ? -106.489 79.585 196.183 1.00 59.02 93 VAL F N 1
ATOM 10966 C CA . VAL F 1 93 ? -107.338 79.410 195.022 1.00 56.49 93 VAL F CA 1
ATOM 10967 C C . VAL F 1 93 ? -107.481 80.758 194.340 1.00 55.50 93 VAL F C 1
ATOM 10968 O O . VAL F 1 93 ? -107.663 81.773 195.007 1.00 54.41 93 VAL F O 1
ATOM 10972 N N . ALA F 1 94 ? -107.392 80.777 193.012 1.00 54.88 94 ALA F N 1
ATOM 10973 C CA . ALA F 1 94 ? -107.522 82.032 192.268 1.00 54.17 94 ALA F CA 1
ATOM 10974 C C . ALA F 1 94 ? -108.100 81.851 190.876 1.00 53.22 94 ALA F C 1
ATOM 10975 O O . ALA F 1 94 ? -107.976 80.789 190.288 1.00 54.63 94 ALA F O 1
ATOM 10977 N N . ARG F 1 95 ? -108.725 82.899 190.355 1.00 51.80 95 ARG F N 1
ATOM 10978 C CA . ARG F 1 95 ? -109.307 82.858 189.025 1.00 51.94 95 ARG F CA 1
ATOM 10979 C C . ARG F 1 95 ? -109.132 84.197 188.314 1.00 54.90 95 ARG F C 1
ATOM 10980 O O . ARG F 1 95 ? -109.353 85.258 188.904 1.00 54.79 95 ARG F O 1
ATOM 10988 N N . GLU F 1 96 ? -108.753 84.151 187.040 1.00 57.60 96 GLU F N 1
ATOM 10989 C CA . GLU F 1 96 ? -108.556 85.377 186.278 1.00 59.47 96 GLU F CA 1
ATOM 10990 C C . GLU F 1 96 ? -109.212 85.343 184.905 1.00 59.73 96 GLU F C 1
ATOM 10991 O O . GLU F 1 96 ? -108.880 84.501 184.068 1.00 60.69 96 GLU F O 1
ATOM 10997 N N . LEU F 1 97 ? -110.138 86.271 184.677 1.00 59.39 97 LEU F N 1
ATOM 10998 C CA . LEU F 1 97 ? -110.838 86.372 183.398 1.00 59.17 97 LEU F CA 1
ATOM 10999 C C . LEU F 1 97 ? -110.331 87.618 182.683 1.00 59.56 97 LEU F C 1
ATOM 11000 O O . LEU F 1 97 ? -110.543 88.725 183.159 1.00 59.79 97 LEU F O 1
ATOM 11005 N N . LYS F 1 98 ? -109.663 87.440 181.548 1.00 60.45 98 LYS F N 1
ATOM 11006 C CA . LYS F 1 98 ? -109.144 88.570 180.783 1.00 61.29 98 LYS F CA 1
ATOM 11007 C C . LYS F 1 98 ? -110.181 89.099 179.802 1.00 62.33 98 LYS F C 1
ATOM 11008 O O . LYS F 1 98 ? -111.109 88.399 179.433 1.00 61.27 98 LYS F O 1
ATOM 11014 N N . ARG F 1 99 ? -110.031 90.353 179.401 1.00 65.35 99 ARG F N 1
ATOM 11015 C CA . ARG F 1 99 ? -110.963 90.962 178.454 1.00 67.96 99 ARG F CA 1
ATOM 11016 C C . ARG F 1 99 ? -110.856 90.239 177.119 1.00 69.28 99 ARG F C 1
ATOM 11017 O O . ARG F 1 99 ? -111.832 90.169 176.367 1.00 69.59 99 ARG F O 1
ATOM 11025 N N . THR F 1 100 ? -109.669 89.700 176.834 1.00 70.28 100 THR F N 1
ATOM 11026 C CA . THR F 1 100 ? -109.428 88.989 175.582 1.00 70.78 100 THR F CA 1
ATOM 11027 C C . THR F 1 100 ? -110.365 87.797 175.471 1.00 71.21 100 THR F C 1
ATOM 11028 O O . THR F 1 100 ? -110.731 87.403 174.368 1.00 71.39 100 THR F O 1
ATOM 11032 N N . GLY F 1 101 ? -110.750 87.238 176.621 1.00 72.28 101 GLY F N 1
ATOM 11033 C CA . GLY F 1 101 ? -111.654 86.088 176.653 1.00 72.47 101 GLY F CA 1
ATOM 11034 C C . GLY F 1 101 ? -111.099 84.888 177.406 1.00 71.52 101 GLY F C 1
ATOM 11035 O O . GLY F 1 101 ? -111.824 83.967 177.796 1.00 71.70 101 GLY F O 1
ATOM 11036 N N . GLU F 1 102 ? -109.793 84.927 177.613 1.00 71.06 102 GLU F N 1
ATOM 11037 C CA . GLU F 1 102 ? -109.045 83.894 178.304 1.00 71.89 102 GLU F CA 1
ATOM 11038 C C . GLU F 1 102 ? -109.304 83.760 179.822 1.00 71.26 102 GLU F C 1
ATOM 11039 O O . GLU F 1 102 ? -108.751 84.512 180.629 1.00 71.34 102 GLU F O 1
ATOM 11045 N N . ASN F 1 103 ? -110.133 82.789 180.205 1.00 70.08 103 ASN F N 1
ATOM 11046 C CA . ASN F 1 103 ? -110.450 82.534 181.619 1.00 67.93 103 ASN F CA 1
ATOM 11047 C C . ASN F 1 103 ? -109.541 81.420 182.154 1.00 66.27 103 ASN F C 1
ATOM 11048 O O . ASN F 1 103 ? -109.247 80.457 181.441 1.00 67.02 103 ASN F O 1
ATOM 11053 N N . THR F 1 104 ? -109.097 81.536 183.403 1.00 63.38 104 THR F N 1
ATOM 11054 C CA . THR F 1 104 ? -108.197 80.522 183.954 1.00 60.79 104 THR F CA 1
ATOM 11055 C C . THR F 1 104 ? -108.187 80.414 185.500 1.00 59.71 104 THR F C 1
ATOM 11056 O O . THR F 1 104 ? -108.218 81.435 186.207 1.00 58.79 104 THR F O 1
ATOM 11060 N N . TYR F 1 105 ? -108.169 79.174 186.010 1.00 56.91 105 TYR F N 1
ATOM 11061 C CA . TYR F 1 105 ? -108.149 78.927 187.450 1.00 55.52 105 TYR F CA 1
ATOM 11062 C C . TYR F 1 105 ? -106.759 78.532 187.937 1.00 56.80 105 TYR F C 1
ATOM 11063 O O . TYR F 1 105 ? -105.938 78.046 187.166 1.00 56.20 105 TYR F O 1
ATOM 11072 N N . TYR F 1 106 ? -106.497 78.747 189.222 1.00 59.22 106 TYR F N 1
ATOM 11073 C CA . TYR F 1 106 ? -105.203 78.411 189.809 1.00 62.64 106 TYR F CA 1
ATOM 11074 C C . TYR F 1 106 ? -105.360 77.745 191.166 1.00 64.26 106 TYR F C 1
ATOM 11075 O O . TYR F 1 106 ? -106.296 78.038 191.912 1.00 65.53 106 TYR F O 1
ATOM 11084 N N . LEU F 1 107 ? -104.431 76.853 191.486 1.00 64.53 107 LEU F N 1
ATOM 11085 C CA . LEU F 1 107 ? -104.440 76.181 192.769 1.00 64.54 107 LEU F CA 1
ATOM 11086 C C . LEU F 1 107 ? -102.985 76.104 193.190 1.00 64.53 107 LEU F C 1
ATOM 11087 O O . LEU F 1 107 ? -102.202 75.363 192.604 1.00 64.10 107 LEU F O 1
ATOM 11092 N N . ASN F 1 108 ? -102.636 76.904 194.194 1.00 64.87 108 ASN F N 1
ATOM 11093 C CA . ASN F 1 108 ? -101.283 76.978 194.728 1.00 64.93 108 ASN F CA 1
ATOM 11094 C C . ASN F 1 108 ? -100.265 77.373 193.682 1.00 64.60 108 ASN F C 1
ATOM 11095 O O . ASN F 1 108 ? -99.183 76.808 193.622 1.00 63.94 108 ASN F O 1
ATOM 11100 N N . GLY F 1 109 ? -100.634 78.344 192.854 1.00 64.82 109 GLY F N 1
ATOM 11101 C CA . GLY F 1 109 ? -99.732 78.835 191.832 1.00 66.14 109 GLY F CA 1
ATOM 11102 C C . GLY F 1 109 ? -99.705 78.081 190.520 1.00 67.81 109 GLY F C 1
ATOM 11103 O O . GLY F 1 109 ? -98.993 78.480 189.601 1.00 68.85 109 GLY F O 1
ATOM 11104 N N . SER F 1 110 ? -100.475 77.007 190.401 1.00 68.65 110 SER F N 1
ATOM 11105 C CA . SER F 1 110 ? -100.461 76.246 189.161 1.00 69.39 110 SER F CA 1
ATOM 11106 C C . SER F 1 110 ? -101.777 76.286 188.424 1.00 69.72 110 SER F C 1
ATOM 11107 O O . SER F 1 110 ? -102.828 76.048 189.013 1.00 71.30 110 SER F O 1
ATOM 11110 N N . PRO F 1 111 ? -101.743 76.604 187.121 1.00 69.55 111 PRO F N 1
ATOM 11111 C CA . PRO F 1 111 ? -102.995 76.640 186.363 1.00 69.37 111 PRO F CA 1
ATOM 11112 C C . PRO F 1 111 ? -103.654 75.264 186.516 1.00 68.89 111 PRO F C 1
ATOM 11113 O O . PRO F 1 111 ? -102.975 74.237 186.516 1.00 67.63 111 PRO F O 1
ATOM 11117 N N . VAL F 1 112 ? -104.970 75.247 186.666 1.00 68.67 112 VAL F N 1
ATOM 11118 C CA . VAL F 1 112 ? -105.644 73.994 186.862 1.00 68.42 112 VAL F CA 1
ATOM 11119 C C . VAL F 1 112 ? -107.097 74.042 186.425 1.00 69.20 112 VAL F C 1
ATOM 11120 O O . VAL F 1 112 ? -107.674 75.105 186.277 1.00 68.98 112 VAL F O 1
ATOM 11124 N N . ARG F 1 113 ? -107.668 72.866 186.211 1.00 71.60 113 ARG F N 1
ATOM 11125 C CA . ARG F 1 113 ? -109.041 72.710 185.765 1.00 74.02 113 ARG F CA 1
ATOM 11126 C C . ARG F 1 113 ? -109.984 73.128 186.896 1.00 73.01 113 ARG F C 1
ATOM 11127 O O . ARG F 1 113 ? -109.632 72.981 188.064 1.00 71.76 113 ARG F O 1
ATOM 11135 N N . LEU F 1 114 ? -111.164 73.657 186.560 1.00 72.77 114 LEU F N 1
ATOM 11136 C CA . LEU F 1 114 ? -112.114 74.076 187.595 1.00 72.53 114 LEU F CA 1
ATOM 11137 C C . LEU F 1 114 ? -112.444 72.877 188.467 1.00 74.03 114 LEU F C 1
ATOM 11138 O O . LEU F 1 114 ? -112.516 72.995 189.693 1.00 74.38 114 LEU F O 1
ATOM 11143 N N . LYS F 1 115 ? -112.638 71.722 187.830 1.00 75.63 115 LYS F N 1
ATOM 11144 C CA . LYS F 1 115 ? -112.972 70.512 188.560 1.00 77.39 115 LYS F CA 1
ATOM 11145 C C . LYS F 1 115 ? -111.983 70.265 189.690 1.00 77.33 115 LYS F C 1
ATOM 11146 O O . LYS F 1 115 ? -112.373 69.823 190.767 1.00 77.93 115 LYS F O 1
ATOM 11152 N N . ASP F 1 116 ? -110.709 70.560 189.445 1.00 77.44 116 ASP F N 1
ATOM 11153 C CA . ASP F 1 116 ? -109.656 70.378 190.448 1.00 77.19 116 ASP F CA 1
ATOM 11154 C C . ASP F 1 116 ? -109.867 71.230 191.700 1.00 75.74 116 ASP F C 1
ATOM 11155 O O . ASP F 1 116 ? -109.540 70.811 192.809 1.00 75.19 116 ASP F O 1
ATOM 11160 N N . ILE F 1 117 ? -110.403 72.431 191.517 1.00 74.90 117 ILE F N 1
ATOM 11161 C CA . ILE F 1 117 ? -110.679 73.314 192.644 1.00 73.76 117 ILE F CA 1
ATOM 11162 C C . ILE F 1 117 ? -111.812 72.685 193.454 1.00 73.19 117 ILE F C 1
ATOM 11163 O O . ILE F 1 117 ? -111.688 72.525 194.670 1.00 71.82 117 ILE F O 1
ATOM 11168 N N . ARG F 1 118 ? -112.901 72.323 192.767 1.00 73.33 118 ARG F N 1
ATOM 11169 C CA . ARG F 1 118 ? -114.064 71.703 193.408 1.00 74.52 118 ARG F CA 1
ATOM 11170 C C . ARG F 1 118 ? -113.679 70.490 194.256 1.00 74.89 118 ARG F C 1
ATOM 11171 O O . ARG F 1 118 ? -114.139 70.331 195.400 1.00 75.04 118 ARG F O 1
ATOM 11179 N N . ASP F 1 119 ? -112.841 69.632 193.675 1.00 74.62 119 ASP F N 1
ATOM 11180 C CA . ASP F 1 119 ? -112.379 68.424 194.337 1.00 73.58 119 ASP F CA 1
ATOM 11181 C C . ASP F 1 119 ? -111.636 68.754 195.610 1.00 72.36 119 ASP F C 1
ATOM 11182 O O . ASP F 1 119 ? -111.926 68.185 196.655 1.00 74.24 119 ASP F O 1
ATOM 11187 N N . ARG F 1 120 ? -110.704 69.694 195.537 1.00 70.68 120 ARG F N 1
ATOM 11188 C CA . ARG F 1 120 ? -109.933 70.079 196.717 1.00 68.91 120 ARG F CA 1
ATOM 11189 C C . ARG F 1 120 ? -110.799 70.528 197.894 1.00 68.48 120 ARG F C 1
ATOM 11190 O O . ARG F 1 120 ? -110.360 70.472 199.043 1.00 66.85 120 ARG F O 1
ATOM 11198 N N . PHE F 1 121 ? -112.023 70.974 197.607 1.00 68.63 121 PHE F N 1
ATOM 11199 C CA . PHE F 1 121 ? -112.949 71.408 198.653 1.00 69.04 121 PHE F CA 1
ATOM 11200 C C . PHE F 1 121 ? -114.214 70.536 198.640 1.00 70.87 121 PHE F C 1
ATOM 11201 O O . PHE F 1 121 ? -115.309 71.001 198.325 1.00 72.34 121 PHE F O 1
ATOM 11209 N N . ALA F 1 122 ? -114.041 69.269 199.003 1.00 72.16 122 ALA F N 1
ATOM 11210 C CA . ALA F 1 122 ? -115.116 68.283 199.021 1.00 74.11 122 ALA F CA 1
ATOM 11211 C C . ALA F 1 122 ? -116.334 68.563 199.902 1.00 76.00 122 ALA F C 1
ATOM 11212 O O . ALA F 1 122 ? -117.365 69.016 199.409 1.00 76.71 122 ALA F O 1
ATOM 11214 N N . GLY F 1 123 ? -116.222 68.267 201.195 1.00 77.64 123 GLY F N 1
ATOM 11215 C CA . GLY F 1 123 ? -117.337 68.475 202.109 1.00 80.30 123 GLY F CA 1
ATOM 11216 C C . GLY F 1 123 ? -117.643 69.921 202.485 1.00 82.34 123 GLY F C 1
ATOM 11217 O O . GLY F 1 123 ? -117.719 70.255 203.678 1.00 83.65 123 GLY F O 1
ATOM 11218 N N . THR F 1 124 ? -117.829 70.772 201.471 1.00 82.60 124 THR F N 1
ATOM 11219 C CA . THR F 1 124 ? -118.126 72.196 201.652 1.00 81.12 124 THR F CA 1
ATOM 11220 C C . THR F 1 124 ? -119.072 72.587 200.526 1.00 80.72 124 THR F C 1
ATOM 11221 O O . THR F 1 124 ? -119.073 71.946 199.476 1.00 81.03 124 THR F O 1
ATOM 11225 N N . GLY F 1 125 ? -119.876 73.625 200.726 1.00 80.45 125 GLY F N 1
ATOM 11226 C CA . GLY F 1 125 ? -120.798 74.028 199.671 1.00 80.53 125 GLY F CA 1
ATOM 11227 C C . GLY F 1 125 ? -120.057 74.566 198.461 1.00 80.07 125 GLY F C 1
ATOM 11228 O O . GLY F 1 125 ? -120.551 74.538 197.326 1.00 78.80 125 GLY F O 1
ATOM 11229 N N . LEU F 1 126 ? -118.841 75.039 198.734 1.00 79.70 126 LEU F N 1
ATOM 11230 C CA . LEU F 1 126 ? -117.953 75.634 197.746 1.00 78.38 126 LEU F CA 1
ATOM 11231 C C . LEU F 1 126 ? -117.868 74.869 196.432 1.00 78.49 126 LEU F C 1
ATOM 11232 O O . LEU F 1 126 ? -117.505 73.696 196.405 1.00 78.55 126 LEU F O 1
ATOM 11237 N N . GLY F 1 127 ? -118.220 75.549 195.345 1.00 79.07 127 GLY F N 1
ATOM 11238 C CA . GLY F 1 127 ? -118.166 74.938 194.031 1.00 80.35 127 GLY F CA 1
ATOM 11239 C C . GLY F 1 127 ? -119.503 74.475 193.476 1.00 81.34 127 GLY F C 1
ATOM 11240 O O . GLY F 1 127 ? -119.889 74.853 192.363 1.00 81.84 127 GLY F O 1
ATOM 11241 N N . VAL F 1 128 ? -120.215 73.664 194.255 1.00 81.73 128 VAL F N 1
ATOM 11242 C CA . VAL F 1 128 ? -121.507 73.122 193.835 1.00 80.99 128 VAL F CA 1
ATOM 11243 C C . VAL F 1 128 ? -122.725 74.017 194.112 1.00 80.37 128 VAL F C 1
ATOM 11244 O O . VAL F 1 128 ? -123.003 74.947 193.346 1.00 79.66 128 VAL F O 1
ATOM 11248 N N . ASP F 1 129 ? -123.437 73.735 195.204 1.00 79.91 129 ASP F N 1
ATOM 11249 C CA . ASP F 1 129 ? -124.633 74.485 195.578 1.00 79.23 129 ASP F CA 1
ATOM 11250 C C . ASP F 1 129 ? -124.445 75.666 196.543 1.00 78.10 129 ASP F C 1
ATOM 11251 O O . ASP F 1 129 ? -125.356 76.483 196.702 1.00 78.73 129 ASP F O 1
ATOM 11256 N N . PHE F 1 130 ? -123.279 75.765 197.182 1.00 75.66 130 PHE F N 1
ATOM 11257 C CA . PHE F 1 130 ? -123.000 76.864 198.106 1.00 73.13 130 PHE F CA 1
ATOM 11258 C C . PHE F 1 130 ? -124.010 76.995 199.231 1.00 72.23 130 PHE F C 1
ATOM 11259 O O . PHE F 1 130 ? -124.730 77.990 199.303 1.00 71.90 130 PHE F O 1
ATOM 11267 N N . TYR F 1 131 ? -124.075 76.010 200.114 1.00 71.35 131 TYR F N 1
ATOM 11268 C CA . TYR F 1 131 ? -125.022 76.100 201.217 1.00 71.39 131 TYR F CA 1
ATOM 11269 C C . TYR F 1 131 ? -124.399 76.911 202.355 1.00 72.08 131 TYR F C 1
ATOM 11270 O O . TYR F 1 131 ? -125.060 77.224 203.343 1.00 72.30 131 TYR F O 1
ATOM 11279 N N . SER F 1 132 ? -123.124 77.266 202.188 1.00 72.07 132 SER F N 1
ATOM 11280 C CA . SER F 1 132 ? -122.378 78.049 203.173 1.00 70.64 132 SER F CA 1
ATOM 11281 C C . SER F 1 132 ? -122.798 79.522 203.123 1.00 70.03 132 SER F C 1
ATOM 11282 O O . SER F 1 132 ? -122.677 80.232 204.113 1.00 70.41 132 SER F O 1
ATOM 11285 N N . ILE F 1 133 ? -123.265 79.976 201.959 1.00 68.58 133 ILE F N 1
ATOM 11286 C CA . ILE F 1 133 ? -123.726 81.350 201.784 1.00 66.48 133 ILE F CA 1
ATOM 11287 C C . ILE F 1 133 ? -125.234 81.313 202.034 1.00 66.95 133 ILE F C 1
ATOM 11288 O O . ILE F 1 133 ? -125.984 80.745 201.247 1.00 66.51 133 ILE F O 1
ATOM 11293 N N . VAL F 1 134 ? -125.671 81.910 203.137 1.00 68.35 134 VAL F N 1
ATOM 11294 C CA . VAL F 1 134 ? -127.089 81.930 203.501 1.00 69.88 134 VAL F CA 1
ATOM 11295 C C . VAL F 1 134 ? -127.703 83.327 203.664 1.00 71.24 134 VAL F C 1
ATOM 11296 O O . VAL F 1 134 ? -127.171 84.171 204.381 1.00 71.31 134 VAL F O 1
ATOM 11300 N N . GLY F 1 135 ? -128.841 83.553 203.018 1.00 72.86 135 GLY F N 1
ATOM 11301 C CA . GLY F 1 135 ? -129.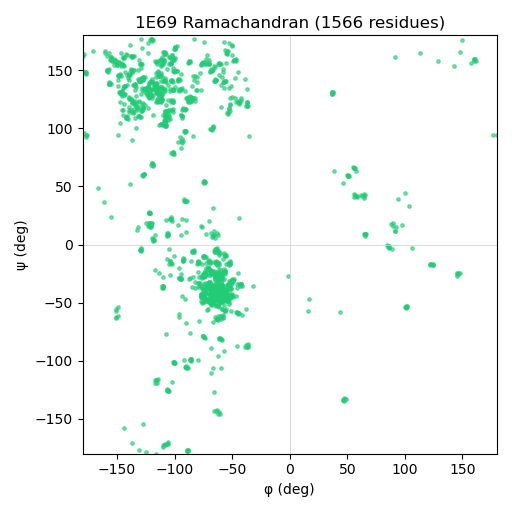497 84.844 203.113 1.00 75.28 135 GLY F CA 1
ATOM 11302 C C . GLY F 1 135 ? -130.878 84.720 203.722 1.00 77.34 135 GLY F C 1
ATOM 11303 O O . GLY F 1 135 ? -131.342 83.609 203.993 1.00 77.13 135 GLY F O 1
ATOM 11304 N N . GLN F 1 136 ? -131.534 85.861 203.930 1.00 79.26 136 GLN F N 1
ATOM 11305 C CA . GLN F 1 136 ? -132.875 85.913 204.514 1.00 80.69 136 GLN F CA 1
ATOM 11306 C C . GLN F 1 136 ? -133.820 84.944 203.821 1.00 81.47 136 GLN F C 1
ATOM 11307 O O . GLN F 1 136 ? -134.746 84.421 204.432 1.00 80.54 136 GLN F O 1
ATOM 11313 N N . GLY F 1 137 ? -133.574 84.713 202.537 1.00 83.66 137 GLY F N 1
ATOM 11314 C CA . GLY F 1 137 ? -134.402 83.804 201.772 1.00 85.92 137 GLY F CA 1
ATOM 11315 C C . GLY F 1 137 ? -134.314 82.387 202.295 1.00 87.58 137 GLY F C 1
ATOM 11316 O O . GLY F 1 137 ? -135.312 81.849 202.773 1.00 87.92 137 GLY F O 1
ATOM 11317 N N . GLN F 1 138 ? -133.124 81.789 202.218 1.00 89.43 138 GLN F N 1
ATOM 11318 C CA . GLN F 1 138 ? -132.912 80.412 202.675 1.00 90.86 138 GLN F CA 1
ATOM 11319 C C . GLN F 1 138 ? -133.422 80.187 204.086 1.00 90.92 138 GLN F C 1
ATOM 11320 O O . GLN F 1 138 ? -133.892 79.104 204.409 1.00 89.97 138 GLN F O 1
ATOM 11326 N N . ILE F 1 139 ? -133.319 81.208 204.926 1.00 92.28 139 ILE F N 1
ATOM 11327 C CA . ILE F 1 139 ? -133.796 81.089 206.291 1.00 94.46 139 ILE F CA 1
ATOM 11328 C C . ILE F 1 139 ? -135.280 80.754 206.253 1.00 97.33 139 ILE F C 1
ATOM 11329 O O . ILE F 1 139 ? -135.732 79.827 206.919 1.00 98.51 139 ILE F O 1
ATOM 11334 N N . ASP F 1 140 ? -136.034 81.502 205.456 1.00 100.12 140 ASP F N 1
ATOM 11335 C CA . ASP F 1 140 ? -137.476 81.293 205.344 1.00 102.36 140 ASP F CA 1
ATOM 11336 C C . ASP F 1 140 ? -137.845 79.963 204.671 1.00 103.38 140 ASP F C 1
ATOM 11337 O O . ASP F 1 140 ? -138.788 79.288 205.091 1.00 103.84 140 ASP F O 1
ATOM 11342 N N . ARG F 1 141 ? -137.101 79.587 203.635 1.00 104.38 141 ARG F N 1
ATOM 11343 C CA . ARG F 1 141 ? -137.370 78.344 202.917 1.00 106.03 141 ARG F CA 1
ATOM 11344 C C . ARG F 1 141 ? -136.958 77.074 203.663 1.00 107.08 141 ARG F C 1
ATOM 11345 O O . ARG F 1 141 ? -137.296 75.969 203.244 1.00 106.16 141 ARG F O 1
ATOM 11353 N N . ILE F 1 142 ? -136.225 77.230 204.762 1.00 109.01 142 ILE F N 1
ATOM 11354 C CA . ILE F 1 142 ? -135.801 76.085 205.574 1.00 110.18 142 ILE F CA 1
ATOM 11355 C C . ILE F 1 142 ? -136.815 75.927 206.710 1.00 111.73 142 ILE F C 1
ATOM 11356 O O . ILE F 1 142 ? -137.053 74.819 207.195 1.00 112.17 142 ILE F O 1
ATOM 11361 N N . VAL F 1 143 ? -137.406 77.047 207.122 1.00 112.98 143 VAL F N 1
ATOM 11362 C CA . VAL F 1 143 ? -138.405 77.065 208.183 1.00 114.23 143 VAL F CA 1
ATOM 11363 C C . VAL F 1 143 ? -139.738 76.610 207.622 1.00 115.91 143 VAL F C 1
ATOM 11364 O O . VAL F 1 143 ? -140.646 76.271 208.377 1.00 116.59 143 VAL F O 1
ATOM 11368 N N . ASN F 1 144 ? -139.850 76.599 206.295 1.00 117.82 144 ASN F N 1
ATOM 11369 C CA . ASN F 1 144 ? -141.086 76.187 205.624 1.00 119.68 144 ASN F CA 1
ATOM 11370 C C . ASN F 1 144 ? -140.898 75.007 204.658 1.00 120.47 144 ASN F C 1
ATOM 11371 O O . ASN F 1 144 ? -141.657 74.856 203.692 1.00 120.23 144 ASN F O 1
ATOM 11376 N N . ALA F 1 145 ? -139.891 74.178 204.929 1.00 121.42 145 ALA F N 1
ATOM 11377 C CA . ALA F 1 145 ? -139.593 73.008 204.103 1.00 122.31 145 ALA F CA 1
ATOM 11378 C C . ALA F 1 145 ? -140.133 71.727 204.746 1.00 122.75 145 ALA F C 1
ATOM 11379 O O . ALA F 1 145 ? -140.600 70.817 204.057 1.00 122.99 145 ALA F O 1
ATOM 11381 N N . TYR F 1 167 ? -129.011 63.017 212.125 1.00 108.29 1023 TYR F N 1
ATOM 11382 C CA . TYR F 1 167 ? -130.341 63.537 212.443 1.00 108.94 1023 TYR F CA 1
ATOM 11383 C C . TYR F 1 167 ? -130.549 63.800 213.931 1.00 108.34 1023 TYR F C 1
ATOM 11384 O O . TYR F 1 167 ? -130.841 64.924 214.337 1.00 108.44 1023 TYR F O 1
ATOM 11393 N N . GLN F 1 168 ? -130.481 62.726 214.719 1.00 107.85 1024 GLN F N 1
ATOM 11394 C CA . GLN F 1 168 ? -130.647 62.783 216.173 1.00 105.73 1024 GLN F CA 1
ATOM 11395 C C . GLN F 1 168 ? -129.886 64.030 216.608 1.00 102.38 1024 GLN F C 1
ATOM 11396 O O . GLN F 1 168 ? -130.283 64.738 217.530 1.00 101.86 1024 GLN F O 1
ATOM 11402 N N . ARG F 1 169 ? -128.783 64.274 215.906 1.00 97.90 1025 ARG F N 1
ATOM 11403 C CA . ARG F 1 169 ? -127.897 65.397 216.144 1.00 93.52 1025 ARG F CA 1
ATOM 11404 C C . ARG F 1 169 ? -128.555 66.739 215.821 1.00 90.07 1025 ARG F C 1
ATOM 11405 O O . ARG F 1 169 ? -128.424 67.699 216.584 1.00 90.07 1025 ARG F O 1
ATOM 11413 N N . VAL F 1 170 ? -129.237 66.817 214.679 1.00 85.34 1026 VAL F N 1
ATOM 11414 C CA . VAL F 1 170 ? -129.907 68.053 214.289 1.00 80.18 1026 VAL F CA 1
ATOM 11415 C C . VAL F 1 170 ? -130.954 68.432 215.325 1.00 79.00 1026 VAL F C 1
ATOM 11416 O O . VAL F 1 170 ? -131.032 69.574 215.758 1.00 78.61 1026 VAL F O 1
ATOM 11420 N N . ASN F 1 171 ? -131.749 67.461 215.740 1.00 78.28 1027 ASN F N 1
ATOM 11421 C CA . ASN F 1 171 ? -132.766 67.722 216.728 1.00 77.08 1027 ASN F CA 1
ATOM 11422 C C . ASN F 1 171 ? -132.171 67.906 218.122 1.00 77.47 1027 ASN F C 1
ATOM 11423 O O . ASN F 1 171 ? -132.783 68.536 218.970 1.00 77.60 1027 ASN F O 1
ATOM 11428 N N . GLU F 1 172 ? -130.976 67.371 218.356 1.00 78.92 1028 GLU F N 1
ATOM 11429 C CA . GLU F 1 172 ? -130.320 67.485 219.658 1.00 79.56 1028 GLU F CA 1
ATOM 11430 C C . GLU F 1 172 ? -129.615 68.836 219.777 1.00 78.00 1028 GLU F C 1
ATOM 11431 O O . GLU F 1 172 ? -129.619 69.439 220.850 1.00 78.64 1028 GLU F O 1
ATOM 11437 N N . SER F 1 173 ? -129.024 69.308 218.676 1.00 75.59 1029 SER F N 1
ATOM 11438 C CA . SER F 1 173 ? -128.327 70.595 218.657 1.00 73.15 1029 SER F CA 1
ATOM 11439 C C . SER F 1 173 ? -129.341 71.725 218.658 1.00 70.79 1029 SER F C 1
ATOM 11440 O O . SER F 1 173 ? -129.133 72.769 219.288 1.00 71.28 1029 SER F O 1
ATOM 11443 N N . PHE F 1 174 ? -130.437 71.510 217.941 1.00 67.45 1030 PHE F N 1
ATOM 11444 C CA . PHE F 1 174 ? -131.493 72.500 217.863 1.00 64.56 1030 PHE F CA 1
ATOM 11445 C C . PHE F 1 174 ? -131.968 72.832 219.266 1.00 64.13 1030 PHE F C 1
ATOM 11446 O O . PHE F 1 174 ? -132.217 73.989 219.584 1.00 64.00 1030 PHE F O 1
ATOM 11454 N N . ASN F 1 175 ? -132.085 71.810 220.107 1.00 64.23 1031 ASN F N 1
ATOM 11455 C CA . ASN F 1 175 ? -132.521 71.999 221.485 1.00 64.31 1031 ASN F CA 1
ATOM 11456 C C . ASN F 1 175 ? -131.518 72.856 222.258 1.00 64.51 1031 ASN F C 1
ATOM 11457 O O . ASN F 1 175 ? -131.890 73.847 222.878 1.00 64.90 1031 ASN F O 1
ATOM 11462 N N . ARG F 1 176 ? -130.245 72.480 222.215 1.00 63.97 1032 ARG F N 1
ATOM 11463 C CA . ARG F 1 176 ? -129.228 73.225 222.931 1.00 64.10 1032 ARG F CA 1
ATOM 11464 C C . ARG F 1 176 ? -129.284 74.724 222.615 1.00 61.93 1032 ARG F C 1
ATOM 11465 O O . ARG F 1 176 ? -129.206 75.565 223.518 1.00 61.68 1032 ARG F O 1
ATOM 11473 N N . PHE F 1 177 ? -129.434 75.047 221.333 1.00 59.23 1033 PHE F N 1
ATOM 11474 C CA . PHE F 1 177 ? -129.493 76.427 220.872 1.00 56.42 1033 PHE F CA 1
ATOM 11475 C C . PHE F 1 177 ? -130.719 77.192 221.322 1.00 55.62 1033 PHE F C 1
ATOM 11476 O O . PHE F 1 177 ? -130.632 78.385 221.606 1.00 55.74 1033 PHE F O 1
ATOM 11484 N N . ILE F 1 178 ? -131.861 76.516 221.376 1.00 55.18 1034 ILE F N 1
ATOM 11485 C CA . ILE F 1 178 ? -133.089 77.162 221.809 1.00 54.77 1034 ILE F CA 1
ATOM 11486 C C . ILE F 1 178 ? -132.985 77.491 223.289 1.00 56.34 1034 ILE F C 1
ATOM 11487 O O . ILE F 1 178 ? -133.458 78.543 223.715 1.00 58.51 1034 ILE F O 1
ATOM 11492 N N . SER F 1 179 ? -132.360 76.613 224.073 1.00 57.03 1035 SER F N 1
ATOM 11493 C CA . SER F 1 179 ? -132.176 76.866 225.510 1.00 58.32 1035 SER F CA 1
ATOM 11494 C C . SER F 1 179 ? -131.249 78.058 225.701 1.00 59.28 1035 SER F C 1
ATOM 11495 O O . SER F 1 179 ? -131.495 78.927 226.529 1.00 60.68 1035 SER F O 1
ATOM 11498 N N . LEU F 1 180 ? -130.168 78.083 224.935 1.00 59.96 1036 LEU F N 1
ATOM 11499 C CA . LEU F 1 180 ? -129.219 79.172 225.003 1.00 60.32 1036 LEU F CA 1
ATOM 11500 C C . LEU F 1 180 ? -129.934 80.482 224.700 1.00 60.11 1036 LEU F C 1
ATOM 11501 O O . LEU F 1 180 ? -129.723 81.480 225.382 1.00 60.77 1036 LEU F O 1
ATOM 11506 N N . LEU F 1 181 ? -130.784 80.469 223.681 1.00 59.70 1037 LEU F N 1
ATOM 11507 C CA . LEU F 1 181 ? -131.526 81.655 223.286 1.00 59.69 1037 LEU F CA 1
ATOM 11508 C C . LEU F 1 181 ? -132.472 82.207 224.349 1.00 59.72 1037 LEU F C 1
ATOM 11509 O O . LEU F 1 181 ? -132.494 83.421 224.583 1.00 60.22 1037 LEU F O 1
ATOM 11514 N N . PHE F 1 182 ? -133.243 81.337 224.998 1.00 58.93 1038 PHE F N 1
ATOM 11515 C CA . PHE F 1 182 ? -134.195 81.802 226.004 1.00 59.34 1038 PHE F CA 1
ATOM 11516 C C . PHE F 1 182 ? -133.813 81.549 227.454 1.00 60.43 1038 PHE F C 1
ATOM 11517 O O . PHE F 1 182 ? -134.623 81.779 228.358 1.00 61.44 1038 PHE F O 1
ATOM 11525 N N . PHE F 1 183 ? -132.585 81.093 227.676 1.00 61.15 1039 PHE F N 1
ATOM 11526 C CA . PHE F 1 183 ? -132.088 80.796 229.019 1.00 62.12 1039 PHE F CA 1
ATOM 11527 C C . PHE F 1 183 ? -132.825 79.659 229.733 1.00 63.47 1039 PHE F C 1
ATOM 11528 O O . PHE F 1 183 ? -133.121 79.777 230.930 1.00 62.97 1039 PHE F O 1
ATOM 11536 N N . GLY F 1 184 ? -133.148 78.575 229.024 1.00 64.15 1040 GLY F N 1
ATOM 11537 C CA . GLY F 1 184 ? -133.800 77.479 229.716 1.00 66.23 1040 GLY F CA 1
ATOM 11538 C C . GLY F 1 184 ? -134.851 76.560 229.107 1.00 67.26 1040 GLY F C 1
ATOM 11539 O O . GLY F 1 184 ? -135.036 75.418 229.573 1.00 68.37 1040 GLY F O 1
ATOM 11540 N N . GLY F 1 185 ? -135.560 77.012 228.089 1.00 65.99 1041 GLY F N 1
ATOM 11541 C CA . GLY F 1 185 ? -136.579 76.135 227.537 1.00 65.10 1041 GLY F CA 1
ATOM 11542 C C . GLY F 1 185 ? -136.128 74.849 226.851 1.00 63.84 1041 GLY F C 1
ATOM 11543 O O . GLY F 1 185 ? -135.186 74.181 227.280 1.00 63.24 1041 GLY F O 1
ATOM 11544 N N . GLU F 1 186 ? -136.840 74.498 225.783 1.00 63.30 1042 GLU F N 1
ATOM 11545 C CA . GLU F 1 186 ? -136.553 73.318 224.985 1.00 63.59 1042 GLU F CA 1
ATOM 11546 C C . GLU F 1 186 ? -137.019 73.561 223.562 1.00 63.62 1042 GLU F C 1
ATOM 11547 O O . GLU F 1 186 ? -137.884 74.402 223.318 1.00 62.66 1042 GLU F O 1
ATOM 11553 N N . GLY F 1 187 ? -136.458 72.792 222.635 1.00 64.24 1043 GLY F N 1
ATOM 11554 C CA . GLY F 1 187 ? -136.812 72.918 221.236 1.00 65.41 1043 GLY F CA 1
ATOM 11555 C C . GLY F 1 187 ? -136.994 71.533 220.679 1.00 67.16 1043 GLY F C 1
ATOM 11556 O O . GLY F 1 187 ? -136.193 70.639 220.969 1.00 67.01 1043 GLY F O 1
ATOM 11557 N N . ARG F 1 188 ? -138.043 71.346 219.882 1.00 69.24 1044 ARG F N 1
ATOM 11558 C CA . ARG F 1 188 ? -138.325 70.032 219.309 1.00 71.24 1044 ARG F CA 1
ATOM 11559 C C . ARG F 1 188 ? -138.565 70.023 217.802 1.00 70.05 1044 ARG F C 1
ATOM 11560 O O . ARG F 1 188 ? -139.193 70.922 217.265 1.00 68.90 1044 ARG F O 1
ATOM 11568 N N . LEU F 1 189 ? -138.035 68.996 217.135 1.00 69.81 1045 LEU F N 1
ATOM 11569 C CA . LEU F 1 189 ? -138.180 68.809 215.692 1.00 68.68 1045 LEU F CA 1
ATOM 11570 C C . LEU F 1 189 ? -138.798 67.437 215.416 1.00 68.74 1045 LEU F C 1
ATOM 11571 O O . LEU F 1 189 ? -139.949 67.331 214.983 1.00 68.62 1045 LEU F O 1
ATOM 11576 N N . GLU F 1 204 ? -142.271 70.300 211.637 1.00 83.62 1060 GLU F N 1
ATOM 11577 C CA . GLU F 1 204 ? -142.952 70.933 212.763 1.00 84.72 1060 GLU F CA 1
ATOM 11578 C C . GLU F 1 204 ? -142.019 71.289 213.913 1.00 82.98 1060 GLU F C 1
ATOM 11579 O O . GLU F 1 204 ? -141.244 70.443 214.394 1.00 83.51 1060 GLU F O 1
ATOM 11585 N N . ILE F 1 205 ? -142.129 72.538 214.366 1.00 79.52 1061 ILE F N 1
ATOM 11586 C CA . ILE F 1 205 ? -141.302 73.049 215.448 1.00 76.74 1061 ILE F CA 1
ATOM 11587 C C . ILE F 1 205 ? -142.072 73.405 216.724 1.00 75.60 1061 ILE F C 1
ATOM 11588 O O . ILE F 1 205 ? -143.120 74.032 216.672 1.00 74.66 1061 ILE F O 1
ATOM 11593 N N . SER F 1 206 ? -141.536 72.984 217.866 1.00 74.96 1062 SER F N 1
ATOM 11594 C CA . SER F 1 206 ? -142.129 73.246 219.171 1.00 73.80 1062 SER F CA 1
ATOM 11595 C C . SER F 1 206 ? -141.090 73.934 220.026 1.00 72.31 1062 SER F C 1
ATOM 11596 O O . SER F 1 206 ? -139.956 73.460 220.142 1.00 73.25 1062 SER F O 1
ATOM 11599 N N . ILE F 1 207 ? -141.479 75.039 220.640 1.00 69.29 1063 ILE F N 1
ATOM 11600 C CA . ILE F 1 207 ? -140.572 75.784 221.497 1.00 66.62 1063 ILE F CA 1
ATOM 11601 C C . ILE F 1 207 ? -141.187 76.028 222.864 1.00 64.62 1063 ILE F C 1
ATOM 11602 O O . ILE F 1 207 ? -142.203 76.702 222.989 1.00 63.56 1063 ILE F O 1
ATOM 11607 N N . ARG F 1 208 ? -140.570 75.476 223.897 1.00 62.82 1064 ARG F N 1
ATOM 11608 C CA . ARG F 1 208 ? -141.091 75.664 225.238 1.00 61.91 1064 ARG F CA 1
ATOM 11609 C C . ARG F 1 208 ? -140.179 76.586 226.018 1.00 62.42 1064 ARG F C 1
ATOM 11610 O O . ARG F 1 208 ? -139.059 76.211 226.309 1.00 62.39 1064 ARG F O 1
ATOM 11618 N N . LYS F 1 209 ? -140.653 77.788 226.349 1.00 63.46 1065 LYS F N 1
ATOM 11619 C CA . LYS F 1 209 ? -139.860 78.752 227.120 1.00 63.83 1065 LYS F CA 1
ATOM 11620 C C . LYS F 1 209 ? -139.787 78.295 228.566 1.00 64.35 1065 LYS F C 1
ATOM 11621 O O . LYS F 1 209 ? -140.663 77.587 229.022 1.00 66.28 1065 LYS F O 1
ATOM 11627 N N . PRO F 1 210 ? -138.753 78.712 229.311 1.00 64.12 1066 PRO F N 1
ATOM 11628 C CA . PRO F 1 210 ? -138.566 78.335 230.709 1.00 64.34 1066 PRO F CA 1
ATOM 11629 C C . PRO F 1 210 ? -139.786 78.195 231.618 1.00 65.08 1066 PRO F C 1
ATOM 11630 O O . PRO F 1 210 ? -140.301 77.095 231.777 1.00 66.82 1066 PRO F O 1
ATOM 11634 N N . GLY F 1 211 ? -140.264 79.266 232.229 1.00 64.58 1067 GLY F N 1
ATOM 11635 C CA . GLY F 1 211 ? -141.398 79.089 233.123 1.00 66.25 1067 GLY F CA 1
ATOM 11636 C C . GLY F 1 211 ? -142.705 78.723 232.449 1.00 67.18 1067 GLY F C 1
ATOM 11637 O O . GLY F 1 211 ? -143.758 78.696 233.072 1.00 67.37 1067 GLY F O 1
ATOM 11638 N N . ARG F 1 212 ? -142.646 78.412 231.169 1.00 69.42 1068 ARG F N 1
ATOM 11639 C CA . ARG F 1 212 ? -143.854 78.110 230.436 1.00 72.05 1068 ARG F CA 1
ATOM 11640 C C . ARG F 1 212 ? -144.105 76.683 229.990 1.00 72.93 1068 ARG F C 1
ATOM 11641 O O . ARG F 1 212 ? -143.384 75.761 230.330 1.00 73.01 1068 ARG F O 1
ATOM 11649 N N . ARG F 1 213 ? -145.149 76.534 229.190 1.00 75.18 1069 ARG F N 1
ATOM 11650 C CA . ARG F 1 213 ? -145.591 75.250 228.672 1.00 78.23 1069 ARG F CA 1
ATOM 11651 C C . ARG F 1 213 ? -145.288 75.126 227.179 1.00 78.42 1069 ARG F C 1
ATOM 11652 O O . ARG F 1 213 ? -145.038 76.133 226.527 1.00 78.89 1069 ARG F O 1
ATOM 11660 N N . ASP F 1 214 ? -145.326 73.910 226.633 1.00 79.06 1070 ASP F N 1
ATOM 11661 C CA . ASP F 1 214 ? -145.027 73.706 225.210 1.00 79.47 1070 ASP F CA 1
ATOM 11662 C C . ASP F 1 214 ? -145.750 74.704 224.315 1.00 78.16 1070 ASP F C 1
ATOM 11663 O O . ASP F 1 214 ? -146.758 75.263 224.708 1.00 78.04 1070 ASP F O 1
ATOM 11668 N N . GLN F 1 215 ? -145.243 74.916 223.104 1.00 77.67 1071 GLN F N 1
ATOM 11669 C CA . GLN F 1 215 ? -145.827 75.900 222.186 1.00 77.51 1071 GLN F CA 1
ATOM 11670 C C . GLN F 1 215 ? -145.471 75.633 220.721 1.00 77.82 1071 GLN F C 1
ATOM 11671 O O . GLN F 1 215 ? -144.387 75.132 220.418 1.00 78.87 1071 GLN F O 1
ATOM 11677 N N . LYS F 1 216 ? -146.373 75.985 219.812 1.00 77.56 1072 LYS F N 1
ATOM 11678 C CA . LYS F 1 216 ? -146.138 75.764 218.390 1.00 78.15 1072 LYS F CA 1
ATOM 11679 C C . LYS F 1 216 ? -145.541 77.013 217.768 1.00 76.71 1072 LYS F C 1
ATOM 11680 O O . LYS F 1 216 ? -146.010 78.108 218.024 1.00 75.92 1072 LYS F O 1
ATOM 11686 N N . LEU F 1 217 ? -144.503 76.847 216.952 1.00 76.15 1073 LEU F N 1
ATOM 11687 C CA . LEU F 1 217 ? -143.828 77.977 216.291 1.00 75.13 1073 LEU F CA 1
ATOM 11688 C C . LEU F 1 217 ? -144.805 78.990 215.712 1.00 74.62 1073 LEU F C 1
ATOM 11689 O O . LEU F 1 217 ? -144.548 80.187 215.680 1.00 72.10 1073 LEU F O 1
ATOM 11694 N N . SER F 1 218 ? -145.927 78.466 215.247 1.00 75.96 1074 SER F N 1
ATOM 11695 C CA . SER F 1 218 ? -147.014 79.227 214.649 1.00 75.30 1074 SER F CA 1
ATOM 11696 C C . SER F 1 218 ? -147.413 80.473 215.441 1.00 74.45 1074 SER F C 1
ATOM 11697 O O . SER F 1 218 ? -147.370 81.573 214.919 1.00 73.70 1074 SER F O 1
ATOM 11700 N N . LEU F 1 219 ? -147.807 80.302 216.699 1.00 74.48 1075 LEU F N 1
ATOM 11701 C CA . LEU F 1 219 ? -148.231 81.427 217.529 1.00 73.26 1075 LEU F CA 1
ATOM 11702 C C . LEU F 1 219 ? -147.101 82.063 218.333 1.00 72.81 1075 LEU F C 1
ATOM 11703 O O . LEU F 1 219 ? -147.284 82.504 219.462 1.00 72.51 1075 LEU F O 1
ATOM 11708 N N . LEU F 1 220 ? -145.927 82.132 217.731 1.00 73.23 1076 LEU F N 1
ATOM 11709 C CA . LEU F 1 220 ? -144.774 82.732 218.385 1.00 72.73 1076 LEU F CA 1
ATOM 11710 C C . LEU F 1 220 ? -144.591 84.120 217.791 1.00 72.68 1076 LEU F C 1
ATOM 11711 O O . LEU F 1 220 ? -145.140 84.423 216.738 1.00 73.23 1076 LEU F O 1
ATOM 11716 N N . SER F 1 221 ? -143.825 84.970 218.461 1.00 73.21 1077 SER F N 1
ATOM 11717 C CA . SER F 1 221 ? -143.575 86.337 217.969 1.00 72.72 1077 SER F CA 1
ATOM 11718 C C . SER F 1 221 ? -142.985 86.345 216.557 1.00 72.58 1077 SER F C 1
ATOM 11719 O O . SER F 1 221 ? -142.543 85.315 216.057 1.00 74.61 1077 SER F O 1
ATOM 11722 N N . GLY F 1 222 ? -142.963 87.500 215.910 1.00 71.05 1078 GLY F N 1
ATOM 11723 C CA . GLY F 1 222 ? -142.406 87.544 214.572 1.00 69.17 1078 GLY F CA 1
ATOM 11724 C C . GLY F 1 222 ? -140.890 87.532 214.604 1.00 68.01 1078 GLY F C 1
ATOM 11725 O O . GLY F 1 222 ? -140.236 86.816 213.849 1.00 68.58 1078 GLY F O 1
ATOM 11726 N N . GLY F 1 223 ? -140.328 88.342 215.487 1.00 67.40 1079 GLY F N 1
ATOM 11727 C CA . GLY F 1 223 ? -138.887 88.419 215.610 1.00 66.65 1079 GLY F CA 1
ATOM 11728 C C . GLY F 1 223 ? -138.335 87.198 216.297 1.00 66.26 1079 GLY F C 1
ATOM 11729 O O . GLY F 1 223 ? -137.168 86.856 216.139 1.00 65.39 1079 GLY F O 1
ATOM 11730 N N . GLU F 1 224 ? -139.183 86.543 217.079 1.00 67.12 1080 GLU F N 1
ATOM 11731 C CA . GLU F 1 224 ? -138.786 85.332 217.777 1.00 66.91 1080 GLU F CA 1
ATOM 11732 C C . GLU F 1 224 ? -138.696 84.195 216.743 1.00 66.33 1080 GLU F C 1
ATOM 11733 O O . GLU F 1 224 ? -137.743 83.415 216.765 1.00 66.91 1080 GLU F O 1
ATOM 11739 N N . LYS F 1 225 ? -139.668 84.121 215.828 1.00 64.60 1081 LYS F N 1
ATOM 11740 C CA . LYS F 1 225 ? -139.674 83.100 214.781 1.00 63.36 1081 LYS F CA 1
ATOM 11741 C C . LYS F 1 225 ? -138.354 83.160 214.025 1.00 62.99 1081 LYS F C 1
ATOM 11742 O O . LYS F 1 225 ? -137.784 82.134 213.639 1.00 64.13 1081 LYS F O 1
ATOM 11748 N N . ALA F 1 226 ? -137.885 84.381 213.806 1.00 61.94 1082 ALA F N 1
ATOM 11749 C CA . ALA F 1 226 ? -136.638 84.622 213.096 1.00 60.90 1082 ALA F CA 1
ATOM 11750 C C . ALA F 1 226 ? -135.483 83.977 213.833 1.00 59.87 1082 ALA F C 1
ATOM 11751 O O . ALA F 1 226 ? -134.625 83.336 213.231 1.00 59.38 1082 ALA F O 1
ATOM 11753 N N . LEU F 1 227 ? -135.477 84.163 215.147 1.00 58.96 1083 LEU F N 1
ATOM 11754 C CA . LEU F 1 227 ? -134.447 83.621 216.011 1.00 57.64 1083 LEU F CA 1
ATOM 11755 C C . LEU F 1 227 ? -134.402 82.111 215.884 1.00 57.83 1083 LEU F C 1
ATOM 11756 O O . LEU F 1 227 ? -133.354 81.546 215.576 1.00 58.09 1083 LEU F O 1
ATOM 11761 N N . VAL F 1 228 ? -135.537 81.454 216.114 1.00 57.10 1084 VAL F N 1
ATOM 11762 C CA . VAL F 1 228 ? -135.583 80.003 216.012 1.00 55.92 1084 VAL F CA 1
ATOM 11763 C C . VAL F 1 228 ? -135.197 79.515 214.613 1.00 55.62 1084 VAL F C 1
ATOM 11764 O O . VAL F 1 228 ? -134.647 78.426 214.453 1.00 56.94 1084 VAL F O 1
ATOM 11768 N N . GLY F 1 229 ? -135.465 80.325 213.599 1.00 55.16 1085 GLY F N 1
ATOM 11769 C CA . GLY F 1 229 ? -135.085 79.943 212.252 1.00 54.84 1085 GLY F CA 1
ATOM 11770 C C . GLY F 1 229 ? -133.574 79.866 212.177 1.00 54.73 1085 GLY F C 1
ATOM 11771 O O . GLY F 1 229 ? -133.005 78.913 211.651 1.00 55.23 1085 GLY F O 1
ATOM 11772 N N . LEU F 1 230 ? -132.919 80.889 212.711 1.00 55.00 1086 LEU F N 1
ATOM 11773 C CA . LEU F 1 230 ? -131.461 80.944 212.743 1.00 54.36 1086 LEU F CA 1
ATOM 11774 C C . LEU F 1 230 ? -130.922 79.775 213.554 1.00 53.56 1086 LEU F C 1
ATOM 11775 O O . LEU F 1 230 ? -129.878 79.224 213.240 1.00 52.63 1086 LEU F O 1
ATOM 11780 N N . ALA F 1 231 ? -131.646 79.413 214.605 1.00 53.96 1087 ALA F N 1
ATOM 11781 C CA . ALA F 1 231 ? -131.260 78.302 215.459 1.00 54.95 1087 ALA F CA 1
ATOM 11782 C C . ALA F 1 231 ? -131.273 76.994 214.657 1.00 56.00 1087 ALA F C 1
ATOM 11783 O O . ALA F 1 231 ? -130.411 76.132 214.838 1.00 56.12 1087 ALA F O 1
ATOM 11785 N N . LEU F 1 232 ? -132.252 76.855 213.768 1.00 56.61 1088 LEU F N 1
ATOM 11786 C CA . LEU F 1 232 ? -132.362 75.666 212.939 1.00 57.10 1088 LEU F CA 1
ATOM 11787 C C . LEU F 1 232 ? -131.194 75.622 211.968 1.00 58.05 1088 LEU F C 1
ATOM 11788 O O . LEU F 1 232 ? -130.543 74.595 211.823 1.00 59.76 1088 LEU F O 1
ATOM 11793 N N . LEU F 1 233 ? -130.923 76.734 211.298 1.00 59.62 1089 LEU F N 1
ATOM 11794 C CA . LEU F 1 233 ? -129.813 76.788 210.350 1.00 61.86 1089 LEU F CA 1
ATOM 11795 C C . LEU F 1 233 ? -128.519 76.327 211.013 1.00 63.42 1089 LEU F C 1
ATOM 11796 O O . LEU F 1 233 ? -127.786 75.509 210.459 1.00 64.62 1089 LEU F O 1
ATOM 11801 N N . PHE F 1 234 ? -128.244 76.865 212.198 1.00 65.24 1090 PHE F N 1
ATOM 11802 C CA . PHE F 1 234 ? -127.046 76.516 212.956 1.00 66.25 1090 PHE F CA 1
ATOM 11803 C C . PHE F 1 234 ? -127.008 75.037 213.292 1.00 66.67 1090 PHE F C 1
ATOM 11804 O O . PHE F 1 234 ? -125.941 74.422 213.276 1.00 66.63 1090 PHE F O 1
ATOM 11812 N N . ALA F 1 235 ? -128.174 74.472 213.592 1.00 67.41 1091 ALA F N 1
ATOM 11813 C CA . ALA F 1 235 ? -128.280 73.051 213.918 1.00 67.68 1091 ALA F CA 1
ATOM 11814 C C . ALA F 1 235 ? -127.991 72.196 212.697 1.00 67.70 1091 ALA F C 1
ATOM 11815 O O . ALA F 1 235 ? -127.261 71.212 212.776 1.00 68.83 1091 ALA F O 1
ATOM 11817 N N . LEU F 1 236 ? -128.558 72.576 211.563 1.00 67.81 1092 LEU F N 1
ATOM 11818 C CA . LEU F 1 236 ? -128.342 71.833 210.333 1.00 69.83 1092 LEU F CA 1
ATOM 11819 C C . LEU F 1 236 ? -126.878 71.825 209.877 1.00 72.08 1092 LEU F C 1
ATOM 11820 O O . LEU F 1 236 ? -126.489 71.016 209.038 1.00 72.55 1092 LEU F O 1
ATOM 11825 N N . MET F 1 237 ? -126.067 72.723 210.422 1.00 74.48 1093 MET F N 1
ATOM 11826 C CA . MET F 1 237 ? -124.656 72.769 210.064 1.00 77.14 1093 MET F CA 1
ATOM 11827 C C . MET F 1 237 ? -123.969 71.468 210.484 1.00 78.97 1093 MET F C 1
ATOM 11828 O O . MET F 1 237 ? -122.792 71.246 210.187 1.00 79.98 1093 MET F O 1
ATOM 11833 N N . GLU F 1 238 ? -124.709 70.607 211.174 1.00 80.50 1094 GLU F N 1
ATOM 11834 C CA . GLU F 1 238 ? -124.167 69.337 211.637 1.00 82.53 1094 GLU F CA 1
ATOM 11835 C C . GLU F 1 238 ? -124.024 68.361 210.481 1.00 81.87 1094 GLU F C 1
ATOM 11836 O O . GLU F 1 238 ? -123.191 67.462 210.501 1.00 81.69 1094 GLU F O 1
ATOM 11842 N N . ILE F 1 239 ? -124.851 68.545 209.469 1.00 81.56 1095 ILE F N 1
ATOM 11843 C CA . ILE F 1 239 ? -124.812 67.677 208.309 1.00 82.08 1095 ILE F CA 1
ATOM 11844 C C . ILE F 1 239 ? -124.454 68.486 207.053 1.00 83.02 1095 ILE F C 1
ATOM 11845 O O . ILE F 1 239 ? -124.430 67.965 205.938 1.00 83.13 1095 ILE F O 1
ATOM 11850 N N . LYS F 1 240 ? -124.173 69.771 207.258 1.00 83.49 1096 LYS F N 1
ATOM 11851 C CA . LYS F 1 240 ? -123.776 70.681 206.189 1.00 82.93 1096 LYS F CA 1
ATOM 11852 C C . LYS F 1 240 ? -122.458 71.342 206.618 1.00 83.34 1096 LYS F C 1
ATOM 11853 O O . LYS F 1 240 ? -122.396 72.563 206.775 1.00 83.92 1096 LYS F O 1
ATOM 11859 N N . PRO F 1 241 ? -121.395 70.544 206.842 1.00 82.85 1097 PRO F N 1
ATOM 11860 C CA . PRO F 1 241 ? -120.100 71.101 207.253 1.00 81.57 1097 PRO F CA 1
ATOM 11861 C C . PRO F 1 241 ? -119.505 72.059 206.221 1.00 80.25 1097 PRO F C 1
ATOM 11862 O O . PRO F 1 241 ? -119.825 72.000 205.029 1.00 79.91 1097 PRO F O 1
ATOM 11866 N N . SER F 1 242 ? -118.636 72.944 206.696 1.00 78.88 1098 SER F N 1
ATOM 11867 C CA . SER F 1 242 ? -117.981 73.920 205.834 1.00 76.73 1098 SER F CA 1
ATOM 11868 C C . SER F 1 242 ? -117.006 74.754 206.668 1.00 75.27 1098 SER F C 1
ATOM 11869 O O . SER F 1 242 ? -117.238 74.996 207.861 1.00 75.30 1098 SER F O 1
ATOM 11872 N N . PRO F 1 243 ? -115.889 75.190 206.055 1.00 73.37 1099 PRO F N 1
ATOM 11873 C CA . PRO F 1 243 ? -114.894 75.998 206.765 1.00 71.39 1099 PRO F CA 1
ATOM 11874 C C . PRO F 1 243 ? -115.506 77.279 207.319 1.00 69.45 1099 PRO F C 1
ATOM 11875 O O . PRO F 1 243 ? -115.302 77.614 208.481 1.00 69.94 1099 PRO F O 1
ATOM 11879 N N . PHE F 1 244 ? -116.266 77.981 206.485 1.00 67.08 1100 PHE F N 1
ATOM 11880 C CA . PHE F 1 244 ? -116.909 79.215 206.900 1.00 64.37 1100 PHE F CA 1
ATOM 11881 C C . PHE F 1 244 ? -118.349 79.296 206.407 1.00 63.42 1100 PHE F C 1
ATOM 11882 O O . PHE F 1 244 ? -118.746 78.592 205.485 1.00 63.18 1100 PHE F O 1
ATOM 11890 N N . TYR F 1 245 ? -119.123 80.170 207.031 1.00 62.76 1101 TYR F N 1
ATOM 11891 C CA . TYR F 1 245 ? -120.514 80.379 206.676 1.00 62.43 1101 TYR F CA 1
ATOM 11892 C C . TYR F 1 245 ? -120.726 81.880 206.505 1.00 61.90 1101 TYR F C 1
ATOM 11893 O O . TYR F 1 245 ? -120.177 82.674 207.261 1.00 62.40 1101 TYR F O 1
ATOM 11902 N N . VAL F 1 246 ? -121.510 82.278 205.513 1.00 61.49 1102 VAL F N 1
ATOM 11903 C CA . VAL F 1 246 ? -121.777 83.693 205.303 1.00 60.53 1102 VAL F CA 1
ATOM 11904 C C . VAL F 1 246 ? -123.234 83.997 205.638 1.00 60.98 1102 VAL F C 1
ATOM 11905 O O . VAL F 1 246 ? -124.140 83.356 205.113 1.00 59.70 1102 VAL F O 1
ATOM 11909 N N . LEU F 1 247 ? -123.453 84.956 206.535 1.00 62.38 1103 LEU F N 1
ATOM 11910 C CA . LEU F 1 247 ? -124.804 85.353 206.932 1.00 63.01 1103 LEU F CA 1
ATOM 11911 C C . LEU F 1 247 ? -125.055 86.727 206.330 1.00 64.89 1103 LEU F C 1
ATOM 11912 O O . LEU F 1 247 ? -124.576 87.736 206.837 1.00 66.41 1103 LEU F O 1
ATOM 11917 N N . ASP F 1 248 ? -125.804 86.744 205.234 1.00 67.10 1104 ASP F N 1
ATOM 11918 C CA . ASP F 1 248 ? -126.107 87.958 204.490 1.00 69.59 1104 ASP F CA 1
ATOM 11919 C C . ASP F 1 248 ? -127.391 88.667 204.936 1.00 71.55 1104 ASP F C 1
ATOM 11920 O O . ASP F 1 248 ? -128.489 88.301 204.505 1.00 72.32 1104 ASP F O 1
ATOM 11925 N N . GLU F 1 249 ? -127.248 89.678 205.794 1.00 73.16 1105 GLU F N 1
ATOM 11926 C CA . GLU F 1 249 ? -128.387 90.454 206.288 1.00 75.94 1105 GLU F CA 1
ATOM 11927 C C . GLU F 1 249 ? -129.523 89.607 206.865 1.00 77.13 1105 GLU F C 1
ATOM 11928 O O . GLU F 1 249 ? -130.672 89.688 206.409 1.00 77.42 1105 GLU F O 1
ATOM 11934 N N . VAL F 1 250 ? -129.208 88.822 207.891 1.00 78.28 1106 VAL F N 1
ATOM 11935 C CA . VAL F 1 250 ? -130.194 87.940 208.500 1.00 78.93 1106 VAL F CA 1
ATOM 11936 C C . VAL F 1 250 ? -130.724 88.451 209.824 1.00 79.29 1106 VAL F C 1
ATOM 11937 O O . VAL F 1 250 ? -131.238 87.678 210.625 1.00 78.76 1106 VAL F O 1
ATOM 11941 N N . ASP F 1 251 ? -130.615 89.753 210.047 1.00 80.48 1107 ASP F N 1
ATOM 11942 C CA . ASP F 1 251 ? -131.071 90.340 211.304 1.00 82.17 1107 ASP F CA 1
ATOM 11943 C C . ASP F 1 251 ? -132.122 91.423 211.121 1.00 82.47 1107 ASP F C 1
ATOM 11944 O O . ASP F 1 251 ? -132.364 92.219 212.026 1.00 82.13 1107 ASP F O 1
ATOM 11949 N N . SER F 1 252 ? -132.741 91.465 209.949 1.00 83.46 1108 SER F N 1
ATOM 11950 C CA . SER F 1 252 ? -133.761 92.469 209.687 1.00 83.68 1108 SER F CA 1
ATOM 11951 C C . SER F 1 252 ? -134.894 92.355 210.712 1.00 83.48 1108 SER F C 1
ATOM 11952 O O . SER F 1 252 ? -135.118 93.277 211.489 1.00 84.00 1108 SER F O 1
ATOM 11955 N N . PRO F 1 253 ? -135.600 91.206 210.748 1.00 82.90 1109 PRO F N 1
ATOM 11956 C CA . PRO F 1 253 ? -136.706 91.024 211.695 1.00 82.17 1109 PRO F CA 1
ATOM 11957 C C . PRO F 1 253 ? -136.347 91.093 213.177 1.00 81.19 1109 PRO F C 1
ATOM 11958 O O . PRO F 1 253 ? -137.228 91.129 214.039 1.00 79.79 1109 PRO F O 1
ATOM 11962 N N . LEU F 1 254 ? -135.053 91.128 213.466 1.00 81.12 1110 LEU F N 1
ATOM 11963 C CA . LEU F 1 254 ? -134.581 91.175 214.844 1.00 81.73 1110 LEU F CA 1
ATOM 11964 C C . LEU F 1 254 ? -134.528 92.569 215.421 1.00 82.32 1110 LEU F C 1
ATOM 11965 O O . LEU F 1 254 ? -133.870 93.452 214.875 1.00 82.46 1110 LEU F O 1
ATOM 11970 N N . ASP F 1 255 ? -135.222 92.764 216.531 1.00 83.70 1111 ASP F N 1
ATOM 11971 C CA . ASP F 1 255 ? -135.221 94.061 217.191 1.00 85.65 1111 ASP F CA 1
ATOM 11972 C C . ASP F 1 255 ? -134.054 94.044 218.159 1.00 85.56 1111 ASP F C 1
ATOM 11973 O O . ASP F 1 255 ? -133.327 93.063 218.217 1.00 84.54 1111 ASP F O 1
ATOM 11978 N N . ASP F 1 256 ? -133.880 95.115 218.923 1.00 86.63 1112 ASP F N 1
ATOM 11979 C CA . ASP F 1 256 ? -132.770 95.194 219.870 1.00 87.80 1112 ASP F CA 1
ATOM 11980 C C . ASP F 1 256 ? -132.666 94.061 220.892 1.00 87.41 1112 ASP F C 1
ATOM 11981 O O . ASP F 1 256 ? -131.565 93.592 221.194 1.00 86.32 1112 ASP F O 1
ATOM 11986 N N . TYR F 1 257 ? -133.799 93.622 221.429 1.00 87.91 1113 TYR F N 1
ATOM 11987 C CA . TYR F 1 257 ? -133.772 92.554 222.417 1.00 88.50 1113 TYR F CA 1
ATOM 11988 C C . TYR F 1 257 ? -133.390 91.229 221.774 1.00 87.67 1113 TYR F C 1
ATOM 11989 O O . TYR F 1 257 ? -132.519 90.518 222.281 1.00 87.08 1113 TYR F O 1
ATOM 11998 N N . ASN F 1 258 ? -134.050 90.889 220.669 1.00 86.35 1114 ASN F N 1
ATOM 11999 C CA . ASN F 1 258 ? -133.748 89.644 219.980 1.00 84.90 1114 ASN F CA 1
ATOM 12000 C C . ASN F 1 258 ? -132.335 89.674 219.416 1.00 83.78 1114 ASN F C 1
ATOM 12001 O O . ASN F 1 258 ? -131.647 88.661 219.404 1.00 83.13 1114 ASN F O 1
ATOM 12006 N N . ALA F 1 259 ? -131.904 90.844 218.951 1.00 82.98 1115 ALA F N 1
ATOM 12007 C CA . ALA F 1 259 ? -130.564 91.002 218.397 1.00 80.52 1115 ALA F CA 1
ATOM 12008 C C . ALA F 1 259 ? -129.544 90.593 219.444 1.00 79.10 1115 ALA F C 1
ATOM 12009 O O . ALA F 1 259 ? -128.561 89.929 219.148 1.00 78.09 1115 ALA F O 1
ATOM 12011 N N . GLU F 1 260 ? -129.782 90.990 220.681 1.00 78.95 1116 GLU F N 1
ATOM 12012 C CA . GLU F 1 260 ? -128.855 90.642 221.739 1.00 79.45 1116 GLU F CA 1
ATOM 12013 C C . GLU F 1 260 ? -128.771 89.128 221.914 1.00 78.00 1116 GLU F C 1
ATOM 12014 O O . GLU F 1 260 ? -127.747 88.605 222.347 1.00 78.09 1116 GLU F O 1
ATOM 12020 N N . ARG F 1 261 ? -129.853 88.428 221.590 1.00 76.24 1117 ARG F N 1
ATOM 12021 C CA . ARG F 1 261 ? -129.877 86.972 221.713 1.00 74.33 1117 ARG F CA 1
ATOM 12022 C C . ARG F 1 261 ? -129.108 86.355 220.549 1.00 72.01 1117 ARG F C 1
ATOM 12023 O O . ARG F 1 261 ? -128.332 85.427 220.730 1.00 71.09 1117 ARG F O 1
ATOM 12031 N N . PHE F 1 262 ? -129.338 86.870 219.348 1.00 69.70 1118 PHE F N 1
ATOM 12032 C CA . PHE F 1 262 ? -128.645 86.365 218.175 1.00 67.23 1118 PHE F CA 1
ATOM 12033 C C . PHE F 1 262 ? -127.158 86.542 218.395 1.00 66.14 1118 PHE F C 1
ATOM 12034 O O . PHE F 1 262 ? -126.354 85.723 217.968 1.00 66.16 1118 PHE F O 1
ATOM 12042 N N . LYS F 1 263 ? -126.802 87.621 219.076 1.00 65.52 1119 LYS F N 1
ATOM 12043 C CA . LYS F 1 263 ? -125.409 87.926 219.369 1.00 64.87 1119 LYS F CA 1
ATOM 12044 C C . LYS F 1 263 ? -124.786 86.856 220.252 1.00 63.40 1119 LYS F C 1
ATOM 12045 O O . LYS F 1 263 ? -123.652 86.450 220.023 1.00 61.23 1119 LYS F O 1
ATOM 12051 N N . ARG F 1 264 ? -125.540 86.408 221.255 1.00 63.45 1120 ARG F N 1
ATOM 12052 C CA . ARG F 1 264 ? -125.075 85.392 222.195 1.00 63.77 1120 ARG F CA 1
ATOM 12053 C C . ARG F 1 264 ? -124.965 84.019 221.511 1.00 63.38 1120 ARG F C 1
ATOM 12054 O O . ARG F 1 264 ? -124.076 83.221 221.831 1.00 62.43 1120 ARG F O 1
ATOM 12062 N N . LEU F 1 265 ? -125.852 83.759 220.551 1.00 63.34 1121 LEU F N 1
ATOM 12063 C CA . LEU F 1 265 ? -125.841 82.493 219.821 1.00 62.79 1121 LEU F CA 1
ATOM 12064 C C . LEU F 1 265 ? -124.645 82.473 218.888 1.00 62.42 1121 LEU F C 1
ATOM 12065 O O . LEU F 1 265 ? -123.910 81.500 218.835 1.00 62.25 1121 LEU F O 1
ATOM 12070 N N . LEU F 1 266 ? -124.460 83.556 218.146 1.00 62.88 1122 LEU F N 1
ATOM 12071 C CA . LEU F 1 266 ? -123.347 83.655 217.212 1.00 63.58 1122 LEU F CA 1
ATOM 12072 C C . LEU F 1 266 ? -122.018 83.363 217.897 1.00 65.46 1122 LEU F C 1
ATOM 12073 O O . LEU F 1 266 ? -121.202 82.611 217.374 1.00 64.94 1122 LEU F O 1
ATOM 12078 N N . LYS F 1 267 ? -121.801 83.950 219.072 1.00 68.34 1123 LYS F N 1
ATOM 12079 C CA . LYS F 1 267 ? -120.544 83.749 219.786 1.00 71.04 1123 LYS F CA 1
ATOM 12080 C C . LYS F 1 267 ? -120.317 82.318 220.225 1.00 71.39 1123 LYS F C 1
ATOM 12081 O O . LYS F 1 267 ? -119.177 81.887 220.378 1.00 71.92 1123 LYS F O 1
ATOM 12087 N N . GLU F 1 268 ? -121.393 81.571 220.426 1.00 72.29 1124 GLU F N 1
ATOM 12088 C CA . GLU F 1 268 ? -121.251 80.180 220.838 1.00 72.70 1124 GLU F CA 1
ATOM 12089 C C . GLU F 1 268 ? -120.807 79.319 219.666 1.00 71.60 1124 GLU F C 1
ATOM 12090 O O . GLU F 1 268 ? -119.915 78.499 219.798 1.00 70.91 1124 GLU F O 1
ATOM 12096 N N . ASN F 1 269 ? -121.431 79.515 218.513 1.00 71.70 1125 ASN F N 1
ATOM 12097 C CA . ASN F 1 269 ? -121.082 78.747 217.328 1.00 71.71 1125 ASN F CA 1
ATOM 12098 C C . ASN F 1 269 ? -119.716 79.129 216.781 1.00 71.63 1125 ASN F C 1
ATOM 12099 O O . ASN F 1 269 ? -118.994 78.270 216.294 1.00 71.19 1125 ASN F O 1
ATOM 12104 N N . SER F 1 270 ? -119.375 80.417 216.852 1.00 71.84 1126 SER F N 1
ATOM 12105 C CA . SER F 1 270 ? -118.100 80.931 216.342 1.00 72.15 1126 SER F CA 1
ATOM 12106 C C . SER F 1 270 ? -116.888 80.245 216.965 1.00 72.94 1126 SER F C 1
ATOM 12107 O O . SER F 1 270 ? -115.749 80.470 216.549 1.00 73.39 1126 SER F O 1
ATOM 12110 N N . LYS F 1 271 ? -117.133 79.409 217.964 1.00 73.85 1127 LYS F N 1
ATOM 12111 C CA . LYS F 1 271 ? -116.061 78.695 218.637 1.00 74.89 1127 LYS F CA 1
ATOM 12112 C C . LYS F 1 271 ? -115.516 77.530 217.814 1.00 76.25 1127 LYS F C 1
ATOM 12113 O O . LYS F 1 271 ? -114.365 77.135 217.987 1.00 76.99 1127 LYS F O 1
ATOM 12119 N N . HIS F 1 272 ? -116.333 76.978 216.917 1.00 77.67 1128 HIS F N 1
ATOM 12120 C CA . HIS F 1 272 ? -115.896 75.848 216.095 1.00 77.73 1128 HIS F CA 1
ATOM 12121 C C . HIS F 1 272 ? -116.128 76.014 214.598 1.00 76.19 1128 HIS F C 1
ATOM 12122 O O . HIS F 1 272 ? -115.718 75.171 213.798 1.00 76.54 1128 HIS F O 1
ATOM 12129 N N . THR F 1 273 ? -116.781 77.110 214.228 1.00 73.85 1129 THR F N 1
ATOM 12130 C CA . THR F 1 273 ? -117.057 77.445 212.832 1.00 71.00 1129 THR F CA 1
ATOM 12131 C C . THR F 1 273 ? -116.835 78.951 212.712 1.00 68.87 1129 THR F C 1
ATOM 12132 O O . THR F 1 273 ? -117.105 79.694 213.659 1.00 69.11 1129 THR F O 1
ATOM 12136 N N . GLN F 1 274 ? -116.336 79.409 211.569 1.00 65.40 1130 GLN F N 1
ATOM 12137 C CA . GLN F 1 274 ? -116.116 80.831 211.408 1.00 62.58 1130 GLN F CA 1
ATOM 12138 C C . GLN F 1 274 ? -117.216 81.446 210.548 1.00 61.29 1130 GLN F C 1
ATOM 12139 O O . GLN F 1 274 ? -117.667 80.838 209.582 1.00 60.55 1130 GLN F O 1
ATOM 12145 N N . PHE F 1 275 ? -117.654 82.647 210.917 1.00 59.85 1131 PHE F N 1
ATOM 12146 C CA . PHE F 1 275 ? -118.712 83.327 210.184 1.00 58.74 1131 PHE F CA 1
ATOM 12147 C C . PHE F 1 275 ? -118.318 84.686 209.626 1.00 58.32 1131 PHE F C 1
ATOM 12148 O O . PHE F 1 275 ? -117.617 85.455 210.281 1.00 60.09 1131 PHE F O 1
ATOM 12156 N N . ILE F 1 276 ? -118.774 84.965 208.409 1.00 56.68 1132 ILE F N 1
ATOM 12157 C CA . ILE F 1 276 ? -118.549 86.246 207.763 1.00 54.94 1132 ILE F CA 1
ATOM 12158 C C . ILE F 1 276 ? -119.968 86.836 207.742 1.00 56.28 1132 ILE F C 1
ATOM 12159 O O . ILE F 1 276 ? -120.810 86.412 206.947 1.00 57.33 1132 ILE F O 1
ATOM 12164 N N . VAL F 1 277 ? -120.238 87.783 208.639 1.00 56.50 1133 VAL F N 1
ATOM 12165 C CA . VAL F 1 277 ? -121.556 88.405 208.746 1.00 56.51 1133 VAL F CA 1
ATOM 12166 C C . VAL F 1 277 ? -121.619 89.783 208.105 1.00 58.49 1133 VAL F C 1
ATOM 12167 O O . VAL F 1 277 ? -120.838 90.669 208.453 1.00 59.39 1133 VAL F O 1
ATOM 12171 N N . ILE F 1 278 ? -122.541 89.973 207.171 1.00 60.45 1134 ILE F N 1
ATOM 12172 C CA . ILE F 1 278 ? -122.692 91.281 206.557 1.00 64.25 1134 ILE F CA 1
ATOM 12173 C C . ILE F 1 278 ? -124.001 91.838 207.102 1.00 66.59 1134 ILE F C 1
ATOM 12174 O O . ILE F 1 278 ? -125.088 91.371 206.769 1.00 67.29 1134 ILE F O 1
ATOM 12179 N N . THR F 1 279 ? -123.875 92.821 207.984 1.00 69.92 1135 THR F N 1
ATOM 12180 C CA . THR F 1 279 ? -125.024 93.441 208.634 1.00 73.30 1135 THR F CA 1
ATOM 12181 C C . THR F 1 279 ? -124.800 94.928 208.868 1.00 76.43 1135 THR F C 1
ATOM 12182 O O . THR F 1 279 ? -123.661 95.409 208.879 1.00 76.88 1135 THR F O 1
ATOM 12186 N N . HIS F 1 280 ? -125.893 95.653 209.074 1.00 79.43 1136 HIS F N 1
ATOM 12187 C CA . HIS F 1 280 ? -125.809 97.084 209.343 1.00 81.56 1136 HIS F CA 1
ATOM 12188 C C . HIS F 1 280 ? -126.445 97.333 210.716 1.00 80.95 1136 HIS F C 1
ATOM 12189 O O . HIS F 1 280 ? -126.788 98.461 211.070 1.00 81.15 1136 HIS F O 1
ATOM 12196 N N . ASN F 1 281 ? -126.587 96.251 211.478 1.00 80.22 1137 ASN F N 1
ATOM 12197 C CA . ASN F 1 281 ? -127.173 96.275 212.817 1.00 79.14 1137 ASN F CA 1
ATOM 12198 C C . ASN F 1 281 ? -126.055 96.448 213.832 1.00 78.34 1137 ASN F C 1
ATOM 12199 O O . ASN F 1 281 ? -125.183 95.605 213.954 1.00 77.59 1137 ASN F O 1
ATOM 12204 N N . LYS F 1 282 ? -126.093 97.545 214.566 1.00 78.78 1138 LYS F N 1
ATOM 12205 C CA . LYS F 1 282 ? -125.055 97.835 215.539 1.00 80.06 1138 LYS F CA 1
ATOM 12206 C C . LYS F 1 282 ? -124.878 96.830 216.689 1.00 79.25 1138 LYS F C 1
ATOM 12207 O O . LYS F 1 282 ? -123.790 96.726 217.264 1.00 77.82 1138 LYS F O 1
ATOM 12213 N N . ILE F 1 283 ? -125.926 96.080 217.020 1.00 79.12 1139 ILE F N 1
ATOM 12214 C CA . ILE F 1 283 ? -125.820 95.099 218.104 1.00 78.75 1139 ILE F CA 1
ATOM 12215 C C . ILE F 1 283 ? -125.066 93.864 217.637 1.00 78.12 1139 ILE F C 1
ATOM 12216 O O . ILE F 1 283 ? -124.232 93.335 218.365 1.00 77.33 1139 ILE F O 1
ATOM 12221 N N . VAL F 1 284 ? -125.386 93.398 216.427 1.00 78.18 1140 VAL F N 1
ATOM 12222 C CA . VAL F 1 284 ? -124.738 92.220 215.839 1.00 77.15 1140 VAL F CA 1
ATOM 12223 C C . VAL F 1 284 ? -123.233 92.476 215.656 1.00 77.99 1140 VAL F C 1
ATOM 12224 O O . VAL F 1 284 ? -122.412 91.617 215.972 1.00 76.98 1140 VAL F O 1
ATOM 12228 N N . MET F 1 285 ? -122.886 93.666 215.164 1.00 79.21 1141 MET F N 1
ATOM 12229 C CA . MET F 1 285 ? -121.493 94.058 214.940 1.00 81.02 1141 MET F CA 1
ATOM 12230 C C . MET F 1 285 ? -120.646 93.882 216.197 1.00 82.51 1141 MET F C 1
ATOM 12231 O O . MET F 1 285 ? -119.416 93.873 216.140 1.00 82.78 1141 MET F O 1
ATOM 12236 N N . GLU F 1 286 ? -121.322 93.740 217.330 1.00 84.33 1142 GLU F N 1
ATOM 12237 C CA . GLU F 1 286 ? -120.672 93.555 218.623 1.00 85.65 1142 GLU F CA 1
ATOM 12238 C C . GLU F 1 286 ? -119.974 92.198 218.707 1.00 83.89 1142 GLU F C 1
ATOM 12239 O O . GLU F 1 286 ? -118.916 92.069 219.323 1.00 83.72 1142 GLU F O 1
ATOM 12245 N N . ALA F 1 287 ? -120.582 91.186 218.098 1.00 81.75 1143 ALA F N 1
ATOM 12246 C CA . ALA F 1 287 ? -120.027 89.840 218.125 1.00 79.77 1143 ALA F CA 1
ATOM 12247 C C . ALA F 1 287 ? -118.773 89.731 217.266 1.00 78.52 1143 ALA F C 1
ATOM 12248 O O . ALA F 1 287 ? -117.963 88.822 217.460 1.00 78.02 1143 ALA F O 1
ATOM 12250 N N . ALA F 1 288 ? -118.616 90.665 216.329 1.00 76.89 1144 ALA F N 1
ATOM 12251 C CA . ALA F 1 288 ? -117.475 90.669 215.415 1.00 75.10 1144 ALA F CA 1
ATOM 12252 C C . ALA F 1 288 ? -116.160 90.864 216.133 1.00 74.04 1144 ALA F C 1
ATOM 12253 O O . ALA F 1 288 ? -116.078 91.643 217.067 1.00 74.65 1144 ALA F O 1
ATOM 12255 N N . ASP F 1 289 ? -115.130 90.155 215.684 1.00 73.17 1145 ASP F N 1
ATOM 12256 C CA . ASP F 1 289 ? -113.798 90.245 216.273 1.00 72.09 1145 ASP F CA 1
ATOM 12257 C C . ASP F 1 289 ? -112.934 91.068 215.344 1.00 70.84 1145 ASP F C 1
ATOM 12258 O O . ASP F 1 289 ? -111.846 91.508 215.702 1.00 71.48 1145 ASP F O 1
ATOM 12263 N N . LEU F 1 290 ? -113.433 91.261 214.133 1.00 69.45 1146 LEU F N 1
ATOM 12264 C CA . LEU F 1 290 ? -112.735 92.029 213.117 1.00 68.04 1146 LEU F CA 1
ATOM 12265 C C . LEU F 1 290 ? -113.847 92.686 212.316 1.00 67.86 1146 LEU F C 1
ATOM 12266 O O . LEU F 1 290 ? -114.798 92.026 211.903 1.00 67.88 1146 LEU F O 1
ATOM 12271 N N . LEU F 1 291 ? -113.732 93.988 212.107 1.00 67.99 1147 LEU F N 1
ATOM 12272 C CA . LEU F 1 291 ? -114.745 94.724 211.375 1.00 68.17 1147 LEU F CA 1
ATOM 12273 C C . LEU F 1 291 ? -114.159 95.354 210.122 1.00 67.91 1147 LEU F C 1
ATOM 12274 O O . LEU F 1 291 ? -113.041 95.859 210.139 1.00 69.07 1147 LEU F O 1
ATOM 12279 N N . HIS F 1 292 ? -114.914 95.320 209.032 1.00 67.53 1148 HIS F N 1
ATOM 12280 C CA . HIS F 1 292 ? -114.470 95.914 207.775 1.00 66.60 1148 HIS F CA 1
ATOM 12281 C C . HIS F 1 292 ? -115.538 96.849 207.240 1.00 66.40 1148 HIS F C 1
ATOM 12282 O O . HIS F 1 292 ? -116.715 96.503 207.200 1.00 65.10 1148 HIS F O 1
ATOM 12289 N N . GLY F 1 293 ? -115.126 98.039 206.829 1.00 67.15 1149 GLY F N 1
ATOM 12290 C CA . GLY F 1 293 ? -116.078 98.981 206.280 1.00 67.76 1149 GLY F CA 1
ATOM 12291 C C . GLY F 1 293 ? -115.862 99.177 204.795 1.00 68.86 1149 GLY F C 1
ATOM 12292 O O . GLY F 1 293 ? -114.717 99.317 204.337 1.00 69.88 1149 GLY F O 1
ATOM 12293 N N . VAL F 1 294 ? -116.952 99.177 204.034 1.00 69.37 1150 VAL F N 1
ATOM 12294 C CA . VAL F 1 294 ? -116.863 99.379 202.581 1.00 72.03 1150 VAL F CA 1
ATOM 12295 C C . VAL F 1 294 ? -117.652 100.619 202.150 1.00 72.41 1150 VAL F C 1
ATOM 12296 O O . VAL F 1 294 ? -118.735 100.859 202.662 1.00 71.48 1150 VAL F O 1
ATOM 12300 N N . THR F 1 295 ? -117.124 101.405 201.215 1.00 73.91 1151 THR F N 1
ATOM 12301 C CA . THR F 1 295 ? -117.830 102.600 200.745 1.00 75.52 1151 THR F CA 1
ATOM 12302 C C . THR F 1 295 ? -117.682 102.762 199.256 1.00 76.51 1151 THR F C 1
ATOM 12303 O O . THR F 1 295 ? -116.607 102.519 198.699 1.00 77.42 1151 THR F O 1
ATOM 12307 N N . MET F 1 296 ? -118.753 103.190 198.605 1.00 77.28 1152 MET F N 1
ATOM 12308 C CA . MET F 1 296 ? -118.665 103.413 197.183 1.00 79.20 1152 MET F CA 1
ATOM 12309 C C . MET F 1 296 ? -118.348 104.884 196.919 1.00 80.27 1152 MET F C 1
ATOM 12310 O O . MET F 1 296 ? -119.243 105.688 196.667 1.00 80.55 1152 MET F O 1
ATOM 12315 N N . VAL F 1 297 ? -117.061 105.221 196.997 1.00 81.43 1153 VAL F N 1
ATOM 12316 C CA . VAL F 1 297 ? -116.568 106.581 196.756 1.00 82.43 1153 VAL F CA 1
ATOM 12317 C C . VAL F 1 297 ? -116.973 107.058 195.354 1.00 82.76 1153 VAL F C 1
ATOM 12318 O O . VAL F 1 297 ? -118.040 107.635 195.140 1.00 83.14 1153 VAL F O 1
ATOM 12322 N N . ASN F 1 298 ? -116.080 106.810 194.408 1.00 82.26 1154 ASN F N 1
ATOM 12323 C CA . ASN F 1 298 ? -116.269 107.160 193.011 1.00 81.47 1154 ASN F CA 1
ATOM 12324 C C . ASN F 1 298 ? -117.448 106.296 192.523 1.00 79.43 1154 ASN F C 1
ATOM 12325 O O . ASN F 1 298 ? -118.536 106.296 193.102 1.00 78.43 1154 ASN F O 1
ATOM 12330 N N . GLY F 1 299 ? -117.213 105.576 191.437 1.00 78.21 1155 GLY F N 1
ATOM 12331 C CA . GLY F 1 299 ? -118.188 104.647 190.908 1.00 76.30 1155 GLY F CA 1
ATOM 12332 C C . GLY F 1 299 ? -117.527 103.326 191.281 1.00 75.20 1155 GLY F C 1
ATOM 12333 O O . GLY F 1 299 ? -117.799 102.281 190.692 1.00 75.58 1155 GLY F O 1
ATOM 12334 N N . VAL F 1 300 ? -116.633 103.409 192.273 1.00 73.38 1156 VAL F N 1
ATOM 12335 C CA . VAL F 1 300 ? -115.862 102.277 192.800 1.00 71.14 1156 VAL F CA 1
ATOM 12336 C C . VAL F 1 300 ? -116.221 101.999 194.268 1.00 70.75 1156 VAL F C 1
ATOM 12337 O O . VAL F 1 300 ? -117.046 102.702 194.853 1.00 70.72 1156 VAL F O 1
ATOM 12341 N N . SER F 1 301 ? -115.576 100.985 194.852 1.00 69.88 1157 SER F N 1
ATOM 12342 C CA . SER F 1 301 ? -115.810 100.568 196.241 1.00 68.47 1157 SER F CA 1
ATOM 12343 C C . SER F 1 301 ? -114.475 100.402 196.954 1.00 68.64 1157 SER F C 1
ATOM 12344 O O . SER F 1 301 ? -113.491 100.062 196.308 1.00 69.92 1157 SER F O 1
ATOM 12347 N N . ALA F 1 302 ? -114.432 100.626 198.267 1.00 68.08 1158 ALA F N 1
ATOM 12348 C CA . ALA F 1 302 ? -113.179 100.471 199.013 1.00 69.09 1158 ALA F CA 1
ATOM 12349 C C . ALA F 1 302 ? -113.399 99.977 200.429 1.00 70.52 1158 ALA F C 1
ATOM 12350 O O . ALA F 1 302 ? -114.510 100.040 200.931 1.00 70.20 1158 ALA F O 1
ATOM 12352 N N . ILE F 1 303 ? -112.340 99.504 201.080 1.00 73.11 1159 ILE F N 1
ATOM 12353 C CA . ILE F 1 303 ? -112.457 98.995 202.447 1.00 77.05 1159 ILE F CA 1
ATOM 12354 C C . ILE F 1 303 ? -111.552 99.702 203.440 1.00 80.83 1159 ILE F C 1
ATOM 12355 O O . ILE F 1 303 ? -110.349 99.772 203.216 1.00 81.46 1159 ILE F O 1
ATOM 12360 N N . VAL F 1 304 ? -112.114 100.214 204.535 1.00 85.85 1160 VAL F N 1
ATOM 12361 C CA . VAL F 1 304 ? -111.294 100.851 205.582 1.00 91.60 1160 VAL F CA 1
ATOM 12362 C C . VAL F 1 304 ? -111.763 100.410 206.976 1.00 95.81 1160 VAL F C 1
ATOM 12363 O O . VAL F 1 304 ? -112.625 101.067 207.590 1.00 95.94 1160 VAL F O 1
ATOM 12367 N N . PRO F 1 305 ? -111.178 99.302 207.504 1.00 99.48 1161 PRO F N 1
ATOM 12368 C CA . PRO F 1 305 ? -111.514 98.738 208.824 1.00 102.16 1161 PRO F CA 1
ATOM 12369 C C . PRO F 1 305 ? -111.876 99.731 209.951 1.00 105.04 1161 PRO F C 1
ATOM 12370 O O . PRO F 1 305 ? -111.000 100.227 210.667 1.00 105.49 1161 PRO F O 1
ATOM 12374 N N . VAL F 1 306 ? -113.177 100.000 210.099 1.00 108.01 1162 VAL F N 1
ATOM 12375 C CA . VAL F 1 306 ? -113.684 100.917 211.124 1.00 110.67 1162 VAL F CA 1
ATOM 12376 C C . VAL F 1 306 ? -113.828 100.221 212.494 1.00 113.71 1162 VAL F C 1
ATOM 12377 O O . VAL F 1 306 ? -114.510 99.196 212.603 1.00 113.92 1162 VAL F O 1
ATOM 12381 N N . GLU F 1 307 ? -113.173 100.772 213.523 1.00 116.65 1163 GLU F N 1
ATOM 12382 C CA . GLU F 1 307 ? -113.228 100.233 214.891 1.00 119.76 1163 GLU F CA 1
ATOM 12383 C C . GLU F 1 307 ? -114.562 100.602 215.565 1.00 122.07 1163 GLU F C 1
ATOM 12384 O O . GLU F 1 307 ? -114.988 101.766 215.506 1.00 123.00 1163 GLU F O 1
ATOM 12390 N N . VAL F 1 308 ? -115.211 99.619 216.202 1.00 123.78 1164 VAL F N 1
ATOM 12391 C CA . VAL F 1 308 ? -116.504 99.836 216.880 1.00 125.11 1164 VAL F CA 1
ATOM 12392 C C . VAL F 1 308 ? -116.370 100.782 218.096 1.00 125.94 1164 VAL F C 1
ATOM 12393 O O . VAL F 1 308 ? -115.223 100.980 218.578 1.00 126.11 1164 VAL F O 1
#

Solvent-accessible surface area: 69990 Å² total; per-residue (Å²): 71,103,0,53,94,1,62,1,82,0,0,61,21,5,7,104,77,12,99,2,16,8,19,59,92,2,1,1,0,22,16,85,137,64,26,28,14,50,22,1,10,46,0,1,57,11,0,0,20,123,170,56,121,61,7,11,83,27,27,122,99,39,105,80,19,56,21,0,61,0,45,0,20,0,39,63,128,76,105,118,12,31,0,3,30,30,9,69,83,119,28,92,61,28,23,62,34,79,67,62,104,42,167,42,109,60,0,82,84,95,4,86,54,13,0,3,3,95,101,14,45,0,19,10,13,57,28,63,10,76,163,53,39,125,121,176,122,134,10,44,94,12,0,42,111,10,0,6,30,1,11,92,7,2,24,3,73,76,183,18,14,0,1,42,18,10,117,114,58,44,105,23,86,108,16,58,52,11,25,84,17,0,0,2,1,0,13,13,3,0,32,24,54,104,63,74,19,15,1,1,0,2,45,48,5,5,75,61,10,77,107,147,10,0,71,26,2,36,65,1,0,87,53,20,4,107,176,23,4,1,2,3,7,0,120,27,167,44,2,26,82,4,20,90,48,11,4,17,1,74,70,131,64,23,10,3,42,22,91,82,74,159,108,71,100,0,54,60,1,5,1,66,0,0,61,20,0,11,128,54,11,33,1,16,10,18,59,91,2,1,1,1,21,23,92,138,50,2,9,40,44,16,0,10,48,0,1,58,10,0,0,20,119,185,59,120,66,1,10,73,35,26,135,93,30,109,84,17,55,25,0,20,0,2,0,3,0,40,61,129,76,103,97,13,5,0,3,30,30,8,54,80,119,29,83,62,26,24,48,35,39,8,54,90,42,170,41,110,61,0,80,81,94,5,86,54,13,0,3,3,94,101,14,46,0,18,10,13,58,28,63,7,76,163,53,40,125,123,181,142,149,14,39,89,14,0,32,89,10,0,2,20,1,10,82,4,1,20,2,80,73,186,16,13,0,2,43,17,11,122,111,58,48,105,23,84,107,15,59,52,12,24,84,17,1,0,2,1,0,14,13,3,0,30,24,64,108,64,75,20,15,0,1,0,2,45,56,5,5,73,61,10,77,107,148,11,0,70,27,2,37,64,1,0,86,52,18,3,104,178,25,4,1,2,3,7,2,124,27,169,44,2,23,84,4,19,90,54,14,12,7,1,64,80,109,57,39,8,3,35,29,97,82,77,169,109,71,102,0,56,71,0,3,1,63,1,1,65,18,0,14,113,39,12,42,1,16,10,18,58,92,2,1,1,1,23,22,90,136,57,4,11,46,47,15,0,11,46,0,0,58,15,0,0,20,127,144,80,112,41,5,10,82,39,34,93,98,31,95,83,20,52,27,0,12,0,1,0,4,0,39,60,130,77,104,107,12,3,0,2,20,23,1,58,99,120,30,77,52,27,23,29,34,32,1,44,74,42,168,40,109,62,0,81,82,93,4,88,55,13,0,2,3,94,101,14,46,0,18,10,13,56,28,63,8,75,164,55,43,124,121,181,131,140,13,36,105,14,0,31,98,10,0,1,27,1,11,91,4,3,19,2,79,74,183,18,13,1,1,44,15,12,118,96,54,46,106,23,86,107,15,59,52,12,25,85,18,1,0,2,1,0,14,13,2,0,31,23,69,105,65,75,20,15,0,1,0,1,48,57,6,5,76,62,10,78,107,148,10,0,71,25,2,37,63,1,0,86,51,19,4,108,177,24,4,0,3,3,6,2,122,25,170,46,3,24,81,3,20,89,54,13,13,8,1,62,79,112,83,26,6,1,33,32,87,102,70,163,112,72,104,0,53,72,1,2,1,64,0,0,62,16,2,10,115,34,10,43,2,16,10,19,58,93,2,1,1,0,24,14,87,139,66,24,26,8,41,23,0,12,46,0,0,57,10,0,0,20,120,156,60,126,58,5,7,84,25,28,120,95,35,105,72,19,55,23,0,11,0,1,0,2,0,40,62,130,76,105,104,13,5,0,2,31,23,11,63,78,118,26,81,61,28,23,34,35,33,2,48,78,43,169,41,111,61,0,80,81,95,4,88,55,14,0,3,3,95,101,14,46,0,19,10,13,58,28,60,8,74,163,56,41,125,120,180,126,137,10,46,108,14,0,41,111,10,0,4,26,1,11,82,4,2,27,3,78,78,182,16,14,0,1,43,11,8,105,104,57,46,104,23,84,109,14,59,53,11,25,83,16,1,0,2,1,0,14,13,3,0,32,25,63,108,65,76,21,16,0,1,0,2,45,47,5,6,75,62,10,77,105,147,10,0,73,27,2,37,65,1,0,88,51,19,4,108,177,24,5,1,2,4,5,0,121,27,168,44,2,26,82,4,19,90,50,10,8,12,1,70,65,122,66,29,12,2,39,24,92,88,75,160,110,71,100,0,54,59,0,3,1,67,0,1,63,18,0,10,116,50,11,33,2,16,10,19,59,93,2,1,1,1,22,24,87,139,53,3,9,51,44,17,1,11,48,0,1,58,10,0,0,20,120,163,52,129,67,4,11,78,25,27,112,101,33,104,80,16,59,21,0,15,0,0,0,3,0,41,59,129,77,105,102,13,4,0,2,30,28,10,59,88,119,22,90,61,28,24,42,34,29,3,47,86,41,169,41,110,61,0,82,82,94,4,87,55,13,0,2,4,95,102,14,46,0,19,10,13,56,28,62,7,75,164,53,40,122,123,179,142,142,10,36,73,13,0,27,92,10,0,3,21,1,12,84,5,1,18,4,66,74,183,16,13,1,1,43,18,10,123,121,55,45,105,23,85,107,16,58,52,12,24,82,16,1,0,2,1,0,13,14,3,0,32,25,58,106,64,77,21,15,0,1,0,1,46,56,5,6,76,62,9,78,107,145,10,0,70,26,2,37,66,0,0,88,51,20,4,104,175,24,4,1,2,3,9,2,123,26,167,44,2,26,82,4,20,91,52,13,12,9,0,71,78,108,55,32,3,2,27,25,101,87,82,162,113,71,102,0,54,63,1,3,1,62,2,0,64,19,0,16,140,50,11,33,2,16,10,18,58,92,2,1,1,1,20,20,88,142,42,2,8,45,39,16,1,10,47,0,0,58,8,0,0,20,119,164,62,128,62,3,7,85,25,32,133,91,32,97,83,21,54,27,0,10,0,1,0,3,0,41,61,129,77,105,100,14,4,0,3,30,22,5,39,96,117,22,82,56,27,24,28,35,36,2,47,83,42,168,40,108,59,0,81,84,94,5,87,55,14,0,2,4,93,102,14,45,0,20,10,13,57,28,61,8,74,164,55,41,124,121,178,143,120,15,47,127,14,0,50,129,10,0,30,47,1,10,148,42,4,59,3,103,72,184,16,13,1,62,42,58,80,147,184,61,46,106,23,85,107,14,60,53,11,24,83,16,1,0,3,0,0,13,14,3,0,31,24,60,102,65,77,20,16,0,1,0,2,43,57,5,5,74,61,10,76,107,147,11,0,71,26,2,38,64,1,0,88,50,19,4,107,177,24,4,0,3,3,6,2,123,26,167,43,3,23,82,4,20,88,52,13,12,10,1,60,85,115,48,31,9,5,36,33,101,85,77,163,110